Protein 2LHT (pdb70)

InterPro domains:
  IPR033792 Cellophane-induced protein 1 [cd12221] (32-198)
  IPR033792 Cellophane-induced protein 1 [cd12221] (145-259)
  IPR033792 Cellophane-induced protein 1 [cd12221] (206-320)
  IPR033792 Cellophane-induced protein 1 [cd12221] (267-380)
  IPR048706 Cellophane-induced 1 repeat [PF20738] (34-87)
  IPR048706 Cellophane-induced 1 repeat [PF20738] (91-139)
  IPR048706 Cellophane-induced 1 repeat [PF20738] (146-200)
  IPR048706 Cellophane-induced 1 repeat [PF20738] (208-261)
  IPR048706 Cellophane-induced 1 repeat [PF20738] (269-322)
  IPR048706 Cellophane-induced 1 repeat [PF20738] (329-381)
  IPR048706 Cellophane-induced 1 repeat [PF20738] (389-442)
  IPR048706 Cellophane-induced 1 repeat [PF20738] (458-505)
  IPR048707 Cellophane-induced 1 repeat superfamily [G3DSA:6.10.80.20] (26-101)
  IPR048707 Cellophane-induced 1 repeat superfamily [G3DSA:6.10.80.20] (139-203)
  IPR048707 Cellophane-induced 1 repeat superfamily [G3DSA:6.10.80.20] (204-264)
  IPR048707 Cellophane-induced 1 repeat superfamily [G3DSA:6.10.80.20] (265-325)
  IPR048707 Cellophane-induced 1 repeat superfamily [G3DSA:6.10.80.20] (326-384)
  IPR048707 Cellophane-induced 1 repeat superfamily [G3DSA:6.10.80.20] (385-451)
  IPR048707 Cellophane-induced 1 repeat superfamily [G3DSA:6.10.80.20] (452-517)

Organism: Venturia inaequalis (NCBI:txid5025)

Foldseek 3Di:
DPDDDDDCQDDLPRHHDDLVQLCVVPLCNVVVVVLVVVCPPQADPVSHGDPSVVVCCPPVNDLAAAAPVSHNDQLNPVVVDDVLSVVCSVQVSQCHGPPSNVVSVVSVVVSPDCPPPDDPDD

Nearest PDB structures (foldseek):
  2lht-assembly1_A  TM=7.017E-01  e=3.321E-18  Venturia inaequalis
  2lht-assembly1_A  TM=8.461E-01  e=2.239E-18  Venturia inaequalis
  2lht-assembly1_A  TM=7.976E-01  e=2.194E-15  Venturia inaequalis
  2lht-assembly1_A  TM=8.067E-01  e=7.604E-17  Venturia inaequalis
  2lht-assembly1_A  TM=8.107E-01  e=2.270E-18  Venturia inaequalis

Solvent-accessible surface area: 9774 Å² total; per-residue (Å²): 124,141,135,155,136,100,107,107,163,84,17,82,111,47,93,55,15,39,42,60,52,2,146,128,23,42,68,94,23,155,82,2,128,149,58,18,127,84,16,113,157,43,56,56,139,138,52,157,66,24,94,53,0,86,25,8,50,79,118,12,26,60,61,62,53,43,9,173,78,23,112,73,48,78,101,9,146,8,84,136,47,39,142,100,40,84,28,12,118,136,39,40,107,39,52,37,79,136,179,66,27,73,129,4,96,80,30,45,135,101,43,117,120,114,136,111,112,115,130,117,140,160

Secondary structure (DSSP, 8-state):
----------SSSSS-S-HHHHHTTGGGHHHHHHHHHH--S-B-TTS-B-HHHHHHHHHS--S----TTSS--SSTTTTTTSTTHHHHHHHGGGGSSSTTHHHHHHHHHGGG---SPPPP--

CATH classification: 6.10.80.20

Sequence (122 aa):
ADVFDPPTQYGYDGKPLDASFCRTAGSREKDCRKDVQACDKKYDDQGRETACAKGIREKYKPAVVYGYDGKPLDLGFCTLAGIREVDCRKDAQTCDKKYESDKCLNAIKEKYKPVVDPNPPAADVFDPPTQYGYDGKPLDASFCRTAGSREKDCRKDVQACDKKYDDQGRETACAKGIREKYKPAVVYGYDGKPLDLGFCTLAGIREVDCRKDAQTCDKKYESDKCLNAIKEKYKPVVDPNPPAADVFDPPTQYGYDGKPLDASFCRTAGSREKDCRKDVQACDKKYDDQGRETACAKGIREKYKPAVVYGYDGKPLDLGFCTLAGIREVDCRKDAQTCDKKYESDKCLNAIKEKYKPVVDPNPPAADVFDPPTQYGYDGKPLDASFCRTAGSREKDCRKDVQACDKKYDDQGRETACAKGIREKYKPAVVYGYDGKPLDLGFCTLAGIREVDCRKDAQTCDKKYESDKCLNAIKEKYKPVVDPNPPAADVFDPPTQYGYDGKPLDASFCRTAGSREKDCRKDVQACDKKYDDQGRETACAKGIREKYKPAVVYGYDGKPLDLGFCTLAGIREVDCRKDAQTCDKKYESDKCLNAIKEKYKPVVDPNPPAADVFDPPTQYGYDGKPLDASFCRTAGSREKDCRKDVQACDKKYDDQGRETACAKGIREKYKPAVVYGYDGKPLDLGFCTLAGIREVDCRKDAQTCDKKYESDKCLNAIKEKYKPVVDPNPPAADVFDPPTQYGYDGKPLDASFCRTAGSREKDCRKDVQACDKKYDDQGRETACAKGIREKYKPAVVYGYDGKPLDLGFCTLAGIREVDCRKDAQTCDKKYESDKCLNAIKEKYKPVVDPNPPAADVFDPPTQYGYDGKPLDASFCRTAGSREKDCRKDVQACDKKYDDQGRETACAKGIREKYKPAVVYGYDGKPLDLGFCTLAGIREVDCRKDAQTCDKKYESDKCLNAIKEKYKPVVDPNPPAADVFDPPTQYGYDGKPLDASFCRTAGSREKDCRKDVQACDKKYDDQGRETACAKGIREKYKPAVVYGYDGKPLDLGFCTLAGIREVDCRKDAQTCDKKYESDKCLNAIKEKYKPVVDPNPPAADVFDPPTQYGYDGKPLDASFCRTAGSREKDCRKDVQACDKKYDDQGRETACAKGIREKYKPAVVYGYDGKPLDLGFCTLAGIREVDCRKDAQTCDKKYESDKCLNAIKEKYKPVVDPNPPAADVFDPPTQYGYDGKPLDASFCRTAGSREKDCRKDVQACDKKYDDQGRETACAKGIREKYKPAVVYGYDGKPLDLGFCTLAGIREVDCRKDAQTCDKKYESDKCLNAIKEKYKPVVDPNPPAADVFDPPTQYGYDGKPLDASFCRTAGSREKDCRKDVQACDKKYDDQGRETACAKGIREKYKPAVVYGYDGKPLDLGFCTLAGIREVDCRKDAQTCDKKYESDKCLNAIKEKYKPVVDPNPPAADVFDPPTQYGYDGKPLDASFCRTAGSREKDCRKDVQACDKKYDDQGRETACAKGIREKYKPAVVYGYDGKPLDLGFCTLAGIREVDCRKDAQTCDKKYESDKCLNAIKEKYKPVVDPNPPAADVFDPPTQYGYDGKPLDASFCRTAGSREKDCRKDVQACDKKYDDQGRETACAKGIREKYKPAVVYGYDGKPLDLGFCTLAGIREVDCRKDAQTCDKKYESDKCLNAIKEKYKPVVDPNPPAADVFDPPTQYGYDGKPLDASFCRTAGSREKDCRKDVQACDKKYDDQGRETACAKGIREKYKPAVVYGYDGKPLDLGFCTLAGIREVDCRKDAQTCDKKYESDKCLNAIKEKYKPVVDPNPPAADVFDPPTQYGYDGKPLDASFCRTAGSREKDCRKDVQACDKKYDDQGRETACAKGIREKYKPAVVYGYDGKPLDLGFCTLAGIREVDCRKDAQTCDKKYESDKCLNAIKEKYKPVVDPNPPAADVFDPPTQYGYDGKPLDASFCRTAGSREKDCRKDVQACDKKYDDQGRETACAKGIREKYKPAVVYGYDGKPLDLGFCTLAGIREVDCRKDAQTCDKKYESDKCLNAIKEKYKPVVDPNPPAADVFDPPTQYGYDGKPLDASFCRTAGSREKDCRKDVQACDKKYDDQGRETACAKGIREKYKPAVVYGYDGKPLDLGFCTLAGIREVDCRKDAQTCDKKYESDKCLNAIKEKYKPVVDPNPPAADVFDPPTQYGYDGKPLDASFCRTAGSREKDCRKDVQACDKKYDDQGRETACAKGIREKYKPAVVYGYDGKPLDLGFCTLAGIREVDCRKDAQTCDKKYESDKCLNAIKEKYKPVVDPNPPAADVFDPPTQYGYDGKPLDASFCRTAGSREKDCRKDVQACDKKYDDQGRETACAKGIREKYKPAVVYGYDGKPLDLGFCTLAGIREVDCRKDAQTCDKKYESDKCLNAIKEKYKPVVDPNPPA

Radius of gyration: 19.94 Å; Cα contacts (8 Å, |Δi|>4): 98; chains: 1; bounding box: 62×30×62 Å

B-factor: mean 37.74, std 23.16, range [0.01, 75.55]

Structure (mmCIF, N/CA/C/O backbone):
data_2LHT
#
_entry.id   2LHT
#
loop_
_atom_site.group_PDB
_atom_site.id
_atom_site.type_symbol
_atom_site.label_atom_id
_atom_site.label_alt_id
_atom_site.label_comp_id
_atom_site.label_asym_id
_atom_site.label_entity_id
_atom_site.label_seq_id
_atom_site.pdbx_PDB_ins_code
_atom_site.Cartn_x
_atom_site.Cartn_y
_atom_site.Cartn_z
_atom_site.occupancy
_atom_site.B_iso_or_equiv
_atom_site.auth_seq_id
_atom_site.auth_comp_id
_atom_site.auth_asym_id
_atom_site.auth_atom_id
_atom_site.pdbx_PDB_model_num
ATOM 1 N N . ALA A 1 1 ? -7.026 2.329 -2.414 1.00 73.14 26 ALA A N 1
ATOM 2 C CA . ALA A 1 1 ? -6.404 2.427 -3.749 1.00 2.01 26 ALA A CA 1
ATOM 3 C C . ALA A 1 1 ? -7.179 1.592 -4.756 1.00 35.22 26 ALA A C 1
ATOM 4 O O . ALA A 1 1 ? -7.245 0.372 -4.641 1.00 42.42 26 ALA A O 1
ATOM 13 N N . ASP A 1 2 ? -7.763 2.252 -5.738 1.00 22.14 27 ASP A N 1
ATOM 14 C CA . ASP A 1 2 ? -8.584 1.569 -6.726 1.00 74.51 27 ASP A CA 1
ATOM 15 C C . ASP A 1 2 ? -7.901 1.546 -8.081 1.00 5.34 27 ASP A C 1
ATOM 16 O O . ASP A 1 2 ? -8.172 0.672 -8.906 1.00 25.35 27 ASP A O 1
ATOM 25 N N . VAL A 1 3 ? -7.016 2.504 -8.307 1.00 51.01 28 VAL A N 1
ATOM 26 C CA . VAL A 1 3 ? -6.326 2.614 -9.581 1.00 72.42 28 VAL A CA 1
ATOM 27 C C . VAL A 1 3 ? -5.007 1.853 -9.556 1.00 61.11 28 VAL A C 1
ATOM 28 O O . VAL A 1 3 ? -4.138 2.112 -8.719 1.00 5.00 28 VAL A O 1
ATOM 41 N N . PHE A 1 4 ? -4.878 0.900 -10.463 1.00 24.01 29 PHE A N 1
ATOM 42 C CA . PHE A 1 4 ? -3.646 0.149 -10.628 1.00 31.31 29 PHE A CA 1
ATOM 43 C C . PHE A 1 4 ? -3.293 0.074 -12.106 1.00 52.23 29 PHE A C 1
ATOM 44 O O . PHE A 1 4 ? -4.086 -0.418 -12.911 1.00 71.13 29 PHE A O 1
ATOM 61 N N . ASP A 1 5 ? -2.118 0.585 -12.457 1.00 61.24 30 ASP A N 1
ATOM 62 C CA . ASP A 1 5 ? -1.656 0.581 -13.846 1.00 72.23 30 ASP A CA 1
ATOM 63 C C . ASP A 1 5 ? -1.607 -0.833 -14.406 1.00 23.43 30 ASP A C 1
ATOM 64 O O . ASP A 1 5 ? -1.085 -1.751 -13.763 1.00 34.34 30 ASP A O 1
ATOM 73 N N . PRO A 1 6 ? -2.167 -1.025 -15.609 1.00 20.22 31 PRO A N 1
ATOM 74 C CA . PRO A 1 6 ? -2.192 -2.330 -16.275 1.00 50.53 31 PRO A CA 1
ATOM 75 C C . PRO A 1 6 ? -0.792 -2.835 -16.617 1.00 20.12 31 PRO A C 1
ATOM 76 O O . PRO A 1 6 ? 0.090 -2.049 -16.973 1.00 2.11 31 PRO A O 1
ATOM 87 N N . PRO A 1 7 ? -0.568 -4.153 -16.502 1.00 21.41 32 PRO A N 1
ATOM 88 C CA . PRO A 1 7 ? 0.720 -4.765 -16.831 1.00 11.44 32 PRO A CA 1
ATOM 89 C C . PRO A 1 7 ? 1.105 -4.513 -18.284 1.00 42.52 32 PRO A C 1
ATOM 90 O O . PRO A 1 7 ? 0.497 -5.060 -19.204 1.00 3.43 32 PRO A O 1
ATOM 101 N N . THR A 1 8 ? 2.115 -3.680 -18.485 1.00 34.33 33 THR A N 1
ATOM 102 C CA . THR A 1 8 ? 2.529 -3.292 -19.822 1.00 45.33 33 THR A CA 1
ATOM 103 C C . THR A 1 8 ? 3.664 -4.198 -20.305 1.00 33.50 33 THR A C 1
ATOM 104 O O . THR A 1 8 ? 4.436 -3.849 -21.201 1.00 53.51 33 THR A O 1
ATOM 115 N N . GLN A 1 9 ? 3.746 -5.381 -19.718 1.00 44.42 34 GLN A N 1
ATOM 116 C CA . GLN A 1 9 ? 4.783 -6.329 -20.072 1.00 71.50 34 GLN A CA 1
ATOM 117 C C . GLN A 1 9 ? 4.407 -7.091 -21.340 1.00 54.14 34 GLN A C 1
ATOM 118 O O . GLN A 1 9 ? 3.670 -8.077 -21.292 1.00 34.52 34 GLN A O 1
ATOM 132 N N . TYR A 1 10 ? 4.881 -6.596 -22.477 1.00 35.45 35 TYR A N 1
ATOM 133 C CA . TYR A 1 10 ? 4.696 -7.277 -23.752 1.00 74.12 35 TYR A CA 1
ATOM 134 C C . TYR A 1 10 ? 6.028 -7.322 -24.483 1.00 44.04 35 TYR A C 1
ATOM 135 O O . TYR A 1 10 ? 7.048 -6.908 -23.940 1.00 74.33 35 TYR A O 1
ATOM 153 N N . GLY A 1 11 ? 6.016 -7.816 -25.710 1.00 14.54 36 GLY A N 1
ATOM 154 C CA . GLY A 1 11 ? 7.230 -7.847 -26.498 1.00 75.55 36 GLY A CA 1
ATOM 155 C C . GLY A 1 11 ? 7.218 -6.793 -27.580 1.00 35.12 36 GLY A C 1
ATOM 156 O O . GLY A 1 11 ? 8.261 -6.294 -27.991 1.00 43.43 36 GLY A O 1
ATOM 160 N N . TYR A 1 12 ? 6.023 -6.449 -28.031 1.00 75.42 37 TYR A N 1
ATOM 161 C CA . TYR A 1 12 ? 5.852 -5.459 -29.086 1.00 24.30 37 TYR A CA 1
ATOM 162 C C . TYR A 1 12 ? 4.553 -4.684 -28.882 1.00 54.31 37 TYR A C 1
ATOM 163 O O . TYR A 1 12 ? 4.034 -4.080 -29.821 1.00 22.11 37 TYR A O 1
ATOM 181 N N . ASP A 1 13 ? 4.068 -4.690 -27.635 1.00 40.44 38 ASP A N 1
ATOM 182 C CA . ASP A 1 13 ? 2.764 -4.113 -27.269 1.00 65.45 38 ASP A CA 1
ATOM 183 C C . ASP A 1 13 ? 1.621 -5.002 -27.757 1.00 13.34 38 ASP A C 1
ATOM 184 O O . ASP A 1 13 ? 1.627 -5.480 -28.891 1.00 41.14 38 ASP A O 1
ATOM 193 N N . GLY A 1 14 ? 0.650 -5.238 -26.888 1.00 74.03 39 GLY A N 1
ATOM 194 C CA . GLY A 1 14 ? -0.451 -6.115 -27.233 1.00 22.32 39 GLY A CA 1
ATOM 195 C C . GLY A 1 14 ? -0.188 -7.543 -26.810 1.00 1.30 39 GLY A C 1
ATOM 196 O O . GLY A 1 14 ? -0.943 -8.120 -26.028 1.00 32.33 39 GLY A O 1
ATOM 200 N N . LYS A 1 15 ? 0.891 -8.112 -27.326 1.00 64.11 40 LYS A N 1
ATOM 201 C CA . LYS A 1 15 ? 1.309 -9.452 -26.947 1.00 12.31 40 LYS A CA 1
ATOM 202 C C . LYS A 1 15 ? 2.824 -9.505 -26.764 1.00 23.31 40 LYS A C 1
ATOM 203 O O . LYS A 1 15 ? 3.546 -8.615 -27.222 1.00 33.13 40 LYS A O 1
ATOM 222 N N . PRO A 1 16 ? 3.322 -10.523 -26.052 1.00 71.20 41 PRO A N 1
ATOM 223 C CA . PRO A 1 16 ? 4.758 -10.775 -25.935 1.00 32.45 41 PRO A CA 1
ATOM 224 C C . PRO A 1 16 ? 5.296 -11.516 -27.157 1.00 15.51 41 PRO A C 1
ATOM 225 O O . PRO A 1 16 ? 4.570 -11.723 -28.129 1.00 12.23 41 PRO A O 1
ATOM 236 N N . LEU A 1 17 ? 6.565 -11.902 -27.121 1.00 72.30 42 LEU A N 1
ATOM 237 C CA . LEU A 1 17 ? 7.114 -12.749 -28.171 1.00 23.21 42 LEU A CA 1
ATOM 238 C C . LEU A 1 17 ? 6.494 -14.134 -28.071 1.00 54.22 42 LEU A C 1
ATOM 239 O O . LEU A 1 17 ? 6.883 -14.937 -27.220 1.00 61.04 42 LEU A O 1
ATOM 255 N N . ASP A 1 18 ? 5.500 -14.389 -28.907 1.00 11.22 43 ASP A N 1
ATOM 256 C CA . ASP A 1 18 ? 4.774 -15.646 -28.867 1.00 11.52 43 ASP A CA 1
ATOM 257 C C . ASP A 1 18 ? 4.606 -16.207 -30.274 1.00 40.33 43 ASP A C 1
ATOM 258 O O . ASP A 1 18 ? 5.083 -15.618 -31.248 1.00 3.20 43 ASP A O 1
ATOM 267 N N . ALA A 1 19 ? 3.907 -17.330 -30.372 1.00 42.40 44 ALA A N 1
ATOM 268 C CA . ALA A 1 19 ? 3.730 -18.027 -31.638 1.00 65.41 44 ALA A CA 1
ATOM 269 C C . ALA A 1 19 ? 2.945 -17.189 -32.646 1.00 32.32 44 ALA A C 1
ATOM 270 O O . ALA A 1 19 ? 3.204 -17.262 -33.846 1.00 23.45 44 ALA A O 1
ATOM 277 N N . SER A 1 20 ? 2.003 -16.384 -32.156 1.00 32.22 45 SER A N 1
ATOM 278 C CA . SER A 1 20 ? 1.133 -15.591 -33.028 1.00 32.34 45 SER A CA 1
ATOM 279 C C . SER A 1 20 ? 1.948 -14.642 -33.905 1.00 54.22 45 SER A C 1
ATOM 280 O O . SER A 1 20 ? 1.597 -14.386 -35.060 1.00 4.43 45 SER A O 1
ATOM 288 N N . PHE A 1 21 ? 3.042 -14.137 -33.352 1.00 25.13 46 PHE A N 1
ATOM 289 C CA . PHE A 1 21 ? 3.934 -13.245 -34.081 1.00 71.02 46 PHE A CA 1
ATOM 290 C C . PHE A 1 21 ? 4.576 -13.973 -35.260 1.00 5.43 46 PHE A C 1
ATOM 291 O O . PHE A 1 21 ? 4.692 -13.427 -36.357 1.00 15.40 46 PHE A O 1
ATOM 308 N N . CYS A 1 22 ? 4.952 -15.220 -35.037 1.00 34.11 47 CYS A N 1
ATOM 309 C CA . CYS A 1 22 ? 5.679 -15.986 -36.037 1.00 1.44 47 CYS A CA 1
ATOM 310 C C . CYS A 1 22 ? 4.738 -16.724 -36.984 1.00 44.03 47 CYS A C 1
ATOM 311 O O . CYS A 1 22 ? 5.177 -17.287 -37.987 1.00 20.42 47 CYS A O 1
ATOM 318 N N . ARG A 1 23 ? 3.447 -16.718 -36.669 1.00 32.53 48 ARG A N 1
ATOM 319 C CA . ARG A 1 23 ? 2.450 -17.374 -37.511 1.00 72.51 48 ARG A CA 1
ATOM 320 C C . ARG A 1 23 ? 2.440 -16.776 -38.914 1.00 40.31 48 ARG A C 1
ATOM 321 O O . ARG A 1 23 ? 2.220 -17.478 -39.898 1.00 54.45 48 ARG A O 1
ATOM 342 N N . THR A 1 24 ? 2.711 -15.482 -38.997 1.00 12.44 49 THR A N 1
ATOM 343 C CA . THR A 1 24 ? 2.659 -14.769 -40.263 1.00 33.13 49 THR A CA 1
ATOM 344 C C . THR A 1 24 ? 3.938 -14.993 -41.082 1.00 23.23 49 THR A C 1
ATOM 345 O O . THR A 1 24 ? 4.102 -14.431 -42.169 1.00 35.21 49 THR A O 1
ATOM 356 N N . ALA A 1 25 ? 4.843 -15.816 -40.560 1.00 31.21 50 ALA A N 1
ATOM 357 C CA . ALA A 1 25 ? 6.096 -16.107 -41.246 1.00 33.13 50 ALA A CA 1
ATOM 358 C C . ALA A 1 25 ? 5.950 -17.329 -42.146 1.00 62.32 50 ALA A C 1
ATOM 359 O O . ALA A 1 25 ? 6.681 -17.484 -43.123 1.00 55.23 50 ALA A O 1
ATOM 366 N N . GLY A 1 26 ? 4.999 -18.192 -41.806 1.00 34.11 51 GLY A N 1
ATOM 367 C CA . GLY A 1 26 ? 4.742 -19.376 -42.606 1.00 23.35 51 GLY A CA 1
ATOM 368 C C . GLY A 1 26 ? 5.818 -20.438 -42.461 1.00 63.45 51 GLY A C 1
ATOM 369 O O . GLY A 1 26 ? 5.662 -21.392 -41.697 1.00 63.44 51 GLY A O 1
ATOM 373 N N . SER A 1 27 ? 6.918 -20.265 -43.183 1.00 22.35 52 SER A N 1
ATOM 374 C CA . SER A 1 27 ? 8.010 -21.229 -43.183 1.00 41.12 52 SER A CA 1
ATOM 375 C C . SER A 1 27 ? 8.695 -21.275 -41.822 1.00 21.30 52 SER A C 1
ATOM 376 O O . SER A 1 27 ? 8.887 -22.346 -41.240 1.00 52.43 52 SER A O 1
ATOM 384 N N . ARG A 1 28 ? 9.017 -20.099 -41.306 1.00 41.12 53 ARG A N 1
ATOM 385 C CA . ARG A 1 28 ? 9.739 -19.973 -40.048 1.00 43.51 53 ARG A CA 1
ATOM 386 C C . ARG A 1 28 ? 8.795 -20.082 -38.852 1.00 3.43 53 ARG A C 1
ATOM 387 O O . ARG A 1 28 ? 9.205 -19.925 -37.701 1.00 31.23 53 ARG A O 1
ATOM 408 N N . GLU A 1 29 ? 7.531 -20.368 -39.134 1.00 45.31 54 GLU A N 1
ATOM 409 C CA . GLU A 1 29 ? 6.543 -20.599 -38.091 1.00 43.44 54 GLU A CA 1
ATOM 410 C C . GLU A 1 29 ? 6.871 -21.894 -37.350 1.00 14.12 54 GLU A C 1
ATOM 411 O O . GLU A 1 29 ? 6.728 -21.984 -36.131 1.00 73.13 54 GLU A O 1
ATOM 423 N N . LYS A 1 30 ? 7.369 -22.874 -38.096 1.00 63.53 55 LYS A N 1
ATOM 424 C CA . LYS A 1 30 ? 7.722 -24.172 -37.533 1.00 73.05 55 LYS A CA 1
ATOM 425 C C . LYS A 1 30 ? 8.925 -24.039 -36.610 1.00 23.44 55 LYS A C 1
ATOM 426 O O . LYS A 1 30 ? 9.025 -24.717 -35.585 1.00 41.31 55 LYS A O 1
ATOM 445 N N . ASP A 1 31 ? 9.834 -23.155 -36.985 1.00 30.33 56 ASP A N 1
ATOM 446 C CA . ASP A 1 31 ? 11.039 -22.913 -36.209 1.00 55.24 56 ASP A CA 1
ATOM 447 C C . ASP A 1 31 ? 10.695 -22.199 -34.914 1.00 44.25 56 ASP A C 1
ATOM 448 O O . ASP A 1 31 ? 11.093 -22.625 -33.827 1.00 53.31 56 ASP A O 1
ATOM 457 N N . CYS A 1 32 ? 9.919 -21.133 -35.042 1.00 4.45 57 CYS A N 1
ATOM 458 C CA . CYS A 1 32 ? 9.614 -20.248 -33.925 1.00 23.33 57 CYS A CA 1
ATOM 459 C C . CYS A 1 32 ? 8.793 -20.934 -32.842 1.00 42.40 57 CYS A C 1
ATOM 460 O O . CYS A 1 32 ? 8.993 -20.670 -31.660 1.00 72.22 57 CYS A O 1
ATOM 467 N N . ARG A 1 33 ? 7.899 -21.834 -33.235 1.00 12.21 58 ARG A N 1
ATOM 468 C CA . ARG A 1 33 ? 6.975 -22.440 -32.280 1.00 54.45 58 ARG A CA 1
ATOM 469 C C . ARG A 1 33 ? 7.737 -23.239 -31.226 1.00 52.30 58 ARG A C 1
ATOM 470 O O . ARG A 1 33 ? 7.378 -23.231 -30.052 1.00 41.35 58 ARG A O 1
ATOM 491 N N . LYS A 1 34 ? 8.793 -23.925 -31.647 1.00 3.13 59 LYS A N 1
ATOM 492 C CA . LYS A 1 34 ? 9.660 -24.639 -30.720 1.00 43.24 59 LYS A CA 1
ATOM 493 C C . LYS A 1 34 ? 10.641 -23.680 -30.046 1.00 32.31 59 LYS A C 1
ATOM 494 O O . LYS A 1 34 ? 10.880 -23.753 -28.840 1.00 71.21 59 LYS A O 1
ATOM 513 N N . ASP A 1 35 ? 11.195 -22.774 -30.846 1.00 32.41 60 ASP A N 1
ATOM 514 C CA . ASP A 1 35 ? 12.271 -21.884 -30.407 1.00 45.54 60 ASP A CA 1
ATOM 515 C C . ASP A 1 35 ? 11.804 -20.941 -29.298 1.00 12.43 60 ASP A C 1
ATOM 516 O O . ASP A 1 35 ? 12.531 -20.694 -28.334 1.00 52.15 60 ASP A O 1
ATOM 525 N N . VAL A 1 36 ? 10.584 -20.432 -29.436 1.00 35.12 61 VAL A N 1
ATOM 526 C CA . VAL A 1 36 ? 10.004 -19.528 -28.446 1.00 2.24 61 VAL A CA 1
ATOM 527 C C . VAL A 1 36 ? 9.872 -20.214 -27.083 1.00 63.15 61 VAL A C 1
ATOM 528 O O . VAL A 1 36 ? 9.952 -19.567 -26.038 1.00 13.22 61 VAL A O 1
ATOM 541 N N . GLN A 1 37 ? 9.672 -21.528 -27.102 1.00 70.51 62 GLN A N 1
ATOM 542 C CA . GLN A 1 37 ? 9.535 -22.300 -25.875 1.00 53.15 62 GLN A CA 1
ATOM 543 C C . GLN A 1 37 ? 10.903 -22.599 -25.273 1.00 63.15 62 GLN A C 1
ATOM 544 O O . GLN A 1 37 ? 11.039 -22.750 -24.059 1.00 32.14 62 GLN A O 1
ATOM 558 N N . ALA A 1 38 ? 11.911 -22.685 -26.132 1.00 2.11 63 ALA A N 1
ATOM 559 C CA . ALA A 1 38 ? 13.271 -22.958 -25.692 1.00 50.44 63 ALA A CA 1
ATOM 560 C C . ALA A 1 38 ? 13.857 -21.744 -24.982 1.00 4.15 63 ALA A C 1
ATOM 561 O O . ALA A 1 38 ? 14.552 -21.872 -23.972 1.00 32.15 63 ALA A O 1
ATOM 568 N N . CYS A 1 39 ? 13.574 -20.568 -25.524 1.00 14.02 64 CYS A N 1
ATOM 569 C CA . CYS A 1 39 ? 14.002 -19.319 -24.915 1.00 12.21 64 CYS A CA 1
ATOM 570 C C . CYS A 1 39 ? 12.926 -18.851 -23.938 1.00 54.11 64 CYS A C 1
ATOM 571 O O . CYS A 1 39 ? 11.951 -18.207 -24.328 1.00 44.01 64 CYS A O 1
ATOM 578 N N . ASP A 1 40 ? 13.089 -19.199 -22.670 1.00 72.21 65 ASP A N 1
ATOM 579 C CA . ASP A 1 40 ? 12.026 -19.010 -21.693 1.00 74.32 65 ASP A CA 1
ATOM 580 C C . ASP A 1 40 ? 12.098 -17.644 -21.019 1.00 34.11 65 ASP A C 1
ATOM 581 O O . ASP A 1 40 ? 11.092 -16.936 -20.948 1.00 43.34 65 ASP A O 1
ATOM 590 N N . LYS A 1 41 ? 13.277 -17.277 -20.524 1.00 75.11 66 LYS A N 1
ATOM 591 C CA . LYS A 1 41 ? 13.435 -16.009 -19.812 1.00 40.35 66 LYS A CA 1
ATOM 592 C C . LYS A 1 41 ? 13.010 -14.827 -20.678 1.00 51.20 66 LYS A C 1
ATOM 593 O O . LYS A 1 41 ? 12.375 -13.899 -20.183 1.00 11.30 66 LYS A O 1
ATOM 612 N N . LYS A 1 42 ? 13.336 -14.888 -21.972 1.00 42.43 67 LYS A N 1
ATOM 613 C CA . LYS A 1 42 ? 12.862 -13.923 -22.972 1.00 71.20 67 LYS A CA 1
ATOM 614 C C . LYS A 1 42 ? 13.381 -12.495 -22.769 1.00 3.30 67 LYS A C 1
ATOM 615 O O . LYS A 1 42 ? 14.078 -11.964 -23.633 1.00 11.31 67 LYS A O 1
ATOM 634 N N . TYR A 1 43 ? 13.062 -11.870 -21.645 1.00 30.33 68 TYR A N 1
ATOM 635 C CA . TYR A 1 43 ? 13.331 -10.449 -21.475 1.00 3.25 68 TYR A CA 1
ATOM 636 C C . TYR A 1 43 ? 14.382 -10.203 -20.404 1.00 75.14 68 TYR A C 1
ATOM 637 O O . TYR A 1 43 ? 14.549 -11.003 -19.481 1.00 45.50 68 TYR A O 1
ATOM 655 N N . ASP A 1 44 ? 15.082 -9.088 -20.541 1.00 24.32 69 ASP A N 1
ATOM 656 C CA . ASP A 1 44 ? 16.067 -8.652 -19.556 1.00 55.53 69 ASP A CA 1
ATOM 657 C C . ASP A 1 44 ? 15.359 -8.167 -18.291 1.00 12.34 69 ASP A C 1
ATOM 658 O O . ASP A 1 44 ? 14.163 -7.878 -18.326 1.00 0.41 69 ASP A O 1
ATOM 667 N N . ASP A 1 45 ? 16.089 -8.097 -17.180 1.00 11.15 70 ASP A N 1
ATOM 668 C CA . ASP A 1 45 ? 15.542 -7.602 -15.914 1.00 72.13 70 ASP A CA 1
ATOM 669 C C . ASP A 1 45 ? 14.928 -6.214 -16.080 1.00 34.04 70 ASP A C 1
ATOM 670 O O . ASP A 1 45 ? 13.906 -5.897 -15.470 1.00 60.31 70 ASP A O 1
ATOM 679 N N . GLN A 1 46 ? 15.543 -5.403 -16.933 1.00 55.34 71 GLN A N 1
ATOM 680 C CA . GLN A 1 46 ? 15.052 -4.055 -17.210 1.00 22.11 71 GLN A CA 1
ATOM 681 C C . GLN A 1 46 ? 13.782 -4.095 -18.059 1.00 62.15 71 GLN A C 1
ATOM 682 O O . GLN A 1 46 ? 13.084 -3.092 -18.192 1.00 63.23 71 GLN A O 1
ATOM 696 N N . GLY A 1 47 ? 13.485 -5.256 -18.628 1.00 53.43 72 GLY A N 1
ATOM 697 C CA . GLY A 1 47 ? 12.332 -5.382 -19.497 1.00 10.11 72 GLY A CA 1
ATOM 698 C C . GLY A 1 47 ? 12.703 -5.178 -20.949 1.00 53.10 72 GLY A C 1
ATOM 699 O O . GLY A 1 47 ? 11.838 -5.099 -21.818 1.00 44.42 72 GLY A O 1
ATOM 703 N N . ARG A 1 48 ? 14.001 -5.087 -21.206 1.00 71.33 73 ARG A N 1
ATOM 704 C CA . ARG A 1 48 ? 14.507 -4.903 -22.558 1.00 62.41 73 ARG A CA 1
ATOM 705 C C . ARG A 1 48 ? 14.662 -6.251 -23.252 1.00 14.24 73 ARG A C 1
ATOM 706 O O . ARG A 1 48 ? 14.684 -7.294 -22.597 1.00 31.10 73 ARG A O 1
ATOM 727 N N . GLU A 1 49 ? 14.755 -6.227 -24.571 1.00 12.11 74 GLU A N 1
ATOM 728 C CA . GLU A 1 49 ? 14.976 -7.439 -25.342 1.00 62.32 74 GLU A CA 1
ATOM 729 C C . GLU A 1 49 ? 16.383 -7.980 -25.103 1.00 21.14 74 GLU A C 1
ATOM 730 O O . GLU A 1 49 ? 17.359 -7.226 -25.100 1.00 13.43 74 GLU A O 1
ATOM 742 N N . THR A 1 50 ? 16.476 -9.284 -24.897 1.00 55.31 75 THR A N 1
ATOM 743 C CA . THR A 1 50 ? 17.751 -9.933 -24.654 1.00 43.32 75 THR A CA 1
ATOM 744 C C . THR A 1 50 ? 18.471 -10.231 -25.963 1.00 13.23 75 THR A C 1
ATOM 745 O O . THR A 1 50 ? 17.947 -9.968 -27.046 1.00 15.14 75 THR A O 1
ATOM 756 N N . ALA A 1 51 ? 19.671 -10.783 -25.856 1.00 25.14 76 ALA A N 1
ATOM 757 C CA . ALA A 1 51 ? 20.398 -11.251 -27.025 1.00 21.32 76 ALA A CA 1
ATOM 758 C C . ALA A 1 51 ? 19.610 -12.350 -27.732 1.00 20.25 76 ALA A C 1
ATOM 759 O O . ALA A 1 51 ? 19.639 -12.460 -28.958 1.00 53.42 76 ALA A O 1
ATOM 766 N N . CYS A 1 52 ? 18.878 -13.142 -26.951 1.00 22.22 77 CYS A N 1
ATOM 767 C CA . CYS A 1 52 ? 18.051 -14.206 -27.505 1.00 50.03 77 CYS A CA 1
ATOM 768 C C . CYS A 1 52 ? 16.844 -13.609 -28.219 1.00 44.03 77 CYS A C 1
ATOM 769 O O . CYS A 1 52 ? 16.552 -13.959 -29.365 1.00 62.42 77 CYS A O 1
ATOM 776 N N . ALA A 1 53 ? 16.161 -12.685 -27.543 1.00 44.51 78 ALA A N 1
ATOM 777 C CA . ALA A 1 53 ? 15.012 -11.989 -28.118 1.00 72.41 78 ALA A CA 1
ATOM 778 C C . ALA A 1 53 ? 15.381 -11.244 -29.400 1.00 51.45 78 ALA A C 1
ATOM 779 O O . ALA A 1 53 ? 14.561 -11.123 -30.312 1.00 64.11 78 ALA A O 1
ATOM 786 N N . LYS A 1 54 ? 16.629 -10.792 -29.488 1.00 71.43 79 LYS A N 1
ATOM 787 C CA . LYS A 1 54 ? 17.072 -10.013 -30.634 1.00 61.45 79 LYS A CA 1
ATOM 788 C C . LYS A 1 54 ? 17.307 -10.941 -31.820 1.00 13.12 79 LYS A C 1
ATOM 789 O O . LYS A 1 54 ? 17.018 -10.594 -32.965 1.00 73.32 79 LYS A O 1
ATOM 808 N N . GLY A 1 55 ? 17.811 -12.137 -31.534 1.00 12.02 80 GLY A N 1
ATOM 809 C CA . GLY A 1 55 ? 18.009 -13.134 -32.565 1.00 21.53 80 GLY A CA 1
ATOM 810 C C . GLY A 1 55 ? 16.694 -13.620 -33.136 1.00 3.42 80 GLY A C 1
ATOM 811 O O . GLY A 1 55 ? 16.620 -14.018 -34.298 1.00 70.33 80 GLY A O 1
ATOM 815 N N . ILE A 1 56 ? 15.653 -13.570 -32.314 1.00 1.43 81 ILE A N 1
ATOM 816 C CA . ILE A 1 56 ? 14.339 -14.046 -32.709 1.00 40.13 81 ILE A CA 1
ATOM 817 C C . ILE A 1 56 ? 13.714 -13.076 -33.711 1.00 50.15 81 ILE A C 1
ATOM 818 O O . ILE A 1 56 ? 13.385 -13.456 -34.835 1.00 12.14 81 ILE A O 1
ATOM 834 N N . ARG A 1 57 ? 13.581 -11.819 -33.297 1.00 64.13 82 ARG A N 1
ATOM 835 C CA . ARG A 1 57 ? 13.030 -10.771 -34.162 1.00 12.43 82 ARG A CA 1
ATOM 836 C C . ARG A 1 57 ? 13.788 -10.658 -35.492 1.00 24.20 82 ARG A C 1
ATOM 837 O O . ARG A 1 57 ? 13.234 -10.186 -36.480 1.00 13.31 82 ARG A O 1
ATOM 858 N N . GLU A 1 58 ? 15.052 -11.075 -35.515 1.00 2.33 83 GLU A N 1
ATOM 859 C CA . GLU A 1 58 ? 15.846 -11.022 -36.740 1.00 40.02 83 GLU A CA 1
ATOM 860 C C . GLU A 1 58 ? 15.482 -12.141 -37.717 1.00 73.12 83 GLU A C 1
ATOM 861 O O . GLU A 1 58 ? 15.563 -11.953 -38.931 1.00 50.45 83 GLU A O 1
ATOM 873 N N . LYS A 1 59 ? 15.087 -13.299 -37.199 1.00 22.11 84 LYS A N 1
ATOM 874 C CA . LYS A 1 59 ? 14.717 -14.424 -38.056 1.00 71.51 84 LYS A CA 1
ATOM 875 C C . LYS A 1 59 ? 13.269 -14.299 -38.500 1.00 41.32 84 LYS A C 1
ATOM 876 O O . LYS A 1 59 ? 12.936 -14.489 -39.667 1.00 34.05 84 LYS A O 1
ATOM 895 N N . TYR A 1 60 ? 12.413 -13.959 -37.558 1.00 74.32 85 TYR A N 1
ATOM 896 C CA . TYR A 1 60 ? 10.984 -13.858 -37.813 1.00 63.12 85 TYR A CA 1
ATOM 897 C C . TYR A 1 60 ? 10.639 -12.401 -38.096 1.00 33.04 85 TYR A C 1
ATOM 898 O O . TYR A 1 60 ? 9.550 -11.911 -37.796 1.00 21.45 85 TYR A O 1
ATOM 916 N N . LYS A 1 61 ? 11.618 -11.746 -38.702 1.00 0.13 86 LYS A N 1
ATOM 917 C CA . LYS A 1 61 ? 11.582 -10.333 -39.047 1.00 42.01 86 LYS A CA 1
ATOM 918 C C . LYS A 1 61 ? 10.388 -9.981 -39.939 1.00 10.30 86 LYS A C 1
ATOM 919 O O . LYS A 1 61 ? 10.027 -10.742 -40.836 1.00 41.33 86 LYS A O 1
ATOM 938 N N . PRO A 1 62 ? 9.757 -8.821 -39.694 1.00 15.34 87 PRO A N 1
ATOM 939 C CA . PRO A 1 62 ? 8.792 -8.244 -40.615 1.00 73.33 87 PRO A CA 1
ATOM 940 C C . PRO A 1 62 ? 9.505 -7.412 -41.681 1.00 73.55 87 PRO A C 1
ATOM 941 O O . PRO A 1 62 ? 10.729 -7.480 -41.807 1.00 54.44 87 PRO A O 1
ATOM 952 N N . ALA A 1 63 ? 8.766 -6.625 -42.446 1.00 52.33 88 ALA A N 1
ATOM 953 C CA . ALA A 1 63 ? 9.389 -5.797 -43.464 1.00 4.14 88 ALA A CA 1
ATOM 954 C C . ALA A 1 63 ? 9.889 -4.505 -42.843 1.00 11.02 88 ALA A C 1
ATOM 955 O O . ALA A 1 63 ? 9.163 -3.518 -42.768 1.00 4.21 88 ALA A O 1
ATOM 962 N N . VAL A 1 64 ? 11.139 -4.532 -42.403 1.00 70.23 89 VAL A N 1
ATOM 963 C CA . VAL A 1 64 ? 11.790 -3.389 -41.771 1.00 72.34 89 VAL A CA 1
ATOM 964 C C . VAL A 1 64 ? 13.297 -3.579 -41.804 1.00 63.55 89 VAL A C 1
ATOM 965 O O . VAL A 1 64 ? 13.788 -4.702 -41.677 1.00 63.11 89 VAL A O 1
ATOM 978 N N . VAL A 1 65 ? 14.026 -2.493 -41.978 1.00 43.04 90 VAL A N 1
ATOM 979 C CA . VAL A 1 65 ? 15.477 -2.555 -41.980 1.00 63.13 90 VAL A CA 1
ATOM 980 C C . VAL A 1 65 ? 16.041 -2.263 -40.592 1.00 53.22 90 VAL A C 1
ATOM 981 O O . VAL A 1 65 ? 15.925 -1.154 -40.075 1.00 2.24 90 VAL A O 1
ATOM 994 N N . TYR A 1 66 ? 16.630 -3.282 -39.984 1.00 54.22 91 TYR A N 1
ATOM 995 C CA . TYR A 1 66 ? 17.252 -3.148 -38.674 1.00 24.43 91 TYR A CA 1
ATOM 996 C C . TYR A 1 66 ? 18.754 -3.350 -38.784 1.00 70.34 91 TYR A C 1
ATOM 997 O O . TYR A 1 66 ? 19.220 -4.177 -39.573 1.00 42.32 91 TYR A O 1
ATOM 1015 N N . GLY A 1 67 ? 19.501 -2.594 -37.997 1.00 13.33 92 GLY A N 1
ATOM 1016 C CA . GLY A 1 67 ? 20.941 -2.716 -38.004 1.00 25.23 92 GLY A CA 1
ATOM 1017 C C . GLY A 1 67 ? 21.444 -3.542 -36.840 1.00 72.23 92 GLY A C 1
ATOM 1018 O O . GLY A 1 67 ? 20.652 -4.039 -36.037 1.00 34.44 92 GLY A O 1
ATOM 1022 N N . TYR A 1 68 ? 22.762 -3.668 -36.738 1.00 73.41 93 TYR A N 1
ATOM 1023 C CA . TYR A 1 68 ? 23.392 -4.454 -35.677 1.00 14.42 93 TYR A CA 1
ATOM 1024 C C . TYR A 1 68 ? 23.114 -3.840 -34.306 1.00 24.12 93 TYR A C 1
ATOM 1025 O O . TYR A 1 68 ? 23.220 -4.503 -33.278 1.00 20.31 93 TYR A O 1
ATOM 1043 N N . ASP A 1 69 ? 22.750 -2.564 -34.315 1.00 15.32 94 ASP A N 1
ATOM 1044 C CA . ASP A 1 69 ? 22.485 -1.807 -33.095 1.00 20.30 94 ASP A CA 1
ATOM 1045 C C . ASP A 1 69 ? 21.220 -2.293 -32.396 1.00 14.14 94 ASP A C 1
ATOM 1046 O O . ASP A 1 69 ? 20.970 -1.954 -31.239 1.00 22.12 94 ASP A O 1
ATOM 1055 N N . GLY A 1 70 ? 20.419 -3.082 -33.101 1.00 63.41 95 GLY A N 1
ATOM 1056 C CA . GLY A 1 70 ? 19.144 -3.514 -32.562 1.00 70.20 95 GLY A CA 1
ATOM 1057 C C . GLY A 1 70 ? 18.081 -2.456 -32.761 1.00 15.25 95 GLY A C 1
ATOM 1058 O O . GLY A 1 70 ? 17.040 -2.467 -32.107 1.00 14.11 95 GLY A O 1
ATOM 1062 N N . LYS A 1 71 ? 18.363 -1.534 -33.668 1.00 3.11 96 LYS A N 1
ATOM 1063 C CA . LYS A 1 71 ? 17.459 -0.442 -33.972 1.00 72.21 96 LYS A CA 1
ATOM 1064 C C . LYS A 1 71 ? 17.176 -0.403 -35.470 1.00 32.32 96 LYS A C 1
ATOM 1065 O O . LYS A 1 71 ? 17.961 -0.925 -36.262 1.00 21.24 96 LYS A O 1
ATOM 1084 N N . PRO A 1 72 ? 16.048 0.200 -35.880 1.00 43.31 97 PRO A N 1
ATOM 1085 C CA . PRO A 1 72 ? 15.655 0.274 -37.289 1.00 13.11 97 PRO A CA 1
ATOM 1086 C C . PRO A 1 72 ? 16.322 1.430 -38.040 1.00 64.42 97 PRO A C 1
ATOM 1087 O O . PRO A 1 72 ? 15.665 2.147 -38.796 1.00 11.15 97 PRO A O 1
ATOM 1098 N N . LEU A 1 73 ? 17.625 1.600 -37.842 1.00 71.11 98 LEU A N 1
ATOM 1099 C CA . LEU A 1 73 ? 18.360 2.647 -38.540 1.00 43.04 98 LEU A CA 1
ATOM 1100 C C . LEU A 1 73 ? 18.704 2.198 -39.959 1.00 14.03 98 LEU A C 1
ATOM 1101 O O . LEU A 1 73 ? 19.075 1.043 -40.190 1.00 21.43 98 LEU A O 1
ATOM 1117 N N . ASP A 1 74 ? 18.567 3.114 -40.906 1.00 44.51 99 ASP A N 1
ATOM 1118 C CA . ASP A 1 74 ? 18.749 2.807 -42.317 1.00 62.33 99 ASP A CA 1
ATOM 1119 C C . ASP A 1 74 ? 20.002 3.481 -42.874 1.00 33.25 99 ASP A C 1
ATOM 1120 O O . ASP A 1 74 ? 19.950 4.605 -43.380 1.00 0.51 99 ASP A O 1
ATOM 1129 N N . LEU A 1 75 ? 21.130 2.775 -42.759 1.00 73.11 100 LEU A N 1
ATOM 1130 C CA . LEU A 1 75 ? 22.433 3.270 -43.225 1.00 35.14 100 LEU A CA 1
ATOM 1131 C C . LEU A 1 75 ? 23.567 2.340 -42.791 1.00 33.55 100 LEU A C 1
ATOM 1132 O O . LEU A 1 75 ? 24.628 2.320 -43.414 1.00 22.32 100 LEU A O 1
ATOM 1148 N N . GLY A 1 76 ? 23.323 1.563 -41.735 1.00 72.11 101 GLY A N 1
ATOM 1149 C CA . GLY A 1 76 ? 24.361 0.745 -41.129 1.00 31.41 101 GLY A CA 1
ATOM 1150 C C . GLY A 1 76 ? 25.101 -0.145 -42.109 1.00 11.24 101 GLY A C 1
ATOM 1151 O O . GLY A 1 76 ? 26.325 -0.164 -42.123 1.00 43.34 101 GLY A O 1
ATOM 1155 N N . PHE A 1 77 ? 24.366 -0.858 -42.951 1.00 5.32 102 PHE A N 1
ATOM 1156 C CA . PHE A 1 77 ? 24.976 -1.832 -43.856 1.00 32.31 102 PHE A CA 1
ATOM 1157 C C . PHE A 1 77 ? 25.439 -1.179 -45.155 1.00 1.33 102 PHE A C 1
ATOM 1158 O O . PHE A 1 77 ? 25.999 -1.837 -46.029 1.00 30.33 102 PHE A O 1
ATOM 1175 N N . CYS A 1 78 ? 25.222 0.120 -45.274 1.00 24.10 103 CYS A N 1
ATOM 1176 C CA . CYS A 1 78 ? 25.570 0.832 -46.494 1.00 35.02 103 CYS A CA 1
ATOM 1177 C C . CYS A 1 78 ? 26.711 1.817 -46.273 1.00 15.52 103 CYS A C 1
ATOM 1178 O O . CYS A 1 78 ? 27.395 2.211 -47.220 1.00 64.54 103 CYS A O 1
ATOM 1185 N N . THR A 1 79 ? 26.935 2.195 -45.023 1.00 12.14 104 THR A N 1
ATOM 1186 C CA . THR A 1 79 ? 27.949 3.189 -44.698 1.00 44.00 104 THR A CA 1
ATOM 1187 C C . THR A 1 79 ? 29.360 2.631 -44.901 1.00 43.34 104 THR A C 1
ATOM 1188 O O . THR A 1 79 ? 30.341 3.378 -44.915 1.00 51.14 104 THR A O 1
ATOM 1199 N N . LEU A 1 80 ? 29.458 1.319 -45.085 1.00 32.43 105 LEU A N 1
ATOM 1200 C CA . LEU A 1 80 ? 30.750 0.680 -45.298 1.00 23.41 105 LEU A CA 1
ATOM 1201 C C . LEU A 1 80 ? 31.204 0.884 -46.738 1.00 51.30 105 LEU A C 1
ATOM 1202 O O . LEU A 1 80 ? 32.399 0.957 -47.022 1.00 73.13 105 LEU A O 1
ATOM 1218 N N . ALA A 1 81 ? 30.236 0.979 -47.643 1.00 50.53 106 ALA A N 1
ATOM 1219 C CA . ALA A 1 81 ? 30.529 1.096 -49.064 1.00 21.51 106 ALA A CA 1
ATOM 1220 C C . ALA A 1 81 ? 30.944 2.515 -49.428 1.00 10.24 106 ALA A C 1
ATOM 1221 O O . ALA A 1 81 ? 32.084 2.754 -49.825 1.00 1.31 106 ALA A O 1
ATOM 1228 N N . GLY A 1 82 ? 30.017 3.454 -49.282 1.00 21.01 107 GLY A N 1
ATOM 1229 C CA . GLY A 1 82 ? 30.293 4.833 -49.635 1.00 63.40 107 GLY A CA 1
ATOM 1230 C C . GLY A 1 82 ? 29.356 5.344 -50.709 1.00 24.42 107 GLY A C 1
ATOM 1231 O O . GLY A 1 82 ? 28.253 5.797 -50.413 1.00 64.12 107 GLY A O 1
ATOM 1235 N N . ILE A 1 83 ? 29.782 5.256 -51.959 1.00 22.13 108 ILE A N 1
ATOM 1236 C CA . ILE A 1 83 ? 28.965 5.725 -53.074 1.00 15.10 108 ILE A CA 1
ATOM 1237 C C . ILE A 1 83 ? 27.776 4.791 -53.310 1.00 20.43 108 ILE A C 1
ATOM 1238 O O . ILE A 1 83 ? 26.656 5.245 -53.539 1.00 4.41 108 ILE A O 1
ATOM 1254 N N . ARG A 1 84 ? 28.017 3.487 -53.220 1.00 54.21 109 ARG A N 1
ATOM 1255 C CA . ARG A 1 84 ? 26.965 2.496 -53.442 1.00 34.04 109 ARG A CA 1
ATOM 1256 C C . ARG A 1 84 ? 25.936 2.481 -52.313 1.00 1.23 109 ARG A C 1
ATOM 1257 O O . ARG A 1 84 ? 24.956 1.739 -52.378 1.00 43.34 109 ARG A O 1
ATOM 1278 N N . GLU A 1 85 ? 26.163 3.308 -51.293 1.00 0.33 110 GLU A N 1
ATOM 1279 C CA . GLU A 1 85 ? 25.213 3.476 -50.196 1.00 22.23 110 GLU A CA 1
ATOM 1280 C C . GLU A 1 85 ? 23.867 3.945 -50.741 1.00 13.01 110 GLU A C 1
ATOM 1281 O O . GLU A 1 85 ? 22.808 3.579 -50.232 1.00 52.31 110 GLU A O 1
ATOM 1293 N N . VAL A 1 86 ? 23.933 4.730 -51.805 1.00 34.54 111 VAL A N 1
ATOM 1294 C CA . VAL A 1 86 ? 22.739 5.251 -52.450 1.00 13.34 111 VAL A CA 1
ATOM 1295 C C . VAL A 1 86 ? 21.904 4.112 -53.036 1.00 32.44 111 VAL A C 1
ATOM 1296 O O . VAL A 1 86 ? 20.676 4.114 -52.937 1.00 65.40 111 VAL A O 1
ATOM 1309 N N . ASP A 1 87 ? 22.578 3.134 -53.635 1.00 72.32 112 ASP A N 1
ATOM 1310 C CA . ASP A 1 87 ? 21.892 2.025 -54.295 1.00 64.20 112 ASP A CA 1
ATOM 1311 C C . ASP A 1 87 ? 21.314 1.037 -53.289 1.00 64.45 112 ASP A C 1
ATOM 1312 O O . ASP A 1 87 ? 20.113 0.756 -53.301 1.00 24.13 112 ASP A O 1
ATOM 1321 N N . CYS A 1 88 ? 22.171 0.517 -52.415 1.00 52.34 113 CYS A N 1
ATOM 1322 C CA . CYS A 1 88 ? 21.756 -0.470 -51.422 1.00 73.02 113 CYS A CA 1
ATOM 1323 C C . CYS A 1 88 ? 20.649 0.052 -50.515 1.00 71.42 113 CYS A C 1
ATOM 1324 O O . CYS A 1 88 ? 19.812 -0.718 -50.060 1.00 11.22 113 CYS A O 1
ATOM 1331 N N . ARG A 1 89 ? 20.636 1.356 -50.267 1.00 1.41 114 ARG A N 1
ATOM 1332 C CA . ARG A 1 89 ? 19.613 1.958 -49.415 1.00 32.44 114 ARG A CA 1
ATOM 1333 C C . ARG A 1 89 ? 18.220 1.707 -49.988 1.00 11.55 114 ARG A C 1
ATOM 1334 O O . ARG A 1 89 ? 17.246 1.545 -49.249 1.00 14.33 114 ARG A O 1
ATOM 1355 N N . LYS A 1 90 ? 18.135 1.671 -51.309 1.00 33.42 115 LYS A N 1
ATOM 1356 C CA . LYS A 1 90 ? 16.865 1.458 -51.986 1.00 31.21 115 LYS A CA 1
ATOM 1357 C C . LYS A 1 90 ? 16.449 -0.010 -51.900 1.00 5.42 115 LYS A C 1
ATOM 1358 O O . LYS A 1 90 ? 15.365 -0.342 -51.423 1.00 53.12 115 LYS A O 1
ATOM 1377 N N . ASP A 1 91 ? 17.342 -0.879 -52.357 1.00 34.05 116 ASP A N 1
ATOM 1378 C CA . ASP A 1 91 ? 17.059 -2.313 -52.475 1.00 51.24 116 ASP A CA 1
ATOM 1379 C C . ASP A 1 91 ? 17.057 -3.043 -51.129 1.00 43.41 116 ASP A C 1
ATOM 1380 O O . ASP A 1 91 ? 16.550 -4.160 -51.034 1.00 60.51 116 ASP A O 1
ATOM 1389 N N . ALA A 1 92 ? 17.615 -2.418 -50.097 1.00 35.35 117 ALA A N 1
ATOM 1390 C CA . ALA A 1 92 ? 17.774 -3.058 -48.784 1.00 71.33 117 ALA A CA 1
ATOM 1391 C C . ALA A 1 92 ? 16.472 -3.657 -48.247 1.00 1.03 117 ALA A C 1
ATOM 1392 O O . ALA A 1 92 ? 16.474 -4.758 -47.696 1.00 32.12 117 ALA A O 1
ATOM 1399 N N . GLN A 1 93 ? 15.364 -2.940 -48.405 1.00 11.14 118 GLN A N 1
ATOM 1400 C CA . GLN A 1 93 ? 14.081 -3.394 -47.869 1.00 44.22 118 GLN A CA 1
ATOM 1401 C C . GLN A 1 93 ? 13.489 -4.523 -48.709 1.00 61.43 118 GLN A C 1
ATOM 1402 O O . GLN A 1 93 ? 12.515 -5.154 -48.310 1.00 42.35 118 GLN A O 1
ATOM 1416 N N . THR A 1 94 ? 14.060 -4.757 -49.879 1.00 55.21 119 THR A N 1
ATOM 1417 C CA . THR A 1 94 ? 13.594 -5.819 -50.755 1.00 64.23 119 THR A CA 1
ATOM 1418 C C . THR A 1 94 ? 14.160 -7.167 -50.293 1.00 62.40 119 THR A C 1
ATOM 1419 O O . THR A 1 94 ? 13.534 -8.216 -50.445 1.00 34.42 119 THR A O 1
ATOM 1430 N N . CYS A 1 95 ? 15.347 -7.114 -49.706 1.00 31.12 120 CYS A N 1
ATOM 1431 C CA . CYS A 1 95 ? 15.962 -8.282 -49.082 1.00 32.13 120 CYS A CA 1
ATOM 1432 C C . CYS A 1 95 ? 15.445 -8.458 -47.654 1.00 44.21 120 CYS A C 1
ATOM 1433 O O . CYS A 1 95 ? 16.210 -8.801 -46.746 1.00 5.14 120 CYS A O 1
ATOM 1440 N N . ASP A 1 96 ? 14.147 -8.252 -47.453 1.00 24.24 121 ASP A N 1
ATOM 1441 C CA . ASP A 1 96 ? 13.601 -8.181 -46.104 1.00 23.52 121 ASP A CA 1
ATOM 1442 C C . ASP A 1 96 ? 13.380 -9.562 -45.482 1.00 60.33 121 ASP A C 1
ATOM 1443 O O . ASP A 1 96 ? 13.948 -9.850 -44.426 1.00 60.12 121 ASP A O 1
ATOM 1452 N N . LYS A 1 97 ? 12.574 -10.425 -46.100 1.00 13.20 122 LYS A N 1
ATOM 1453 C CA . LYS A 1 97 ? 12.404 -11.770 -45.555 1.00 11.23 122 LYS A CA 1
ATOM 1454 C C . LYS A 1 97 ? 12.670 -12.876 -46.564 1.00 33.21 122 LYS A C 1
ATOM 1455 O O . LYS A 1 97 ? 13.665 -13.593 -46.473 1.00 3.54 122 LYS A O 1
ATOM 1474 N N . LYS A 1 98 ? 11.789 -12.993 -47.544 1.00 22.32 123 LYS A N 1
ATOM 1475 C CA . LYS A 1 98 ? 11.625 -14.262 -48.231 1.00 63.33 123 LYS A CA 1
ATOM 1476 C C . LYS A 1 98 ? 11.616 -14.141 -49.753 1.00 14.12 123 LYS A C 1
ATOM 1477 O O . LYS A 1 98 ? 12.553 -14.564 -50.433 1.00 61.55 123 LYS A O 1
ATOM 1496 N N . TYR A 1 99 ? 10.547 -13.546 -50.266 1.00 32.25 124 TYR A N 1
ATOM 1497 C CA . TYR A 1 99 ? 10.223 -13.596 -51.688 1.00 70.55 124 TYR A CA 1
ATOM 1498 C C . TYR A 1 99 ? 11.241 -12.851 -52.544 1.00 74.42 124 TYR A C 1
ATOM 1499 O O . TYR A 1 99 ? 11.902 -13.445 -53.398 1.00 65.40 124 TYR A O 1
ATOM 1517 N N . GLU A 1 100 ? 11.390 -11.567 -52.293 1.00 53.23 125 GLU A N 1
ATOM 1518 C CA . GLU A 1 100 ? 12.205 -10.722 -53.148 1.00 71.14 125 GLU A CA 1
ATOM 1519 C C . GLU A 1 100 ? 13.665 -10.726 -52.718 1.00 62.12 125 GLU A C 1
ATOM 1520 O O . GLU A 1 100 ? 14.494 -10.053 -53.325 1.00 13.32 125 GLU A O 1
ATOM 1532 N N . SER A 1 101 ? 13.977 -11.499 -51.686 1.00 1.44 126 SER A N 1
ATOM 1533 C CA . SER A 1 101 ? 15.334 -11.563 -51.157 1.00 75.44 126 SER A CA 1
ATOM 1534 C C . SER A 1 101 ? 16.331 -12.028 -52.220 1.00 75.31 126 SER A C 1
ATOM 1535 O O . SER A 1 101 ? 17.410 -11.455 -52.361 1.00 21.41 126 SER A O 1
ATOM 1543 N N . ASP A 1 102 ? 15.960 -13.054 -52.979 1.00 3.31 127 ASP A N 1
ATOM 1544 C CA . ASP A 1 102 ? 16.834 -13.598 -54.019 1.00 42.45 127 ASP A CA 1
ATOM 1545 C C . ASP A 1 102 ? 17.065 -12.580 -55.132 1.00 22.10 127 ASP A C 1
ATOM 1546 O O . ASP A 1 102 ? 18.194 -12.378 -55.589 1.00 54.33 127 ASP A O 1
ATOM 1555 N N . LYS A 1 103 ? 15.996 -11.923 -55.553 1.00 61.41 128 LYS A N 1
ATOM 1556 C CA . LYS A 1 103 ? 16.073 -10.980 -56.660 1.00 4.45 128 LYS A CA 1
ATOM 1557 C C . LYS A 1 103 ? 16.762 -9.692 -56.227 1.00 64.53 128 LYS A C 1
ATOM 1558 O O . LYS A 1 103 ? 17.457 -9.054 -57.014 1.00 44.24 128 LYS A O 1
ATOM 1577 N N . CYS A 1 104 ? 16.592 -9.334 -54.963 1.00 33.54 129 CYS A N 1
ATOM 1578 C CA . CYS A 1 104 ? 17.251 -8.169 -54.400 1.00 54.12 129 CYS A CA 1
ATOM 1579 C C . CYS A 1 104 ? 18.750 -8.421 -54.289 1.00 62.33 129 CYS A C 1
ATOM 1580 O O . CYS A 1 104 ? 19.559 -7.540 -54.568 1.00 23.22 129 CYS A O 1
ATOM 1587 N N . LEU A 1 105 ? 19.110 -9.648 -53.916 1.00 22.44 130 LEU A N 1
ATOM 1588 C CA . LEU A 1 105 ? 20.508 -10.049 -53.820 1.00 62.43 130 LEU A CA 1
ATOM 1589 C C . LEU A 1 105 ? 21.185 -9.909 -55.181 1.00 22.54 130 LEU A C 1
ATOM 1590 O O . LEU A 1 105 ? 22.320 -9.439 -55.282 1.00 11.23 130 LEU A O 1
ATOM 1606 N N . ASN A 1 106 ? 20.463 -10.304 -56.223 1.00 64.22 131 ASN A N 1
ATOM 1607 C CA . ASN A 1 106 ? 20.933 -10.165 -57.601 1.00 2.02 131 ASN A CA 1
ATOM 1608 C C . ASN A 1 106 ? 21.215 -8.709 -57.952 1.00 51.15 131 ASN A C 1
ATOM 1609 O O . ASN A 1 106 ? 22.124 -8.412 -58.729 1.00 4.23 131 ASN A O 1
ATOM 1620 N N . ALA A 1 107 ? 20.452 -7.809 -57.350 1.00 65.42 132 ALA A N 1
ATOM 1621 C CA . ALA A 1 107 ? 20.554 -6.389 -57.648 1.00 70.02 132 ALA A CA 1
ATOM 1622 C C . ALA A 1 107 ? 21.764 -5.785 -56.949 1.00 35.24 132 ALA A C 1
ATOM 1623 O O . ALA A 1 107 ? 22.333 -4.794 -57.403 1.00 33.11 132 ALA A O 1
ATOM 1630 N N . ILE A 1 108 ? 22.162 -6.412 -55.849 1.00 14.41 133 ILE A N 1
ATOM 1631 C CA . ILE A 1 108 ? 23.236 -5.898 -55.011 1.00 52.32 133 ILE A CA 1
ATOM 1632 C C . ILE A 1 108 ? 24.593 -6.307 -55.573 1.00 61.11 133 ILE A C 1
ATOM 1633 O O . ILE A 1 108 ? 25.591 -5.606 -55.397 1.00 63.00 133 ILE A O 1
ATOM 1649 N N . LYS A 1 109 ? 24.623 -7.423 -56.290 1.00 63.14 134 LYS A N 1
ATOM 1650 C CA . LYS A 1 109 ? 25.877 -7.972 -56.779 1.00 75.40 134 LYS A CA 1
ATOM 1651 C C . LYS A 1 109 ? 26.452 -7.089 -57.876 1.00 54.14 134 LYS A C 1
ATOM 1652 O O . LYS A 1 109 ? 27.660 -6.864 -57.937 1.00 63.53 134 LYS A O 1
ATOM 1671 N N . GLU A 1 110 ? 25.575 -6.556 -58.720 1.00 31.53 135 GLU A N 1
ATOM 1672 C CA . GLU A 1 110 ? 26.009 -5.736 -59.841 1.00 53.23 135 GLU A CA 1
ATOM 1673 C C . GLU A 1 110 ? 26.427 -4.345 -59.376 1.00 72.10 135 GLU A C 1
ATOM 1674 O O . GLU A 1 110 ? 27.021 -3.584 -60.136 1.00 45.24 135 GLU A O 1
ATOM 1686 N N . LYS A 1 111 ? 26.124 -4.016 -58.125 1.00 63.04 136 LYS A N 1
ATOM 1687 C CA . LYS A 1 111 ? 26.505 -2.726 -57.568 1.00 70.32 136 LYS A CA 1
ATOM 1688 C C . LYS A 1 111 ? 28.019 -2.669 -57.395 1.00 21.24 136 LYS A C 1
ATOM 1689 O O . LYS A 1 111 ? 28.627 -1.603 -57.467 1.00 11.15 136 LYS A O 1
ATOM 1708 N N . TYR A 1 112 ? 28.619 -3.831 -57.167 1.00 60.15 137 TYR A N 1
ATOM 1709 C CA . TYR A 1 112 ? 30.058 -3.928 -56.963 1.00 63.44 137 TYR A CA 1
ATOM 1710 C C . TYR A 1 112 ? 30.701 -4.728 -58.090 1.00 40.01 137 TYR A C 1
ATOM 1711 O O . TYR A 1 112 ? 31.799 -5.265 -57.931 1.00 14.24 137 TYR A O 1
ATOM 1729 N N . LYS A 1 113 ? 30.007 -4.800 -59.223 1.00 23.31 138 LYS A N 1
ATOM 1730 C CA . LYS A 1 113 ? 30.480 -5.560 -60.377 1.00 71.10 138 LYS A CA 1
ATOM 1731 C C . LYS A 1 113 ? 31.845 -5.060 -60.850 1.00 61.12 138 LYS A C 1
ATOM 1732 O O . LYS A 1 113 ? 32.021 -3.869 -61.124 1.00 62.12 138 LYS A O 1
ATOM 1751 N N . PRO A 1 114 ? 32.833 -5.966 -60.944 1.00 64.13 139 PRO A N 1
ATOM 1752 C CA . PRO A 1 114 ? 34.184 -5.621 -61.372 1.00 31.05 139 PRO A CA 1
ATOM 1753 C C . PRO A 1 114 ? 34.265 -5.331 -62.867 1.00 20.21 139 PRO A C 1
ATOM 1754 O O . PRO A 1 114 ? 34.448 -6.235 -63.680 1.00 34.40 139 PRO A O 1
ATOM 1765 N N . VAL A 1 115 ? 34.097 -4.066 -63.222 1.00 24.15 140 VAL A N 1
ATOM 1766 C CA . VAL A 1 115 ? 34.239 -3.626 -64.606 1.00 24.10 140 VAL A CA 1
ATOM 1767 C C . VAL A 1 115 ? 35.640 -3.074 -64.843 1.00 22.52 140 VAL A C 1
ATOM 1768 O O . VAL A 1 115 ? 35.909 -2.419 -65.852 1.00 24.35 140 VAL A O 1
ATOM 1781 N N . VAL A 1 116 ? 36.531 -3.362 -63.907 1.00 62.24 141 VAL A N 1
ATOM 1782 C CA . VAL A 1 116 ? 37.902 -2.879 -63.968 1.00 41.25 141 VAL A CA 1
ATOM 1783 C C . VAL A 1 116 ? 38.780 -3.874 -64.728 1.00 61.43 141 VAL A C 1
ATOM 1784 O O . VAL A 1 116 ? 38.425 -5.048 -64.863 1.00 45.22 141 VAL A O 1
ATOM 1797 N N . ASP A 1 117 ? 39.901 -3.396 -65.250 1.00 73.11 142 ASP A N 1
ATOM 1798 C CA . ASP A 1 117 ? 40.844 -4.244 -65.963 1.00 21.22 142 ASP A CA 1
ATOM 1799 C C . ASP A 1 117 ? 41.532 -5.205 -64.996 1.00 50.03 142 ASP A C 1
ATOM 1800 O O . ASP A 1 117 ? 41.811 -4.852 -63.847 1.00 33.14 142 ASP A O 1
ATOM 1809 N N . PRO A 1 118 ? 41.791 -6.443 -65.445 1.00 62.14 143 PRO A N 1
ATOM 1810 C CA . PRO A 1 118 ? 42.385 -7.489 -64.606 1.00 54.11 143 PRO A CA 1
ATOM 1811 C C . PRO A 1 118 ? 43.811 -7.162 -64.180 1.00 55.43 143 PRO A C 1
ATOM 1812 O O . PRO A 1 118 ? 44.489 -6.339 -64.803 1.00 11.31 143 PRO A O 1
ATOM 1823 N N . ASN A 1 119 ? 44.263 -7.816 -63.117 1.00 4.02 144 ASN A N 1
ATOM 1824 C CA . ASN A 1 119 ? 45.611 -7.611 -62.603 1.00 43.01 144 ASN A CA 1
ATOM 1825 C C . ASN A 1 119 ? 46.626 -8.253 -63.538 1.00 1.31 144 ASN A C 1
ATOM 1826 O O . ASN A 1 119 ? 46.368 -9.324 -64.093 1.00 3.32 144 ASN A O 1
ATOM 1837 N N . PRO A 1 120 ? 47.780 -7.597 -63.729 1.00 32.52 145 PRO A N 1
ATOM 1838 C CA . PRO A 1 120 ? 48.826 -8.063 -64.649 1.00 54.32 145 PRO A CA 1
ATOM 1839 C C . PRO A 1 120 ? 49.277 -9.490 -64.353 1.00 21.24 145 PRO A C 1
ATOM 1840 O O . PRO A 1 120 ? 49.792 -9.774 -63.271 1.00 2.44 145 PRO A O 1
ATOM 1851 N N . PRO A 1 121 ? 49.079 -10.408 -65.309 1.00 65.20 146 PRO A N 1
ATOM 1852 C CA . PRO A 1 121 ? 49.492 -11.801 -65.168 1.00 71.13 146 PRO A CA 1
ATOM 1853 C C . PRO A 1 121 ? 51.006 -11.952 -65.307 1.00 44.41 146 PRO A C 1
ATOM 1854 O O . PRO A 1 121 ? 51.541 -11.985 -66.418 1.00 41.03 146 PRO A O 1
ATOM 1865 N N . ALA A 1 122 ? 51.692 -12.015 -64.177 1.00 62.42 147 ALA A N 1
ATOM 1866 C CA . ALA A 1 122 ? 53.143 -12.094 -64.167 1.00 31.45 147 ALA A CA 1
ATOM 1867 C C . ALA A 1 122 ? 53.606 -13.262 -63.316 1.00 2.24 147 ALA A C 1
ATOM 1868 O O . ALA A 1 122 ? 53.510 -13.167 -62.077 1.00 37.86 147 ALA A O 1
ATOM 1876 N N . ALA A 1 1 ? -11.707 2.253 -4.328 1.00 52.10 26 ALA A N 2
ATOM 1877 C CA . ALA A 1 1 ? -11.482 1.064 -5.177 1.00 5.43 26 ALA A CA 2
ATOM 1878 C C . ALA A 1 1 ? -11.363 -0.178 -4.312 1.00 43.33 26 ALA A C 2
ATOM 1879 O O . ALA A 1 1 ? -11.326 -0.083 -3.085 1.00 42.05 26 ALA A O 2
ATOM 1888 N N . ASP A 1 2 ? -11.312 -1.338 -4.947 1.00 71.12 27 ASP A N 2
ATOM 1889 C CA . ASP A 1 2 ? -11.146 -2.591 -4.229 1.00 55.52 27 ASP A CA 2
ATOM 1890 C C . ASP A 1 2 ? -9.672 -2.957 -4.193 1.00 11.23 27 ASP A C 2
ATOM 1891 O O . ASP A 1 2 ? -9.058 -2.985 -3.128 1.00 65.34 27 ASP A O 2
ATOM 1900 N N . VAL A 1 3 ? -9.115 -3.200 -5.376 1.00 3.04 28 VAL A N 2
ATOM 1901 C CA . VAL A 1 3 ? -7.695 -3.495 -5.547 1.00 74.20 28 VAL A CA 2
ATOM 1902 C C . VAL A 1 3 ? -7.442 -3.970 -6.975 1.00 44.54 28 VAL A C 2
ATOM 1903 O O . VAL A 1 3 ? -8.258 -4.698 -7.547 1.00 13.51 28 VAL A O 2
ATOM 1916 N N . PHE A 1 4 ? -6.337 -3.535 -7.556 1.00 65.31 29 PHE A N 2
ATOM 1917 C CA . PHE A 1 4 ? -5.944 -3.985 -8.881 1.00 34.42 29 PHE A CA 2
ATOM 1918 C C . PHE A 1 4 ? -4.431 -4.128 -8.951 1.00 45.05 29 PHE A C 2
ATOM 1919 O O . PHE A 1 4 ? -3.692 -3.299 -8.419 1.00 4.32 29 PHE A O 2
ATOM 1936 N N . ASP A 1 5 ? -3.975 -5.191 -9.592 1.00 52.11 30 ASP A N 2
ATOM 1937 C CA . ASP A 1 5 ? -2.550 -5.462 -9.689 1.00 21.25 30 ASP A CA 2
ATOM 1938 C C . ASP A 1 5 ? -1.898 -4.575 -10.739 1.00 43.41 30 ASP A C 2
ATOM 1939 O O 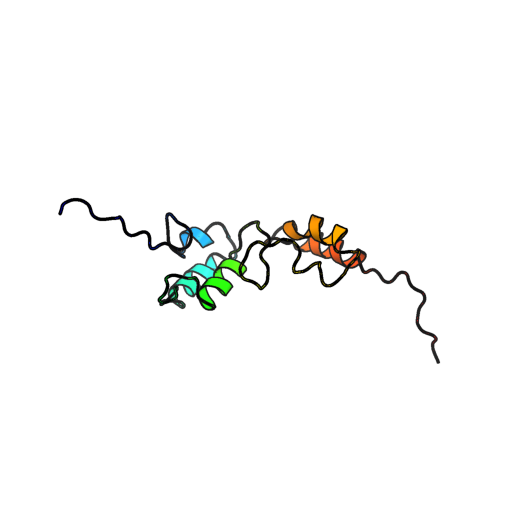. ASP A 1 5 ? -2.552 -4.127 -11.683 1.00 23.14 30 ASP A O 2
ATOM 1948 N N . PRO A 1 6 ? -0.595 -4.298 -10.574 1.00 5.20 31 PRO A N 2
ATOM 1949 C CA . PRO A 1 6 ? 0.172 -3.502 -11.533 1.00 63.31 31 PRO A CA 2
ATOM 1950 C C . PRO A 1 6 ? 0.191 -4.143 -12.917 1.00 3.21 31 PRO A C 2
ATOM 1951 O O . PRO A 1 6 ? 0.116 -5.369 -13.042 1.00 4.21 31 PRO A O 2
ATOM 1962 N N . PRO A 1 7 ? 0.273 -3.321 -13.973 1.00 30.01 32 PRO A N 2
ATOM 1963 C CA . PRO A 1 7 ? 0.301 -3.808 -15.353 1.00 54.04 32 PRO A CA 2
ATOM 1964 C C . PRO A 1 7 ? 1.500 -4.712 -15.609 1.00 24.24 32 PRO A C 2
ATOM 1965 O O . PRO A 1 7 ? 2.648 -4.256 -15.594 1.00 4.01 32 PRO A O 2
ATOM 1976 N N . THR A 1 8 ? 1.232 -5.994 -15.801 1.00 22.33 33 THR A N 2
ATOM 1977 C CA . THR A 1 8 ? 2.273 -6.962 -16.093 1.00 65.12 33 THR A CA 2
ATOM 1978 C C . THR A 1 8 ? 2.927 -6.649 -17.436 1.00 21.22 33 THR A C 2
ATOM 1979 O O . THR A 1 8 ? 2.237 -6.377 -18.419 1.00 15.13 33 THR A O 2
ATOM 1990 N N . GLN A 1 9 ? 4.251 -6.664 -17.473 1.00 22.43 34 GLN A N 2
ATOM 1991 C CA . GLN A 1 9 ? 4.969 -6.435 -18.717 1.00 2.53 34 GLN A CA 2
ATOM 1992 C C . GLN A 1 9 ? 4.894 -7.679 -19.591 1.00 64.24 34 GLN A C 2
ATOM 1993 O O . GLN A 1 9 ? 5.719 -8.584 -19.468 1.00 52.23 34 GLN A O 2
ATOM 2007 N N . TYR A 1 10 ? 3.874 -7.738 -20.435 1.00 11.21 35 TYR A N 2
ATOM 2008 C CA . TYR A 1 10 ? 3.677 -8.883 -21.313 1.00 22.34 35 TYR A CA 2
ATOM 2009 C C . TYR A 1 10 ? 4.732 -8.890 -22.407 1.00 45.23 35 TYR A C 2
ATOM 2010 O O . TYR A 1 10 ? 5.620 -9.736 -22.421 1.00 22.21 35 TYR A O 2
ATOM 2028 N N . GLY A 1 11 ? 4.636 -7.928 -23.310 1.00 55.44 36 GLY A N 2
ATOM 2029 C CA . GLY A 1 11 ? 5.578 -7.847 -24.403 1.00 55.10 36 GLY A CA 2
ATOM 2030 C C . GLY A 1 11 ? 5.248 -6.715 -25.349 1.00 11.14 36 GLY A C 2
ATOM 2031 O O . GLY A 1 11 ? 5.747 -5.603 -25.192 1.00 13.44 36 GLY A O 2
ATOM 2035 N N . TYR A 1 12 ? 4.386 -6.984 -26.319 1.00 23.24 37 TYR A N 2
ATOM 2036 C CA . TYR A 1 12 ? 4.015 -5.971 -27.297 1.00 41.04 37 TYR A CA 2
ATOM 2037 C C . TYR A 1 12 ? 2.767 -5.203 -26.855 1.00 14.45 37 TYR A C 2
ATOM 2038 O O . TYR A 1 12 ? 2.679 -3.989 -27.046 1.00 65.22 37 TYR A O 2
ATOM 2056 N N . ASP A 1 13 ? 1.819 -5.903 -26.236 1.00 33.03 38 ASP A N 2
ATOM 2057 C CA . ASP A 1 13 ? 0.536 -5.304 -25.884 1.00 53.15 38 ASP A CA 2
ATOM 2058 C C . ASP A 1 13 ? -0.258 -6.236 -24.976 1.00 15.53 38 ASP A C 2
ATOM 2059 O O . ASP A 1 13 ? -0.377 -5.993 -23.777 1.00 5.44 38 ASP A O 2
ATOM 2068 N N . GLY A 1 14 ? -0.791 -7.307 -25.551 1.00 30.24 39 GLY A N 2
ATOM 2069 C CA . GLY A 1 14 ? -1.583 -8.246 -24.780 1.00 34.40 39 GLY A CA 2
ATOM 2070 C C . GLY A 1 14 ? -0.761 -9.407 -24.264 1.00 10.20 39 GLY A C 2
ATOM 2071 O O . GLY A 1 14 ? -0.908 -9.821 -23.116 1.00 32.33 39 GLY A O 2
ATOM 2075 N N . LYS A 1 15 ? 0.106 -9.933 -25.115 1.00 20.43 40 LYS A N 2
ATOM 2076 C CA . LYS A 1 15 ? 0.941 -11.068 -24.755 1.00 71.54 40 LYS A CA 2
ATOM 2077 C C . LYS A 1 15 ? 2.411 -10.774 -25.058 1.00 1.00 40 LYS A C 2
ATOM 2078 O O . LYS A 1 15 ? 2.727 -9.746 -25.667 1.00 63.03 40 LYS A O 2
ATOM 2097 N N . PRO A 1 16 ? 3.332 -11.638 -24.589 1.00 44.12 41 PRO A N 2
ATOM 2098 C CA . PRO A 1 16 ? 4.753 -11.529 -24.922 1.00 11.34 41 PRO A CA 2
ATOM 2099 C C . PRO A 1 16 ? 5.057 -12.085 -26.308 1.00 34.34 41 PRO A C 2
ATOM 2100 O O . PRO A 1 16 ? 4.156 -12.519 -27.026 1.00 54.42 41 PRO A O 2
ATOM 2111 N N . LEU A 1 17 ? 6.331 -12.068 -26.680 1.00 15.45 42 LEU A N 2
ATOM 2112 C CA . LEU A 1 17 ? 6.764 -12.682 -27.926 1.00 34.44 42 LEU A CA 2
ATOM 2113 C C . LEU A 1 17 ? 6.549 -14.190 -27.865 1.00 20.52 42 LEU A C 2
ATOM 2114 O O . LEU A 1 17 ? 7.077 -14.866 -26.975 1.00 24.01 42 LEU A O 2
ATOM 2130 N N . ASP A 1 18 ? 5.758 -14.703 -28.794 1.00 31.14 43 ASP A N 2
ATOM 2131 C CA . ASP A 1 18 ? 5.449 -16.125 -28.847 1.00 53.53 43 ASP A CA 2
ATOM 2132 C C . ASP A 1 18 ? 5.316 -16.583 -30.294 1.00 32.14 43 ASP A C 2
ATOM 2133 O O . ASP A 1 18 ? 5.163 -15.764 -31.199 1.00 54.22 43 ASP A O 2
ATOM 2142 N N . ALA A 1 19 ? 5.373 -17.897 -30.500 1.00 45.10 44 ALA A N 2
ATOM 2143 C CA . ALA A 1 19 ? 5.273 -18.493 -31.829 1.00 12.12 44 ALA A CA 2
ATOM 2144 C C . ALA A 1 19 ? 3.972 -18.105 -32.530 1.00 61.04 44 ALA A C 2
ATOM 2145 O O . ALA A 1 19 ? 3.881 -18.154 -33.756 1.00 23.34 44 ALA A O 2
ATOM 2152 N N . SER A 1 20 ? 2.960 -17.740 -31.746 1.00 54.31 45 SER A N 2
ATOM 2153 C CA . SER A 1 20 ? 1.666 -17.327 -32.282 1.00 74.35 45 SER A CA 2
ATOM 2154 C C . SER A 1 20 ? 1.796 -16.103 -33.191 1.00 50.55 45 SER A C 2
ATOM 2155 O O . SER A 1 20 ? 0.989 -15.900 -34.101 1.00 73.21 45 SER A O 2
ATOM 2163 N N . PHE A 1 21 ? 2.818 -15.298 -32.942 1.00 1.42 46 PHE A N 2
ATOM 2164 C CA . PHE A 1 21 ? 3.077 -14.108 -33.739 1.00 70.25 46 PHE A CA 2
ATOM 2165 C C . PHE A 1 21 ? 3.623 -14.485 -35.118 1.00 20.34 46 PHE A C 2
ATOM 2166 O O . PHE A 1 21 ? 3.405 -13.778 -36.101 1.00 11.22 46 PHE A O 2
ATOM 2183 N N . CYS A 1 22 ? 4.320 -15.610 -35.182 1.00 51.15 47 CYS A N 2
ATOM 2184 C CA . CYS A 1 22 ? 5.031 -16.016 -36.389 1.00 74.11 47 CYS A CA 2
ATOM 2185 C C . CYS A 1 22 ? 4.179 -16.912 -37.292 1.00 15.01 47 CYS A C 2
ATOM 2186 O O . CYS A 1 22 ? 4.666 -17.407 -38.303 1.00 51.50 47 CYS A O 2
ATOM 2193 N N . ARG A 1 23 ? 2.911 -17.101 -36.937 1.00 53.11 48 ARG A N 2
ATOM 2194 C CA . ARG A 1 23 ? 2.047 -18.090 -37.600 1.00 25.34 48 ARG A CA 2
ATOM 2195 C C . ARG A 1 23 ? 1.828 -17.818 -39.094 1.00 3.32 48 ARG A C 2
ATOM 2196 O O . ARG A 1 23 ? 1.278 -18.661 -39.800 1.00 13.44 48 ARG A O 2
ATOM 2217 N N . THR A 1 24 ? 2.217 -16.647 -39.570 1.00 72.32 49 THR A N 2
ATOM 2218 C CA . THR A 1 24 ? 2.069 -16.332 -40.986 1.00 61.22 49 THR A CA 2
ATOM 2219 C C . THR A 1 24 ? 3.426 -16.007 -41.619 1.00 42.52 49 THR A C 2
ATOM 2220 O O . THR A 1 24 ? 3.505 -15.494 -42.737 1.00 13.21 49 THR A O 2
ATOM 2231 N N . ALA A 1 25 ? 4.501 -16.342 -40.914 1.00 33.53 50 ALA A N 2
ATOM 2232 C CA . ALA A 1 25 ? 5.844 -16.005 -41.369 1.00 31.11 50 ALA A CA 2
ATOM 2233 C C . ALA A 1 25 ? 6.440 -17.098 -42.260 1.00 42.12 50 ALA A C 2
ATOM 2234 O O . ALA A 1 25 ? 7.596 -17.000 -42.683 1.00 31.44 50 ALA A O 2
ATOM 2241 N N . GLY A 1 26 ? 5.655 -18.141 -42.521 1.00 63.54 51 GLY A N 2
ATOM 2242 C CA . GLY A 1 26 ? 6.073 -19.202 -43.428 1.00 3.44 51 GLY A CA 2
ATOM 2243 C C . GLY A 1 26 ? 7.367 -19.877 -43.012 1.00 53.52 51 GLY A C 2
ATOM 2244 O O . GLY A 1 26 ? 7.392 -20.674 -42.074 1.00 3.00 51 GLY A O 2
ATOM 2248 N N . SER A 1 27 ? 8.451 -19.536 -43.696 1.00 21.44 52 SER A N 2
ATOM 2249 C CA . SER A 1 27 ? 9.754 -20.130 -43.424 1.00 74.14 52 SER A CA 2
ATOM 2250 C C . SER A 1 27 ? 10.322 -19.649 -42.089 1.00 13.10 52 SER A C 2
ATOM 2251 O O . SER A 1 27 ? 11.286 -20.214 -41.573 1.00 32.11 52 SER A O 2
ATOM 2259 N N . ARG A 1 28 ? 9.733 -18.597 -41.535 1.00 40.40 53 ARG A N 2
ATOM 2260 C CA . ARG A 1 28 ? 10.144 -18.105 -40.226 1.00 42.24 53 ARG A CA 2
ATOM 2261 C C . ARG A 1 28 ? 9.142 -18.563 -39.174 1.00 34.00 53 ARG A C 2
ATOM 2262 O O . ARG A 1 28 ? 9.357 -18.404 -37.980 1.00 41.21 53 ARG A O 2
ATOM 2283 N N . GLU A 1 29 ? 8.047 -19.146 -39.648 1.00 10.23 54 GLU A N 2
ATOM 2284 C CA . GLU A 1 29 ? 6.955 -19.596 -38.790 1.00 20.24 54 GLU A CA 2
ATOM 2285 C C . GLU A 1 29 ? 7.368 -20.799 -37.952 1.00 4.32 54 GLU A C 2
ATOM 2286 O O . GLU A 1 29 ? 7.348 -20.756 -36.723 1.00 55.12 54 GLU A O 2
ATOM 2298 N N . LYS A 1 30 ? 7.747 -21.866 -38.635 1.00 65.33 55 LYS A N 2
ATOM 2299 C CA . LYS A 1 30 ? 8.058 -23.135 -37.990 1.00 2.55 55 LYS A CA 2
ATOM 2300 C C . LYS A 1 30 ? 9.329 -23.035 -37.160 1.00 72.43 55 LYS A C 2
ATOM 2301 O O . LYS A 1 30 ? 9.431 -23.630 -36.088 1.00 20.13 55 LYS A O 2
ATOM 2320 N N . ASP A 1 31 ? 10.285 -22.260 -37.653 1.00 63.51 56 ASP A N 2
ATOM 2321 C CA . ASP A 1 31 ? 11.524 -22.016 -36.923 1.00 11.53 56 ASP A CA 2
ATOM 2322 C C . ASP A 1 31 ? 11.219 -21.283 -35.621 1.00 51.34 56 ASP A C 2
ATOM 2323 O O . ASP A 1 31 ? 11.805 -21.560 -34.575 1.00 21.42 56 ASP A O 2
ATOM 2332 N N . CYS A 1 32 ? 10.260 -20.368 -35.699 1.00 74.10 57 CYS A N 2
ATOM 2333 C CA . CYS A 1 32 ? 9.817 -19.588 -34.548 1.00 12.01 57 CYS A CA 2
ATOM 2334 C C . CYS A 1 32 ? 9.138 -20.480 -33.509 1.00 14.21 57 CYS A C 2
ATOM 2335 O O . CYS A 1 32 ? 9.234 -20.232 -32.304 1.00 22.15 57 CYS A O 2
ATOM 2342 N N . ARG A 1 33 ? 8.468 -21.531 -33.979 1.00 42.25 58 ARG A N 2
ATOM 2343 C CA . ARG A 1 33 ? 7.758 -22.443 -33.087 1.00 61.01 58 ARG A CA 2
ATOM 2344 C C . ARG A 1 33 ? 8.724 -23.091 -32.097 1.00 73.13 58 ARG A C 2
ATOM 2345 O O . ARG A 1 33 ? 8.425 -23.208 -30.911 1.00 14.33 58 ARG A O 2
ATOM 2366 N N . LYS A 1 34 ? 9.879 -23.514 -32.594 1.00 51.22 59 LYS A N 2
ATOM 2367 C CA . LYS A 1 34 ? 10.891 -24.138 -31.749 1.00 63.02 59 LYS A CA 2
ATOM 2368 C C . LYS A 1 34 ? 11.656 -23.118 -30.908 1.00 31.22 59 LYS A C 2
ATOM 2369 O O . LYS A 1 34 ? 11.700 -23.225 -29.682 1.00 20.22 59 LYS A O 2
ATOM 2388 N N . ASP A 1 35 ? 12.217 -22.110 -31.563 1.00 61.32 60 ASP A N 2
ATOM 2389 C CA . ASP A 1 35 ? 13.174 -21.210 -30.917 1.00 61.10 60 ASP A CA 2
ATOM 2390 C C . ASP A 1 35 ? 12.534 -20.314 -29.866 1.00 43.02 60 ASP A C 2
ATOM 2391 O O . ASP A 1 35 ? 13.113 -20.093 -28.803 1.00 42.31 60 ASP A O 2
ATOM 2400 N N . VAL A 1 36 ? 11.342 -19.811 -30.148 1.00 21.41 61 VAL A N 2
ATOM 2401 C CA . VAL A 1 36 ? 10.710 -18.844 -29.259 1.00 52.21 61 VAL A CA 2
ATOM 2402 C C . VAL A 1 36 ? 10.152 -19.520 -28.008 1.00 44.43 61 VAL A C 2
ATOM 2403 O O . VAL A 1 36 ? 10.265 -18.984 -26.905 1.00 53.24 61 VAL A O 2
ATOM 2416 N N . GLN A 1 37 ? 9.574 -20.705 -28.169 1.00 2.54 62 GLN A N 2
ATOM 2417 C CA . GLN A 1 37 ? 9.021 -21.429 -27.028 1.00 31.43 62 GLN A CA 2
ATOM 2418 C C . GLN A 1 37 ? 10.139 -22.002 -26.167 1.00 2.42 62 GLN A C 2
ATOM 2419 O O . GLN A 1 37 ? 9.964 -22.219 -24.969 1.00 61.53 62 GLN A O 2
ATOM 2433 N N . ALA A 1 38 ? 11.283 -22.253 -26.791 1.00 2.32 63 ALA A N 2
ATOM 2434 C CA . ALA A 1 38 ? 12.463 -22.708 -26.066 1.00 3.11 63 ALA A CA 2
ATOM 2435 C C . ALA A 1 38 ? 12.984 -21.609 -25.147 1.00 22.24 63 ALA A C 2
ATOM 2436 O O . ALA A 1 38 ? 13.631 -21.884 -24.136 1.00 22.23 63 ALA A O 2
ATOM 2443 N N . CYS A 1 39 ? 12.686 -20.367 -25.500 1.00 41.42 64 CYS A N 2
ATOM 2444 C CA . CYS A 1 39 ? 13.075 -19.225 -24.691 1.00 15.31 64 CYS A CA 2
ATOM 2445 C C . CYS A 1 39 ? 12.099 -19.078 -23.527 1.00 2.11 64 CYS A C 2
ATOM 2446 O O . CYS A 1 39 ? 10.912 -18.819 -23.729 1.00 52.41 64 CYS A O 2
ATOM 2453 N N . ASP A 1 40 ? 12.585 -19.274 -22.310 1.00 53.41 65 ASP A N 2
ATOM 2454 C CA . ASP A 1 40 ? 11.717 -19.263 -21.136 1.00 24.25 65 ASP A CA 2
ATOM 2455 C C . ASP A 1 40 ? 11.598 -17.875 -20.534 1.00 1.33 65 ASP A C 2
ATOM 2456 O O . ASP A 1 40 ? 10.501 -17.339 -20.391 1.00 23.12 65 ASP A O 2
ATOM 2465 N N . LYS A 1 41 ? 12.743 -17.316 -20.169 1.00 20.12 66 LYS A N 2
ATOM 2466 C CA . LYS A 1 41 ? 12.801 -16.047 -19.456 1.00 11.11 66 LYS A CA 2
ATOM 2467 C C . LYS A 1 41 ? 12.088 -14.928 -20.218 1.00 24.31 66 LYS A C 2
ATOM 2468 O O . LYS A 1 41 ? 11.361 -14.137 -19.618 1.00 73.33 66 LYS A O 2
ATOM 2487 N N . LYS A 1 42 ? 12.287 -14.889 -21.538 1.00 72.24 67 LYS A N 2
ATOM 2488 C CA . LYS A 1 42 ? 11.679 -13.877 -22.412 1.00 70.34 67 LYS A CA 2
ATOM 2489 C C . LYS A 1 42 ? 12.228 -12.471 -22.154 1.00 24.35 67 LYS A C 2
ATOM 2490 O O . LYS A 1 42 ? 12.886 -11.892 -23.023 1.00 24.12 67 LYS A O 2
ATOM 2509 N N . TYR A 1 43 ? 12.004 -11.934 -20.962 1.00 33.41 68 TYR A N 2
ATOM 2510 C CA . TYR A 1 43 ? 12.372 -10.559 -20.664 1.00 4.03 68 TYR A CA 2
ATOM 2511 C C . TYR A 1 43 ? 13.179 -10.511 -19.375 1.00 72.44 68 TYR A C 2
ATOM 2512 O O . TYR A 1 43 ? 12.917 -11.266 -18.439 1.00 23.43 68 TYR A O 2
ATOM 2530 N N . ASP A 1 44 ? 14.177 -9.639 -19.348 1.00 1.21 69 ASP A N 2
ATOM 2531 C CA . ASP A 1 44 ? 15.118 -9.591 -18.237 1.00 32.13 69 ASP A CA 2
ATOM 2532 C C . ASP A 1 44 ? 14.543 -8.825 -17.048 1.00 25.02 69 ASP A C 2
ATOM 2533 O O . ASP A 1 44 ? 13.439 -8.277 -17.114 1.00 15.35 69 ASP A O 2
ATOM 2542 N N . ASP A 1 45 ? 15.324 -8.757 -15.979 1.00 42.23 70 ASP A N 2
ATOM 2543 C CA . ASP A 1 45 ? 14.861 -8.236 -14.696 1.00 50.24 70 ASP A CA 2
ATOM 2544 C C . ASP A 1 45 ? 14.544 -6.744 -14.777 1.00 51.11 70 ASP A C 2
ATOM 2545 O O . ASP A 1 45 ? 13.654 -6.252 -14.087 1.00 60.43 70 ASP A O 2
ATOM 2554 N N . GLN A 1 46 ? 15.249 -6.039 -15.655 1.00 45.55 71 GLN A N 2
ATOM 2555 C CA . GLN A 1 46 ? 15.082 -4.594 -15.791 1.00 45.22 71 GLN A CA 2
ATOM 2556 C C . GLN A 1 46 ? 13.800 -4.262 -16.554 1.00 74.55 71 GLN A C 2
ATOM 2557 O O . GLN A 1 46 ? 13.417 -3.097 -16.669 1.00 1.31 71 GLN A O 2
ATOM 2571 N N . GLY A 1 47 ? 13.140 -5.284 -17.080 1.00 30.12 72 GLY A N 2
ATOM 2572 C CA . GLY A 1 47 ? 11.999 -5.053 -17.944 1.00 72.23 72 GLY A CA 2
ATOM 2573 C C . GLY A 1 47 ? 12.429 -4.951 -19.386 1.00 44.53 72 GLY A C 2
ATOM 2574 O O . GLY A 1 47 ? 11.642 -4.610 -20.268 1.00 51.32 72 GLY A O 2
ATOM 2578 N N . ARG A 1 48 ? 13.700 -5.232 -19.616 1.00 64.22 73 ARG A N 2
ATOM 2579 C CA . ARG A 1 48 ? 14.283 -5.116 -20.937 1.00 52.23 73 ARG A CA 2
ATOM 2580 C C . ARG A 1 48 ? 14.339 -6.456 -21.646 1.00 44.10 73 ARG A C 2
ATOM 2581 O O . ARG A 1 48 ? 14.258 -7.510 -21.018 1.00 63.20 73 ARG A O 2
ATOM 2602 N N . GLU A 1 49 ? 14.475 -6.394 -22.959 1.00 11.43 74 GLU A N 2
ATOM 2603 C CA . GLU A 1 49 ? 14.568 -7.583 -23.784 1.00 24.43 74 GLU A CA 2
ATOM 2604 C C . GLU A 1 49 ? 15.859 -8.329 -23.483 1.00 2.33 74 GLU A C 2
ATOM 2605 O O . GLU A 1 49 ? 16.931 -7.722 -23.411 1.00 1.11 74 GLU A O 2
ATOM 2617 N N . THR A 1 50 ? 15.749 -9.635 -23.292 1.00 64.15 75 THR A N 2
ATOM 2618 C CA . THR A 1 50 ? 16.907 -10.468 -23.007 1.00 3.10 75 THR A CA 2
ATOM 2619 C C . THR A 1 50 ? 17.803 -10.590 -24.234 1.00 52.42 75 THR A C 2
ATOM 2620 O O . THR A 1 50 ? 17.443 -10.130 -25.318 1.00 75.21 75 THR A O 2
ATOM 2631 N N . ALA A 1 51 ? 18.963 -11.212 -24.065 1.00 54.13 76 ALA A N 2
ATOM 2632 C CA . ALA A 1 51 ? 19.821 -11.534 -25.198 1.00 22.33 76 ALA A CA 2
ATOM 2633 C C . ALA A 1 51 ? 19.060 -12.429 -26.171 1.00 42.12 76 ALA A C 2
ATOM 2634 O O . ALA A 1 51 ? 19.131 -12.257 -27.388 1.00 51.03 76 ALA A O 2
ATOM 2641 N N . CYS A 1 52 ? 18.311 -13.367 -25.607 1.00 72.50 77 CYS A N 2
ATOM 2642 C CA . CYS A 1 52 ? 17.444 -14.241 -26.383 1.00 35.20 77 CYS A CA 2
ATOM 2643 C C . CYS A 1 52 ? 16.432 -13.420 -27.177 1.00 75.21 77 CYS A C 2
ATOM 2644 O O . CYS A 1 52 ? 16.265 -13.614 -28.380 1.00 61.11 77 CYS A O 2
ATOM 2651 N N . ALA A 1 53 ? 15.796 -12.470 -26.498 1.00 13.12 78 ALA A N 2
ATOM 2652 C CA . ALA A 1 53 ? 14.802 -11.603 -27.121 1.00 43.11 78 ALA A CA 2
ATOM 2653 C C . ALA A 1 53 ? 15.431 -10.742 -28.211 1.00 42.24 78 ALA A C 2
ATOM 2654 O O . ALA A 1 53 ? 14.785 -10.408 -29.202 1.00 42.13 78 ALA A O 2
ATOM 2661 N N . LYS A 1 54 ? 16.713 -10.441 -28.053 1.00 4.54 79 LYS A N 2
ATOM 2662 C CA . LYS A 1 54 ? 17.413 -9.542 -28.963 1.00 65.42 79 LYS A CA 2
ATOM 2663 C C . LYS A 1 54 ? 17.772 -10.300 -30.234 1.00 62.20 79 LYS A C 2
ATOM 2664 O O . LYS A 1 54 ? 17.643 -9.780 -31.345 1.00 14.12 79 LYS A O 2
ATOM 2683 N N . GLY A 1 55 ? 18.195 -11.545 -30.055 1.00 4.20 80 GLY A N 2
ATOM 2684 C CA . GLY A 1 55 ? 18.504 -12.398 -31.184 1.00 21.21 80 GLY A CA 2
ATOM 2685 C C . GLY A 1 55 ? 17.270 -12.707 -32.004 1.00 72.03 80 GLY A C 2
ATOM 2686 O O . GLY A 1 55 ? 17.351 -12.864 -33.221 1.00 42.34 80 GLY A O 2
ATOM 2690 N N . ILE A 1 56 ? 16.117 -12.752 -31.341 1.00 41.03 81 ILE A N 2
ATOM 2691 C CA . ILE A 1 56 ? 14.859 -13.068 -32.003 1.00 2.40 81 ILE A CA 2
ATOM 2692 C C . ILE A 1 56 ? 14.418 -11.906 -32.891 1.00 21.01 81 ILE A C 2
ATOM 2693 O O . ILE A 1 56 ? 14.018 -12.111 -34.034 1.00 72.45 81 ILE A O 2
ATOM 2709 N N . ARG A 1 57 ? 14.508 -10.691 -32.352 1.00 14.44 82 ARG A N 2
ATOM 2710 C CA . ARG A 1 57 ? 14.126 -9.476 -33.077 1.00 14.12 82 ARG A CA 2
ATOM 2711 C C . ARG A 1 57 ? 14.737 -9.425 -34.476 1.00 41.43 82 ARG A C 2
ATOM 2712 O O . ARG A 1 57 ? 14.042 -9.166 -35.455 1.00 23.41 82 ARG A O 2
ATOM 2733 N N . GLU A 1 58 ? 16.031 -9.690 -34.567 1.00 53.53 83 GLU A N 2
ATOM 2734 C CA . GLU A 1 58 ? 16.738 -9.570 -35.837 1.00 14.22 83 GLU A CA 2
ATOM 2735 C C . GLU A 1 58 ? 16.598 -10.838 -36.685 1.00 10.23 83 GLU A C 2
ATOM 2736 O O . GLU A 1 58 ? 16.721 -10.794 -37.912 1.00 50.12 83 GLU A O 2
ATOM 2748 N N . LYS A 1 59 ? 16.330 -11.961 -36.029 1.00 10.23 84 LYS A N 2
ATOM 2749 C CA . LYS A 1 59 ? 16.223 -13.248 -36.711 1.00 32.21 84 LYS A CA 2
ATOM 2750 C C . LYS A 1 59 ? 14.825 -13.441 -37.305 1.00 32.24 84 LYS A C 2
ATOM 2751 O O . LYS A 1 59 ? 14.657 -14.097 -38.334 1.00 35.21 84 LYS A O 2
ATOM 2770 N N . TYR A 1 60 ? 13.830 -12.869 -36.648 1.00 43.34 85 TYR A N 2
ATOM 2771 C CA . TYR A 1 60 ? 12.443 -13.006 -37.076 1.00 60.14 85 TYR A CA 2
ATOM 2772 C C . TYR A 1 60 ? 11.855 -11.647 -37.430 1.00 41.51 85 TYR A C 2
ATOM 2773 O O . TYR A 1 60 ? 10.667 -11.399 -37.216 1.00 61.35 85 TYR A O 2
ATOM 2791 N N . LYS A 1 61 ? 12.708 -10.775 -37.959 1.00 33.43 86 LYS A N 2
ATOM 2792 C CA . LYS A 1 61 ? 12.308 -9.431 -38.364 1.00 52.43 86 LYS A CA 2
ATOM 2793 C C . LYS A 1 61 ? 11.054 -9.473 -39.247 1.00 22.21 86 LYS A C 2
ATOM 2794 O O . LYS A 1 61 ? 10.911 -10.348 -40.105 1.00 22.24 86 LYS A O 2
ATOM 2813 N N . PRO A 1 62 ? 10.126 -8.532 -39.040 1.00 71.24 87 PRO A N 2
ATOM 2814 C CA . PRO A 1 62 ? 8.898 -8.454 -39.826 1.00 1.24 87 PRO A CA 2
ATOM 2815 C C . PRO A 1 62 ? 9.182 -7.884 -41.210 1.00 71.12 87 PRO A C 2
ATOM 2816 O O . PRO A 1 62 ? 9.238 -8.620 -42.198 1.00 30.53 87 PRO A O 2
ATOM 2827 N N . ALA A 1 63 ? 9.350 -6.571 -41.277 1.00 20.34 88 ALA A N 2
ATOM 2828 C CA . ALA A 1 63 ? 9.922 -5.934 -42.448 1.00 65.24 88 ALA A CA 2
ATOM 2829 C C . ALA A 1 63 ? 10.745 -4.736 -42.009 1.00 34.40 88 ALA A C 2
ATOM 2830 O O . ALA A 1 63 ? 10.235 -3.622 -41.911 1.00 10.10 88 ALA A O 2
ATOM 2837 N N . VAL A 1 64 ? 12.014 -4.995 -41.731 1.00 35.23 89 VAL A N 2
ATOM 2838 C CA . VAL A 1 64 ? 12.962 -3.977 -41.290 1.00 72.41 89 VAL A CA 2
ATOM 2839 C C . VAL A 1 64 ? 14.377 -4.516 -41.418 1.00 74.23 89 VAL A C 2
ATOM 2840 O O . VAL A 1 64 ? 14.777 -5.397 -40.657 1.00 63.23 89 VAL A O 2
ATOM 2853 N N . VAL A 1 65 ? 15.125 -4.019 -42.386 1.00 34.41 90 VAL A N 2
ATOM 2854 C CA . VAL A 1 65 ? 16.512 -4.418 -42.527 1.00 2.25 90 VAL A CA 2
ATOM 2855 C C . VAL A 1 65 ? 17.338 -3.797 -41.407 1.00 64.54 90 VAL A C 2
ATOM 2856 O O . VAL A 1 65 ? 17.339 -2.582 -41.210 1.00 22.34 90 VAL A O 2
ATOM 2869 N N . TYR A 1 66 ? 18.004 -4.643 -40.644 1.00 41.33 91 TYR A N 2
ATOM 2870 C CA . TYR A 1 66 ? 18.782 -4.184 -39.510 1.00 2.43 91 TYR A CA 2
ATOM 2871 C C . TYR A 1 66 ? 20.175 -3.762 -39.948 1.00 24.33 91 TYR A C 2
ATOM 2872 O O . TYR A 1 66 ? 20.876 -4.499 -40.642 1.00 35.35 91 TYR A O 2
ATOM 2890 N N . GLY A 1 67 ? 20.554 -2.559 -39.547 1.00 14.25 92 GLY A N 2
ATOM 2891 C CA . GLY A 1 67 ? 21.835 -2.012 -39.919 1.00 62.31 92 GLY A CA 2
ATOM 2892 C C . GLY A 1 67 ? 22.969 -2.599 -39.110 1.00 2.24 92 GLY A C 2
ATOM 2893 O O . GLY A 1 67 ? 22.743 -3.362 -38.168 1.00 65.22 92 GLY A O 2
ATOM 2897 N N . TYR A 1 68 ? 24.185 -2.215 -39.461 1.00 70.02 93 TYR A N 2
ATOM 2898 C CA . TYR A 1 68 ? 25.379 -2.770 -38.839 1.00 62.45 93 TYR A CA 2
ATOM 2899 C C . TYR A 1 68 ? 25.510 -2.348 -37.377 1.00 0.01 93 TYR A C 2
ATOM 2900 O O . TYR A 1 68 ? 26.260 -2.962 -36.621 1.00 70.53 93 TYR A O 2
ATOM 2918 N N . ASP A 1 69 ? 24.778 -1.312 -36.978 1.00 33.25 94 ASP A N 2
ATOM 2919 C CA . ASP A 1 69 ? 24.836 -0.840 -35.597 1.00 73.04 94 ASP A CA 2
ATOM 2920 C C . ASP A 1 69 ? 23.648 -1.370 -34.792 1.00 1.53 94 ASP A C 2
ATOM 2921 O O . ASP A 1 69 ? 23.565 -1.165 -33.580 1.00 23.20 94 ASP A O 2
ATOM 2930 N N . GLY A 1 70 ? 22.737 -2.060 -35.473 1.00 63.23 95 GLY A N 2
ATOM 2931 C CA . GLY A 1 70 ? 21.623 -2.695 -34.789 1.00 4.31 95 GLY A CA 2
ATOM 2932 C C . GLY A 1 70 ? 20.293 -1.968 -34.944 1.00 61.54 95 GLY A C 2
ATOM 2933 O O . GLY A 1 70 ? 19.276 -2.428 -34.427 1.00 21.43 95 GLY A O 2
ATOM 2937 N N . LYS A 1 71 ? 20.282 -0.837 -35.646 1.00 35.14 96 LYS A N 2
ATOM 2938 C CA . LYS A 1 71 ? 19.026 -0.128 -35.899 1.00 31.34 96 LYS A CA 2
ATOM 2939 C C . LYS A 1 71 ? 18.262 -0.779 -37.044 1.00 51.30 96 LYS A C 2
ATOM 2940 O O . LYS A 1 71 ? 18.865 -1.272 -37.992 1.00 22.32 96 LYS A O 2
ATOM 2959 N N . PRO A 1 72 ? 16.924 -0.794 -36.975 1.00 22.24 97 PRO A N 2
ATOM 2960 C CA . PRO A 1 72 ? 16.088 -1.247 -38.077 1.00 31.22 97 PRO A CA 2
ATOM 2961 C C . PRO A 1 72 ? 15.809 -0.120 -39.074 1.00 20.33 97 PRO A C 2
ATOM 2962 O O . PRO A 1 72 ? 14.770 0.543 -39.016 1.00 73.31 97 PRO A O 2
ATOM 2973 N N . LEU A 1 73 ? 16.754 0.108 -39.973 1.00 32.32 98 LEU A N 2
ATOM 2974 C CA . LEU A 1 73 ? 16.638 1.184 -40.944 1.00 55.15 98 LEU A CA 2
ATOM 2975 C C . LEU A 1 73 ? 17.208 0.745 -42.284 1.00 13.45 98 LEU A C 2
ATOM 2976 O O . LEU A 1 73 ? 18.234 0.057 -42.337 1.00 31.41 98 LEU A O 2
ATOM 2992 N N . ASP A 1 74 ? 16.561 1.142 -43.368 1.00 34.31 99 ASP A N 2
ATOM 2993 C CA . ASP A 1 74 ? 17.045 0.791 -44.689 1.00 22.10 99 ASP A CA 2
ATOM 2994 C C . ASP A 1 74 ? 18.186 1.714 -45.098 1.00 22.31 99 ASP A C 2
ATOM 2995 O O . ASP A 1 74 ? 18.041 2.576 -45.958 1.00 62.31 99 ASP A O 2
ATOM 3004 N N . LEU A 1 75 ? 19.329 1.498 -44.456 1.00 44.25 100 LEU A N 2
ATOM 3005 C CA . LEU A 1 75 ? 20.566 2.229 -44.743 1.00 4.31 100 LEU A CA 2
ATOM 3006 C C . LEU A 1 75 ? 21.789 1.423 -44.288 1.00 73.03 100 LEU A C 2
ATOM 3007 O O . LEU A 1 75 ? 22.927 1.859 -44.460 1.00 62.42 100 LEU A O 2
ATOM 3023 N N . GLY A 1 76 ? 21.555 0.238 -43.723 1.00 22.05 101 GLY A N 2
ATOM 3024 C CA . GLY A 1 76 ? 22.616 -0.490 -43.048 1.00 33.44 101 GLY A CA 2
ATOM 3025 C C . GLY A 1 76 ? 23.595 -1.169 -43.988 1.00 12.15 101 GLY A C 2
ATOM 3026 O O . GLY A 1 76 ? 24.782 -1.252 -43.692 1.00 31.10 101 GLY A O 2
ATOM 3030 N N . PHE A 1 77 ? 23.103 -1.656 -45.115 1.00 13.00 102 PHE A N 2
ATOM 3031 C CA . PHE A 1 77 ? 23.942 -2.399 -46.047 1.00 54.51 102 PHE A CA 2
ATOM 3032 C C . PHE A 1 77 ? 24.573 -1.472 -47.078 1.00 45.23 102 PHE A C 2
ATOM 3033 O O . PHE A 1 77 ? 25.638 -1.759 -47.625 1.00 1.34 102 PHE A O 2
ATOM 3050 N N . CYS A 1 78 ? 23.921 -0.348 -47.318 1.00 51.31 103 CYS A N 2
ATOM 3051 C CA . CYS A 1 78 ? 24.307 0.534 -48.412 1.00 10.45 103 CYS A CA 2
ATOM 3052 C C . CYS A 1 78 ? 25.387 1.527 -47.992 1.00 24.50 103 CYS A C 2
ATOM 3053 O O . CYS A 1 78 ? 26.069 2.103 -48.837 1.00 11.42 103 CYS A O 2
ATOM 3060 N N . THR A 1 79 ? 25.571 1.703 -46.692 1.00 43.53 104 THR A N 2
ATOM 3061 C CA . THR A 1 79 ? 26.563 2.639 -46.183 1.00 20.05 104 THR A CA 2
ATOM 3062 C C . THR A 1 79 ? 27.983 2.182 -46.518 1.00 64.22 104 THR A C 2
ATOM 3063 O O . THR A 1 79 ? 28.931 2.965 -46.465 1.00 44.31 104 THR A O 2
ATOM 3074 N N . LEU A 1 80 ? 28.118 0.909 -46.873 1.00 13.14 105 LEU A N 2
ATOM 3075 C CA . LEU A 1 80 ? 29.405 0.347 -47.263 1.00 24.02 105 LEU A CA 2
ATOM 3076 C C . LEU A 1 80 ? 29.691 0.607 -48.743 1.00 70.11 105 LEU A C 2
ATOM 3077 O O . LEU A 1 80 ? 30.752 0.249 -49.255 1.00 75.23 105 LEU A O 2
ATOM 3093 N N . ALA A 1 81 ? 28.737 1.221 -49.431 1.00 2.30 106 ALA A N 2
ATOM 3094 C CA . ALA A 1 81 ? 28.845 1.427 -50.869 1.00 32.02 106 ALA A CA 2
ATOM 3095 C C . ALA A 1 81 ? 29.470 2.778 -51.210 1.00 11.33 106 ALA A C 2
ATOM 3096 O O . ALA A 1 81 ? 30.586 2.842 -51.720 1.00 34.44 106 ALA A O 2
ATOM 3103 N N . GLY A 1 82 ? 28.744 3.853 -50.938 1.00 44.25 107 GLY A N 2
ATOM 3104 C CA . GLY A 1 82 ? 29.228 5.180 -51.284 1.00 72.21 107 GLY A CA 2
ATOM 3105 C C . GLY A 1 82 ? 28.301 5.888 -52.252 1.00 55.30 107 GLY A C 2
ATOM 3106 O O . GLY A 1 82 ? 27.247 6.379 -51.855 1.00 20.23 107 GLY A O 2
ATOM 3110 N N . ILE A 1 83 ? 28.680 5.932 -53.525 1.00 21.33 108 ILE A N 2
ATOM 3111 C CA . ILE A 1 83 ? 27.837 6.552 -54.546 1.00 63.45 108 ILE A CA 2
ATOM 3112 C C . ILE A 1 83 ? 26.733 5.588 -54.980 1.00 43.32 108 ILE A C 2
ATOM 3113 O O . ILE A 1 83 ? 25.615 5.991 -55.298 1.00 22.20 108 ILE A O 2
ATOM 3129 N N . ARG A 1 84 ? 27.053 4.304 -54.956 1.00 0.41 109 ARG A N 2
ATOM 3130 C CA . ARG A 1 84 ? 26.095 3.262 -55.302 1.00 22.12 109 ARG A CA 2
ATOM 3131 C C . ARG A 1 84 ? 25.152 2.981 -54.133 1.00 62.01 109 ARG A C 2
ATOM 3132 O O . ARG A 1 84 ? 24.297 2.101 -54.199 1.00 33.14 109 ARG A O 2
ATOM 3153 N N . GLU A 1 85 ? 25.324 3.748 -53.063 1.00 32.24 110 GLU A N 2
ATOM 3154 C CA . GLU A 1 85 ? 24.466 3.659 -51.890 1.00 55.24 110 GLU A CA 2
ATOM 3155 C C . GLU A 1 85 ? 23.045 4.100 -52.235 1.00 61.40 110 GLU A C 2
ATOM 3156 O O . GLU A 1 85 ? 22.071 3.550 -51.719 1.00 41.43 110 GLU A O 2
ATOM 3168 N N . VAL A 1 86 ? 22.946 5.068 -53.143 1.00 53.41 111 VAL A N 2
ATOM 3169 C CA . VAL A 1 86 ? 21.669 5.680 -53.488 1.00 64.20 111 VAL A CA 2
ATOM 3170 C C . VAL A 1 86 ? 20.664 4.649 -53.995 1.00 23.05 111 VAL A C 2
ATOM 3171 O O . VAL A 1 86 ? 19.575 4.520 -53.444 1.00 4.02 111 VAL A O 2
ATOM 3184 N N . ASP A 1 87 ? 21.040 3.891 -55.019 1.00 61.04 112 ASP A N 2
ATOM 3185 C CA . ASP A 1 87 ? 20.125 2.913 -55.600 1.00 12.13 112 ASP A CA 2
ATOM 3186 C C . ASP A 1 87 ? 19.964 1.714 -54.672 1.00 12.24 112 ASP A C 2
ATOM 3187 O O . ASP A 1 87 ? 18.885 1.132 -54.581 1.00 51.32 112 ASP A O 2
ATOM 3196 N N . CYS A 1 88 ? 21.038 1.355 -53.977 1.00 74.14 113 CYS A N 2
ATOM 3197 C CA . CYS A 1 88 ? 20.995 0.279 -52.991 1.00 1.32 113 CYS A CA 2
ATOM 3198 C C . CYS A 1 88 ? 19.885 0.495 -51.966 1.00 21.12 113 CYS A C 2
ATOM 3199 O O . CYS A 1 88 ? 19.199 -0.454 -51.580 1.00 41.24 113 CYS A O 2
ATOM 3206 N N . ARG A 1 89 ? 19.694 1.742 -51.552 1.00 24.43 114 ARG A N 2
ATOM 3207 C CA . ARG A 1 89 ? 18.717 2.076 -50.522 1.00 2.44 114 ARG A CA 2
ATOM 3208 C C . ARG A 1 89 ? 17.312 1.651 -50.958 1.00 73.45 114 ARG A C 2
ATOM 3209 O O . ARG A 1 89 ? 16.530 1.126 -50.165 1.00 51.21 114 ARG A O 2
ATOM 3230 N N . LYS A 1 90 ? 17.014 1.875 -52.228 1.00 45.01 115 LYS A N 2
ATOM 3231 C CA . LYS A 1 90 ? 15.727 1.480 -52.798 1.00 13.22 115 LYS A CA 2
ATOM 3232 C C . LYS A 1 90 ? 15.699 -0.022 -53.075 1.00 21.23 115 LYS A C 2
ATOM 3233 O O . LYS A 1 90 ? 14.701 -0.698 -52.830 1.00 43.22 115 LYS A O 2
ATOM 3252 N N . ASP A 1 91 ? 16.819 -0.528 -53.577 1.00 74.41 116 ASP A N 2
ATOM 3253 C CA . ASP A 1 91 ? 16.888 -1.865 -54.162 1.00 22.43 116 ASP A CA 2
ATOM 3254 C C . ASP A 1 91 ? 16.935 -2.970 -53.110 1.00 5.23 116 ASP A C 2
ATOM 3255 O O . ASP A 1 91 ? 16.148 -3.918 -53.156 1.00 71.34 116 ASP A O 2
ATOM 3264 N N . ALA A 1 92 ? 17.849 -2.829 -52.155 1.00 53.44 117 ALA A N 2
ATOM 3265 C CA . ALA A 1 92 ? 18.203 -3.911 -51.233 1.00 41.52 117 ALA A CA 2
ATOM 3266 C C . ALA A 1 92 ? 17.004 -4.474 -50.470 1.00 12.11 117 ALA A C 2
ATOM 3267 O O . ALA A 1 92 ? 16.987 -5.657 -50.122 1.00 33.13 117 ALA A O 2
ATOM 3274 N N . GLN A 1 93 ? 16.006 -3.639 -50.215 1.00 25.40 118 GLN A N 2
ATOM 3275 C CA . GLN A 1 93 ? 14.859 -4.053 -49.411 1.00 24.33 118 GLN A CA 2
ATOM 3276 C C . GLN A 1 93 ? 13.979 -5.062 -50.153 1.00 15.53 118 GLN A C 2
ATOM 3277 O O . GLN A 1 93 ? 13.101 -5.679 -49.554 1.00 54.23 118 GLN A O 2
ATOM 3291 N N . THR A 1 94 ? 14.208 -5.224 -51.453 1.00 11.35 119 THR A N 2
ATOM 3292 C CA . THR A 1 94 ? 13.460 -6.196 -52.242 1.00 34.24 119 THR A CA 2
ATOM 3293 C C . THR A 1 94 ? 13.733 -7.616 -51.729 1.00 42.53 119 THR A C 2
ATOM 3294 O O . THR A 1 94 ? 12.888 -8.507 -51.831 1.00 13.01 119 THR A O 2
ATOM 3305 N N . CYS A 1 95 ? 14.923 -7.797 -51.167 1.00 43.03 120 CYS A N 2
ATOM 3306 C CA . CYS A 1 95 ? 15.320 -9.044 -50.505 1.00 71.02 120 CYS A CA 2
ATOM 3307 C C . CYS A 1 95 ? 14.542 -9.259 -49.193 1.00 4.41 120 CYS A C 2
ATOM 3308 O O . CYS A 1 95 ? 15.122 -9.651 -48.180 1.00 51.32 120 CYS A O 2
ATOM 3315 N N . ASP A 1 96 ? 13.229 -9.007 -49.224 1.00 62.44 121 ASP A N 2
ATOM 3316 C CA . ASP A 1 96 ? 12.417 -8.966 -48.008 1.00 3.43 121 ASP A CA 2
ATOM 3317 C C . ASP A 1 96 ? 12.325 -10.327 -47.305 1.00 54.21 121 ASP A C 2
ATOM 3318 O O . ASP A 1 96 ? 12.773 -10.458 -46.166 1.00 51.20 121 ASP A O 2
ATOM 3327 N N . LYS A 1 97 ? 11.753 -11.344 -47.953 1.00 53.23 122 LYS A N 2
ATOM 3328 C CA . LYS A 1 97 ? 11.725 -12.672 -47.340 1.00 2.25 122 LYS A CA 2
ATOM 3329 C C . LYS A 1 97 ? 12.211 -13.780 -48.272 1.00 52.51 122 LYS A C 2
ATOM 3330 O O . LYS A 1 97 ? 13.303 -14.320 -48.092 1.00 4.33 122 LYS A O 2
ATOM 3349 N N . LYS A 1 98 ? 11.400 -14.105 -49.280 1.00 74.43 123 LYS A N 2
ATOM 3350 C CA . LYS A 1 98 ? 11.699 -15.237 -50.159 1.00 73.14 123 LYS A CA 2
ATOM 3351 C C . LYS A 1 98 ? 11.534 -14.887 -51.636 1.00 72.15 123 LYS A C 2
ATOM 3352 O O . LYS A 1 98 ? 12.502 -14.806 -52.386 1.00 43.32 123 LYS A O 2
ATOM 3371 N N . TYR A 1 99 ? 10.276 -14.678 -52.019 1.00 50.12 124 TYR A N 2
ATOM 3372 C CA . TYR A 1 99 ? 9.859 -14.530 -53.416 1.00 4.41 124 TYR A CA 2
ATOM 3373 C C . TYR A 1 99 ? 10.643 -13.472 -54.185 1.00 35.54 124 TYR A C 2
ATOM 3374 O O . TYR A 1 99 ? 11.015 -13.688 -55.336 1.00 53.22 124 TYR A O 2
ATOM 3392 N N . GLU A 1 100 ? 10.891 -12.336 -53.562 1.00 43.24 125 GLU A N 2
ATOM 3393 C CA . GLU A 1 100 ? 11.549 -11.238 -54.248 1.00 23.31 125 GLU A CA 2
ATOM 3394 C C . GLU A 1 100 ? 13.015 -11.132 -53.848 1.00 13.22 125 GLU A C 2
ATOM 3395 O O . GLU A 1 100 ? 13.708 -10.194 -54.242 1.00 12.22 125 GLU A O 2
ATOM 3407 N N . SER A 1 101 ? 13.492 -12.101 -53.086 1.00 24.55 126 SER A N 2
ATOM 3408 C CA . SER A 1 101 ? 14.856 -12.068 -52.591 1.00 75.34 126 SER A CA 2
ATOM 3409 C C . SER A 1 101 ? 15.859 -12.364 -53.702 1.00 44.12 126 SER A C 2
ATOM 3410 O O . SER A 1 101 ? 16.885 -11.696 -53.810 1.00 23.32 126 SER A O 2
ATOM 3418 N N . ASP A 1 102 ? 15.563 -13.352 -54.540 1.00 55.40 127 ASP A N 2
ATOM 3419 C CA . ASP A 1 102 ? 16.446 -13.683 -55.654 1.00 64.43 127 ASP A CA 2
ATOM 3420 C C . ASP A 1 102 ? 16.322 -12.627 -56.747 1.00 64.21 127 ASP A C 2
ATOM 3421 O O . ASP A 1 102 ? 17.287 -12.346 -57.462 1.00 33.25 127 ASP A O 2
ATOM 3430 N N . LYS A 1 103 ? 15.128 -12.042 -56.865 1.00 72.12 128 LYS A N 2
ATOM 3431 C CA . LYS A 1 103 ? 14.895 -10.901 -57.752 1.00 33.32 128 LYS A CA 2
ATOM 3432 C C . LYS A 1 103 ? 15.823 -9.758 -57.371 1.00 1.34 128 LYS A C 2
ATOM 3433 O O . LYS A 1 103 ? 16.386 -9.069 -58.222 1.00 31.01 128 LYS A O 2
ATOM 3452 N N . CYS A 1 104 ? 15.961 -9.570 -56.073 1.00 51.22 129 CYS A N 2
ATOM 3453 C CA . CYS A 1 104 ? 16.817 -8.545 -55.515 1.00 54.21 129 CYS A CA 2
ATOM 3454 C C . CYS A 1 104 ? 18.286 -8.936 -55.671 1.00 24.53 129 CYS A C 2
ATOM 3455 O O . CYS A 1 104 ? 19.124 -8.113 -56.042 1.00 60.33 129 CYS A O 2
ATOM 3462 N N . LEU A 1 105 ? 18.574 -10.213 -55.442 1.00 51.12 130 LEU A N 2
ATOM 3463 C CA . LEU A 1 105 ? 19.937 -10.724 -55.510 1.00 45.25 130 LEU A CA 2
ATOM 3464 C C . LEU A 1 105 ? 20.519 -10.579 -56.922 1.00 24.03 130 LEU A C 2
ATOM 3465 O O . LEU A 1 105 ? 21.608 -10.031 -57.085 1.00 1.41 130 LEU A O 2
ATOM 3481 N N . ASN A 1 106 ? 19.799 -11.056 -57.942 1.00 75.13 131 ASN A N 2
ATOM 3482 C CA . ASN A 1 106 ? 20.305 -10.997 -59.318 1.00 34.02 131 ASN A CA 2
ATOM 3483 C C . ASN A 1 106 ? 20.518 -9.564 -59.787 1.00 2.12 131 ASN A C 2
ATOM 3484 O O . ASN A 1 106 ? 21.346 -9.313 -60.659 1.00 2.23 131 ASN A O 2
ATOM 3495 N N . ALA A 1 107 ? 19.801 -8.628 -59.185 1.00 35.13 132 ALA A N 2
ATOM 3496 C CA . ALA A 1 107 ? 19.930 -7.231 -59.563 1.00 53.44 132 ALA A CA 2
ATOM 3497 C C . ALA A 1 107 ? 21.190 -6.653 -58.930 1.00 33.43 132 ALA A C 2
ATOM 3498 O O . ALA A 1 107 ? 22.035 -6.063 -59.602 1.00 32.43 132 ALA A O 2
ATOM 3505 N N . ILE A 1 108 ? 21.290 -6.847 -57.619 1.00 25.34 133 ILE A N 2
ATOM 3506 C CA . ILE A 1 108 ? 22.449 -6.426 -56.839 1.00 71.21 133 ILE A CA 2
ATOM 3507 C C . ILE A 1 108 ? 23.764 -6.981 -57.399 1.00 50.34 133 ILE A C 2
ATOM 3508 O O . ILE A 1 108 ? 24.781 -6.286 -57.405 1.00 73.21 133 ILE A O 2
ATOM 3524 N N . LYS A 1 109 ? 23.745 -8.205 -57.920 1.00 25.20 134 LYS A N 2
ATOM 3525 C CA . LYS A 1 109 ? 24.990 -8.869 -58.284 1.00 42.43 134 LYS A CA 2
ATOM 3526 C C . LYS A 1 109 ? 25.540 -8.313 -59.600 1.00 15.23 134 LYS A C 2
ATOM 3527 O O . LYS A 1 109 ? 26.735 -8.048 -59.715 1.00 40.05 134 LYS A O 2
ATOM 3546 N N . GLU A 1 110 ? 24.660 -8.114 -60.584 1.00 23.44 135 GLU A N 2
ATOM 3547 C CA . GLU A 1 110 ? 25.073 -7.623 -61.897 1.00 61.02 135 GLU A CA 2
ATOM 3548 C C . GLU A 1 110 ? 25.513 -6.162 -61.842 1.00 72.10 135 GLU A C 2
ATOM 3549 O O . GLU A 1 110 ? 26.108 -5.649 -62.788 1.00 13.02 135 GLU A O 2
ATOM 3561 N N . LYS A 1 111 ? 25.200 -5.489 -60.745 1.00 34.43 136 LYS A N 2
ATOM 3562 C CA . LYS A 1 111 ? 25.673 -4.129 -60.535 1.00 21.42 136 LYS A CA 2
ATOM 3563 C C . LYS A 1 111 ? 27.161 -4.114 -60.198 1.00 15.34 136 LYS A C 2
ATOM 3564 O O . LYS A 1 111 ? 27.868 -3.157 -60.514 1.00 0.52 136 LYS A O 2
ATOM 3583 N N . TYR A 1 112 ? 27.640 -5.185 -59.574 1.00 12.42 137 TYR A N 2
ATOM 3584 C CA . TYR A 1 112 ? 28.995 -5.205 -59.039 1.00 63.02 137 TYR A CA 2
ATOM 3585 C C . TYR A 1 112 ? 29.878 -6.238 -59.736 1.00 1.52 137 TYR A C 2
ATOM 3586 O O . TYR A 1 112 ? 30.775 -6.809 -59.115 1.00 63.22 137 TYR A O 2
ATOM 3604 N N . LYS A 1 113 ? 29.644 -6.476 -61.021 1.00 64.34 138 LYS A N 2
ATOM 3605 C CA . LYS A 1 113 ? 30.484 -7.410 -61.764 1.00 11.24 138 LYS A CA 2
ATOM 3606 C C . LYS A 1 113 ? 31.783 -6.720 -62.188 1.00 43.52 138 LYS A C 2
ATOM 3607 O O . LYS A 1 113 ? 31.779 -5.538 -62.544 1.00 31.42 138 LYS A O 2
ATOM 3626 N N . PRO A 1 114 ? 32.917 -7.433 -62.119 1.00 33.22 139 PRO A N 2
ATOM 3627 C CA . PRO A 1 114 ? 34.231 -6.869 -62.435 1.00 54.14 139 PRO A CA 2
ATOM 3628 C C . PRO A 1 114 ? 34.459 -6.678 -63.935 1.00 4.42 139 PRO A C 2
ATOM 3629 O O . PRO A 1 114 ? 35.102 -7.499 -64.590 1.00 52.33 139 PRO A O 2
ATOM 3640 N N . VAL A 1 115 ? 33.898 -5.604 -64.474 1.00 62.34 140 VAL A N 2
ATOM 3641 C CA . VAL A 1 115 ? 34.152 -5.211 -65.857 1.00 1.43 140 VAL A CA 2
ATOM 3642 C C . VAL A 1 115 ? 34.904 -3.887 -65.893 1.00 62.51 140 VAL A C 2
ATOM 3643 O O . VAL A 1 115 ? 35.229 -3.357 -66.956 1.00 52.12 140 VAL A O 2
ATOM 3656 N N . VAL A 1 116 ? 35.172 -3.366 -64.709 1.00 50.13 141 VAL A N 2
ATOM 3657 C CA . VAL A 1 116 ? 35.886 -2.110 -64.549 1.00 43.43 141 VAL A CA 2
ATOM 3658 C C . VAL A 1 116 ? 37.333 -2.400 -64.179 1.00 21.44 141 VAL A C 2
ATOM 3659 O O . VAL A 1 116 ? 37.600 -3.396 -63.509 1.00 50.44 141 VAL A O 2
ATOM 3672 N N . ASP A 1 117 ? 38.261 -1.553 -64.624 1.00 52.51 142 ASP A N 2
ATOM 3673 C CA . ASP A 1 117 ? 39.671 -1.698 -64.263 1.00 42.22 142 ASP A CA 2
ATOM 3674 C C . ASP A 1 117 ? 39.806 -1.637 -62.744 1.00 22.42 142 ASP A C 2
ATOM 3675 O O . ASP A 1 117 ? 39.600 -0.579 -62.146 1.00 21.31 142 ASP A O 2
ATOM 3684 N N . PRO A 1 118 ? 40.139 -2.768 -62.100 1.00 62.14 143 PRO A N 2
ATOM 3685 C CA . PRO A 1 118 ? 40.080 -2.894 -60.645 1.00 24.21 143 PRO A CA 2
ATOM 3686 C C . PRO A 1 118 ? 41.216 -2.175 -59.922 1.00 23.43 143 PRO A C 2
ATOM 3687 O O . PRO A 1 118 ? 41.114 -0.990 -59.600 1.00 65.33 143 PRO A O 2
ATOM 3698 N N . ASN A 1 119 ? 42.300 -2.893 -59.669 1.00 13.15 144 ASN A N 2
ATOM 3699 C CA . ASN A 1 119 ? 43.394 -2.362 -58.871 1.00 15.14 144 ASN A CA 2
ATOM 3700 C C . ASN A 1 119 ? 44.744 -2.651 -59.509 1.00 11.14 144 ASN A C 2
ATOM 3701 O O . ASN A 1 119 ? 44.940 -3.707 -60.116 1.00 13.34 144 ASN A O 2
ATOM 3712 N N . PRO A 1 120 ? 45.684 -1.702 -59.402 1.00 60.22 145 PRO A N 2
ATOM 3713 C CA . PRO A 1 120 ? 47.065 -1.909 -59.823 1.00 52.44 145 PRO A CA 2
ATOM 3714 C C . PRO A 1 120 ? 47.862 -2.661 -58.755 1.00 61.03 145 PRO A C 2
ATOM 3715 O O . PRO A 1 120 ? 47.418 -2.761 -57.606 1.00 30.22 145 PRO A O 2
ATOM 3726 N N . PRO A 1 121 ? 49.033 -3.216 -59.121 1.00 50.22 146 PRO A N 2
ATOM 3727 C CA . PRO A 1 121 ? 49.898 -3.931 -58.176 1.00 65.21 146 PRO A CA 2
ATOM 3728 C C . PRO A 1 121 ? 50.273 -3.065 -56.975 1.00 14.24 146 PRO A C 2
ATOM 3729 O O . PRO A 1 121 ? 50.955 -2.046 -57.115 1.00 64.03 146 PRO A O 2
ATOM 3740 N N . ALA A 1 122 ? 49.794 -3.457 -55.804 1.00 41.01 147 ALA A N 2
ATOM 3741 C CA . ALA A 1 122 ? 50.042 -2.706 -54.585 1.00 4.23 147 ALA A CA 2
ATOM 3742 C C . ALA A 1 122 ? 51.245 -3.269 -53.846 1.00 21.20 147 ALA A C 2
ATOM 3743 O O . ALA A 1 122 ? 51.055 -4.172 -53.003 1.00 37.27 147 ALA A O 2
ATOM 3751 N N . ALA A 1 1 ? 19.599 -12.443 -2.798 1.00 50.02 26 ALA A N 3
ATOM 3752 C CA . ALA A 1 1 ? 18.685 -11.898 -3.823 1.00 45.15 26 ALA A CA 3
ATOM 3753 C C . ALA A 1 1 ? 17.279 -12.451 -3.632 1.00 21.21 26 ALA A C 3
ATOM 3754 O O . ALA A 1 1 ? 16.491 -11.892 -2.866 1.00 71.02 26 ALA A O 3
ATOM 3763 N N . ASP A 1 2 ? 16.973 -13.549 -4.331 1.00 50.30 27 ASP A N 3
ATOM 3764 C CA . ASP A 1 2 ? 15.701 -14.271 -4.184 1.00 42.31 27 ASP A CA 3
ATOM 3765 C C . ASP A 1 2 ? 14.506 -13.515 -4.765 1.00 52.51 27 ASP A C 3
ATOM 3766 O O . ASP A 1 2 ? 13.600 -14.131 -5.324 1.00 24.24 27 ASP A O 3
ATOM 3775 N N . VAL A 1 3 ? 14.501 -12.197 -4.634 1.00 21.45 28 VAL A N 3
ATOM 3776 C CA . VAL A 1 3 ? 13.410 -11.377 -5.138 1.00 75.00 28 VAL A CA 3
ATOM 3777 C C . VAL A 1 3 ? 13.314 -11.447 -6.663 1.00 14.14 28 VAL A C 3
ATOM 3778 O O . VAL A 1 3 ? 14.232 -11.048 -7.382 1.00 42.44 28 VAL A O 3
ATOM 3791 N N . PHE A 1 4 ? 12.209 -11.992 -7.146 1.00 41.20 29 PHE A N 3
ATOM 3792 C CA . PHE A 1 4 ? 11.939 -12.062 -8.574 1.00 71.03 29 PHE A CA 3
ATOM 3793 C C . PHE A 1 4 ? 10.492 -11.695 -8.851 1.00 74.52 29 PHE A C 3
ATOM 3794 O O . PHE A 1 4 ? 9.573 -12.307 -8.301 1.00 15.24 29 PHE A O 3
ATOM 3811 N N . ASP A 1 5 ? 10.284 -10.701 -9.694 1.00 61.31 30 ASP A N 3
ATOM 3812 C CA . ASP A 1 5 ? 8.940 -10.345 -10.109 1.00 4.43 30 ASP A CA 3
ATOM 3813 C C . ASP A 1 5 ? 8.567 -11.137 -11.352 1.00 60.42 30 ASP A C 3
ATOM 3814 O O . ASP A 1 5 ? 9.425 -11.420 -12.192 1.00 23.20 30 ASP A O 3
ATOM 3823 N N . PRO A 1 6 ? 7.295 -11.546 -11.467 1.00 40.32 31 PRO A N 3
ATOM 3824 C CA . PRO A 1 6 ? 6.808 -12.288 -12.630 1.00 11.54 31 PRO A CA 3
ATOM 3825 C C . PRO A 1 6 ? 7.004 -11.490 -13.911 1.00 54.53 31 PRO A C 3
ATOM 3826 O O . PRO A 1 6 ? 6.647 -10.312 -13.963 1.00 62.40 31 PRO A O 3
ATOM 3837 N N . PRO A 1 7 ? 7.570 -12.126 -14.954 1.00 11.34 32 PRO A N 3
ATOM 3838 C CA . PRO A 1 7 ? 7.903 -11.472 -16.224 1.00 65.43 32 PRO A CA 3
ATOM 3839 C C . PRO A 1 7 ? 6.793 -10.553 -16.722 1.00 33.35 32 PRO A C 3
ATOM 3840 O O . PRO A 1 7 ? 5.772 -11.003 -17.243 1.00 61.34 32 PRO A O 3
ATOM 3851 N N . THR A 1 8 ? 6.987 -9.262 -16.513 1.00 70.32 33 THR A N 3
ATOM 3852 C CA . THR A 1 8 ? 6.024 -8.264 -16.940 1.00 2.42 33 THR A CA 3
ATOM 3853 C C . THR A 1 8 ? 6.634 -7.412 -18.044 1.00 72.42 33 THR A C 3
ATOM 3854 O O . THR A 1 8 ? 6.074 -6.398 -18.466 1.00 70.13 33 THR A O 3
ATOM 3865 N N . GLN A 1 9 ? 7.791 -7.851 -18.510 1.00 73.04 34 GLN A N 3
ATOM 3866 C CA . GLN A 1 9 ? 8.491 -7.190 -19.592 1.00 61.24 34 GLN A CA 3
ATOM 3867 C C . GLN A 1 9 ? 7.957 -7.713 -20.919 1.00 62.41 34 GLN A C 3
ATOM 3868 O O . GLN A 1 9 ? 8.435 -8.722 -21.437 1.00 71.23 34 GLN A O 3
ATOM 3882 N N . TYR A 1 10 ? 6.931 -7.056 -21.444 1.00 23.43 35 TYR A N 3
ATOM 3883 C CA . TYR A 1 10 ? 6.296 -7.516 -22.669 1.00 70.31 35 TYR A CA 3
ATOM 3884 C C . TYR A 1 10 ? 7.034 -6.975 -23.885 1.00 34.44 35 TYR A C 3
ATOM 3885 O O . TYR A 1 10 ? 7.772 -5.993 -23.791 1.00 72.25 35 TYR A O 3
ATOM 3903 N N . GLY A 1 11 ? 6.815 -7.612 -25.027 1.00 34.44 36 GLY A N 3
ATOM 3904 C CA . GLY A 1 11 ? 7.392 -7.129 -26.266 1.00 3.42 36 GLY A CA 3
ATOM 3905 C C . GLY A 1 11 ? 6.587 -5.984 -26.838 1.00 52.41 36 GLY A C 3
ATOM 3906 O O . GLY A 1 11 ? 7.113 -5.137 -27.559 1.00 42.24 36 GLY A O 3
ATOM 3910 N N . TYR A 1 12 ? 5.306 -5.966 -26.496 1.00 10.32 37 TYR A N 3
ATOM 3911 C CA . TYR A 1 12 ? 4.397 -4.919 -26.935 1.00 54.33 37 TYR A CA 3
ATOM 3912 C C . TYR A 1 12 ? 3.401 -4.599 -25.820 1.00 44.44 37 TYR A C 3
ATOM 3913 O O . TYR A 1 12 ? 3.385 -3.488 -25.296 1.00 41.10 37 TYR A O 3
ATOM 3931 N N . ASP A 1 13 ? 2.603 -5.594 -25.442 1.00 31.31 38 ASP A N 3
ATOM 3932 C CA . ASP A 1 13 ? 1.656 -5.468 -24.338 1.00 64.33 38 ASP A CA 3
ATOM 3933 C C . ASP A 1 13 ? 1.021 -6.823 -24.055 1.00 62.50 38 ASP A C 3
ATOM 3934 O O . ASP A 1 13 ? 0.931 -7.664 -24.948 1.00 62.40 38 ASP A O 3
ATOM 3943 N N . GLY A 1 14 ? 0.605 -7.039 -22.814 1.00 13.50 39 GLY A N 3
ATOM 3944 C CA . GLY A 1 14 ? -0.001 -8.302 -22.436 1.00 61.41 39 GLY A CA 3
ATOM 3945 C C . GLY A 1 14 ? 1.028 -9.394 -22.228 1.00 25.44 39 GLY A C 3
ATOM 3946 O O . GLY A 1 14 ? 1.209 -9.880 -21.112 1.00 64.43 39 GLY A O 3
ATOM 3950 N N . LYS A 1 15 ? 1.700 -9.776 -23.304 1.00 41.33 40 LYS A N 3
ATOM 3951 C CA . LYS A 1 15 ? 2.738 -10.798 -23.256 1.00 41.21 40 LYS A CA 3
ATOM 3952 C C . LYS A 1 15 ? 3.924 -10.390 -24.124 1.00 72.52 40 LYS A C 3
ATOM 3953 O O . LYS A 1 15 ? 3.824 -9.454 -24.924 1.00 53.21 40 LYS A O 3
ATOM 3972 N N . PRO A 1 16 ? 5.072 -11.065 -23.956 1.00 11.33 41 PRO A N 3
ATOM 3973 C CA . PRO A 1 16 ? 6.200 -10.944 -24.881 1.00 22.41 41 PRO A CA 3
ATOM 3974 C C . PRO A 1 16 ? 5.859 -11.535 -26.250 1.00 72.33 41 PRO A C 3
ATOM 3975 O O . PRO A 1 16 ? 4.739 -11.998 -26.470 1.00 72.32 41 PRO A O 3
ATOM 3986 N N . LEU A 1 17 ? 6.816 -11.520 -27.168 1.00 73.24 42 LEU A N 3
ATOM 3987 C CA . LEU A 1 17 ? 6.595 -12.082 -28.495 1.00 45.42 42 LEU A CA 3
ATOM 3988 C C . LEU A 1 17 ? 6.298 -13.577 -28.397 1.00 12.13 42 LEU A C 3
ATOM 3989 O O . LEU A 1 17 ? 7.122 -14.355 -27.910 1.00 51.40 42 LEU A O 3
ATOM 4005 N N . ASP A 1 18 ? 5.113 -13.963 -28.845 1.00 0.44 43 ASP A N 3
ATOM 4006 C CA . ASP A 1 18 ? 4.673 -15.348 -28.759 1.00 22.42 43 ASP A CA 3
ATOM 4007 C C . ASP A 1 18 ? 4.688 -15.998 -30.137 1.00 23.02 43 ASP A C 3
ATOM 4008 O O . ASP A 1 18 ? 4.607 -15.311 -31.156 1.00 34.34 43 ASP A O 3
ATOM 4017 N N . ALA A 1 19 ? 4.777 -17.323 -30.156 1.00 32.42 44 ALA A N 3
ATOM 4018 C CA . ALA A 1 19 ? 4.853 -18.088 -31.396 1.00 32.12 44 ALA A CA 3
ATOM 4019 C C . ALA A 1 19 ? 3.604 -17.908 -32.253 1.00 13.44 44 ALA A C 3
ATOM 4020 O O . ALA A 1 19 ? 3.646 -18.104 -33.469 1.00 73.22 44 ALA A O 3
ATOM 4027 N N . SER A 1 20 ? 2.497 -17.537 -31.614 1.00 11.14 45 SER A N 3
ATOM 4028 C CA . SER A 1 20 ? 1.233 -17.325 -32.311 1.00 62.02 45 SER A CA 3
ATOM 4029 C C . SER A 1 20 ? 1.366 -16.262 -33.404 1.00 44.31 45 SER A C 3
ATOM 4030 O O . SER A 1 20 ? 0.572 -16.223 -34.340 1.00 24.43 45 SER A O 3
ATOM 4038 N N . PHE A 1 21 ? 2.375 -15.406 -33.287 1.00 65.44 46 PHE A N 3
ATOM 4039 C CA . PHE A 1 21 ? 2.624 -14.377 -34.287 1.00 73.32 46 PHE A CA 3
ATOM 4040 C C . PHE A 1 21 ? 3.161 -14.999 -35.576 1.00 23.00 46 PHE A C 3
ATOM 4041 O O . PHE A 1 21 ? 2.838 -14.555 -36.675 1.00 62.10 46 PHE A O 3
ATOM 4058 N N . CYS A 1 22 ? 3.939 -16.060 -35.434 1.00 74.34 47 CYS A N 3
ATOM 4059 C CA . CYS A 1 22 ? 4.656 -16.643 -36.561 1.00 20.13 47 CYS A CA 3
ATOM 4060 C C . CYS A 1 22 ? 3.748 -17.495 -37.452 1.00 20.23 47 CYS A C 3
ATOM 4061 O O . CYS A 1 22 ? 4.173 -17.968 -38.510 1.00 50.24 47 CYS A O 3
ATOM 4068 N N . ARG A 1 23 ? 2.496 -17.673 -37.041 1.00 62.24 48 ARG A N 3
ATOM 4069 C CA . ARG A 1 23 ? 1.556 -18.493 -37.807 1.00 35.54 48 ARG A CA 3
ATOM 4070 C C . ARG A 1 23 ? 1.113 -17.766 -39.076 1.00 63.52 48 ARG A C 3
ATOM 4071 O O . ARG A 1 23 ? 0.559 -18.377 -39.987 1.00 32.24 48 ARG A O 3
ATOM 4092 N N . THR A 1 24 ? 1.359 -16.461 -39.132 1.00 24.21 49 THR A N 3
ATOM 4093 C CA . THR A 1 24 ? 1.008 -15.681 -40.310 1.00 72.42 49 THR A CA 3
ATOM 4094 C C . THR A 1 24 ? 2.149 -15.723 -41.328 1.00 41.31 49 THR A C 3
ATOM 4095 O O . THR A 1 24 ? 1.989 -15.346 -42.490 1.00 44.43 49 THR A O 3
ATOM 4106 N N . ALA A 1 25 ? 3.304 -16.206 -40.880 1.00 12.32 50 ALA A N 3
ATOM 4107 C CA . ALA A 1 25 ? 4.456 -16.358 -41.753 1.00 71.14 50 ALA A CA 3
ATOM 4108 C C . ALA A 1 25 ? 4.388 -17.691 -42.481 1.00 15.41 50 ALA A C 3
ATOM 4109 O O . ALA A 1 25 ? 4.597 -17.763 -43.692 1.00 34.02 50 ALA A O 3
ATOM 4116 N N . GLY A 1 26 ? 4.102 -18.751 -41.729 1.00 53.12 51 GLY A N 3
ATOM 4117 C CA . GLY A 1 26 ? 3.950 -20.069 -42.319 1.00 52.52 51 GLY A CA 3
ATOM 4118 C C . GLY A 1 26 ? 5.277 -20.762 -42.552 1.00 5.45 51 GLY A C 3
ATOM 4119 O O . GLY A 1 26 ? 5.476 -21.895 -42.112 1.00 63.03 51 GLY A O 3
ATOM 4123 N N . SER A 1 27 ? 6.183 -20.072 -43.230 1.00 3.04 52 SER A N 3
ATOM 4124 C CA . SER A 1 27 ? 7.498 -20.608 -43.556 1.00 23.21 52 SER A CA 3
ATOM 4125 C C . SER A 1 27 ? 8.261 -21.024 -42.298 1.00 64.13 52 SER A C 3
ATOM 4126 O O . SER A 1 27 ? 8.793 -22.130 -42.214 1.00 74.11 52 SER A O 3
ATOM 4134 N N . ARG A 1 28 ? 8.293 -20.131 -41.320 1.00 10.44 53 ARG A N 3
ATOM 4135 C CA . ARG A 1 28 ? 9.002 -20.384 -40.076 1.00 64.12 53 ARG A CA 3
ATOM 4136 C C . ARG A 1 28 ? 8.027 -20.589 -38.925 1.00 1.22 53 ARG A C 3
ATOM 4137 O O . ARG A 1 28 ? 8.359 -20.339 -37.771 1.00 21.42 53 ARG A O 3
ATOM 4158 N N . GLU A 1 29 ? 6.827 -21.059 -39.244 1.00 71.54 54 GLU A N 3
ATOM 4159 C CA . GLU A 1 29 ? 5.814 -21.336 -38.229 1.00 72.22 54 GLU A CA 3
ATOM 4160 C C . GLU A 1 29 ? 6.308 -22.400 -37.251 1.00 74.32 54 GLU A C 3
ATOM 4161 O O . GLU A 1 29 ? 6.292 -22.206 -36.033 1.00 13.21 54 GLU A O 3
ATOM 4173 N N . LYS A 1 30 ? 6.783 -23.508 -37.800 1.00 31.52 55 LYS A N 3
ATOM 4174 C CA . LYS A 1 30 ? 7.221 -24.643 -36.997 1.00 62.11 55 LYS A CA 3
ATOM 4175 C C . LYS A 1 30 ? 8.542 -24.326 -36.302 1.00 24.43 55 LYS A C 3
ATOM 4176 O O . LYS A 1 30 ? 8.776 -24.733 -35.163 1.00 1.03 55 LYS A O 3
ATOM 4195 N N . ASP A 1 31 ? 9.396 -23.591 -37.004 1.00 43.33 56 ASP A N 3
ATOM 4196 C CA . ASP A 1 31 ? 10.694 -23.181 -36.476 1.00 41.42 56 ASP A CA 3
ATOM 4197 C C . ASP A 1 31 ? 10.520 -22.192 -35.324 1.00 23.15 56 ASP A C 3
ATOM 4198 O O . ASP A 1 31 ? 11.259 -22.223 -34.341 1.00 64.12 56 ASP A O 3
ATOM 4207 N N . CYS A 1 32 ? 9.507 -21.339 -35.436 1.00 11.15 57 CYS A N 3
ATOM 4208 C CA . CYS A 1 32 ? 9.254 -20.302 -34.439 1.00 13.44 57 CYS A CA 3
ATOM 4209 C C . CYS A 1 32 ? 8.831 -20.894 -33.104 1.00 35.42 57 CYS A C 3
ATOM 4210 O O . CYS A 1 32 ? 9.459 -20.632 -32.079 1.00 25.42 57 CYS A O 3
ATOM 4217 N N . ARG A 1 33 ? 7.777 -21.704 -33.120 1.00 4.20 58 ARG A N 3
ATOM 4218 C CA . ARG A 1 33 ? 7.246 -22.306 -31.900 1.00 73.31 58 ARG A CA 3
ATOM 4219 C C . ARG A 1 33 ? 8.312 -23.103 -31.153 1.00 1.30 58 ARG A C 3
ATOM 4220 O O . ARG A 1 33 ? 8.254 -23.235 -29.932 1.00 23.44 58 ARG A O 3
ATOM 4241 N N . LYS A 1 34 ? 9.296 -23.614 -31.882 1.00 5.42 59 LYS A N 3
ATOM 4242 C CA . LYS A 1 34 ? 10.343 -24.416 -31.275 1.00 64.21 59 LYS A CA 3
ATOM 4243 C C . LYS A 1 34 ? 11.307 -23.497 -30.526 1.00 3.43 59 LYS A C 3
ATOM 4244 O O . LYS A 1 34 ? 11.649 -23.748 -29.369 1.00 30.12 59 LYS A O 3
ATOM 4263 N N . ASP A 1 35 ? 11.710 -22.412 -31.184 1.00 31.31 60 ASP A N 3
ATOM 4264 C CA . ASP A 1 35 ? 12.602 -21.424 -30.580 1.00 2.53 60 ASP A CA 3
ATOM 4265 C C . ASP A 1 35 ? 11.936 -20.754 -29.380 1.00 62.52 60 ASP A C 3
ATOM 4266 O O . ASP A 1 35 ? 12.594 -20.406 -28.400 1.00 4.33 60 ASP A O 3
ATOM 4275 N N . VAL A 1 36 ? 10.623 -20.579 -29.466 1.00 34.32 61 VAL A N 3
ATOM 4276 C CA . VAL A 1 36 ? 9.858 -19.955 -28.394 1.00 3.12 61 VAL A CA 3
ATOM 4277 C C . VAL A 1 36 ? 9.881 -20.805 -27.126 1.00 43.35 61 VAL A C 3
ATOM 4278 O O . VAL A 1 36 ? 9.954 -20.273 -26.017 1.00 54.20 61 VAL A O 3
ATOM 4291 N N . GLN A 1 37 ? 9.846 -22.121 -27.296 1.00 23.01 62 GLN A N 3
ATOM 4292 C CA . GLN A 1 37 ? 9.829 -23.041 -26.162 1.00 64.45 62 GLN A CA 3
ATOM 4293 C C . GLN A 1 37 ? 11.215 -23.165 -25.543 1.00 72.35 62 GLN A C 3
ATOM 4294 O O . GLN A 1 37 ? 11.353 -23.440 -24.352 1.00 54.21 62 GLN A O 3
ATOM 4308 N N . ALA A 1 38 ? 12.239 -22.949 -26.355 1.00 21.35 63 ALA A N 3
ATOM 4309 C CA . ALA A 1 38 ? 13.617 -23.047 -25.890 1.00 42.15 63 ALA A CA 3
ATOM 4310 C C . ALA A 1 38 ? 14.109 -21.720 -25.313 1.00 61.22 63 ALA A C 3
ATOM 4311 O O . ALA A 1 38 ? 15.292 -21.565 -25.007 1.00 10.44 63 ALA A O 3
ATOM 4318 N N . CYS A 1 39 ? 13.198 -20.769 -25.163 1.00 40.54 64 CYS A N 3
ATOM 4319 C CA . CYS A 1 39 ? 13.536 -19.462 -24.618 1.00 62.55 64 CYS A CA 3
ATOM 4320 C C . CYS A 1 39 ? 12.287 -18.815 -24.021 1.00 53.23 64 CYS A C 3
ATOM 4321 O O . CYS A 1 39 ? 11.589 -18.051 -24.688 1.00 11.50 64 CYS A O 3
ATOM 4328 N N . ASP A 1 40 ? 11.993 -19.151 -22.770 1.00 42.34 65 ASP A N 3
ATOM 4329 C CA . ASP A 1 40 ? 10.763 -18.705 -22.111 1.00 44.13 65 ASP A CA 3
ATOM 4330 C C . ASP A 1 40 ? 10.842 -17.246 -21.713 1.00 41.05 65 ASP A C 3
ATOM 4331 O O . ASP A 1 40 ? 9.932 -16.456 -21.980 1.00 33.32 65 ASP A O 3
ATOM 4340 N N . LYS A 1 41 ? 11.953 -16.894 -21.104 1.00 60.43 66 LYS A N 3
ATOM 4341 C CA . LYS A 1 41 ? 12.110 -15.585 -20.511 1.00 61.14 66 LYS A CA 3
ATOM 4342 C C . LYS A 1 41 ? 12.952 -14.741 -21.455 1.00 74.05 66 LYS A C 3
ATOM 4343 O O . LYS A 1 41 ? 14.176 -14.693 -21.353 1.00 22.04 66 LYS A O 3
ATOM 4362 N N . LYS A 1 42 ? 12.264 -14.107 -22.398 1.00 14.35 67 LYS A N 3
ATOM 4363 C CA . LYS A 1 42 ? 12.903 -13.534 -23.581 1.00 30.51 67 LYS A CA 3
ATOM 4364 C C . LYS A 1 42 ? 13.423 -12.124 -23.345 1.00 14.02 67 LYS A C 3
ATOM 4365 O O . LYS A 1 42 ? 13.956 -11.506 -24.259 1.00 54.34 67 LYS A O 3
ATOM 4384 N N . TYR A 1 43 ? 13.270 -11.604 -22.141 1.00 61.33 68 TYR A N 3
ATOM 4385 C CA . TYR A 1 43 ? 13.649 -10.225 -21.881 1.00 73.12 68 TYR A CA 3
ATOM 4386 C C . TYR A 1 43 ? 14.456 -10.106 -20.605 1.00 3.10 68 TYR A C 3
ATOM 4387 O O . TYR A 1 43 ? 14.390 -10.966 -19.726 1.00 74.33 68 TYR A O 3
ATOM 4405 N N . ASP A 1 44 ? 15.240 -9.047 -20.523 1.00 3.11 69 ASP A N 3
ATOM 4406 C CA . ASP A 1 44 ? 16.025 -8.778 -19.337 1.00 44.12 69 ASP A CA 3
ATOM 4407 C C . ASP A 1 44 ? 15.103 -8.344 -18.213 1.00 53.42 69 ASP A C 3
ATOM 4408 O O . ASP A 1 44 ? 14.074 -7.714 -18.455 1.00 4.44 69 ASP A O 3
ATOM 4417 N N . ASP A 1 45 ? 15.478 -8.690 -16.993 1.00 50.42 70 ASP A N 3
ATOM 4418 C CA . ASP A 1 45 ? 14.653 -8.433 -15.815 1.00 70.44 70 ASP A CA 3
ATOM 4419 C C . ASP A 1 45 ? 14.362 -6.943 -15.648 1.00 74.15 70 ASP A C 3
ATOM 4420 O O . ASP A 1 45 ? 13.372 -6.559 -15.025 1.00 64.22 70 ASP A O 3
ATOM 4429 N N . GLN A 1 46 ? 15.214 -6.106 -16.223 1.00 15.25 71 GLN A N 3
ATOM 4430 C CA . GLN A 1 46 ? 15.059 -4.662 -16.115 1.00 43.24 71 GLN A CA 3
ATOM 4431 C C . GLN A 1 46 ? 14.249 -4.106 -17.287 1.00 5.51 71 GLN A C 3
ATOM 4432 O O . GLN A 1 46 ? 13.939 -2.915 -17.326 1.00 14.12 71 GLN A O 3
ATOM 4446 N N . GLY A 1 47 ? 13.906 -4.969 -18.237 1.00 23.02 72 GLY A N 3
ATOM 4447 C CA . GLY A 1 47 ? 13.075 -4.556 -19.357 1.00 54.45 72 GLY A CA 3
ATOM 4448 C C . GLY A 1 47 ? 13.856 -4.338 -20.643 1.00 3.44 72 GLY A C 3
ATOM 4449 O O . GLY A 1 47 ? 13.344 -3.741 -21.591 1.00 14.13 72 GLY A O 3
ATOM 4453 N N . ARG A 1 48 ? 15.099 -4.793 -20.677 1.00 53.21 73 ARG A N 3
ATOM 4454 C CA . ARG A 1 48 ? 15.917 -4.656 -21.879 1.00 11.22 73 ARG A CA 3
ATOM 4455 C C . ARG A 1 48 ? 15.911 -5.934 -22.711 1.00 62.14 73 ARG A C 3
ATOM 4456 O O . ARG A 1 48 ? 15.437 -6.978 -22.265 1.00 51.33 73 ARG A O 3
ATOM 4477 N N . GLU A 1 49 ? 16.420 -5.829 -23.935 1.00 53.53 74 GLU A N 3
ATOM 4478 C CA . GLU A 1 49 ? 16.507 -6.969 -24.842 1.00 73.34 74 GLU A CA 3
ATOM 4479 C C . GLU A 1 49 ? 17.640 -7.899 -24.432 1.00 43.23 74 GLU A C 3
ATOM 4480 O O . GLU A 1 49 ? 18.675 -7.450 -23.932 1.00 1.52 74 GLU A O 3
ATOM 4492 N N . THR A 1 50 ? 17.444 -9.187 -24.644 1.00 55.45 75 THR A N 3
ATOM 4493 C CA . THR A 1 50 ? 18.480 -10.165 -24.384 1.00 4.24 75 THR A CA 3
ATOM 4494 C C . THR A 1 50 ? 19.115 -10.629 -25.688 1.00 33.53 75 THR A C 3
ATOM 4495 O O . THR A 1 50 ? 18.680 -10.238 -26.775 1.00 63.25 75 THR A O 3
ATOM 4506 N N . ALA A 1 51 ? 20.140 -11.463 -25.574 1.00 41.41 76 ALA A N 3
ATOM 4507 C CA . ALA A 1 51 ? 20.750 -12.086 -26.738 1.00 35.21 76 ALA A CA 3
ATOM 4508 C C . ALA A 1 51 ? 19.723 -12.950 -27.465 1.00 30.13 76 ALA A C 3
ATOM 4509 O O . ALA A 1 51 ? 19.771 -13.100 -28.688 1.00 34.04 76 ALA A O 3
ATOM 4516 N N . CYS A 1 52 ? 18.782 -13.501 -26.703 1.00 42.25 77 CYS A N 3
ATOM 4517 C CA . CYS A 1 52 ? 17.707 -14.295 -27.276 1.00 13.34 77 CYS A CA 3
ATOM 4518 C C . CYS A 1 52 ? 16.689 -13.386 -27.963 1.00 61.03 77 CYS A C 3
ATOM 4519 O O . CYS A 1 52 ? 16.329 -13.612 -29.118 1.00 23.05 77 CYS A O 3
ATOM 4526 N N . ALA A 1 53 ? 16.256 -12.341 -27.256 1.00 53.10 78 ALA A N 3
ATOM 4527 C CA . ALA A 1 53 ? 15.271 -11.398 -27.786 1.00 4.45 78 ALA A CA 3
ATOM 4528 C C . ALA A 1 53 ? 15.693 -10.800 -29.119 1.00 21.44 78 ALA A C 3
ATOM 4529 O O . ALA A 1 53 ? 14.879 -10.687 -30.039 1.00 62.03 78 ALA A O 3
ATOM 4536 N N . LYS A 1 54 ? 16.965 -10.437 -29.243 1.00 70.24 79 LYS A N 3
ATOM 4537 C CA . LYS A 1 54 ? 17.425 -9.756 -30.444 1.00 62.13 79 LYS A CA 3
ATOM 4538 C C . LYS A 1 54 ? 17.697 -10.775 -31.541 1.00 50.14 79 LYS A C 3
ATOM 4539 O O . LYS A 1 54 ? 17.654 -10.459 -32.726 1.00 4.41 79 LYS A O 3
ATOM 4558 N N . GLY A 1 55 ? 17.951 -12.013 -31.133 1.00 54.12 80 GLY A N 3
ATOM 4559 C CA . GLY A 1 55 ? 18.213 -13.070 -32.086 1.00 55.30 80 GLY A CA 3
ATOM 4560 C C . GLY A 1 55 ? 16.939 -13.540 -32.754 1.00 25.35 80 GLY A C 3
ATOM 4561 O O . GLY A 1 55 ? 16.928 -13.866 -33.945 1.00 44.04 80 GLY A O 3
ATOM 4565 N N . ILE A 1 56 ? 15.859 -13.563 -31.981 1.00 43.30 81 ILE A N 3
ATOM 4566 C CA . ILE A 1 56 ? 14.569 -14.011 -32.476 1.00 63.12 81 ILE A CA 3
ATOM 4567 C C . ILE A 1 56 ? 13.938 -12.942 -33.362 1.00 4.10 81 ILE A C 3
ATOM 4568 O O . ILE A 1 56 ? 13.605 -13.198 -34.520 1.00 75.33 81 ILE A O 3
ATOM 4584 N N . ARG A 1 57 ? 13.779 -11.742 -32.803 1.00 63.43 82 ARG A N 3
ATOM 4585 C CA . ARG A 1 57 ? 13.123 -10.637 -33.502 1.00 32.20 82 ARG A CA 3
ATOM 4586 C C . ARG A 1 57 ? 13.763 -10.318 -34.853 1.00 62.31 82 ARG A C 3
ATOM 4587 O O . ARG A 1 57 ? 13.117 -9.731 -35.707 1.00 32.52 82 ARG A O 3
ATOM 4608 N N . GLU A 1 58 ? 15.027 -10.671 -35.037 1.00 35.31 83 GLU A N 3
ATOM 4609 C CA . GLU A 1 58 ? 15.693 -10.426 -36.313 1.00 53.33 83 GLU A CA 3
ATOM 4610 C C . GLU A 1 58 ? 15.329 -11.483 -37.361 1.00 22.34 83 GLU A C 3
ATOM 4611 O O . GLU A 1 58 ? 15.243 -11.177 -38.549 1.00 63.53 83 GLU A O 3
ATOM 4623 N N . LYS A 1 59 ? 15.108 -12.725 -36.931 1.00 30.14 84 LYS A N 3
ATOM 4624 C CA . LYS A 1 59 ? 14.759 -13.790 -37.872 1.00 2.41 84 LYS A CA 3
ATOM 4625 C C . LYS A 1 59 ? 13.247 -13.827 -38.116 1.00 31.20 84 LYS A C 3
ATOM 4626 O O . LYS A 1 59 ? 12.778 -14.440 -39.072 1.00 73.20 84 LYS A O 3
ATOM 4645 N N . TYR A 1 60 ? 12.491 -13.175 -37.236 1.00 45.55 85 TYR A N 3
ATOM 4646 C CA . TYR A 1 60 ? 11.044 -13.036 -37.403 1.00 13.15 85 TYR A CA 3
ATOM 4647 C C . TYR A 1 60 ? 10.673 -11.562 -37.496 1.00 54.11 85 TYR A C 3
ATOM 4648 O O . TYR A 1 60 ? 9.580 -11.152 -37.108 1.00 50.34 85 TYR A O 3
ATOM 4666 N N . LYS A 1 61 ? 11.592 -10.776 -38.034 1.00 50.21 86 LYS A N 3
ATOM 4667 C CA . LYS A 1 61 ? 11.421 -9.334 -38.107 1.00 72.53 86 LYS A CA 3
ATOM 4668 C C . LYS A 1 61 ? 10.320 -8.957 -39.094 1.00 13.42 86 LYS A C 3
ATOM 4669 O O . LYS A 1 61 ? 10.035 -9.700 -40.040 1.00 52.23 86 LYS A O 3
ATOM 4688 N N . PRO A 1 62 ? 9.684 -7.800 -38.883 1.00 30.43 87 PRO A N 3
ATOM 4689 C CA . PRO A 1 62 ? 8.722 -7.251 -39.834 1.00 45.15 87 PRO A CA 3
ATOM 4690 C C . PRO A 1 62 ? 9.418 -6.766 -41.101 1.00 23.20 87 PRO A C 3
ATOM 4691 O O . PRO A 1 62 ? 10.652 -6.770 -41.182 1.00 71.43 87 PRO A O 3
ATOM 4702 N N . ALA A 1 63 ? 8.640 -6.355 -42.087 1.00 25.13 88 ALA A N 3
ATOM 4703 C CA . ALA A 1 63 ? 9.207 -5.849 -43.324 1.00 74.32 88 ALA A CA 3
ATOM 4704 C C . ALA A 1 63 ? 9.758 -4.441 -43.125 1.00 31.20 88 ALA A C 3
ATOM 4705 O O . ALA A 1 63 ? 9.042 -3.450 -43.267 1.00 33.24 88 ALA A O 3
ATOM 4712 N N . VAL A 1 64 ? 11.039 -4.381 -42.789 1.00 15.31 89 VAL A N 3
ATOM 4713 C CA . VAL A 1 64 ? 11.751 -3.127 -42.546 1.00 13.21 89 VAL A CA 3
ATOM 4714 C C . VAL A 1 64 ? 13.243 -3.352 -42.733 1.00 75.05 89 VAL A C 3
ATOM 4715 O O . VAL A 1 64 ? 13.724 -4.482 -42.617 1.00 1.25 89 VAL A O 3
ATOM 4728 N N . VAL A 1 65 ? 13.970 -2.291 -43.021 1.00 52.01 90 VAL A N 3
ATOM 4729 C CA . VAL A 1 65 ? 15.409 -2.387 -43.200 1.00 74.14 90 VAL A CA 3
ATOM 4730 C C . VAL A 1 65 ? 16.126 -1.931 -41.924 1.00 13.42 90 VAL A C 3
ATOM 4731 O O . VAL A 1 65 ? 15.768 -0.912 -41.332 1.00 11.44 90 VAL A O 3
ATOM 4744 N N . TYR A 1 66 ? 17.106 -2.710 -41.481 1.00 43.34 91 TYR A N 3
ATOM 4745 C CA . TYR A 1 66 ? 17.815 -2.416 -40.241 1.00 63.35 91 TYR A CA 3
ATOM 4746 C C . TYR A 1 66 ? 19.199 -1.845 -40.512 1.00 74.24 91 TYR A C 3
ATOM 4747 O O . TYR A 1 66 ? 19.669 -1.830 -41.652 1.00 23.22 91 TYR A O 3
ATOM 4765 N N . GLY A 1 67 ? 19.842 -1.379 -39.451 1.00 53.21 92 GLY A N 3
ATOM 4766 C CA . GLY A 1 67 ? 21.170 -0.822 -39.566 1.00 52.00 92 GLY A CA 3
ATOM 4767 C C . GLY A 1 67 ? 22.246 -1.792 -39.132 1.00 35.12 92 GLY A C 3
ATOM 4768 O O . GLY A 1 67 ? 21.979 -2.968 -38.893 1.00 15.22 92 GLY A O 3
ATOM 4772 N N . TYR A 1 68 ? 23.461 -1.275 -39.000 1.00 22.21 93 TYR A N 3
ATOM 4773 C CA . TYR A 1 68 ? 24.637 -2.083 -38.695 1.00 12.51 93 TYR A CA 3
ATOM 4774 C C . TYR A 1 68 ? 24.559 -2.717 -37.306 1.00 0.23 93 TYR A C 3
ATOM 4775 O O . TYR A 1 68 ? 25.071 -3.817 -37.086 1.00 12.42 93 TYR A O 3
ATOM 4793 N N . ASP A 1 69 ? 23.913 -2.027 -36.376 1.00 52.54 94 ASP A N 3
ATOM 4794 C CA . ASP A 1 69 ? 23.872 -2.475 -34.992 1.00 74.21 94 ASP A CA 3
ATOM 4795 C C . ASP A 1 69 ? 22.617 -3.294 -34.715 1.00 75.24 94 ASP A C 3
ATOM 4796 O O . ASP A 1 69 ? 22.534 -3.992 -33.705 1.00 44.34 94 ASP A O 3
ATOM 4805 N N . GLY A 1 70 ? 21.656 -3.229 -35.624 1.00 10.31 95 GLY A N 3
ATOM 4806 C CA . GLY A 1 70 ? 20.419 -3.965 -35.447 1.00 54.23 95 GLY A CA 3
ATOM 4807 C C . GLY A 1 70 ? 19.255 -3.085 -35.022 1.00 52.01 95 GLY A C 3
ATOM 4808 O O . GLY A 1 70 ? 18.196 -3.592 -34.643 1.00 63.20 95 GLY A O 3
ATOM 4812 N N . LYS A 1 71 ? 19.453 -1.771 -35.058 1.00 45.32 96 LYS A N 3
ATOM 4813 C CA . LYS A 1 71 ? 18.358 -0.831 -34.853 1.00 12.10 96 LYS A CA 3
ATOM 4814 C C . LYS A 1 71 ? 17.743 -0.446 -36.199 1.00 44.15 96 LYS A C 3
ATOM 4815 O O . LYS A 1 71 ? 18.376 -0.614 -37.244 1.00 62.54 96 LYS A O 3
ATOM 4834 N N . PRO A 1 72 ? 16.497 0.054 -36.203 1.00 55.23 97 PRO A N 3
ATOM 4835 C CA . PRO A 1 72 ? 15.793 0.418 -37.430 1.00 50.31 97 PRO A CA 3
ATOM 4836 C C . PRO A 1 72 ? 16.258 1.752 -38.015 1.00 75.33 97 PRO A C 3
ATOM 4837 O O . PRO A 1 72 ? 15.624 2.788 -37.803 1.00 64.01 97 PRO A O 3
ATOM 4848 N N . LEU A 1 73 ? 17.385 1.728 -38.715 1.00 33.53 98 LEU A N 3
ATOM 4849 C CA . LEU A 1 73 ? 17.846 2.885 -39.473 1.00 50.11 98 LEU A CA 3
ATOM 4850 C C . LEU A 1 73 ? 18.560 2.424 -40.743 1.00 40.13 98 LEU A C 3
ATOM 4851 O O . LEU A 1 73 ? 19.412 1.536 -40.707 1.00 60.14 98 LEU A O 3
ATOM 4867 N N . ASP A 1 74 ? 18.188 3.010 -41.873 1.00 53.34 99 ASP A N 3
ATOM 4868 C CA . ASP A 1 74 ? 18.697 2.573 -43.167 1.00 62.00 99 ASP A CA 3
ATOM 4869 C C . ASP A 1 74 ? 20.007 3.272 -43.519 1.00 71.03 99 ASP A C 3
ATOM 4870 O O . ASP A 1 74 ? 20.054 4.153 -44.375 1.00 0.35 99 ASP A O 3
ATOM 4879 N N . LEU A 1 75 ? 21.077 2.844 -42.861 1.00 23.32 100 LEU A N 3
ATOM 4880 C CA . LEU A 1 75 ? 22.408 3.415 -43.071 1.00 62.12 100 LEU A CA 3
ATOM 4881 C C . LEU A 1 75 ? 23.487 2.439 -42.616 1.00 53.52 100 LEU A C 3
ATOM 4882 O O . LEU A 1 75 ? 24.618 2.841 -42.358 1.00 72.43 100 LEU A O 3
ATOM 4898 N N . GLY A 1 76 ? 23.150 1.158 -42.533 1.00 70.43 101 GLY A N 3
ATOM 4899 C CA . GLY A 1 76 ? 24.048 0.218 -41.883 1.00 31.53 101 GLY A CA 3
ATOM 4900 C C . GLY A 1 76 ? 25.263 -0.166 -42.708 1.00 70.42 101 GLY A C 3
ATOM 4901 O O . GLY A 1 76 ? 26.393 -0.005 -42.256 1.00 3.20 101 GLY A O 3
ATOM 4905 N N . PHE A 1 77 ? 25.048 -0.645 -43.924 1.00 42.00 102 PHE A N 3
ATOM 4906 C CA . PHE A 1 77 ? 26.159 -1.111 -44.750 1.00 20.10 102 PHE A CA 3
ATOM 4907 C C . PHE A 1 77 ? 26.512 -0.114 -45.850 1.00 43.25 102 PHE A C 3
ATOM 4908 O O . PHE A 1 77 ? 27.514 -0.275 -46.545 1.00 22.00 102 PHE A O 3
ATOM 4925 N N . CYS A 1 78 ? 25.698 0.918 -45.998 1.00 62.52 103 CYS A N 3
ATOM 4926 C CA . CYS A 1 78 ? 25.839 1.836 -47.124 1.00 10.25 103 CYS A CA 3
ATOM 4927 C C . CYS A 1 78 ? 26.696 3.053 -46.778 1.00 75.23 103 CYS A C 3
ATOM 4928 O O . CYS A 1 78 ? 27.308 3.660 -47.661 1.00 62.42 103 CYS A O 3
ATOM 4935 N N . THR A 1 79 ? 26.764 3.395 -45.497 1.00 34.24 104 THR A N 3
ATOM 4936 C CA . THR A 1 79 ? 27.469 4.597 -45.062 1.00 22.03 104 THR A CA 3
ATOM 4937 C C . THR A 1 79 ? 28.971 4.499 -45.297 1.00 23.14 104 THR A C 3
ATOM 4938 O O . THR A 1 79 ? 29.648 5.510 -45.491 1.00 62.43 104 THR A O 3
ATOM 4949 N N . LEU A 1 80 ? 29.482 3.276 -45.298 1.00 65.10 105 LEU A N 3
ATOM 4950 C CA . LEU A 1 80 ? 30.912 3.045 -45.433 1.00 73.34 105 LEU A CA 3
ATOM 4951 C C . LEU A 1 80 ? 31.389 3.306 -46.858 1.00 30.21 105 LEU A C 3
ATOM 4952 O O . LEU A 1 80 ? 32.574 3.561 -47.082 1.00 42.10 105 LEU A O 3
ATOM 4968 N N . ALA A 1 81 ? 30.470 3.251 -47.815 1.00 33.03 106 ALA A N 3
ATOM 4969 C CA . ALA A 1 81 ? 30.835 3.355 -49.224 1.00 41.23 106 ALA A CA 3
ATOM 4970 C C . ALA A 1 81 ? 30.430 4.694 -49.833 1.00 63.32 106 ALA A C 3
ATOM 4971 O O . ALA A 1 81 ? 30.829 5.017 -50.953 1.00 51.14 106 ALA A O 3
ATOM 4978 N N . GLY A 1 82 ? 29.618 5.458 -49.116 1.00 32.24 107 GLY A N 3
ATOM 4979 C CA . GLY A 1 82 ? 29.300 6.809 -49.547 1.00 43.32 107 GLY A CA 3
ATOM 4980 C C . GLY A 1 82 ? 28.180 6.881 -50.575 1.00 22.31 107 GLY A C 3
ATOM 4981 O O . GLY A 1 82 ? 27.093 6.366 -50.344 1.00 20.32 107 GLY A O 3
ATOM 4985 N N . ILE A 1 83 ? 28.487 7.493 -51.722 1.00 32.53 108 ILE A N 3
ATOM 4986 C CA . ILE A 1 83 ? 27.506 7.840 -52.770 1.00 63.00 108 ILE A CA 3
ATOM 4987 C C . ILE A 1 83 ? 26.535 6.704 -53.130 1.00 52.01 108 ILE A C 3
ATOM 4988 O O . ILE A 1 83 ? 25.391 6.957 -53.511 1.00 30.53 108 ILE A O 3
ATOM 5004 N N . ARG A 1 84 ? 26.973 5.465 -52.999 1.00 71.22 109 ARG A N 3
ATOM 5005 C CA . ARG A 1 84 ? 26.157 4.336 -53.418 1.00 25.44 109 ARG A CA 3
ATOM 5006 C C . ARG A 1 84 ? 25.115 3.970 -52.360 1.00 14.24 109 ARG A C 3
ATOM 5007 O O . ARG A 1 84 ? 24.383 2.994 -52.512 1.00 62.03 109 ARG A O 3
ATOM 5028 N N . GLU A 1 85 ? 25.049 4.758 -51.284 1.00 53.32 110 GLU A N 3
ATOM 5029 C CA . GLU A 1 85 ? 24.018 4.570 -50.266 1.00 72.13 110 GLU A CA 3
ATOM 5030 C C . GLU A 1 85 ? 22.638 4.842 -50.869 1.00 24.15 110 GLU A C 3
ATOM 5031 O O . GLU A 1 85 ? 21.624 4.302 -50.419 1.00 30.10 110 GLU A O 3
ATOM 5043 N N . VAL A 1 86 ? 22.617 5.715 -51.872 1.00 11.12 111 VAL A N 3
ATOM 5044 C CA . VAL A 1 86 ? 21.393 6.065 -52.579 1.00 24.31 111 VAL A CA 3
ATOM 5045 C C . VAL A 1 86 ? 20.692 4.826 -53.140 1.00 20.43 111 VAL A C 3
ATOM 5046 O O . VAL A 1 86 ? 19.500 4.622 -52.909 1.00 33.32 111 VAL A O 3
ATOM 5059 N N . ASP A 1 87 ? 21.423 4.004 -53.884 1.00 5.21 112 ASP A N 3
ATOM 5060 C CA . ASP A 1 87 ? 20.820 2.861 -54.565 1.00 2.33 112 ASP A CA 3
ATOM 5061 C C . ASP A 1 87 ? 20.486 1.713 -53.611 1.00 51.13 112 ASP A C 3
ATOM 5062 O O . ASP A 1 87 ? 19.345 1.240 -53.592 1.00 11.03 112 ASP A O 3
ATOM 5071 N N . CYS A 1 88 ? 21.462 1.276 -52.818 1.00 44.23 113 CYS A N 3
ATOM 5072 C CA . CYS A 1 88 ? 21.261 0.183 -51.858 1.00 54.24 113 CYS A CA 3
ATOM 5073 C C . CYS A 1 88 ? 20.059 0.424 -50.941 1.00 43.22 113 CYS A C 3
ATOM 5074 O O . CYS A 1 88 ? 19.406 -0.525 -50.508 1.00 71.00 113 CYS A O 3
ATOM 5081 N N . ARG A 1 89 ? 19.762 1.690 -50.661 1.00 1.14 114 ARG A N 3
ATOM 5082 C CA . ARG A 1 89 ? 18.654 2.057 -49.777 1.00 54.22 114 ARG A CA 3
ATOM 5083 C C . ARG A 1 89 ? 17.333 1.437 -50.256 1.00 2.41 114 ARG A C 3
ATOM 5084 O O . ARG A 1 89 ? 16.494 1.033 -49.450 1.00 2.13 114 ARG A O 3
ATOM 5105 N N . LYS A 1 90 ? 17.157 1.364 -51.569 1.00 42.35 115 LYS A N 3
ATOM 5106 C CA . LYS A 1 90 ? 15.930 0.804 -52.131 1.00 1.35 115 LYS A CA 3
ATOM 5107 C C . LYS A 1 90 ? 15.952 -0.719 -52.094 1.00 70.32 115 LYS A C 3
ATOM 5108 O O . LYS A 1 90 ? 15.059 -1.357 -51.547 1.00 55.35 115 LYS A O 3
ATOM 5127 N N . ASP A 1 91 ? 17.001 -1.282 -52.674 1.00 15.22 116 ASP A N 3
ATOM 5128 C CA . ASP A 1 91 ? 17.092 -2.721 -52.906 1.00 25.13 116 ASP A CA 3
ATOM 5129 C C . ASP A 1 91 ? 17.222 -3.526 -51.614 1.00 52.32 116 ASP A C 3
ATOM 5130 O O . ASP A 1 91 ? 16.753 -4.662 -51.545 1.00 72.52 116 ASP A O 3
ATOM 5139 N N . ALA A 1 92 ? 17.829 -2.933 -50.592 1.00 14.43 117 ALA A N 3
ATOM 5140 C CA . ALA A 1 92 ? 18.123 -3.642 -49.343 1.00 75.24 117 ALA A CA 3
ATOM 5141 C C . ALA A 1 92 ? 16.888 -4.315 -48.739 1.00 30.11 117 ALA A C 3
ATOM 5142 O O . ALA A 1 92 ? 16.972 -5.436 -48.237 1.00 73.21 117 ALA A O 3
ATOM 5149 N N . GLN A 1 93 ? 15.747 -3.631 -48.780 1.00 60.44 118 GLN A N 3
ATOM 5150 C CA . GLN A 1 93 ? 14.518 -4.133 -48.159 1.00 42.35 118 GLN A CA 3
ATOM 5151 C C . GLN A 1 93 ? 14.048 -5.483 -48.719 1.00 3.01 118 GLN A C 3
ATOM 5152 O O . GLN A 1 93 ? 13.190 -6.129 -48.117 1.00 40.13 118 GLN A O 3
ATOM 5166 N N . THR A 1 94 ? 14.589 -5.916 -49.852 1.00 23.02 119 THR A N 3
ATOM 5167 C CA . THR A 1 94 ? 14.163 -7.184 -50.434 1.00 13.15 119 THR A CA 3
ATOM 5168 C C . THR A 1 94 ? 14.833 -8.363 -49.721 1.00 34.42 119 THR A C 3
ATOM 5169 O O . THR A 1 94 ? 14.405 -9.512 -49.847 1.00 75.20 119 THR A O 3
ATOM 5180 N N . CYS A 1 95 ? 15.868 -8.056 -48.945 1.00 41.21 120 CYS A N 3
ATOM 5181 C CA . CYS A 1 95 ? 16.537 -9.040 -48.091 1.00 24.10 120 CYS A CA 3
ATOM 5182 C C . CYS A 1 95 ? 15.771 -9.216 -46.779 1.00 52.11 120 CYS A C 3
ATOM 5183 O O . CYS A 1 95 ? 16.380 -9.310 -45.710 1.00 23.42 120 CYS A O 3
ATOM 5190 N N . ASP A 1 96 ? 14.439 -9.268 -46.849 1.00 44.31 121 ASP A N 3
ATOM 5191 C CA . ASP A 1 96 ? 13.631 -9.190 -45.635 1.00 32.43 121 ASP A CA 3
ATOM 5192 C C . ASP A 1 96 ? 13.714 -10.472 -44.803 1.00 54.22 121 ASP A C 3
ATOM 5193 O O . ASP A 1 96 ? 14.176 -10.427 -43.664 1.00 34.14 121 ASP A O 3
ATOM 5202 N N . LYS A 1 97 ? 13.281 -11.615 -45.337 1.00 42.10 122 LYS A N 3
ATOM 5203 C CA . LYS A 1 97 ? 13.615 -12.887 -44.694 1.00 11.00 122 LYS A CA 3
ATOM 5204 C C . LYS A 1 97 ? 14.226 -13.888 -45.668 1.00 43.50 122 LYS A C 3
ATOM 5205 O O . LYS A 1 97 ? 15.429 -14.149 -45.622 1.00 23.11 122 LYS A O 3
ATOM 5224 N N . LYS A 1 98 ? 13.403 -14.437 -46.560 1.00 4.02 123 LYS A N 3
ATOM 5225 C CA . LYS A 1 98 ? 13.884 -15.405 -47.544 1.00 0.24 123 LYS A CA 3
ATOM 5226 C C . LYS A 1 98 ? 13.365 -15.082 -48.949 1.00 70.23 123 LYS A C 3
ATOM 5227 O O . LYS A 1 98 ? 13.990 -15.437 -49.946 1.00 14.15 123 LYS A O 3
ATOM 5246 N N . TYR A 1 99 ? 12.218 -14.396 -48.997 1.00 4.03 124 TYR A N 3
ATOM 5247 C CA . TYR A 1 99 ? 11.445 -14.186 -50.225 1.00 74.41 124 TYR A CA 3
ATOM 5248 C C . TYR A 1 99 ? 12.317 -13.756 -51.406 1.00 3.40 124 TYR A C 3
ATOM 5249 O O . TYR A 1 99 ? 12.369 -14.444 -52.427 1.00 61.20 124 TYR A O 3
ATOM 5267 N N . GLU A 1 100 ? 13.003 -12.631 -51.265 1.00 34.31 125 GLU A N 3
ATOM 5268 C CA . GLU A 1 100 ? 13.824 -12.100 -52.349 1.00 51.02 125 GLU A CA 3
ATOM 5269 C C . GLU A 1 100 ? 15.281 -11.967 -51.925 1.00 53.13 125 GLU A C 3
ATOM 5270 O O . GLU A 1 100 ? 16.050 -11.254 -52.562 1.00 32.21 125 GLU A O 3
ATOM 5282 N N . SER A 1 101 ? 15.661 -12.677 -50.869 1.00 63.02 126 SER A N 3
ATOM 5283 C CA . SER A 1 101 ? 17.006 -12.576 -50.314 1.00 14.32 126 SER A CA 3
ATOM 5284 C C . SER A 1 101 ? 18.079 -12.926 -51.349 1.00 12.23 126 SER A C 3
ATOM 5285 O O . SER A 1 101 ? 19.128 -12.285 -51.405 1.00 11.04 126 SER A O 3
ATOM 5293 N N . ASP A 1 102 ? 17.815 -13.924 -52.182 1.00 13.24 127 ASP A N 3
ATOM 5294 C CA . ASP A 1 102 ? 18.779 -14.335 -53.202 1.00 71.14 127 ASP A CA 3
ATOM 5295 C C . ASP A 1 102 ? 18.877 -13.278 -54.299 1.00 24.34 127 ASP A C 3
ATOM 5296 O O . ASP A 1 102 ? 19.963 -12.969 -54.790 1.00 71.33 127 ASP A O 3
ATOM 5305 N N . LYS A 1 103 ? 17.731 -12.712 -54.660 1.00 10.11 128 LYS A N 3
ATOM 5306 C CA . LYS A 1 103 ? 17.678 -11.661 -55.669 1.00 51.03 128 LYS A CA 3
ATOM 5307 C C . LYS A 1 103 ? 18.301 -10.381 -55.126 1.00 32.51 128 LYS A C 3
ATOM 5308 O O . LYS A 1 103 ? 18.901 -9.597 -55.864 1.00 43.05 128 LYS A O 3
ATOM 5327 N N . CYS A 1 104 ? 18.172 -10.198 -53.824 1.00 75.41 129 CYS A N 3
ATOM 5328 C CA . CYS A 1 104 ? 18.669 -9.015 -53.143 1.00 71.12 129 CYS A CA 3
ATOM 5329 C C . CYS A 1 104 ? 20.181 -9.082 -52.978 1.00 71.15 129 CYS A C 3
ATOM 5330 O O . CYS A 1 104 ? 20.872 -8.074 -53.117 1.00 14.14 129 CYS A O 3
ATOM 5337 N N . LEU A 1 105 ? 20.697 -10.278 -52.708 1.00 31.12 130 LEU A N 3
ATOM 5338 C CA . LEU A 1 105 ? 22.132 -10.471 -52.553 1.00 70.53 130 LEU A CA 3
ATOM 5339 C C . LEU A 1 105 ? 22.844 -10.065 -53.833 1.00 15.01 130 LEU A C 3
ATOM 5340 O O . LEU A 1 105 ? 23.881 -9.404 -53.808 1.00 60.31 130 LEU A O 3
ATOM 5356 N N . ASN A 1 106 ? 22.250 -10.438 -54.952 1.00 24.32 131 ASN A N 3
ATOM 5357 C CA . ASN A 1 106 ? 22.787 -10.096 -56.257 1.00 10.31 131 ASN A CA 3
ATOM 5358 C C . ASN A 1 106 ? 22.697 -8.593 -56.496 1.00 21.24 131 ASN A C 3
ATOM 5359 O O . ASN A 1 106 ? 23.501 -8.019 -57.230 1.00 11.23 131 ASN A O 3
ATOM 5370 N N . ALA A 1 107 ? 21.739 -7.959 -55.836 1.00 61.20 132 ALA A N 3
ATOM 5371 C CA . ALA A 1 107 ? 21.505 -6.537 -56.014 1.00 44.14 132 ALA A CA 3
ATOM 5372 C C . ALA A 1 107 ? 22.513 -5.727 -55.208 1.00 70.21 132 ALA A C 3
ATOM 5373 O O . ALA A 1 107 ? 22.853 -4.605 -55.563 1.00 64.03 132 ALA A O 3
ATOM 5380 N N . ILE A 1 108 ? 22.998 -6.316 -54.122 1.00 42.24 133 ILE A N 3
ATOM 5381 C CA . ILE A 1 108 ? 23.904 -5.626 -53.210 1.00 0.32 133 ILE A CA 3
ATOM 5382 C C . ILE A 1 108 ? 25.357 -5.783 -53.656 1.00 63.23 133 ILE A C 3
ATOM 5383 O O . ILE A 1 108 ? 26.172 -4.872 -53.492 1.00 0.33 133 ILE A O 3
ATOM 5399 N N . LYS A 1 109 ? 25.672 -6.921 -54.264 1.00 3.20 134 LYS A N 3
ATOM 5400 C CA . LYS A 1 109 ? 27.053 -7.231 -54.618 1.00 12.43 134 LYS A CA 3
ATOM 5401 C C . LYS A 1 109 ? 27.499 -6.402 -55.816 1.00 2.03 134 LYS A C 3
ATOM 5402 O O . LYS A 1 109 ? 28.684 -6.110 -55.972 1.00 53.32 134 LYS A O 3
ATOM 5421 N N . GLU A 1 110 ? 26.544 -6.023 -56.656 1.00 24.33 135 GLU A N 3
ATOM 5422 C CA . GLU A 1 110 ? 26.837 -5.208 -57.827 1.00 11.44 135 GLU A CA 3
ATOM 5423 C C . GLU A 1 110 ? 27.067 -3.752 -57.433 1.00 35.02 135 GLU A C 3
ATOM 5424 O O . GLU A 1 110 ? 27.694 -2.994 -58.168 1.00 74.15 135 GLU A O 3
ATOM 5436 N N . LYS A 1 111 ? 26.567 -3.366 -56.263 1.00 34.31 136 LYS A N 3
ATOM 5437 C CA . LYS A 1 111 ? 26.732 -1.998 -55.785 1.00 42.21 136 LYS A CA 3
ATOM 5438 C C . LYS A 1 111 ? 28.149 -1.805 -55.266 1.00 70.04 136 LYS A C 3
ATOM 5439 O O . LYS A 1 111 ? 28.711 -0.713 -55.325 1.00 31.34 136 LYS A O 3
ATOM 5458 N N . TYR A 1 112 ? 28.721 -2.885 -54.755 1.00 5.52 137 TYR A N 3
ATOM 5459 C CA . TYR A 1 112 ? 30.099 -2.887 -54.292 1.00 34.22 137 TYR A CA 3
ATOM 5460 C C . TYR A 1 112 ? 30.962 -3.674 -55.271 1.00 44.51 137 TYR A C 3
ATOM 5461 O O . TYR A 1 112 ? 31.938 -4.322 -54.891 1.00 34.02 137 TYR A O 3
ATOM 5479 N N . LYS A 1 113 ? 30.568 -3.597 -56.539 1.00 12.23 138 LYS A N 3
ATOM 5480 C CA . LYS A 1 113 ? 31.234 -4.296 -57.630 1.00 42.22 138 LYS A CA 3
ATOM 5481 C C . LYS A 1 113 ? 32.730 -3.990 -57.637 1.00 35.35 138 LYS A C 3
ATOM 5482 O O . LYS A 1 113 ? 33.129 -2.826 -57.719 1.00 35.33 138 LYS A O 3
ATOM 5501 N N . PRO A 1 114 ? 33.574 -5.033 -57.553 1.00 71.41 139 PRO A N 3
ATOM 5502 C CA . PRO A 1 114 ? 35.032 -4.879 -57.517 1.00 74.34 139 PRO A CA 3
ATOM 5503 C C . PRO A 1 114 ? 35.617 -4.576 -58.895 1.00 5.43 139 PRO A C 3
ATOM 5504 O O . PRO A 1 114 ? 36.468 -5.312 -59.399 1.00 30.31 139 PRO A O 3
ATOM 5515 N N . VAL A 1 115 ? 35.158 -3.485 -59.493 1.00 73.41 140 VAL A N 3
ATOM 5516 C CA . VAL A 1 115 ? 35.622 -3.086 -60.814 1.00 63.00 140 VAL A CA 3
ATOM 5517 C C . VAL A 1 115 ? 37.073 -2.617 -60.780 1.00 1.13 140 VAL A C 3
ATOM 5518 O O . VAL A 1 115 ? 37.907 -3.130 -61.524 1.00 5.01 140 VAL A O 3
ATOM 5531 N N . VAL A 1 116 ? 37.380 -1.658 -59.915 1.00 1.20 141 VAL A N 3
ATOM 5532 C CA . VAL A 1 116 ? 38.734 -1.136 -59.808 1.00 74.31 141 VAL A CA 3
ATOM 5533 C C . VAL A 1 116 ? 39.101 -0.892 -58.349 1.00 13.14 141 VAL A C 3
ATOM 5534 O O . VAL A 1 116 ? 38.630 0.064 -57.729 1.00 63.31 141 VAL A O 3
ATOM 5547 N N . ASP A 1 117 ? 39.908 -1.778 -57.797 1.00 64.53 142 ASP A N 3
ATOM 5548 C CA . ASP A 1 117 ? 40.492 -1.557 -56.484 1.00 1.03 142 ASP A CA 3
ATOM 5549 C C . ASP A 1 117 ? 41.899 -1.011 -56.669 1.00 1.21 142 ASP A C 3
ATOM 5550 O O . ASP A 1 117 ? 42.704 -1.623 -57.374 1.00 60.04 142 ASP A O 3
ATOM 5559 N N . PRO A 1 118 ? 42.194 0.158 -56.060 1.00 53.22 143 PRO A N 3
ATOM 5560 C CA . PRO A 1 118 ? 43.437 0.914 -56.282 1.00 32.33 143 PRO A CA 3
ATOM 5561 C C . PRO A 1 118 ? 44.688 0.038 -56.363 1.00 71.21 143 PRO A C 3
ATOM 5562 O O . PRO A 1 118 ? 45.109 -0.351 -57.455 1.00 32.32 143 PRO A O 3
ATOM 5573 N N . ASN A 1 119 ? 45.302 -0.250 -55.228 1.00 50.11 144 ASN A N 3
ATOM 5574 C CA . ASN A 1 119 ? 46.460 -1.127 -55.207 1.00 21.44 144 ASN A CA 3
ATOM 5575 C C . ASN A 1 119 ? 46.354 -2.114 -54.052 1.00 72.25 144 ASN A C 3
ATOM 5576 O O . ASN A 1 119 ? 46.044 -1.724 -52.924 1.00 53.15 144 ASN A O 3
ATOM 5587 N N . PRO A 1 120 ? 46.565 -3.407 -54.325 1.00 75.35 145 PRO A N 3
ATOM 5588 C CA . PRO A 1 120 ? 46.569 -4.439 -53.289 1.00 1.24 145 PRO A CA 3
ATOM 5589 C C . PRO A 1 120 ? 47.778 -4.312 -52.365 1.00 1.14 145 PRO A C 3
ATOM 5590 O O . PRO A 1 120 ? 48.837 -3.841 -52.783 1.00 54.12 145 PRO A O 3
ATOM 5601 N N . PRO A 1 121 ? 47.628 -4.717 -51.093 1.00 64.43 146 PRO A N 3
ATOM 5602 C CA . PRO A 1 121 ? 48.715 -4.680 -50.110 1.00 1.44 146 PRO A CA 3
ATOM 5603 C C . PRO A 1 121 ? 49.984 -5.362 -50.620 1.00 61.15 146 PRO A C 3
ATOM 5604 O O . PRO A 1 121 ? 49.968 -6.537 -50.994 1.00 51.44 146 PRO A O 3
ATOM 5615 N N . ALA A 1 122 ? 51.077 -4.617 -50.633 1.00 54.44 147 ALA A N 3
ATOM 5616 C CA . ALA A 1 122 ? 52.340 -5.121 -51.138 1.00 54.02 147 ALA A CA 3
ATOM 5617 C C . ALA A 1 122 ? 53.330 -5.313 -49.997 1.00 43.25 147 ALA A C 3
ATOM 5618 O O . ALA A 1 122 ? 53.498 -6.466 -49.551 1.00 38.30 147 ALA A O 3
ATOM 5626 N N . ALA A 1 1 ? -2.168 7.796 -34.426 1.00 10.34 26 ALA A N 4
ATOM 5627 C CA . ALA A 1 1 ? -1.147 8.808 -34.081 1.00 3.33 26 ALA A CA 4
ATOM 5628 C C . ALA A 1 1 ? -1.624 9.674 -32.920 1.00 43.35 26 ALA A C 4
ATOM 5629 O O . ALA A 1 1 ? -2.472 10.548 -33.093 1.00 21.25 26 ALA A O 4
ATOM 5638 N N . ASP A 1 2 ? -1.078 9.431 -31.740 1.00 60.21 27 ASP A N 4
ATOM 5639 C CA . ASP A 1 2 ? -1.485 10.165 -30.544 1.00 44.33 27 ASP A CA 4
ATOM 5640 C C . ASP A 1 2 ? -0.397 11.139 -30.124 1.00 14.31 27 ASP A C 4
ATOM 5641 O O . ASP A 1 2 ? -0.403 11.607 -28.988 1.00 45.02 27 ASP A O 4
ATOM 5650 N N . VAL A 1 3 ? 0.529 11.425 -31.055 1.00 22.54 28 VAL A N 4
ATOM 5651 C CA . VAL A 1 3 ? 1.776 12.177 -30.787 1.00 1.33 28 VAL A CA 4
ATOM 5652 C C . VAL A 1 3 ? 2.495 11.641 -29.545 1.00 22.41 28 VAL A C 4
ATOM 5653 O O . VAL A 1 3 ? 3.348 12.304 -28.952 1.00 25.15 28 VAL A O 4
ATOM 5666 N N . PHE A 1 4 ? 2.165 10.408 -29.204 1.00 20.33 29 PHE A N 4
ATOM 5667 C CA . PHE A 1 4 ? 2.744 9.712 -28.077 1.00 11.54 29 PHE A CA 4
ATOM 5668 C C . PHE A 1 4 ? 2.744 8.229 -28.399 1.00 4.41 29 PHE A C 4
ATOM 5669 O O . PHE A 1 4 ? 1.680 7.627 -28.581 1.00 70.02 29 PHE A O 4
ATOM 5686 N N . ASP A 1 5 ? 3.927 7.657 -28.523 1.00 61.41 30 ASP A N 4
ATOM 5687 C CA . ASP A 1 5 ? 4.060 6.253 -28.895 1.00 34.34 30 ASP A CA 4
ATOM 5688 C C . ASP A 1 5 ? 3.539 5.353 -27.786 1.00 13.35 30 ASP A C 4
ATOM 5689 O O . ASP A 1 5 ? 3.634 5.701 -26.607 1.00 40.24 30 ASP A O 4
ATOM 5698 N N . PRO A 1 6 ? 2.957 4.199 -28.154 1.00 34.34 31 PRO A N 4
ATOM 5699 C CA . PRO A 1 6 ? 2.449 3.224 -27.189 1.00 24.00 31 PRO A CA 4
ATOM 5700 C C . PRO A 1 6 ? 3.515 2.847 -26.164 1.00 25.22 31 PRO A C 4
ATOM 5701 O O . PRO A 1 6 ? 4.698 2.784 -26.508 1.00 4.04 31 PRO A O 4
ATOM 5712 N N . PRO A 1 7 ? 3.099 2.592 -24.906 1.00 0.15 32 PRO A N 4
ATOM 5713 C CA . PRO A 1 7 ? 4.003 2.285 -23.792 1.00 64.01 32 PRO A CA 4
ATOM 5714 C C . PRO A 1 7 ? 5.216 1.464 -24.221 1.00 20.32 32 PRO A C 4
ATOM 5715 O O . PRO A 1 7 ? 5.078 0.326 -24.675 1.00 11.32 32 PRO A O 4
ATOM 5726 N N . THR A 1 8 ? 6.394 2.062 -24.088 1.00 12.55 33 THR A N 4
ATOM 5727 C CA . THR A 1 8 ? 7.622 1.476 -24.595 1.00 40.24 33 THR A CA 4
ATOM 5728 C C . THR A 1 8 ? 7.981 0.182 -23.874 1.00 74.14 33 THR A C 4
ATOM 5729 O O . THR A 1 8 ? 8.686 0.192 -22.865 1.00 52.34 33 THR A O 4
ATOM 5740 N N . GLN A 1 9 ? 7.441 -0.917 -24.377 1.00 31.42 34 GLN A N 4
ATOM 5741 C CA . GLN A 1 9 ? 7.749 -2.246 -23.870 1.00 60.40 34 GLN A CA 4
ATOM 5742 C C . GLN A 1 9 ? 7.350 -3.296 -24.895 1.00 61.42 34 GLN A C 4
ATOM 5743 O O . GLN A 1 9 ? 7.264 -4.485 -24.589 1.00 70.14 34 GLN A O 4
ATOM 5757 N N . TYR A 1 10 ? 7.109 -2.845 -26.119 1.00 74.42 35 TYR A N 4
ATOM 5758 C CA . TYR A 1 10 ? 6.686 -3.735 -27.190 1.00 13.31 35 TYR A CA 4
ATOM 5759 C C . TYR A 1 10 ? 7.811 -3.892 -28.206 1.00 41.22 35 TYR A C 4
ATOM 5760 O O . TYR A 1 10 ? 8.881 -3.302 -28.051 1.00 30.24 35 TYR A O 4
ATOM 5778 N N . GLY A 1 11 ? 7.565 -4.686 -29.240 1.00 20.13 36 GLY A N 4
ATOM 5779 C CA . GLY A 1 11 ? 8.563 -4.882 -30.274 1.00 45.02 36 GLY A CA 4
ATOM 5780 C C . GLY A 1 11 ? 8.327 -3.986 -31.472 1.00 75.53 36 GLY A C 4
ATOM 5781 O O . GLY A 1 11 ? 9.228 -3.279 -31.921 1.00 74.50 36 GLY A O 4
ATOM 5785 N N . TYR A 1 12 ? 7.104 -4.010 -31.984 1.00 3.25 37 TYR A N 4
ATOM 5786 C CA . TYR A 1 12 ? 6.741 -3.208 -33.148 1.00 22.04 37 TYR A CA 4
ATOM 5787 C C . TYR A 1 12 ? 5.665 -2.196 -32.770 1.00 42.22 37 TYR A C 4
ATOM 5788 O O . TYR A 1 12 ? 5.017 -1.611 -33.643 1.00 33.21 37 TYR A O 4
ATOM 5806 N N . ASP A 1 13 ? 5.513 -1.990 -31.460 1.00 43.03 38 ASP A N 4
ATOM 5807 C CA . ASP A 1 13 ? 4.440 -1.163 -30.891 1.00 42.35 38 ASP A CA 4
ATOM 5808 C C . ASP A 1 13 ? 3.107 -1.894 -30.976 1.00 54.35 38 ASP A C 4
ATOM 5809 O O . ASP A 1 13 ? 2.639 -2.251 -32.056 1.00 64.00 38 ASP A O 4
ATOM 5818 N N . GLY A 1 14 ? 2.507 -2.128 -29.820 1.00 60.53 39 GLY A N 4
ATOM 5819 C CA . GLY A 1 14 ? 1.284 -2.900 -29.751 1.00 34.42 39 GLY A CA 4
ATOM 5820 C C . GLY A 1 14 ? 1.503 -4.222 -29.046 1.00 54.40 39 GLY A C 4
ATOM 5821 O O . GLY A 1 14 ? 0.949 -4.461 -27.976 1.00 42.01 39 GLY A O 4
ATOM 5825 N N . LYS A 1 15 ? 2.332 -5.067 -29.637 1.00 13.11 40 LYS A N 4
ATOM 5826 C CA . LYS A 1 15 ? 2.646 -6.369 -29.060 1.00 3.22 40 LYS A CA 4
ATOM 5827 C C . LYS A 1 15 ? 4.158 -6.570 -28.968 1.00 44.22 40 LYS A C 4
ATOM 5828 O O . LYS A 1 15 ? 4.928 -5.893 -29.662 1.00 43.13 40 LYS A O 4
ATOM 5847 N N . PRO A 1 16 ? 4.605 -7.485 -28.091 1.00 51.22 41 PRO A N 4
ATOM 5848 C CA . PRO A 1 16 ? 6.006 -7.846 -27.967 1.00 72.21 41 PRO A CA 4
ATOM 5849 C C . PRO A 1 16 ? 6.388 -8.976 -28.922 1.00 21.30 41 PRO A C 4
ATOM 5850 O O . PRO A 1 16 ? 5.625 -9.321 -29.825 1.00 4.23 41 PRO A O 4
ATOM 5861 N N . LEU A 1 17 ? 7.565 -9.552 -28.715 1.00 62.15 42 LEU A N 4
ATOM 5862 C CA . LEU A 1 17 ? 8.058 -10.618 -29.579 1.00 1.50 42 LEU A CA 4
ATOM 5863 C C . LEU A 1 17 ? 7.406 -11.952 -29.240 1.00 21.13 42 LEU A C 4
ATOM 5864 O O . LEU A 1 17 ? 7.526 -12.442 -28.116 1.00 74.21 42 LEU A O 4
ATOM 5880 N N . ASP A 1 18 ? 6.709 -12.529 -30.204 1.00 51.15 43 ASP A N 4
ATOM 5881 C CA . ASP A 1 18 ? 6.126 -13.851 -30.023 1.00 24.34 43 ASP A CA 4
ATOM 5882 C C . ASP A 1 18 ? 6.132 -14.613 -31.347 1.00 52.32 43 ASP A C 4
ATOM 5883 O O . ASP A 1 18 ? 6.615 -14.105 -32.360 1.00 61.30 43 ASP A O 4
ATOM 5892 N N . ALA A 1 19 ? 5.573 -15.814 -31.331 1.00 24.32 44 ALA A N 4
ATOM 5893 C CA . ALA A 1 19 ? 5.541 -16.689 -32.501 1.00 44.42 44 ALA A CA 4
ATOM 5894 C C . ALA A 1 19 ? 4.595 -16.160 -33.577 1.00 31.34 44 ALA A C 4
ATOM 5895 O O . ALA A 1 19 ? 4.709 -16.524 -34.746 1.00 41.43 44 ALA A O 4
ATOM 5902 N N . SER A 1 20 ? 3.658 -15.312 -33.162 1.00 32.43 45 SER A N 4
ATOM 5903 C CA . SER A 1 20 ? 2.573 -14.840 -34.027 1.00 52.04 45 SER A CA 4
ATOM 5904 C C . SER A 1 20 ? 3.079 -14.263 -35.356 1.00 1.50 45 SER A C 4
ATOM 5905 O O . SER A 1 20 ? 2.420 -14.393 -36.387 1.00 10.13 45 SER A O 4
ATOM 5913 N N . PHE A 1 21 ? 4.253 -13.645 -35.336 1.00 52.52 46 PHE A N 4
ATOM 5914 C CA . PHE A 1 21 ? 4.811 -13.013 -36.533 1.00 32.15 46 PHE A CA 4
ATOM 5915 C C . PHE A 1 21 ? 5.282 -14.059 -37.540 1.00 11.40 46 PHE A C 4
ATOM 5916 O O . PHE A 1 21 ? 5.264 -13.833 -38.750 1.00 15.32 46 PHE A O 4
ATOM 5933 N N . CYS A 1 22 ? 5.675 -15.212 -37.030 1.00 42.12 47 CYS A N 4
ATOM 5934 C CA . CYS A 1 22 ? 6.337 -16.222 -37.836 1.00 43.42 47 CYS A CA 4
ATOM 5935 C C . CYS A 1 22 ? 5.342 -17.089 -38.604 1.00 33.21 47 CYS A C 4
ATOM 5936 O O . CYS A 1 22 ? 5.740 -17.887 -39.458 1.00 21.53 47 CYS A O 4
ATOM 5943 N N . ARG A 1 23 ? 4.056 -16.915 -38.318 1.00 61.10 48 ARG A N 4
ATOM 5944 C CA . ARG A 1 23 ? 3.012 -17.686 -38.988 1.00 51.24 48 ARG A CA 4
ATOM 5945 C C . ARG A 1 23 ? 3.042 -17.448 -40.487 1.00 12.45 48 ARG A C 4
ATOM 5946 O O . ARG A 1 23 ? 3.009 -18.390 -41.277 1.00 53.05 48 ARG A O 4
ATOM 5967 N N . THR A 1 24 ? 3.121 -16.184 -40.862 1.00 11.11 49 THR A N 4
ATOM 5968 C CA . THR A 1 24 ? 3.071 -15.793 -42.257 1.00 14.11 49 THR A CA 4
ATOM 5969 C C . THR A 1 24 ? 4.330 -16.225 -43.004 1.00 53.42 49 THR A C 4
ATOM 5970 O O . THR A 1 24 ? 4.343 -16.301 -44.235 1.00 33.43 49 THR A O 4
ATOM 5981 N N . ALA A 1 25 ? 5.386 -16.513 -42.255 1.00 72.52 50 ALA A N 4
ATOM 5982 C CA . ALA A 1 25 ? 6.644 -16.943 -42.845 1.00 34.24 50 ALA A CA 4
ATOM 5983 C C . ALA A 1 25 ? 6.600 -18.423 -43.203 1.00 23.41 50 ALA A C 4
ATOM 5984 O O . ALA A 1 25 ? 7.140 -18.838 -44.229 1.00 12.02 50 ALA A O 4
ATOM 5991 N N . GLY A 1 26 ? 5.959 -19.213 -42.346 1.00 2.35 51 GLY A N 4
ATOM 5992 C CA . GLY A 1 26 ? 5.813 -20.638 -42.598 1.00 11.43 51 GLY A CA 4
ATOM 5993 C C . GLY A 1 26 ? 7.100 -21.411 -42.378 1.00 1.21 51 GLY A C 4
ATOM 5994 O O . GLY A 1 26 ? 7.213 -22.193 -41.434 1.00 14.41 51 GLY A O 4
ATOM 5998 N N . SER A 1 27 ? 8.074 -21.175 -43.243 1.00 42.11 52 SER A N 4
ATOM 5999 C CA . SER A 1 27 ? 9.376 -21.820 -43.156 1.00 1.11 52 SER A CA 4
ATOM 6000 C C . SER A 1 27 ? 10.058 -21.489 -41.831 1.00 30.03 52 SER A C 4
ATOM 6001 O O . SER A 1 27 ? 10.828 -22.284 -41.298 1.00 43.32 52 SER A O 4
ATOM 6009 N N . ARG A 1 28 ? 9.746 -20.318 -41.293 1.00 54.12 53 ARG A N 4
ATOM 6010 C CA . ARG A 1 28 ? 10.322 -19.879 -40.029 1.00 54.23 53 ARG A CA 4
ATOM 6011 C C . ARG A 1 28 ? 9.488 -20.373 -38.855 1.00 32.10 53 ARG A C 4
ATOM 6012 O O . ARG A 1 28 ? 9.976 -20.456 -37.734 1.00 53.03 53 ARG A O 4
ATOM 6033 N N . GLU A 1 29 ? 8.238 -20.720 -39.136 1.00 54.12 54 GLU A N 4
ATOM 6034 C CA . GLU A 1 29 ? 7.271 -21.079 -38.101 1.00 12.24 54 GLU A CA 4
ATOM 6035 C C . GLU A 1 29 ? 7.744 -22.269 -37.272 1.00 3.23 54 GLU A C 4
ATOM 6036 O O . GLU A 1 29 ? 7.693 -22.236 -36.042 1.00 13.14 54 GLU A O 4
ATOM 6048 N N . LYS A 1 30 ? 8.244 -23.300 -37.948 1.00 41.14 55 LYS A N 4
ATOM 6049 C CA . LYS A 1 30 ? 8.577 -24.565 -37.293 1.00 71.14 55 LYS A CA 4
ATOM 6050 C C . LYS A 1 30 ? 9.665 -24.361 -36.252 1.00 31.51 55 LYS A C 4
ATOM 6051 O O . LYS A 1 30 ? 9.675 -25.011 -35.205 1.00 51.14 55 LYS A O 4
ATOM 6070 N N . ASP A 1 31 ? 10.568 -23.443 -36.549 1.00 30.14 56 ASP A N 4
ATOM 6071 C CA . ASP A 1 31 ? 11.634 -23.089 -35.630 1.00 13.51 56 ASP A CA 4
ATOM 6072 C C . ASP A 1 31 ? 11.146 -22.061 -34.620 1.00 11.11 56 ASP A C 4
ATOM 6073 O O . ASP A 1 31 ? 11.313 -22.230 -33.418 1.00 52.23 56 ASP A O 4
ATOM 6082 N N . CYS A 1 32 ? 10.517 -21.010 -35.132 1.00 62.23 57 CYS A N 4
ATOM 6083 C CA . CYS A 1 32 ? 10.086 -19.869 -34.324 1.00 43.40 57 CYS A CA 4
ATOM 6084 C C . CYS A 1 32 ? 9.216 -20.285 -33.146 1.00 43.12 57 CYS A C 4
ATOM 6085 O O . CYS A 1 32 ? 9.481 -19.901 -32.008 1.00 50.14 57 CYS A O 4
ATOM 6092 N N . ARG A 1 33 ? 8.197 -21.090 -33.421 1.00 70.12 58 ARG A N 4
ATOM 6093 C CA . ARG A 1 33 ? 7.234 -21.488 -32.404 1.00 33.31 58 ARG A CA 4
ATOM 6094 C C . ARG A 1 33 ? 7.930 -22.218 -31.258 1.00 21.13 58 ARG A C 4
ATOM 6095 O O . ARG A 1 33 ? 7.587 -22.030 -30.096 1.00 3.54 58 ARG A O 4
ATOM 6116 N N . LYS A 1 34 ? 8.914 -23.041 -31.593 1.00 35.23 59 LYS A N 4
ATOM 6117 C CA . LYS A 1 34 ? 9.661 -23.782 -30.587 1.00 23.13 59 LYS A CA 4
ATOM 6118 C C . LYS A 1 34 ? 10.663 -22.858 -29.893 1.00 20.22 59 LYS A C 4
ATOM 6119 O O . LYS A 1 34 ? 10.800 -22.875 -28.670 1.00 15.54 59 LYS A O 4
ATOM 6138 N N . ASP A 1 35 ? 11.318 -22.019 -30.688 1.00 61.54 60 ASP A N 4
ATOM 6139 C CA . ASP A 1 35 ? 12.421 -21.184 -30.213 1.00 50.54 60 ASP A CA 4
ATOM 6140 C C . ASP A 1 35 ? 11.922 -20.136 -29.221 1.00 12.13 60 ASP A C 4
ATOM 6141 O O . ASP A 1 35 ? 12.558 -19.882 -28.195 1.00 24.13 60 ASP A O 4
ATOM 6150 N N . VAL A 1 36 ? 10.766 -19.553 -29.517 1.00 63.23 61 VAL A N 4
ATOM 6151 C CA . VAL A 1 36 ? 10.193 -18.521 -28.663 1.00 3.45 61 VAL A CA 4
ATOM 6152 C C . VAL A 1 36 ? 9.629 -19.122 -27.368 1.00 1.11 61 VAL A C 4
ATOM 6153 O O . VAL A 1 36 ? 9.681 -18.494 -26.310 1.00 14.23 61 VAL A O 4
ATOM 6166 N N . GLN A 1 37 ? 9.125 -20.352 -27.446 1.00 21.21 62 GLN A N 4
ATOM 6167 C CA . GLN A 1 37 ? 8.598 -21.030 -26.264 1.00 61.41 62 GLN A CA 4
ATOM 6168 C C . GLN A 1 37 ? 9.730 -21.583 -25.412 1.00 63.45 62 GLN A C 4
ATOM 6169 O O . GLN A 1 37 ? 9.598 -21.706 -24.192 1.00 62.31 62 GLN A O 4
ATOM 6183 N N . ALA A 1 38 ? 10.853 -21.893 -26.052 1.00 3.41 63 ALA A N 4
ATOM 6184 C CA . ALA A 1 38 ? 12.028 -22.369 -25.339 1.00 34.25 63 ALA A CA 4
ATOM 6185 C C . ALA A 1 38 ? 12.575 -21.253 -24.466 1.00 74.42 63 ALA A C 4
ATOM 6186 O O . ALA A 1 38 ? 13.099 -21.492 -23.379 1.00 34.32 63 ALA A O 4
ATOM 6193 N N . CYS A 1 39 ? 12.432 -20.030 -24.954 1.00 50.20 64 CYS A N 4
ATOM 6194 C CA . CYS A 1 39 ? 12.733 -18.851 -24.167 1.00 21.44 64 CYS A CA 4
ATOM 6195 C C . CYS A 1 39 ? 11.591 -18.619 -23.180 1.00 70.25 64 CYS A C 4
ATOM 6196 O O . CYS A 1 39 ? 10.658 -17.864 -23.457 1.00 22.21 64 CYS A O 4
ATOM 6203 N N . ASP A 1 40 ? 11.637 -19.334 -22.055 1.00 3.41 65 ASP A N 4
ATOM 6204 C CA . ASP A 1 40 ? 10.561 -19.287 -21.066 1.00 42.40 65 ASP A CA 4
ATOM 6205 C C . ASP A 1 40 ? 10.440 -17.903 -20.458 1.00 12.02 65 ASP A C 4
ATOM 6206 O O . ASP A 1 40 ? 9.356 -17.318 -20.421 1.00 64.52 65 ASP A O 4
ATOM 6215 N N . LYS A 1 41 ? 11.556 -17.388 -19.981 1.00 31.50 66 LYS A N 4
ATOM 6216 C CA . LYS A 1 41 ? 11.609 -16.028 -19.486 1.00 20.25 66 LYS A CA 4
ATOM 6217 C C . LYS A 1 41 ? 11.975 -15.131 -20.656 1.00 52.25 66 LYS A C 4
ATOM 6218 O O . LYS A 1 41 ? 13.154 -14.931 -20.963 1.00 12.22 66 LYS A O 4
ATOM 6237 N N . LYS A 1 42 ? 10.951 -14.631 -21.333 1.00 64.13 67 LYS A N 4
ATOM 6238 C CA . LYS A 1 42 ? 11.100 -14.027 -22.647 1.00 30.12 67 LYS A CA 4
ATOM 6239 C C . LYS A 1 42 ? 11.759 -12.655 -22.577 1.00 62.34 67 LYS A C 4
ATOM 6240 O O . LYS A 1 42 ? 12.340 -12.189 -23.549 1.00 4.11 67 LYS A O 4
ATOM 6259 N N . TYR A 1 43 ? 11.675 -12.012 -21.429 1.00 54.03 68 TYR A N 4
ATOM 6260 C CA . TYR A 1 43 ? 12.288 -10.711 -21.247 1.00 1.42 68 TYR A CA 4
ATOM 6261 C C . TYR A 1 43 ? 13.024 -10.659 -19.919 1.00 13.13 68 TYR A C 4
ATOM 6262 O O . TYR A 1 43 ? 12.685 -11.383 -18.982 1.00 52.22 68 TYR A O 4
ATOM 6280 N N . ASP A 1 44 ? 14.042 -9.817 -19.857 1.00 12.21 69 ASP A N 4
ATOM 6281 C CA . ASP A 1 44 ? 14.876 -9.700 -18.670 1.00 42.45 69 ASP A CA 4
ATOM 6282 C C . ASP A 1 44 ? 14.101 -9.004 -17.562 1.00 55.21 69 ASP A C 4
ATOM 6283 O O . ASP A 1 44 ? 13.182 -8.230 -17.837 1.00 45.04 69 ASP A O 4
ATOM 6292 N N . ASP A 1 45 ? 14.469 -9.276 -16.319 1.00 30.21 70 ASP A N 4
ATOM 6293 C CA . ASP A 1 45 ? 13.835 -8.648 -15.163 1.00 13.20 70 ASP A CA 4
ATOM 6294 C C . ASP A 1 45 ? 13.993 -7.133 -15.212 1.00 50.31 70 ASP A C 4
ATOM 6295 O O . ASP A 1 45 ? 13.202 -6.395 -14.627 1.00 44.24 70 ASP A O 4
ATOM 6304 N N . GLN A 1 46 ? 15.022 -6.682 -15.917 1.00 63.11 71 GLN A N 4
ATOM 6305 C CA . GLN A 1 46 ? 15.306 -5.260 -16.052 1.00 5.41 71 GLN A CA 4
ATOM 6306 C C . GLN A 1 46 ? 14.525 -4.655 -17.217 1.00 41.51 71 GLN A C 4
ATOM 6307 O O . GLN A 1 46 ? 14.630 -3.463 -17.492 1.00 44.55 71 GLN A O 4
ATOM 6321 N N . GLY A 1 47 ? 13.746 -5.487 -17.901 1.00 22.15 72 GLY A N 4
ATOM 6322 C CA . GLY A 1 47 ? 12.955 -5.018 -19.027 1.00 22.23 72 GLY A CA 4
ATOM 6323 C C . GLY A 1 47 ? 13.723 -5.057 -20.334 1.00 54.43 72 GLY A C 4
ATOM 6324 O O . GLY A 1 47 ? 13.269 -4.526 -21.348 1.00 35.43 72 GLY A O 4
ATOM 6328 N N . ARG A 1 48 ? 14.885 -5.691 -20.308 1.00 42.51 73 ARG A N 4
ATOM 6329 C CA . ARG A 1 48 ? 15.752 -5.762 -21.476 1.00 0.23 73 ARG A CA 4
ATOM 6330 C C . ARG A 1 48 ? 15.505 -7.030 -22.284 1.00 43.05 73 ARG A C 4
ATOM 6331 O O . ARG A 1 48 ? 14.834 -7.956 -21.821 1.00 23.45 73 ARG A O 4
ATOM 6352 N N . GLU A 1 49 ? 16.048 -7.062 -23.495 1.00 34.33 74 GLU A N 4
ATOM 6353 C CA . GLU A 1 49 ? 15.970 -8.245 -24.340 1.00 40.12 74 GLU A CA 4
ATOM 6354 C C . GLU A 1 49 ? 16.851 -9.348 -23.772 1.00 42.44 74 GLU A C 4
ATOM 6355 O O . GLU A 1 49 ? 17.997 -9.101 -23.392 1.00 52.11 74 GLU A O 4
ATOM 6367 N N . THR A 1 50 ? 16.322 -10.553 -23.695 1.00 44.34 75 THR A N 4
ATOM 6368 C CA . THR A 1 50 ? 17.123 -11.689 -23.289 1.00 75.11 75 THR A CA 4
ATOM 6369 C C . THR A 1 50 ? 17.908 -12.219 -24.480 1.00 42.05 75 THR A C 4
ATOM 6370 O O . THR A 1 50 ? 17.642 -11.837 -25.624 1.00 62.30 75 THR A O 4
ATOM 6381 N N . ALA A 1 51 ? 18.873 -13.085 -24.216 1.00 4.13 76 ALA A N 4
ATOM 6382 C CA . ALA A 1 51 ? 19.653 -13.704 -25.277 1.00 41.23 76 ALA A CA 4
ATOM 6383 C C . ALA A 1 51 ? 18.736 -14.410 -26.275 1.00 52.43 76 ALA A C 4
ATOM 6384 O O . ALA A 1 51 ? 18.936 -14.333 -27.487 1.00 14.14 76 ALA A O 4
ATOM 6391 N N . CYS A 1 52 ? 17.720 -15.083 -25.752 1.00 1.23 77 CYS A N 4
ATOM 6392 C CA . CYS A 1 52 ? 16.736 -15.745 -26.595 1.00 41.24 77 CYS A CA 4
ATOM 6393 C C . CYS A 1 52 ? 15.839 -14.734 -27.312 1.00 73.21 77 CYS A C 4
ATOM 6394 O O . CYS A 1 52 ? 15.653 -14.827 -28.522 1.00 13.41 77 CYS A O 4
ATOM 6401 N N . ALA A 1 53 ? 15.316 -13.747 -26.583 1.00 74.11 78 ALA A N 4
ATOM 6402 C CA . ALA A 1 53 ? 14.404 -12.766 -27.173 1.00 43.12 78 ALA A CA 4
ATOM 6403 C C . ALA A 1 53 ? 15.069 -11.946 -28.269 1.00 42.11 78 ALA A C 4
ATOM 6404 O O . ALA A 1 53 ? 14.441 -11.631 -29.282 1.00 0.33 78 ALA A O 4
ATOM 6411 N N . LYS A 1 54 ? 16.344 -11.637 -28.093 1.00 5.04 79 LYS A N 4
ATOM 6412 C CA . LYS A 1 54 ? 17.033 -10.767 -29.034 1.00 0.35 79 LYS A CA 4
ATOM 6413 C C . LYS A 1 54 ? 17.417 -11.575 -30.261 1.00 34.12 79 LYS A C 4
ATOM 6414 O O . LYS A 1 54 ? 17.430 -11.071 -31.386 1.00 21.43 79 LYS A O 4
ATOM 6433 N N . GLY A 1 55 ? 17.707 -12.846 -30.026 1.00 33.11 80 GLY A N 4
ATOM 6434 C CA . GLY A 1 55 ? 18.001 -13.755 -31.106 1.00 73.21 80 GLY A CA 4
ATOM 6435 C C . GLY A 1 55 ? 16.817 -13.943 -32.027 1.00 45.33 80 GLY A C 4
ATOM 6436 O O . GLY A 1 55 ? 16.987 -14.139 -33.227 1.00 21.11 80 GLY A O 4
ATOM 6440 N N . ILE A 1 56 ? 15.613 -13.834 -31.473 1.00 3.11 81 ILE A N 4
ATOM 6441 C CA . ILE A 1 56 ? 14.392 -14.074 -32.231 1.00 72.34 81 ILE A CA 4
ATOM 6442 C C . ILE A 1 56 ? 14.139 -12.947 -33.230 1.00 1.14 81 ILE A C 4
ATOM 6443 O O . ILE A 1 56 ? 13.955 -13.193 -34.425 1.00 54.01 81 ILE A O 4
ATOM 6459 N N . ARG A 1 57 ? 14.158 -11.711 -32.736 1.00 54.22 82 ARG A N 4
ATOM 6460 C CA . ARG A 1 57 ? 13.872 -10.543 -33.569 1.00 2.54 82 ARG A CA 4
ATOM 6461 C C . ARG A 1 57 ? 14.882 -10.383 -34.704 1.00 33.44 82 ARG A C 4
ATOM 6462 O O . ARG A 1 57 ? 14.573 -9.785 -35.735 1.00 4.14 82 ARG A O 4
ATOM 6483 N N . GLU A 1 58 ? 16.078 -10.925 -34.523 1.00 34.24 83 GLU A N 4
ATOM 6484 C CA . GLU A 1 58 ? 17.090 -10.887 -35.570 1.00 3.23 83 GLU A CA 4
ATOM 6485 C C . GLU A 1 58 ? 16.790 -11.912 -36.664 1.00 41.50 83 GLU A C 4
ATOM 6486 O O . GLU A 1 58 ? 17.075 -11.677 -37.840 1.00 70.54 83 GLU A O 4
ATOM 6498 N N . LYS A 1 59 ? 16.201 -13.041 -36.282 1.00 64.30 84 LYS A N 4
ATOM 6499 C CA . LYS A 1 59 ? 15.895 -14.105 -37.238 1.00 62.11 84 LYS A CA 4
ATOM 6500 C C . LYS A 1 59 ? 14.622 -13.789 -38.011 1.00 72.24 84 LYS A C 4
ATOM 6501 O O . LYS A 1 59 ? 14.609 -13.762 -39.244 1.00 12.52 84 LYS A O 4
ATOM 6520 N N . TYR A 1 60 ? 13.561 -13.528 -37.262 1.00 12.53 85 TYR A N 4
ATOM 6521 C CA . TYR A 1 60 ? 12.215 -13.431 -37.813 1.00 63.11 85 TYR A CA 4
ATOM 6522 C C . TYR A 1 60 ? 11.778 -11.977 -37.921 1.00 51.23 85 TYR A C 4
ATOM 6523 O O . TYR A 1 60 ? 10.599 -11.662 -37.760 1.00 30.34 85 TYR A O 4
ATOM 6541 N N . LYS A 1 61 ? 12.746 -11.102 -38.186 1.00 61.44 86 LYS A N 4
ATOM 6542 C CA . LYS A 1 61 ? 12.505 -9.663 -38.277 1.00 3.03 86 LYS A CA 4
ATOM 6543 C C . LYS A 1 61 ? 11.289 -9.359 -39.156 1.00 22.42 86 LYS A C 4
ATOM 6544 O O . LYS A 1 61 ? 11.128 -9.925 -40.244 1.00 11.10 86 LYS A O 4
ATOM 6563 N N . PRO A 1 62 ? 10.399 -8.479 -38.684 1.00 15.34 87 PRO A N 4
ATOM 6564 C CA . PRO A 1 62 ? 9.233 -8.061 -39.454 1.00 14.22 87 PRO A CA 4
ATOM 6565 C C . PRO A 1 62 ? 9.634 -7.205 -40.649 1.00 45.10 87 PRO A C 4
ATOM 6566 O O . PRO A 1 62 ? 10.812 -6.890 -40.831 1.00 54.43 87 PRO A O 4
ATOM 6577 N N . ALA A 1 63 ? 8.665 -6.843 -41.471 1.00 62.43 88 ALA A N 4
ATOM 6578 C CA . ALA A 1 63 ? 8.933 -5.988 -42.613 1.00 13.13 88 ALA A CA 4
ATOM 6579 C C . ALA A 1 63 ? 9.241 -4.565 -42.162 1.00 75.12 88 ALA A C 4
ATOM 6580 O O . ALA A 1 63 ? 8.340 -3.738 -42.012 1.00 53.14 88 ALA A O 4
ATOM 6587 N N . VAL A 1 64 ? 10.524 -4.308 -41.950 1.00 54.41 89 VAL A N 4
ATOM 6588 C CA . VAL A 1 64 ? 11.038 -3.002 -41.555 1.00 44.40 89 VAL A CA 4
ATOM 6589 C C . VAL A 1 64 ? 12.506 -2.917 -41.946 1.00 11.32 89 VAL A C 4
ATOM 6590 O O . VAL A 1 64 ? 13.170 -3.944 -42.094 1.00 5.13 89 VAL A O 4
ATOM 6603 N N . VAL A 1 65 ? 13.010 -1.709 -42.118 1.00 31.41 90 VAL A N 4
ATOM 6604 C CA . VAL A 1 65 ? 14.383 -1.530 -42.556 1.00 51.33 90 VAL A CA 4
ATOM 6605 C C . VAL A 1 65 ? 15.329 -1.464 -41.359 1.00 0.14 90 VAL A C 4
ATOM 6606 O O . VAL A 1 65 ? 15.349 -0.480 -40.620 1.00 55.05 90 VAL A O 4
ATOM 6619 N N . TYR A 1 66 ? 16.090 -2.532 -41.159 1.00 22.01 91 TYR A N 4
ATOM 6620 C CA . TYR A 1 66 ? 17.090 -2.575 -40.099 1.00 75.43 91 TYR A CA 4
ATOM 6621 C C . TYR A 1 66 ? 18.436 -2.081 -40.613 1.00 55.42 91 TYR A C 4
ATOM 6622 O O . TYR A 1 66 ? 18.682 -2.053 -41.819 1.00 41.11 91 TYR A O 4
ATOM 6640 N N . GLY A 1 67 ? 19.305 -1.695 -39.692 1.00 65.04 92 GLY A N 4
ATOM 6641 C CA . GLY A 1 67 ? 20.629 -1.248 -40.067 1.00 34.45 92 GLY A CA 4
ATOM 6642 C C . GLY A 1 67 ? 21.711 -2.145 -39.507 1.00 14.31 92 GLY A C 4
ATOM 6643 O O . GLY A 1 67 ? 21.428 -3.055 -38.727 1.00 23.11 92 GLY A O 4
ATOM 6647 N N . TYR A 1 68 ? 22.956 -1.875 -39.889 1.00 11.45 93 TYR A N 4
ATOM 6648 C CA . TYR A 1 68 ? 24.106 -2.668 -39.449 1.00 1.45 93 TYR A CA 4
ATOM 6649 C C . TYR A 1 68 ? 24.336 -2.530 -37.943 1.00 31.24 93 TYR A C 4
ATOM 6650 O O . TYR A 1 68 ? 25.083 -3.303 -37.343 1.00 2.11 93 TYR A O 4
ATOM 6668 N N . ASP A 1 69 ? 23.695 -1.536 -37.345 1.00 5.12 94 ASP A N 4
ATOM 6669 C CA . ASP A 1 69 ? 23.874 -1.243 -35.927 1.00 33.03 94 ASP A CA 4
ATOM 6670 C C . ASP A 1 69 ? 23.093 -2.231 -35.064 1.00 72.23 94 ASP A C 4
ATOM 6671 O O . ASP A 1 69 ? 23.351 -2.374 -33.871 1.00 32.14 94 ASP A O 4
ATOM 6680 N N . GLY A 1 70 ? 22.154 -2.932 -35.683 1.00 11.42 95 GLY A N 4
ATOM 6681 C CA . GLY A 1 70 ? 21.342 -3.884 -34.951 1.00 12.40 95 GLY A CA 4
ATOM 6682 C C . GLY A 1 70 ? 20.025 -3.291 -34.500 1.00 60.11 95 GLY A C 4
ATOM 6683 O O . GLY A 1 70 ? 19.311 -3.881 -33.689 1.00 15.43 95 GLY A O 4
ATOM 6687 N N . LYS A 1 71 ? 19.711 -2.118 -35.023 1.00 0.54 96 LYS A N 4
ATOM 6688 C CA . LYS A 1 71 ? 18.457 -1.450 -34.716 1.00 73.24 96 LYS A CA 4
ATOM 6689 C C . LYS A 1 71 ? 17.797 -0.987 -36.010 1.00 75.51 96 LYS A C 4
ATOM 6690 O O . LYS A 1 71 ? 18.462 -0.891 -37.044 1.00 24.33 96 LYS A O 4
ATOM 6709 N N . PRO A 1 72 ? 16.479 -0.729 -35.991 1.00 15.11 97 PRO A N 4
ATOM 6710 C CA . PRO A 1 72 ? 15.747 -0.305 -37.186 1.00 23.13 97 PRO A CA 4
ATOM 6711 C C . PRO A 1 72 ? 15.953 1.172 -37.524 1.00 5.33 97 PRO A C 4
ATOM 6712 O O . PRO A 1 72 ? 15.537 2.063 -36.778 1.00 43.45 97 PRO A O 4
ATOM 6723 N N . LEU A 1 73 ? 16.615 1.421 -38.646 1.00 13.45 98 LEU A N 4
ATOM 6724 C CA . LEU A 1 73 ? 16.761 2.770 -39.171 1.00 45.53 98 LEU A CA 4
ATOM 6725 C C . LEU A 1 73 ? 16.750 2.727 -40.695 1.00 54.23 98 LEU A C 4
ATOM 6726 O O . LEU A 1 73 ? 17.293 1.799 -41.301 1.00 54.11 98 LEU A O 4
ATOM 6742 N N . ASP A 1 74 ? 16.122 3.724 -41.300 1.00 12.43 99 ASP A N 4
ATOM 6743 C CA . ASP A 1 74 ? 15.917 3.761 -42.746 1.00 43.12 99 ASP A CA 4
ATOM 6744 C C . ASP A 1 74 ? 17.247 3.781 -43.496 1.00 52.32 99 ASP A C 4
ATOM 6745 O O . ASP A 1 74 ? 18.127 4.582 -43.176 1.00 3.54 99 ASP A O 4
ATOM 6754 N N . LEU A 1 75 ? 17.375 2.877 -44.477 1.00 42.52 100 LEU A N 4
ATOM 6755 C CA . LEU A 1 75 ? 18.580 2.725 -45.315 1.00 14.41 100 LEU A CA 4
ATOM 6756 C C . LEU A 1 75 ? 19.882 2.708 -44.499 1.00 73.24 100 LEU A C 4
ATOM 6757 O O . LEU A 1 75 ? 20.955 3.017 -45.020 1.00 2.10 100 LEU A O 4
ATOM 6773 N N . GLY A 1 76 ? 19.789 2.265 -43.247 1.00 31.35 101 GLY A N 4
ATOM 6774 C CA . GLY A 1 76 ? 20.936 2.273 -42.353 1.00 32.34 101 GLY A CA 4
ATOM 6775 C C . GLY A 1 76 ? 22.118 1.471 -42.864 1.00 44.45 101 GLY A C 4
ATOM 6776 O O . GLY A 1 76 ? 23.268 1.804 -42.583 1.00 12.44 101 GLY A O 4
ATOM 6780 N N . PHE A 1 77 ? 21.848 0.411 -43.612 1.00 63.33 102 PHE A N 4
ATOM 6781 C CA . PHE A 1 77 ? 22.917 -0.432 -44.132 1.00 14.21 102 PHE A CA 4
ATOM 6782 C C . PHE A 1 77 ? 23.360 0.041 -45.516 1.00 42.43 102 PHE A C 4
ATOM 6783 O O . PHE A 1 77 ? 24.271 -0.527 -46.115 1.00 13.41 102 PHE A O 4
ATOM 6800 N N . CYS A 1 78 ? 22.719 1.090 -46.015 1.00 71.32 103 CYS A N 4
ATOM 6801 C CA . CYS A 1 78 ? 23.023 1.613 -47.340 1.00 51.24 103 CYS A CA 4
ATOM 6802 C C . CYS A 1 78 ? 23.961 2.816 -47.242 1.00 64.41 103 CYS A C 4
ATOM 6803 O O . CYS A 1 78 ? 24.737 3.088 -48.163 1.00 24.45 103 CYS A O 4
ATOM 6810 N N . THR A 1 79 ? 23.898 3.514 -46.110 1.00 34.35 104 THR A N 4
ATOM 6811 C CA . THR A 1 79 ? 24.691 4.719 -45.880 1.00 71.11 104 THR A CA 4
ATOM 6812 C C . THR A 1 79 ? 26.192 4.468 -46.054 1.00 43.23 104 THR A C 4
ATOM 6813 O O . THR A 1 79 ? 26.928 5.328 -46.543 1.00 31.41 104 THR A O 4
ATOM 6824 N N . LEU A 1 80 ? 26.633 3.277 -45.677 1.00 61.42 105 LEU A N 4
ATOM 6825 C CA . LEU A 1 80 ? 28.056 2.954 -45.648 1.00 52.24 105 LEU A CA 4
ATOM 6826 C C . LEU A 1 80 ? 28.624 2.722 -47.048 1.00 22.04 105 LEU A C 4
ATOM 6827 O O . LEU A 1 80 ? 29.822 2.501 -47.205 1.00 62.13 105 LEU A O 4
ATOM 6843 N N . ALA A 1 81 ? 27.770 2.776 -48.061 1.00 50.33 106 ALA A N 4
ATOM 6844 C CA . ALA A 1 81 ? 28.200 2.489 -49.419 1.00 73.11 106 ALA A CA 4
ATOM 6845 C C . ALA A 1 81 ? 28.144 3.727 -50.310 1.00 71.22 106 ALA A C 4
ATOM 6846 O O . ALA A 1 81 ? 28.354 3.639 -51.522 1.00 54.34 106 ALA A O 4
ATOM 6853 N N . GLY A 1 82 ? 27.847 4.872 -49.710 1.00 65.21 107 GLY A N 4
ATOM 6854 C CA . GLY A 1 82 ? 27.909 6.135 -50.428 1.00 1.12 107 GLY A CA 4
ATOM 6855 C C . GLY A 1 82 ? 26.859 6.278 -51.517 1.00 42.55 107 GLY A C 4
ATOM 6856 O O . GLY A 1 82 ? 25.693 6.549 -51.230 1.00 0.43 107 GLY A O 4
ATOM 6860 N N . ILE A 1 83 ? 27.272 6.088 -52.766 1.00 35.33 108 ILE A N 4
ATOM 6861 C CA . ILE A 1 83 ? 26.423 6.378 -53.922 1.00 12.34 108 ILE A CA 4
ATOM 6862 C C . ILE A 1 83 ? 25.218 5.440 -54.021 1.00 4.44 108 ILE A C 4
ATOM 6863 O O . ILE A 1 83 ? 24.108 5.882 -54.320 1.00 21.51 108 ILE A O 4
ATOM 6879 N N . ARG A 1 84 ? 25.412 4.154 -53.746 1.00 11.23 109 ARG A N 4
ATOM 6880 C CA . ARG A 1 84 ? 24.337 3.188 -53.940 1.00 51.31 109 ARG A CA 4
ATOM 6881 C C . ARG A 1 84 ? 23.341 3.228 -52.787 1.00 45.04 109 ARG A C 4
ATOM 6882 O O . ARG A 1 84 ? 22.375 2.472 -52.774 1.00 24.53 109 ARG A O 4
ATOM 6903 N N . GLU A 1 85 ? 23.575 4.131 -51.834 1.00 25.22 110 GLU A N 4
ATOM 6904 C CA . GLU A 1 85 ? 22.639 4.365 -50.736 1.00 45.02 110 GLU A CA 4
ATOM 6905 C C . GLU A 1 85 ? 21.265 4.730 -51.285 1.00 52.21 110 GLU A C 4
ATOM 6906 O O . GLU A 1 85 ? 20.241 4.218 -50.829 1.00 61.35 110 GLU A O 4
ATOM 6918 N N . VAL A 1 86 ? 21.269 5.598 -52.290 1.00 4.41 111 VAL A N 4
ATOM 6919 C CA . VAL A 1 86 ? 20.046 6.136 -52.866 1.00 21.20 111 VAL A CA 4
ATOM 6920 C C . VAL A 1 86 ? 19.143 5.028 -53.400 1.00 14.23 111 VAL A C 4
ATOM 6921 O O . VAL A 1 86 ? 17.967 4.942 -53.041 1.00 51.43 111 VAL A O 4
ATOM 6934 N N . ASP A 1 87 ? 19.695 4.174 -54.250 1.00 22.43 112 ASP A N 4
ATOM 6935 C CA . ASP A 1 87 ? 18.908 3.117 -54.872 1.00 4.22 112 ASP A CA 4
ATOM 6936 C C . ASP A 1 87 ? 18.620 2.001 -53.872 1.00 14.33 112 ASP A C 4
ATOM 6937 O O . ASP A 1 87 ? 17.543 1.401 -53.883 1.00 44.51 112 ASP A O 4
ATOM 6946 N N . CYS A 1 88 ? 19.587 1.757 -52.989 1.00 2.23 113 CYS A N 4
ATOM 6947 C CA . CYS A 1 88 ? 19.484 0.721 -51.958 1.00 52.53 113 CYS A CA 4
ATOM 6948 C C . CYS A 1 88 ? 18.194 0.812 -51.143 1.00 14.32 113 CYS A C 4
ATOM 6949 O O . CYS A 1 88 ? 17.620 -0.216 -50.775 1.00 23.42 113 CYS A O 4
ATOM 6956 N N . ARG A 1 89 ? 17.721 2.024 -50.880 1.00 11.00 114 ARG A N 4
ATOM 6957 C CA . ARG A 1 89 ? 16.543 2.201 -50.034 1.00 35.53 114 ARG A CA 4
ATOM 6958 C C . ARG A 1 89 ? 15.273 1.669 -50.715 1.00 70.52 114 ARG A C 4
ATOM 6959 O O . ARG A 1 89 ? 14.347 1.223 -50.044 1.00 74.34 114 ARG A O 4
ATOM 6980 N N . LYS A 1 90 ? 15.231 1.721 -52.045 1.00 12.23 115 LYS A N 4
ATOM 6981 C CA . LYS A 1 90 ? 14.087 1.192 -52.793 1.00 75.03 115 LYS A CA 4
ATOM 6982 C C . LYS A 1 90 ? 14.122 -0.334 -52.849 1.00 31.11 115 LYS A C 4
ATOM 6983 O O . LYS A 1 90 ? 13.112 -1.000 -52.628 1.00 4.21 115 LYS A O 4
ATOM 7002 N N . ASP A 1 91 ? 15.303 -0.873 -53.128 1.00 75.35 116 ASP A N 4
ATOM 7003 C CA . ASP A 1 91 ? 15.458 -2.298 -53.422 1.00 10.35 116 ASP A CA 4
ATOM 7004 C C . ASP A 1 91 ? 15.414 -3.152 -52.164 1.00 53.33 116 ASP A C 4
ATOM 7005 O O . ASP A 1 91 ? 15.131 -4.348 -52.236 1.00 52.22 116 ASP A O 4
ATOM 7014 N N . ALA A 1 92 ? 15.675 -2.528 -51.022 1.00 2.22 117 ALA A N 4
ATOM 7015 C CA . ALA A 1 92 ? 15.787 -3.237 -49.748 1.00 62.14 117 ALA A CA 4
ATOM 7016 C C . ALA A 1 92 ? 14.580 -4.136 -49.468 1.00 10.10 117 ALA A C 4
ATOM 7017 O O . ALA A 1 92 ? 14.737 -5.279 -49.046 1.00 13.34 117 ALA A O 4
ATOM 7024 N N . GLN A 1 93 ? 13.381 -3.624 -49.718 1.00 42.51 118 GLN A N 4
ATOM 7025 C CA . GLN A 1 93 ? 12.156 -4.348 -49.388 1.00 64.01 118 GLN A CA 4
ATOM 7026 C C . GLN A 1 93 ? 11.887 -5.535 -50.307 1.00 35.23 118 GLN A C 4
ATOM 7027 O O . GLN A 1 93 ? 11.016 -6.355 -50.016 1.00 32.23 118 GLN A O 4
ATOM 7041 N N . THR A 1 94 ? 12.623 -5.633 -51.403 1.00 3.33 119 THR A N 4
ATOM 7042 C CA . THR A 1 94 ? 12.515 -6.792 -52.278 1.00 33.22 119 THR A CA 4
ATOM 7043 C C . THR A 1 94 ? 13.161 -8.001 -51.597 1.00 54.15 119 THR A C 4
ATOM 7044 O O . THR A 1 94 ? 12.905 -9.153 -51.940 1.00 3.11 119 THR A O 4
ATOM 7055 N N . CYS A 1 95 ? 13.973 -7.707 -50.598 1.00 71.13 120 CYS A N 4
ATOM 7056 C CA . CYS A 1 95 ? 14.666 -8.729 -49.820 1.00 54.02 120 CYS A CA 4
ATOM 7057 C C . CYS A 1 95 ? 13.921 -8.980 -48.510 1.00 25.20 120 CYS A C 4
ATOM 7058 O O . CYS A 1 95 ? 14.543 -9.158 -47.466 1.00 32.53 120 CYS A O 4
ATOM 7065 N N . ASP A 1 96 ? 12.589 -9.022 -48.568 1.00 24.42 121 ASP A N 4
ATOM 7066 C CA . ASP A 1 96 ? 11.796 -8.971 -47.341 1.00 34.23 121 ASP A CA 4
ATOM 7067 C C . ASP A 1 96 ? 11.855 -10.270 -46.531 1.00 1.30 121 ASP A C 4
ATOM 7068 O O . ASP A 1 96 ? 12.344 -10.259 -45.404 1.00 71.11 121 ASP A O 4
ATOM 7077 N N . LYS A 1 97 ? 11.377 -11.394 -47.077 1.00 61.43 122 LYS A N 4
ATOM 7078 C CA . LYS A 1 97 ? 11.461 -12.660 -46.331 1.00 5.34 122 LYS A CA 4
ATOM 7079 C C . LYS A 1 97 ? 12.087 -13.800 -47.123 1.00 55.44 122 LYS A C 4
ATOM 7080 O O . LYS A 1 97 ? 13.223 -14.208 -46.880 1.00 51.41 122 LYS A O 4
ATOM 7099 N N . LYS A 1 98 ? 11.318 -14.295 -48.081 1.00 21.41 123 LYS A N 4
ATOM 7100 C CA . LYS A 1 98 ? 11.555 -15.634 -48.599 1.00 42.41 123 LYS A CA 4
ATOM 7101 C C . LYS A 1 98 ? 11.601 -15.726 -50.127 1.00 32.44 123 LYS A C 4
ATOM 7102 O O . LYS A 1 98 ? 12.666 -15.889 -50.716 1.00 20.41 123 LYS A O 4
ATOM 7121 N N . TYR A 1 99 ? 10.445 -15.585 -50.763 1.00 74.05 124 TYR A N 4
ATOM 7122 C CA . TYR A 1 99 ? 10.305 -15.897 -52.189 1.00 3.22 124 TYR A CA 4
ATOM 7123 C C . TYR A 1 99 ? 10.927 -14.833 -53.084 1.00 1.22 124 TYR A C 4
ATOM 7124 O O . TYR A 1 99 ? 11.496 -15.143 -54.132 1.00 73.31 124 TYR A O 4
ATOM 7142 N N . GLU A 1 100 ? 10.838 -13.581 -52.670 1.00 1.03 125 GLU A N 4
ATOM 7143 C CA . GLU A 1 100 ? 11.368 -12.490 -53.469 1.00 0.40 125 GLU A CA 4
ATOM 7144 C C . GLU A 1 100 ? 12.844 -12.270 -53.183 1.00 15.23 125 GLU A C 4
ATOM 7145 O O . GLU A 1 100 ? 13.477 -11.399 -53.778 1.00 21.14 125 GLU A O 4
ATOM 7157 N N . SER A 1 101 ? 13.395 -13.093 -52.297 1.00 44.02 126 SER A N 4
ATOM 7158 C CA . SER A 1 101 ? 14.811 -13.026 -51.977 1.00 21.53 126 SER A CA 4
ATOM 7159 C C . SER A 1 101 ? 15.631 -13.263 -53.242 1.00 4.40 126 SER A C 4
ATOM 7160 O O . SER A 1 101 ? 16.583 -12.540 -53.515 1.00 34.53 126 SER A O 4
ATOM 7168 N N . ASP A 1 102 ? 15.232 -14.267 -54.018 1.00 5.13 127 ASP A N 4
ATOM 7169 C CA . ASP A 1 102 ? 15.885 -14.572 -55.290 1.00 11.25 127 ASP A CA 4
ATOM 7170 C C . ASP A 1 102 ? 15.891 -13.360 -56.211 1.00 53.11 127 ASP A C 4
ATOM 7171 O O . ASP A 1 102 ? 16.929 -12.998 -56.769 1.00 73.32 127 ASP A O 4
ATOM 7180 N N . LYS A 1 103 ? 14.726 -12.735 -56.367 1.00 60.31 128 LYS A N 4
ATOM 7181 C CA . LYS A 1 103 ? 14.584 -11.578 -57.247 1.00 30.00 128 LYS A CA 4
ATOM 7182 C C . LYS A 1 103 ? 15.487 -10.445 -56.781 1.00 32.43 128 LYS A C 4
ATOM 7183 O O . LYS A 1 103 ? 16.128 -9.771 -57.583 1.00 41.42 128 LYS A O 4
ATOM 7202 N N . CYS A 1 104 ? 15.536 -10.259 -55.474 1.00 42.54 129 CYS A N 4
ATOM 7203 C CA . CYS A 1 104 ? 16.335 -9.214 -54.865 1.00 2.41 129 CYS A CA 4
ATOM 7204 C C . CYS A 1 104 ? 17.823 -9.533 -55.007 1.00 43.42 129 CYS A C 4
ATOM 7205 O O . CYS A 1 104 ? 18.625 -8.660 -55.318 1.00 42.03 129 CYS A O 4
ATOM 7212 N N . LEU A 1 105 ? 18.165 -10.801 -54.812 1.00 31.20 130 LEU A N 4
ATOM 7213 C CA . LEU A 1 105 ? 19.552 -11.256 -54.844 1.00 54.20 130 LEU A CA 4
ATOM 7214 C C . LEU A 1 105 ? 20.233 -10.870 -56.162 1.00 64.52 130 LEU A C 4
ATOM 7215 O O . LEU A 1 105 ? 21.303 -10.260 -56.158 1.00 53.54 130 LEU A O 4
ATOM 7231 N N . ASN A 1 106 ? 19.606 -11.197 -57.288 1.00 51.35 131 ASN A N 4
ATOM 7232 C CA . ASN A 1 106 ? 20.185 -10.879 -58.594 1.00 5.22 131 ASN A CA 4
ATOM 7233 C C . ASN A 1 106 ? 20.119 -9.378 -58.875 1.00 55.02 131 ASN A C 4
ATOM 7234 O O . ASN A 1 106 ? 20.940 -8.840 -59.622 1.00 62.43 131 ASN A O 4
ATOM 7245 N N . ALA A 1 107 ? 19.174 -8.700 -58.235 1.00 52.11 132 ALA A N 4
ATOM 7246 C CA . ALA A 1 107 ? 18.965 -7.276 -58.466 1.00 41.41 132 ALA A CA 4
ATOM 7247 C C . ALA A 1 107 ? 20.028 -6.464 -57.737 1.00 14.03 132 ALA A C 4
ATOM 7248 O O . ALA A 1 107 ? 20.372 -5.355 -58.139 1.00 55.11 132 ALA A O 4
ATOM 7255 N N . ILE A 1 108 ? 20.563 -7.045 -56.672 1.00 25.20 133 ILE A N 4
ATOM 7256 C CA . ILE A 1 108 ? 21.553 -6.381 -55.836 1.00 54.13 133 ILE A CA 4
ATOM 7257 C C . ILE A 1 108 ? 22.925 -6.426 -56.501 1.00 2.35 133 ILE A C 4
ATOM 7258 O O . ILE A 1 108 ? 23.770 -5.558 -56.272 1.00 23.41 133 ILE A O 4
ATOM 7274 N N . LYS A 1 109 ? 23.142 -7.424 -57.346 1.00 33.00 134 LYS A N 4
ATOM 7275 C CA . LYS A 1 109 ? 24.448 -7.631 -57.949 1.00 1.52 134 LYS A CA 4
ATOM 7276 C C . LYS A 1 109 ? 24.717 -6.607 -59.049 1.00 14.12 134 LYS A C 4
ATOM 7277 O O . LYS A 1 109 ? 25.858 -6.186 -59.245 1.00 71.43 134 LYS A O 4
ATOM 7296 N N . GLU A 1 110 ? 23.667 -6.193 -59.758 1.00 21.45 135 GLU A N 4
ATOM 7297 C CA . GLU A 1 110 ? 23.830 -5.267 -60.877 1.00 40.24 135 GLU A CA 4
ATOM 7298 C C . GLU A 1 110 ? 24.098 -3.848 -60.384 1.00 13.31 135 GLU A C 4
ATOM 7299 O O . GLU A 1 110 ? 24.494 -2.981 -61.159 1.00 20.02 135 GLU A O 4
ATOM 7311 N N . LYS A 1 111 ? 23.884 -3.619 -59.090 1.00 1.54 136 LYS A N 4
ATOM 7312 C CA . LYS A 1 111 ? 24.234 -2.340 -58.478 1.00 5.24 136 LYS A CA 4
ATOM 7313 C C . LYS A 1 111 ? 25.748 -2.157 -58.540 1.00 62.41 136 LYS A C 4
ATOM 7314 O O . LYS A 1 111 ? 26.256 -1.046 -58.674 1.00 74.23 136 LYS A O 4
ATOM 7333 N N . TYR A 1 112 ? 26.451 -3.277 -58.452 1.00 72.35 137 TYR A N 4
ATOM 7334 C CA . TYR A 1 112 ? 27.908 -3.302 -58.479 1.00 25.10 137 TYR A CA 4
ATOM 7335 C C . TYR A 1 112 ? 28.402 -4.016 -59.736 1.00 53.31 137 TYR A C 4
ATOM 7336 O O . TYR A 1 112 ? 29.424 -4.701 -59.700 1.00 13.33 137 TYR A O 4
ATOM 7354 N N . LYS A 1 113 ? 27.655 -3.863 -60.830 1.00 41.32 138 LYS A N 4
ATOM 7355 C CA . LYS A 1 113 ? 27.954 -4.530 -62.101 1.00 75.12 138 LYS A CA 4
ATOM 7356 C C . LYS A 1 113 ? 29.437 -4.409 -62.488 1.00 11.51 138 LYS A C 4
ATOM 7357 O O . LYS A 1 113 ? 30.050 -3.352 -62.318 1.00 35.33 138 LYS A O 4
ATOM 7376 N N . PRO A 1 114 ? 30.028 -5.496 -63.023 1.00 13.14 139 PRO A N 4
ATOM 7377 C CA . PRO A 1 114 ? 31.457 -5.561 -63.363 1.00 33.05 139 PRO A CA 4
ATOM 7378 C C . PRO A 1 114 ? 31.807 -4.783 -64.636 1.00 52.23 139 PRO A C 4
ATOM 7379 O O . PRO A 1 114 ? 32.484 -5.300 -65.528 1.00 75.33 139 PRO A O 4
ATOM 7390 N N . VAL A 1 115 ? 31.369 -3.537 -64.703 1.00 51.41 140 VAL A N 4
ATOM 7391 C CA . VAL A 1 115 ? 31.657 -2.675 -65.843 1.00 25.33 140 VAL A CA 4
ATOM 7392 C C . VAL A 1 115 ? 32.895 -1.825 -65.575 1.00 11.11 140 VAL A C 4
ATOM 7393 O O . VAL A 1 115 ? 33.150 -0.828 -66.257 1.00 32.25 140 VAL A O 4
ATOM 7406 N N . VAL A 1 116 ? 33.659 -2.227 -64.573 1.00 4.54 141 VAL A N 4
ATOM 7407 C CA . VAL A 1 116 ? 34.861 -1.507 -64.192 1.00 2.51 141 VAL A CA 4
ATOM 7408 C C . VAL A 1 116 ? 36.106 -2.347 -64.461 1.00 34.25 141 VAL A C 4
ATOM 7409 O O . VAL A 1 116 ? 36.389 -3.305 -63.737 1.00 15.40 141 VAL A O 4
ATOM 7422 N N . ASP A 1 117 ? 36.832 -1.997 -65.511 1.00 53.45 142 ASP A N 4
ATOM 7423 C CA . ASP A 1 117 ? 38.094 -2.656 -65.814 1.00 44.11 142 ASP A CA 4
ATOM 7424 C C . ASP A 1 117 ? 39.244 -1.788 -65.314 1.00 74.52 142 ASP A C 4
ATOM 7425 O O . ASP A 1 117 ? 39.153 -0.560 -65.346 1.00 40.44 142 ASP A O 4
ATOM 7434 N N . PRO A 1 118 ? 40.322 -2.412 -64.811 1.00 45.43 143 PRO A N 4
ATOM 7435 C CA . PRO A 1 118 ? 41.444 -1.690 -64.198 1.00 65.34 143 PRO A CA 4
ATOM 7436 C C . PRO A 1 118 ? 42.178 -0.771 -65.176 1.00 52.24 143 PRO A C 4
ATOM 7437 O O . PRO A 1 118 ? 41.860 0.412 -65.287 1.00 21.50 143 PRO A O 4
ATOM 7448 N N . ASN A 1 119 ? 43.158 -1.312 -65.883 1.00 62.42 144 ASN A N 4
ATOM 7449 C CA . ASN A 1 119 ? 43.970 -0.506 -66.785 1.00 23.04 144 ASN A CA 4
ATOM 7450 C C . ASN A 1 119 ? 44.156 -1.196 -68.129 1.00 15.03 144 ASN A C 4
ATOM 7451 O O . ASN A 1 119 ? 44.139 -2.424 -68.210 1.00 65.51 144 ASN A O 4
ATOM 7462 N N . PRO A 1 120 ? 44.299 -0.406 -69.204 1.00 14.32 145 PRO A N 4
ATOM 7463 C CA . PRO A 1 120 ? 44.632 -0.913 -70.538 1.00 53.53 145 PRO A CA 4
ATOM 7464 C C . PRO A 1 120 ? 46.109 -1.308 -70.634 1.00 21.44 145 PRO A C 4
ATOM 7465 O O . PRO A 1 120 ? 46.879 -1.057 -69.702 1.00 75.33 145 PRO A O 4
ATOM 7476 N N . PRO A 1 121 ? 46.530 -1.936 -71.751 1.00 64.40 146 PRO A N 4
ATOM 7477 C CA . PRO A 1 121 ? 47.934 -2.307 -71.971 1.00 72.13 146 PRO A CA 4
ATOM 7478 C C . PRO A 1 121 ? 48.853 -1.087 -72.070 1.00 42.24 146 PRO A C 4
ATOM 7479 O O . PRO A 1 121 ? 48.413 0.053 -71.915 1.00 21.04 146 PRO A O 4
ATOM 7490 N N . ALA A 1 122 ? 50.130 -1.335 -72.321 1.00 63.30 147 ALA A N 4
ATOM 7491 C CA . ALA A 1 122 ? 51.104 -0.263 -72.460 1.00 31.13 147 ALA A CA 4
ATOM 7492 C C . ALA A 1 122 ? 50.953 0.421 -73.811 1.00 45.41 147 ALA A C 4
ATOM 7493 O O . ALA A 1 122 ? 50.329 1.499 -73.868 1.00 35.86 147 ALA A O 4
ATOM 7501 N N . ALA A 1 1 ? 3.585 -0.673 1.060 1.00 0.00 26 ALA A N 5
ATOM 7502 C CA . ALA A 1 1 ? 3.987 -0.245 -0.297 1.00 71.14 26 ALA A CA 5
ATOM 7503 C C . ALA A 1 1 ? 5.506 -0.265 -0.415 1.00 65.21 26 ALA A C 5
ATOM 7504 O O . ALA A 1 1 ? 6.179 0.726 -0.133 1.00 51.44 26 ALA A O 5
ATOM 7513 N N . ASP A 1 2 ? 6.046 -1.408 -0.811 1.00 0.41 27 ASP A N 5
ATOM 7514 C CA . ASP A 1 2 ? 7.490 -1.580 -0.879 1.00 61.31 27 ASP A CA 5
ATOM 7515 C C . ASP A 1 2 ? 7.932 -1.685 -2.330 1.00 62.55 27 ASP A C 5
ATOM 7516 O O . ASP A 1 2 ? 8.180 -2.784 -2.830 1.00 60.25 27 ASP A O 5
ATOM 7525 N N . VAL A 1 3 ? 7.990 -0.537 -3.004 1.00 23.40 28 VAL A N 5
ATOM 7526 C CA . VAL A 1 3 ? 8.370 -0.468 -4.417 1.00 71.13 28 VAL A CA 5
ATOM 7527 C C . VAL A 1 3 ? 7.340 -1.175 -5.298 1.00 4.23 28 VAL A C 5
ATOM 7528 O O . VAL A 1 3 ? 7.358 -2.400 -5.442 1.00 40.13 28 VAL A O 5
ATOM 7541 N N . PHE A 1 4 ? 6.438 -0.391 -5.879 1.00 75.43 29 PHE A N 5
ATOM 7542 C CA . PHE A 1 4 ? 5.379 -0.930 -6.726 1.00 52.24 29 PHE A CA 5
ATOM 7543 C C . PHE A 1 4 ? 5.936 -1.565 -7.995 1.00 72.15 29 PHE A C 5
ATOM 7544 O O . PHE A 1 4 ? 7.082 -1.317 -8.389 1.00 44.45 29 PHE A O 5
ATOM 7561 N N . ASP A 1 5 ? 5.106 -2.384 -8.625 1.00 71.12 30 ASP A N 5
ATOM 7562 C CA . ASP A 1 5 ? 5.479 -3.107 -9.834 1.00 10.22 30 ASP A CA 5
ATOM 7563 C C . ASP A 1 5 ? 5.678 -2.164 -11.021 1.00 73.44 30 ASP A C 5
ATOM 7564 O O . ASP A 1 5 ? 5.047 -1.110 -11.103 1.00 72.22 30 ASP A O 5
ATOM 7573 N N . PRO A 1 6 ? 6.583 -2.530 -11.945 1.00 32.51 31 PRO A N 5
ATOM 7574 C CA . PRO A 1 6 ? 6.875 -1.738 -13.137 1.00 63.12 31 PRO A CA 5
ATOM 7575 C C . PRO A 1 6 ? 5.855 -1.964 -14.255 1.00 2.25 31 PRO A C 5
ATOM 7576 O O . PRO A 1 6 ? 5.225 -3.021 -14.333 1.00 41.11 31 PRO A O 5
ATOM 7587 N N . PRO A 1 7 ? 5.678 -0.966 -15.132 1.00 44.42 32 PRO A N 5
ATOM 7588 C CA . PRO A 1 7 ? 4.775 -1.066 -16.276 1.00 64.13 32 PRO A CA 5
ATOM 7589 C C . PRO A 1 7 ? 5.449 -1.725 -17.479 1.00 41.34 32 PRO A C 5
ATOM 7590 O O . PRO A 1 7 ? 6.425 -2.459 -17.314 1.00 34.04 32 PRO A O 5
ATOM 7601 N N . THR A 1 8 ? 4.912 -1.457 -18.674 1.00 72.24 33 THR A N 5
ATOM 7602 C CA . THR A 1 8 ? 5.440 -1.974 -19.943 1.00 74.23 33 THR A CA 5
ATOM 7603 C C . THR A 1 8 ? 5.847 -3.451 -19.844 1.00 31.12 33 THR A C 5
ATOM 7604 O O . THR A 1 8 ? 6.912 -3.856 -20.310 1.00 44.34 33 THR A O 5
ATOM 7615 N N . GLN A 1 9 ? 4.962 -4.260 -19.271 1.00 22.41 34 GLN A N 5
ATOM 7616 C CA . GLN A 1 9 ? 5.229 -5.682 -19.069 1.00 4.12 34 GLN A CA 5
ATOM 7617 C C . GLN A 1 9 ? 4.959 -6.492 -20.340 1.00 44.21 34 GLN A C 5
ATOM 7618 O O . GLN A 1 9 ? 4.623 -7.673 -20.276 1.00 5.32 34 GLN A O 5
ATOM 7632 N N . TYR A 1 10 ? 5.132 -5.863 -21.492 1.00 13.02 35 TYR A N 5
ATOM 7633 C CA . TYR A 1 10 ? 4.934 -6.543 -22.762 1.00 74.14 35 TYR A CA 5
ATOM 7634 C C . TYR A 1 10 ? 6.261 -6.659 -23.497 1.00 13.14 35 TYR A C 5
ATOM 7635 O O . TYR A 1 10 ? 7.226 -5.972 -23.164 1.00 64.41 35 TYR A O 5
ATOM 7653 N N . GLY A 1 11 ? 6.301 -7.520 -24.504 1.00 44.34 36 GLY A N 5
ATOM 7654 C CA . GLY A 1 11 ? 7.507 -7.675 -25.292 1.00 25.43 36 GLY A CA 5
ATOM 7655 C C . GLY A 1 11 ? 7.611 -6.606 -26.352 1.00 23.23 36 GLY A C 5
ATOM 7656 O O . GLY A 1 11 ? 8.684 -6.358 -26.901 1.00 72.21 36 GLY A O 5
ATOM 7660 N N . TYR A 1 12 ? 6.477 -5.988 -26.640 1.00 2.25 37 TYR A N 5
ATOM 7661 C CA . TYR A 1 12 ? 6.403 -4.892 -27.589 1.00 11.42 37 TYR A CA 5
ATOM 7662 C C . TYR A 1 12 ? 5.119 -4.103 -27.343 1.00 64.44 37 TYR A C 5
ATOM 7663 O O . TYR A 1 12 ? 5.149 -2.883 -27.195 1.00 53.41 37 TYR A O 5
ATOM 7681 N N . ASP A 1 13 ? 4.002 -4.826 -27.260 1.00 40.04 38 ASP A N 5
ATOM 7682 C CA . ASP A 1 13 ? 2.696 -4.234 -26.991 1.00 71.44 38 ASP A CA 5
ATOM 7683 C C . ASP A 1 13 ? 1.645 -5.336 -26.945 1.00 65.40 38 ASP A C 5
ATOM 7684 O O . ASP A 1 13 ? 1.634 -6.220 -27.805 1.00 31.52 38 ASP A O 5
ATOM 7693 N N . GLY A 1 14 ? 0.798 -5.310 -25.923 1.00 72.44 39 GLY A N 5
ATOM 7694 C CA . GLY A 1 14 ? -0.248 -6.308 -25.783 1.00 35.24 39 GLY A CA 5
ATOM 7695 C C . GLY A 1 14 ? 0.275 -7.638 -25.274 1.00 15.42 39 GLY A C 5
ATOM 7696 O O . GLY A 1 14 ? -0.171 -8.139 -24.242 1.00 30.53 39 GLY A O 5
ATOM 7700 N N . LYS A 1 15 ? 1.233 -8.203 -25.993 1.00 64.24 40 LYS A N 5
ATOM 7701 C CA . LYS A 1 15 ? 1.804 -9.496 -25.648 1.00 74.20 40 LYS A CA 5
ATOM 7702 C C . LYS A 1 15 ? 3.317 -9.394 -25.477 1.00 12.01 40 LYS A C 5
ATOM 7703 O O . LYS A 1 15 ? 3.940 -8.427 -25.922 1.00 74.43 40 LYS A O 5
ATOM 7722 N N . PRO A 1 16 ? 3.921 -10.379 -24.797 1.00 23.41 41 PRO A N 5
ATOM 7723 C CA . PRO A 1 16 ? 5.372 -10.543 -24.754 1.00 24.12 41 PRO A CA 5
ATOM 7724 C C . PRO A 1 16 ? 5.882 -11.188 -26.044 1.00 64.31 41 PRO A C 5
ATOM 7725 O O . PRO A 1 16 ? 5.309 -10.985 -27.115 1.00 75.23 41 PRO A O 5
ATOM 7736 N N . LEU A 1 17 ? 6.963 -11.950 -25.952 1.00 44.52 42 LEU A N 5
ATOM 7737 C CA . LEU A 1 17 ? 7.441 -12.709 -27.098 1.00 72.43 42 LEU A CA 5
ATOM 7738 C C . LEU A 1 17 ? 6.572 -13.955 -27.234 1.00 74.01 42 LEU A C 5
ATOM 7739 O O . LEU A 1 17 ? 6.670 -14.878 -26.425 1.00 21.12 42 LEU A O 5
ATOM 7755 N N . ASP A 1 18 ? 5.701 -13.958 -28.229 1.00 60.35 43 ASP A N 5
ATOM 7756 C CA . ASP A 1 18 ? 4.704 -15.013 -28.368 1.00 45.14 43 ASP A CA 5
ATOM 7757 C C . ASP A 1 18 ? 4.686 -15.563 -29.792 1.00 71.54 43 ASP A C 5
ATOM 7758 O O . ASP A 1 18 ? 5.194 -14.927 -30.714 1.00 42.11 43 ASP A O 5
ATOM 7767 N N . ALA A 1 19 ? 4.085 -16.740 -29.960 1.00 73.23 44 ALA A N 5
ATOM 7768 C CA . ALA A 1 19 ? 3.991 -17.400 -31.258 1.00 61.01 44 ALA A CA 5
ATOM 7769 C C . ALA A 1 19 ? 3.235 -16.546 -32.277 1.00 54.41 44 ALA A C 5
ATOM 7770 O O . ALA A 1 19 ? 3.424 -16.701 -33.484 1.00 5.52 44 ALA A O 5
ATOM 7777 N N . SER A 1 20 ? 2.383 -15.644 -31.792 1.00 73.10 45 SER A N 5
ATOM 7778 C CA . SER A 1 20 ? 1.647 -14.738 -32.666 1.00 35.44 45 SER A CA 5
ATOM 7779 C C . SER A 1 20 ? 2.615 -13.842 -33.449 1.00 44.24 45 SER A C 5
ATOM 7780 O O . SER A 1 20 ? 2.273 -13.309 -34.501 1.00 12.41 45 SER A O 5
ATOM 7788 N N . PHE A 1 21 ? 3.827 -13.687 -32.928 1.00 23.03 46 PHE A N 5
ATOM 7789 C CA . PHE A 1 21 ? 4.871 -12.938 -33.618 1.00 55.33 46 PHE A CA 5
ATOM 7790 C C . PHE A 1 21 ? 5.387 -13.739 -34.814 1.00 72.42 46 PHE A C 5
ATOM 7791 O O . PHE A 1 21 ? 5.754 -13.176 -35.844 1.00 60.21 46 PHE A O 5
ATOM 7808 N N . CYS A 1 22 ? 5.365 -15.058 -34.678 1.00 23.32 47 CYS A N 5
ATOM 7809 C CA . CYS A 1 22 ? 5.919 -15.955 -35.688 1.00 25.21 47 CYS A CA 5
ATOM 7810 C C . CYS A 1 22 ? 4.974 -16.127 -36.873 1.00 62.52 47 CYS A C 5
ATOM 7811 O O . CYS A 1 22 ? 5.293 -16.833 -37.830 1.00 71.20 47 CYS A O 5
ATOM 7818 N N . ARG A 1 23 ? 3.821 -15.476 -36.812 1.00 12.24 48 ARG A N 5
ATOM 7819 C CA . ARG A 1 23 ? 2.828 -15.577 -37.876 1.00 5.14 48 ARG A CA 5
ATOM 7820 C C . ARG A 1 23 ? 3.351 -14.951 -39.162 1.00 43.25 48 ARG A C 5
ATOM 7821 O O . ARG A 1 23 ? 3.027 -15.398 -40.261 1.00 33.43 48 ARG A O 5
ATOM 7842 N N . THR A 1 24 ? 4.177 -13.925 -39.014 1.00 33.54 49 THR A N 5
ATOM 7843 C CA . THR A 1 24 ? 4.755 -13.243 -40.159 1.00 65.35 49 THR A CA 5
ATOM 7844 C C . THR A 1 24 ? 5.966 -14.000 -40.700 1.00 74.14 49 THR A C 5
ATOM 7845 O O . THR A 1 24 ? 6.438 -13.730 -41.805 1.00 32.10 49 THR A O 5
ATOM 7856 N N . ALA A 1 25 ? 6.455 -14.961 -39.922 1.00 63.30 50 ALA A N 5
ATOM 7857 C CA . ALA A 1 25 ? 7.604 -15.759 -40.325 1.00 63.34 50 ALA A CA 5
ATOM 7858 C C . ALA A 1 25 ? 7.213 -16.758 -41.411 1.00 22.52 50 ALA A C 5
ATOM 7859 O O . ALA A 1 25 ? 7.998 -17.037 -42.317 1.00 3.24 50 ALA A O 5
ATOM 7866 N N . GLY A 1 26 ? 5.996 -17.295 -41.303 1.00 52.11 51 GLY A N 5
ATOM 7867 C CA . GLY A 1 26 ? 5.459 -18.184 -42.327 1.00 74.13 51 GLY A CA 5
ATOM 7868 C C . GLY A 1 26 ? 6.281 -19.446 -42.518 1.00 64.34 51 GLY A C 5
ATOM 7869 O O . GLY A 1 26 ? 6.069 -20.446 -41.830 1.00 11.12 51 GLY A O 5
ATOM 7873 N N . SER A 1 27 ? 7.232 -19.393 -43.444 1.00 43.34 52 SER A N 5
ATOM 7874 C CA . SER A 1 27 ? 8.109 -20.520 -43.721 1.00 63.13 52 SER A CA 5
ATOM 7875 C C . SER A 1 27 ? 8.946 -20.863 -42.491 1.00 51.14 52 SER A C 5
ATOM 7876 O O . SER A 1 27 ? 9.351 -22.006 -42.290 1.00 5.03 52 SER A O 5
ATOM 7884 N N . ARG A 1 28 ? 9.192 -19.857 -41.664 1.00 3.52 53 ARG A N 5
ATOM 7885 C CA . ARG A 1 28 ? 10.027 -20.028 -40.488 1.00 54.24 53 ARG A CA 5
ATOM 7886 C C . ARG A 1 28 ? 9.183 -20.098 -39.216 1.00 12.15 53 ARG A C 5
ATOM 7887 O O . ARG A 1 28 ? 9.719 -20.101 -38.111 1.00 44.13 53 ARG A O 5
ATOM 7908 N N . GLU A 1 29 ? 7.865 -20.173 -39.378 1.00 13.24 54 GLU A N 5
ATOM 7909 C CA . GLU A 1 29 ? 6.950 -20.205 -38.239 1.00 10.51 54 GLU A CA 5
ATOM 7910 C C . GLU A 1 29 ? 7.189 -21.436 -37.367 1.00 12.40 54 GLU A C 5
ATOM 7911 O O . GLU A 1 29 ? 7.250 -21.340 -36.138 1.00 21.23 54 GLU A O 5
ATOM 7923 N N . LYS A 1 30 ? 7.341 -22.583 -38.020 1.00 54.02 55 LYS A N 5
ATOM 7924 C CA . LYS A 1 30 ? 7.471 -23.862 -37.328 1.00 21.13 55 LYS A CA 5
ATOM 7925 C C . LYS A 1 30 ? 8.718 -23.884 -36.448 1.00 11.12 55 LYS A C 5
ATOM 7926 O O . LYS A 1 30 ? 8.731 -24.508 -35.387 1.00 11.41 55 LYS A O 5
ATOM 7945 N N . ASP A 1 31 ? 9.753 -23.183 -36.887 1.00 14.43 56 ASP A N 5
ATOM 7946 C CA . ASP A 1 31 ? 10.972 -23.051 -36.103 1.00 42.12 56 ASP A CA 5
ATOM 7947 C C . ASP A 1 31 ? 10.819 -21.963 -35.049 1.00 62.01 56 ASP A C 5
ATOM 7948 O O . ASP A 1 31 ? 11.206 -22.142 -33.898 1.00 72.11 56 ASP A O 5
ATOM 7957 N N . CYS A 1 32 ? 10.236 -20.842 -35.451 1.00 11.53 57 CYS A N 5
ATOM 7958 C CA . CYS A 1 32 ? 10.082 -19.697 -34.565 1.00 51.25 57 CYS A CA 5
ATOM 7959 C C . CYS A 1 32 ? 9.321 -20.068 -33.300 1.00 71.50 57 CYS A C 5
ATOM 7960 O O . CYS A 1 32 ? 9.791 -19.824 -32.188 1.00 53.24 57 CYS A O 5
ATOM 7967 N N . ARG A 1 33 ? 8.163 -20.701 -33.464 1.00 21.30 58 ARG A N 5
ATOM 7968 C CA . ARG A 1 33 ? 7.258 -20.909 -32.345 1.00 35.30 58 ARG A CA 5
ATOM 7969 C C . ARG A 1 33 ? 7.861 -21.852 -31.303 1.00 14.23 58 ARG A C 5
ATOM 7970 O O . ARG A 1 33 ? 7.605 -21.695 -30.108 1.00 4.24 58 ARG A O 5
ATOM 7991 N N . LYS A 1 34 ? 8.683 -22.810 -31.734 1.00 54.43 59 LYS A N 5
ATOM 7992 C CA . LYS A 1 34 ? 9.295 -23.740 -30.791 1.00 52.40 59 LYS A CA 5
ATOM 7993 C C . LYS A 1 34 ? 10.440 -23.064 -30.036 1.00 54.14 59 LYS A C 5
ATOM 7994 O O . LYS A 1 34 ? 10.688 -23.366 -28.867 1.00 31.12 59 LYS A O 5
ATOM 8013 N N . ASP A 1 35 ? 11.119 -22.129 -30.699 1.00 75.21 60 ASP A N 5
ATOM 8014 C CA . ASP A 1 35 ? 12.184 -21.358 -30.060 1.00 14.41 60 ASP A CA 5
ATOM 8015 C C . ASP A 1 35 ? 11.588 -20.408 -29.033 1.00 32.31 60 ASP A C 5
ATOM 8016 O O . ASP A 1 35 ? 12.200 -20.123 -28.002 1.00 75.35 60 ASP A O 5
ATOM 8025 N N . VAL A 1 36 ? 10.380 -19.937 -29.316 1.00 62.44 61 VAL A N 5
ATOM 8026 C CA . VAL A 1 36 ? 9.669 -19.047 -28.408 1.00 73.44 61 VAL A CA 5
ATOM 8027 C C . VAL A 1 36 ? 9.298 -19.780 -27.125 1.00 62.02 61 VAL A C 5
ATOM 8028 O O . VAL A 1 36 ? 9.426 -19.235 -26.027 1.00 20.12 61 VAL A O 5
ATOM 8041 N N . GLN A 1 37 ? 8.872 -21.031 -27.264 1.00 25.12 62 GLN A N 5
ATOM 8042 C CA . GLN A 1 37 ? 8.459 -21.823 -26.109 1.00 13.34 62 GLN A CA 5
ATOM 8043 C C . GLN A 1 37 ? 9.667 -22.192 -25.256 1.00 32.12 62 GLN A C 5
ATOM 8044 O O . GLN A 1 37 ? 9.558 -22.365 -24.044 1.00 4.03 62 GLN A O 5
ATOM 8058 N N . ALA A 1 38 ? 10.824 -22.297 -25.900 1.00 33.22 63 ALA A N 5
ATOM 8059 C CA . ALA A 1 38 ? 12.057 -22.663 -25.213 1.00 53.42 63 ALA A CA 5
ATOM 8060 C C . ALA A 1 38 ? 12.649 -21.476 -24.461 1.00 35.22 63 ALA A C 5
ATOM 8061 O O . ALA A 1 38 ? 13.536 -21.639 -23.625 1.00 60.41 63 ALA A O 5
ATOM 8068 N N . CYS A 1 39 ? 12.158 -20.281 -24.760 1.00 61.21 64 CYS A N 5
ATOM 8069 C CA . CYS A 1 39 ? 12.657 -19.077 -24.117 1.00 72.10 64 CYS A CA 5
ATOM 8070 C C . CYS A 1 39 ? 11.769 -18.723 -22.927 1.00 12.12 64 CYS A C 5
ATOM 8071 O O . CYS A 1 39 ? 10.742 -18.057 -23.078 1.00 1.43 64 CYS A O 5
ATOM 8078 N N . ASP A 1 40 ? 12.163 -19.191 -21.745 1.00 72.03 65 ASP A N 5
ATOM 8079 C CA . ASP A 1 40 ? 11.338 -19.053 -20.544 1.00 45.34 65 ASP A CA 5
ATOM 8080 C C . ASP A 1 40 ? 11.223 -17.600 -20.083 1.00 34.35 65 ASP A C 5
ATOM 8081 O O . ASP A 1 40 ? 10.124 -17.049 -20.031 1.00 13.24 65 ASP A O 5
ATOM 8090 N N . LYS A 1 41 ? 12.353 -16.975 -19.777 1.00 52.23 66 LYS A N 5
ATOM 8091 C CA . LYS A 1 41 ? 12.339 -15.597 -19.287 1.00 5.14 66 LYS A CA 5
ATOM 8092 C C . LYS A 1 41 ? 12.174 -14.621 -20.442 1.00 73.44 66 LYS A C 5
ATOM 8093 O O . LYS A 1 41 ? 11.571 -13.566 -20.273 1.00 71.11 66 LYS A O 5
ATOM 8112 N N . LYS A 1 42 ? 12.678 -15.039 -21.613 1.00 2.53 67 LYS A N 5
ATOM 8113 C CA . LYS A 1 42 ? 12.643 -14.296 -22.895 1.00 73.51 67 LYS A CA 5
ATOM 8114 C C . LYS A 1 42 ? 13.186 -12.849 -22.848 1.00 53.04 67 LYS A C 5
ATOM 8115 O O . LYS A 1 42 ? 13.853 -12.423 -23.784 1.00 72.23 67 LYS A O 5
ATOM 8134 N N . TYR A 1 43 ? 12.934 -12.107 -21.785 1.00 71.21 68 TYR A N 5
ATOM 8135 C CA . TYR A 1 43 ? 13.446 -10.750 -21.656 1.00 13.12 68 TYR A CA 5
ATOM 8136 C C . TYR A 1 43 ? 14.120 -10.590 -20.299 1.00 4.31 68 TYR A C 5
ATOM 8137 O O . TYR A 1 43 ? 13.885 -11.383 -19.387 1.00 2.12 68 TYR A O 5
ATOM 8155 N N . ASP A 1 44 ? 14.961 -9.576 -20.174 1.00 24.32 69 ASP A N 5
ATOM 8156 C CA . ASP A 1 44 ? 15.742 -9.385 -18.956 1.00 12.03 69 ASP A CA 5
ATOM 8157 C C . ASP A 1 44 ? 14.917 -8.701 -17.865 1.00 24.03 69 ASP A C 5
ATOM 8158 O O . ASP A 1 44 ? 13.708 -8.511 -18.006 1.00 54.04 69 ASP A O 5
ATOM 8167 N N . ASP A 1 45 ? 15.597 -8.336 -16.784 1.00 43.21 70 ASP A N 5
ATOM 8168 C CA . ASP A 1 45 ? 14.971 -7.685 -15.632 1.00 22.24 70 ASP A CA 5
ATOM 8169 C C . ASP A 1 45 ? 14.303 -6.362 -16.020 1.00 5.04 70 ASP A C 5
ATOM 8170 O O . ASP A 1 45 ? 13.340 -5.933 -15.387 1.00 13.53 70 ASP A O 5
ATOM 8179 N N . GLN A 1 46 ? 14.808 -5.723 -17.072 1.00 21.33 71 GLN A N 5
ATOM 8180 C CA . GLN A 1 46 ? 14.262 -4.447 -17.526 1.00 71.11 71 GLN A CA 5
ATOM 8181 C C . GLN A 1 46 ? 13.256 -4.645 -18.659 1.00 54.05 71 GLN A C 5
ATOM 8182 O O . GLN A 1 46 ? 12.676 -3.677 -19.156 1.00 23.42 71 GLN A O 5
ATOM 8196 N N . GLY A 1 47 ? 13.051 -5.896 -19.063 1.00 70.21 72 GLY A N 5
ATOM 8197 C CA . GLY A 1 47 ? 12.125 -6.192 -20.145 1.00 11.43 72 GLY A CA 5
ATOM 8198 C C . GLY A 1 47 ? 12.667 -5.781 -21.504 1.00 40.33 72 GLY A C 5
ATOM 8199 O O . GLY A 1 47 ? 11.907 -5.449 -22.415 1.00 14.55 72 GLY A O 5
ATOM 8203 N N . ARG A 1 48 ? 13.985 -5.786 -21.631 1.00 2.11 73 ARG A N 5
ATOM 8204 C CA . A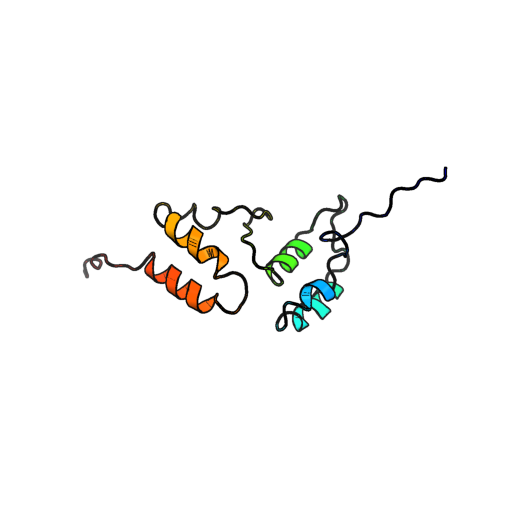RG A 1 48 ? 14.638 -5.413 -22.879 1.00 13.04 73 ARG A CA 5
ATOM 8205 C C . ARG A 1 48 ? 15.108 -6.661 -23.619 1.00 33.30 73 ARG A C 5
ATOM 8206 O O . ARG A 1 48 ? 15.093 -7.764 -23.065 1.00 24.12 73 ARG A O 5
ATOM 8227 N N . GLU A 1 49 ? 15.504 -6.482 -24.874 1.00 74.13 74 GLU A N 5
ATOM 8228 C CA . GLU A 1 49 ? 15.909 -7.593 -25.727 1.00 41.24 74 GLU A CA 5
ATOM 8229 C C . GLU A 1 49 ? 17.157 -8.294 -25.194 1.00 24.45 74 GLU A C 5
ATOM 8230 O O . GLU A 1 49 ? 18.224 -7.694 -25.085 1.00 54.54 74 GLU A O 5
ATOM 8242 N N . THR A 1 50 ? 17.003 -9.564 -24.861 1.00 42.12 75 THR A N 5
ATOM 8243 C CA . THR A 1 50 ? 18.119 -10.402 -24.464 1.00 15.31 75 THR A CA 5
ATOM 8244 C C . THR A 1 50 ? 18.736 -11.062 -25.689 1.00 22.20 75 THR A C 5
ATOM 8245 O O . THR A 1 50 ? 18.316 -10.796 -26.819 1.00 13.33 75 THR A O 5
ATOM 8256 N N . ALA A 1 51 ? 19.713 -11.933 -25.472 1.00 3.14 76 ALA A N 5
ATOM 8257 C CA . ALA A 1 51 ? 20.311 -12.693 -26.558 1.00 63.30 76 ALA A CA 5
ATOM 8258 C C . ALA A 1 51 ? 19.287 -13.639 -27.173 1.00 52.13 76 ALA A C 5
ATOM 8259 O O . ALA A 1 51 ? 19.301 -13.886 -28.379 1.00 14.51 76 ALA A O 5
ATOM 8266 N N . CYS A 1 52 ? 18.396 -14.164 -26.341 1.00 51.30 77 CYS A N 5
ATOM 8267 C CA . CYS A 1 52 ? 17.341 -15.044 -26.817 1.00 32.21 77 CYS A CA 5
ATOM 8268 C C . CYS A 1 52 ? 16.256 -14.232 -27.513 1.00 44.12 77 CYS A C 5
ATOM 8269 O O . CYS A 1 52 ? 15.860 -14.545 -28.641 1.00 73.34 77 CYS A O 5
ATOM 8276 N N . ALA A 1 53 ? 15.800 -13.170 -26.849 1.00 10.22 78 ALA A N 5
ATOM 8277 C CA . ALA A 1 53 ? 14.791 -12.280 -27.418 1.00 15.52 78 ALA A CA 5
ATOM 8278 C C . ALA A 1 53 ? 15.192 -11.755 -28.785 1.00 53.55 78 ALA A C 5
ATOM 8279 O O . ALA A 1 53 ? 14.381 -11.752 -29.710 1.00 24.24 78 ALA A O 5
ATOM 8286 N N . LYS A 1 54 ? 16.447 -11.347 -28.939 1.00 10.32 79 LYS A N 5
ATOM 8287 C CA . LYS A 1 54 ? 16.889 -10.778 -30.199 1.00 63.12 79 LYS A CA 5
ATOM 8288 C C . LYS A 1 54 ? 17.240 -11.901 -31.164 1.00 31.11 79 LYS A C 5
ATOM 8289 O O . LYS A 1 54 ? 17.178 -11.739 -32.378 1.00 23.05 79 LYS A O 5
ATOM 8308 N N . GLY A 1 55 ? 17.545 -13.067 -30.604 1.00 53.22 80 GLY A N 5
ATOM 8309 C CA . GLY A 1 55 ? 17.993 -14.181 -31.410 1.00 1.23 80 GLY A CA 5
ATOM 8310 C C . GLY A 1 55 ? 16.864 -14.742 -32.236 1.00 54.15 80 GLY A C 5
ATOM 8311 O O . GLY A 1 55 ? 17.063 -15.167 -33.373 1.00 13.20 80 GLY A O 5
ATOM 8315 N N . ILE A 1 56 ? 15.672 -14.732 -31.657 1.00 30.53 81 ILE A N 5
ATOM 8316 C CA . ILE A 1 56 ? 14.470 -15.116 -32.373 1.00 64.45 81 ILE A CA 5
ATOM 8317 C C . ILE A 1 56 ? 14.100 -14.017 -33.366 1.00 21.35 81 ILE A C 5
ATOM 8318 O O . ILE A 1 56 ? 13.872 -14.279 -34.547 1.00 73.22 81 ILE A O 5
ATOM 8334 N N . ARG A 1 57 ? 14.082 -12.786 -32.869 1.00 42.10 82 ARG A N 5
ATOM 8335 C CA . ARG A 1 57 ? 13.749 -11.616 -33.681 1.00 43.24 82 ARG A CA 5
ATOM 8336 C C . ARG A 1 57 ? 14.598 -11.536 -34.950 1.00 31.25 82 ARG A C 5
ATOM 8337 O O . ARG A 1 57 ? 14.078 -11.265 -36.022 1.00 21.22 82 ARG A O 5
ATOM 8358 N N . GLU A 1 58 ? 15.896 -11.779 -34.835 1.00 32.51 83 GLU A N 5
ATOM 8359 C CA . GLU A 1 58 ? 16.786 -11.688 -35.991 1.00 24.34 83 GLU A CA 5
ATOM 8360 C C . GLU A 1 58 ? 16.497 -12.773 -37.027 1.00 12.03 83 GLU A C 5
ATOM 8361 O O . GLU A 1 58 ? 16.622 -12.542 -38.230 1.00 71.44 83 GLU A O 5
ATOM 8373 N N . LYS A 1 59 ? 16.111 -13.954 -36.570 1.00 10.52 84 LYS A N 5
ATOM 8374 C CA . LYS A 1 59 ? 15.913 -15.081 -37.474 1.00 2.11 84 LYS A CA 5
ATOM 8375 C C . LYS A 1 59 ? 14.503 -15.101 -38.056 1.00 55.13 84 LYS A C 5
ATOM 8376 O O . LYS A 1 59 ? 14.290 -15.598 -39.161 1.00 52.32 84 LYS A O 5
ATOM 8395 N N . TYR A 1 60 ? 13.542 -14.580 -37.308 1.00 44.33 85 TYR A N 5
ATOM 8396 C CA . TYR A 1 60 ? 12.137 -14.713 -37.675 1.00 32.31 85 TYR A CA 5
ATOM 8397 C C . TYR A 1 60 ? 11.436 -13.355 -37.720 1.00 62.45 85 TYR A C 5
ATOM 8398 O O . TYR A 1 60 ? 10.242 -13.259 -37.439 1.00 34.24 85 TYR A O 5
ATOM 8416 N N . LYS A 1 61 ? 12.175 -12.309 -38.078 1.00 41.21 86 LYS A N 5
ATOM 8417 C CA . LYS A 1 61 ? 11.625 -10.955 -38.108 1.00 52.11 86 LYS A CA 5
ATOM 8418 C C . LYS A 1 61 ? 10.644 -10.778 -39.264 1.00 73.41 86 LYS A C 5
ATOM 8419 O O . LYS A 1 61 ? 10.752 -11.444 -40.297 1.00 44.34 86 LYS A O 5
ATOM 8438 N N . PRO A 1 62 ? 9.659 -9.883 -39.096 1.00 11.20 87 PRO A N 5
ATOM 8439 C CA . PRO A 1 62 ? 8.778 -9.477 -40.186 1.00 32.11 87 PRO A CA 5
ATOM 8440 C C . PRO A 1 62 ? 9.545 -8.674 -41.231 1.00 34.41 87 PRO A C 5
ATOM 8441 O O . PRO A 1 62 ? 10.654 -8.206 -40.974 1.00 20.22 87 PRO A O 5
ATOM 8452 N N . ALA A 1 63 ? 8.962 -8.516 -42.407 1.00 53.42 88 ALA A N 5
ATOM 8453 C CA . ALA A 1 63 ? 9.627 -7.804 -43.488 1.00 72.52 88 ALA A CA 5
ATOM 8454 C C . ALA A 1 63 ? 9.665 -6.306 -43.212 1.00 60.45 88 ALA A C 5
ATOM 8455 O O . ALA A 1 63 ? 8.714 -5.579 -43.508 1.00 42.23 88 ALA A O 5
ATOM 8462 N N . VAL A 1 64 ? 10.763 -5.868 -42.614 1.00 34.42 89 VAL A N 5
ATOM 8463 C CA . VAL A 1 64 ? 11.008 -4.460 -42.337 1.00 53.54 89 VAL A CA 5
ATOM 8464 C C . VAL A 1 64 ? 12.498 -4.174 -42.483 1.00 44.20 89 VAL A C 5
ATOM 8465 O O . VAL A 1 64 ? 13.320 -5.080 -42.354 1.00 3.41 89 VAL A O 5
ATOM 8478 N N . VAL A 1 65 ? 12.846 -2.930 -42.759 1.00 74.42 90 VAL A N 5
ATOM 8479 C CA . VAL A 1 65 ? 14.240 -2.569 -42.971 1.00 52.11 90 VAL A CA 5
ATOM 8480 C C . VAL A 1 65 ? 14.872 -2.013 -41.695 1.00 64.12 90 VAL A C 5
ATOM 8481 O O . VAL A 1 65 ? 14.371 -1.058 -41.097 1.00 31.13 90 VAL A O 5
ATOM 8494 N N . TYR A 1 66 ? 15.960 -2.635 -41.268 1.00 2.41 91 TYR A N 5
ATOM 8495 C CA . TYR A 1 66 ? 16.697 -2.173 -40.103 1.00 21.42 91 TYR A CA 5
ATOM 8496 C C . TYR A 1 66 ? 18.078 -1.675 -40.493 1.00 51.23 91 TYR A C 5
ATOM 8497 O O . TYR A 1 66 ? 18.686 -2.172 -41.441 1.00 72.14 91 TYR A O 5
ATOM 8515 N N . GLY A 1 67 ? 18.565 -0.687 -39.763 1.00 5.13 92 GLY A N 5
ATOM 8516 C CA . GLY A 1 67 ? 19.922 -0.228 -39.944 1.00 45.43 92 GLY A CA 5
ATOM 8517 C C . GLY A 1 67 ? 20.871 -1.001 -39.056 1.00 30.34 92 GLY A C 5
ATOM 8518 O O . GLY A 1 67 ? 20.438 -1.872 -38.303 1.00 54.51 92 GLY A O 5
ATOM 8522 N N . TYR A 1 68 ? 22.153 -0.672 -39.111 1.00 24.43 93 TYR A N 5
ATOM 8523 C CA . TYR A 1 68 ? 23.160 -1.424 -38.366 1.00 13.22 93 TYR A CA 5
ATOM 8524 C C . TYR A 1 68 ? 23.006 -1.216 -36.859 1.00 3.24 93 TYR A C 5
ATOM 8525 O O . TYR A 1 68 ? 23.475 -2.026 -36.061 1.00 4.23 93 TYR A O 5
ATOM 8543 N N . ASP A 1 69 ? 22.335 -0.135 -36.479 1.00 23.22 94 ASP A N 5
ATOM 8544 C CA . ASP A 1 69 ? 22.156 0.197 -35.069 1.00 73.02 94 ASP A CA 5
ATOM 8545 C C . ASP A 1 69 ? 20.989 -0.579 -34.453 1.00 55.42 94 ASP A C 5
ATOM 8546 O O . ASP A 1 69 ? 20.887 -0.701 -33.235 1.00 40.44 94 ASP A O 5
ATOM 8555 N N . GLY A 1 70 ? 20.124 -1.125 -35.297 1.00 42.51 95 GLY A N 5
ATOM 8556 C CA . GLY A 1 70 ? 18.961 -1.837 -34.800 1.00 1.32 95 GLY A CA 5
ATOM 8557 C C . GLY A 1 70 ? 17.689 -1.018 -34.919 1.00 11.41 95 GLY A C 5
ATOM 8558 O O . GLY A 1 70 ? 16.603 -1.481 -34.563 1.00 63.23 95 GLY A O 5
ATOM 8562 N N . LYS A 1 71 ? 17.824 0.208 -35.405 1.00 53.22 96 LYS A N 5
ATOM 8563 C CA . LYS A 1 71 ? 16.665 1.053 -35.674 1.00 32.25 96 LYS A CA 5
ATOM 8564 C C . LYS A 1 71 ? 16.268 0.919 -37.138 1.00 32.20 96 LYS A C 5
ATOM 8565 O O . LYS A 1 71 ? 17.112 0.630 -37.981 1.00 5.34 96 LYS A O 5
ATOM 8584 N N . PRO A 1 72 ? 14.982 1.105 -37.463 1.00 34.31 97 PRO A N 5
ATOM 8585 C CA . PRO A 1 72 ? 14.494 1.016 -38.837 1.00 40.24 97 PRO A CA 5
ATOM 8586 C C . PRO A 1 72 ? 14.775 2.280 -39.655 1.00 53.23 97 PRO A C 5
ATOM 8587 O O . PRO A 1 72 ? 14.030 3.261 -39.578 1.00 51.04 97 PRO A O 5
ATOM 8598 N N . LEU A 1 73 ? 15.865 2.263 -40.414 1.00 65.25 98 LEU A N 5
ATOM 8599 C CA . LEU A 1 73 ? 16.183 3.361 -41.323 1.00 24.40 98 LEU A CA 5
ATOM 8600 C C . LEU A 1 73 ? 16.871 2.832 -42.579 1.00 13.23 98 LEU A C 5
ATOM 8601 O O . LEU A 1 73 ? 17.746 1.962 -42.510 1.00 64.40 98 LEU A O 5
ATOM 8617 N N . ASP A 1 74 ? 16.464 3.360 -43.721 1.00 34.13 99 ASP A N 5
ATOM 8618 C CA . ASP A 1 74 ? 16.991 2.925 -45.007 1.00 33.44 99 ASP A CA 5
ATOM 8619 C C . ASP A 1 74 ? 18.265 3.689 -45.366 1.00 70.35 99 ASP A C 5
ATOM 8620 O O . ASP A 1 74 ? 18.258 4.589 -46.203 1.00 55.14 99 ASP A O 5
ATOM 8629 N N . LEU A 1 75 ? 19.366 3.314 -44.718 1.00 14.33 100 LEU A N 5
ATOM 8630 C CA . LEU A 1 75 ? 20.660 3.973 -44.921 1.00 44.13 100 LEU A CA 5
ATOM 8631 C C . LEU A 1 75 ? 21.813 3.080 -44.469 1.00 61.25 100 LEU A C 5
ATOM 8632 O O . LEU A 1 75 ? 22.843 3.008 -45.136 1.00 14.21 100 LEU A O 5
ATOM 8648 N N . GLY A 1 76 ? 21.601 2.374 -43.357 1.00 13.14 101 GLY A N 5
ATOM 8649 C CA . GLY A 1 76 ? 22.681 1.687 -42.652 1.00 0.35 101 GLY A CA 5
ATOM 8650 C C . GLY A 1 76 ? 23.560 0.791 -43.514 1.00 75.30 101 GLY A C 5
ATOM 8651 O O . GLY A 1 76 ? 24.766 0.725 -43.298 1.00 4.33 101 GLY A O 5
ATOM 8655 N N . PHE A 1 77 ? 22.977 0.099 -44.481 1.00 13.43 102 PHE A N 5
ATOM 8656 C CA . PHE A 1 77 ? 23.745 -0.835 -45.296 1.00 72.00 102 PHE A CA 5
ATOM 8657 C C . PHE A 1 77 ? 24.102 -0.238 -46.653 1.00 52.12 102 PHE A C 5
ATOM 8658 O O . PHE A 1 77 ? 24.692 -0.908 -47.496 1.00 24.12 102 PHE A O 5
ATOM 8675 N N . CYS A 1 78 ? 23.760 1.024 -46.859 1.00 55.04 103 CYS A N 5
ATOM 8676 C CA . CYS A 1 78 ? 24.000 1.665 -48.143 1.00 52.15 103 CYS A CA 5
ATOM 8677 C C . CYS A 1 78 ? 25.042 2.777 -48.022 1.00 65.25 103 CYS A C 5
ATOM 8678 O O . CYS A 1 78 ? 25.868 2.970 -48.917 1.00 14.52 103 CYS A O 5
ATOM 8685 N N . THR A 1 79 ? 25.016 3.487 -46.899 1.00 62.00 104 THR A N 5
ATOM 8686 C CA . THR A 1 79 ? 25.903 4.627 -46.673 1.00 65.32 104 THR A CA 5
ATOM 8687 C C . THR A 1 79 ? 27.372 4.208 -46.596 1.00 53.33 104 THR A C 5
ATOM 8688 O O . THR A 1 79 ? 28.272 5.019 -46.817 1.00 61.22 104 THR A O 5
ATOM 8699 N N . LEU A 1 80 ? 27.598 2.933 -46.307 1.00 52.34 105 LEU A N 5
ATOM 8700 C CA . LEU A 1 80 ? 28.941 2.404 -46.086 1.00 25.41 105 LEU A CA 5
ATOM 8701 C C . LEU A 1 80 ? 29.787 2.416 -47.358 1.00 1.40 105 LEU A C 5
ATOM 8702 O O . LEU A 1 80 ? 31.007 2.285 -47.295 1.00 53.11 105 LEU A O 5
ATOM 8718 N N . ALA A 1 81 ? 29.151 2.569 -48.509 1.00 0.33 106 ALA A N 5
ATOM 8719 C CA . ALA A 1 81 ? 29.867 2.443 -49.769 1.00 55.33 106 ALA A CA 5
ATOM 8720 C C . ALA A 1 81 ? 29.732 3.690 -50.643 1.00 45.32 106 ALA A C 5
ATOM 8721 O O . ALA A 1 81 ? 29.984 3.641 -51.851 1.00 55.22 106 ALA A O 5
ATOM 8728 N N . GLY A 1 82 ? 29.332 4.798 -50.035 1.00 64.12 107 GLY A N 5
ATOM 8729 C CA . GLY A 1 82 ? 29.336 6.077 -50.727 1.00 11.51 107 GLY A CA 5
ATOM 8730 C C . GLY A 1 82 ? 28.326 6.177 -51.855 1.00 24.54 107 GLY A C 5
ATOM 8731 O O . GLY A 1 82 ? 27.139 6.380 -51.615 1.00 70.12 107 GLY A O 5
ATOM 8735 N N . ILE A 1 83 ? 28.803 6.027 -53.087 1.00 10.25 108 ILE A N 5
ATOM 8736 C CA . ILE A 1 83 ? 27.977 6.223 -54.278 1.00 3.04 108 ILE A CA 5
ATOM 8737 C C . ILE A 1 83 ? 26.846 5.196 -54.374 1.00 54.03 108 ILE A C 5
ATOM 8738 O O . ILE A 1 83 ? 25.757 5.512 -54.853 1.00 74.42 108 ILE A O 5
ATOM 8754 N N . ARG A 1 84 ? 27.089 3.979 -53.888 1.00 10.55 109 ARG A N 5
ATOM 8755 C CA . ARG A 1 84 ? 26.103 2.902 -54.002 1.00 40.14 109 ARG A CA 5
ATOM 8756 C C . ARG A 1 84 ? 24.875 3.213 -53.145 1.00 43.12 109 ARG A C 5
ATOM 8757 O O . ARG A 1 84 ? 23.793 2.681 -53.383 1.00 32.23 109 ARG A O 5
ATOM 8778 N N . GLU A 1 85 ? 25.069 4.098 -52.166 1.00 41.23 110 GLU A N 5
ATOM 8779 C CA . GLU A 1 85 ? 24.040 4.463 -51.191 1.00 22.40 110 GLU A CA 5
ATOM 8780 C C . GLU A 1 85 ? 22.715 4.815 -51.855 1.00 71.23 110 GLU A C 5
ATOM 8781 O O . GLU A 1 85 ? 21.672 4.266 -51.501 1.00 65.04 110 GLU A O 5
ATOM 8793 N N . VAL A 1 86 ? 22.775 5.730 -52.818 1.00 72.11 111 VAL A N 5
ATOM 8794 C CA . VAL A 1 86 ? 21.580 6.276 -53.453 1.00 30.44 111 VAL A CA 5
ATOM 8795 C C . VAL A 1 86 ? 20.690 5.177 -54.029 1.00 0.33 111 VAL A C 5
ATOM 8796 O O . VAL A 1 86 ? 19.504 5.093 -53.714 1.00 23.13 111 VAL A O 5
ATOM 8809 N N . ASP A 1 87 ? 21.273 4.330 -54.861 1.00 21.45 112 ASP A N 5
ATOM 8810 C CA . ASP A 1 87 ? 20.512 3.287 -55.533 1.00 52.02 112 ASP A CA 5
ATOM 8811 C C . ASP A 1 87 ? 20.181 2.147 -54.572 1.00 54.11 112 ASP A C 5
ATOM 8812 O O . ASP A 1 87 ? 19.094 1.570 -54.630 1.00 71.13 112 ASP A O 5
ATOM 8821 N N . CYS A 1 88 ? 21.123 1.842 -53.683 1.00 2.11 113 CYS A N 5
ATOM 8822 C CA . CYS A 1 88 ? 20.952 0.794 -52.673 1.00 2.13 113 CYS A CA 5
ATOM 8823 C C . CYS A 1 88 ? 19.665 0.958 -51.863 1.00 35.44 113 CYS A C 5
ATOM 8824 O O . CYS A 1 88 ? 19.073 -0.035 -51.441 1.00 73.21 113 CYS A O 5
ATOM 8831 N N . ARG A 1 89 ? 19.224 2.195 -51.659 1.00 33.13 114 ARG A N 5
ATOM 8832 C CA . ARG A 1 89 ? 17.987 2.452 -50.922 1.00 21.24 114 ARG A CA 5
ATOM 8833 C C . ARG A 1 89 ? 16.806 1.719 -51.562 1.00 73.10 114 ARG A C 5
ATOM 8834 O O . ARG A 1 89 ? 15.936 1.192 -50.867 1.00 5.44 114 ARG A O 5
ATOM 8855 N N . LYS A 1 90 ? 16.798 1.673 -52.885 1.00 62.54 115 LYS A N 5
ATOM 8856 C CA . LYS A 1 90 ? 15.734 0.992 -53.615 1.00 1.05 115 LYS A CA 5
ATOM 8857 C C . LYS A 1 90 ? 15.939 -0.516 -53.577 1.00 42.41 115 LYS A C 5
ATOM 8858 O O . LYS A 1 90 ? 14.988 -1.283 -53.433 1.00 23.32 115 LYS A O 5
ATOM 8877 N N . ASP A 1 91 ? 17.195 -0.925 -53.687 1.00 21.34 116 ASP A N 5
ATOM 8878 C CA . ASP A 1 91 ? 17.541 -2.331 -53.863 1.00 34.32 116 ASP A CA 5
ATOM 8879 C C . ASP A 1 91 ? 17.461 -3.126 -52.562 1.00 34.31 116 ASP A C 5
ATOM 8880 O O . ASP A 1 91 ? 16.919 -4.230 -52.543 1.00 12.14 116 ASP A O 5
ATOM 8889 N N . ALA A 1 92 ? 18.001 -2.566 -51.484 1.00 44.23 117 ALA A N 5
ATOM 8890 C CA . ALA A 1 92 ? 18.106 -3.278 -50.208 1.00 33.35 117 ALA A CA 5
ATOM 8891 C C . ALA A 1 92 ? 16.754 -3.794 -49.720 1.00 70.15 117 ALA A C 5
ATOM 8892 O O . ALA A 1 92 ? 16.653 -4.907 -49.203 1.00 61.32 117 ALA A O 5
ATOM 8899 N N . GLN A 1 93 ? 15.723 -2.971 -49.867 1.00 21.11 118 GLN A N 5
ATOM 8900 C CA . GLN A 1 93 ? 14.361 -3.334 -49.472 1.00 4.41 118 GLN A CA 5
ATOM 8901 C C . GLN A 1 93 ? 13.891 -4.636 -50.134 1.00 53.14 118 GLN A C 5
ATOM 8902 O O . GLN A 1 93 ? 13.101 -5.381 -49.559 1.00 34.03 118 GLN A O 5
ATOM 8916 N N . THR A 1 94 ? 14.398 -4.923 -51.322 1.00 54.41 119 THR A N 5
ATOM 8917 C CA . THR A 1 94 ? 13.972 -6.101 -52.072 1.00 21.55 119 THR A CA 5
ATOM 8918 C C . THR A 1 94 ? 14.486 -7.383 -51.399 1.00 11.01 119 THR A C 5
ATOM 8919 O O . THR A 1 94 ? 14.026 -8.488 -51.679 1.00 31.42 119 THR A O 5
ATOM 8930 N N . CYS A 1 95 ? 15.434 -7.205 -50.489 1.00 73.14 120 CYS A N 5
ATOM 8931 C CA . CYS A 1 95 ? 16.026 -8.317 -49.737 1.00 2.53 120 CYS A CA 5
ATOM 8932 C C . CYS A 1 95 ? 15.227 -8.598 -48.463 1.00 21.23 120 CYS A C 5
ATOM 8933 O O . CYS A 1 95 ? 15.807 -8.857 -47.409 1.00 61.04 120 CYS A O 5
ATOM 8940 N N . ASP A 1 96 ? 13.899 -8.571 -48.559 1.00 11.01 121 ASP A N 5
ATOM 8941 C CA . ASP A 1 96 ? 13.066 -8.614 -47.360 1.00 44.21 121 ASP A CA 5
ATOM 8942 C C . ASP A 1 96 ? 12.998 -10.009 -46.726 1.00 50.44 121 ASP A C 5
ATOM 8943 O O . ASP A 1 96 ? 13.412 -10.172 -45.580 1.00 52.44 121 ASP A O 5
ATOM 8952 N N . LYS A 1 97 ? 12.483 -11.020 -47.432 1.00 74.10 122 LYS A N 5
ATOM 8953 C CA . LYS A 1 97 ? 12.473 -12.365 -46.862 1.00 65.00 122 LYS A CA 5
ATOM 8954 C C . LYS A 1 97 ? 13.053 -13.420 -47.795 1.00 41.13 122 LYS A C 5
ATOM 8955 O O . LYS A 1 97 ? 14.160 -13.913 -47.578 1.00 63.44 122 LYS A O 5
ATOM 8974 N N . LYS A 1 98 ? 12.299 -13.752 -48.842 1.00 73.42 123 LYS A N 5
ATOM 8975 C CA . LYS A 1 98 ? 12.631 -14.896 -49.691 1.00 74.21 123 LYS A CA 5
ATOM 8976 C C . LYS A 1 98 ? 12.530 -14.574 -51.176 1.00 74.34 123 LYS A C 5
ATOM 8977 O O . LYS A 1 98 ? 13.531 -14.484 -51.882 1.00 10.14 123 LYS A O 5
ATOM 8996 N N . TYR A 1 99 ? 11.291 -14.383 -51.620 1.00 52.13 124 TYR A N 5
ATOM 8997 C CA . TYR A 1 99 ? 10.949 -14.389 -53.041 1.00 72.43 124 TYR A CA 5
ATOM 8998 C C . TYR A 1 99 ? 11.705 -13.329 -53.831 1.00 52.21 124 TYR A C 5
ATOM 8999 O O . TYR A 1 99 ? 12.240 -13.607 -54.905 1.00 63.05 124 TYR A O 5
ATOM 9017 N N . GLU A 1 100 ? 11.766 -12.125 -53.300 1.00 22.23 125 GLU A N 5
ATOM 9018 C CA . GLU A 1 100 ? 12.383 -11.024 -54.020 1.00 64.42 125 GLU A CA 5
ATOM 9019 C C . GLU A 1 100 ? 13.861 -10.882 -53.662 1.00 2.32 125 GLU A C 5
ATOM 9020 O O . GLU A 1 100 ? 14.549 -9.999 -54.176 1.00 42.42 125 GLU A O 5
ATOM 9032 N N . SER A 1 101 ? 14.359 -11.771 -52.807 1.00 35.31 126 SER A N 5
ATOM 9033 C CA . SER A 1 101 ? 15.757 -11.730 -52.405 1.00 55.32 126 SER A CA 5
ATOM 9034 C C . SER A 1 101 ? 16.655 -11.964 -53.620 1.00 1.44 126 SER A C 5
ATOM 9035 O O . SER A 1 101 ? 17.685 -11.310 -53.774 1.00 1.32 126 SER A O 5
ATOM 9043 N N . ASP A 1 102 ? 16.250 -12.898 -54.483 1.00 32.02 127 ASP A N 5
ATOM 9044 C CA . ASP A 1 102 ? 16.936 -13.127 -55.759 1.00 62.34 127 ASP A CA 5
ATOM 9045 C C . ASP A 1 102 ? 17.056 -11.831 -56.550 1.00 65.21 127 ASP A C 5
ATOM 9046 O O . ASP A 1 102 ? 18.128 -11.484 -57.050 1.00 25.22 127 ASP A O 5
ATOM 9055 N N . LYS A 1 103 ? 15.942 -11.116 -56.646 1.00 64.30 128 LYS A N 5
ATOM 9056 C CA . LYS A 1 103 ? 15.880 -9.869 -57.398 1.00 12.43 128 LYS A CA 5
ATOM 9057 C C . LYS A 1 103 ? 16.812 -8.834 -56.788 1.00 41.04 128 LYS A C 5
ATOM 9058 O O . LYS A 1 103 ? 17.445 -8.051 -57.497 1.00 53.04 128 LYS A O 5
ATOM 9077 N N . CYS A 1 104 ? 16.892 -8.844 -55.467 1.00 25.01 129 CYS A N 5
ATOM 9078 C CA . CYS A 1 104 ? 17.706 -7.899 -54.728 1.00 24.43 129 CYS A CA 5
ATOM 9079 C C . CYS A 1 104 ? 19.189 -8.223 -54.873 1.00 20.33 129 CYS A C 5
ATOM 9080 O O . CYS A 1 104 ? 20.008 -7.327 -55.039 1.00 53.44 129 CYS A O 5
ATOM 9087 N N . LEU A 1 105 ? 19.525 -9.508 -54.832 1.00 61.13 130 LEU A N 5
ATOM 9088 C CA . LEU A 1 105 ? 20.916 -9.937 -54.933 1.00 14.10 130 LEU A CA 5
ATOM 9089 C C . LEU A 1 105 ? 21.511 -9.482 -56.258 1.00 24.13 130 LEU A C 5
ATOM 9090 O O . LEU A 1 105 ? 22.584 -8.880 -56.296 1.00 73.13 130 LEU A O 5
ATOM 9106 N N . ASN A 1 106 ? 20.795 -9.758 -57.338 1.00 73.02 131 ASN A N 5
ATOM 9107 C CA . ASN A 1 106 ? 21.186 -9.299 -58.669 1.00 52.42 131 ASN A CA 5
ATOM 9108 C C . ASN A 1 106 ? 21.290 -7.778 -58.723 1.00 74.24 131 ASN A C 5
ATOM 9109 O O . ASN A 1 106 ? 22.097 -7.221 -59.472 1.00 22.10 131 ASN A O 5
ATOM 9120 N N . ALA A 1 107 ? 20.494 -7.113 -57.901 1.00 1.12 132 ALA A N 5
ATOM 9121 C CA . ALA A 1 107 ? 20.446 -5.663 -57.881 1.00 61.30 132 ALA A CA 5
ATOM 9122 C C . ALA A 1 107 ? 21.635 -5.099 -57.109 1.00 3.23 132 ALA A C 5
ATOM 9123 O O . ALA A 1 107 ? 22.065 -3.970 -57.339 1.00 21.53 132 ALA A O 5
ATOM 9130 N N . ILE A 1 108 ? 22.161 -5.902 -56.195 1.00 43.42 133 ILE A N 5
ATOM 9131 C CA . ILE A 1 108 ? 23.247 -5.480 -55.326 1.00 41.51 133 ILE A CA 5
ATOM 9132 C C . ILE A 1 108 ? 24.599 -5.714 -55.996 1.00 54.14 133 ILE A C 5
ATOM 9133 O O . ILE A 1 108 ? 25.563 -4.988 -55.743 1.00 52.53 133 ILE A O 5
ATOM 9149 N N . LYS A 1 109 ? 24.666 -6.695 -56.890 1.00 52.22 134 LYS A N 5
ATOM 9150 C CA . LYS A 1 109 ? 25.932 -7.068 -57.501 1.00 50.23 134 LYS A CA 5
ATOM 9151 C C . LYS A 1 109 ? 26.338 -6.033 -58.543 1.00 31.22 134 LYS A C 5
ATOM 9152 O O . LYS A 1 109 ? 27.525 -5.807 -58.778 1.00 51.42 134 LYS A O 5
ATOM 9171 N N . GLU A 1 110 ? 25.344 -5.396 -59.157 1.00 34.34 135 GLU A N 5
ATOM 9172 C CA . GLU A 1 110 ? 25.605 -4.316 -60.098 1.00 35.12 135 GLU A CA 5
ATOM 9173 C C . GLU A 1 110 ? 26.048 -3.050 -59.368 1.00 61.12 135 GLU A C 5
ATOM 9174 O O . GLU A 1 110 ? 26.664 -2.171 -59.968 1.00 44.13 135 GLU A O 5
ATOM 9186 N N . LYS A 1 111 ? 25.752 -2.966 -58.070 1.00 34.04 136 LYS A N 5
ATOM 9187 C CA . LYS A 1 111 ? 26.158 -1.813 -57.269 1.00 43.03 136 LYS A CA 5
ATOM 9188 C C . LYS A 1 111 ? 27.674 -1.776 -57.171 1.00 71.43 136 LYS A C 5
ATOM 9189 O O . LYS A 1 111 ? 28.307 -0.754 -57.420 1.00 72.24 136 LYS A O 5
ATOM 9208 N N . TYR A 1 112 ? 28.238 -2.925 -56.824 1.00 4.25 137 TYR A N 5
ATOM 9209 C CA . TYR A 1 112 ? 29.676 -3.071 -56.644 1.00 41.04 137 TYR A CA 5
ATOM 9210 C C . TYR A 1 112 ? 30.284 -3.759 -57.860 1.00 21.03 137 TYR A C 5
ATOM 9211 O O . TYR A 1 112 ? 31.258 -4.507 -57.735 1.00 21.21 137 TYR A O 5
ATOM 9229 N N . LYS A 1 113 ? 29.698 -3.491 -59.028 1.00 65.43 138 LYS A N 5
ATOM 9230 C CA . LYS A 1 113 ? 30.097 -4.135 -60.280 1.00 2.20 138 LYS A CA 5
ATOM 9231 C C . LYS A 1 113 ? 31.615 -4.149 -60.459 1.00 25.40 138 LYS A C 5
ATOM 9232 O O . LYS A 1 113 ? 32.298 -3.161 -60.167 1.00 70.23 138 LYS A O 5
ATOM 9251 N N . PRO A 1 114 ? 32.159 -5.283 -60.926 1.00 34.54 139 PRO A N 5
ATOM 9252 C CA . PRO A 1 114 ? 33.597 -5.440 -61.157 1.00 71.41 139 PRO A CA 5
ATOM 9253 C C . PRO A 1 114 ? 34.094 -4.565 -62.304 1.00 71.31 139 PRO A C 5
ATOM 9254 O O . PRO A 1 114 ? 33.936 -4.902 -63.480 1.00 24.33 139 PRO A O 5
ATOM 9265 N N . VAL A 1 115 ? 34.669 -3.427 -61.952 1.00 10.34 140 VAL A N 5
ATOM 9266 C CA . VAL A 1 115 ? 35.198 -2.499 -62.940 1.00 55.44 140 VAL A CA 5
ATOM 9267 C C . VAL A 1 115 ? 36.710 -2.361 -62.803 1.00 0.12 140 VAL A C 5
ATOM 9268 O O . VAL A 1 115 ? 37.412 -2.139 -63.788 1.00 62.42 140 VAL A O 5
ATOM 9281 N N . VAL A 1 116 ? 37.204 -2.488 -61.578 1.00 52.31 141 VAL A N 5
ATOM 9282 C CA . VAL A 1 116 ? 38.632 -2.390 -61.309 1.00 61.22 141 VAL A CA 5
ATOM 9283 C C . VAL A 1 116 ? 39.030 -3.401 -60.241 1.00 4.02 141 VAL A C 5
ATOM 9284 O O . VAL A 1 116 ? 38.356 -3.524 -59.216 1.00 55.11 141 VAL A O 5
ATOM 9297 N N . ASP A 1 117 ? 40.104 -4.141 -60.487 1.00 1.12 142 ASP A N 5
ATOM 9298 C CA . ASP A 1 117 ? 40.659 -5.014 -59.466 1.00 65.42 142 ASP A CA 5
ATOM 9299 C C . ASP A 1 117 ? 41.443 -4.175 -58.459 1.00 62.34 142 ASP A C 5
ATOM 9300 O O . ASP A 1 117 ? 42.399 -3.484 -58.818 1.00 22.05 142 ASP A O 5
ATOM 9309 N N . PRO A 1 118 ? 41.011 -4.207 -57.184 1.00 55.41 143 PRO A N 5
ATOM 9310 C CA . PRO A 1 118 ? 41.525 -3.317 -56.132 1.00 14.03 143 PRO A CA 5
ATOM 9311 C C . PRO A 1 118 ? 43.042 -3.358 -55.986 1.00 42.14 143 PRO A C 5
ATOM 9312 O O . PRO A 1 118 ? 43.698 -2.318 -55.920 1.00 33.32 143 PRO A O 5
ATOM 9323 N N . ASN A 1 119 ? 43.594 -4.560 -55.942 1.00 2.22 144 ASN A N 5
ATOM 9324 C CA . ASN A 1 119 ? 45.021 -4.733 -55.729 1.00 24.05 144 ASN A CA 5
ATOM 9325 C C . ASN A 1 119 ? 45.610 -5.729 -56.715 1.00 12.01 144 ASN A C 5
ATOM 9326 O O . ASN A 1 119 ? 45.037 -6.788 -56.956 1.00 40.22 144 ASN A O 5
ATOM 9337 N N . PRO A 1 120 ? 46.745 -5.377 -57.328 1.00 3.54 145 PRO A N 5
ATOM 9338 C CA . PRO A 1 120 ? 47.504 -6.293 -58.178 1.00 44.02 145 PRO A CA 5
ATOM 9339 C C . PRO A 1 120 ? 48.113 -7.431 -57.359 1.00 24.21 145 PRO A C 5
ATOM 9340 O O . PRO A 1 120 ? 48.553 -7.222 -56.224 1.00 14.34 145 PRO A O 5
ATOM 9351 N N . PRO A 1 121 ? 48.142 -8.645 -57.924 1.00 55.15 146 PRO A N 5
ATOM 9352 C CA . PRO A 1 121 ? 48.662 -9.833 -57.235 1.00 2.32 146 PRO A CA 5
ATOM 9353 C C . PRO A 1 121 ? 50.159 -9.732 -56.945 1.00 72.20 146 PRO A C 5
ATOM 9354 O O . PRO A 1 121 ? 50.912 -9.136 -57.722 1.00 34.21 146 PRO A O 5
ATOM 9365 N N . ALA A 1 122 ? 50.576 -10.305 -55.824 1.00 2.52 147 ALA A N 5
ATOM 9366 C CA . ALA A 1 122 ? 51.980 -10.323 -55.441 1.00 1.42 147 ALA A CA 5
ATOM 9367 C C . ALA A 1 122 ? 52.335 -11.652 -54.789 1.00 32.22 147 ALA A C 5
ATOM 9368 O O . ALA A 1 122 ? 52.881 -12.530 -55.490 1.00 38.29 147 ALA A O 5
ATOM 9376 N N . ALA A 1 1 ? 4.948 15.755 -11.812 1.00 22.14 26 ALA A N 6
ATOM 9377 C CA . ALA A 1 1 ? 6.164 15.002 -11.441 1.00 44.44 26 ALA A CA 6
ATOM 9378 C C . ALA A 1 1 ? 6.543 14.027 -12.543 1.00 42.55 26 ALA A C 6
ATOM 9379 O O . ALA A 1 1 ? 5.822 13.065 -12.814 1.00 61.31 26 ALA A O 6
ATOM 9388 N N . ASP A 1 2 ? 7.676 14.273 -13.178 1.00 44.35 27 ASP A N 6
ATOM 9389 C CA . ASP A 1 2 ? 8.114 13.447 -14.289 1.00 42.24 27 ASP A CA 6
ATOM 9390 C C . ASP A 1 2 ? 9.380 12.693 -13.923 1.00 41.33 27 ASP A C 6
ATOM 9391 O O . ASP A 1 2 ? 10.485 13.228 -14.022 1.00 75.31 27 ASP A O 6
ATOM 9400 N N . VAL A 1 3 ? 9.206 11.467 -13.459 1.00 41.22 28 VAL A N 6
ATOM 9401 C CA . VAL A 1 3 ? 10.328 10.612 -13.103 1.00 74.24 28 VAL A CA 6
ATOM 9402 C C . VAL A 1 3 ? 9.874 9.153 -13.017 1.00 70.32 28 VAL A C 6
ATOM 9403 O O . VAL A 1 3 ? 9.334 8.701 -12.005 1.00 2.21 28 VAL A O 6
ATOM 9416 N N . PHE A 1 4 ? 10.055 8.441 -14.118 1.00 65.12 29 PHE A N 6
ATOM 9417 C CA . PHE A 1 4 ? 9.665 7.042 -14.218 1.00 31.44 29 PHE A CA 6
ATOM 9418 C C . PHE A 1 4 ? 10.208 6.459 -15.516 1.00 73.11 29 PHE A C 6
ATOM 9419 O O . PHE A 1 4 ? 10.251 7.151 -16.537 1.00 41.21 29 PHE A O 6
ATOM 9436 N N . ASP A 1 5 ? 10.630 5.200 -15.479 1.00 34.35 30 ASP A N 6
ATOM 9437 C CA . ASP A 1 5 ? 11.187 4.548 -16.658 1.00 5.42 30 ASP A CA 6
ATOM 9438 C C . ASP A 1 5 ? 10.090 4.269 -17.685 1.00 63.33 30 ASP A C 6
ATOM 9439 O O . ASP A 1 5 ? 9.051 3.700 -17.362 1.00 41.31 30 ASP A O 6
ATOM 9448 N N . PRO A 1 6 ? 10.311 4.694 -18.938 1.00 31.52 31 PRO A N 6
ATOM 9449 C CA . PRO A 1 6 ? 9.324 4.551 -20.012 1.00 42.53 31 PRO A CA 6
ATOM 9450 C C . PRO A 1 6 ? 8.962 3.093 -20.286 1.00 22.51 31 PRO A C 6
ATOM 9451 O O . PRO A 1 6 ? 9.833 2.267 -20.567 1.00 21.51 31 PRO A O 6
ATOM 9462 N N . PRO A 1 7 ? 7.666 2.758 -20.192 1.00 52.22 32 PRO A N 6
ATOM 9463 C CA . PRO A 1 7 ? 7.182 1.405 -20.458 1.00 71.01 32 PRO A CA 6
ATOM 9464 C C . PRO A 1 7 ? 7.268 1.050 -21.940 1.00 11.24 32 PRO A C 6
ATOM 9465 O O . PRO A 1 7 ? 6.894 1.843 -22.807 1.00 1.31 32 PRO A O 6
ATOM 9476 N N . THR A 1 8 ? 7.781 -0.135 -22.225 1.00 35.33 33 THR A N 6
ATOM 9477 C CA . THR A 1 8 ? 7.885 -0.610 -23.595 1.00 74.44 33 THR A CA 6
ATOM 9478 C C . THR A 1 8 ? 6.526 -1.118 -24.077 1.00 63.20 33 THR A C 6
ATOM 9479 O O . THR A 1 8 ? 5.816 -1.795 -23.337 1.00 14.32 33 THR A O 6
ATOM 9490 N N . GLN A 1 9 ? 6.168 -0.788 -25.315 1.00 21.44 34 GLN A N 6
ATOM 9491 C CA . GLN A 1 9 ? 4.857 -1.137 -25.857 1.00 53.40 34 GLN A CA 6
ATOM 9492 C C . GLN A 1 9 ? 4.878 -2.547 -26.456 1.00 42.41 34 GLN A C 6
ATOM 9493 O O . GLN A 1 9 ? 3.937 -2.960 -27.136 1.00 15.12 34 GLN A O 6
ATOM 9507 N N . TYR A 1 10 ? 5.970 -3.277 -26.196 1.00 35.31 35 TYR A N 6
ATOM 9508 C CA . TYR A 1 10 ? 6.140 -4.675 -26.633 1.00 3.15 35 TYR A CA 6
ATOM 9509 C C . TYR A 1 10 ? 6.368 -4.785 -28.144 1.00 2.12 35 TYR A C 6
ATOM 9510 O O . TYR A 1 10 ? 7.114 -5.649 -28.606 1.00 34.24 35 TYR A O 6
ATOM 9528 N N . GLY A 1 11 ? 5.725 -3.914 -28.905 1.00 31.34 36 GLY A N 6
ATOM 9529 C CA . GLY A 1 11 ? 5.831 -3.947 -30.348 1.00 53.33 36 GLY A CA 6
ATOM 9530 C C . GLY A 1 11 ? 4.503 -3.636 -30.999 1.00 25.22 36 GLY A C 6
ATOM 9531 O O . GLY A 1 11 ? 4.440 -2.933 -32.008 1.00 2.42 36 GLY A O 6
ATOM 9535 N N . TYR A 1 12 ? 3.433 -4.158 -30.413 1.00 35.45 37 TYR A N 6
ATOM 9536 C CA . TYR A 1 12 ? 2.089 -3.888 -30.906 1.00 42.53 37 TYR A CA 6
ATOM 9537 C C . TYR A 1 12 ? 1.090 -3.805 -29.755 1.00 34.15 37 TYR A C 6
ATOM 9538 O O . TYR A 1 12 ? -0.106 -4.026 -29.942 1.00 51.34 37 TYR A O 6
ATOM 9556 N N . ASP A 1 13 ? 1.608 -3.471 -28.571 1.00 21.42 38 ASP A N 6
ATOM 9557 C CA . ASP A 1 13 ? 0.797 -3.225 -27.372 1.00 33.32 38 ASP A CA 6
ATOM 9558 C C . ASP A 1 13 ? 0.181 -4.509 -26.817 1.00 45.11 38 ASP A C 6
ATOM 9559 O O . ASP A 1 13 ? -0.775 -5.054 -27.370 1.00 61.22 38 ASP A O 6
ATOM 9568 N N . GLY A 1 14 ? 0.749 -4.992 -25.723 1.00 54.50 39 GLY A N 6
ATOM 9569 C CA . GLY A 1 14 ? 0.195 -6.142 -25.036 1.00 45.22 39 GLY A CA 6
ATOM 9570 C C . GLY A 1 14 ? 1.074 -7.365 -25.165 1.00 14.42 39 GLY A C 6
ATOM 9571 O O . GLY A 1 14 ? 1.712 -7.789 -24.202 1.00 35.42 39 GLY A O 6
ATOM 9575 N N . LYS A 1 15 ? 1.112 -7.925 -26.360 1.00 1.22 40 LYS A N 6
ATOM 9576 C CA . LYS A 1 15 ? 1.924 -9.099 -26.625 1.00 73.21 40 LYS A CA 6
ATOM 9577 C C . LYS A 1 15 ? 3.251 -8.693 -27.249 1.00 23.13 40 LYS A C 6
ATOM 9578 O O . LYS A 1 15 ? 3.309 -7.773 -28.067 1.00 75.32 40 LYS A O 6
ATOM 9597 N N . PRO A 1 16 ? 4.338 -9.352 -26.842 1.00 73.55 41 PRO A N 6
ATOM 9598 C CA . PRO A 1 16 ? 5.665 -9.115 -27.389 1.00 51.01 41 PRO A CA 6
ATOM 9599 C C . PRO A 1 16 ? 5.984 -10.059 -28.545 1.00 71.33 41 PRO A C 6
ATOM 9600 O O . PRO A 1 16 ? 5.084 -10.561 -29.224 1.00 3.44 41 PRO A O 6
ATOM 9611 N N . LEU A 1 17 ? 7.271 -10.281 -28.774 1.00 72.43 42 LEU A N 6
ATOM 9612 C CA . LEU A 1 17 ? 7.713 -11.262 -29.749 1.00 62.21 42 LEU A CA 6
ATOM 9613 C C . LEU A 1 17 ? 7.385 -12.667 -29.250 1.00 21.33 42 LEU A C 6
ATOM 9614 O O . LEU A 1 17 ? 7.957 -13.141 -28.268 1.00 12.41 42 LEU A O 6
ATOM 9630 N N . ASP A 1 18 ? 6.441 -13.318 -29.906 1.00 23.53 43 ASP A N 6
ATOM 9631 C CA . ASP A 1 18 ? 6.012 -14.640 -29.485 1.00 4.15 43 ASP A CA 6
ATOM 9632 C C . ASP A 1 18 ? 5.650 -15.486 -30.699 1.00 54.42 43 ASP A C 6
ATOM 9633 O O . ASP A 1 18 ? 5.725 -15.014 -31.837 1.00 54.24 43 ASP A O 6
ATOM 9642 N N . ALA A 1 19 ? 5.244 -16.724 -30.452 1.00 61.41 44 ALA A N 6
ATOM 9643 C CA . ALA A 1 19 ? 4.868 -17.645 -31.517 1.00 13.54 44 ALA A CA 6
ATOM 9644 C C . ALA A 1 19 ? 3.666 -17.125 -32.298 1.00 62.54 44 ALA A C 6
ATOM 9645 O O . ALA A 1 19 ? 3.508 -17.422 -33.484 1.00 22.13 44 ALA A O 6
ATOM 9652 N N . SER A 1 20 ? 2.838 -16.332 -31.629 1.00 32.34 45 SER A N 6
ATOM 9653 C CA . SER A 1 20 ? 1.648 -15.748 -32.236 1.00 20.12 45 SER A CA 6
ATOM 9654 C C . SER A 1 20 ? 2.009 -14.899 -33.459 1.00 73.20 45 SER A C 6
ATOM 9655 O O . SER A 1 20 ? 1.232 -14.789 -34.408 1.00 13.43 45 SER A O 6
ATOM 9663 N N . PHE A 1 21 ? 3.201 -14.318 -33.429 1.00 60.10 46 PHE A N 6
ATOM 9664 C CA . PHE A 1 21 ? 3.687 -13.482 -34.520 1.00 54.42 46 PHE A CA 6
ATOM 9665 C C . PHE A 1 21 ? 4.059 -14.330 -35.740 1.00 13.35 46 PHE A C 6
ATOM 9666 O O . PHE A 1 21 ? 3.964 -13.878 -36.880 1.00 73.00 46 PHE A O 6
ATOM 9683 N N . CYS A 1 22 ? 4.462 -15.565 -35.494 1.00 32.05 47 CYS A N 6
ATOM 9684 C CA . CYS A 1 22 ? 4.970 -16.428 -36.554 1.00 33.42 47 CYS A CA 6
ATOM 9685 C C . CYS A 1 22 ? 3.857 -17.251 -37.201 1.00 44.03 47 CYS A C 6
ATOM 9686 O O . CYS A 1 22 ? 4.093 -17.961 -38.176 1.00 54.54 47 CYS A O 6
ATOM 9693 N N . ARG A 1 23 ? 2.644 -17.126 -36.677 1.00 31.12 48 ARG A N 6
ATOM 9694 C CA . ARG A 1 23 ? 1.522 -17.976 -37.095 1.00 0.51 48 ARG A CA 6
ATOM 9695 C C . ARG A 1 23 ? 1.140 -17.767 -38.563 1.00 53.42 48 ARG A C 6
ATOM 9696 O O . ARG A 1 23 ? 0.555 -18.649 -39.185 1.00 24.00 48 ARG A O 6
ATOM 9717 N N . THR A 1 24 ? 1.472 -16.608 -39.109 1.00 53.31 49 THR A N 6
ATOM 9718 C CA . THR A 1 24 ? 1.106 -16.281 -40.481 1.00 31.21 49 THR A CA 6
ATOM 9719 C C . THR A 1 24 ? 2.314 -16.389 -41.417 1.00 72.24 49 THR A C 6
ATOM 9720 O O . THR A 1 24 ? 2.278 -15.922 -42.554 1.00 52.51 49 THR A O 6
ATOM 9731 N N . ALA A 1 25 ? 3.374 -17.021 -40.940 1.00 52.42 50 ALA A N 6
ATOM 9732 C CA . ALA A 1 25 ? 4.615 -17.086 -41.701 1.00 34.20 50 ALA A CA 6
ATOM 9733 C C . ALA A 1 25 ? 4.740 -18.386 -42.484 1.00 2.40 50 ALA A C 6
ATOM 9734 O O . ALA A 1 25 ? 5.065 -18.381 -43.672 1.00 41.43 50 ALA A O 6
ATOM 9741 N N . GLY A 1 26 ? 4.489 -19.502 -41.816 1.00 22.23 51 GLY A N 6
ATOM 9742 C CA . GLY A 1 26 ? 4.662 -20.794 -42.448 1.00 41.11 51 GLY A CA 6
ATOM 9743 C C . GLY A 1 26 ? 6.116 -21.226 -42.503 1.00 42.22 51 GLY A C 6
ATOM 9744 O O . GLY A 1 26 ? 6.541 -22.092 -41.736 1.00 2.14 51 GLY A O 6
ATOM 9748 N N . SER A 1 27 ? 6.885 -20.599 -43.390 1.00 21.43 52 SER A N 6
ATOM 9749 C CA . SER A 1 27 ? 8.272 -20.989 -43.636 1.00 23.32 52 SER A CA 6
ATOM 9750 C C . SER A 1 27 ? 9.133 -20.914 -42.374 1.00 45.22 52 SER A C 6
ATOM 9751 O O . SER A 1 27 ? 9.812 -21.876 -42.021 1.00 54.15 52 SER A O 6
ATOM 9759 N N . ARG A 1 28 ? 9.081 -19.788 -41.675 1.00 5.42 53 ARG A N 6
ATOM 9760 C CA . ARG A 1 28 ? 9.872 -19.626 -40.463 1.00 20.44 53 ARG A CA 6
ATOM 9761 C C . ARG A 1 28 ? 8.998 -19.782 -39.227 1.00 32.42 53 ARG A C 6
ATOM 9762 O O . ARG A 1 28 ? 9.426 -19.523 -38.106 1.00 61.41 53 ARG A O 6
ATOM 9783 N N . GLU A 1 29 ? 7.768 -20.220 -39.450 1.00 3.13 54 GLU A N 6
ATOM 9784 C CA . GLU A 1 29 ? 6.848 -20.534 -38.366 1.00 52.33 54 GLU A CA 6
ATOM 9785 C C . GLU A 1 29 ? 7.295 -21.800 -37.647 1.00 64.32 54 GLU A C 6
ATOM 9786 O O . GLU A 1 29 ? 7.301 -21.865 -36.419 1.00 1.02 54 GLU A O 6
ATOM 9798 N N . LYS A 1 30 ? 7.693 -22.790 -38.437 1.00 20.22 55 LYS A N 6
ATOM 9799 C CA . LYS A 1 30 ? 8.032 -24.110 -37.924 1.00 22.31 55 LYS A CA 6
ATOM 9800 C C . LYS A 1 30 ? 9.308 -24.077 -37.083 1.00 42.03 55 LYS A C 6
ATOM 9801 O O . LYS A 1 30 ? 9.481 -24.897 -36.182 1.00 72.04 55 LYS A O 6
ATOM 9820 N N . ASP A 1 31 ? 10.191 -23.127 -37.372 1.00 15.41 56 ASP A N 6
ATOM 9821 C CA . ASP A 1 31 ? 11.385 -22.926 -36.553 1.00 23.01 56 ASP A CA 6
ATOM 9822 C C . ASP A 1 31 ? 11.029 -22.103 -35.321 1.00 42.45 56 ASP A C 6
ATOM 9823 O O . ASP A 1 31 ? 11.537 -22.343 -34.224 1.00 53.15 56 ASP A O 6
ATOM 9832 N N . CYS A 1 32 ? 10.110 -21.161 -35.517 1.00 64.30 57 CYS A N 6
ATOM 9833 C CA . CYS A 1 32 ? 9.698 -20.230 -34.471 1.00 72.52 57 CYS A CA 6
ATOM 9834 C C . CYS A 1 32 ? 9.096 -20.966 -33.277 1.00 42.12 57 CYS A C 6
ATOM 9835 O O . CYS A 1 32 ? 9.560 -20.808 -32.148 1.00 3.05 57 CYS A O 6
ATOM 9842 N N . ARG A 1 33 ? 8.076 -21.784 -33.542 1.00 44.14 58 ARG A N 6
ATOM 9843 C CA . ARG A 1 33 ? 7.379 -22.546 -32.498 1.00 15.15 58 ARG A CA 6
ATOM 9844 C C . ARG A 1 33 ? 8.333 -23.313 -31.580 1.00 50.24 58 ARG A C 6
ATOM 9845 O O . ARG A 1 33 ? 8.059 -23.477 -30.393 1.00 35.34 58 ARG A O 6
ATOM 9866 N N . LYS A 1 34 ? 9.442 -23.784 -32.121 1.00 64.24 59 LYS A N 6
ATOM 9867 C CA . LYS A 1 34 ? 10.432 -24.478 -31.316 1.00 41.10 59 LYS A CA 6
ATOM 9868 C C . LYS A 1 34 ? 11.282 -23.483 -30.523 1.00 4.41 59 LYS A C 6
ATOM 9869 O O . LYS A 1 34 ? 11.419 -23.591 -29.304 1.00 63.14 59 LYS A O 6
ATOM 9888 N N . ASP A 1 35 ? 11.825 -22.503 -31.232 1.00 33.20 60 ASP A N 6
ATOM 9889 C CA . ASP A 1 35 ? 12.873 -21.643 -30.693 1.00 32.44 60 ASP A CA 6
ATOM 9890 C C . ASP A 1 35 ? 12.339 -20.599 -29.712 1.00 53.52 60 ASP A C 6
ATOM 9891 O O . ASP A 1 35 ? 12.954 -20.352 -28.674 1.00 51.11 60 ASP A O 6
ATOM 9900 N N . VAL A 1 36 ? 11.201 -19.989 -30.029 1.00 31.23 61 VAL A N 6
ATOM 9901 C CA . VAL A 1 36 ? 10.667 -18.912 -29.194 1.00 24.45 61 VAL A CA 6
ATOM 9902 C C . VAL A 1 36 ? 10.196 -19.438 -27.834 1.00 21.22 61 VAL A C 6
ATOM 9903 O O . VAL A 1 36 ? 10.365 -18.775 -26.810 1.00 13.33 61 VAL A O 6
ATOM 9916 N N . GLN A 1 37 ? 9.630 -20.641 -27.824 1.00 20.22 62 GLN A N 6
ATOM 9917 C CA . GLN A 1 37 ? 9.115 -21.240 -26.592 1.00 73.50 62 GLN A CA 6
ATOM 9918 C C . GLN A 1 37 ? 10.253 -21.646 -25.658 1.00 23.14 62 GLN A C 6
ATOM 9919 O O . GLN A 1 37 ? 10.057 -21.790 -24.452 1.00 61.03 62 GLN A O 6
ATOM 9933 N N . ALA A 1 38 ? 11.436 -21.824 -26.228 1.00 1.44 63 ALA A N 6
ATOM 9934 C CA . ALA A 1 38 ? 12.618 -22.181 -25.453 1.00 50.43 63 ALA A CA 6
ATOM 9935 C C . ALA A 1 38 ? 13.094 -21.006 -24.600 1.00 4.10 63 ALA A C 6
ATOM 9936 O O . ALA A 1 38 ? 13.813 -21.185 -23.616 1.00 51.45 63 ALA A O 6
ATOM 9943 N N . CYS A 1 39 ? 12.685 -19.806 -24.982 1.00 22.24 64 CYS A N 6
ATOM 9944 C CA . CYS A 1 39 ? 13.066 -18.600 -24.266 1.00 73.24 64 CYS A CA 6
ATOM 9945 C C . CYS A 1 39 ? 11.893 -18.125 -23.410 1.00 64.33 64 CYS A C 6
ATOM 9946 O O . CYS A 1 39 ? 10.946 -17.525 -23.916 1.00 61.44 64 CYS A O 6
ATOM 9953 N N . ASP A 1 40 ? 11.944 -18.439 -22.115 1.00 40.42 65 ASP A N 6
ATOM 9954 C CA . ASP A 1 40 ? 10.861 -18.096 -21.190 1.00 41.13 65 ASP A CA 6
ATOM 9955 C C . ASP A 1 40 ? 10.846 -16.608 -20.891 1.00 42.33 65 ASP A C 6
ATOM 9956 O O . ASP A 1 40 ? 9.787 -15.978 -20.858 1.00 2.54 65 ASP A O 6
ATOM 9965 N N . LYS A 1 41 ? 12.021 -16.046 -20.670 1.00 53.11 66 LYS A N 6
ATOM 9966 C CA . LYS A 1 41 ? 12.129 -14.619 -20.438 1.00 60.53 66 LYS A CA 6
ATOM 9967 C C . LYS A 1 41 ? 12.563 -13.935 -21.720 1.00 40.12 66 LYS A C 6
ATOM 9968 O O . LYS A 1 41 ? 13.755 -13.827 -22.018 1.00 33.13 66 LYS A O 6
ATOM 9987 N N . LYS A 1 42 ? 11.578 -13.484 -22.485 1.00 4.53 67 LYS A N 6
ATOM 9988 C CA . LYS A 1 42 ? 11.816 -12.874 -23.783 1.00 51.42 67 LYS A CA 6
ATOM 9989 C C . LYS A 1 42 ? 12.179 -11.409 -23.606 1.00 11.22 67 LYS A C 6
ATOM 9990 O O . LYS A 1 42 ? 12.352 -10.667 -24.568 1.00 20.32 67 LYS A O 6
ATOM 10009 N N . TYR A 1 43 ? 12.278 -11.011 -22.350 1.00 73.41 68 TYR A N 6
ATOM 10010 C CA . TYR A 1 43 ? 12.798 -9.716 -21.974 1.00 45.31 68 TYR A CA 6
ATOM 10011 C C . TYR A 1 43 ? 13.668 -9.888 -20.747 1.00 75.44 68 TYR A C 6
ATOM 10012 O O . TYR A 1 43 ? 13.407 -10.757 -19.912 1.00 31.40 68 TYR A O 6
ATOM 10030 N N . ASP A 1 44 ? 14.702 -9.081 -20.650 1.00 12.11 69 ASP A N 6
ATOM 10031 C CA . ASP A 1 44 ? 15.531 -9.059 -19.462 1.00 33.31 69 ASP A CA 6
ATOM 10032 C C . ASP A 1 44 ? 14.730 -8.448 -18.319 1.00 45.35 69 ASP A C 6
ATOM 10033 O O . ASP A 1 44 ? 13.726 -7.771 -18.556 1.00 61.34 69 ASP A O 6
ATOM 10042 N N . ASP A 1 45 ? 15.157 -8.702 -17.092 1.00 32.33 70 ASP A N 6
ATOM 10043 C CA . ASP A 1 45 ? 14.401 -8.301 -15.911 1.00 51.14 70 ASP A CA 6
ATOM 10044 C C . ASP A 1 45 ? 14.172 -6.788 -15.859 1.00 41.34 70 ASP A C 6
ATOM 10045 O O . ASP A 1 45 ? 13.199 -6.323 -15.262 1.00 21.51 70 ASP A O 6
ATOM 10054 N N . GLN A 1 46 ? 15.050 -6.029 -16.501 1.00 0.10 71 GLN A N 6
ATOM 10055 C CA . GLN A 1 46 ? 14.950 -4.573 -16.506 1.00 53.15 71 GLN A CA 6
ATOM 10056 C C . GLN A 1 46 ? 14.142 -4.081 -17.708 1.00 72.52 71 GLN A C 6
ATOM 10057 O O . GLN A 1 46 ? 13.536 -3.010 -17.662 1.00 13.22 71 GLN A O 6
ATOM 10071 N N . GLY A 1 47 ? 14.140 -4.862 -18.784 1.00 64.12 72 GLY A N 6
ATOM 10072 C CA . GLY A 1 47 ? 13.340 -4.523 -19.948 1.00 51.31 72 GLY A CA 6
ATOM 10073 C C . GLY A 1 47 ? 14.147 -4.450 -21.234 1.00 13.13 72 GLY A C 6
ATOM 10074 O O . GLY A 1 47 ? 13.750 -3.780 -22.188 1.00 2.05 72 GLY A O 6
ATOM 10078 N N . ARG A 1 48 ? 15.293 -5.112 -21.259 1.00 41.42 73 ARG A N 6
ATOM 10079 C CA . ARG A 1 48 ? 16.107 -5.179 -22.469 1.00 62.24 73 ARG A CA 6
ATOM 10080 C C . ARG A 1 48 ? 15.863 -6.499 -23.195 1.00 2.33 73 ARG A C 6
ATOM 10081 O O . ARG A 1 48 ? 15.253 -7.412 -22.641 1.00 20.34 73 ARG A O 6
ATOM 10102 N N . GLU A 1 49 ? 16.325 -6.595 -24.432 1.00 74.30 74 GLU A N 6
ATOM 10103 C CA . GLU A 1 49 ? 16.185 -7.825 -25.206 1.00 41.42 74 GLU A CA 6
ATOM 10104 C C . GLU A 1 49 ? 17.233 -8.851 -24.766 1.00 64.54 74 GLU A C 6
ATOM 10105 O O . GLU A 1 49 ? 18.435 -8.565 -24.789 1.00 22.35 74 GLU A O 6
ATOM 10117 N N . THR A 1 50 ? 16.778 -10.032 -24.358 1.00 12.30 75 THR A N 6
ATOM 10118 C CA . THR A 1 50 ? 17.675 -11.092 -23.910 1.00 41.54 75 THR A CA 6
ATOM 10119 C C . THR A 1 50 ? 18.361 -11.768 -25.094 1.00 32.40 75 THR A C 6
ATOM 10120 O O . THR A 1 50 ? 18.052 -11.473 -26.247 1.00 51.44 75 THR A O 6
ATOM 10131 N N . ALA A 1 51 ? 19.282 -12.684 -24.808 1.00 73.43 76 ALA A N 6
ATOM 10132 C CA . ALA A 1 51 ? 20.037 -13.366 -25.854 1.00 11.44 76 ALA A CA 6
ATOM 10133 C C . ALA A 1 51 ? 19.117 -14.159 -26.776 1.00 73.34 76 ALA A C 6
ATOM 10134 O O . ALA A 1 51 ? 19.166 -14.005 -27.999 1.00 42.33 76 ALA A O 6
ATOM 10141 N N . CYS A 1 52 ? 18.266 -14.994 -26.186 1.00 4.53 77 CYS A N 6
ATOM 10142 C CA . CYS A 1 52 ? 17.318 -15.788 -26.960 1.00 50.51 77 CYS A CA 6
ATOM 10143 C C . CYS A 1 52 ? 16.336 -14.891 -27.698 1.00 24.34 77 CYS A C 6
ATOM 10144 O O . CYS A 1 52 ? 16.110 -15.062 -28.895 1.00 22.30 77 CYS A O 6
ATOM 10151 N N . ALA A 1 53 ? 15.782 -13.918 -26.988 1.00 13.45 78 ALA A N 6
ATOM 10152 C CA . ALA A 1 53 ? 14.814 -12.999 -27.569 1.00 73.43 78 ALA A CA 6
ATOM 10153 C C . ALA A 1 53 ? 15.403 -12.211 -28.729 1.00 73.34 78 ALA A C 6
ATOM 10154 O O . ALA A 1 53 ? 14.710 -11.936 -29.706 1.00 52.42 78 ALA A O 6
ATOM 10161 N N . LYS A 1 54 ? 16.686 -11.884 -28.654 1.00 51.25 79 LYS A N 6
ATOM 10162 C CA . LYS A 1 54 ? 17.297 -11.045 -29.670 1.00 54.41 79 LYS A CA 6
ATOM 10163 C C . LYS A 1 54 ? 17.601 -11.886 -30.896 1.00 14.44 79 LYS A C 6
ATOM 10164 O O . LYS A 1 54 ? 17.568 -11.400 -32.026 1.00 32.02 79 LYS A O 6
ATOM 10183 N N . GLY A 1 55 ? 17.878 -13.162 -30.663 1.00 25.22 80 GLY A N 6
ATOM 10184 C CA . GLY A 1 55 ? 18.047 -14.090 -31.757 1.00 60.05 80 GLY A CA 6
ATOM 10185 C C . GLY A 1 55 ? 16.751 -14.237 -32.516 1.00 50.13 80 GLY A C 6
ATOM 10186 O O . GLY A 1 55 ? 16.730 -14.161 -33.741 1.00 61.21 80 GLY A O 6
ATOM 10190 N N . ILE A 1 56 ? 15.672 -14.453 -31.770 1.00 23.41 81 ILE A N 6
ATOM 10191 C CA . ILE A 1 56 ? 14.320 -14.440 -32.321 1.00 52.23 81 ILE A CA 6
ATOM 10192 C C . ILE A 1 56 ? 14.072 -13.172 -33.145 1.00 62.32 81 ILE A C 6
ATOM 10193 O O . ILE A 1 56 ? 13.623 -13.253 -34.292 1.00 61.44 81 ILE A O 6
ATOM 10209 N N . ARG A 1 57 ? 14.358 -12.007 -32.558 1.00 61.21 82 ARG A N 6
ATOM 10210 C CA . ARG A 1 57 ? 14.263 -10.727 -33.269 1.00 63.12 82 ARG A CA 6
ATOM 10211 C C . ARG A 1 57 ? 14.951 -10.780 -34.630 1.00 14.24 82 ARG A C 6
ATOM 10212 O O . ARG A 1 57 ? 14.342 -10.466 -35.655 1.00 11.51 82 ARG A O 6
ATOM 10233 N N . GLU A 1 58 ? 16.214 -11.183 -34.640 1.00 14.20 83 GLU A N 6
ATOM 10234 C CA . GLU A 1 58 ? 16.997 -11.190 -35.867 1.00 35.53 83 GLU A CA 6
ATOM 10235 C C . GLU A 1 58 ? 16.555 -12.310 -36.810 1.00 51.34 83 GLU A C 6
ATOM 10236 O O . GLU A 1 58 ? 16.626 -12.168 -38.031 1.00 53.04 83 GLU A O 6
ATOM 10248 N N . LYS A 1 59 ? 16.098 -13.416 -36.241 1.00 44.31 84 LYS A N 6
ATOM 10249 C CA . LYS A 1 59 ? 15.639 -14.555 -37.029 1.00 23.45 84 LYS A CA 6
ATOM 10250 C C . LYS A 1 59 ? 14.378 -14.232 -37.810 1.00 65.21 84 LYS A C 6
ATOM 10251 O O . LYS A 1 59 ? 14.344 -14.334 -39.037 1.00 3.41 84 LYS A O 6
ATOM 10270 N N . TYR A 1 60 ? 13.353 -13.805 -37.093 1.00 54.42 85 TYR A N 6
ATOM 10271 C CA . TYR A 1 60 ? 12.010 -13.754 -37.649 1.00 4.21 85 TYR A CA 6
ATOM 10272 C C . TYR A 1 60 ? 11.588 -12.336 -37.984 1.00 31.54 85 TYR A C 6
ATOM 10273 O O . TYR A 1 60 ? 10.397 -12.038 -38.051 1.00 15.52 85 TYR A O 6
ATOM 10291 N N . LYS A 1 61 ? 12.560 -11.463 -38.203 1.00 72.22 86 LYS A N 6
ATOM 10292 C CA . LYS A 1 61 ? 12.252 -10.109 -38.631 1.00 61.41 86 LYS A CA 6
ATOM 10293 C C . LYS A 1 61 ? 11.644 -10.154 -40.029 1.00 20.12 86 LYS A C 6
ATOM 10294 O O . LYS A 1 61 ? 12.033 -10.990 -40.853 1.00 34.14 86 LYS A O 6
ATOM 10313 N N . PRO A 1 62 ? 10.656 -9.294 -40.295 1.00 51.41 87 PRO A N 6
ATOM 10314 C CA . PRO A 1 62 ? 10.073 -9.156 -41.621 1.00 2.40 87 PRO A CA 6
ATOM 10315 C C . PRO A 1 62 ? 10.903 -8.219 -42.493 1.00 2.00 87 PRO A C 6
ATOM 10316 O O . PRO A 1 62 ? 12.075 -7.968 -42.208 1.00 23.43 87 PRO A O 6
ATOM 10327 N N . ALA A 1 63 ? 10.300 -7.712 -43.552 1.00 33.50 88 ALA A N 6
ATOM 10328 C CA . ALA A 1 63 ? 10.963 -6.736 -44.400 1.00 64.51 88 ALA A CA 6
ATOM 10329 C C . ALA A 1 63 ? 11.063 -5.399 -43.682 1.00 1.55 88 ALA A C 6
ATOM 10330 O O . ALA A 1 63 ? 10.145 -4.579 -43.738 1.00 42.44 88 ALA A O 6
ATOM 10337 N N . VAL A 1 64 ? 12.178 -5.203 -42.994 1.00 13.22 89 VAL A N 6
ATOM 10338 C CA . VAL A 1 64 ? 12.465 -3.966 -42.280 1.00 34.20 89 VAL A CA 6
ATOM 10339 C C . VAL A 1 64 ? 13.971 -3.796 -42.154 1.00 33.32 89 VAL A C 6
ATOM 10340 O O . VAL A 1 64 ? 14.692 -4.763 -41.906 1.00 51.15 89 VAL A O 6
ATOM 10353 N N . VAL A 1 65 ? 14.443 -2.578 -42.333 1.00 5.21 90 VAL A N 6
ATOM 10354 C CA . VAL A 1 65 ? 15.870 -2.312 -42.309 1.00 24.44 90 VAL A CA 6
ATOM 10355 C C . VAL A 1 65 ? 16.354 -1.968 -40.902 1.00 24.01 90 VAL A C 6
ATOM 10356 O O . VAL A 1 65 ? 15.856 -1.035 -40.267 1.00 4.35 90 VAL A O 6
ATOM 10369 N N . TYR A 1 66 ? 17.309 -2.752 -40.416 1.00 51.21 91 TYR A N 6
ATOM 10370 C CA . TYR A 1 66 ? 17.905 -2.534 -39.104 1.00 32.52 91 TYR A CA 6
ATOM 10371 C C . TYR A 1 66 ? 19.376 -2.181 -39.244 1.00 22.13 91 TYR A C 6
ATOM 10372 O O . TYR A 1 66 ? 19.957 -2.312 -40.323 1.00 11.45 91 TYR A O 6
ATOM 10390 N N . GLY A 1 67 ? 19.970 -1.741 -38.147 1.00 52.11 92 GLY A N 6
ATOM 10391 C CA . GLY A 1 67 ? 21.393 -1.500 -38.124 1.00 11.12 92 GLY A CA 6
ATOM 10392 C C . GLY A 1 67 ? 22.151 -2.752 -37.733 1.00 23.31 92 GLY A C 6
ATOM 10393 O O . GLY A 1 67 ? 21.552 -3.715 -37.251 1.00 21.14 92 GLY A O 6
ATOM 10397 N N . TYR A 1 68 ? 23.466 -2.741 -37.920 1.00 64.34 93 TYR A N 6
ATOM 10398 C CA . TYR A 1 68 ? 24.293 -3.906 -37.609 1.00 44.13 93 TYR A CA 6
ATOM 10399 C C . TYR A 1 68 ? 24.326 -4.196 -36.107 1.00 53.10 93 TYR A C 6
ATOM 10400 O O . TYR A 1 68 ? 24.773 -5.262 -35.680 1.00 40.50 93 TYR A O 6
ATOM 10418 N N . ASP A 1 69 ? 23.848 -3.247 -35.314 1.00 53.11 94 ASP A N 6
ATOM 10419 C CA . ASP A 1 69 ? 23.790 -3.409 -33.866 1.00 21.11 94 ASP A CA 6
ATOM 10420 C C . ASP A 1 69 ? 22.484 -4.086 -33.447 1.00 64.22 94 ASP A C 6
ATOM 10421 O O . ASP A 1 69 ? 22.366 -4.608 -32.340 1.00 53.44 94 ASP A O 6
ATOM 10430 N N . GLY A 1 70 ? 21.513 -4.099 -34.350 1.00 50.22 95 GLY A N 6
ATOM 10431 C CA . GLY A 1 70 ? 20.223 -4.689 -34.042 1.00 62.33 95 GLY A CA 6
ATOM 10432 C C . GLY A 1 70 ? 19.205 -3.659 -33.597 1.00 42.42 95 GLY A C 6
ATOM 10433 O O . GLY A 1 70 ? 18.169 -4.005 -33.028 1.00 21.14 95 GLY A O 6
ATOM 10437 N N . LYS A 1 71 ? 19.510 -2.391 -33.839 1.00 51.43 96 LYS A N 6
ATOM 10438 C CA . LYS A 1 71 ? 18.584 -1.304 -33.539 1.00 61.03 96 LYS A CA 6
ATOM 10439 C C . LYS A 1 71 ? 17.800 -0.920 -34.790 1.00 13.43 96 LYS A C 6
ATOM 10440 O O . LYS A 1 71 ? 18.310 -1.047 -35.907 1.00 32.04 96 LYS A O 6
ATOM 10459 N N . PRO A 1 72 ? 16.550 -0.455 -34.621 1.00 74.34 97 PRO A N 6
ATOM 10460 C CA . PRO A 1 72 ? 15.684 -0.060 -35.734 1.00 3.22 97 PRO A CA 6
ATOM 10461 C C . PRO A 1 72 ? 16.101 1.268 -36.361 1.00 75.22 97 PRO A C 6
ATOM 10462 O O . PRO A 1 72 ? 15.499 2.312 -36.100 1.00 12.02 97 PRO A O 6
ATOM 10473 N N . LEU A 1 73 ? 17.154 1.220 -37.160 1.00 64.04 98 LEU A N 6
ATOM 10474 C CA . LEU A 1 73 ? 17.624 2.380 -37.900 1.00 70.25 98 LEU A CA 6
ATOM 10475 C C . LEU A 1 73 ? 18.200 1.934 -39.235 1.00 74.23 98 LEU A C 6
ATOM 10476 O O . LEU A 1 73 ? 18.783 0.853 -39.332 1.00 12.12 98 LEU A O 6
ATOM 10492 N N . ASP A 1 74 ? 18.031 2.747 -40.263 1.00 51.11 99 ASP A N 6
ATOM 10493 C CA . ASP A 1 74 ? 18.505 2.387 -41.592 1.00 42.21 99 ASP A CA 6
ATOM 10494 C C . ASP A 1 74 ? 19.738 3.196 -41.966 1.00 45.52 99 ASP A C 6
ATOM 10495 O O . ASP A 1 74 ? 20.203 4.023 -41.179 1.00 53.14 99 ASP A O 6
ATOM 10504 N N . LEU A 1 75 ? 20.285 2.906 -43.154 1.00 0.25 100 LEU A N 6
ATOM 10505 C CA . LEU A 1 75 ? 21.493 3.562 -43.680 1.00 21.32 100 LEU A CA 6
ATOM 10506 C C . LEU A 1 75 ? 22.761 3.039 -43.013 1.00 32.45 100 LEU A C 6
ATOM 10507 O O . LEU A 1 75 ? 23.809 2.973 -43.651 1.00 40.11 100 LEU A O 6
ATOM 10523 N N . GLY A 1 76 ? 22.652 2.641 -41.749 1.00 53.03 101 GLY A N 6
ATOM 10524 C CA . GLY A 1 76 ? 23.809 2.199 -40.983 1.00 13.13 101 GLY A CA 6
ATOM 10525 C C . GLY A 1 76 ? 24.592 1.071 -41.639 1.00 74.54 101 GLY A C 6
ATOM 10526 O O . GLY A 1 76 ? 25.785 0.919 -41.396 1.00 23.43 101 GLY A O 6
ATOM 10530 N N . PHE A 1 77 ? 23.922 0.270 -42.458 1.00 43.02 102 PHE A N 6
ATOM 10531 C CA . PHE A 1 77 ? 24.572 -0.851 -43.126 1.00 63.34 102 PHE A CA 6
ATOM 10532 C C . PHE A 1 77 ? 24.874 -0.531 -44.594 1.00 34.52 102 PHE A C 6
ATOM 10533 O O . PHE A 1 77 ? 25.408 -1.368 -45.321 1.00 11.32 102 PHE A O 6
ATOM 10550 N N . CYS A 1 78 ? 24.538 0.680 -45.024 1.00 62.25 103 CYS A N 6
ATOM 10551 C CA . CYS A 1 78 ? 24.721 1.070 -46.420 1.00 34.41 103 CYS A CA 6
ATOM 10552 C C . CYS A 1 78 ? 25.779 2.157 -46.558 1.00 53.21 103 CYS A C 6
ATOM 10553 O O . CYS A 1 78 ? 26.472 2.236 -47.574 1.00 14.02 103 CYS A O 6
ATOM 10560 N N . THR A 1 79 ? 25.912 2.981 -45.524 1.00 44.04 104 THR A N 6
ATOM 10561 C CA . THR A 1 79 ? 26.791 4.143 -45.559 1.00 45.55 104 THR A CA 6
ATOM 10562 C C . THR A 1 79 ? 28.261 3.756 -45.719 1.00 51.05 104 THR A C 6
ATOM 10563 O O . THR A 1 79 ? 29.096 4.590 -46.073 1.00 35.54 104 THR A O 6
ATOM 10574 N N . LEU A 1 80 ? 28.568 2.487 -45.480 1.00 55.11 105 LEU A N 6
ATOM 10575 C CA . LEU A 1 80 ? 29.938 1.999 -45.568 1.00 4.32 105 LEU A CA 6
ATOM 10576 C C . LEU A 1 80 ? 30.410 1.974 -47.019 1.00 4.21 105 LEU A C 6
ATOM 10577 O O . LEU A 1 80 ? 31.606 2.052 -47.293 1.00 61.24 105 LEU A O 6
ATOM 10593 N N . ALA A 1 81 ? 29.463 1.885 -47.946 1.00 24.24 106 ALA A N 6
ATOM 10594 C CA . ALA A 1 81 ? 29.788 1.808 -49.364 1.00 72.41 106 ALA A CA 6
ATOM 10595 C C . ALA A 1 81 ? 29.871 3.199 -49.987 1.00 14.31 106 ALA A C 6
ATOM 10596 O O . ALA A 1 81 ? 30.146 3.346 -51.180 1.00 4.41 106 ALA A O 6
ATOM 10603 N N . GLY A 1 82 ? 29.630 4.218 -49.174 1.00 21.55 107 GLY A N 6
ATOM 10604 C CA . GLY A 1 82 ? 29.695 5.581 -49.657 1.00 45.23 107 GLY A CA 6
ATOM 10605 C C . GLY A 1 82 ? 28.512 5.930 -50.529 1.00 34.51 107 GLY A C 6
ATOM 10606 O O . GLY A 1 82 ? 27.374 5.685 -50.154 1.00 24.32 107 GLY A O 6
ATOM 10610 N N . ILE A 1 83 ? 28.793 6.473 -51.707 1.00 40.23 108 ILE A N 6
ATOM 10611 C CA . ILE A 1 83 ? 27.758 6.900 -52.654 1.00 3.14 108 ILE A CA 6
ATOM 10612 C C . ILE A 1 83 ? 26.732 5.792 -52.934 1.00 15.42 108 ILE A C 6
ATOM 10613 O O . ILE A 1 83 ? 25.568 6.071 -53.222 1.00 13.51 108 ILE A O 6
ATOM 10629 N N . ARG A 1 84 ? 27.155 4.538 -52.827 1.00 33.20 109 ARG A N 6
ATOM 10630 C CA . ARG A 1 84 ? 26.287 3.411 -53.159 1.00 24.14 109 ARG A CA 6
ATOM 10631 C C . ARG A 1 84 ? 25.207 3.186 -52.093 1.00 43.34 109 ARG A C 6
ATOM 10632 O O . ARG A 1 84 ? 24.326 2.342 -52.268 1.00 74.24 109 ARG A O 6
ATOM 10653 N N . GLU A 1 85 ? 25.267 3.947 -50.999 1.00 1.42 110 GLU A N 6
ATOM 10654 C CA . GLU A 1 85 ? 24.283 3.827 -49.924 1.00 65.14 110 GLU A CA 6
ATOM 10655 C C . GLU A 1 85 ? 22.882 4.183 -50.417 1.00 63.43 110 GLU A C 6
ATOM 10656 O O . GLU A 1 85 ? 21.888 3.632 -49.939 1.00 1.12 110 GLU A O 6
ATOM 10668 N N . VAL A 1 86 ? 22.822 5.106 -51.373 1.00 31.21 111 VAL A N 6
ATOM 10669 C CA . VAL A 1 86 ? 21.559 5.570 -51.938 1.00 43.02 111 VAL A CA 6
ATOM 10670 C C . VAL A 1 86 ? 20.740 4.398 -52.476 1.00 12.22 111 VAL A C 6
ATOM 10671 O O . VAL A 1 86 ? 19.573 4.226 -52.119 1.00 11.43 111 VAL A O 6
ATOM 10684 N N . ASP A 1 87 ? 21.366 3.584 -53.318 1.00 32.44 112 ASP A N 6
ATOM 10685 C CA . ASP A 1 87 ? 20.706 2.414 -53.885 1.00 30.34 112 ASP A CA 6
ATOM 10686 C C . ASP A 1 87 ? 20.402 1.389 -52.801 1.00 61.43 112 ASP A C 6
ATOM 10687 O O . ASP A 1 87 ? 19.312 0.823 -52.761 1.00 21.45 112 ASP A O 6
ATOM 10696 N N . CYS A 1 88 ? 21.374 1.162 -51.926 1.00 44.24 113 CYS A N 6
ATOM 10697 C CA . CYS A 1 88 ? 21.233 0.197 -50.838 1.00 42.52 113 CYS A CA 6
ATOM 10698 C C . CYS A 1 88 ? 19.973 0.442 -50.001 1.00 33.34 113 CYS A C 6
ATOM 10699 O O . CYS A 1 88 ? 19.285 -0.505 -49.628 1.00 22.01 113 CYS A O 6
ATOM 10706 N N . ARG A 1 89 ? 19.647 1.699 -49.736 1.00 4.02 114 ARG A N 6
ATOM 10707 C CA . ARG A 1 89 ? 18.492 2.009 -48.899 1.00 52.40 114 ARG A CA 6
ATOM 10708 C C . ARG A 1 89 ? 17.201 1.569 -49.596 1.00 44.02 114 ARG A C 6
ATOM 10709 O O . ARG A 1 89 ? 16.334 0.936 -48.990 1.00 64.33 114 ARG A O 6
ATOM 10730 N N . LYS A 1 90 ? 17.100 1.889 -50.878 1.00 52.32 115 LYS A N 6
ATOM 10731 C CA . LYS A 1 90 ? 15.896 1.613 -51.660 1.00 22.31 115 LYS A CA 6
ATOM 10732 C C . LYS A 1 90 ? 15.779 0.133 -52.015 1.00 33.24 115 LYS A C 6
ATOM 10733 O O . LYS A 1 90 ? 14.757 -0.504 -51.766 1.00 20.13 115 LYS A O 6
ATOM 10752 N N . ASP A 1 91 ? 16.842 -0.396 -52.595 1.00 34.43 116 ASP A N 6
ATOM 10753 C CA . ASP A 1 91 ? 16.804 -1.715 -53.220 1.00 3.32 116 ASP A CA 6
ATOM 10754 C C . ASP A 1 91 ? 16.919 -2.853 -52.214 1.00 24.22 116 ASP A C 6
ATOM 10755 O O . ASP A 1 91 ? 16.197 -3.840 -52.315 1.00 12.14 116 ASP A O 6
ATOM 10764 N N . ALA A 1 92 ? 17.809 -2.715 -51.238 1.00 73.34 117 ALA A N 6
ATOM 10765 C CA . ALA A 1 92 ? 18.136 -3.825 -50.340 1.00 51.02 117 ALA A CA 6
ATOM 10766 C C . ALA A 1 92 ? 16.937 -4.297 -49.523 1.00 12.02 117 ALA A C 6
ATOM 10767 O O . ALA A 1 92 ? 16.859 -5.466 -49.154 1.00 23.03 117 ALA A O 6
ATOM 10774 N N . GLN A 1 93 ? 16.002 -3.394 -49.237 1.00 50.33 118 GLN A N 6
ATOM 10775 C CA . GLN A 1 93 ? 14.849 -3.731 -48.401 1.00 32.23 118 GLN A CA 6
ATOM 10776 C C . GLN A 1 93 ? 13.933 -4.771 -49.058 1.00 55.11 118 GLN A C 6
ATOM 10777 O O . GLN A 1 93 ? 13.027 -5.290 -48.409 1.00 63.24 118 GLN A O 6
ATOM 10791 N N . THR A 1 94 ? 14.153 -5.065 -50.338 1.00 51.35 119 THR A N 6
ATOM 10792 C CA . THR A 1 94 ? 13.367 -6.099 -51.011 1.00 54.43 119 THR A CA 6
ATOM 10793 C C . THR A 1 94 ? 13.859 -7.496 -50.616 1.00 35.22 119 THR A C 6
ATOM 10794 O O . THR A 1 94 ? 13.144 -8.484 -50.756 1.00 65.14 119 THR A O 6
ATOM 10805 N N . CYS A 1 95 ? 15.091 -7.560 -50.117 1.00 52.13 120 CYS A N 6
ATOM 10806 C CA . CYS A 1 95 ? 15.671 -8.786 -49.551 1.00 71.53 120 CYS A CA 6
ATOM 10807 C C . CYS A 1 95 ? 14.997 -9.179 -48.229 1.00 72.34 120 CYS A C 6
ATOM 10808 O O . CYS A 1 95 ? 15.692 -9.520 -47.273 1.00 11.13 120 CYS A O 6
ATOM 10815 N N . ASP A 1 96 ? 13.657 -9.130 -48.180 1.00 24.24 121 ASP A N 6
ATOM 10816 C CA . ASP A 1 96 ? 12.917 -9.226 -46.915 1.00 3.32 121 ASP A CA 6
ATOM 10817 C C . ASP A 1 96 ? 13.407 -10.390 -46.045 1.00 43.21 121 ASP A C 6
ATOM 10818 O O . ASP A 1 96 ? 13.919 -10.165 -44.946 1.00 20.14 121 ASP A O 6
ATOM 10827 N N . LYS A 1 97 ? 13.261 -11.623 -46.518 1.00 64.53 122 LYS A N 6
ATOM 10828 C CA . LYS A 1 97 ? 13.986 -12.741 -45.946 1.00 61.41 122 LYS A CA 6
ATOM 10829 C C . LYS A 1 97 ? 14.635 -13.555 -47.054 1.00 25.45 122 LYS A C 6
ATOM 10830 O O . LYS A 1 97 ? 15.854 -13.553 -47.222 1.00 65.43 122 LYS A O 6
ATOM 10849 N N . LYS A 1 98 ? 13.788 -14.237 -47.826 1.00 62.30 123 LYS A N 6
ATOM 10850 C CA . LYS A 1 98 ? 14.236 -15.037 -48.961 1.00 62.42 123 LYS A CA 6
ATOM 10851 C C . LYS A 1 98 ? 13.414 -14.722 -50.209 1.00 32.43 123 LYS A C 6
ATOM 10852 O O . LYS A 1 98 ? 13.951 -14.619 -51.308 1.00 32.35 123 LYS A O 6
ATOM 10871 N N . TYR A 1 99 ? 12.104 -14.560 -50.010 1.00 55.42 124 TYR A N 6
ATOM 10872 C CA . TYR A 1 99 ? 11.133 -14.516 -51.105 1.00 63.41 124 TYR A CA 6
ATOM 10873 C C . TYR A 1 99 ? 11.482 -13.472 -52.160 1.00 65.33 124 TYR A C 6
ATOM 10874 O O . TYR A 1 99 ? 11.805 -13.818 -53.297 1.00 45.41 124 TYR A O 6
ATOM 10892 N N . GLU A 1 100 ? 11.432 -12.201 -51.793 1.00 61.12 125 GLU A N 6
ATOM 10893 C CA . GLU A 1 100 ? 11.688 -11.142 -52.754 1.00 65.32 125 GLU A CA 6
ATOM 10894 C C . GLU A 1 100 ? 13.185 -10.839 -52.806 1.00 74.15 125 GLU A C 6
ATOM 10895 O O . GLU A 1 100 ? 13.626 -9.904 -53.476 1.00 35.41 125 GLU A O 6
ATOM 10907 N N . SER A 1 101 ? 13.969 -11.673 -52.126 1.00 51.22 126 SER A N 6
ATOM 10908 C CA . SER A 1 101 ? 15.408 -11.479 -52.059 1.00 34.22 126 SER A CA 6
ATOM 10909 C C . SER A 1 101 ? 16.041 -11.853 -53.395 1.00 24.12 126 SER A C 6
ATOM 10910 O O . SER A 1 101 ? 17.078 -11.313 -53.770 1.00 1.35 126 SER A O 6
ATOM 10918 N N . ASP A 1 102 ? 15.404 -12.780 -54.103 1.00 30.23 127 ASP A N 6
ATOM 10919 C CA . ASP A 1 102 ? 15.821 -13.141 -55.455 1.00 63.33 127 ASP A CA 6
ATOM 10920 C C . ASP A 1 102 ? 15.855 -11.907 -56.353 1.00 54.25 127 ASP A C 6
ATOM 10921 O O . ASP A 1 102 ? 16.868 -11.617 -56.992 1.00 44.11 127 ASP A O 6
ATOM 10930 N N . LYS A 1 103 ? 14.753 -11.167 -56.374 1.00 24.31 128 LYS A N 6
ATOM 10931 C CA . LYS A 1 103 ? 14.666 -9.927 -57.144 1.00 20.40 128 LYS A CA 6
ATOM 10932 C C . LYS A 1 103 ? 15.676 -8.920 -56.622 1.00 71.55 128 LYS A C 6
ATOM 10933 O O . LYS A 1 103 ? 16.310 -8.188 -57.387 1.00 15.45 128 LYS A O 6
ATOM 10952 N N . CYS A 1 104 ? 15.817 -8.908 -55.306 1.00 61.41 129 CYS A N 6
ATOM 10953 C CA . CYS A 1 104 ? 16.685 -7.980 -54.612 1.00 22.11 129 CYS A CA 6
ATOM 10954 C C . CYS A 1 104 ? 18.148 -8.176 -54.997 1.00 71.42 129 CYS A C 6
ATOM 10955 O O . CYS A 1 104 ? 18.821 -7.221 -55.380 1.00 63.34 129 CYS A O 6
ATOM 10962 N N . LEU A 1 105 ? 18.632 -9.415 -54.931 1.00 70.35 130 LEU A N 6
ATOM 10963 C CA . LEU A 1 105 ? 20.041 -9.692 -55.192 1.00 61.34 130 LEU A CA 6
ATOM 10964 C C . LEU A 1 105 ? 20.384 -9.328 -56.630 1.00 62.42 130 LEU A C 6
ATOM 10965 O O . LEU A 1 105 ? 21.456 -8.789 -56.900 1.00 43.12 130 LEU A O 6
ATOM 10981 N N . ASN A 1 106 ? 19.455 -9.618 -57.542 1.00 31.03 131 ASN A N 6
ATOM 10982 C CA . ASN A 1 106 ? 19.601 -9.241 -58.946 1.00 63.13 131 ASN A CA 6
ATOM 10983 C C . ASN A 1 106 ? 19.883 -7.750 -59.088 1.00 63.05 131 ASN A C 6
ATOM 10984 O O . ASN A 1 106 ? 20.668 -7.339 -59.942 1.00 73.21 131 ASN A O 6
ATOM 10995 N N . ALA A 1 107 ? 19.252 -6.944 -58.248 1.00 24.33 132 ALA A N 6
ATOM 10996 C CA . ALA A 1 107 ? 19.462 -5.506 -58.281 1.00 12.01 132 ALA A CA 6
ATOM 10997 C C . ALA A 1 107 ? 20.748 -5.150 -57.543 1.00 32.34 132 ALA A C 6
ATOM 10998 O O . ALA A 1 107 ? 21.619 -4.470 -58.071 1.00 32.20 132 ALA A O 6
ATOM 11005 N N . ILE A 1 108 ? 20.839 -5.643 -56.312 1.00 72.33 133 ILE A N 6
ATOM 11006 C CA . ILE A 1 108 ? 21.963 -5.359 -55.419 1.00 12.34 133 ILE A CA 6
ATOM 11007 C C . ILE A 1 108 ? 23.321 -5.632 -56.067 1.00 52.25 133 ILE A C 6
ATOM 11008 O O . ILE A 1 108 ? 24.272 -4.877 -55.852 1.00 35.44 133 ILE A O 6
ATOM 11024 N N . LYS A 1 109 ? 23.420 -6.670 -56.887 1.00 24.12 134 LYS A N 6
ATOM 11025 C CA . LYS A 1 109 ? 24.712 -7.061 -57.431 1.00 44.33 134 LYS A CA 6
ATOM 11026 C C . LYS A 1 109 ? 25.145 -6.101 -58.539 1.00 33.24 134 LYS A C 6
ATOM 11027 O O . LYS A 1 109 ? 26.324 -5.765 -58.652 1.00 3.34 134 LYS A O 6
ATOM 11046 N N . GLU A 1 110 ? 24.186 -5.648 -59.347 1.00 44.22 135 GLU A N 6
ATOM 11047 C CA . GLU A 1 110 ? 24.480 -4.708 -60.426 1.00 4.42 135 GLU A CA 6
ATOM 11048 C C . GLU A 1 110 ? 24.682 -3.292 -59.885 1.00 71.33 135 GLU A C 6
ATOM 11049 O O . GLU A 1 110 ? 25.142 -2.403 -60.602 1.00 53.32 135 GLU A O 6
ATOM 11061 N N . LYS A 1 111 ? 24.350 -3.089 -58.612 1.00 51.32 136 LYS A N 6
ATOM 11062 C CA . LYS A 1 111 ? 24.576 -1.804 -57.960 1.00 13.12 136 LYS A CA 6
ATOM 11063 C C . LYS A 1 111 ? 26.066 -1.586 -57.754 1.00 53.12 136 LYS A C 6
ATOM 11064 O O . LYS A 1 111 ? 26.546 -0.452 -57.736 1.00 44.31 136 LYS A O 6
ATOM 11083 N N . TYR A 1 112 ? 26.787 -2.684 -57.587 1.00 40.32 137 TYR A N 6
ATOM 11084 C CA . TYR A 1 112 ? 28.226 -2.643 -57.385 1.00 65.41 137 TYR A CA 6
ATOM 11085 C C . TYR A 1 112 ? 28.950 -3.252 -58.581 1.00 42.44 137 TYR A C 6
ATOM 11086 O O . TYR A 1 112 ? 30.018 -3.844 -58.431 1.00 15.23 137 TYR A O 6
ATOM 11104 N N . LYS A 1 113 ? 28.365 -3.099 -59.770 1.00 61.15 138 LYS A N 6
ATOM 11105 C CA . LYS A 1 113 ? 28.956 -3.633 -60.994 1.00 20.12 138 LYS A CA 6
ATOM 11106 C C . LYS A 1 113 ? 30.382 -3.115 -61.179 1.00 30.30 138 LYS A C 6
ATOM 11107 O O . LYS A 1 113 ? 30.670 -1.948 -60.904 1.00 73.43 138 LYS A O 6
ATOM 11126 N N . PRO A 1 114 ? 31.299 -3.988 -61.620 1.00 35.33 139 PRO A N 6
ATOM 11127 C CA . PRO A 1 114 ? 32.715 -3.647 -61.756 1.00 33.20 139 PRO A CA 6
ATOM 11128 C C . PRO A 1 114 ? 32.974 -2.605 -62.837 1.00 61.52 139 PRO A C 6
ATOM 11129 O O . PRO A 1 114 ? 32.990 -2.918 -64.029 1.00 44.14 139 PRO A O 6
ATOM 11140 N N . VAL A 1 115 ? 33.180 -1.371 -62.415 1.00 62.52 140 VAL A N 6
ATOM 11141 C CA . VAL A 1 115 ? 33.548 -0.296 -63.323 1.00 54.51 140 VAL A CA 6
ATOM 11142 C C . VAL A 1 115 ? 35.060 -0.297 -63.534 1.00 5.21 140 VAL A C 6
ATOM 11143 O O . VAL A 1 115 ? 35.736 0.728 -63.404 1.00 34.45 140 VAL A O 6
ATOM 11156 N N . VAL A 1 116 ? 35.575 -1.471 -63.863 1.00 60.25 141 VAL A N 6
ATOM 11157 C CA . VAL A 1 116 ? 37.007 -1.679 -64.004 1.00 43.34 141 VAL A CA 6
ATOM 11158 C C . VAL A 1 116 ? 37.534 -1.023 -65.278 1.00 3.31 141 VAL A C 6
ATOM 11159 O O . VAL A 1 116 ? 36.863 -1.011 -66.313 1.00 24.52 141 VAL A O 6
ATOM 11172 N N . ASP A 1 117 ? 38.726 -0.456 -65.184 1.00 52.24 142 ASP A N 6
ATOM 11173 C CA . ASP A 1 117 ? 39.378 0.154 -66.330 1.00 63.51 142 ASP A CA 6
ATOM 11174 C C . ASP A 1 117 ? 39.927 -0.926 -67.259 1.00 24.11 142 ASP A C 6
ATOM 11175 O O . ASP A 1 117 ? 40.402 -1.969 -66.798 1.00 43.12 142 ASP A O 6
ATOM 11184 N N . PRO A 1 118 ? 39.845 -0.699 -68.578 1.00 62.21 143 PRO A N 6
ATOM 11185 C CA . PRO A 1 118 ? 40.280 -1.672 -69.590 1.00 23.21 143 PRO A CA 6
ATOM 11186 C C . PRO A 1 118 ? 41.736 -2.092 -69.412 1.00 42.42 143 PRO A C 6
ATOM 11187 O O . PRO A 1 118 ? 42.624 -1.250 -69.244 1.00 1.13 143 PRO A O 6
ATOM 11198 N N . ASN A 1 119 ? 41.969 -3.398 -69.438 1.00 35.30 144 ASN A N 6
ATOM 11199 C CA . ASN A 1 119 ? 43.313 -3.946 -69.284 1.00 54.31 144 ASN A CA 6
ATOM 11200 C C . ASN A 1 119 ? 44.131 -3.716 -70.549 1.00 30.21 144 ASN A C 6
ATOM 11201 O O . ASN A 1 119 ? 43.575 -3.400 -71.602 1.00 3.20 144 ASN A O 6
ATOM 11212 N N . PRO A 1 120 ? 45.463 -3.860 -70.462 1.00 14.04 145 PRO A N 6
ATOM 11213 C CA . PRO A 1 120 ? 46.335 -3.835 -71.637 1.00 41.32 145 PRO A CA 6
ATOM 11214 C C . PRO A 1 120 ? 45.933 -4.916 -72.639 1.00 72.42 145 PRO A C 6
ATOM 11215 O O . PRO A 1 120 ? 45.820 -6.088 -72.278 1.00 41.53 145 PRO A O 6
ATOM 11226 N N . PRO A 1 121 ? 45.684 -4.526 -73.900 1.00 25.22 146 PRO A N 6
ATOM 11227 C CA . PRO A 1 121 ? 45.216 -5.443 -74.946 1.00 53.32 146 PRO A CA 6
ATOM 11228 C C . PRO A 1 121 ? 46.104 -6.672 -75.093 1.00 52.02 146 PRO A C 6
ATOM 11229 O O . PRO A 1 121 ? 47.239 -6.583 -75.565 1.00 43.25 146 PRO A O 6
ATOM 11240 N N . ALA A 1 122 ? 45.585 -7.811 -74.662 1.00 50.33 147 ALA A N 6
ATOM 11241 C CA . ALA A 1 122 ? 46.312 -9.064 -74.736 1.00 23.50 147 ALA A CA 6
ATOM 11242 C C . ALA A 1 122 ? 45.391 -10.185 -75.196 1.00 53.42 147 ALA A C 6
ATOM 11243 O O . ALA A 1 122 ? 45.414 -10.517 -76.401 1.00 38.33 147 ALA A O 6
ATOM 11251 N N . ALA A 1 1 ? 12.790 11.051 -13.838 1.00 74.44 26 ALA A N 7
ATOM 11252 C CA . ALA A 1 1 ? 13.388 9.698 -13.805 1.00 0.20 26 ALA A CA 7
ATOM 11253 C C . ALA A 1 1 ? 12.306 8.634 -13.708 1.00 52.34 26 ALA A C 7
ATOM 11254 O O . ALA A 1 1 ? 11.232 8.878 -13.152 1.00 1.33 26 ALA A O 7
ATOM 11263 N N . ASP A 1 2 ? 12.585 7.459 -14.256 1.00 62.33 27 ASP A N 7
ATOM 11264 C CA . ASP A 1 2 ? 11.668 6.333 -14.167 1.00 35.43 27 ASP A CA 7
ATOM 11265 C C . ASP A 1 2 ? 12.424 5.019 -14.305 1.00 12.20 27 ASP A C 7
ATOM 11266 O O . ASP A 1 2 ? 13.123 4.793 -15.293 1.00 61.44 27 ASP A O 7
ATOM 11275 N N . VAL A 1 3 ? 12.282 4.163 -13.309 1.00 21.13 28 VAL A N 7
ATOM 11276 C CA . VAL A 1 3 ? 12.951 2.872 -13.303 1.00 32.44 28 VAL A CA 7
ATOM 11277 C C . VAL A 1 3 ? 11.937 1.735 -13.250 1.00 54.33 28 VAL A C 7
ATOM 11278 O O . VAL A 1 3 ? 12.272 0.602 -12.898 1.00 3.33 28 VAL A O 7
ATOM 11291 N N . PHE A 1 4 ? 10.703 2.040 -13.616 1.00 41.51 29 PHE A N 7
ATOM 11292 C CA . PHE A 1 4 ? 9.644 1.041 -13.643 1.00 13.11 29 PHE A CA 7
ATOM 11293 C C . PHE A 1 4 ? 9.480 0.468 -15.050 1.00 61.53 29 PHE A C 7
ATOM 11294 O O . PHE A 1 4 ? 10.374 0.610 -15.889 1.00 14.11 29 PHE A O 7
ATOM 11311 N N . ASP A 1 5 ? 8.343 -0.187 -15.291 1.00 54.45 30 ASP A N 7
ATOM 11312 C CA . ASP A 1 5 ? 8.046 -0.811 -16.582 1.00 51.03 30 ASP A CA 7
ATOM 11313 C C . ASP A 1 5 ? 8.146 0.214 -17.713 1.00 34.02 30 ASP A C 7
ATOM 11314 O O . ASP A 1 5 ? 7.614 1.323 -17.607 1.00 24.43 30 ASP A O 7
ATOM 11323 N N . PRO A 1 6 ? 8.855 -0.142 -18.798 1.00 20.32 31 PRO A N 7
ATOM 11324 C CA . PRO A 1 6 ? 9.120 0.771 -19.923 1.00 74.31 31 PRO A CA 7
ATOM 11325 C C . PRO A 1 6 ? 7.845 1.238 -20.637 1.00 74.13 31 PRO A C 7
ATOM 11326 O O . PRO A 1 6 ? 6.761 0.701 -20.411 1.00 43.21 31 PRO A O 7
ATOM 11337 N N . PRO A 1 7 ? 7.964 2.251 -21.521 1.00 64.13 32 PRO A N 7
ATOM 11338 C CA . PRO A 1 7 ? 6.828 2.768 -22.303 1.00 71.30 32 PRO A CA 7
ATOM 11339 C C . PRO A 1 7 ? 6.409 1.823 -23.434 1.00 3.34 32 PRO A C 7
ATOM 11340 O O . PRO A 1 7 ? 5.662 2.203 -24.340 1.00 52.02 32 PRO A O 7
ATOM 11351 N N . THR A 1 8 ? 6.908 0.600 -23.370 1.00 21.12 33 THR A N 7
ATOM 11352 C CA . THR A 1 8 ? 6.559 -0.443 -24.316 1.00 62.50 33 THR A CA 7
ATOM 11353 C C . THR A 1 8 ? 6.974 -1.803 -23.754 1.00 65.53 33 THR A C 7
ATOM 11354 O O . THR A 1 8 ? 8.158 -2.115 -23.632 1.00 40.40 33 THR A O 7
ATOM 11365 N N . GLN A 1 9 ? 5.987 -2.591 -23.364 1.00 14.24 34 GLN A N 7
ATOM 11366 C CA . GLN A 1 9 ? 6.241 -3.898 -22.771 1.00 23.44 34 GLN A CA 7
ATOM 11367 C C . GLN A 1 9 ? 6.034 -5.011 -23.797 1.00 33.23 34 GLN A C 7
ATOM 11368 O O . GLN A 1 9 ? 5.902 -6.187 -23.445 1.00 70.52 34 GLN A O 7
ATOM 11382 N N . TYR A 1 10 ? 6.034 -4.635 -25.066 1.00 42.11 35 TYR A N 7
ATOM 11383 C CA . TYR A 1 10 ? 5.833 -5.589 -26.146 1.00 74.14 35 TYR A CA 7
ATOM 11384 C C . TYR A 1 10 ? 7.112 -5.736 -26.957 1.00 23.45 35 TYR A C 7
ATOM 11385 O O . TYR A 1 10 ? 8.143 -5.165 -26.609 1.00 3.01 35 TYR A O 7
ATOM 11403 N N . GLY A 1 11 ? 7.047 -6.509 -28.032 1.00 31.42 36 GLY A N 7
ATOM 11404 C CA . GLY A 1 11 ? 8.205 -6.681 -28.888 1.00 3.10 36 GLY A CA 7
ATOM 11405 C C . GLY A 1 11 ? 8.085 -5.896 -30.173 1.00 2.14 36 GLY A C 7
ATOM 11406 O O . GLY A 1 11 ? 9.021 -5.857 -30.974 1.00 31.32 36 GLY A O 7
ATOM 11410 N N . TYR A 1 12 ? 6.929 -5.268 -30.371 1.00 72.15 37 TYR A N 7
ATOM 11411 C CA . TYR A 1 12 ? 6.681 -4.487 -31.573 1.00 51.22 37 TYR A CA 7
ATOM 11412 C C . TYR A 1 12 ? 5.425 -3.625 -31.427 1.00 32.31 37 TYR A C 7
ATOM 11413 O O . TYR A 1 12 ? 5.482 -2.410 -31.620 1.00 65.23 37 TYR A O 7
ATOM 11431 N N . ASP A 1 13 ? 4.300 -4.247 -31.064 1.00 61.42 38 ASP A N 7
ATOM 11432 C CA . ASP A 1 13 ? 3.015 -3.546 -31.014 1.00 33.15 38 ASP A CA 7
ATOM 11433 C C . ASP A 1 13 ? 1.949 -4.376 -30.304 1.00 12.41 38 ASP A C 7
ATOM 11434 O O . ASP A 1 13 ? 1.511 -4.031 -29.208 1.00 70.30 38 ASP A O 7
ATOM 11443 N N . GLY A 1 14 ? 1.544 -5.476 -30.930 1.00 23.21 39 GLY A N 7
ATOM 11444 C CA . GLY A 1 14 ? 0.457 -6.283 -30.397 1.00 31.32 39 GLY A CA 7
ATOM 11445 C C . GLY A 1 14 ? 0.864 -7.134 -29.209 1.00 2.11 39 GLY A C 7
ATOM 11446 O O . GLY A 1 14 ? 0.310 -6.997 -28.120 1.00 21.12 39 GLY A O 7
ATOM 11450 N N . LYS A 1 15 ? 1.830 -8.015 -29.421 1.00 43.32 40 LYS A N 7
ATOM 11451 C CA . LYS A 1 15 ? 2.280 -8.926 -28.377 1.00 33.52 40 LYS A CA 7
ATOM 11452 C C . LYS A 1 15 ? 3.757 -8.700 -28.066 1.00 3.14 40 LYS A C 7
ATOM 11453 O O . LYS A 1 15 ? 4.475 -8.087 -28.862 1.00 52.04 40 LYS A O 7
ATOM 11472 N N . PRO A 1 16 ? 4.227 -9.161 -26.893 1.00 32.52 41 PRO A N 7
ATOM 11473 C CA . PRO A 1 16 ? 5.643 -9.093 -26.535 1.00 72.03 41 PRO A CA 7
ATOM 11474 C C . PRO A 1 16 ? 6.497 -9.992 -27.429 1.00 52.33 41 PRO A C 7
ATOM 11475 O O . PRO A 1 16 ? 7.193 -9.511 -28.320 1.00 5.04 41 PRO A O 7
ATOM 11486 N N . LEU A 1 17 ? 6.438 -11.293 -27.193 1.00 32.41 42 LEU A N 7
ATOM 11487 C CA . LEU A 1 17 ? 7.164 -12.251 -28.013 1.00 63.51 42 LEU A CA 7
ATOM 11488 C C . LEU A 1 17 ? 6.377 -13.555 -28.068 1.00 32.22 42 LEU A C 7
ATOM 11489 O O . LEU A 1 17 ? 6.426 -14.354 -27.130 1.00 43.20 42 LEU A O 7
ATOM 11505 N N . ASP A 1 18 ? 5.636 -13.756 -29.149 1.00 63.50 43 ASP A N 7
ATOM 11506 C CA . ASP A 1 18 ? 4.765 -14.920 -29.272 1.00 74.15 43 ASP A CA 7
ATOM 11507 C C . ASP A 1 18 ? 4.875 -15.518 -30.668 1.00 12.10 43 ASP A C 7
ATOM 11508 O O . ASP A 1 18 ? 5.111 -14.800 -31.642 1.00 23.43 43 ASP A O 7
ATOM 11517 N N . ALA A 1 19 ? 4.692 -16.829 -30.757 1.00 42.51 44 ALA A N 7
ATOM 11518 C CA . ALA A 1 19 ? 4.790 -17.546 -32.021 1.00 61.11 44 ALA A CA 7
ATOM 11519 C C . ALA A 1 19 ? 3.659 -17.161 -32.973 1.00 21.34 44 ALA A C 7
ATOM 11520 O O . ALA A 1 19 ? 3.784 -17.310 -34.188 1.00 54.31 44 ALA A O 7
ATOM 11527 N N . SER A 1 20 ? 2.556 -16.670 -32.412 1.00 21.43 45 SER A N 7
ATOM 11528 C CA . SER A 1 20 ? 1.383 -16.288 -33.195 1.00 32.44 45 SER A CA 7
ATOM 11529 C C . SER A 1 20 ? 1.723 -15.222 -34.239 1.00 44.25 45 SER A C 7
ATOM 11530 O O . SER A 1 20 ? 1.071 -15.132 -35.279 1.00 33.30 45 SER A O 7
ATOM 11538 N N . PHE A 1 21 ? 2.756 -14.430 -33.970 1.00 25.52 46 PHE A N 7
ATOM 11539 C CA . PHE A 1 21 ? 3.188 -13.399 -34.907 1.00 73.10 46 PHE A CA 7
ATOM 11540 C C . PHE A 1 21 ? 3.769 -14.035 -36.168 1.00 34.23 46 PHE A C 7
ATOM 11541 O O . PHE A 1 21 ? 3.591 -13.525 -37.277 1.00 72.15 46 PHE A O 7
ATOM 11558 N N . CYS A 1 22 ? 4.422 -15.177 -35.997 1.00 3.15 47 CYS A N 7
ATOM 11559 C CA . CYS A 1 22 ? 5.103 -15.848 -37.096 1.00 2.12 47 CYS A CA 7
ATOM 11560 C C . CYS A 1 22 ? 4.121 -16.554 -38.025 1.00 34.40 47 CYS A C 7
ATOM 11561 O O . CYS A 1 22 ? 4.527 -17.160 -39.020 1.00 4.15 47 CYS A O 7
ATOM 11568 N N . ARG A 1 23 ? 2.828 -16.456 -37.723 1.00 54.12 48 ARG A N 7
ATOM 11569 C CA . ARG A 1 23 ? 1.800 -17.010 -38.600 1.00 33.41 48 ARG A CA 7
ATOM 11570 C C . ARG A 1 23 ? 1.770 -16.241 -39.915 1.00 32.51 48 ARG A C 7
ATOM 11571 O O . ARG A 1 23 ? 1.211 -16.698 -40.910 1.00 54.25 48 ARG A O 7
ATOM 11592 N N . THR A 1 24 ? 2.376 -15.059 -39.909 1.00 13.35 49 THR A N 7
ATOM 11593 C CA . THR A 1 24 ? 2.461 -14.240 -41.105 1.00 62.00 49 THR A CA 7
ATOM 11594 C C . THR A 1 24 ? 3.755 -14.523 -41.868 1.00 31.35 49 THR A C 7
ATOM 11595 O O . THR A 1 24 ? 3.959 -14.023 -42.975 1.00 32.54 49 THR A O 7
ATOM 11606 N N . ALA A 1 25 ? 4.621 -15.333 -41.267 1.00 20.20 50 ALA A N 7
ATOM 11607 C CA . ALA A 1 25 ? 5.882 -15.702 -41.888 1.00 71.34 50 ALA A CA 7
ATOM 11608 C C . ALA A 1 25 ? 5.701 -16.945 -42.746 1.00 75.53 50 ALA A C 7
ATOM 11609 O O . ALA A 1 25 ? 6.168 -17.000 -43.881 1.00 42.15 50 ALA A O 7
ATOM 11616 N N . GLY A 1 26 ? 5.027 -17.945 -42.190 1.00 51.04 51 GLY A N 7
ATOM 11617 C CA . GLY A 1 26 ? 4.696 -19.135 -42.952 1.00 32.11 51 GLY A CA 7
ATOM 11618 C C . GLY A 1 26 ? 5.818 -20.155 -42.995 1.00 33.52 51 GLY A C 7
ATOM 11619 O O . GLY A 1 26 ? 5.727 -21.212 -42.367 1.00 1.21 51 GLY A O 7
ATOM 11623 N N . SER A 1 27 ? 6.881 -19.835 -43.721 1.00 43.20 52 SER A N 7
ATOM 11624 C CA . SER A 1 27 ? 7.983 -20.767 -43.928 1.00 61.12 52 SER A CA 7
ATOM 11625 C C . SER A 1 27 ? 8.676 -21.116 -42.612 1.00 53.42 52 SER A C 7
ATOM 11626 O O . SER A 1 27 ? 8.855 -22.288 -42.281 1.00 23.11 52 SER A O 7
ATOM 11634 N N . ARG A 1 28 ? 9.024 -20.098 -41.844 1.00 11.31 53 ARG A N 7
ATOM 11635 C CA . ARG A 1 28 ? 9.707 -20.301 -40.578 1.00 51.22 53 ARG A CA 7
ATOM 11636 C C . ARG A 1 28 ? 8.722 -20.328 -39.416 1.00 34.23 53 ARG A C 7
ATOM 11637 O O . ARG A 1 28 ? 9.109 -20.181 -38.259 1.00 12.11 53 ARG A O 7
ATOM 11658 N N . GLU A 1 29 ? 7.450 -20.548 -39.727 1.00 32.44 54 GLU A N 7
ATOM 11659 C CA . GLU A 1 29 ? 6.410 -20.619 -38.706 1.00 74.24 54 GLU A CA 7
ATOM 11660 C C . GLU A 1 29 ? 6.675 -21.787 -37.759 1.00 25.14 54 GLU A C 7
ATOM 11661 O O . GLU A 1 29 ? 6.557 -21.656 -36.541 1.00 1.44 54 GLU A O 7
ATOM 11673 N N . LYS A 1 30 ? 7.073 -22.917 -38.338 1.00 23.31 55 LYS A N 7
ATOM 11674 C CA . LYS A 1 30 ? 7.285 -24.149 -37.586 1.00 13.30 55 LYS A CA 7
ATOM 11675 C C . LYS A 1 30 ? 8.468 -24.029 -36.627 1.00 23.04 55 LYS A C 7
ATOM 11676 O O . LYS A 1 30 ? 8.433 -24.561 -35.517 1.00 70.23 55 LYS A O 7
ATOM 11695 N N . ASP A 1 31 ? 9.508 -23.324 -37.045 1.00 45.41 56 ASP A N 7
ATOM 11696 C CA . ASP A 1 31 ? 10.701 -23.176 -36.216 1.00 72.15 56 ASP A CA 7
ATOM 11697 C C . ASP A 1 31 ? 10.521 -22.051 -35.204 1.00 13.52 56 ASP A C 7
ATOM 11698 O O . ASP A 1 31 ? 11.034 -22.126 -34.089 1.00 53.24 56 ASP A O 7
ATOM 11707 N N . CYS A 1 32 ? 9.772 -21.022 -35.596 1.00 24.13 57 CYS A N 7
ATOM 11708 C CA . CYS A 1 32 ? 9.511 -19.879 -34.720 1.00 70.34 57 CYS A CA 7
ATOM 11709 C C . CYS A 1 32 ? 8.953 -20.331 -33.383 1.00 62.21 57 CYS A C 7
ATOM 11710 O O . CYS A 1 32 ? 9.424 -19.907 -32.329 1.00 32.31 57 CYS A O 7
ATOM 11717 N N . ARG A 1 33 ? 7.975 -21.226 -33.427 1.00 62.33 58 ARG A N 7
ATOM 11718 C CA . ARG A 1 33 ? 7.316 -21.684 -32.216 1.00 23.32 58 ARG A CA 7
ATOM 11719 C C . ARG A 1 33 ? 8.304 -22.410 -31.308 1.00 74.24 58 ARG A C 7
ATOM 11720 O O . ARG A 1 33 ? 8.168 -22.380 -30.091 1.00 4.24 58 ARG A O 7
ATOM 11741 N N . LYS A 1 34 ? 9.309 -23.042 -31.905 1.00 72.31 59 LYS A N 7
ATOM 11742 C CA . LYS A 1 34 ? 10.312 -23.769 -31.144 1.00 72.11 59 LYS A CA 7
ATOM 11743 C C . LYS A 1 34 ? 11.297 -22.799 -30.503 1.00 22.15 59 LYS A C 7
ATOM 11744 O O . LYS A 1 34 ? 11.694 -22.968 -29.349 1.00 40.24 59 LYS A O 7
ATOM 11763 N N . ASP A 1 35 ? 11.667 -21.770 -31.257 1.00 35.43 60 ASP A N 7
ATOM 11764 C CA . ASP A 1 35 ? 12.612 -20.762 -30.784 1.00 62.35 60 ASP A CA 7
ATOM 11765 C C . ASP A 1 35 ? 12.006 -19.986 -29.618 1.00 53.54 60 ASP A C 7
ATOM 11766 O O . ASP A 1 35 ? 12.704 -19.595 -28.683 1.00 43.44 60 ASP A O 7
ATOM 11775 N N . VAL A 1 36 ? 10.690 -19.798 -29.666 1.00 45.34 61 VAL A N 7
ATOM 11776 C CA . VAL A 1 36 ? 9.971 -19.122 -28.594 1.00 62.04 61 VAL A CA 7
ATOM 11777 C C . VAL A 1 36 ? 9.886 -20.009 -27.347 1.00 4.21 61 VAL A C 7
ATOM 11778 O O . VAL A 1 36 ? 10.001 -19.521 -26.224 1.00 23.22 61 VAL A O 7
ATOM 11791 N N . GLN A 1 37 ? 9.718 -21.315 -27.552 1.00 15.24 62 GLN A N 7
ATOM 11792 C CA . GLN A 1 37 ? 9.582 -22.253 -26.437 1.00 43.13 62 GLN A CA 7
ATOM 11793 C C . GLN A 1 37 ? 10.894 -22.387 -25.678 1.00 21.30 62 GLN A C 7
ATOM 11794 O O . GLN A 1 37 ? 10.903 -22.534 -24.455 1.00 61.22 62 GLN A O 7
ATOM 11808 N N . ALA A 1 38 ? 12.003 -22.328 -26.409 1.00 22.43 63 ALA A N 7
ATOM 11809 C CA . ALA A 1 38 ? 13.324 -22.420 -25.800 1.00 34.42 63 ALA A CA 7
ATOM 11810 C C . ALA A 1 38 ? 13.738 -21.077 -25.213 1.00 41.40 63 ALA A C 7
ATOM 11811 O O . ALA A 1 38 ? 14.809 -20.939 -24.623 1.00 71.53 63 ALA A O 7
ATOM 11818 N N . CYS A 1 39 ? 12.869 -20.092 -25.371 1.00 54.12 64 CYS A N 7
ATOM 11819 C CA . CYS A 1 39 ? 13.116 -18.759 -24.861 1.00 64.45 64 CYS A CA 7
ATOM 11820 C C . CYS A 1 39 ? 11.921 -18.311 -24.027 1.00 74.53 64 CYS A C 7
ATOM 11821 O O . CYS A 1 39 ? 11.364 -17.227 -24.229 1.00 3.30 64 CYS A O 7
ATOM 11828 N N . ASP A 1 40 ? 11.529 -19.165 -23.085 1.00 45.21 65 ASP A N 7
ATOM 11829 C CA . ASP A 1 40 ? 10.361 -18.911 -22.253 1.00 40.25 65 ASP A CA 7
ATOM 11830 C C . ASP A 1 40 ? 10.629 -17.771 -21.285 1.00 41.31 65 ASP A C 7
ATOM 11831 O O . ASP A 1 40 ? 9.769 -16.916 -21.064 1.00 11.42 65 ASP A O 7
ATOM 11840 N N . LYS A 1 41 ? 11.830 -17.775 -20.710 1.00 55.22 66 LYS A N 7
ATOM 11841 C CA . LYS A 1 41 ? 12.294 -16.688 -19.854 1.00 53.00 66 LYS A CA 7
ATOM 11842 C C . LYS A 1 41 ? 12.126 -15.350 -20.570 1.00 43.32 66 LYS A C 7
ATOM 11843 O O . LYS A 1 41 ? 11.754 -14.348 -19.960 1.00 13.34 66 LYS A O 7
ATOM 11862 N N . LYS A 1 42 ? 12.394 -15.366 -21.874 1.00 60.44 67 LYS A N 7
ATOM 11863 C CA . LYS A 1 42 ? 11.990 -14.304 -22.792 1.00 64.02 67 LYS A CA 7
ATOM 11864 C C . LYS A 1 42 ? 12.716 -12.976 -22.566 1.00 52.41 67 LYS A C 7
ATOM 11865 O O . LYS A 1 42 ? 13.600 -12.621 -23.340 1.00 42.52 67 LYS A O 7
ATOM 11884 N N . TYR A 1 43 ? 12.383 -12.256 -21.503 1.00 12.44 68 TYR A N 7
ATOM 11885 C CA . TYR A 1 43 ? 12.798 -10.865 -21.384 1.00 31.51 68 TYR A CA 7
ATOM 11886 C C . TYR A 1 43 ? 13.555 -10.599 -20.089 1.00 44.15 68 TYR A C 7
ATOM 11887 O O . TYR A 1 43 ? 13.477 -11.365 -19.129 1.00 40.42 68 TYR A O 7
ATOM 11905 N N . ASP A 1 44 ? 14.292 -9.501 -20.096 1.00 64.34 69 ASP A N 7
ATOM 11906 C CA . ASP A 1 44 ? 15.148 -9.104 -18.986 1.00 72.21 69 ASP A CA 7
ATOM 11907 C C . ASP A 1 44 ? 14.350 -8.402 -17.887 1.00 44.51 69 ASP A C 7
ATOM 11908 O O . ASP A 1 44 ? 13.297 -7.818 -18.148 1.00 33.53 69 ASP A O 7
ATOM 11917 N N . ASP A 1 45 ? 14.873 -8.488 -16.664 1.00 71.50 70 ASP A N 7
ATOM 11918 C CA . ASP A 1 45 ? 14.271 -7.871 -15.471 1.00 33.52 70 ASP A CA 7
ATOM 11919 C C . ASP A 1 45 ? 13.850 -6.414 -15.688 1.00 75.21 70 ASP A C 7
ATOM 11920 O O . ASP A 1 45 ? 12.825 -5.974 -15.163 1.00 13.11 70 ASP A O 7
ATOM 11929 N N . GLN A 1 46 ? 14.617 -5.675 -16.480 1.00 42.32 71 GLN A N 7
ATOM 11930 C CA . GLN A 1 46 ? 14.361 -4.251 -16.688 1.00 1.41 71 GLN A CA 7
ATOM 11931 C C . GLN A 1 46 ? 13.290 -4.038 -17.751 1.00 32.24 71 GLN A C 7
ATOM 11932 O O . GLN A 1 46 ? 12.974 -2.904 -18.112 1.00 23.54 71 GLN A O 7
ATOM 11946 N N . GLY A 1 47 ? 12.740 -5.131 -18.259 1.00 75.31 72 GLY A N 7
ATOM 11947 C CA . GLY A 1 47 ? 11.837 -5.043 -19.386 1.00 71.14 72 GLY A CA 7
ATOM 11948 C C . GLY A 1 47 ? 12.614 -4.937 -20.679 1.00 5.42 72 GLY A C 7
ATOM 11949 O O . GLY A 1 47 ? 12.090 -4.506 -21.704 1.00 42.31 72 GLY A O 7
ATOM 11953 N N . ARG A 1 48 ? 13.877 -5.338 -20.612 1.00 1.12 73 ARG A N 7
ATOM 11954 C CA . ARG A 1 48 ? 14.785 -5.240 -21.739 1.00 21.43 73 ARG A CA 7
ATOM 11955 C C . ARG A 1 48 ? 14.863 -6.565 -22.477 1.00 52.12 73 ARG A C 7
ATOM 11956 O O . ARG A 1 48 ? 14.379 -7.589 -21.995 1.00 71.13 73 ARG A O 7
ATOM 11977 N N . GLU A 1 49 ? 15.462 -6.538 -23.649 1.00 53.32 74 GLU A N 7
ATOM 11978 C CA . GLU A 1 49 ? 15.606 -7.730 -24.462 1.00 11.21 74 GLU A CA 7
ATOM 11979 C C . GLU A 1 49 ? 16.854 -8.509 -24.053 1.00 52.43 74 GLU A C 7
ATOM 11980 O O . GLU A 1 49 ? 17.922 -7.929 -23.838 1.00 54.12 74 GLU A O 7
ATOM 11992 N N . THR A 1 50 ? 16.705 -9.817 -23.916 1.00 32.22 75 THR A N 7
ATOM 11993 C CA . THR A 1 50 ? 17.823 -10.679 -23.581 1.00 21.22 75 THR A CA 7
ATOM 11994 C C . THR A 1 50 ? 18.615 -11.009 -24.838 1.00 43.50 75 THR A C 7
ATOM 11995 O O . THR A 1 50 ? 18.192 -10.676 -25.946 1.00 0.33 75 THR A O 7
ATOM 12006 N N . ALA A 1 51 ? 19.755 -11.665 -24.674 1.00 54.41 76 ALA A N 7
ATOM 12007 C CA . ALA A 1 51 ? 20.537 -12.117 -25.815 1.00 32.45 76 ALA A CA 7
ATOM 12008 C C . ALA A 1 51 ? 19.693 -13.039 -26.686 1.00 22.14 76 ALA A C 7
ATOM 12009 O O . ALA A 1 51 ? 19.763 -13.000 -27.915 1.00 12.00 76 ALA A O 7
ATOM 12016 N N . CYS A 1 52 ? 18.881 -13.855 -26.031 1.00 14.41 77 CYS A N 7
ATOM 12017 C CA . CYS A 1 52 ? 17.977 -14.756 -26.723 1.00 22.12 77 CYS A CA 7
ATOM 12018 C C . CYS A 1 52 ? 16.836 -13.982 -27.386 1.00 51.33 77 CYS A C 7
ATOM 12019 O O . CYS A 1 52 ? 16.558 -14.169 -28.570 1.00 31.13 77 CYS A O 7
ATOM 12026 N N . ALA A 1 53 ? 16.199 -13.089 -26.626 1.00 0.11 78 ALA A N 7
ATOM 12027 C CA . ALA A 1 53 ? 15.070 -12.309 -27.135 1.00 63.11 78 ALA A CA 7
ATOM 12028 C C . ALA A 1 53 ? 15.475 -11.418 -28.302 1.00 33.25 78 ALA A C 7
ATOM 12029 O O . ALA A 1 53 ? 14.676 -11.164 -29.206 1.00 32.52 78 ALA A O 7
ATOM 12036 N N . LYS A 1 54 ? 16.721 -10.973 -28.302 1.00 42.54 79 LYS A N 7
ATOM 12037 C CA . LYS A 1 54 ? 17.191 -10.076 -29.341 1.00 55.30 79 LYS A CA 7
ATOM 12038 C C . LYS A 1 54 ? 17.545 -10.893 -30.572 1.00 44.32 79 LYS A C 7
ATOM 12039 O O . LYS A 1 54 ? 17.333 -10.462 -31.706 1.00 60.05 79 LYS A O 7
ATOM 12058 N N . GLY A 1 55 ? 18.050 -12.103 -30.330 1.00 61.22 80 GLY A N 7
ATOM 12059 C CA . GLY A 1 55 ? 18.382 -13.012 -31.405 1.00 55.34 80 GLY A CA 7
ATOM 12060 C C . GLY A 1 55 ? 17.154 -13.440 -32.174 1.00 31.13 80 GLY A C 7
ATOM 12061 O O . GLY A 1 55 ? 17.220 -13.687 -33.377 1.00 25.14 80 GLY A O 7
ATOM 12065 N N . ILE A 1 56 ? 16.017 -13.493 -31.487 1.00 61.42 81 ILE A N 7
ATOM 12066 C CA . ILE A 1 56 ? 14.766 -13.852 -32.132 1.00 0.21 81 ILE A CA 7
ATOM 12067 C C . ILE A 1 56 ? 14.325 -12.704 -33.027 1.00 3.00 81 ILE A C 7
ATOM 12068 O O . ILE A 1 56 ? 13.961 -12.909 -34.181 1.00 63.13 81 ILE A O 7
ATOM 12084 N N . ARG A 1 57 ? 14.395 -11.493 -32.482 1.00 13.53 82 ARG A N 7
ATOM 12085 C CA . ARG A 1 57 ? 14.051 -10.280 -33.223 1.00 43.51 82 ARG A CA 7
ATOM 12086 C C . ARG A 1 57 ? 14.865 -10.161 -34.509 1.00 14.24 82 ARG A C 7
ATOM 12087 O O . ARG A 1 57 ? 14.340 -9.750 -35.540 1.00 21.41 82 ARG A O 7
ATOM 12108 N N . GLU A 1 58 ? 16.142 -10.512 -34.439 1.00 3.43 83 GLU A N 7
ATOM 12109 C CA . GLU A 1 58 ? 17.021 -10.405 -35.595 1.00 23.33 83 GLU A CA 7
ATOM 12110 C C . GLU A 1 58 ? 16.741 -11.515 -36.607 1.00 41.31 83 GLU A C 7
ATOM 12111 O O . GLU A 1 58 ? 16.526 -11.243 -37.790 1.00 72.05 83 GLU A O 7
ATOM 12123 N N . LYS A 1 59 ? 16.732 -12.764 -36.142 1.00 10.31 84 LYS A N 7
ATOM 12124 C CA . LYS A 1 59 ? 16.485 -13.903 -37.024 1.00 13.24 84 LYS A CA 7
ATOM 12125 C C . LYS A 1 59 ? 15.092 -13.830 -37.644 1.00 32.45 84 LYS A C 7
ATOM 12126 O O . LYS A 1 59 ? 14.919 -14.035 -38.843 1.00 44.43 84 LYS A O 7
ATOM 12145 N N . TYR A 1 60 ? 14.105 -13.509 -36.825 1.00 11.43 85 TYR A N 7
ATOM 12146 C CA . TYR A 1 60 ? 12.718 -13.509 -37.261 1.00 4.23 85 TYR A CA 7
ATOM 12147 C C . TYR A 1 60 ? 12.199 -12.095 -37.467 1.00 51.25 85 TYR A C 7
ATOM 12148 O O . TYR A 1 60 ? 11.016 -11.821 -37.271 1.00 74.31 85 TYR A O 7
ATOM 12166 N N . LYS A 1 61 ? 13.095 -11.205 -37.876 1.00 41.04 86 LYS A N 7
ATOM 12167 C CA . LYS A 1 61 ? 12.709 -9.850 -38.236 1.00 52.04 86 LYS A CA 7
ATOM 12168 C C . LYS A 1 61 ? 11.698 -9.889 -39.386 1.00 61.13 86 LYS A C 7
ATOM 12169 O O . LYS A 1 61 ? 11.759 -10.777 -40.246 1.00 2.51 86 LYS A O 7
ATOM 12188 N N . PRO A 1 62 ? 10.746 -8.949 -39.409 1.00 12.34 87 PRO A N 7
ATOM 12189 C CA . PRO A 1 62 ? 9.841 -8.782 -40.547 1.00 63.32 87 PRO A CA 7
ATOM 12190 C C . PRO A 1 62 ? 10.567 -8.150 -41.737 1.00 20.14 87 PRO A C 7
ATOM 12191 O O . PRO A 1 62 ? 11.797 -8.170 -41.803 1.00 41.40 87 PRO A O 7
ATOM 12202 N N . ALA A 1 63 ? 9.826 -7.591 -42.677 1.00 35.42 88 ALA A N 7
ATOM 12203 C CA . ALA A 1 63 ? 10.455 -6.932 -43.808 1.00 22.12 88 ALA A CA 7
ATOM 12204 C C . ALA A 1 63 ? 10.807 -5.496 -43.445 1.00 21.40 88 ALA A C 7
ATOM 12205 O O . ALA A 1 63 ? 9.990 -4.588 -43.601 1.00 22.03 88 ALA A O 7
ATOM 12212 N N . VAL A 1 64 ? 12.026 -5.309 -42.950 1.00 1.21 89 VAL A N 7
ATOM 12213 C CA . VAL A 1 64 ? 12.526 -4.005 -42.519 1.00 2.50 89 VAL A CA 7
ATOM 12214 C C . VAL A 1 64 ? 14.048 -4.019 -42.509 1.00 32.40 89 VAL A C 7
ATOM 12215 O O . VAL A 1 64 ? 14.662 -5.035 -42.177 1.00 72.31 89 VAL A O 7
ATOM 12228 N N . VAL A 1 65 ? 14.651 -2.898 -42.867 1.00 22.41 90 VAL A N 7
ATOM 12229 C CA . VAL A 1 65 ? 16.101 -2.810 -42.948 1.00 74.12 90 VAL A CA 7
ATOM 12230 C C . VAL A 1 65 ? 16.741 -2.612 -41.573 1.00 21.11 90 VAL A C 7
ATOM 12231 O O . VAL A 1 65 ? 16.665 -1.537 -40.975 1.00 1.31 90 VAL A O 7
ATOM 12244 N N . TYR A 1 66 ? 17.363 -3.666 -41.072 1.00 33.14 91 TYR A N 7
ATOM 12245 C CA . TYR A 1 66 ? 18.114 -3.593 -39.827 1.00 11.12 91 TYR A CA 7
ATOM 12246 C C . TYR A 1 66 ? 19.579 -3.298 -40.119 1.00 74.44 91 TYR A C 7
ATOM 12247 O O . TYR A 1 66 ? 20.095 -3.674 -41.172 1.00 22.21 91 TYR A O 7
ATOM 12265 N N . GLY A 1 67 ? 20.240 -2.620 -39.194 1.00 15.44 92 GLY A N 7
ATOM 12266 C CA . GLY A 1 67 ? 21.640 -2.303 -39.370 1.00 43.44 92 GLY A CA 7
ATOM 12267 C C . GLY A 1 67 ? 22.540 -3.263 -38.623 1.00 20.34 92 GLY A C 7
ATOM 12268 O O . GLY A 1 67 ? 22.059 -4.127 -37.892 1.00 32.32 92 GLY A O 7
ATOM 12272 N N . TYR A 1 68 ? 23.849 -3.086 -38.789 1.00 21.50 93 TYR A N 7
ATOM 12273 C CA . TYR A 1 68 ? 24.850 -3.950 -38.159 1.00 42.24 93 TYR A CA 7
ATOM 12274 C C . TYR A 1 68 ? 24.761 -3.890 -36.635 1.00 45.10 93 TYR A C 7
ATOM 12275 O O . TYR A 1 68 ? 25.230 -4.787 -35.939 1.00 12.11 93 TYR A O 7
ATOM 12293 N N . ASP A 1 69 ? 24.153 -2.824 -36.133 1.00 2.31 94 ASP A N 7
ATOM 12294 C CA . ASP A 1 69 ? 24.068 -2.581 -34.698 1.00 54.30 94 ASP A CA 7
ATOM 12295 C C . ASP A 1 69 ? 22.964 -3.417 -34.058 1.00 63.45 94 ASP A C 7
ATOM 12296 O O . ASP A 1 69 ? 22.948 -3.621 -32.845 1.00 41.25 94 ASP A O 7
ATOM 12305 N N . GLY A 1 70 ? 22.056 -3.926 -34.878 1.00 31.12 95 GLY A N 7
ATOM 12306 C CA . GLY A 1 70 ? 20.928 -4.670 -34.351 1.00 52.22 95 GLY A CA 7
ATOM 12307 C C . GLY A 1 70 ? 19.658 -3.845 -34.347 1.00 22.14 95 GLY A C 7
ATOM 12308 O O . GLY A 1 70 ? 18.570 -4.365 -34.096 1.00 41.11 95 GLY A O 7
ATOM 12312 N N . LYS A 1 71 ? 19.799 -2.552 -34.615 1.00 44.01 96 LYS A N 7
ATOM 12313 C CA . LYS A 1 71 ? 18.652 -1.659 -34.720 1.00 61.45 96 LYS A CA 7
ATOM 12314 C C . LYS A 1 71 ? 18.401 -1.291 -36.181 1.00 65.11 96 LYS A C 7
ATOM 12315 O O . LYS A 1 71 ? 19.340 -1.215 -36.977 1.00 1.45 96 LYS A O 7
ATOM 12334 N N . PRO A 1 72 ? 17.131 -1.091 -36.562 1.00 25.15 97 PRO A N 7
ATOM 12335 C CA . PRO A 1 72 ? 16.766 -0.706 -37.926 1.00 45.03 97 PRO A CA 7
ATOM 12336 C C . PRO A 1 72 ? 16.923 0.794 -38.176 1.00 53.35 97 PRO A C 7
ATOM 12337 O O . PRO A 1 72 ? 16.463 1.619 -37.380 1.00 24.34 97 PRO A O 7
ATOM 12348 N N . LEU A 1 73 ? 17.587 1.146 -39.270 1.00 43.53 98 LEU A N 7
ATOM 12349 C CA . LEU A 1 73 ? 17.762 2.546 -39.635 1.00 64.54 98 LEU A CA 7
ATOM 12350 C C . LEU A 1 73 ? 17.771 2.715 -41.150 1.00 63.13 98 LEU A C 7
ATOM 12351 O O . LEU A 1 73 ? 17.955 1.752 -41.896 1.00 51.21 98 LEU A O 7
ATOM 12367 N N . ASP A 1 74 ? 17.587 3.951 -41.588 1.00 5.11 99 ASP A N 7
ATOM 12368 C CA . ASP A 1 74 ? 17.563 4.281 -43.008 1.00 4.20 99 ASP A CA 7
ATOM 12369 C C . ASP A 1 74 ? 18.976 4.511 -43.536 1.00 33.03 99 ASP A C 7
ATOM 12370 O O . ASP A 1 74 ? 19.693 5.390 -43.051 1.00 32.24 99 ASP A O 7
ATOM 12379 N N . LEU A 1 75 ? 19.370 3.695 -44.515 1.00 74.24 100 LEU A N 7
ATOM 12380 C CA . LEU A 1 75 ? 20.671 3.823 -45.182 1.00 55.04 100 LEU A CA 7
ATOM 12381 C C . LEU A 1 75 ? 21.824 3.536 -44.220 1.00 52.40 100 LEU A C 7
ATOM 12382 O O . LEU A 1 75 ? 22.859 4.202 -44.273 1.00 14.00 100 LEU A O 7
ATOM 12398 N N . GLY A 1 76 ? 21.659 2.515 -43.381 1.00 44.45 101 GLY A N 7
ATOM 12399 C CA . GLY A 1 76 ? 22.651 2.208 -42.355 1.00 21.21 101 GLY A CA 7
ATOM 12400 C C . GLY A 1 76 ? 24.068 2.060 -42.888 1.00 52.43 101 GLY A C 7
ATOM 12401 O O . GLY A 1 76 ? 24.997 2.677 -42.370 1.00 12.14 101 GLY A O 7
ATOM 12405 N N . PHE A 1 77 ? 24.234 1.254 -43.927 1.00 61.11 102 PHE A N 7
ATOM 12406 C CA . PHE A 1 77 ? 25.550 1.024 -44.520 1.00 3.54 102 PHE A CA 7
ATOM 12407 C C . PHE A 1 77 ? 25.697 1.841 -45.804 1.00 2.21 102 PHE A C 7
ATOM 12408 O O . PHE A 1 77 ? 26.677 1.723 -46.539 1.00 74.34 102 PHE A O 7
ATOM 12425 N N . CYS A 1 78 ? 24.728 2.700 -46.057 1.00 72.00 103 CYS A N 7
ATOM 12426 C CA . CYS A 1 78 ? 24.629 3.356 -47.347 1.00 71.02 103 CYS A CA 7
ATOM 12427 C C . CYS A 1 78 ? 24.867 4.859 -47.251 1.00 41.23 103 CYS A C 7
ATOM 12428 O O . CYS A 1 78 ? 24.975 5.537 -48.266 1.00 22.12 103 CYS A O 7
ATOM 12435 N N . THR A 1 79 ? 24.965 5.375 -46.037 1.00 52.44 104 THR A N 7
ATOM 12436 C CA . THR A 1 79 ? 25.108 6.811 -45.834 1.00 74.34 104 THR A CA 7
ATOM 12437 C C . THR A 1 79 ? 26.553 7.281 -45.983 1.00 35.41 104 THR A C 7
ATOM 12438 O O . THR A 1 79 ? 26.813 8.476 -46.100 1.00 72.52 104 THR A O 7
ATOM 12449 N N . LEU A 1 80 ? 27.494 6.345 -45.974 1.00 72.42 105 LEU A N 7
ATOM 12450 C CA . LEU A 1 80 ? 28.907 6.695 -46.094 1.00 41.31 105 LEU A CA 7
ATOM 12451 C C . LEU A 1 80 ? 29.350 6.839 -47.556 1.00 5.33 105 LEU A C 7
ATOM 12452 O O . LEU A 1 80 ? 30.514 7.129 -47.830 1.00 71.13 105 LEU A O 7
ATOM 12468 N N . ALA A 1 81 ? 28.420 6.644 -48.489 1.00 25.24 106 ALA A N 7
ATOM 12469 C CA . ALA A 1 81 ? 28.728 6.753 -49.913 1.00 54.41 106 ALA A CA 7
ATOM 12470 C C . ALA A 1 81 ? 27.458 6.987 -50.723 1.00 70.04 106 ALA A C 7
ATOM 12471 O O . ALA A 1 81 ? 26.506 6.212 -50.634 1.00 44.14 106 ALA A O 7
ATOM 12478 N N . GLY A 1 82 ? 27.464 8.041 -51.530 1.00 1.03 107 GLY A N 7
ATOM 12479 C CA . GLY A 1 82 ? 26.278 8.426 -52.276 1.00 44.44 107 GLY A CA 7
ATOM 12480 C C . GLY A 1 82 ? 25.851 7.390 -53.300 1.00 54.22 107 GLY A C 7
ATOM 12481 O O . GLY A 1 82 ? 24.658 7.124 -53.460 1.00 43.35 107 GLY A O 7
ATOM 12485 N N . ILE A 1 83 ? 26.825 6.792 -53.980 1.00 5.24 108 ILE A N 7
ATOM 12486 C CA . ILE A 1 83 ? 26.545 5.808 -55.028 1.00 34.53 108 ILE A CA 7
ATOM 12487 C C . ILE A 1 83 ? 25.716 4.633 -54.498 1.00 43.10 108 ILE A C 7
ATOM 12488 O O . ILE A 1 83 ? 24.867 4.090 -55.206 1.00 70.24 108 ILE A O 7
ATOM 12504 N N . ARG A 1 84 ? 25.937 4.260 -53.245 1.00 40.43 109 ARG A N 7
ATOM 12505 C CA . ARG A 1 84 ? 25.242 3.116 -52.672 1.00 22.44 109 ARG A CA 7
ATOM 12506 C C . ARG A 1 84 ? 24.050 3.571 -51.835 1.00 70.15 109 ARG A C 7
ATOM 12507 O O . ARG A 1 84 ? 23.280 2.753 -51.343 1.00 62.22 109 ARG A O 7
ATOM 12528 N N . GLU A 1 85 ? 23.899 4.881 -51.688 1.00 52.33 110 GLU A N 7
ATOM 12529 C CA . GLU A 1 85 ? 22.797 5.443 -50.920 1.00 21.02 110 GLU A CA 7
ATOM 12530 C C . GLU A 1 85 ? 21.487 5.346 -51.697 1.00 1.14 110 GLU A C 7
ATOM 12531 O O . GLU A 1 85 ? 20.439 5.029 -51.134 1.00 25.43 110 GLU A O 7
ATOM 12543 N N . VAL A 1 86 ? 21.563 5.602 -52.999 1.00 23.53 111 VAL A N 7
ATOM 12544 C CA . VAL A 1 86 ? 20.373 5.673 -53.843 1.00 51.12 111 VAL A CA 7
ATOM 12545 C C . VAL A 1 86 ? 19.676 4.316 -53.930 1.00 45.44 111 VAL A C 7
ATOM 12546 O O . VAL A 1 86 ? 18.492 4.195 -53.628 1.00 5.34 111 VAL A O 7
ATOM 12559 N N . ASP A 1 87 ? 20.433 3.299 -54.317 1.00 1.21 112 ASP A N 7
ATOM 12560 C CA . ASP A 1 87 ? 19.914 1.938 -54.471 1.00 12.05 112 ASP A CA 7
ATOM 12561 C C . ASP A 1 87 ? 19.472 1.342 -53.141 1.00 45.13 112 ASP A C 7
ATOM 12562 O O . ASP A 1 87 ? 18.604 0.471 -53.094 1.00 13.52 112 ASP A O 7
ATOM 12571 N N . CYS A 1 88 ? 20.056 1.850 -52.068 1.00 3.13 113 CYS A N 7
ATOM 12572 C CA . CYS A 1 88 ? 19.959 1.230 -50.751 1.00 53.00 113 CYS A CA 7
ATOM 12573 C C . CYS A 1 88 ? 18.508 1.005 -50.318 1.00 55.22 113 CYS A C 7
ATOM 12574 O O . CYS A 1 88 ? 18.163 -0.058 -49.806 1.00 40.01 113 CYS A O 7
ATOM 12581 N N . ARG A 1 89 ? 17.655 2.000 -50.543 1.00 33.31 114 ARG A N 7
ATOM 12582 C CA . ARG A 1 89 ? 16.278 1.942 -50.060 1.00 31.03 114 ARG A CA 7
ATOM 12583 C C . ARG A 1 89 ? 15.437 0.940 -50.843 1.00 22.51 114 ARG A C 7
ATOM 12584 O O . ARG A 1 89 ? 14.622 0.222 -50.267 1.00 4.33 114 ARG A O 7
ATOM 12605 N N . LYS A 1 90 ? 15.635 0.892 -52.150 1.00 21.33 115 LYS A N 7
ATOM 12606 C CA . LYS A 1 90 ? 14.816 0.039 -53.002 1.00 12.34 115 LYS A CA 7
ATOM 12607 C C . LYS A 1 90 ? 15.217 -1.424 -52.862 1.00 73.44 115 LYS A C 7
ATOM 12608 O O . LYS A 1 90 ? 14.378 -2.295 -52.631 1.00 22.25 115 LYS A O 7
ATOM 12627 N N . ASP A 1 91 ? 16.506 -1.677 -53.006 1.00 61.24 116 ASP A N 7
ATOM 12628 C CA . ASP A 1 91 ? 17.024 -3.031 -53.118 1.00 60.42 116 ASP A CA 7
ATOM 12629 C C . ASP A 1 91 ? 17.110 -3.737 -51.763 1.00 72.53 116 ASP A C 7
ATOM 12630 O O . ASP A 1 91 ? 16.515 -4.797 -51.574 1.00 0.01 116 ASP A O 7
ATOM 12639 N N . ALA A 1 92 ? 17.825 -3.127 -50.820 1.00 44.15 117 ALA A N 7
ATOM 12640 C CA . ALA A 1 92 ? 18.184 -3.786 -49.559 1.00 64.22 117 ALA A CA 7
ATOM 12641 C C . ALA A 1 92 ? 16.979 -4.360 -48.810 1.00 32.51 117 ALA A C 7
ATOM 12642 O O . ALA A 1 92 ? 17.043 -5.474 -48.293 1.00 52.01 117 ALA A O 7
ATOM 12649 N N . GLN A 1 93 ? 15.882 -3.611 -48.766 1.00 3.14 118 GLN A N 7
ATOM 12650 C CA . GLN A 1 93 ? 14.706 -4.003 -47.980 1.00 74.21 118 GLN A CA 7
ATOM 12651 C C . GLN A 1 93 ? 14.041 -5.283 -48.495 1.00 31.23 118 GLN A C 7
ATOM 12652 O O . GLN A 1 93 ? 13.157 -5.827 -47.838 1.00 61.33 118 GLN A O 7
ATOM 12666 N N . THR A 1 94 ? 14.447 -5.755 -49.664 1.00 72.43 119 THR A N 7
ATOM 12667 C CA . THR A 1 94 ? 13.840 -6.944 -50.245 1.00 55.04 119 THR A CA 7
ATOM 12668 C C . THR A 1 94 ? 14.698 -8.185 -49.972 1.00 70.30 119 THR A C 7
ATOM 12669 O O . THR A 1 94 ? 14.244 -9.318 -50.127 1.00 35.21 119 THR A O 7
ATOM 12680 N N . CYS A 1 95 ? 15.930 -7.956 -49.529 1.00 51.10 120 CYS A N 7
ATOM 12681 C CA . CYS A 1 95 ? 16.915 -9.028 -49.358 1.00 23.13 120 CYS A CA 7
ATOM 12682 C C . CYS A 1 95 ? 16.747 -9.791 -48.044 1.00 52.11 120 CYS A C 7
ATOM 12683 O O . CYS A 1 95 ? 17.450 -10.776 -47.810 1.00 62.24 120 CYS A O 7
ATOM 12690 N N . ASP A 1 96 ? 15.822 -9.365 -47.193 1.00 4.41 121 ASP A N 7
ATOM 12691 C CA . ASP A 1 96 ? 15.800 -9.860 -45.819 1.00 21.30 121 ASP A CA 7
ATOM 12692 C C . ASP A 1 96 ? 15.262 -11.284 -45.671 1.00 42.53 121 ASP A C 7
ATOM 12693 O O . ASP A 1 96 ? 15.966 -12.142 -45.137 1.00 23.13 121 ASP A O 7
ATOM 12702 N N . LYS A 1 97 ? 14.052 -11.581 -46.133 1.00 45.34 122 LYS A N 7
ATOM 12703 C CA . LYS A 1 97 ? 13.496 -12.902 -45.830 1.00 44.24 122 LYS A CA 7
ATOM 12704 C C . LYS A 1 97 ? 13.261 -13.795 -47.026 1.00 45.44 122 LYS A C 7
ATOM 12705 O O . LYS A 1 97 ? 13.983 -14.764 -47.232 1.00 31.12 122 LYS A O 7
ATOM 12724 N N . LYS A 1 98 ? 12.274 -13.458 -47.820 1.00 2.34 123 LYS A N 7
ATOM 12725 C CA . LYS A 1 98 ? 11.596 -14.492 -48.567 1.00 44.21 123 LYS A CA 7
ATOM 12726 C C . LYS A 1 98 ? 11.331 -14.141 -50.023 1.00 72.34 123 LYS A C 7
ATOM 12727 O O . LYS A 1 98 ? 11.974 -14.664 -50.933 1.00 0.03 123 LYS A O 7
ATOM 12746 N N . TYR A 1 99 ? 10.399 -13.215 -50.219 1.00 64.40 124 TYR A N 7
ATOM 12747 C CA . TYR A 1 99 ? 9.737 -13.047 -51.501 1.00 21.05 124 TYR A CA 7
ATOM 12748 C C . TYR A 1 99 ? 10.676 -12.496 -52.559 1.00 5.13 124 TYR A C 7
ATOM 12749 O O . TYR A 1 99 ? 10.763 -13.037 -53.658 1.00 14.55 124 TYR A O 7
ATOM 12767 N N . GLU A 1 100 ? 11.386 -11.432 -52.226 1.00 13.23 125 GLU A N 7
ATOM 12768 C CA . GLU A 1 100 ? 12.246 -10.775 -53.193 1.00 14.00 125 GLU A CA 7
ATOM 12769 C C . GLU A 1 100 ? 13.719 -10.963 -52.852 1.00 43.34 125 GLU A C 7
ATOM 12770 O O . GLU A 1 100 ? 14.573 -10.215 -53.322 1.00 71.33 125 GLU A O 7
ATOM 12782 N N . SER A 1 101 ? 14.012 -11.980 -52.042 1.00 55.23 126 SER A N 7
ATOM 12783 C CA . SER A 1 101 ? 15.390 -12.323 -51.708 1.00 52.22 126 SER A CA 7
ATOM 12784 C C . SER A 1 101 ? 16.202 -12.591 -52.978 1.00 11.42 126 SER A C 7
ATOM 12785 O O . SER A 1 101 ? 17.303 -12.063 -53.148 1.00 71.21 126 SER A O 7
ATOM 12793 N N . ASP A 1 102 ? 15.639 -13.392 -53.876 1.00 10.11 127 ASP A N 7
ATOM 12794 C CA . ASP A 1 102 ? 16.302 -13.719 -55.136 1.00 42.33 127 ASP A CA 7
ATOM 12795 C C . ASP A 1 102 ? 16.375 -12.498 -56.042 1.00 4.02 127 ASP A C 7
ATOM 12796 O O . ASP A 1 102 ? 17.423 -12.211 -56.623 1.00 50.12 127 ASP A O 7
ATOM 12805 N N . LYS A 1 103 ? 15.257 -11.786 -56.164 1.00 35.41 128 LYS A N 7
ATOM 12806 C CA . LYS A 1 103 ? 15.206 -10.562 -56.960 1.00 71.10 128 LYS A CA 7
ATOM 12807 C C . LYS A 1 103 ? 16.276 -9.574 -56.512 1.00 42.15 128 LYS A C 7
ATOM 12808 O O . LYS A 1 103 ? 16.958 -8.969 -57.338 1.00 52.00 128 LYS A O 7
ATOM 12827 N N . CYS A 1 104 ? 16.432 -9.429 -55.205 1.00 21.01 129 CYS A N 7
ATOM 12828 C CA . CYS A 1 104 ? 17.427 -8.532 -54.643 1.00 24.22 129 CYS A CA 7
ATOM 12829 C C . CYS A 1 104 ? 18.836 -9.018 -54.965 1.00 70.12 129 CYS A C 7
ATOM 12830 O O . CYS A 1 104 ? 19.698 -8.232 -55.344 1.00 20.31 129 CYS A O 7
ATOM 12837 N N . LEU A 1 105 ? 19.058 -10.324 -54.851 1.00 50.54 130 LEU A N 7
ATOM 12838 C CA . LEU A 1 105 ? 20.369 -10.904 -55.127 1.00 15.13 130 LEU A CA 7
ATOM 12839 C C . LEU A 1 105 ? 20.755 -10.610 -56.575 1.00 1.11 130 LEU A C 7
ATOM 12840 O O . LEU A 1 105 ? 21.882 -10.201 -56.863 1.00 42.53 130 LEU A O 7
ATOM 12856 N N . ASN A 1 106 ? 19.796 -10.800 -57.470 1.00 13.50 131 ASN A N 7
ATOM 12857 C CA . ASN A 1 106 ? 19.980 -10.492 -58.884 1.00 33.43 131 ASN A CA 7
ATOM 12858 C C . ASN A 1 106 ? 20.312 -9.018 -59.086 1.00 53.35 131 ASN A C 7
ATOM 12859 O O . ASN A 1 106 ? 21.156 -8.671 -59.912 1.00 33.10 131 ASN A O 7
ATOM 12870 N N . ALA A 1 107 ? 19.669 -8.162 -58.307 1.00 33.11 132 ALA A N 7
ATOM 12871 C CA . ALA A 1 107 ? 19.803 -6.720 -58.474 1.00 1.20 132 ALA A CA 7
ATOM 12872 C C . ALA A 1 107 ? 21.113 -6.210 -57.883 1.00 44.13 132 ALA A C 7
ATOM 12873 O O . ALA A 1 107 ? 21.719 -5.271 -58.396 1.00 12.40 132 ALA A O 7
ATOM 12880 N N . ILE A 1 108 ? 21.563 -6.858 -56.820 1.00 5.05 133 ILE A N 7
ATOM 12881 C CA . ILE A 1 108 ? 22.726 -6.396 -56.078 1.00 53.42 133 ILE A CA 7
ATOM 12882 C C . ILE A 1 108 ? 24.019 -6.793 -56.782 1.00 73.35 133 ILE A C 7
ATOM 12883 O O . ILE A 1 108 ? 24.993 -6.037 -56.786 1.00 65.45 133 ILE A O 7
ATOM 12899 N N . LYS A 1 109 ? 24.011 -7.948 -57.433 1.00 53.23 134 LYS A N 7
ATOM 12900 C CA . LYS A 1 109 ? 25.237 -8.508 -57.980 1.00 23.34 134 LYS A CA 7
ATOM 12901 C C . LYS A 1 109 ? 25.643 -7.774 -59.256 1.00 21.20 134 LYS A C 7
ATOM 12902 O O . LYS A 1 109 ? 26.827 -7.662 -59.568 1.00 22.34 134 LYS A O 7
ATOM 12921 N N . GLU A 1 110 ? 24.656 -7.277 -59.992 1.00 0.41 135 GLU A N 7
ATOM 12922 C CA . GLU A 1 110 ? 24.918 -6.571 -61.239 1.00 64.10 135 GLU A CA 7
ATOM 12923 C C . GLU A 1 110 ? 25.389 -5.141 -60.979 1.00 12.03 135 GLU A C 7
ATOM 12924 O O . GLU A 1 110 ? 26.243 -4.620 -61.694 1.00 43.22 135 GLU A O 7
ATOM 12936 N N . LYS A 1 111 ? 24.847 -4.518 -59.939 1.00 40.10 136 LYS A N 7
ATOM 12937 C CA . LYS A 1 111 ? 25.139 -3.117 -59.655 1.00 11.25 136 LYS A CA 7
ATOM 12938 C C . LYS A 1 111 ? 26.513 -2.956 -59.020 1.00 12.34 136 LYS A C 7
ATOM 12939 O O . LYS A 1 111 ? 27.287 -2.080 -59.403 1.00 44.34 136 LYS A O 7
ATOM 12958 N N . TYR A 1 112 ? 26.822 -3.814 -58.058 1.00 52.14 137 TYR A N 7
ATOM 12959 C CA . TYR A 1 112 ? 28.098 -3.743 -57.357 1.00 43.52 137 TYR A CA 7
ATOM 12960 C C . TYR A 1 112 ? 29.156 -4.566 -58.077 1.00 31.23 137 TYR A C 7
ATOM 12961 O O . TYR A 1 112 ? 30.138 -5.006 -57.479 1.00 21.45 137 TYR A O 7
ATOM 12979 N N . LYS A 1 113 ? 28.951 -4.758 -59.371 1.00 73.44 138 LYS A N 7
ATOM 12980 C CA . LYS A 1 113 ? 29.911 -5.458 -60.206 1.00 53.02 138 LYS A CA 7
ATOM 12981 C C . LYS A 1 113 ? 30.970 -4.473 -60.702 1.00 12.52 138 LYS A C 7
ATOM 12982 O O . LYS A 1 113 ? 30.675 -3.586 -61.506 1.00 41.44 138 LYS A O 7
ATOM 13001 N N . PRO A 1 114 ? 32.222 -4.614 -60.238 1.00 62.31 139 PRO A N 7
ATOM 13002 C CA . PRO A 1 114 ? 33.288 -3.654 -60.499 1.00 71.05 139 PRO A CA 7
ATOM 13003 C C . PRO A 1 114 ? 34.027 -3.948 -61.799 1.00 24.23 139 PRO A C 7
ATOM 13004 O O . PRO A 1 114 ? 35.249 -3.806 -61.882 1.00 72.31 139 PRO A O 7
ATOM 13015 N N . VAL A 1 115 ? 33.284 -4.344 -62.814 1.00 10.53 140 VAL A N 7
ATOM 13016 C CA . VAL A 1 115 ? 33.881 -4.701 -64.087 1.00 30.41 140 VAL A CA 7
ATOM 13017 C C . VAL A 1 115 ? 33.965 -3.494 -65.012 1.00 74.24 140 VAL A C 7
ATOM 13018 O O . VAL A 1 115 ? 32.974 -3.076 -65.616 1.00 62.24 140 VAL A O 7
ATOM 13031 N N . VAL A 1 116 ? 35.152 -2.915 -65.069 1.00 71.15 141 VAL A N 7
ATOM 13032 C CA . VAL A 1 116 ? 35.463 -1.861 -66.021 1.00 71.34 141 VAL A CA 7
ATOM 13033 C C . VAL A 1 116 ? 36.380 -2.454 -67.085 1.00 12.33 141 VAL A C 7
ATOM 13034 O O . VAL A 1 116 ? 36.979 -3.504 -66.850 1.00 5.13 141 VAL A O 7
ATOM 13047 N N . ASP A 1 117 ? 36.485 -1.813 -68.246 1.00 24.33 142 ASP A N 7
ATOM 13048 C CA . ASP A 1 117 ? 37.314 -2.347 -69.321 1.00 54.43 142 ASP A CA 7
ATOM 13049 C C . ASP A 1 117 ? 38.781 -2.378 -68.895 1.00 43.30 142 ASP A C 7
ATOM 13050 O O . ASP A 1 117 ? 39.366 -1.354 -68.530 1.00 73.43 142 ASP A O 7
ATOM 13059 N N . PRO A 1 118 ? 39.375 -3.578 -68.883 1.00 3.53 143 PRO A N 7
ATOM 13060 C CA . PRO A 1 118 ? 40.752 -3.781 -68.463 1.00 32.04 143 PRO A CA 7
ATOM 13061 C C . PRO A 1 118 ? 41.731 -3.656 -69.625 1.00 14.41 143 PRO A C 7
ATOM 13062 O O . PRO A 1 118 ? 41.454 -2.977 -70.616 1.00 33.14 143 PRO A O 7
ATOM 13073 N N . ASN A 1 119 ? 42.879 -4.301 -69.499 1.00 14.43 144 ASN A N 7
ATOM 13074 C CA . ASN A 1 119 ? 43.866 -4.302 -70.563 1.00 33.22 144 ASN A CA 7
ATOM 13075 C C . ASN A 1 119 ? 43.877 -5.655 -71.259 1.00 21.44 144 ASN A C 7
ATOM 13076 O O . ASN A 1 119 ? 44.447 -6.618 -70.745 1.00 1.04 144 ASN A O 7
ATOM 13087 N N . PRO A 1 120 ? 43.211 -5.755 -72.420 1.00 24.33 145 PRO A N 7
ATOM 13088 C CA . PRO A 1 120 ? 43.165 -6.987 -73.209 1.00 3.54 145 PRO A CA 7
ATOM 13089 C C . PRO A 1 120 ? 44.509 -7.288 -73.866 1.00 72.15 145 PRO A C 7
ATOM 13090 O O . PRO A 1 120 ? 44.952 -6.561 -74.762 1.00 21.22 145 PRO A O 7
ATOM 13101 N N . PRO A 1 121 ? 45.185 -8.350 -73.419 1.00 22.42 146 PRO A N 7
ATOM 13102 C CA . PRO A 1 121 ? 46.497 -8.721 -73.916 1.00 43.52 146 PRO A CA 7
ATOM 13103 C C . PRO A 1 121 ? 46.421 -9.662 -75.111 1.00 14.33 146 PRO A C 7
ATOM 13104 O O . PRO A 1 121 ? 45.411 -10.345 -75.317 1.00 13.10 146 PRO A O 7
ATOM 13115 N N . ALA A 1 122 ? 47.485 -9.690 -75.896 1.00 2.52 147 ALA A N 7
ATOM 13116 C CA . ALA A 1 122 ? 47.555 -10.561 -77.053 1.00 44.24 147 ALA A CA 7
ATOM 13117 C C . ALA A 1 122 ? 48.407 -11.782 -76.737 1.00 1.23 147 ALA A C 7
ATOM 13118 O O . ALA A 1 122 ? 49.642 -11.711 -76.902 1.00 37.49 147 ALA A O 7
ATOM 13126 N N . ALA A 1 1 ? 2.126 -22.425 -13.385 1.00 61.52 26 ALA A N 8
ATOM 13127 C CA . ALA A 1 1 ? 0.701 -22.513 -13.765 1.00 32.01 26 ALA A CA 8
ATOM 13128 C C . ALA A 1 1 ? 0.550 -22.447 -15.277 1.00 14.42 26 ALA A C 8
ATOM 13129 O O . ALA A 1 1 ? 1.009 -21.497 -15.915 1.00 35.00 26 ALA A O 8
ATOM 13138 N N . ASP A 1 2 ? -0.079 -23.463 -15.848 1.00 11.23 27 ASP A N 8
ATOM 13139 C CA . ASP A 1 2 ? -0.302 -23.512 -17.285 1.00 34.55 27 ASP A CA 8
ATOM 13140 C C . ASP A 1 2 ? -1.605 -22.812 -17.636 1.00 41.40 27 ASP A C 8
ATOM 13141 O O . ASP A 1 2 ? -2.660 -23.440 -17.734 1.00 62.24 27 ASP A O 8
ATOM 13150 N N . VAL A 1 3 ? -1.537 -21.502 -17.777 1.00 62.22 28 VAL A N 8
ATOM 13151 C CA . VAL A 1 3 ? -2.713 -20.711 -18.091 1.00 1.02 28 VAL A CA 8
ATOM 13152 C C . VAL A 1 3 ? -2.321 -19.369 -18.695 1.00 62.23 28 VAL A C 8
ATOM 13153 O O . VAL A 1 3 ? -1.605 -18.575 -18.077 1.00 52.03 28 VAL A O 8
ATOM 13166 N N . PHE A 1 4 ? -2.757 -19.136 -19.922 1.00 10.23 29 PHE A N 8
ATOM 13167 C CA . PHE A 1 4 ? -2.556 -17.849 -20.557 1.00 54.21 29 PHE A CA 8
ATOM 13168 C C . PHE A 1 4 ? -3.585 -16.866 -20.023 1.00 32.12 29 PHE A C 8
ATOM 13169 O O . PHE A 1 4 ? -4.764 -16.927 -20.381 1.00 22.21 29 PHE A O 8
ATOM 13186 N N . ASP A 1 5 ? -3.136 -15.986 -19.144 1.00 65.13 30 ASP A N 8
ATOM 13187 C CA . ASP A 1 5 ? -4.013 -15.009 -18.515 1.00 13.22 30 ASP A CA 8
ATOM 13188 C C . ASP A 1 5 ? -4.476 -13.986 -19.546 1.00 3.31 30 ASP A C 8
ATOM 13189 O O . ASP A 1 5 ? -3.670 -13.511 -20.347 1.00 60.23 30 ASP A O 8
ATOM 13198 N N . PRO A 1 6 ? -5.786 -13.668 -19.560 1.00 13.00 31 PRO A N 8
ATOM 13199 C CA . PRO A 1 6 ? -6.376 -12.723 -20.520 1.00 32.10 31 PRO A CA 8
ATOM 13200 C C . PRO A 1 6 ? -5.569 -11.432 -20.646 1.00 12.42 31 PRO A C 8
ATOM 13201 O O . PRO A 1 6 ? -5.296 -10.764 -19.647 1.00 44.03 31 PRO A O 8
ATOM 13212 N N . PRO A 1 7 ? -5.170 -11.075 -21.879 1.00 74.04 32 PRO A N 8
ATOM 13213 C CA . PRO A 1 7 ? -4.352 -9.888 -22.144 1.00 3.40 32 PRO A CA 8
ATOM 13214 C C . PRO A 1 7 ? -5.098 -8.582 -21.877 1.00 43.14 32 PRO A C 8
ATOM 13215 O O . PRO A 1 7 ? -5.576 -7.917 -22.800 1.00 72.15 32 PRO A O 8
ATOM 13226 N N . THR A 1 8 ? -5.219 -8.250 -20.604 1.00 62.23 33 THR A N 8
ATOM 13227 C CA . THR A 1 8 ? -5.789 -6.989 -20.168 1.00 74.22 33 THR A CA 8
ATOM 13228 C C . THR A 1 8 ? -4.733 -6.218 -19.391 1.00 20.20 33 THR A C 8
ATOM 13229 O O . THR A 1 8 ? -4.221 -6.720 -18.387 1.00 0.03 33 THR A O 8
ATOM 13240 N N . GLN A 1 9 ? -4.401 -5.018 -19.867 1.00 40.23 34 GLN A N 8
ATOM 13241 C CA . GLN A 1 9 ? -3.306 -4.230 -19.303 1.00 60.35 34 GLN A CA 8
ATOM 13242 C C . GLN A 1 9 ? -2.000 -5.017 -19.445 1.00 33.31 34 GLN A C 8
ATOM 13243 O O . GLN A 1 9 ? -1.507 -5.626 -18.497 1.00 72.44 34 GLN A O 8
ATOM 13257 N N . TYR A 1 10 ? -1.472 -5.021 -20.658 1.00 41.11 35 TYR A N 8
ATOM 13258 C CA . TYR A 1 10 ? -0.304 -5.825 -20.993 1.00 73.01 35 TYR A CA 8
ATOM 13259 C C . TYR A 1 10 ? 0.967 -4.983 -21.025 1.00 61.54 35 TYR A C 8
ATOM 13260 O O . TYR A 1 10 ? 2.040 -5.456 -20.663 1.00 23.11 35 TYR A O 8
ATOM 13278 N N . GLY A 1 11 ? 0.850 -3.741 -21.477 1.00 74.11 36 GLY A N 8
ATOM 13279 C CA . GLY A 1 11 ? 1.990 -2.841 -21.490 1.00 62.00 36 GLY A CA 8
ATOM 13280 C C . GLY A 1 11 ? 2.898 -3.011 -22.702 1.00 25.23 36 GLY A C 8
ATOM 13281 O O . GLY A 1 11 ? 3.404 -2.024 -23.240 1.00 41.12 36 GLY A O 8
ATOM 13285 N N . TYR A 1 12 ? 3.085 -4.245 -23.157 1.00 31.43 37 TYR A N 8
ATOM 13286 C CA . TYR A 1 12 ? 4.043 -4.530 -24.223 1.00 31.42 37 TYR A CA 8
ATOM 13287 C C . TYR A 1 12 ? 3.346 -4.670 -25.571 1.00 20.32 37 TYR A C 8
ATOM 13288 O O . TYR A 1 12 ? 3.888 -5.279 -26.497 1.00 73.24 37 TYR A O 8
ATOM 13306 N N . ASP A 1 13 ? 2.155 -4.080 -25.666 1.00 53.32 38 ASP A N 8
ATOM 13307 C CA . ASP A 1 13 ? 1.368 -4.058 -26.901 1.00 14.25 38 ASP A CA 8
ATOM 13308 C C . ASP A 1 13 ? 0.870 -5.448 -27.287 1.00 75.23 38 ASP A C 8
ATOM 13309 O O . ASP A 1 13 ? 1.642 -6.325 -27.674 1.00 72.14 38 ASP A O 8
ATOM 13318 N N . GLY A 1 14 ? -0.435 -5.635 -27.181 1.00 2.15 39 GLY A N 8
ATOM 13319 C CA . GLY A 1 14 ? -1.040 -6.900 -27.523 1.00 10.34 39 GLY A CA 8
ATOM 13320 C C . GLY A 1 14 ? -0.759 -7.980 -26.500 1.00 64.11 39 GLY A C 8
ATOM 13321 O O . GLY A 1 14 ? -1.438 -8.074 -25.479 1.00 54.11 39 GLY A O 8
ATOM 13325 N N . LYS A 1 15 ? 0.244 -8.791 -26.783 1.00 32.15 40 LYS A N 8
ATOM 13326 C CA . LYS A 1 15 ? 0.567 -9.948 -25.960 1.00 61.33 40 LYS A CA 8
ATOM 13327 C C . LYS A 1 15 ? 2.084 -10.107 -25.862 1.00 75.42 40 LYS A C 8
ATOM 13328 O O . LYS A 1 15 ? 2.823 -9.403 -26.557 1.00 64.21 40 LYS A O 8
ATOM 13347 N N . PRO A 1 16 ? 2.578 -11.017 -24.995 1.00 53.35 41 PRO A N 8
ATOM 13348 C CA . PRO A 1 16 ? 4.007 -11.338 -24.927 1.00 65.32 41 PRO A CA 8
ATOM 13349 C C . PRO A 1 16 ? 4.490 -12.058 -26.187 1.00 52.35 41 PRO A C 8
ATOM 13350 O O . PRO A 1 16 ? 3.682 -12.517 -26.996 1.00 53.21 41 PRO A O 8
ATOM 13361 N N . LEU A 1 17 ? 5.803 -12.154 -26.344 1.00 31.10 42 LEU A N 8
ATOM 13362 C CA . LEU A 1 17 ? 6.391 -12.790 -27.517 1.00 25.05 42 LEU A CA 8
ATOM 13363 C C . LEU A 1 17 ? 6.028 -14.277 -27.564 1.00 43.54 42 LEU A C 8
ATOM 13364 O O . LEU A 1 17 ? 6.463 -15.060 -26.716 1.00 32.41 42 LEU A O 8
ATOM 13380 N N . ASP A 1 18 ? 5.214 -14.648 -28.544 1.00 72.11 43 ASP A N 8
ATOM 13381 C CA . ASP A 1 18 ? 4.872 -16.047 -28.778 1.00 1.12 43 ASP A CA 8
ATOM 13382 C C . ASP A 1 18 ? 4.825 -16.323 -30.279 1.00 33.11 43 ASP A C 8
ATOM 13383 O O . ASP A 1 18 ? 5.246 -15.485 -31.078 1.00 74.21 43 ASP A O 8
ATOM 13392 N N . ALA A 1 19 ? 4.304 -17.487 -30.659 1.00 43.15 44 ALA A N 8
ATOM 13393 C CA . ALA A 1 19 ? 4.253 -17.901 -32.061 1.00 72.30 44 ALA A CA 8
ATOM 13394 C C . ALA A 1 19 ? 3.440 -16.928 -32.915 1.00 63.55 44 ALA A C 8
ATOM 13395 O O . ALA A 1 19 ? 3.657 -16.826 -34.126 1.00 2.23 44 ALA A O 8
ATOM 13402 N N . SER A 1 20 ? 2.523 -16.202 -32.278 1.00 35.13 45 SER A N 8
ATOM 13403 C CA . SER A 1 20 ? 1.680 -15.227 -32.967 1.00 31.13 45 SER A CA 8
ATOM 13404 C C . SER A 1 20 ? 2.520 -14.158 -33.671 1.00 24.42 45 SER A C 8
ATOM 13405 O O . SER A 1 20 ? 2.054 -13.500 -34.604 1.00 71.33 45 SER A O 8
ATOM 13413 N N . PHE A 1 21 ? 3.752 -13.978 -33.220 1.00 42.32 46 PHE A N 8
ATOM 13414 C CA . PHE A 1 21 ? 4.665 -13.048 -33.865 1.00 22.52 46 PHE A CA 8
ATOM 13415 C C . PHE A 1 21 ? 5.145 -13.608 -35.203 1.00 1.11 46 PHE A C 8
ATOM 13416 O O . PHE A 1 21 ? 5.185 -12.902 -36.208 1.00 24.40 46 PHE A O 8
ATOM 13433 N N . CYS A 1 22 ? 5.464 -14.893 -35.216 1.00 24.30 47 CYS A N 8
ATOM 13434 C CA . CYS A 1 22 ? 6.102 -15.512 -36.370 1.00 21.15 47 CYS A CA 8
ATOM 13435 C C . CYS A 1 22 ? 5.087 -16.101 -37.349 1.00 60.13 47 CYS A C 8
ATOM 13436 O O . CYS A 1 22 ? 5.465 -16.620 -38.402 1.00 41.40 47 CYS A O 8
ATOM 13443 N N . ARG A 1 23 ? 3.802 -16.017 -37.016 1.00 33.43 48 ARG A N 8
ATOM 13444 C CA . ARG A 1 23 ? 2.755 -16.513 -37.911 1.00 71.32 48 ARG A CA 8
ATOM 13445 C C . ARG A 1 23 ? 2.750 -15.712 -39.212 1.00 51.03 48 ARG A C 8
ATOM 13446 O O . ARG A 1 23 ? 2.398 -16.225 -40.274 1.00 11.24 48 ARG A O 8
ATOM 13467 N N . THR A 1 24 ? 3.180 -14.457 -39.120 1.00 52.31 49 THR A N 8
ATOM 13468 C CA . THR A 1 24 ? 3.227 -13.574 -40.275 1.00 3.22 49 THR A CA 8
ATOM 13469 C C . THR A 1 24 ? 4.579 -13.702 -40.988 1.00 55.03 49 THR A C 8
ATOM 13470 O O . THR A 1 24 ? 4.840 -13.040 -41.996 1.00 13.52 49 THR A O 8
ATOM 13481 N N . ALA A 1 25 ? 5.439 -14.569 -40.462 1.00 21.13 50 ALA A N 8
ATOM 13482 C CA . ALA A 1 25 ? 6.735 -14.821 -41.073 1.00 31.34 50 ALA A CA 8
ATOM 13483 C C . ALA A 1 25 ? 6.624 -15.940 -42.101 1.00 44.43 50 ALA A C 8
ATOM 13484 O O . ALA A 1 25 ? 7.329 -15.945 -43.109 1.00 43.41 50 ALA A O 8
ATOM 13491 N N . GLY A 1 26 ? 5.751 -16.900 -41.824 1.00 54.14 51 GLY A N 8
ATOM 13492 C CA . GLY A 1 26 ? 5.456 -17.931 -42.793 1.00 75.01 51 GLY A CA 8
ATOM 13493 C C . GLY A 1 26 ? 6.321 -19.152 -42.603 1.00 72.45 51 GLY A C 8
ATOM 13494 O O . GLY A 1 26 ? 6.087 -19.950 -41.696 1.00 11.25 51 GLY A O 8
ATOM 13498 N N . SER A 1 27 ? 7.344 -19.283 -43.435 1.00 35.10 52 SER A N 8
ATOM 13499 C CA . SER A 1 27 ? 8.256 -20.416 -43.360 1.00 52.13 52 SER A CA 8
ATOM 13500 C C . SER A 1 27 ? 9.047 -20.398 -42.054 1.00 4.21 52 SER A C 8
ATOM 13501 O O . SER A 1 27 ? 9.606 -21.411 -41.638 1.00 3.32 52 SER A O 8
ATOM 13509 N N . ARG A 1 28 ? 9.071 -19.245 -41.402 1.00 74.33 53 ARG A N 8
ATOM 13510 C CA . ARG A 1 28 ? 9.794 -19.093 -40.149 1.00 74.32 53 ARG A CA 8
ATOM 13511 C C . ARG A 1 28 ? 8.931 -19.465 -38.949 1.00 12.42 53 ARG A C 8
ATOM 13512 O O . ARG A 1 28 ? 9.393 -19.414 -37.811 1.00 13.23 53 ARG A O 8
ATOM 13533 N N . GLU A 1 29 ? 7.685 -19.845 -39.203 1.00 73.04 54 GLU A N 8
ATOM 13534 C CA . GLU A 1 29 ? 6.784 -20.265 -38.135 1.00 41.11 54 GLU A CA 8
ATOM 13535 C C . GLU A 1 29 ? 7.294 -21.552 -37.499 1.00 71.42 54 GLU A C 8
ATOM 13536 O O . GLU A 1 29 ? 7.199 -21.744 -36.284 1.00 54.52 54 GLU A O 8
ATOM 13548 N N . LYS A 1 30 ? 7.880 -22.407 -38.329 1.00 62.35 55 LYS A N 8
ATOM 13549 C CA . LYS A 1 30 ? 8.392 -23.694 -37.877 1.00 55.24 55 LYS A CA 8
ATOM 13550 C C . LYS A 1 30 ? 9.589 -23.496 -36.963 1.00 20.14 55 LYS A C 8
ATOM 13551 O O . LYS A 1 30 ? 9.667 -24.070 -35.875 1.00 52.22 55 LYS A O 8
ATOM 13570 N N . ASP A 1 31 ? 10.508 -22.661 -37.419 1.00 25.35 56 ASP A N 8
ATOM 13571 C CA . ASP A 1 31 ? 11.744 -22.395 -36.702 1.00 2.43 56 ASP A CA 8
ATOM 13572 C C . ASP A 1 31 ? 11.463 -21.643 -35.411 1.00 24.53 56 ASP A C 8
ATOM 13573 O O . ASP A 1 31 ? 12.088 -21.897 -34.379 1.00 61.52 56 ASP A O 8
ATOM 13582 N N . CYS A 1 32 ? 10.501 -20.731 -35.481 1.00 71.53 57 CYS A N 8
ATOM 13583 C CA . CYS A 1 32 ? 10.182 -19.836 -34.375 1.00 24.53 57 CYS A CA 8
ATOM 13584 C C . CYS A 1 32 ? 9.891 -20.600 -33.088 1.00 32.54 57 CYS A C 8
ATOM 13585 O O . CYS A 1 32 ? 10.364 -20.224 -32.018 1.00 62.44 57 CYS A O 8
ATOM 13592 N N . ARG A 1 33 ? 9.153 -21.696 -33.198 1.00 11.10 58 ARG A N 8
ATOM 13593 C CA . ARG A 1 33 ? 8.691 -22.423 -32.024 1.00 74.11 58 ARG A CA 8
ATOM 13594 C C . ARG A 1 33 ? 9.848 -23.014 -31.227 1.00 3.14 58 ARG A C 8
ATOM 13595 O O . ARG A 1 33 ? 9.758 -23.150 -30.008 1.00 42.02 58 ARG A O 8
ATOM 13616 N N . LYS A 1 34 ? 10.942 -23.342 -31.903 1.00 14.11 59 LYS A N 8
ATOM 13617 C CA . LYS A 1 34 ? 12.087 -23.940 -31.227 1.00 14.02 59 LYS A CA 8
ATOM 13618 C C . LYS A 1 34 ? 12.861 -22.874 -30.457 1.00 61.12 59 LYS A C 8
ATOM 13619 O O . LYS A 1 34 ? 13.308 -23.100 -29.334 1.00 34.11 59 LYS A O 8
ATOM 13638 N N . ASP A 1 35 ? 13.005 -21.707 -31.070 1.00 35.04 60 ASP A N 8
ATOM 13639 C CA . ASP A 1 35 ? 13.739 -20.598 -30.464 1.00 21.51 60 ASP A CA 8
ATOM 13640 C C . ASP A 1 35 ? 12.944 -19.948 -29.338 1.00 21.25 60 ASP A C 8
ATOM 13641 O O . ASP A 1 35 ? 13.511 -19.539 -28.325 1.00 22.11 60 ASP A O 8
ATOM 13650 N N . VAL A 1 36 ? 11.630 -19.863 -29.508 1.00 61.03 61 VAL A N 8
ATOM 13651 C CA . VAL A 1 36 ? 10.772 -19.251 -28.501 1.00 14.12 61 VAL A CA 8
ATOM 13652 C C . VAL A 1 36 ? 10.781 -20.071 -27.216 1.00 0.22 61 VAL A C 8
ATOM 13653 O O . VAL A 1 36 ? 10.850 -19.518 -26.123 1.00 21.43 61 VAL A O 8
ATOM 13666 N N . GLN A 1 37 ? 10.744 -21.391 -27.350 1.00 72.30 62 GLN A N 8
ATOM 13667 C CA . GLN A 1 37 ? 10.732 -22.267 -26.185 1.00 55.43 62 GLN A CA 8
ATOM 13668 C C . GLN A 1 37 ? 12.123 -22.403 -25.580 1.00 61.14 62 GLN A C 8
ATOM 13669 O O . GLN A 1 37 ? 12.266 -22.755 -24.409 1.00 70.43 62 GLN A O 8
ATOM 13683 N N . ALA A 1 38 ? 13.146 -22.111 -26.374 1.00 22.13 63 ALA A N 8
ATOM 13684 C CA . ALA A 1 38 ? 14.517 -22.093 -25.876 1.00 4.32 63 ALA A CA 8
ATOM 13685 C C . ALA A 1 38 ? 14.737 -20.872 -24.989 1.00 2.54 63 ALA A C 8
ATOM 13686 O O . ALA A 1 38 ? 15.721 -20.785 -24.252 1.00 62.14 63 ALA A O 8
ATOM 13693 N N . CYS A 1 39 ? 13.805 -19.935 -25.073 1.00 43.43 64 CYS A N 8
ATOM 13694 C CA . CYS A 1 39 ? 13.840 -18.726 -24.274 1.00 4.04 64 CYS A CA 8
ATOM 13695 C C . CYS A 1 39 ? 12.672 -18.738 -23.289 1.00 5.42 64 CYS A C 8
ATOM 13696 O O . CYS A 1 39 ? 11.550 -18.376 -23.635 1.00 43.40 64 CYS A O 8
ATOM 13703 N N . ASP A 1 40 ? 12.931 -19.189 -22.070 1.00 32.14 65 ASP A N 8
ATOM 13704 C CA . ASP A 1 40 ? 11.874 -19.360 -21.074 1.00 32.00 65 ASP A CA 8
ATOM 13705 C C . ASP A 1 40 ? 11.502 -18.025 -20.450 1.00 23.23 65 ASP A C 8
ATOM 13706 O O . ASP A 1 40 ? 10.334 -17.639 -20.425 1.00 51.11 65 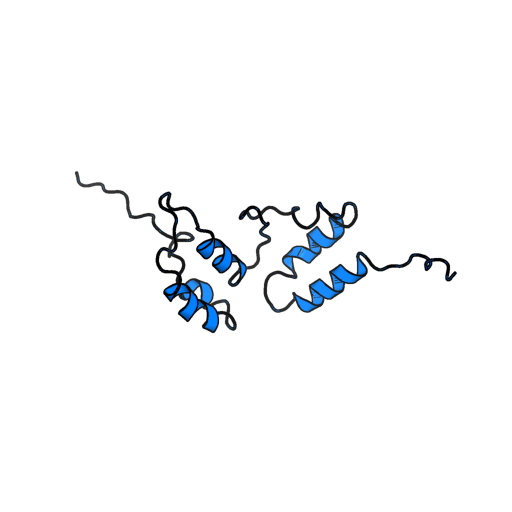ASP A O 8
ATOM 13715 N N . LYS A 1 41 ? 12.519 -17.329 -19.963 1.00 10.20 66 LYS A N 8
ATOM 13716 C CA . LYS A 1 41 ? 12.334 -16.040 -19.308 1.00 35.20 66 LYS A CA 8
ATOM 13717 C C . LYS A 1 41 ? 11.834 -15.004 -20.315 1.00 75.15 66 LYS A C 8
ATOM 13718 O O . LYS A 1 41 ? 10.780 -14.395 -20.119 1.00 45.42 66 LYS A O 8
ATOM 13737 N N . LYS A 1 42 ? 12.638 -14.790 -21.357 1.00 33.44 67 LYS A N 8
ATOM 13738 C CA . LYS A 1 42 ? 12.281 -13.953 -22.513 1.00 74.34 67 LYS A CA 8
ATOM 13739 C C . LYS A 1 42 ? 12.568 -12.484 -22.246 1.00 3.13 67 LYS A C 8
ATOM 13740 O O . LYS A 1 42 ? 13.143 -11.796 -23.090 1.00 45.00 67 LYS A O 8
ATOM 13759 N N . TYR A 1 43 ? 12.218 -11.999 -21.069 1.00 43.03 68 TYR A N 8
ATOM 13760 C CA . TYR A 1 43 ? 12.375 -10.589 -20.776 1.00 61.52 68 TYR A CA 8
ATOM 13761 C C . TYR A 1 43 ? 13.229 -10.393 -19.534 1.00 52.23 68 TYR A C 8
ATOM 13762 O O . TYR A 1 43 ? 13.103 -11.125 -18.551 1.00 14.22 68 TYR A O 8
ATOM 13780 N N . ASP A 1 44 ? 14.089 -9.394 -19.595 1.00 0.11 69 ASP A N 8
ATOM 13781 C CA . ASP A 1 44 ? 15.057 -9.121 -18.544 1.00 1.43 69 ASP A CA 8
ATOM 13782 C C . ASP A 1 44 ? 14.384 -8.488 -17.327 1.00 4.43 69 ASP A C 8
ATOM 13783 O O . ASP A 1 44 ? 13.243 -8.027 -17.408 1.00 15.41 69 ASP A O 8
ATOM 13792 N N . ASP A 1 45 ? 15.098 -8.469 -16.206 1.00 60.04 70 ASP A N 8
ATOM 13793 C CA . ASP A 1 45 ? 14.587 -7.906 -14.960 1.00 1.33 70 ASP A CA 8
ATOM 13794 C C . ASP A 1 45 ? 14.217 -6.433 -15.124 1.00 55.11 70 ASP A C 8
ATOM 13795 O O . ASP A 1 45 ? 13.266 -5.957 -14.504 1.00 35.34 70 ASP A O 8
ATOM 13804 N N . GLN A 1 46 ? 14.945 -5.716 -15.976 1.00 63.43 71 GLN A N 8
ATOM 13805 C CA . GLN A 1 46 ? 14.677 -4.299 -16.195 1.00 4.10 71 GLN A CA 8
ATOM 13806 C C . GLN A 1 46 ? 13.567 -4.101 -17.230 1.00 55.02 71 GLN A C 8
ATOM 13807 O O . GLN A 1 46 ? 13.162 -2.972 -17.510 1.00 44.41 71 GLN A O 8
ATOM 13821 N N . GLY A 1 47 ? 13.078 -5.199 -17.795 1.00 20.43 72 GLY A N 8
ATOM 13822 C CA . GLY A 1 47 ? 11.975 -5.123 -18.738 1.00 72.31 72 GLY A CA 8
ATOM 13823 C C . GLY A 1 47 ? 12.429 -5.020 -20.181 1.00 62.04 72 GLY A C 8
ATOM 13824 O O . GLY A 1 47 ? 11.640 -4.667 -21.056 1.00 43.54 72 GLY A O 8
ATOM 13828 N N . ARG A 1 48 ? 13.698 -5.311 -20.427 1.00 31.12 73 ARG A N 8
ATOM 13829 C CA . ARG A 1 48 ? 14.234 -5.319 -21.784 1.00 54.51 73 ARG A CA 8
ATOM 13830 C C . ARG A 1 48 ? 14.221 -6.738 -22.336 1.00 54.04 73 ARG A C 8
ATOM 13831 O O . ARG A 1 48 ? 13.992 -7.688 -21.592 1.00 52.54 73 ARG A O 8
ATOM 13852 N N . GLU A 1 49 ? 14.444 -6.889 -23.632 1.00 63.05 74 GLU A N 8
ATOM 13853 C CA . GLU A 1 49 ? 14.463 -8.214 -24.235 1.00 74.01 74 GLU A CA 8
ATOM 13854 C C . GLU A 1 49 ? 15.810 -8.885 -24.011 1.00 71.43 74 GLU A C 8
ATOM 13855 O O . GLU A 1 49 ? 16.848 -8.223 -23.968 1.00 42.43 74 GLU A O 8
ATOM 13867 N N . THR A 1 50 ? 15.781 -10.198 -23.851 1.00 70.11 75 THR A N 8
ATOM 13868 C CA . THR A 1 50 ? 16.992 -10.966 -23.623 1.00 74.31 75 THR A CA 8
ATOM 13869 C C . THR A 1 50 ? 17.639 -11.361 -24.947 1.00 14.01 75 THR A C 8
ATOM 13870 O O . THR A 1 50 ? 17.082 -11.109 -26.014 1.00 20.33 75 THR A O 8
ATOM 13881 N N . ALA A 1 51 ? 18.811 -11.983 -24.867 1.00 40.42 76 ALA A N 8
ATOM 13882 C CA . ALA A 1 51 ? 19.543 -12.415 -26.055 1.00 52.13 76 ALA A CA 8
ATOM 13883 C C . ALA A 1 51 ? 18.677 -13.297 -26.950 1.00 45.33 76 ALA A C 8
ATOM 13884 O O . ALA A 1 51 ? 18.697 -13.168 -28.175 1.00 5.13 76 ALA A O 8
ATOM 13891 N N . CYS A 1 52 ? 17.902 -14.183 -26.337 1.00 12.44 77 CYS A N 8
ATOM 13892 C CA . CYS A 1 52 ? 17.029 -15.070 -27.090 1.00 24.24 77 CYS A CA 8
ATOM 13893 C C . CYS A 1 52 ? 15.840 -14.314 -27.681 1.00 72.51 77 CYS A C 8
ATOM 13894 O O . CYS A 1 52 ? 15.550 -14.449 -28.869 1.00 51.00 77 CYS A O 8
ATOM 13901 N N . ALA A 1 53 ? 15.173 -13.500 -26.865 1.00 24.20 78 ALA A N 8
ATOM 13902 C CA . ALA A 1 53 ? 14.013 -12.737 -27.322 1.00 51.53 78 ALA A CA 8
ATOM 13903 C C . ALA A 1 53 ? 14.390 -11.710 -28.387 1.00 13.44 78 ALA A C 8
ATOM 13904 O O . ALA A 1 53 ? 13.601 -11.418 -29.287 1.00 51.24 78 ALA A O 8
ATOM 13911 N N . LYS A 1 54 ? 15.609 -11.192 -28.307 1.00 13.03 79 LYS A N 8
ATOM 13912 C CA . LYS A 1 54 ? 16.072 -10.201 -29.267 1.00 34.30 79 LYS A CA 8
ATOM 13913 C C . LYS A 1 54 ? 16.503 -10.913 -30.539 1.00 71.01 79 LYS A C 8
ATOM 13914 O O . LYS A 1 54 ? 16.302 -10.421 -31.649 1.00 31.52 79 LYS A O 8
ATOM 13933 N N . GLY A 1 55 ? 17.065 -12.098 -30.354 1.00 62.14 80 GLY A N 8
ATOM 13934 C CA . GLY A 1 55 ? 17.470 -12.924 -31.469 1.00 15.34 80 GLY A CA 8
ATOM 13935 C C . GLY A 1 55 ? 16.296 -13.301 -32.340 1.00 45.21 80 GLY A C 8
ATOM 13936 O O . GLY A 1 55 ? 16.445 -13.496 -33.541 1.00 62.54 80 GLY A O 8
ATOM 13940 N N . ILE A 1 56 ? 15.118 -13.392 -31.734 1.00 34.13 81 ILE A N 8
ATOM 13941 C CA . ILE A 1 56 ? 13.904 -13.710 -32.466 1.00 73.23 81 ILE A CA 8
ATOM 13942 C C . ILE A 1 56 ? 13.563 -12.564 -33.416 1.00 3.10 81 ILE A C 8
ATOM 13943 O O . ILE A 1 56 ? 13.221 -12.782 -34.572 1.00 41.35 81 ILE A O 8
ATOM 13959 N N . ARG A 1 57 ? 13.703 -11.340 -32.914 1.00 13.32 82 ARG A N 8
ATOM 13960 C CA . ARG A 1 57 ? 13.444 -10.137 -33.704 1.00 14.24 82 ARG A CA 8
ATOM 13961 C C . ARG A 1 57 ? 14.358 -10.066 -34.930 1.00 13.35 82 ARG A C 8
ATOM 13962 O O . ARG A 1 57 ? 13.987 -9.502 -35.958 1.00 15.51 82 ARG A O 8
ATOM 13983 N N . GLU A 1 58 ? 15.554 -10.628 -34.806 1.00 31.43 83 GLU A N 8
ATOM 13984 C CA . GLU A 1 58 ? 16.545 -10.570 -35.875 1.00 22.13 83 GLU A CA 8
ATOM 13985 C C . GLU A 1 58 ? 16.458 -11.786 -36.802 1.00 33.41 83 GLU A C 8
ATOM 13986 O O . GLU A 1 58 ? 16.544 -11.653 -38.022 1.00 11.42 83 GLU A O 8
ATOM 13998 N N . LYS A 1 59 ? 16.291 -12.966 -36.215 1.00 72.33 84 LYS A N 8
ATOM 13999 C CA . LYS A 1 59 ? 16.262 -14.217 -36.971 1.00 2.54 84 LYS A CA 8
ATOM 14000 C C . LYS A 1 59 ? 14.910 -14.411 -37.664 1.00 2.54 84 LYS A C 8
ATOM 14001 O O . LYS A 1 59 ? 14.801 -15.122 -38.666 1.00 24.35 84 LYS A O 8
ATOM 14020 N N . TYR A 1 60 ? 13.885 -13.773 -37.121 1.00 1.41 85 TYR A N 8
ATOM 14021 C CA . TYR A 1 60 ? 12.533 -13.881 -37.655 1.00 0.01 85 TYR A CA 8
ATOM 14022 C C . TYR A 1 60 ? 12.037 -12.505 -38.063 1.00 14.54 85 TYR A C 8
ATOM 14023 O O . TYR A 1 60 ? 10.851 -12.186 -37.972 1.00 15.11 85 TYR A O 8
ATOM 14041 N N . LYS A 1 61 ? 13.000 -11.711 -38.509 1.00 51.20 86 LYS A N 8
ATOM 14042 C CA . LYS A 1 61 ? 12.785 -10.360 -39.005 1.00 41.02 86 LYS A CA 8
ATOM 14043 C C . LYS A 1 61 ? 11.631 -10.279 -40.013 1.00 32.33 86 LYS A C 8
ATOM 14044 O O . LYS A 1 61 ? 11.590 -11.026 -40.994 1.00 21.42 86 LYS A O 8
ATOM 14063 N N . PRO A 1 62 ? 10.676 -9.367 -39.765 1.00 1.43 87 PRO A N 8
ATOM 14064 C CA . PRO A 1 62 ? 9.590 -9.071 -40.704 1.00 23.44 87 PRO A CA 8
ATOM 14065 C C . PRO A 1 62 ? 10.073 -8.159 -41.832 1.00 43.31 87 PRO A C 8
ATOM 14066 O O . PRO A 1 62 ? 11.263 -8.132 -42.147 1.00 63.44 87 PRO A O 8
ATOM 14077 N N . ALA A 1 63 ? 9.170 -7.406 -42.450 1.00 24.14 88 ALA A N 8
ATOM 14078 C CA . ALA A 1 63 ? 9.588 -6.485 -43.495 1.00 75.04 88 ALA A CA 8
ATOM 14079 C C . ALA A 1 63 ? 10.165 -5.216 -42.878 1.00 15.53 88 ALA A C 8
ATOM 14080 O O . ALA A 1 63 ? 9.437 -4.267 -42.577 1.00 0.03 88 ALA A O 8
ATOM 14087 N N . VAL A 1 64 ? 11.480 -5.234 -42.684 1.00 64.21 89 VAL A N 8
ATOM 14088 C CA . VAL A 1 64 ? 12.237 -4.105 -42.147 1.00 22.54 89 VAL A CA 8
ATOM 14089 C C . VAL A 1 64 ? 13.687 -4.222 -42.593 1.00 21.53 89 VAL A C 8
ATOM 14090 O O . VAL A 1 64 ? 14.150 -5.315 -42.918 1.00 62.13 89 VAL A O 8
ATOM 14103 N N . VAL A 1 65 ? 14.395 -3.109 -42.623 1.00 61.32 90 VAL A N 8
ATOM 14104 C CA . VAL A 1 65 ? 15.796 -3.115 -43.010 1.00 11.01 90 VAL A CA 8
ATOM 14105 C C . VAL A 1 65 ? 16.692 -2.815 -41.813 1.00 53.22 90 VAL A C 8
ATOM 14106 O O . VAL A 1 65 ? 16.439 -1.879 -41.056 1.00 55.02 90 VAL A O 8
ATOM 14119 N N . TYR A 1 66 ? 17.721 -3.630 -41.631 1.00 25.44 91 TYR A N 8
ATOM 14120 C CA . TYR A 1 66 ? 18.670 -3.427 -40.545 1.00 34.21 91 TYR A CA 8
ATOM 14121 C C . TYR A 1 66 ? 20.001 -2.925 -41.084 1.00 15.31 91 TYR A C 8
ATOM 14122 O O . TYR A 1 66 ? 20.527 -3.459 -42.063 1.00 5.43 91 TYR A O 8
ATOM 14140 N N . GLY A 1 67 ? 20.545 -1.906 -40.434 1.00 44.54 92 GLY A N 8
ATOM 14141 C CA . GLY A 1 67 ? 21.800 -1.327 -40.866 1.00 4.35 92 GLY A CA 8
ATOM 14142 C C . GLY A 1 67 ? 22.997 -2.099 -40.352 1.00 33.02 92 GLY A C 8
ATOM 14143 O O . GLY A 1 67 ? 22.845 -3.141 -39.715 1.00 31.11 92 GLY A O 8
ATOM 14147 N N . TYR A 1 68 ? 24.188 -1.567 -40.595 1.00 60.01 93 TYR A N 8
ATOM 14148 C CA . TYR A 1 68 ? 25.428 -2.247 -40.222 1.00 21.44 93 TYR A CA 8
ATOM 14149 C C . TYR A 1 68 ? 25.663 -2.172 -38.713 1.00 64.15 93 TYR A C 8
ATOM 14150 O O . TYR A 1 68 ? 26.538 -2.849 -38.173 1.00 50.53 93 TYR A O 8
ATOM 14168 N N . ASP A 1 69 ? 24.877 -1.342 -38.041 1.00 13.03 94 ASP A N 8
ATOM 14169 C CA . ASP A 1 69 ? 25.005 -1.160 -36.598 1.00 14.54 94 ASP A CA 8
ATOM 14170 C C . ASP A 1 69 ? 24.110 -2.143 -35.846 1.00 61.21 94 ASP A C 8
ATOM 14171 O O . ASP A 1 69 ? 24.293 -2.385 -34.653 1.00 40.02 94 ASP A O 8
ATOM 14180 N N . GLY A 1 70 ? 23.156 -2.725 -36.558 1.00 15.21 95 GLY A N 8
ATOM 14181 C CA . GLY A 1 70 ? 22.211 -3.629 -35.932 1.00 13.30 95 GLY A CA 8
ATOM 14182 C C . GLY A 1 70 ? 20.859 -2.981 -35.712 1.00 65.35 95 GLY A C 8
ATOM 14183 O O . GLY A 1 70 ? 19.871 -3.666 -35.445 1.00 0.23 95 GLY A O 8
ATOM 14187 N N . LYS A 1 71 ? 20.816 -1.659 -35.821 1.00 32.03 96 LYS A N 8
ATOM 14188 C CA . LYS A 1 71 ? 19.562 -0.922 -35.705 1.00 14.04 96 LYS A CA 8
ATOM 14189 C C . LYS A 1 71 ? 18.758 -1.037 -36.996 1.00 60.13 96 LYS A C 8
ATOM 14190 O O . LYS A 1 71 ? 19.332 -1.187 -38.078 1.00 65.31 96 LYS A O 8
ATOM 14209 N N . PRO A 1 72 ? 17.424 -0.984 -36.905 1.00 2.23 97 PRO A N 8
ATOM 14210 C CA . PRO A 1 72 ? 16.557 -1.003 -38.073 1.00 52.42 97 PRO A CA 8
ATOM 14211 C C . PRO A 1 72 ? 16.362 0.390 -38.676 1.00 40.23 97 PRO A C 8
ATOM 14212 O O . PRO A 1 72 ? 15.520 1.166 -38.219 1.00 52.33 97 PRO A O 8
ATOM 14223 N N . LEU A 1 73 ? 17.168 0.714 -39.679 1.00 31.31 98 LEU A N 8
ATOM 14224 C CA . LEU A 1 73 ? 17.058 1.996 -40.362 1.00 61.12 98 LEU A CA 8
ATOM 14225 C C . LEU A 1 73 ? 17.407 1.843 -41.843 1.00 63.44 98 LEU A C 8
ATOM 14226 O O . LEU A 1 73 ? 18.219 0.991 -42.218 1.00 40.34 98 LEU A O 8
ATOM 14242 N N . ASP A 1 74 ? 16.777 2.664 -42.673 1.00 34.43 99 ASP A N 8
ATOM 14243 C CA . ASP A 1 74 ? 16.911 2.562 -44.127 1.00 64.12 99 ASP A CA 8
ATOM 14244 C C . ASP A 1 74 ? 18.245 3.130 -44.603 1.00 11.35 99 ASP A C 8
ATOM 14245 O O . ASP A 1 74 ? 18.815 3.998 -43.951 1.00 54.01 99 ASP A O 8
ATOM 14254 N N . LEU A 1 75 ? 18.739 2.585 -45.724 1.00 12.43 100 LEU A N 8
ATOM 14255 C CA . LEU A 1 75 ? 19.977 3.018 -46.414 1.00 54.41 100 LEU A CA 8
ATOM 14256 C C . LEU A 1 75 ? 21.252 2.870 -45.568 1.00 43.23 100 LEU A C 8
ATOM 14257 O O . LEU A 1 75 ? 22.356 2.926 -46.111 1.00 71.05 100 LEU A O 8
ATOM 14273 N N . GLY A 1 76 ? 21.106 2.644 -44.268 1.00 52.34 101 GLY A N 8
ATOM 14274 C CA . GLY A 1 76 ? 22.249 2.623 -43.366 1.00 13.24 101 GLY A CA 8
ATOM 14275 C C . GLY A 1 76 ? 23.283 1.571 -43.711 1.00 61.41 101 GLY A C 8
ATOM 14276 O O . GLY A 1 76 ? 24.481 1.788 -43.539 1.00 61.23 101 GLY A O 8
ATOM 14280 N N . PHE A 1 77 ? 22.833 0.433 -44.216 1.00 3.42 102 PHE A N 8
ATOM 14281 C CA . PHE A 1 77 ? 23.740 -0.660 -44.541 1.00 23.13 102 PHE A CA 8
ATOM 14282 C C . PHE A 1 77 ? 24.308 -0.504 -45.950 1.00 44.04 102 PHE A C 8
ATOM 14283 O O . PHE A 1 77 ? 25.071 -1.345 -46.418 1.00 52.54 102 PHE A O 8
ATOM 14300 N N . CYS A 1 78 ? 23.938 0.582 -46.614 1.00 62.43 103 CYS A N 8
ATOM 14301 C CA . CYS A 1 78 ? 24.453 0.874 -47.946 1.00 61.43 103 CYS A CA 8
ATOM 14302 C C . CYS A 1 78 ? 25.324 2.131 -47.919 1.00 4.02 103 CYS A C 8
ATOM 14303 O O . CYS A 1 78 ? 26.107 2.377 -48.837 1.00 13.40 103 CYS A O 8
ATOM 14310 N N . THR A 1 79 ? 25.195 2.913 -46.848 1.00 24.34 104 THR A N 8
ATOM 14311 C CA . THR A 1 79 ? 25.877 4.201 -46.739 1.00 24.11 104 THR A CA 8
ATOM 14312 C C . THR A 1 79 ? 27.394 4.043 -46.727 1.00 41.52 104 THR A C 8
ATOM 14313 O O . THR A 1 79 ? 28.109 4.783 -47.401 1.00 62.45 104 THR A O 8
ATOM 14324 N N . LEU A 1 80 ? 27.872 3.055 -45.981 1.00 11.12 105 LEU A N 8
ATOM 14325 C CA . LEU A 1 80 ? 29.308 2.845 -45.801 1.00 30.31 105 LEU A CA 8
ATOM 14326 C C . LEU A 1 80 ? 29.992 2.373 -47.089 1.00 23.21 105 LEU A C 8
ATOM 14327 O O . LEU A 1 80 ? 31.203 2.146 -47.112 1.00 65.32 105 LEU A O 8
ATOM 14343 N N . ALA A 1 81 ? 29.215 2.229 -48.156 1.00 20.31 106 ALA A N 8
ATOM 14344 C CA . ALA A 1 81 ? 29.756 1.833 -49.446 1.00 22.23 106 ALA A CA 8
ATOM 14345 C C . ALA A 1 81 ? 29.989 3.050 -50.339 1.00 12.01 106 ALA A C 8
ATOM 14346 O O . ALA A 1 81 ? 30.609 2.944 -51.396 1.00 43.31 106 ALA A O 8
ATOM 14353 N N . GLY A 1 82 ? 29.483 4.203 -49.911 1.00 42.51 107 GLY A N 8
ATOM 14354 C CA . GLY A 1 82 ? 29.668 5.424 -50.674 1.00 55.23 107 GLY A CA 8
ATOM 14355 C C . GLY A 1 82 ? 28.482 5.741 -51.564 1.00 21.44 107 GLY A C 8
ATOM 14356 O O . GLY A 1 82 ? 27.333 5.613 -51.141 1.00 22.44 107 GLY A O 8
ATOM 14360 N N . ILE A 1 83 ? 28.763 6.145 -52.803 1.00 62.21 108 ILE A N 8
ATOM 14361 C CA . ILE A 1 83 ? 27.721 6.463 -53.784 1.00 50.12 108 ILE A CA 8
ATOM 14362 C C . ILE A 1 83 ? 26.778 5.274 -53.990 1.00 33.51 108 ILE A C 8
ATOM 14363 O O . ILE A 1 83 ? 25.609 5.445 -54.339 1.00 42.45 108 ILE A O 8
ATOM 14379 N N . ARG A 1 84 ? 27.301 4.070 -53.751 1.00 41.14 109 ARG A N 8
ATOM 14380 C CA . ARG A 1 84 ? 26.544 2.827 -53.926 1.00 34.02 109 ARG A CA 8
ATOM 14381 C C . ARG A 1 84 ? 25.301 2.809 -53.025 1.00 23.51 109 ARG A C 8
ATOM 14382 O O . ARG A 1 84 ? 24.419 1.967 -53.179 1.00 51.15 109 ARG A O 8
ATOM 14403 N N . GLU A 1 85 ? 25.259 3.736 -52.070 1.00 73.45 110 GLU A N 8
ATOM 14404 C CA . GLU A 1 85 ? 24.126 3.879 -51.166 1.00 21.23 110 GLU A CA 8
ATOM 14405 C C . GLU A 1 85 ? 22.832 4.114 -51.943 1.00 14.40 110 GLU A C 8
ATOM 14406 O O . GLU A 1 85 ? 21.785 3.595 -51.571 1.00 62.10 110 GLU A O 8
ATOM 14418 N N . VAL A 1 86 ? 22.923 4.863 -53.036 1.00 42.33 111 VAL A N 8
ATOM 14419 C CA . VAL A 1 86 ? 21.743 5.248 -53.808 1.00 33.32 111 VAL A CA 8
ATOM 14420 C C . VAL A 1 86 ? 21.021 4.029 -54.381 1.00 44.10 111 VAL A C 8
ATOM 14421 O O . VAL A 1 86 ? 19.818 3.852 -54.176 1.00 62.01 111 VAL A O 8
ATOM 14434 N N . ASP A 1 87 ? 21.763 3.192 -55.090 1.00 63.11 112 ASP A N 8
ATOM 14435 C CA . ASP A 1 87 ? 21.193 2.016 -55.739 1.00 74.03 112 ASP A CA 8
ATOM 14436 C C . ASP A 1 87 ? 20.825 0.946 -54.718 1.00 43.21 112 ASP A C 8
ATOM 14437 O O . ASP A 1 87 ? 19.702 0.429 -54.727 1.00 51.03 112 ASP A O 8
ATOM 14446 N N . CYS A 1 88 ? 21.770 0.616 -53.845 1.00 10.14 113 CYS A N 8
ATOM 14447 C CA . CYS A 1 88 ? 21.541 -0.347 -52.772 1.00 61.25 113 CYS A CA 8
ATOM 14448 C C . CYS A 1 88 ? 20.297 -0.004 -51.953 1.00 52.25 113 CYS A C 8
ATOM 14449 O O . CYS A 1 88 ? 19.516 -0.888 -51.620 1.00 0.02 113 CYS A O 8
ATOM 14456 N N . ARG A 1 89 ? 20.087 1.278 -51.672 1.00 45.25 114 ARG A N 8
ATOM 14457 C CA . ARG A 1 89 ? 18.973 1.710 -50.827 1.00 74.31 114 ARG A CA 8
ATOM 14458 C C . ARG A 1 89 ? 17.628 1.259 -51.394 1.00 23.11 114 ARG A C 8
ATOM 14459 O O . ARG A 1 89 ? 16.755 0.796 -50.661 1.00 53.43 114 ARG A O 8
ATOM 14480 N N . LYS A 1 90 ? 17.478 1.384 -52.702 1.00 11.41 115 LYS A N 8
ATOM 14481 C CA . LYS A 1 90 ? 16.191 1.154 -53.341 1.00 22.14 115 LYS A CA 8
ATOM 14482 C C . LYS A 1 90 ? 15.866 -0.339 -53.441 1.00 50.21 115 LYS A C 8
ATOM 14483 O O . LYS A 1 90 ? 14.829 -0.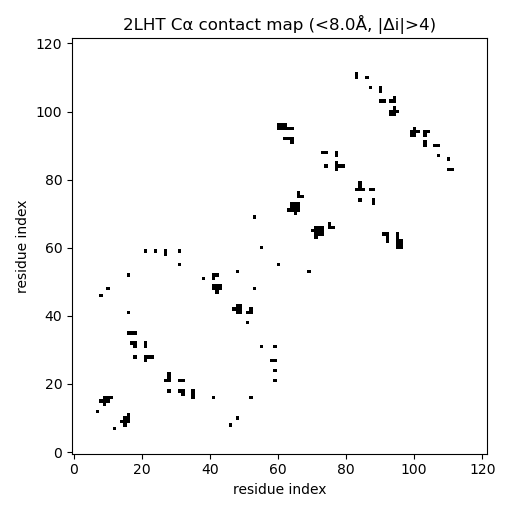795 -52.951 1.00 62.23 115 LYS A O 8
ATOM 14502 N N . ASP A 1 91 ? 16.769 -1.089 -54.056 1.00 62.22 116 ASP A N 8
ATOM 14503 C CA . ASP A 1 91 ? 16.540 -2.508 -54.349 1.00 31.33 116 ASP A CA 8
ATOM 14504 C C . ASP A 1 91 ? 16.722 -3.420 -53.137 1.00 24.24 116 ASP A C 8
ATOM 14505 O O . ASP A 1 91 ? 16.265 -4.562 -53.151 1.00 32.54 116 ASP A O 8
ATOM 14514 N N . ALA A 1 92 ? 17.390 -2.933 -52.098 1.00 61.11 117 ALA A N 8
ATOM 14515 C CA . ALA A 1 92 ? 17.676 -3.757 -50.921 1.00 32.30 117 ALA A CA 8
ATOM 14516 C C . ALA A 1 92 ? 16.408 -4.299 -50.269 1.00 13.22 117 ALA A C 8
ATOM 14517 O O . ALA A 1 92 ? 16.358 -5.463 -49.873 1.00 4.34 117 ALA A O 8
ATOM 14524 N N . GLN A 1 93 ? 15.379 -3.460 -50.169 1.00 0.24 118 GLN A N 8
ATOM 14525 C CA . GLN A 1 93 ? 14.154 -3.834 -49.465 1.00 1.45 118 GLN A CA 8
ATOM 14526 C C . GLN A 1 93 ? 13.396 -4.936 -50.204 1.00 23.23 118 GLN A C 8
ATOM 14527 O O . GLN A 1 93 ? 12.470 -5.533 -49.657 1.00 21.32 118 GLN A O 8
ATOM 14541 N N . THR A 1 94 ? 13.785 -5.202 -51.445 1.00 0.34 119 THR A N 8
ATOM 14542 C CA . THR A 1 94 ? 13.185 -6.282 -52.213 1.00 31.33 119 THR A CA 8
ATOM 14543 C C . THR A 1 94 ? 13.563 -7.628 -51.587 1.00 45.43 119 THR A C 8
ATOM 14544 O O . THR A 1 94 ? 12.824 -8.605 -51.669 1.00 74.44 119 THR A O 8
ATOM 14555 N N . CYS A 1 95 ? 14.715 -7.643 -50.931 1.00 55.53 120 CYS A N 8
ATOM 14556 C CA . CYS A 1 95 ? 15.199 -8.817 -50.202 1.00 73.35 120 CYS A CA 8
ATOM 14557 C C . CYS A 1 95 ? 14.498 -8.958 -48.846 1.00 13.53 120 CYS A C 8
ATOM 14558 O O . CYS A 1 95 ? 15.149 -9.276 -47.848 1.00 31.10 120 CYS A O 8
ATOM 14565 N N . ASP A 1 96 ? 13.182 -8.742 -48.802 1.00 53.25 121 ASP A N 8
ATOM 14566 C CA . ASP A 1 96 ? 12.487 -8.643 -47.520 1.00 50.14 121 ASP A CA 8
ATOM 14567 C C . ASP A 1 96 ? 12.313 -9.999 -46.825 1.00 33.35 121 ASP A C 8
ATOM 14568 O O . ASP A 1 96 ? 12.791 -10.164 -45.702 1.00 21.31 121 ASP A O 8
ATOM 14577 N N . LYS A 1 97 ? 11.651 -10.976 -47.450 1.00 14.20 122 LYS A N 8
ATOM 14578 C CA . LYS A 1 97 ? 11.509 -12.278 -46.798 1.00 2.05 122 LYS A CA 8
ATOM 14579 C C . LYS A 1 97 ? 11.973 -13.448 -47.668 1.00 24.23 122 LYS A C 8
ATOM 14580 O O . LYS A 1 97 ? 13.013 -14.053 -47.408 1.00 13.34 122 LYS A O 8
ATOM 14599 N N . LYS A 1 98 ? 11.201 -13.762 -48.705 1.00 41.15 123 LYS A N 8
ATOM 14600 C CA . LYS A 1 98 ? 11.469 -14.958 -49.499 1.00 34.43 123 LYS A CA 8
ATOM 14601 C C . LYS A 1 98 ? 11.456 -14.702 -51.000 1.00 1.25 123 LYS A C 8
ATOM 14602 O O . LYS A 1 98 ? 12.495 -14.709 -51.660 1.00 73.54 123 LYS A O 8
ATOM 14621 N N . TYR A 1 99 ? 10.258 -14.459 -51.514 1.00 55.14 124 TYR A N 8
ATOM 14622 C CA . TYR A 1 99 ? 9.997 -14.521 -52.946 1.00 21.53 124 TYR A CA 8
ATOM 14623 C C . TYR A 1 99 ? 10.742 -13.435 -53.700 1.00 23.34 124 TYR A C 8
ATOM 14624 O O . TYR A 1 99 ? 11.473 -13.712 -54.652 1.00 52.21 124 TYR A O 8
ATOM 14642 N N . GLU A 1 100 ? 10.576 -12.199 -53.265 1.00 22.43 125 GLU A N 8
ATOM 14643 C CA . GLU A 1 100 ? 11.231 -11.087 -53.922 1.00 73.54 125 GLU A CA 8
ATOM 14644 C C . GLU A 1 100 ? 12.703 -11.017 -53.531 1.00 11.11 125 GLU A C 8
ATOM 14645 O O . GLU A 1 100 ? 13.477 -10.295 -54.150 1.00 55.21 125 GLU A O 8
ATOM 14657 N N . SER A 1 101 ? 13.096 -11.783 -52.516 1.00 33.31 126 SER A N 8
ATOM 14658 C CA . SER A 1 101 ? 14.494 -11.837 -52.119 1.00 61.22 126 SER A CA 8
ATOM 14659 C C . SER A 1 101 ? 15.306 -12.536 -53.206 1.00 34.52 126 SER A C 8
ATOM 14660 O O . SER A 1 101 ? 16.389 -12.082 -53.574 1.00 3.33 126 SER A O 8
ATOM 14668 N N . ASP A 1 102 ? 14.771 -13.641 -53.714 1.00 22.13 127 ASP A N 8
ATOM 14669 C CA . ASP A 1 102 ? 15.364 -14.337 -54.854 1.00 22.02 127 ASP A CA 8
ATOM 14670 C C . ASP A 1 102 ? 15.543 -13.371 -56.029 1.00 21.42 127 ASP A C 8
ATOM 14671 O O . ASP A 1 102 ? 16.595 -13.341 -56.674 1.00 63.33 127 ASP A O 8
ATOM 14680 N N . LYS A 1 103 ? 14.511 -12.568 -56.275 1.00 62.33 128 LYS A N 8
ATOM 14681 C CA . LYS A 1 103 ? 14.543 -11.548 -57.324 1.00 44.52 128 LYS A CA 8
ATOM 14682 C C . LYS A 1 103 ? 15.612 -10.507 -57.017 1.00 45.51 128 LYS A C 8
ATOM 14683 O O . LYS A 1 103 ? 16.388 -10.106 -57.883 1.00 25.24 128 LYS A O 8
ATOM 14702 N N . CYS A 1 104 ? 15.628 -10.087 -55.761 1.00 3.41 129 CYS A N 8
ATOM 14703 C CA . CYS A 1 104 ? 16.504 -9.031 -55.278 1.00 74.45 129 CYS A CA 8
ATOM 14704 C C . CYS A 1 104 ? 17.976 -9.411 -55.414 1.00 32.22 129 CYS A C 8
ATOM 14705 O O . CYS A 1 104 ? 18.815 -8.555 -55.669 1.00 21.53 129 CYS A O 8
ATOM 14712 N N . LEU A 1 105 ? 18.283 -10.696 -55.278 1.00 50.33 130 LEU A N 8
ATOM 14713 C CA . LEU A 1 105 ? 19.654 -11.170 -55.436 1.00 0.24 130 LEU A CA 8
ATOM 14714 C C . LEU A 1 105 ? 20.143 -10.838 -56.844 1.00 23.14 130 LEU A C 8
ATOM 14715 O O . LEU A 1 105 ? 21.241 -10.312 -57.037 1.00 11.22 130 LEU A O 8
ATOM 14731 N N . ASN A 1 106 ? 19.294 -11.130 -57.817 1.00 33.12 131 ASN A N 8
ATOM 14732 C CA . ASN A 1 106 ? 19.566 -10.813 -59.213 1.00 33.42 131 ASN A CA 8
ATOM 14733 C C . ASN A 1 106 ? 19.592 -9.303 -59.443 1.00 41.34 131 ASN A C 8
ATOM 14734 O O . ASN A 1 106 ? 20.346 -8.803 -60.276 1.00 1.42 131 ASN A O 8
ATOM 14745 N N . ALA A 1 107 ? 18.784 -8.582 -58.675 1.00 63.15 132 ALA A N 8
ATOM 14746 C CA . ALA A 1 107 ? 18.639 -7.140 -58.844 1.00 14.40 132 ALA A CA 8
ATOM 14747 C C . ALA A 1 107 ? 19.826 -6.382 -58.252 1.00 21.41 132 ALA A C 8
ATOM 14748 O O . ALA A 1 107 ? 20.188 -5.309 -58.726 1.00 13.32 132 ALA A O 8
ATOM 14755 N N . ILE A 1 108 ? 20.444 -6.964 -57.234 1.00 71.32 133 ILE A N 8
ATOM 14756 C CA . ILE A 1 108 ? 21.508 -6.296 -56.494 1.00 41.30 133 ILE A CA 8
ATOM 14757 C C . ILE A 1 108 ? 22.863 -6.507 -57.165 1.00 34.45 133 ILE A C 8
ATOM 14758 O O . ILE A 1 108 ? 23.743 -5.648 -57.089 1.00 71.24 133 ILE A O 8
ATOM 14774 N N . LYS A 1 109 ? 23.021 -7.623 -57.866 1.00 74.42 134 LYS A N 8
ATOM 14775 C CA . LYS A 1 109 ? 24.327 -7.988 -58.397 1.00 4.41 134 LYS A CA 8
ATOM 14776 C C . LYS A 1 109 ? 24.673 -7.143 -59.621 1.00 41.24 134 LYS A C 8
ATOM 14777 O O . LYS A 1 109 ? 25.847 -6.907 -59.915 1.00 5.53 134 LYS A O 8
ATOM 14796 N N . GLU A 1 110 ? 23.647 -6.677 -60.331 1.00 54.15 135 GLU A N 8
ATOM 14797 C CA . GLU A 1 110 ? 23.858 -5.883 -61.536 1.00 23.44 135 GLU A CA 8
ATOM 14798 C C . GLU A 1 110 ? 24.274 -4.461 -61.166 1.00 31.34 135 GLU A C 8
ATOM 14799 O O . GLU A 1 110 ? 24.877 -3.753 -61.970 1.00 42.53 135 GLU A O 8
ATOM 14811 N N . LYS A 1 111 ? 23.945 -4.052 -59.947 1.00 13.35 136 LYS A N 8
ATOM 14812 C CA . LYS A 1 111 ? 24.305 -2.725 -59.458 1.00 54.31 136 LYS A CA 8
ATOM 14813 C C . LYS A 1 111 ? 25.818 -2.556 -59.465 1.00 15.13 136 LYS A C 8
ATOM 14814 O O . LYS A 1 111 ? 26.336 -1.491 -59.797 1.00 13.42 136 LYS A O 8
ATOM 14833 N N . TYR A 1 112 ? 26.517 -3.625 -59.115 1.00 63.22 137 TYR A N 8
ATOM 14834 C CA . TYR A 1 112 ? 27.961 -3.577 -58.966 1.00 53.21 137 TYR A CA 8
ATOM 14835 C C . TYR A 1 112 ? 28.647 -4.475 -59.986 1.00 62.44 137 TYR A C 8
ATOM 14836 O O . TYR A 1 112 ? 29.760 -4.955 -59.760 1.00 13.14 137 TYR A O 8
ATOM 14854 N N . LYS A 1 113 ? 27.983 -4.697 -61.114 1.00 33.22 138 LYS A N 8
ATOM 14855 C CA . LYS A 1 113 ? 28.552 -5.517 -62.177 1.00 52.12 138 LYS A CA 8
ATOM 14856 C C . LYS A 1 113 ? 29.721 -4.789 -62.837 1.00 33.53 138 LYS A C 8
ATOM 14857 O O . LYS A 1 113 ? 29.703 -3.563 -62.968 1.00 43.21 138 LYS A O 8
ATOM 14876 N N . PRO A 1 114 ? 30.762 -5.530 -63.238 1.00 12.54 139 PRO A N 8
ATOM 14877 C CA . PRO A 1 114 ? 31.935 -4.950 -63.891 1.00 11.24 139 PRO A CA 8
ATOM 14878 C C . PRO A 1 114 ? 31.622 -4.414 -65.289 1.00 43.02 139 PRO A C 8
ATOM 14879 O O . PRO A 1 114 ? 31.813 -5.098 -66.296 1.00 4.22 139 PRO A O 8
ATOM 14890 N N . VAL A 1 115 ? 31.087 -3.201 -65.332 1.00 62.54 140 VAL A N 8
ATOM 14891 C CA . VAL A 1 115 ? 30.814 -2.509 -66.589 1.00 64.24 140 VAL A CA 8
ATOM 14892 C C . VAL A 1 115 ? 31.404 -1.110 -66.546 1.00 33.25 140 VAL A C 8
ATOM 14893 O O . VAL A 1 115 ? 31.086 -0.255 -67.373 1.00 44.40 140 VAL A O 8
ATOM 14906 N N . VAL A 1 116 ? 32.271 -0.889 -65.570 1.00 72.51 141 VAL A N 8
ATOM 14907 C CA . VAL A 1 116 ? 32.884 0.411 -65.374 1.00 63.43 141 VAL A CA 8
ATOM 14908 C C . VAL A 1 116 ? 34.003 0.628 -66.379 1.00 42.50 141 VAL A C 8
ATOM 14909 O O . VAL A 1 116 ? 34.959 -0.145 -66.433 1.00 33.14 141 VAL A O 8
ATOM 14922 N N . ASP A 1 117 ? 33.859 1.662 -67.192 1.00 44.22 142 ASP A N 8
ATOM 14923 C CA . ASP A 1 117 ? 34.909 2.052 -68.124 1.00 45.53 142 ASP A CA 8
ATOM 14924 C C . ASP A 1 117 ? 36.072 2.668 -67.360 1.00 53.53 142 ASP A C 8
ATOM 14925 O O . ASP A 1 117 ? 35.890 3.656 -66.646 1.00 63.31 142 ASP A O 8
ATOM 14934 N N . PRO A 1 118 ? 37.271 2.076 -67.472 1.00 21.31 143 PRO A N 8
ATOM 14935 C CA . PRO A 1 118 ? 38.474 2.616 -66.838 1.00 63.34 143 PRO A CA 8
ATOM 14936 C C . PRO A 1 118 ? 38.736 4.048 -67.279 1.00 10.14 143 PRO A C 8
ATOM 14937 O O . PRO A 1 118 ? 39.113 4.297 -68.427 1.00 51.40 143 PRO A O 8
ATOM 14948 N N . ASN A 1 119 ? 38.512 4.985 -66.376 1.00 33.20 144 ASN A N 8
ATOM 14949 C CA . ASN A 1 119 ? 38.627 6.395 -66.702 1.00 2.42 144 ASN A CA 8
ATOM 14950 C C . ASN A 1 119 ? 39.830 7.025 -66.017 1.00 25.24 144 ASN A C 8
ATOM 14951 O O . ASN A 1 119 ? 40.247 6.590 -64.941 1.00 2.41 144 ASN A O 8
ATOM 14962 N N . PRO A 1 120 ? 40.432 8.035 -66.657 1.00 5.21 145 PRO A N 8
ATOM 14963 C CA . PRO A 1 120 ? 41.482 8.841 -66.041 1.00 24.34 145 PRO A CA 8
ATOM 14964 C C . PRO A 1 120 ? 40.932 9.611 -64.844 1.00 73.04 145 PRO A C 8
ATOM 14965 O O . PRO A 1 120 ? 39.857 10.206 -64.931 1.00 63.24 145 PRO A O 8
ATOM 14976 N N . PRO A 1 121 ? 41.654 9.587 -63.713 1.00 72.52 146 PRO A N 8
ATOM 14977 C CA . PRO A 1 121 ? 41.213 10.219 -62.464 1.00 35.14 146 PRO A CA 8
ATOM 14978 C C . PRO A 1 121 ? 40.715 11.649 -62.659 1.00 40.00 146 PRO A C 8
ATOM 14979 O O . PRO A 1 121 ? 41.465 12.539 -63.076 1.00 23.40 146 PRO A O 8
ATOM 14990 N N . ALA A 1 122 ? 39.440 11.853 -62.377 1.00 43.34 147 ALA A N 8
ATOM 14991 C CA . ALA A 1 122 ? 38.830 13.163 -62.491 1.00 3.21 147 ALA A CA 8
ATOM 14992 C C . ALA A 1 122 ? 38.586 13.744 -61.107 1.00 2.43 147 ALA A C 8
ATOM 14993 O O . ALA A 1 122 ? 37.675 13.252 -60.409 1.00 38.13 147 ALA A O 8
ATOM 15001 N N . ALA A 1 1 ? -12.771 9.639 -17.697 1.00 44.12 26 ALA A N 9
ATOM 15002 C CA . ALA A 1 1 ? -11.375 10.083 -17.486 1.00 74.43 26 ALA A CA 9
ATOM 15003 C C . ALA A 1 1 ? -10.436 8.889 -17.551 1.00 3.23 26 ALA A C 9
ATOM 15004 O O . ALA A 1 1 ? -10.165 8.239 -16.537 1.00 31.24 26 ALA A O 9
ATOM 15013 N N . ASP A 1 2 ? -9.938 8.599 -18.743 1.00 13.11 27 ASP A N 9
ATOM 15014 C CA . ASP A 1 2 ? -9.155 7.394 -18.970 1.00 14.43 27 ASP A CA 9
ATOM 15015 C C . ASP A 1 2 ? -7.665 7.670 -18.856 1.00 64.04 27 ASP A C 9
ATOM 15016 O O . ASP A 1 2 ? -6.923 7.574 -19.835 1.00 75.04 27 ASP A O 9
ATOM 15025 N N . VAL A 1 3 ? -7.239 8.036 -17.660 1.00 1.21 28 VAL A N 9
ATOM 15026 C CA . VAL A 1 3 ? -5.825 8.232 -17.385 1.00 71.32 28 VAL A CA 9
ATOM 15027 C C . VAL A 1 3 ? -5.235 6.980 -16.741 1.00 10.14 28 VAL A C 9
ATOM 15028 O O . VAL A 1 3 ? -5.280 6.803 -15.525 1.00 4.23 28 VAL A O 9
ATOM 15041 N N . PHE A 1 4 ? -4.715 6.093 -17.571 1.00 64.03 29 PHE A N 9
ATOM 15042 C CA . PHE A 1 4 ? -4.201 4.817 -17.094 1.00 54.43 29 PHE A CA 9
ATOM 15043 C C . PHE A 1 4 ? -2.713 4.690 -17.364 1.00 32.40 29 PHE A C 9
ATOM 15044 O O . PHE A 1 4 ? -2.091 5.600 -17.917 1.00 40.52 29 PHE A O 9
ATOM 15061 N N . ASP A 1 5 ? -2.152 3.556 -16.975 1.00 51.43 30 ASP A N 9
ATOM 15062 C CA . ASP A 1 5 ? -0.744 3.277 -17.206 1.00 75.30 30 ASP A CA 9
ATOM 15063 C C . ASP A 1 5 ? -0.527 2.974 -18.685 1.00 14.24 30 ASP A C 9
ATOM 15064 O O . ASP A 1 5 ? -1.283 2.198 -19.278 1.00 12.31 30 ASP A O 9
ATOM 15073 N N . PRO A 1 6 ? 0.482 3.616 -19.301 1.00 12.54 31 PRO A N 9
ATOM 15074 C CA . PRO A 1 6 ? 0.765 3.491 -20.739 1.00 61.32 31 PRO A CA 9
ATOM 15075 C C . PRO A 1 6 ? 0.815 2.041 -21.228 1.00 15.21 31 PRO A C 9
ATOM 15076 O O . PRO A 1 6 ? 1.149 1.128 -20.469 1.00 22.10 31 PRO A O 9
ATOM 15087 N N . PRO A 1 7 ? 0.481 1.819 -22.515 1.00 40.23 32 PRO A N 9
ATOM 15088 C CA . PRO A 1 7 ? 0.496 0.484 -23.131 1.00 31.53 32 PRO A CA 9
ATOM 15089 C C . PRO A 1 7 ? 1.917 -0.045 -23.341 1.00 21.13 32 PRO A C 9
ATOM 15090 O O . PRO A 1 7 ? 2.282 -0.479 -24.435 1.00 12.22 32 PRO A O 9
ATOM 15101 N N . THR A 1 8 ? 2.696 -0.028 -22.276 1.00 24.13 33 THR A N 9
ATOM 15102 C CA . THR A 1 8 ? 4.057 -0.523 -22.302 1.00 14.10 33 THR A CA 9
ATOM 15103 C C . THR A 1 8 ? 4.040 -2.000 -21.950 1.00 12.32 33 THR A C 9
ATOM 15104 O O . THR A 1 8 ? 4.987 -2.741 -22.217 1.00 71.53 33 THR A O 9
ATOM 15115 N N . GLN A 1 9 ? 2.930 -2.411 -21.355 1.00 61.54 34 GLN A N 9
ATOM 15116 C CA . GLN A 1 9 ? 2.725 -3.791 -20.975 1.00 61.21 34 GLN A CA 9
ATOM 15117 C C . GLN A 1 9 ? 2.525 -4.646 -22.218 1.00 74.25 34 GLN A C 9
ATOM 15118 O O . GLN A 1 9 ? 2.132 -4.142 -23.273 1.00 61.35 34 GLN A O 9
ATOM 15132 N N . TYR A 1 10 ? 2.785 -5.937 -22.065 1.00 72.44 35 TYR A N 9
ATOM 15133 C CA . TYR A 1 10 ? 2.694 -6.919 -23.153 1.00 22.00 35 TYR A CA 9
ATOM 15134 C C . TYR A 1 10 ? 3.739 -6.624 -24.228 1.00 44.12 35 TYR A C 9
ATOM 15135 O O . TYR A 1 10 ? 4.801 -7.239 -24.267 1.00 14.12 35 TYR A O 9
ATOM 15153 N N . GLY A 1 11 ? 3.437 -5.644 -25.068 1.00 22.31 36 GLY A N 9
ATOM 15154 C CA . GLY A 1 11 ? 4.264 -5.340 -26.214 1.00 72.44 36 GLY A CA 9
ATOM 15155 C C . GLY A 1 11 ? 3.462 -4.623 -27.280 1.00 54.43 36 GLY A C 9
ATOM 15156 O O . GLY A 1 11 ? 3.754 -3.478 -27.629 1.00 42.35 36 GLY A O 9
ATOM 15160 N N . TYR A 1 12 ? 2.426 -5.289 -27.770 1.00 42.31 37 TYR A N 9
ATOM 15161 C CA . TYR A 1 12 ? 1.514 -4.696 -28.743 1.00 45.34 37 TYR A CA 9
ATOM 15162 C C . TYR A 1 12 ? 0.072 -4.830 -28.256 1.00 4.24 37 TYR A C 9
ATOM 15163 O O . TYR A 1 12 ? -0.869 -4.827 -29.050 1.00 22.21 37 TYR A O 9
ATOM 15181 N N . ASP A 1 13 ? -0.080 -4.900 -26.932 1.00 21.43 38 ASP A N 9
ATOM 15182 C CA . ASP A 1 13 ? -1.364 -5.190 -26.286 1.00 33.23 38 ASP A CA 9
ATOM 15183 C C . ASP A 1 13 ? -1.849 -6.587 -26.658 1.00 15.15 38 ASP A C 9
ATOM 15184 O O . ASP A 1 13 ? -2.508 -6.787 -27.679 1.00 50.52 38 ASP A O 9
ATOM 15193 N N . GLY A 1 14 ? -1.496 -7.552 -25.831 1.00 31.52 39 GLY A N 9
ATOM 15194 C CA . GLY A 1 14 ? -1.838 -8.927 -26.105 1.00 73.51 39 GLY A CA 9
ATOM 15195 C C . GLY A 1 14 ? -0.734 -9.858 -25.658 1.00 33.14 39 GLY A C 9
ATOM 15196 O O . GLY A 1 14 ? -0.790 -10.417 -24.564 1.00 32.22 39 GLY A O 9
ATOM 15200 N N . LYS A 1 15 ? 0.287 -10.001 -26.491 1.00 64.21 40 LYS A N 9
ATOM 15201 C CA . LYS A 1 15 ? 1.445 -10.817 -26.155 1.00 64.33 40 LYS A CA 9
ATOM 15202 C C . LYS A 1 15 ? 2.708 -9.967 -26.243 1.00 21.21 40 LYS A C 9
ATOM 15203 O O . LYS A 1 15 ? 2.691 -8.899 -26.855 1.00 14.35 40 LYS A O 9
ATOM 15222 N N . PRO A 1 16 ? 3.803 -10.397 -25.599 1.00 72.23 41 PRO A N 9
ATOM 15223 C CA . PRO A 1 16 ? 5.104 -9.757 -25.756 1.00 24.25 41 PRO A CA 9
ATOM 15224 C C . PRO A 1 16 ? 5.758 -10.174 -27.068 1.00 44.02 41 PRO A C 9
ATOM 15225 O O . PRO A 1 16 ? 5.806 -9.408 -28.032 1.00 20.21 41 PRO A O 9
ATOM 15236 N N . LEU A 1 17 ? 6.246 -11.401 -27.089 1.00 3.15 42 LEU A N 9
ATOM 15237 C CA . LEU A 1 17 ? 6.809 -11.997 -28.283 1.00 21.02 42 LEU A CA 9
ATOM 15238 C C . LEU A 1 17 ? 6.532 -13.492 -28.245 1.00 30.22 42 LEU A C 9
ATOM 15239 O O . LEU A 1 17 ? 7.071 -14.199 -27.394 1.00 73.53 42 LEU A O 9
ATOM 15255 N N . ASP A 1 18 ? 5.667 -13.968 -29.128 1.00 32.41 43 ASP A N 9
ATOM 15256 C CA . ASP A 1 18 ? 5.258 -15.366 -29.092 1.00 71.44 43 ASP A CA 9
ATOM 15257 C C . ASP A 1 18 ? 5.061 -15.906 -30.507 1.00 41.01 43 ASP A C 9
ATOM 15258 O O . ASP A 1 18 ? 5.279 -15.190 -31.487 1.00 72.15 43 ASP A O 9
ATOM 15267 N N . ALA A 1 19 ? 4.622 -17.158 -30.602 1.00 34.04 44 ALA A N 9
ATOM 15268 C CA . ALA A 1 19 ? 4.502 -17.859 -31.879 1.00 54.10 44 ALA A CA 9
ATOM 15269 C C . ALA A 1 19 ? 3.500 -17.185 -32.808 1.00 5.12 44 ALA A C 9
ATOM 15270 O O . ALA A 1 19 ? 3.576 -17.338 -34.027 1.00 44.33 44 ALA A O 9
ATOM 15277 N N . SER A 1 20 ? 2.569 -16.441 -32.224 1.00 51.45 45 SER A N 9
ATOM 15278 C CA . SER A 1 20 ? 1.556 -15.715 -32.984 1.00 50.42 45 SER A CA 9
ATOM 15279 C C . SER A 1 20 ? 2.194 -14.804 -34.037 1.00 71.12 45 SER A C 9
ATOM 15280 O O . SER A 1 20 ? 1.629 -14.590 -35.111 1.00 14.42 45 SER A O 9
ATOM 15288 N N . PHE A 1 21 ? 3.386 -14.301 -33.732 1.00 43.33 46 PHE A N 9
ATOM 15289 C CA . PHE A 1 21 ? 4.104 -13.413 -34.639 1.00 14.42 46 PHE A CA 9
ATOM 15290 C C . PHE A 1 21 ? 4.650 -14.181 -35.841 1.00 12.01 46 PHE A C 9
ATOM 15291 O O . PHE A 1 21 ? 4.668 -13.672 -36.959 1.00 14.42 46 PHE A O 9
ATOM 15308 N N . CYS A 1 22 ? 5.072 -15.415 -35.614 1.00 41.11 47 CYS A N 9
ATOM 15309 C CA . CYS A 1 22 ? 5.719 -16.195 -36.661 1.00 33.43 47 CYS A CA 9
ATOM 15310 C C . CYS A 1 22 ? 4.708 -16.974 -37.491 1.00 13.51 47 CYS A C 9
ATOM 15311 O O . CYS A 1 22 ? 5.076 -17.676 -38.434 1.00 5.40 47 CYS A O 9
ATOM 15318 N N . ARG A 1 23 ? 3.431 -16.834 -37.156 1.00 42.11 48 ARG A N 9
ATOM 15319 C CA . ARG A 1 23 ? 2.365 -17.438 -37.946 1.00 72.22 48 ARG A CA 9
ATOM 15320 C C . ARG A 1 23 ? 2.331 -16.829 -39.344 1.00 25.45 48 ARG A C 9
ATOM 15321 O O . ARG A 1 23 ? 1.973 -17.490 -40.316 1.00 72.24 48 ARG A O 9
ATOM 15342 N N . THR A 1 24 ? 2.737 -15.570 -39.437 1.00 63.21 49 THR A N 9
ATOM 15343 C CA . THR A 1 24 ? 2.791 -14.874 -40.711 1.00 22.01 49 THR A CA 9
ATOM 15344 C C . THR A 1 24 ? 4.153 -15.045 -41.388 1.00 23.13 49 THR A C 9
ATOM 15345 O O . THR A 1 24 ? 4.389 -14.505 -42.466 1.00 2.50 49 THR A O 9
ATOM 15356 N N . ALA A 1 25 ? 5.044 -15.803 -40.754 1.00 33.10 50 ALA A N 9
ATOM 15357 C CA . ALA A 1 25 ? 6.363 -16.059 -41.319 1.00 11.35 50 ALA A CA 9
ATOM 15358 C C . ALA A 1 25 ? 6.313 -17.266 -42.246 1.00 24.12 50 ALA A C 9
ATOM 15359 O O . ALA A 1 25 ? 6.905 -17.261 -43.324 1.00 12.40 50 ALA A O 9
ATOM 15366 N N . GLY A 1 26 ? 5.602 -18.302 -41.814 1.00 23.51 51 GLY A N 9
ATOM 15367 C CA . GLY A 1 26 ? 5.412 -19.480 -42.641 1.00 11.51 51 GLY A CA 9
ATOM 15368 C C . GLY A 1 26 ? 6.624 -20.391 -42.671 1.00 1.12 51 GLY A C 9
ATOM 15369 O O . GLY A 1 26 ? 6.606 -21.474 -42.089 1.00 52.00 51 GLY A O 9
ATOM 15373 N N . SER A 1 27 ? 7.684 -19.935 -43.329 1.00 21.03 52 SER A N 9
ATOM 15374 C CA . SER A 1 27 ? 8.889 -20.735 -43.531 1.00 0.31 52 SER A CA 9
ATOM 15375 C C . SER A 1 27 ? 9.471 -21.223 -42.207 1.00 65.44 52 SER A C 9
ATOM 15376 O O . SER A 1 27 ? 9.770 -22.404 -42.041 1.00 33.44 52 SER A O 9
ATOM 15384 N N . ARG A 1 28 ? 9.615 -20.307 -41.263 1.00 51.01 53 ARG A N 9
ATOM 15385 C CA . ARG A 1 28 ? 10.177 -20.630 -39.963 1.00 64.01 53 ARG A CA 9
ATOM 15386 C C . ARG A 1 28 ? 9.105 -20.612 -38.881 1.00 45.43 53 ARG A C 9
ATOM 15387 O O . ARG A 1 28 ? 9.403 -20.353 -37.722 1.00 64.15 53 ARG A O 9
ATOM 15408 N N . GLU A 1 29 ? 7.868 -20.913 -39.258 1.00 21.41 54 GLU A N 9
ATOM 15409 C CA . GLU A 1 29 ? 6.754 -20.895 -38.312 1.00 32.35 54 GLU A CA 9
ATOM 15410 C C . GLU A 1 29 ? 6.975 -21.927 -37.207 1.00 20.42 54 GLU A C 9
ATOM 15411 O O . GLU A 1 29 ? 7.113 -21.575 -36.031 1.00 65.40 54 GLU A O 9
ATOM 15423 N N . LYS A 1 30 ? 7.044 -23.197 -37.591 1.00 71.54 55 LYS A N 9
ATOM 15424 C CA . LYS A 1 30 ? 7.184 -24.279 -36.624 1.00 64.41 55 LYS A CA 9
ATOM 15425 C C . LYS A 1 30 ? 8.529 -24.222 -35.910 1.00 25.50 55 LYS A C 9
ATOM 15426 O O . LYS A 1 30 ? 8.660 -24.678 -34.773 1.00 10.23 55 LYS A O 9
ATOM 15445 N N . ASP A 1 31 ? 9.529 -23.660 -36.570 1.00 13.41 56 ASP A N 9
ATOM 15446 C CA . ASP A 1 31 ? 10.848 -23.523 -35.966 1.00 24.32 56 ASP A CA 9
ATOM 15447 C C . ASP A 1 31 ? 10.831 -22.405 -34.925 1.00 70.14 56 ASP A C 9
ATOM 15448 O O . ASP A 1 31 ? 11.458 -22.509 -33.871 1.00 75.45 56 ASP A O 9
ATOM 15457 N N . CYS A 1 32 ? 10.075 -21.355 -35.215 1.00 35.24 57 CYS A N 9
ATOM 15458 C CA . CYS A 1 32 ? 9.948 -20.217 -34.314 1.00 65.00 57 CYS A CA 9
ATOM 15459 C C . CYS A 1 32 ? 9.162 -20.572 -33.061 1.00 62.45 57 CYS A C 9
ATOM 15460 O O . CYS A 1 32 ? 9.571 -20.238 -31.948 1.00 25.34 57 CYS A O 9
ATOM 15467 N N . ARG A 1 33 ? 8.038 -21.260 -33.244 1.00 15.33 58 ARG A N 9
ATOM 15468 C CA . ARG A 1 33 ? 7.169 -21.615 -32.131 1.00 62.14 58 ARG A CA 9
ATOM 15469 C C . ARG A 1 33 ? 7.920 -22.449 -31.096 1.00 74.34 58 ARG A C 9
ATOM 15470 O O . ARG A 1 33 ? 7.587 -22.419 -29.914 1.00 35.14 58 ARG A O 9
ATOM 15491 N N . LYS A 1 34 ? 8.926 -23.199 -31.540 1.00 21.05 59 LYS A N 9
ATOM 15492 C CA . LYS A 1 34 ? 9.771 -23.960 -30.626 1.00 54.10 59 LYS A CA 9
ATOM 15493 C C . LYS A 1 34 ? 10.667 -23.040 -29.816 1.00 12.12 59 LYS A C 9
ATOM 15494 O O . LYS A 1 34 ? 10.838 -23.218 -28.613 1.00 32.02 59 LYS A O 9
ATOM 15513 N N . ASP A 1 35 ? 11.246 -22.061 -30.491 1.00 11.44 60 ASP A N 9
ATOM 15514 C CA . ASP A 1 35 ? 12.269 -21.225 -29.884 1.00 63.11 60 ASP A CA 9
ATOM 15515 C C . ASP A 1 35 ? 11.638 -20.296 -28.862 1.00 32.41 60 ASP A C 9
ATOM 15516 O O . ASP A 1 35 ? 12.213 -20.019 -27.812 1.00 63.42 60 ASP A O 9
ATOM 15525 N N . VAL A 1 36 ? 10.428 -19.848 -29.161 1.00 33.11 61 VAL A N 9
ATOM 15526 C CA . VAL A 1 36 ? 9.692 -18.993 -28.247 1.00 33.41 61 VAL A CA 9
ATOM 15527 C C . VAL A 1 36 ? 9.125 -19.802 -27.075 1.00 60.01 61 VAL A C 9
ATOM 15528 O O . VAL A 1 36 ? 9.041 -19.304 -25.956 1.00 2.44 61 VAL A O 9
ATOM 15541 N N . GLN A 1 37 ? 8.746 -21.055 -27.323 1.00 52.15 62 GLN A N 9
ATOM 15542 C CA . GLN A 1 37 ? 8.263 -21.911 -26.243 1.00 61.01 62 GLN A CA 9
ATOM 15543 C C . GLN A 1 37 ? 9.431 -22.351 -25.362 1.00 41.40 62 GLN A C 9
ATOM 15544 O O . GLN A 1 37 ? 9.253 -22.639 -24.179 1.00 35.01 62 GLN A O 9
ATOM 15558 N N . ALA A 1 38 ? 10.626 -22.411 -25.945 1.00 52.35 63 ALA A N 9
ATOM 15559 C CA . ALA A 1 38 ? 11.839 -22.627 -25.166 1.00 63.24 63 ALA A CA 9
ATOM 15560 C C . ALA A 1 38 ? 12.250 -21.356 -24.418 1.00 22.54 63 ALA A C 9
ATOM 15561 O O . ALA A 1 38 ? 12.928 -21.416 -23.392 1.00 24.24 63 ALA A O 9
ATOM 15568 N N . CYS A 1 39 ? 11.845 -20.207 -24.940 1.00 40.21 64 CYS A N 9
ATOM 15569 C CA . CYS A 1 39 ? 12.163 -18.930 -24.317 1.00 73.24 64 CYS A CA 9
ATOM 15570 C C . CYS A 1 39 ? 11.035 -18.494 -23.383 1.00 4.33 64 CYS A C 9
ATOM 15571 O O . CYS A 1 39 ? 10.029 -17.930 -23.818 1.00 64.10 64 CYS A O 9
ATOM 15578 N N . ASP A 1 40 ? 11.201 -18.770 -22.096 1.00 21.22 65 ASP A N 9
ATOM 15579 C CA . ASP A 1 40 ? 10.175 -18.463 -21.105 1.00 10.32 65 ASP A CA 9
ATOM 15580 C C . ASP A 1 40 ? 10.049 -16.959 -20.892 1.00 11.31 65 ASP A C 9
ATOM 15581 O O . ASP A 1 40 ? 8.944 -16.414 -20.864 1.00 52.23 65 ASP A O 9
ATOM 15590 N N . LYS A 1 41 ? 11.185 -16.296 -20.774 1.00 73.45 66 LYS A N 9
ATOM 15591 C CA . LYS A 1 41 ? 11.219 -14.873 -20.475 1.00 61.25 66 LYS A CA 9
ATOM 15592 C C . LYS A 1 41 ? 11.690 -14.073 -21.685 1.00 53.52 66 LYS A C 9
ATOM 15593 O O . LYS A 1 41 ? 12.841 -14.187 -22.111 1.00 1.03 66 LYS A O 9
ATOM 15612 N N . LYS A 1 42 ? 10.793 -13.257 -22.228 1.00 3.44 67 LYS A N 9
ATOM 15613 C CA . LYS A 1 42 ? 11.072 -12.493 -23.437 1.00 53.20 67 LYS A CA 9
ATOM 15614 C C . LYS A 1 42 ? 11.694 -11.147 -23.087 1.00 0.41 67 LYS A C 9
ATOM 15615 O O . LYS A 1 42 ? 12.159 -10.419 -23.958 1.00 53.05 67 LYS A O 9
ATOM 15634 N N . TYR A 1 43 ? 11.695 -10.818 -21.809 1.00 74.35 68 TYR A N 9
ATOM 15635 C CA . TYR A 1 43 ? 12.309 -9.591 -21.340 1.00 51.42 68 TYR A CA 9
ATOM 15636 C C . TYR A 1 43 ? 13.027 -9.861 -20.030 1.00 52.40 68 TYR A C 9
ATOM 15637 O O . TYR A 1 43 ? 12.532 -10.609 -19.186 1.00 2.35 68 TYR A O 9
ATOM 15655 N N . ASP A 1 44 ? 14.198 -9.277 -19.873 1.00 64.45 69 ASP A N 9
ATOM 15656 C CA . ASP A 1 44 ? 14.989 -9.497 -18.674 1.00 62.23 69 ASP A CA 9
ATOM 15657 C C . ASP A 1 44 ? 14.640 -8.464 -17.606 1.00 32.24 69 ASP A C 9
ATOM 15658 O O . ASP A 1 44 ? 13.844 -7.555 -17.850 1.00 72.13 69 ASP A O 9
ATOM 15667 N N . ASP A 1 45 ? 15.259 -8.586 -16.438 1.00 0.14 70 ASP A N 9
ATOM 15668 C CA . ASP A 1 45 ? 14.888 -7.790 -15.268 1.00 63.41 70 ASP A CA 9
ATOM 15669 C C . ASP A 1 45 ? 15.134 -6.298 -15.471 1.00 20.44 70 ASP A C 9
ATOM 15670 O O . ASP A 1 45 ? 14.515 -5.467 -14.804 1.00 61.53 70 ASP A O 9
ATOM 15679 N N . GLN A 1 46 ? 16.033 -5.957 -16.382 1.00 1.34 71 GLN A N 9
ATOM 15680 C CA . GLN A 1 46 ? 16.349 -4.555 -16.652 1.00 75.01 71 GLN A CA 9
ATOM 15681 C C . GLN A 1 46 ? 15.445 -3.993 -17.743 1.00 44.11 71 GLN A C 9
ATOM 15682 O O . GLN A 1 46 ? 15.574 -2.832 -18.128 1.00 15.25 71 GLN A O 9
ATOM 15696 N N . GLY A 1 47 ? 14.532 -4.818 -18.239 1.00 21.11 72 GLY A N 9
ATOM 15697 C CA . GLY A 1 47 ? 13.661 -4.395 -19.320 1.00 53.31 72 GLY A CA 9
ATOM 15698 C C . GLY A 1 47 ? 14.362 -4.463 -20.658 1.00 53.53 72 GLY A C 9
ATOM 15699 O O . GLY A 1 47 ? 14.024 -3.734 -21.591 1.00 14.43 72 GLY A O 9
ATOM 15703 N N . ARG A 1 48 ? 15.356 -5.334 -20.744 1.00 44.53 73 ARG A N 9
ATOM 15704 C CA . ARG A 1 48 ? 16.114 -5.518 -21.972 1.00 43.54 73 ARG A CA 9
ATOM 15705 C C . ARG A 1 48 ? 15.826 -6.901 -22.542 1.00 74.35 73 ARG A C 9
ATOM 15706 O O . ARG A 1 48 ? 15.283 -7.757 -21.840 1.00 72.04 73 ARG A O 9
ATOM 15727 N N . GLU A 1 49 ? 16.184 -7.117 -23.799 1.00 11.03 74 GLU A N 9
ATOM 15728 C CA . GLU A 1 49 ? 15.967 -8.410 -24.441 1.00 54.11 74 GLU A CA 9
ATOM 15729 C C . GLU A 1 49 ? 16.849 -9.476 -23.801 1.00 52.41 74 GLU A C 9
ATOM 15730 O O . GLU A 1 49 ? 17.994 -9.208 -23.428 1.00 4.31 74 GLU A O 9
ATOM 15742 N N . THR A 1 50 ? 16.315 -10.676 -23.668 1.00 60.11 75 THR A N 9
ATOM 15743 C CA . THR A 1 50 ? 17.096 -11.799 -23.183 1.00 23.41 75 THR A CA 9
ATOM 15744 C C . THR A 1 50 ? 17.884 -12.416 -24.334 1.00 60.13 75 THR A C 9
ATOM 15745 O O . THR A 1 50 ? 17.804 -11.939 -25.470 1.00 53.33 75 THR A O 9
ATOM 15756 N N . ALA A 1 51 ? 18.644 -13.468 -24.048 1.00 4.31 76 ALA A N 9
ATOM 15757 C CA . ALA A 1 51 ? 19.403 -14.161 -25.082 1.00 0.43 76 ALA A CA 9
ATOM 15758 C C . ALA A 1 51 ? 18.469 -14.688 -26.167 1.00 41.22 76 ALA A C 9
ATOM 15759 O O . ALA A 1 51 ? 18.670 -14.434 -27.358 1.00 33.14 76 ALA A O 9
ATOM 15766 N N . CYS A 1 52 ? 17.439 -15.402 -25.739 1.00 44.24 77 CYS A N 9
ATOM 15767 C CA . CYS A 1 52 ? 16.460 -15.962 -26.660 1.00 4.11 77 CYS A CA 9
ATOM 15768 C C . CYS A 1 52 ? 15.616 -14.868 -27.312 1.00 64.01 77 CYS A C 9
ATOM 15769 O O . CYS A 1 52 ? 15.378 -14.905 -28.516 1.00 75.25 77 CYS A O 9
ATOM 15776 N N . ALA A 1 53 ? 15.187 -13.882 -26.528 1.00 14.43 78 ALA A N 9
ATOM 15777 C CA . ALA A 1 53 ? 14.360 -12.792 -27.049 1.00 65.33 78 ALA A CA 9
ATOM 15778 C C . ALA A 1 53 ? 15.084 -11.990 -28.127 1.00 71.22 78 ALA A C 9
ATOM 15779 O O . ALA A 1 53 ? 14.459 -11.481 -29.059 1.00 53.33 78 ALA A O 9
ATOM 15786 N N . LYS A 1 54 ? 16.404 -11.902 -28.023 1.00 61.41 79 LYS A N 9
ATOM 15787 C CA . LYS A 1 54 ? 17.185 -11.174 -29.010 1.00 22.31 79 LYS A CA 9
ATOM 15788 C C . LYS A 1 54 ? 17.402 -12.082 -30.210 1.00 64.41 79 LYS A C 9
ATOM 15789 O O . LYS A 1 54 ? 17.411 -11.634 -31.357 1.00 60.43 79 LYS A O 9
ATOM 15808 N N . GLY A 1 55 ? 17.502 -13.374 -29.932 1.00 4.21 80 GLY A N 9
ATOM 15809 C CA . GLY A 1 55 ? 17.701 -14.339 -30.981 1.00 31.42 80 GLY A CA 9
ATOM 15810 C C . GLY A 1 55 ? 16.496 -14.421 -31.885 1.00 22.42 80 GLY A C 9
ATOM 15811 O O . GLY A 1 55 ? 16.635 -14.456 -33.104 1.00 21.01 80 GLY A O 9
ATOM 15815 N N . ILE A 1 56 ? 15.303 -14.387 -31.295 1.00 2.23 81 ILE A N 9
ATOM 15816 C CA . ILE A 1 56 ? 14.067 -14.498 -32.055 1.00 2.31 81 ILE A CA 9
ATOM 15817 C C . ILE A 1 56 ? 13.899 -13.276 -32.950 1.00 32.44 81 ILE A C 9
ATOM 15818 O O . ILE A 1 56 ? 13.601 -13.401 -34.138 1.00 64.42 81 ILE A O 9
ATOM 15834 N N . ARG A 1 57 ? 14.112 -12.099 -32.363 1.00 52.50 82 ARG A N 9
ATOM 15835 C CA . ARG A 1 57 ? 14.023 -10.846 -33.106 1.00 72.23 82 ARG A CA 9
ATOM 15836 C C . ARG A 1 57 ? 14.874 -10.883 -34.367 1.00 22.22 82 ARG A C 9
ATOM 15837 O O . ARG A 1 57 ? 14.420 -10.475 -35.427 1.00 63.40 82 ARG A O 9
ATOM 15858 N N . GLU A 1 58 ? 16.097 -11.377 -34.256 1.00 4.33 83 GLU A N 9
ATOM 15859 C CA . GLU A 1 58 ? 17.009 -11.373 -35.390 1.00 62.13 83 GLU A CA 9
ATOM 15860 C C . GLU A 1 58 ? 16.678 -12.492 -36.383 1.00 62.33 83 GLU A C 9
ATOM 15861 O O . GLU A 1 58 ? 16.731 -12.281 -37.597 1.00 43.11 83 GLU A O 9
ATOM 15873 N N . LYS A 1 59 ? 16.346 -13.677 -35.869 1.00 64.43 84 LYS A N 9
ATOM 15874 C CA . LYS A 1 59 ? 16.039 -14.830 -36.721 1.00 61.33 84 LYS A CA 9
ATOM 15875 C C . LYS A 1 59 ? 14.838 -14.552 -37.622 1.00 55.44 84 LYS A C 9
ATOM 15876 O O . LYS A 1 59 ? 14.844 -14.885 -38.808 1.00 33.53 84 LYS A O 9
ATOM 15895 N N . TYR A 1 60 ? 13.805 -13.948 -37.053 1.00 44.12 85 TYR A N 9
ATOM 15896 C CA . TYR A 1 60 ? 12.537 -13.782 -37.753 1.00 44.20 85 TYR A CA 9
ATOM 15897 C C . TYR A 1 60 ? 12.242 -12.306 -37.992 1.00 0.23 85 TYR A C 9
ATOM 15898 O O . TYR A 1 60 ? 11.087 -11.888 -38.039 1.00 24.34 85 TYR A O 9
ATOM 15916 N N . LYS A 1 61 ? 13.305 -11.530 -38.161 1.00 32.44 86 LYS A N 9
ATOM 15917 C CA . LYS A 1 61 ? 13.185 -10.093 -38.370 1.00 3.54 86 LYS A CA 9
ATOM 15918 C C . LYS A 1 61 ? 12.592 -9.793 -39.745 1.00 51.32 86 LYS A C 9
ATOM 15919 O O . LYS A 1 61 ? 13.058 -10.325 -40.756 1.00 73.52 86 LYS A O 9
ATOM 15938 N N . PRO A 1 62 ? 11.559 -8.933 -39.792 1.00 35.55 87 PRO A N 9
ATOM 15939 C CA . PRO A 1 62 ? 10.857 -8.595 -41.037 1.00 55.21 87 PRO A CA 9
ATOM 15940 C C . PRO A 1 62 ? 11.737 -7.845 -42.037 1.00 61.12 87 PRO A C 9
ATOM 15941 O O . PRO A 1 62 ? 12.890 -7.506 -41.751 1.00 54.02 87 PRO A O 9
ATOM 15952 N N . ALA A 1 63 ? 11.178 -7.575 -43.205 1.00 24.35 88 ALA A N 9
ATOM 15953 C CA . ALA A 1 63 ? 11.916 -6.927 -44.276 1.00 2.14 88 ALA A CA 9
ATOM 15954 C C . ALA A 1 63 ? 11.792 -5.415 -44.193 1.00 72.01 88 ALA A C 9
ATOM 15955 O O . ALA A 1 63 ? 10.822 -4.831 -44.681 1.00 53.14 88 ALA A O 9
ATOM 15962 N N . VAL A 1 64 ? 12.767 -4.803 -43.542 1.00 54.42 89 VAL A N 9
ATOM 15963 C CA . VAL A 1 64 ? 12.899 -3.354 -43.477 1.00 14.31 89 VAL A CA 9
ATOM 15964 C C . VAL A 1 64 ? 14.373 -3.006 -43.356 1.00 3.23 89 VAL A C 9
ATOM 15965 O O . VAL A 1 64 ? 15.166 -3.826 -42.886 1.00 44.35 89 VAL A O 9
ATOM 15978 N N . VAL A 1 65 ? 14.747 -1.817 -43.794 1.00 2.32 90 VAL A N 9
ATOM 15979 C CA . VAL A 1 65 ? 16.143 -1.406 -43.759 1.00 63.14 90 VAL A CA 9
ATOM 15980 C C . VAL A 1 65 ? 16.608 -1.104 -42.334 1.00 11.43 90 VAL A C 9
ATOM 15981 O O . VAL A 1 65 ? 16.213 -0.106 -41.723 1.00 4.21 90 VAL A O 9
ATOM 15994 N N . TYR A 1 66 ? 17.430 -1.995 -41.801 1.00 73.20 91 TYR A N 9
ATOM 15995 C CA . TYR A 1 66 ? 18.023 -1.804 -40.486 1.00 30.00 91 TYR A CA 9
ATOM 15996 C C . TYR A 1 66 ? 19.418 -1.213 -40.613 1.00 51.25 91 TYR A C 9
ATOM 15997 O O . TYR A 1 66 ? 20.036 -1.278 -41.679 1.00 34.24 91 TYR A O 9
ATOM 16015 N N . GLY A 1 67 ? 19.907 -0.637 -39.530 1.00 52.43 92 GLY A N 9
ATOM 16016 C CA . GLY A 1 67 ? 21.245 -0.094 -39.531 1.00 23.52 92 GLY A CA 9
ATOM 16017 C C . GLY A 1 67 ? 22.233 -1.059 -38.925 1.00 1.24 92 GLY A C 9
ATOM 16018 O O . GLY A 1 67 ? 21.840 -2.077 -38.357 1.00 74.33 92 GLY A O 9
ATOM 16022 N N . TYR A 1 68 ? 23.516 -0.736 -39.020 1.00 32.33 93 TYR A N 9
ATOM 16023 C CA . TYR A 1 68 ? 24.570 -1.608 -38.503 1.00 43.22 93 TYR A CA 9
ATOM 16024 C C . TYR A 1 68 ? 24.558 -1.683 -36.974 1.00 14.10 93 TYR A C 9
ATOM 16025 O O . TYR A 1 68 ? 25.308 -2.451 -36.380 1.00 64.42 93 TYR A O 9
ATOM 16043 N N . ASP A 1 69 ? 23.711 -0.882 -36.340 1.00 11.11 94 ASP A N 9
ATOM 16044 C CA . ASP A 1 69 ? 23.582 -0.913 -34.887 1.00 23.23 94 ASP A CA 9
ATOM 16045 C C . ASP A 1 69 ? 22.587 -1.993 -34.472 1.00 44.35 94 ASP A C 9
ATOM 16046 O O . ASP A 1 69 ? 22.562 -2.428 -33.323 1.00 15.14 94 ASP A O 9
ATOM 16055 N N . GLY A 1 70 ? 21.787 -2.448 -35.432 1.00 2.43 95 GLY A N 9
ATOM 16056 C CA . GLY A 1 70 ? 20.807 -3.480 -35.154 1.00 11.44 95 GLY A CA 9
ATOM 16057 C C . GLY A 1 70 ? 19.396 -2.935 -35.026 1.00 5.14 95 GLY A C 9
ATOM 16058 O O . GLY A 1 70 ? 18.431 -3.697 -34.983 1.00 11.51 95 GLY A O 9
ATOM 16062 N N . LYS A 1 71 ? 19.271 -1.615 -34.966 1.00 54.33 96 LYS A N 9
ATOM 16063 C CA . LYS A 1 71 ? 17.962 -0.980 -34.851 1.00 31.42 96 LYS A CA 9
ATOM 16064 C C . LYS A 1 71 ? 17.502 -0.467 -36.217 1.00 4.43 96 LYS A C 9
ATOM 16065 O O . LYS A 1 71 ? 18.310 -0.378 -37.149 1.00 43.51 96 LYS A O 9
ATOM 16084 N N . PRO A 1 72 ? 16.202 -0.143 -36.367 1.00 31.23 97 PRO A N 9
ATOM 16085 C CA . PRO A 1 72 ? 15.673 0.444 -37.603 1.00 64.34 97 PRO A CA 9
ATOM 16086 C C . PRO A 1 72 ? 16.396 1.738 -37.964 1.00 24.51 97 PRO A C 9
ATOM 16087 O O . PRO A 1 72 ? 16.273 2.744 -37.269 1.00 34.55 97 PRO A O 9
ATOM 16098 N N . LEU A 1 73 ? 17.165 1.695 -39.038 1.00 54.42 98 LEU A N 9
ATOM 16099 C CA . LEU A 1 73 ? 17.962 2.833 -39.452 1.00 1.13 98 LEU A CA 9
ATOM 16100 C C . LEU A 1 73 ? 18.029 2.864 -40.973 1.00 43.03 98 LEU A C 9
ATOM 16101 O O . LEU A 1 73 ? 18.723 2.054 -41.593 1.00 63.31 98 LEU A O 9
ATOM 16117 N N . ASP A 1 74 ? 17.288 3.785 -41.567 1.00 4.41 99 ASP A N 9
ATOM 16118 C CA . ASP A 1 74 ? 17.215 3.891 -43.014 1.00 24.44 99 ASP A CA 9
ATOM 16119 C C . ASP A 1 74 ? 18.550 4.349 -43.579 1.00 12.23 99 ASP A C 9
ATOM 16120 O O . ASP A 1 74 ? 19.257 5.147 -42.958 1.00 2.33 99 ASP A O 9
ATOM 16129 N N . LEU A 1 75 ? 18.894 3.806 -44.746 1.00 25.25 100 LEU A N 9
ATOM 16130 C CA . LEU A 1 75 ? 20.140 4.137 -45.434 1.00 30.25 100 LEU A CA 9
ATOM 16131 C C . LEU A 1 75 ? 21.356 3.640 -44.658 1.00 1.00 100 LEU A C 9
ATOM 16132 O O . LEU A 1 75 ? 22.468 4.077 -44.918 1.00 44.32 100 LEU A O 9
ATOM 16148 N N . GLY A 1 76 ? 21.143 2.696 -43.742 1.00 51.02 101 GLY A N 9
ATOM 16149 C CA . GLY A 1 76 ? 22.218 2.216 -42.882 1.00 41.43 101 GLY A CA 9
ATOM 16150 C C . GLY A 1 76 ? 23.466 1.801 -43.644 1.00 44.44 101 GLY A C 9
ATOM 16151 O O . GLY A 1 76 ? 24.575 2.203 -43.293 1.00 3.13 101 GLY A O 9
ATOM 16155 N N . PHE A 1 77 ? 23.289 0.997 -44.682 1.00 3.51 102 PHE A N 9
ATOM 16156 C CA . PHE A 1 77 ? 24.413 0.557 -45.502 1.00 43.45 102 PHE A CA 9
ATOM 16157 C C . PHE A 1 77 ? 24.663 1.529 -46.653 1.00 42.10 102 PHE A C 9
ATOM 16158 O O . PHE A 1 77 ? 25.806 1.781 -47.033 1.00 71.34 102 PHE A O 9
ATOM 16175 N N . CYS A 1 78 ? 23.591 2.094 -47.186 1.00 40.11 103 CYS A N 9
ATOM 16176 C CA . CYS A 1 78 ? 23.679 2.951 -48.364 1.00 43.24 103 CYS A CA 9
ATOM 16177 C C . CYS A 1 78 ? 24.363 4.280 -48.050 1.00 44.32 103 CYS A C 9
ATOM 16178 O O . CYS A 1 78 ? 25.009 4.869 -48.917 1.00 25.31 103 CYS A O 9
ATOM 16185 N N . THR A 1 79 ? 24.243 4.737 -46.807 1.00 21.33 104 THR A N 9
ATOM 16186 C CA . THR A 1 79 ? 24.799 6.025 -46.401 1.00 53.54 104 THR A CA 9
ATOM 16187 C C . THR A 1 79 ? 26.329 5.989 -46.403 1.00 41.04 104 THR A C 9
ATOM 16188 O O . THR A 1 79 ? 26.987 7.026 -46.302 1.00 73.03 104 THR A O 9
ATOM 16199 N N . LEU A 1 80 ? 26.888 4.790 -46.531 1.00 55.22 105 LEU A N 9
ATOM 16200 C CA . LEU A 1 80 ? 28.332 4.625 -46.596 1.00 14.31 105 LEU A CA 9
ATOM 16201 C C . LEU A 1 80 ? 28.842 5.011 -47.980 1.00 52.25 105 LEU A C 9
ATOM 16202 O O . LEU A 1 80 ? 30.048 5.136 -48.204 1.00 43.43 105 LEU A O 9
ATOM 16218 N N . ALA A 1 81 ? 27.912 5.204 -48.903 1.00 43.12 106 ALA A N 9
ATOM 16219 C CA . ALA A 1 81 ? 28.248 5.550 -50.270 1.00 11.21 106 ALA A CA 9
ATOM 16220 C C . ALA A 1 81 ? 27.760 6.955 -50.611 1.00 41.42 106 ALA A C 9
ATOM 16221 O O . ALA A 1 81 ? 26.947 7.533 -49.888 1.00 71.23 106 ALA A O 9
ATOM 16228 N N . GLY A 1 82 ? 28.259 7.493 -51.715 1.00 23.53 107 GLY A N 9
ATOM 16229 C CA . GLY A 1 82 ? 27.885 8.831 -52.124 1.00 23.15 107 GLY A CA 9
ATOM 16230 C C . GLY A 1 82 ? 26.684 8.847 -53.048 1.00 32.00 107 GLY A C 9
ATOM 16231 O O . GLY A 1 82 ? 25.542 8.835 -52.592 1.00 65.04 107 GLY A O 9
ATOM 16235 N N . ILE A 1 83 ? 26.936 8.844 -54.349 1.00 13.21 108 ILE A N 9
ATOM 16236 C CA . ILE A 1 83 ? 25.867 8.973 -55.331 1.00 1.40 108 ILE A CA 9
ATOM 16237 C C . ILE A 1 83 ? 25.136 7.643 -55.525 1.00 34.33 108 ILE A C 9
ATOM 16238 O O . ILE A 1 83 ? 23.942 7.619 -55.817 1.00 63.03 108 ILE A O 9
ATOM 16254 N N . ARG A 1 84 ? 25.845 6.535 -55.329 1.00 61.35 109 ARG A N 9
ATOM 16255 C CA . ARG A 1 84 ? 25.240 5.213 -55.480 1.00 75.35 109 ARG A CA 9
ATOM 16256 C C . ARG A 1 84 ? 24.352 4.857 -54.283 1.00 60.13 109 ARG A C 9
ATOM 16257 O O . ARG A 1 84 ? 23.776 3.770 -54.229 1.00 74.32 109 ARG A O 9
ATOM 16278 N N . GLU A 1 85 ? 24.241 5.782 -53.329 1.00 35.33 110 GLU A N 9
ATOM 16279 C CA . GLU A 1 85 ? 23.313 5.631 -52.210 1.00 11.51 110 GLU A CA 9
ATOM 16280 C C . GLU A 1 85 ? 21.880 5.672 -52.723 1.00 15.42 110 GLU A C 9
ATOM 16281 O O . GLU A 1 85 ? 21.015 4.920 -52.266 1.00 22.43 110 GLU A O 9
ATOM 16293 N N . VAL A 1 86 ? 21.667 6.536 -53.706 1.00 74.24 111 VAL A N 9
ATOM 16294 C CA . VAL A 1 86 ? 20.351 6.728 -54.298 1.00 13.52 111 VAL A CA 9
ATOM 16295 C C . VAL A 1 86 ? 19.851 5.424 -54.910 1.00 11.21 111 VAL A C 9
ATOM 16296 O O . VAL A 1 86 ? 18.699 5.035 -54.721 1.00 24.15 111 VAL A O 9
ATOM 16309 N N . ASP A 1 87 ? 20.732 4.747 -55.632 1.00 21.24 112 ASP A N 9
ATOM 16310 C CA . ASP A 1 87 ? 20.408 3.460 -56.236 1.00 61.14 112 ASP A CA 9
ATOM 16311 C C . ASP A 1 87 ? 20.271 2.376 -55.172 1.00 70.04 112 ASP A C 9
ATOM 16312 O O . ASP A 1 87 ? 19.330 1.580 -55.200 1.00 11.54 112 ASP A O 9
ATOM 16321 N N . CYS A 1 88 ? 21.209 2.369 -54.229 1.00 53.35 113 CYS A N 9
ATOM 16322 C CA . CYS A 1 88 ? 21.232 1.387 -53.142 1.00 74.41 113 CYS A CA 9
ATOM 16323 C C . CYS A 1 88 ? 19.889 1.282 -52.422 1.00 24.31 113 CYS A C 9
ATOM 16324 O O . CYS A 1 88 ? 19.363 0.184 -52.247 1.00 70.50 113 CYS A O 9
ATOM 16331 N N . ARG A 1 89 ? 19.312 2.417 -52.044 1.00 62.31 114 ARG A N 9
ATOM 16332 C CA . ARG A 1 89 ? 18.081 2.405 -51.262 1.00 1.41 114 ARG A CA 9
ATOM 16333 C C . ARG A 1 89 ? 16.893 1.898 -52.081 1.00 33.02 114 ARG A C 9
ATOM 16334 O O . ARG A 1 89 ? 15.947 1.334 -51.533 1.00 44.25 114 ARG A O 9
ATOM 16355 N N . LYS A 1 90 ? 16.946 2.107 -53.391 1.00 21.14 115 LYS A N 9
ATOM 16356 C CA . LYS A 1 90 ? 15.882 1.656 -54.286 1.00 5.34 115 LYS A CA 9
ATOM 16357 C C . LYS A 1 90 ? 15.906 0.138 -54.459 1.00 30.14 115 LYS A C 9
ATOM 16358 O O . LYS A 1 90 ? 14.878 -0.528 -54.359 1.00 43.32 115 LYS A O 9
ATOM 16377 N N . ASP A 1 91 ? 17.092 -0.399 -54.715 1.00 32.44 116 ASP A N 9
ATOM 16378 C CA . ASP A 1 91 ? 17.230 -1.804 -55.087 1.00 31.01 116 ASP A CA 9
ATOM 16379 C C . ASP A 1 91 ? 17.163 -2.738 -53.882 1.00 63.24 116 ASP A C 9
ATOM 16380 O O . ASP A 1 91 ? 16.573 -3.817 -53.964 1.00 20.32 116 ASP A O 9
ATOM 16389 N N . ALA A 1 92 ? 17.752 -2.313 -52.766 1.00 63.32 117 ALA A N 9
ATOM 16390 C CA . ALA A 1 92 ? 17.961 -3.188 -51.608 1.00 43.41 117 ALA A CA 9
ATOM 16391 C C . ALA A 1 92 ? 16.668 -3.802 -51.063 1.00 14.32 117 ALA A C 9
ATOM 16392 O O . ALA A 1 92 ? 16.590 -5.018 -50.877 1.00 3.53 117 ALA A O 9
ATOM 16399 N N . GLN A 1 93 ? 15.659 -2.973 -50.809 1.00 41.15 118 GLN A N 9
ATOM 16400 C CA . GLN A 1 93 ? 14.437 -3.442 -50.151 1.00 22.41 118 GLN A CA 9
ATOM 16401 C C . GLN A 1 93 ? 13.650 -4.441 -51.006 1.00 2.54 118 GLN A C 9
ATOM 16402 O O . GLN A 1 93 ? 12.718 -5.077 -50.514 1.00 42.32 118 GLN A O 9
ATOM 16416 N N . THR A 1 94 ? 14.006 -4.570 -52.280 1.00 52.43 119 THR A N 9
ATOM 16417 C CA . THR A 1 94 ? 13.323 -5.503 -53.170 1.00 1.35 119 THR A CA 9
ATOM 16418 C C . THR A 1 94 ? 13.445 -6.943 -52.649 1.00 13.13 119 THR A C 9
ATOM 16419 O O . THR A 1 94 ? 12.574 -7.776 -52.883 1.00 13.35 119 THR A O 9
ATOM 16430 N N . CYS A 1 95 ? 14.533 -7.211 -51.935 1.00 3.14 120 CYS A N 9
ATOM 16431 C CA . CYS A 1 95 ? 14.777 -8.507 -51.287 1.00 10.03 120 CYS A CA 9
ATOM 16432 C C . CYS A 1 95 ? 13.794 -8.788 -50.132 1.00 42.24 120 CYS A C 9
ATOM 16433 O O . CYS A 1 95 ? 14.208 -9.225 -49.058 1.00 41.03 120 CYS A O 9
ATOM 16440 N N . ASP A 1 96 ? 12.501 -8.535 -50.362 1.00 32.23 121 ASP A N 9
ATOM 16441 C CA . ASP A 1 96 ? 11.488 -8.594 -49.301 1.00 45.44 121 ASP A CA 9
ATOM 16442 C C . ASP A 1 96 ? 11.417 -9.973 -48.619 1.00 13.40 121 ASP A C 9
ATOM 16443 O O . ASP A 1 96 ? 11.678 -10.074 -47.421 1.00 42.41 121 ASP A O 9
ATOM 16452 N N . LYS A 1 97 ? 11.071 -11.036 -49.350 1.00 22.03 122 LYS A N 9
ATOM 16453 C CA . LYS A 1 97 ? 11.257 -12.388 -48.811 1.00 53.11 122 LYS A CA 9
ATOM 16454 C C . LYS A 1 97 ? 11.993 -13.305 -49.781 1.00 61.13 122 LYS A C 9
ATOM 16455 O O . LYS A 1 97 ? 13.148 -13.673 -49.557 1.00 4.24 122 LYS A O 9
ATOM 16474 N N . LYS A 1 98 ? 11.317 -13.661 -50.871 1.00 62.41 123 LYS A N 9
ATOM 16475 C CA . LYS A 1 98 ? 11.832 -14.678 -51.784 1.00 54.22 123 LYS A CA 9
ATOM 16476 C C . LYS A 1 98 ? 11.814 -14.224 -53.240 1.00 50.00 123 LYS A C 9
ATOM 16477 O O . LYS A 1 98 ? 12.862 -14.004 -53.845 1.00 12.44 123 LYS A O 9
ATOM 16496 N N . TYR A 1 99 ? 10.607 -14.085 -53.788 1.00 22.04 124 TYR A N 9
ATOM 16497 C CA . TYR A 1 99 ? 10.416 -13.876 -55.223 1.00 11.24 124 TYR A CA 9
ATOM 16498 C C . TYR A 1 99 ? 11.177 -12.657 -55.733 1.00 32.24 124 TYR A C 9
ATOM 16499 O O . TYR A 1 99 ? 11.934 -12.746 -56.701 1.00 61.54 124 TYR A O 9
ATOM 16517 N N . GLU A 1 100 ? 10.976 -11.521 -55.084 1.00 60.44 125 GLU A N 9
ATOM 16518 C CA . GLU A 1 100 ? 11.627 -10.293 -55.508 1.00 62.12 125 GLU A CA 9
ATOM 16519 C C . GLU A 1 100 ? 13.063 -10.218 -54.998 1.00 3.14 125 GLU A C 9
ATOM 16520 O O . GLU A 1 100 ? 13.822 -9.338 -55.395 1.00 72.52 125 GLU A O 9
ATOM 16532 N N . SER A 1 101 ? 13.446 -11.151 -54.135 1.00 25.04 126 SER A N 9
ATOM 16533 C CA . SER A 1 101 ? 14.805 -11.186 -53.621 1.00 30.33 126 SER A CA 9
ATOM 16534 C C . SER A 1 101 ? 15.784 -11.587 -54.717 1.00 54.33 126 SER A C 9
ATOM 16535 O O . SER A 1 101 ? 16.837 -10.977 -54.856 1.00 34.42 126 SER A O 9
ATOM 16543 N N . ASP A 1 102 ? 15.443 -12.621 -55.485 1.00 3.32 127 ASP A N 9
ATOM 16544 C CA . ASP A 1 102 ? 16.233 -12.990 -56.666 1.00 1.21 127 ASP A CA 9
ATOM 16545 C C . ASP A 1 102 ? 16.412 -11.792 -57.588 1.00 65.33 127 ASP A C 9
ATOM 16546 O O . ASP A 1 102 ? 17.492 -11.565 -58.134 1.00 53.30 127 ASP A O 9
ATOM 16555 N N . LYS A 1 103 ? 15.344 -11.019 -57.735 1.00 64.13 128 LYS A N 9
ATOM 16556 C CA . LYS A 1 103 ? 15.354 -9.843 -58.595 1.00 53.14 128 LYS A CA 9
ATOM 16557 C C . LYS A 1 103 ? 16.256 -8.769 -57.998 1.00 5.21 128 LYS A C 9
ATOM 16558 O O . LYS A 1 103 ? 16.938 -8.031 -58.712 1.00 45.42 128 LYS A O 9
ATOM 16577 N N . CYS A 1 104 ? 16.256 -8.705 -56.677 1.00 12.41 129 CYS A N 9
ATOM 16578 C CA . CYS A 1 104 ? 17.012 -7.711 -55.934 1.00 43.41 129 CYS A CA 9
ATOM 16579 C C . CYS A 1 104 ? 18.491 -8.077 -55.871 1.00 13.24 129 CYS A C 9
ATOM 16580 O O . CYS A 1 104 ? 19.351 -7.231 -56.092 1.00 2.13 129 CYS A O 9
ATOM 16587 N N . LEU A 1 105 ? 18.777 -9.345 -55.608 1.00 64.11 130 LEU A N 9
ATOM 16588 C CA . LEU A 1 105 ? 20.149 -9.812 -55.456 1.00 31.10 130 LEU A CA 9
ATOM 16589 C C . LEU A 1 105 ? 20.906 -9.641 -56.770 1.00 14.45 130 LEU A C 9
ATOM 16590 O O . LEU A 1 105 ? 22.008 -9.094 -56.798 1.00 74.23 130 LEU A O 9
ATOM 16606 N N . ASN A 1 106 ? 20.299 -10.114 -57.856 1.00 21.42 131 ASN A N 9
ATOM 16607 C CA . ASN A 1 106 ? 20.855 -9.930 -59.195 1.00 4.53 131 ASN A CA 9
ATOM 16608 C C . ASN A 1 106 ? 21.071 -8.457 -59.522 1.00 23.20 131 ASN A C 9
ATOM 16609 O O . ASN A 1 106 ? 21.952 -8.116 -60.311 1.00 4.33 131 ASN A O 9
ATOM 16620 N N . ALA A 1 107 ? 20.295 -7.586 -58.892 1.00 33.21 132 ALA A N 9
ATOM 16621 C CA . ALA A 1 107 ? 20.436 -6.154 -59.115 1.00 34.34 132 ALA A CA 9
ATOM 16622 C C . ALA A 1 107 ? 21.620 -5.640 -58.304 1.00 53.22 132 ALA A C 9
ATOM 16623 O O . ALA A 1 107 ? 22.516 -4.982 -58.828 1.00 34.01 132 ALA A O 9
ATOM 16630 N N . ILE A 1 108 ? 21.603 -5.980 -57.018 1.00 1.32 133 ILE A N 9
ATOM 16631 C CA . ILE A 1 108 ? 22.674 -5.644 -56.075 1.00 62.24 133 ILE A CA 9
ATOM 16632 C C . ILE A 1 108 ? 24.065 -5.992 -56.621 1.00 3.01 133 ILE A C 9
ATOM 16633 O O . ILE A 1 108 ? 25.050 -5.328 -56.287 1.00 14.51 133 ILE A O 9
ATOM 16649 N N . LYS A 1 109 ? 24.151 -6.990 -57.497 1.00 34.43 134 LYS A N 9
ATOM 16650 C CA . LYS A 1 109 ? 25.441 -7.412 -58.031 1.00 64.44 134 LYS A CA 9
ATOM 16651 C C . LYS A 1 109 ? 25.955 -6.373 -59.021 1.00 25.20 134 LYS A C 9
ATOM 16652 O O . LYS A 1 109 ? 27.108 -5.944 -58.952 1.00 62.22 134 LYS A O 9
ATOM 16671 N N . GLU A 1 110 ? 25.079 -5.975 -59.942 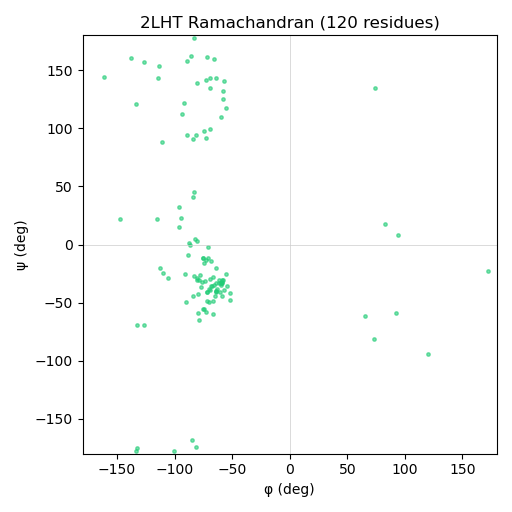1.00 52.00 135 GLU A N 9
ATOM 16672 C CA . GLU A 1 110 ? 25.445 -5.052 -61.007 1.00 23.53 135 GLU A CA 9
ATOM 16673 C C . GLU A 1 110 ? 25.528 -3.610 -60.506 1.00 52.44 135 GLU A C 9
ATOM 16674 O O . GLU A 1 110 ? 26.075 -2.746 -61.189 1.00 61.21 135 GLU A O 9
ATOM 16686 N N . LYS A 1 111 ? 24.982 -3.340 -59.321 1.00 51.33 136 LYS A N 9
ATOM 16687 C CA . LYS A 1 111 ? 25.109 -2.009 -58.724 1.00 4.44 136 LYS A CA 9
ATOM 16688 C C . LYS A 1 111 ? 26.575 -1.726 -58.432 1.00 15.33 136 LYS A C 9
ATOM 16689 O O . LYS A 1 111 ? 27.043 -0.590 -58.520 1.00 40.12 136 LYS A O 9
ATOM 16708 N N . TYR A 1 112 ? 27.288 -2.788 -58.092 1.00 33.31 137 TYR A N 9
ATOM 16709 C CA . TYR A 1 112 ? 28.715 -2.728 -57.839 1.00 50.25 137 TYR A CA 9
ATOM 16710 C C . TYR A 1 112 ? 29.437 -3.562 -58.888 1.00 43.14 137 TYR A C 9
ATOM 16711 O O . TYR A 1 112 ? 30.438 -4.218 -58.594 1.00 43.42 137 TYR A O 9
ATOM 16729 N N . LYS A 1 113 ? 28.878 -3.535 -60.102 1.00 21.34 138 LYS A N 9
ATOM 16730 C CA . LYS A 1 113 ? 29.338 -4.347 -61.236 1.00 52.45 138 LYS A CA 9
ATOM 16731 C C . LYS A 1 113 ? 30.863 -4.432 -61.322 1.00 12.22 138 LYS A C 9
ATOM 16732 O O . LYS A 1 113 ? 31.571 -3.450 -61.088 1.00 61.10 138 LYS A O 9
ATOM 16751 N N . PRO A 1 114 ? 31.383 -5.619 -61.668 1.00 33.52 139 PRO A N 9
ATOM 16752 C CA . PRO A 1 114 ? 32.822 -5.860 -61.753 1.00 12.04 139 PRO A CA 9
ATOM 16753 C C . PRO A 1 114 ? 33.473 -5.108 -62.908 1.00 40.00 139 PRO A C 9
ATOM 16754 O O . PRO A 1 114 ? 33.289 -5.454 -64.075 1.00 34.13 139 PRO A O 9
ATOM 16765 N N . VAL A 1 115 ? 34.216 -4.065 -62.572 1.00 41.31 140 VAL A N 9
ATOM 16766 C CA . VAL A 1 115 ? 35.014 -3.339 -63.550 1.00 53.43 140 VAL A CA 9
ATOM 16767 C C . VAL A 1 115 ? 36.492 -3.536 -63.235 1.00 62.45 140 VAL A C 9
ATOM 16768 O O . VAL A 1 115 ? 37.349 -2.749 -63.635 1.00 62.22 140 VAL A O 9
ATOM 16781 N N . VAL A 1 116 ? 36.764 -4.613 -62.508 1.00 74.02 141 VAL A N 9
ATOM 16782 C CA . VAL A 1 116 ? 38.113 -4.970 -62.092 1.00 55.43 141 VAL A CA 9
ATOM 16783 C C . VAL A 1 116 ? 38.869 -5.646 -63.242 1.00 61.03 141 VAL A C 9
ATOM 16784 O O . VAL A 1 116 ? 38.274 -5.985 -64.270 1.00 33.13 141 VAL A O 9
ATOM 16797 N N . ASP A 1 117 ? 40.178 -5.801 -63.078 1.00 63.44 142 ASP A N 9
ATOM 16798 C CA . ASP A 1 117 ? 41.015 -6.504 -64.046 1.00 1.34 142 ASP A CA 9
ATOM 16799 C C . ASP A 1 117 ? 40.453 -7.883 -64.363 1.00 61.54 142 ASP A C 9
ATOM 16800 O O . ASP A 1 117 ? 39.902 -8.552 -63.485 1.00 32.33 142 ASP A O 9
ATOM 16809 N N . PRO A 1 118 ? 40.577 -8.322 -65.626 1.00 45.21 143 PRO A N 9
ATOM 16810 C CA . PRO A 1 118 ? 40.155 -9.659 -66.044 1.00 2.25 143 PRO A CA 9
ATOM 16811 C C . PRO A 1 118 ? 40.941 -10.741 -65.315 1.00 70.52 143 PRO A C 9
ATOM 16812 O O . PRO A 1 118 ? 42.127 -10.949 -65.591 1.00 41.15 143 PRO A O 9
ATOM 16823 N N . ASN A 1 119 ? 40.291 -11.408 -64.373 1.00 44.22 144 ASN A N 9
ATOM 16824 C CA . ASN A 1 119 ? 40.957 -12.424 -63.568 1.00 65.34 144 ASN A CA 9
ATOM 16825 C C . ASN A 1 119 ? 41.222 -13.687 -64.387 1.00 33.32 144 ASN A C 9
ATOM 16826 O O . ASN A 1 119 ? 40.304 -14.325 -64.897 1.00 42.22 144 ASN A O 9
ATOM 16837 N N . PRO A 1 120 ? 42.504 -14.042 -64.545 1.00 0.03 145 PRO A N 9
ATOM 16838 C CA . PRO A 1 120 ? 42.912 -15.178 -65.370 1.00 41.11 145 PRO A CA 9
ATOM 16839 C C . PRO A 1 120 ? 42.610 -16.526 -64.720 1.00 72.44 145 PRO A C 9
ATOM 16840 O O . PRO A 1 120 ? 43.039 -16.805 -63.597 1.00 64.15 145 PRO A O 9
ATOM 16851 N N . PRO A 1 121 ? 41.830 -17.365 -65.410 1.00 74.43 146 PRO A N 9
ATOM 16852 C CA . PRO A 1 121 ? 41.573 -18.731 -65.004 1.00 5.15 146 PRO A CA 9
ATOM 16853 C C . PRO A 1 121 ? 42.529 -19.705 -65.689 1.00 4.10 146 PRO A C 9
ATOM 16854 O O . PRO A 1 121 ? 43.513 -19.293 -66.312 1.00 3.03 146 PRO A O 9
ATOM 16865 N N . ALA A 1 122 ? 42.243 -20.989 -65.579 1.00 20.22 147 ALA A N 9
ATOM 16866 C CA . ALA A 1 122 ? 43.055 -21.998 -66.230 1.00 33.10 147 ALA A CA 9
ATOM 16867 C C . ALA A 1 122 ? 42.244 -22.689 -67.313 1.00 30.23 147 ALA A C 9
ATOM 16868 O O . ALA A 1 122 ? 41.601 -23.717 -67.016 1.00 36.90 147 ALA A O 9
ATOM 16876 N N . ALA A 1 1 ? -13.781 -22.951 -13.450 1.00 74.05 26 ALA A N 10
ATOM 16877 C CA . ALA A 1 1 ? -14.455 -22.026 -14.389 1.00 22.45 26 ALA A CA 10
ATOM 16878 C C . ALA A 1 1 ? -13.494 -20.937 -14.843 1.00 52.44 26 ALA A C 10
ATOM 16879 O O . ALA A 1 1 ? -13.431 -20.604 -16.026 1.00 62.42 26 ALA A O 10
ATOM 16888 N N . ASP A 1 2 ? -12.751 -20.380 -13.898 1.00 30.21 27 ASP A N 10
ATOM 16889 C CA . ASP A 1 2 ? -11.736 -19.386 -14.211 1.00 10.03 27 ASP A CA 10
ATOM 16890 C C . ASP A 1 2 ? -10.389 -19.853 -13.682 1.00 53.34 27 ASP A C 10
ATOM 16891 O O . ASP A 1 2 ? -10.231 -20.090 -12.484 1.00 4.34 27 ASP A O 10
ATOM 16900 N N . VAL A 1 3 ? -9.426 -19.982 -14.574 1.00 71.13 28 VAL A N 10
ATOM 16901 C CA . VAL A 1 3 ? -8.134 -20.556 -14.230 1.00 72.13 28 VAL A CA 10
ATOM 16902 C C . VAL A 1 3 ? -7.098 -19.471 -13.959 1.00 42.33 28 VAL A C 10
ATOM 16903 O O . VAL A 1 3 ? -5.944 -19.613 -14.354 1.00 64.11 28 VAL A O 10
ATOM 16916 N N . PHE A 1 4 ? -7.521 -18.448 -13.202 1.00 61.13 29 PHE A N 10
ATOM 16917 C CA . PHE A 1 4 ? -6.718 -17.248 -12.908 1.00 50.04 29 PHE A CA 10
ATOM 16918 C C . PHE A 1 4 ? -5.796 -16.831 -14.053 1.00 31.04 29 PHE A C 10
ATOM 16919 O O . PHE A 1 4 ? -4.738 -17.425 -14.280 1.00 0.23 29 PHE A O 10
ATOM 16936 N N . ASP A 1 5 ? -6.196 -15.770 -14.744 1.00 73.41 30 ASP A N 10
ATOM 16937 C CA . ASP A 1 5 ? -5.431 -15.234 -15.861 1.00 63.44 30 ASP A CA 10
ATOM 16938 C C . ASP A 1 5 ? -3.991 -14.954 -15.439 1.00 4.42 30 ASP A C 10
ATOM 16939 O O . ASP A 1 5 ? -3.740 -14.476 -14.332 1.00 55.30 30 ASP A O 10
ATOM 16948 N N . PRO A 1 6 ? -3.029 -15.277 -16.316 1.00 53.31 31 PRO A N 10
ATOM 16949 C CA . PRO A 1 6 ? -1.599 -15.176 -16.007 1.00 70.23 31 PRO A CA 10
ATOM 16950 C C . PRO A 1 6 ? -1.186 -13.778 -15.558 1.00 13.11 31 PRO A C 10
ATOM 16951 O O . PRO A 1 6 ? -1.677 -12.778 -16.084 1.00 31.25 31 PRO A O 10
ATOM 16962 N N . PRO A 1 7 ? -0.281 -13.700 -14.569 1.00 31.04 32 PRO A N 10
ATOM 16963 C CA . PRO A 1 7 ? 0.244 -12.423 -14.066 1.00 3.43 32 PRO A CA 10
ATOM 16964 C C . PRO A 1 7 ? 0.825 -11.567 -15.187 1.00 31.01 32 PRO A C 10
ATOM 16965 O O . PRO A 1 7 ? 1.288 -12.094 -16.201 1.00 30.02 32 PRO A O 10
ATOM 16976 N N . THR A 1 8 ? 0.798 -10.254 -15.010 1.00 21.43 33 THR A N 10
ATOM 16977 C CA . THR A 1 8 ? 1.268 -9.348 -16.043 1.00 21.23 33 THR A CA 10
ATOM 16978 C C . THR A 1 8 ? 2.790 -9.429 -16.205 1.00 12.34 33 THR A C 10
ATOM 16979 O O . THR A 1 8 ? 3.558 -8.924 -15.379 1.00 41.24 33 THR A O 10
ATOM 16990 N N . GLN A 1 9 ? 3.211 -10.122 -17.255 1.00 31.34 34 GLN A N 10
ATOM 16991 C CA . GLN A 1 9 ? 4.618 -10.225 -17.616 1.00 24.13 34 GLN A CA 10
ATOM 16992 C C . GLN A 1 9 ? 4.764 -10.133 -19.128 1.00 75.53 34 GLN A C 10
ATOM 16993 O O . GLN A 1 9 ? 5.723 -10.637 -19.716 1.00 54.40 34 GLN A O 10
ATOM 17007 N N . TYR A 1 10 ? 3.798 -9.474 -19.749 1.00 40.23 35 TYR A N 10
ATOM 17008 C CA . TYR A 1 10 ? 3.797 -9.289 -21.189 1.00 75.45 35 TYR A CA 10
ATOM 17009 C C . TYR A 1 10 ? 4.433 -7.954 -21.553 1.00 71.22 35 TYR A C 10
ATOM 17010 O O . TYR A 1 10 ? 4.383 -7.002 -20.773 1.00 73.23 35 TYR A O 10
ATOM 17028 N N . GLY A 1 11 ? 5.031 -7.888 -22.737 1.00 2.15 36 GLY A N 10
ATOM 17029 C CA . GLY A 1 11 ? 5.692 -6.670 -23.160 1.00 42.33 36 GLY A CA 10
ATOM 17030 C C . GLY A 1 11 ? 5.743 -6.520 -24.667 1.00 32.14 36 GLY A C 10
ATOM 17031 O O . GLY A 1 11 ? 6.806 -6.645 -25.273 1.00 32.31 36 GLY A O 10
ATOM 17035 N N . TYR A 1 12 ? 4.591 -6.269 -25.274 1.00 13.44 37 TYR A N 10
ATOM 17036 C CA . TYR A 1 12 ? 4.525 -5.983 -26.704 1.00 2.51 37 TYR A CA 10
ATOM 17037 C C . TYR A 1 12 ? 3.171 -5.367 -27.051 1.00 51.32 37 TYR A C 10
ATOM 17038 O O . TYR A 1 12 ? 3.086 -4.462 -27.885 1.00 34.53 37 TYR A O 10
ATOM 17056 N N . ASP A 1 13 ? 2.119 -5.847 -26.392 1.00 41.41 38 ASP A N 10
ATOM 17057 C CA . ASP A 1 13 ? 0.770 -5.332 -26.605 1.00 15.43 38 ASP A CA 10
ATOM 17058 C C . ASP A 1 13 ? -0.136 -5.706 -25.436 1.00 32.04 38 ASP A C 10
ATOM 17059 O O . ASP A 1 13 ? -0.449 -4.872 -24.586 1.00 25.31 38 ASP A O 10
ATOM 17068 N N . GLY A 1 14 ? -0.540 -6.969 -25.387 1.00 74.22 39 GLY A N 10
ATOM 17069 C CA . GLY A 1 14 ? -1.398 -7.434 -24.313 1.00 23.25 39 GLY A CA 10
ATOM 17070 C C . GLY A 1 14 ? -1.026 -8.823 -23.839 1.00 14.33 39 GLY A C 10
ATOM 17071 O O . GLY A 1 14 ? -1.252 -9.173 -22.686 1.00 31.00 39 GLY A O 10
ATOM 17075 N N . LYS A 1 15 ? -0.467 -9.620 -24.738 1.00 22.12 40 LYS A N 10
ATOM 17076 C CA . LYS A 1 15 ? -0.011 -10.959 -24.396 1.00 43.51 40 LYS A CA 10
ATOM 17077 C C . LYS A 1 15 ? 1.513 -11.037 -24.524 1.00 65.23 40 LYS A C 10
ATOM 17078 O O . LYS A 1 15 ? 2.141 -10.078 -24.977 1.00 1.11 40 LYS A O 10
ATOM 17097 N N . PRO A 1 16 ? 2.140 -12.144 -24.076 1.00 24.31 41 PRO A N 10
ATOM 17098 C CA . PRO A 1 16 ? 3.585 -12.356 -24.233 1.00 72.32 41 PRO A CA 10
ATOM 17099 C C . PRO A 1 16 ? 3.993 -12.600 -25.684 1.00 54.33 41 PRO A C 10
ATOM 17100 O O . PRO A 1 16 ? 3.237 -12.329 -26.616 1.00 45.50 41 PRO A O 10
ATOM 17111 N N . LEU A 1 17 ? 5.202 -13.114 -25.863 1.00 11.14 42 LEU A N 10
ATOM 17112 C CA . LEU A 1 17 ? 5.712 -13.412 -27.189 1.00 22.41 42 LEU A CA 10
ATOM 17113 C C . LEU A 1 17 ? 5.489 -14.883 -27.517 1.00 23.11 42 LEU A C 10
ATOM 17114 O O . LEU A 1 17 ? 6.023 -15.761 -26.837 1.00 42.33 42 LEU A O 10
ATOM 17130 N N . ASP A 1 18 ? 4.695 -15.149 -28.543 1.00 3.52 43 ASP A N 10
ATOM 17131 C CA . ASP A 1 18 ? 4.454 -16.515 -28.984 1.00 21.54 43 ASP A CA 10
ATOM 17132 C C . ASP A 1 18 ? 4.747 -16.637 -30.477 1.00 11.13 43 ASP A C 10
ATOM 17133 O O . ASP A 1 18 ? 5.292 -15.713 -31.086 1.00 31.54 43 ASP A O 10
ATOM 17142 N N . ALA A 1 19 ? 4.371 -17.770 -31.061 1.00 53.35 44 ALA A N 10
ATOM 17143 C CA . ALA A 1 19 ? 4.635 -18.049 -32.467 1.00 14.20 44 ALA A CA 10
ATOM 17144 C C . ALA A 1 19 ? 3.906 -17.070 -33.388 1.00 64.13 44 ALA A C 10
ATOM 17145 O O . ALA A 1 19 ? 4.320 -16.869 -34.529 1.00 65.14 44 ALA A O 10
ATOM 17152 N N . SER A 1 20 ? 2.826 -16.467 -32.886 1.00 2.30 45 SER A N 10
ATOM 17153 C CA . SER A 1 20 ? 2.001 -15.551 -33.676 1.00 53.05 45 SER A CA 10
ATOM 17154 C C . SER A 1 20 ? 2.842 -14.437 -34.303 1.00 44.01 45 SER A C 10
ATOM 17155 O O . SER A 1 20 ? 2.604 -14.043 -35.445 1.00 75.14 45 SER A O 10
ATOM 17163 N N . PHE A 1 21 ? 3.836 -13.955 -33.567 1.00 3.01 46 PHE A N 10
ATOM 17164 C CA . PHE A 1 21 ? 4.710 -12.895 -34.059 1.00 74.24 46 PHE A CA 10
ATOM 17165 C C . PHE A 1 21 ? 5.495 -13.365 -35.283 1.00 4.11 46 PHE A C 10
ATOM 17166 O O . PHE A 1 21 ? 5.660 -12.629 -36.261 1.00 62.42 46 PHE A O 10
ATOM 17183 N N . CYS A 1 22 ? 5.947 -14.609 -35.236 1.00 64.01 47 CYS A N 10
ATOM 17184 C CA . CYS A 1 22 ? 6.776 -15.166 -36.292 1.00 23.33 47 CYS A CA 10
ATOM 17185 C C . CYS A 1 22 ? 5.928 -15.727 -37.431 1.00 13.33 47 CYS A C 10
ATOM 17186 O O . CYS A 1 22 ? 6.458 -16.182 -38.448 1.00 75.11 47 CYS A O 10
ATOM 17193 N N . ARG A 1 23 ? 4.608 -15.676 -37.274 1.00 22.15 48 ARG A N 10
ATOM 17194 C CA . ARG A 1 23 ? 3.699 -16.159 -38.307 1.00 13.12 48 ARG A CA 10
ATOM 17195 C C . ARG A 1 23 ? 3.721 -15.237 -39.515 1.00 30.33 48 ARG A C 10
ATOM 17196 O O . ARG A 1 23 ? 3.227 -15.583 -40.585 1.00 33.11 48 ARG A O 10
ATOM 17217 N N . THR A 1 24 ? 4.321 -14.069 -39.339 1.00 11.03 49 THR A N 10
ATOM 17218 C CA . THR A 1 24 ? 4.506 -13.126 -40.430 1.00 22.10 49 THR A CA 10
ATOM 17219 C C . THR A 1 24 ? 5.489 -13.680 -41.460 1.00 54.43 49 THR A C 10
ATOM 17220 O O . THR A 1 24 ? 5.535 -13.231 -42.603 1.00 65.41 49 THR A O 10
ATOM 17231 N N . ALA A 1 25 ? 6.281 -14.662 -41.037 1.00 12.32 50 ALA A N 10
ATOM 17232 C CA . ALA A 1 25 ? 7.264 -15.285 -41.908 1.00 45.22 50 ALA A CA 10
ATOM 17233 C C . ALA A 1 25 ? 6.698 -16.539 -42.568 1.00 73.44 50 ALA A C 10
ATOM 17234 O O . ALA A 1 25 ? 7.196 -16.985 -43.599 1.00 35.45 50 ALA A O 10
ATOM 17241 N N . GLY A 1 26 ? 5.673 -17.116 -41.952 1.00 1.24 51 GLY A N 10
ATOM 17242 C CA . GLY A 1 26 ? 4.993 -18.248 -42.546 1.00 10.23 51 GLY A CA 10
ATOM 17243 C C . GLY A 1 26 ? 5.707 -19.548 -42.261 1.00 31.32 51 GLY A C 10
ATOM 17244 O O . GLY A 1 26 ? 5.503 -20.157 -41.212 1.00 21.24 51 GLY A O 10
ATOM 17248 N N . SER A 1 27 ? 6.562 -19.959 -43.187 1.00 61.50 52 SER A N 10
ATOM 17249 C CA . SER A 1 27 ? 7.350 -21.173 -43.027 1.00 32.40 52 SER A CA 10
ATOM 17250 C C . SER A 1 27 ? 8.215 -21.094 -41.769 1.00 23.53 52 SER A C 10
ATOM 17251 O O . SER A 1 27 ? 8.379 -22.079 -41.046 1.00 31.35 52 SER A O 10
ATOM 17259 N N . ARG A 1 28 ? 8.725 -19.898 -41.492 1.00 73.44 53 ARG A N 10
ATOM 17260 C CA . ARG A 1 28 ? 9.659 -19.691 -40.391 1.00 51.45 53 ARG A CA 10
ATOM 17261 C C . ARG A 1 28 ? 8.939 -19.599 -39.050 1.00 65.21 53 ARG A C 10
ATOM 17262 O O . ARG A 1 28 ? 9.570 -19.387 -38.014 1.00 13.52 53 ARG A O 10
ATOM 17283 N N . GLU A 1 29 ? 7.620 -19.757 -39.061 1.00 13.15 54 GLU A N 10
ATOM 17284 C CA . GLU A 1 29 ? 6.868 -19.841 -37.819 1.00 31.41 54 GLU A CA 10
ATOM 17285 C C . GLU A 1 29 ? 7.324 -21.068 -37.049 1.00 11.04 54 GLU A C 10
ATOM 17286 O O . GLU A 1 29 ? 7.509 -21.022 -35.836 1.00 54.14 54 GLU A O 10
ATOM 17298 N N . LYS A 1 30 ? 7.532 -22.157 -37.780 1.00 33.10 55 LYS A N 10
ATOM 17299 C CA . LYS A 1 30 ? 7.946 -23.419 -37.179 1.00 11.14 55 LYS A CA 10
ATOM 17300 C C . LYS A 1 30 ? 9.379 -23.332 -36.672 1.00 65.34 55 LYS A C 10
ATOM 17301 O O . LYS A 1 30 ? 9.718 -23.909 -35.638 1.00 44.42 55 LYS A O 10
ATOM 17320 N N . ASP A 1 31 ? 10.212 -22.607 -37.404 1.00 72.04 56 ASP A N 10
ATOM 17321 C CA . ASP A 1 31 ? 11.575 -22.320 -36.971 1.00 42.10 56 ASP A CA 10
ATOM 17322 C C . ASP A 1 31 ? 11.536 -21.591 -35.634 1.00 71.44 56 ASP A C 10
ATOM 17323 O O . ASP A 1 31 ? 12.243 -21.939 -34.689 1.00 12.31 56 ASP A O 10
ATOM 17332 N N . CYS A 1 32 ? 10.659 -20.596 -35.573 1.00 64.42 57 CYS A N 10
ATOM 17333 C CA . CYS A 1 32 ? 10.481 -19.750 -34.397 1.00 54.22 57 CYS A CA 10
ATOM 17334 C C . CYS A 1 32 ? 9.903 -20.528 -33.215 1.00 64.13 57 CYS A C 10
ATOM 17335 O O . CYS A 1 32 ? 10.083 -20.141 -32.062 1.00 21.50 57 CYS A O 10
ATOM 17342 N N . ARG A 1 33 ? 9.207 -21.628 -33.503 1.00 13.30 58 ARG A N 10
ATOM 17343 C CA . ARG A 1 33 ? 8.556 -22.417 -32.459 1.00 31.53 58 ARG A CA 10
ATOM 17344 C C . ARG A 1 33 ? 9.577 -22.930 -31.448 1.00 52.25 58 ARG A C 10
ATOM 17345 O O . ARG A 1 33 ? 9.270 -23.069 -30.266 1.00 71.52 58 ARG A O 10
ATOM 17366 N N . LYS A 1 34 ? 10.793 -23.190 -31.909 1.00 54.23 59 LYS A N 10
ATOM 17367 C CA . LYS A 1 34 ? 11.861 -23.607 -31.014 1.00 52.44 59 LYS A CA 10
ATOM 17368 C C . LYS A 1 34 ? 12.323 -22.428 -30.164 1.00 45.45 59 LYS A C 10
ATOM 17369 O O . LYS A 1 34 ? 12.594 -22.580 -28.974 1.00 41.45 59 LYS A O 10
ATOM 17388 N N . ASP A 1 35 ? 12.377 -21.249 -30.777 1.00 4.04 60 ASP A N 10
ATOM 17389 C CA . ASP A 1 35 ? 12.850 -20.044 -30.097 1.00 34.21 60 ASP A CA 10
ATOM 17390 C C . ASP A 1 35 ? 11.912 -19.657 -28.968 1.00 34.23 60 ASP A C 10
ATOM 17391 O O . ASP A 1 35 ? 12.351 -19.315 -27.874 1.00 31.13 60 ASP A O 10
ATOM 17400 N N . VAL A 1 36 ? 10.616 -19.745 -29.229 1.00 53.22 61 VAL A N 10
ATOM 17401 C CA . VAL A 1 36 ? 9.617 -19.284 -28.275 1.00 54.43 61 VAL A CA 10
ATOM 17402 C C . VAL A 1 36 ? 9.479 -20.264 -27.109 1.00 2.40 61 VAL A C 10
ATOM 17403 O O . VAL A 1 36 ? 9.278 -19.854 -25.965 1.00 45.53 61 VAL A O 10
ATOM 17416 N N . GLN A 1 37 ? 9.606 -21.552 -27.398 1.00 23.03 62 GLN A N 10
ATOM 17417 C CA . GLN A 1 37 ? 9.500 -22.577 -26.368 1.00 74.24 62 GLN A CA 10
ATOM 17418 C C . GLN A 1 37 ? 10.761 -22.643 -25.513 1.00 53.03 62 GLN A C 10
ATOM 17419 O O . GLN A 1 37 ? 10.682 -22.625 -24.285 1.00 72.24 62 GLN A O 10
ATOM 17433 N N . ALA A 1 38 ? 11.921 -22.703 -26.162 1.00 30.31 63 ALA A N 10
ATOM 17434 C CA . ALA A 1 38 ? 13.189 -22.867 -25.453 1.00 70.33 63 ALA A CA 10
ATOM 17435 C C . ALA A 1 38 ? 13.557 -21.625 -24.645 1.00 51.22 63 ALA A C 10
ATOM 17436 O O . ALA A 1 38 ? 14.193 -21.725 -23.592 1.00 51.14 63 ALA A O 10
ATOM 17443 N N . CYS A 1 39 ? 13.160 -20.460 -25.130 1.00 61.11 64 CYS A N 10
ATOM 17444 C CA . CYS A 1 39 ? 13.479 -19.212 -24.452 1.00 12.45 64 CYS A CA 10
ATOM 17445 C C . CYS A 1 39 ? 12.420 -18.904 -23.394 1.00 75.32 64 CYS A C 10
ATOM 17446 O O . CYS A 1 39 ? 11.324 -18.436 -23.709 1.00 44.32 64 CYS A O 10
ATOM 17453 N N . ASP A 1 40 ? 12.750 -19.192 -22.141 1.00 43.55 65 ASP A N 10
ATOM 17454 C CA . ASP A 1 40 ? 11.831 -18.983 -21.026 1.00 24.11 65 ASP A CA 10
ATOM 17455 C C . ASP A 1 40 ? 11.679 -17.500 -20.721 1.00 64.23 65 ASP A C 10
ATOM 17456 O O . ASP A 1 40 ? 10.571 -16.959 -20.730 1.00 33.32 65 ASP A O 10
ATOM 17465 N N . LYS A 1 41 ? 12.800 -16.842 -20.480 1.00 1.25 66 LYS A N 10
ATOM 17466 C CA . LYS A 1 41 ? 12.792 -15.423 -20.179 1.00 71.24 66 LYS A CA 10
ATOM 17467 C C . LYS A 1 41 ? 13.070 -14.634 -21.450 1.00 33.04 66 LYS A C 10
ATOM 17468 O O . LYS A 1 41 ? 14.218 -14.444 -21.853 1.00 42.20 66 LYS A O 10
ATOM 17487 N N . LYS A 1 42 ? 12.003 -14.190 -22.092 1.00 2.12 67 LYS A N 10
ATOM 17488 C CA . LYS A 1 42 ? 12.108 -13.532 -23.380 1.00 21.51 67 LYS A CA 10
ATOM 17489 C C . LYS A 1 42 ? 12.374 -12.045 -23.195 1.00 14.11 67 LYS A C 10
ATOM 17490 O O . LYS A 1 42 ? 12.517 -11.306 -24.163 1.00 61.31 67 LYS A O 10
ATOM 17509 N N . TYR A 1 43 ? 12.428 -11.611 -21.944 1.00 31.44 68 TYR A N 10
ATOM 17510 C CA . TYR A 1 43 ? 12.676 -10.216 -21.632 1.00 50.24 68 TYR A CA 10
ATOM 17511 C C . TYR A 1 43 ? 13.563 -10.082 -20.405 1.00 0.52 68 TYR A C 10
ATOM 17512 O O . TYR A 1 43 ? 13.599 -10.963 -19.545 1.00 31.32 68 TYR A O 10
ATOM 17530 N N . ASP A 1 44 ? 14.289 -8.981 -20.361 1.00 41.43 69 ASP A N 10
ATOM 17531 C CA . ASP A 1 44 ? 15.145 -8.643 -19.236 1.00 71.54 69 ASP A CA 10
ATOM 17532 C C . ASP A 1 44 ? 14.288 -8.269 -18.036 1.00 54.45 69 ASP A C 10
ATOM 17533 O O . ASP A 1 44 ? 13.144 -7.840 -18.200 1.00 43.40 69 ASP A O 10
ATOM 17542 N N . ASP A 1 45 ? 14.840 -8.425 -16.838 1.00 11.34 70 ASP A N 10
ATOM 17543 C CA . ASP A 1 45 ? 14.107 -8.171 -15.597 1.00 62.45 70 ASP A CA 10
ATOM 17544 C C . ASP A 1 45 ? 13.542 -6.752 -15.558 1.00 70.32 70 ASP A C 10
ATOM 17545 O O . ASP A 1 45 ? 12.540 -6.491 -14.895 1.00 33.23 70 ASP A O 10
ATOM 17554 N N . GLN A 1 46 ? 14.183 -5.841 -16.279 1.00 1.02 71 GLN A N 10
ATOM 17555 C CA . GLN A 1 46 ? 13.762 -4.443 -16.300 1.00 31.11 71 GLN A CA 10
ATOM 17556 C C . GLN A 1 46 ? 12.747 -4.172 -17.416 1.00 1.42 71 GLN A C 10
ATOM 17557 O O . GLN A 1 46 ? 12.343 -3.028 -17.636 1.00 11.01 71 GLN A O 10
ATOM 17571 N N . GLY A 1 47 ? 12.337 -5.225 -18.115 1.00 2.42 72 GLY A N 10
ATOM 17572 C CA . GLY A 1 47 ? 11.364 -5.080 -19.186 1.00 62.21 72 GLY A CA 10
ATOM 17573 C C . GLY A 1 47 ? 12.017 -4.805 -20.526 1.00 20.32 72 GLY A C 10
ATOM 17574 O O . GLY A 1 47 ? 11.360 -4.382 -21.479 1.00 73.13 72 GLY A O 10
ATOM 17578 N N . ARG A 1 48 ? 13.320 -5.032 -20.590 1.00 35.31 73 ARG A N 10
ATOM 17579 C CA . ARG A 1 48 ? 14.092 -4.802 -21.806 1.00 21.14 73 ARG A CA 10
ATOM 17580 C C . ARG A 1 48 ? 14.135 -6.060 -22.667 1.00 64.32 73 ARG A C 10
ATOM 17581 O O . ARG A 1 48 ? 13.807 -7.148 -22.199 1.00 24.33 73 ARG A O 10
ATOM 17602 N N . GLU A 1 49 ? 14.531 -5.915 -23.921 1.00 53.52 74 GLU A N 10
ATOM 17603 C CA . GLU A 1 49 ? 14.647 -7.061 -24.811 1.00 50.10 74 GLU A CA 10
ATOM 17604 C C . GLU A 1 49 ? 15.986 -7.756 -24.593 1.00 34.00 74 GLU A C 10
ATOM 17605 O O . GLU A 1 49 ? 17.031 -7.107 -24.558 1.00 41.34 74 GLU A O 10
ATOM 17617 N N . THR A 1 50 ? 15.953 -9.071 -24.425 1.00 51.20 75 THR A N 10
ATOM 17618 C CA . THR A 1 50 ? 17.165 -9.840 -24.192 1.00 45.13 75 THR A CA 10
ATOM 17619 C C . THR A 1 50 ? 17.874 -10.160 -25.499 1.00 10.35 75 THR A C 10
ATOM 17620 O O . THR A 1 50 ? 17.335 -9.933 -26.583 1.00 64.01 75 THR A O 10
ATOM 17631 N N . ALA A 1 51 ? 19.083 -10.695 -25.391 1.00 32.43 76 ALA A N 10
ATOM 17632 C CA . ALA A 1 51 ? 19.820 -11.159 -26.557 1.00 62.43 76 ALA A CA 10
ATOM 17633 C C . ALA A 1 51 ? 19.042 -12.271 -27.258 1.00 22.13 76 ALA A C 10
ATOM 17634 O O . ALA A 1 51 ? 19.067 -12.388 -28.486 1.00 40.13 76 ALA A O 10
ATOM 17641 N N . CYS A 1 52 ? 18.334 -13.070 -26.466 1.00 61.21 77 CYS A N 10
ATOM 17642 C CA . CYS A 1 52 ? 17.490 -14.132 -26.997 1.00 12.43 77 CYS A CA 10
ATOM 17643 C C . CYS A 1 52 ? 16.315 -13.532 -27.763 1.00 40.34 77 CYS A C 10
ATOM 17644 O O . CYS A 1 52 ? 16.030 -13.922 -28.900 1.00 22.53 77 CYS A O 10
ATOM 17651 N N . ALA A 1 53 ? 15.652 -12.563 -27.138 1.00 11.21 78 ALA A N 10
ATOM 17652 C CA . ALA A 1 53 ? 14.536 -11.860 -27.759 1.00 14.44 78 ALA A CA 10
ATOM 17653 C C . ALA A 1 53 ? 14.953 -11.149 -29.038 1.00 33.13 78 ALA A C 10
ATOM 17654 O O . ALA A 1 53 ? 14.158 -11.025 -29.971 1.00 60.41 78 ALA A O 10
ATOM 17661 N N . LYS A 1 54 ? 16.205 -10.713 -29.100 1.00 64.34 79 LYS A N 10
ATOM 17662 C CA . LYS A 1 54 ? 16.669 -9.916 -30.222 1.00 54.25 79 LYS A CA 10
ATOM 17663 C C . LYS A 1 54 ? 16.887 -10.810 -31.434 1.00 62.22 79 LYS A C 10
ATOM 17664 O O . LYS A 1 54 ? 16.598 -10.420 -32.565 1.00 13.00 79 LYS A O 10
ATOM 17683 N N . GLY A 1 55 ? 17.386 -12.020 -31.190 1.00 72.24 80 GLY A N 10
ATOM 17684 C CA . GLY A 1 55 ? 17.572 -12.972 -32.263 1.00 11.54 80 GLY A CA 10
ATOM 17685 C C . GLY A 1 55 ? 16.271 -13.270 -32.976 1.00 52.34 80 GLY A C 10
ATOM 17686 O O . GLY A 1 55 ? 16.201 -13.214 -34.202 1.00 75.32 80 GLY A O 10
ATOM 17690 N N . ILE A 1 56 ? 15.246 -13.601 -32.196 1.00 11.12 81 ILE A N 10
ATOM 17691 C CA . ILE A 1 56 ? 13.899 -13.793 -32.724 1.00 12.24 81 ILE A CA 10
ATOM 17692 C C . ILE A 1 56 ? 13.477 -12.613 -33.601 1.00 61.33 81 ILE A C 10
ATOM 17693 O O . ILE A 1 56 ? 13.046 -12.810 -34.736 1.00 64.35 81 ILE A O 10
ATOM 17709 N N . ARG A 1 57 ? 13.605 -11.395 -33.075 1.00 2.45 82 ARG A N 10
ATOM 17710 C CA . ARG A 1 57 ? 13.317 -10.186 -33.851 1.00 41.44 82 ARG A CA 10
ATOM 17711 C C . ARG A 1 57 ? 13.995 -10.206 -35.220 1.00 61.30 82 ARG A C 10
ATOM 17712 O O . ARG A 1 57 ? 13.327 -10.124 -36.246 1.00 43.44 82 ARG A O 10
ATOM 17733 N N . GLU A 1 58 ? 15.317 -10.333 -35.229 1.00 2.30 83 GLU A N 10
ATOM 17734 C CA . GLU A 1 58 ? 16.086 -10.219 -36.466 1.00 23.55 83 GLU A CA 10
ATOM 17735 C C . GLU A 1 58 ? 15.841 -11.386 -37.427 1.00 25.14 83 GLU A C 10
ATOM 17736 O O . GLU A 1 58 ? 15.719 -11.183 -38.635 1.00 3.43 83 GLU A O 10
ATOM 17748 N N . LYS A 1 59 ? 15.755 -12.601 -36.901 1.00 71.32 84 LYS A N 10
ATOM 17749 C CA . LYS A 1 59 ? 15.653 -13.786 -37.750 1.00 51.41 84 LYS A CA 10
ATOM 17750 C C . LYS A 1 59 ? 14.313 -13.862 -38.482 1.00 52.41 84 LYS A C 10
ATOM 17751 O O . LYS A 1 59 ? 14.224 -14.450 -39.562 1.00 22.11 84 LYS A O 10
ATOM 17770 N N . TYR A 1 60 ? 13.275 -13.269 -37.905 1.00 62.25 85 TYR A N 10
ATOM 17771 C CA . TYR A 1 60 ? 11.933 -13.386 -38.468 1.00 54.32 85 TYR A CA 10
ATOM 17772 C C . TYR A 1 60 ? 11.311 -12.009 -38.696 1.00 1.24 85 TYR A C 10
ATOM 17773 O O . TYR A 1 60 ? 10.089 -11.877 -38.790 1.00 33.22 85 TYR A O 10
ATOM 17791 N N . LYS A 1 61 ? 12.164 -10.999 -38.839 1.00 51.31 86 LYS A N 10
ATOM 17792 C CA . LYS A 1 61 ? 11.721 -9.608 -38.916 1.00 34.25 86 LYS A CA 10
ATOM 17793 C C . LYS A 1 61 ? 10.854 -9.341 -40.152 1.00 30.15 86 LYS A C 10
ATOM 17794 O O . LYS A 1 61 ? 10.915 -10.077 -41.147 1.00 30.03 86 LYS A O 10
ATOM 17813 N N . PRO A 1 62 ? 10.024 -8.285 -40.095 1.00 12.21 87 PRO A N 10
ATOM 17814 C CA . PRO A 1 62 ? 9.203 -7.845 -41.228 1.00 52.01 87 PRO A CA 10
ATOM 17815 C C . PRO A 1 62 ? 10.012 -7.024 -42.237 1.00 13.51 87 PRO A C 10
ATOM 17816 O O . PRO A 1 62 ? 11.222 -7.228 -42.388 1.00 21.50 87 PRO A O 10
ATOM 17827 N N . ALA A 1 63 ? 9.343 -6.110 -42.935 1.00 70.52 88 ALA A N 10
ATOM 17828 C CA . ALA A 1 63 ? 10.019 -5.233 -43.883 1.00 41.34 88 ALA A CA 10
ATOM 17829 C C . ALA A 1 63 ? 10.755 -4.116 -43.156 1.00 52.43 88 ALA A C 10
ATOM 17830 O O . ALA A 1 63 ? 10.180 -3.066 -42.867 1.00 2.31 88 ALA A O 10
ATOM 17837 N N . VAL A 1 64 ? 12.027 -4.364 -42.868 1.00 33.54 89 VAL A N 10
ATOM 17838 C CA . VAL A 1 64 ? 12.900 -3.416 -42.181 1.00 3.53 89 VAL A CA 10
ATOM 17839 C C . VAL A 1 64 ? 14.353 -3.825 -42.382 1.00 55.22 89 VAL A C 10
ATOM 17840 O O . VAL A 1 64 ? 14.640 -4.994 -42.653 1.00 54.13 89 VAL A O 10
ATOM 17853 N N . VAL A 1 65 ? 15.257 -2.869 -42.259 1.00 35.02 90 VAL A N 10
ATOM 17854 C CA . VAL A 1 65 ? 16.683 -3.149 -42.349 1.00 74.43 90 VAL A CA 10
ATOM 17855 C C . VAL A 1 65 ? 17.380 -2.770 -41.047 1.00 61.03 90 VAL A C 10
ATOM 17856 O O . VAL A 1 65 ? 17.452 -1.595 -40.684 1.00 3.45 90 VAL A O 10
ATOM 17869 N N . TYR A 1 66 ? 17.874 -3.768 -40.331 1.00 31.13 91 TYR A N 10
ATOM 17870 C CA . TYR A 1 66 ? 18.513 -3.528 -39.047 1.00 60.12 91 TYR A CA 10
ATOM 17871 C C . TYR A 1 66 ? 20.007 -3.312 -39.226 1.00 53.24 91 TYR A C 10
ATOM 17872 O O . TYR A 1 66 ? 20.668 -4.042 -39.967 1.00 65.30 91 TYR A O 10
ATOM 17890 N N . GLY A 1 67 ? 20.527 -2.299 -38.554 1.00 51.32 92 GLY A N 10
ATOM 17891 C CA . GLY A 1 67 ? 21.944 -2.013 -38.620 1.00 34.12 92 GLY A CA 10
ATOM 17892 C C . GLY A 1 67 ? 22.729 -2.803 -37.595 1.00 74.34 92 GLY A C 10
ATOM 17893 O O . GLY A 1 67 ? 22.194 -3.718 -36.968 1.00 20.31 92 GLY A O 10
ATOM 17897 N N . TYR A 1 68 ? 23.991 -2.434 -37.413 1.00 34.41 93 TYR A N 10
ATOM 17898 C CA . TYR A 1 68 ? 24.876 -3.121 -36.473 1.00 34.22 93 TYR A CA 10
ATOM 17899 C C . TYR A 1 68 ? 24.338 -3.082 -35.038 1.00 2.22 93 TYR A C 10
ATOM 17900 O O . TYR A 1 68 ? 24.643 -3.957 -34.235 1.00 20.03 93 TYR A O 10
ATOM 17918 N N . ASP A 1 69 ? 23.535 -2.069 -34.724 1.00 53.02 94 ASP A N 10
ATOM 17919 C CA . ASP A 1 69 ? 22.983 -1.929 -33.377 1.00 15.50 94 ASP A CA 10
ATOM 17920 C C . ASP A 1 69 ? 21.690 -2.725 -33.227 1.00 13.24 94 ASP A C 10
ATOM 17921 O O . ASP A 1 69 ? 21.283 -3.074 -32.119 1.00 31.40 94 ASP A O 10
ATOM 17930 N N . GLY A 1 70 ? 21.079 -3.068 -34.352 1.00 53.25 95 GLY A N 10
ATOM 17931 C CA . GLY A 1 70 ? 19.812 -3.769 -34.316 1.00 51.51 95 GLY A CA 10
ATOM 17932 C C . GLY A 1 70 ? 18.630 -2.865 -34.622 1.00 61.22 95 GLY A C 10
ATOM 17933 O O . GLY A 1 70 ? 17.529 -3.348 -34.863 1.00 1.53 95 GLY A O 10
ATOM 17937 N N . LYS A 1 71 ? 18.853 -1.552 -34.607 1.00 54.40 96 LYS A N 10
ATOM 17938 C CA . LYS A 1 71 ? 17.799 -0.603 -34.953 1.00 34.41 96 LYS A CA 10
ATOM 17939 C C . LYS A 1 71 ? 17.584 -0.577 -36.464 1.00 0.31 96 LYS A C 10
ATOM 17940 O O . LYS A 1 71 ? 18.507 -0.859 -37.230 1.00 25.35 96 LYS A O 10
ATOM 17959 N N . PRO A 1 72 ? 16.360 -0.256 -36.914 1.00 4.24 97 PRO A N 10
ATOM 17960 C CA . PRO A 1 72 ? 16.018 -0.211 -38.331 1.00 42.20 97 PRO A CA 10
ATOM 17961 C C . PRO A 1 72 ? 16.423 1.101 -39.004 1.00 75.10 97 PRO A C 10
ATOM 17962 O O . PRO A 1 72 ? 15.607 2.008 -39.161 1.00 32.43 97 PRO A O 10
ATOM 17973 N N . LEU A 1 73 ? 17.686 1.203 -39.390 1.00 23.41 98 LEU A N 10
ATOM 17974 C CA . LEU A 1 73 ? 18.162 2.363 -40.130 1.00 10.21 98 LEU A CA 10
ATOM 17975 C C . LEU A 1 73 ? 18.847 1.914 -41.420 1.00 42.15 98 LEU A C 10
ATOM 17976 O O . LEU A 1 73 ? 19.625 0.955 -41.429 1.00 13.21 98 LEU A O 10
ATOM 17992 N N . ASP A 1 74 ? 18.526 2.597 -42.508 1.00 2.44 99 ASP A N 10
ATOM 17993 C CA . ASP A 1 74 ? 18.974 2.196 -43.834 1.00 11.44 99 ASP A CA 10
ATOM 17994 C C . ASP A 1 74 ? 20.359 2.750 -44.152 1.00 42.41 99 ASP A C 10
ATOM 17995 O O . ASP A 1 74 ? 20.507 3.733 -44.871 1.00 2.32 99 ASP A O 10
ATOM 18004 N N . LEU A 1 75 ? 21.378 2.108 -43.590 1.00 72.22 100 LEU A N 10
ATOM 18005 C CA . LEU A 1 75 ? 22.767 2.485 -43.846 1.00 12.55 100 LEU A CA 10
ATOM 18006 C C . LEU A 1 75 ? 23.692 1.276 -43.789 1.00 53.35 100 LEU A C 10
ATOM 18007 O O . LEU A 1 75 ? 24.562 1.121 -44.641 1.00 12.02 100 LEU A O 10
ATOM 18023 N N . GLY A 1 76 ? 23.475 0.416 -42.795 1.00 30.42 101 GLY A N 10
ATOM 18024 C CA . GLY A 1 76 ? 24.415 -0.658 -42.486 1.00 65.34 101 GLY A CA 10
ATOM 18025 C C . GLY A 1 76 ? 24.820 -1.509 -43.680 1.00 75.12 101 GLY A C 10
ATOM 18026 O O . GLY A 1 76 ? 26.000 -1.797 -43.865 1.00 63.33 101 GLY A O 10
ATOM 18030 N N . PHE A 1 77 ? 23.852 -1.906 -44.488 1.00 13.53 102 PHE A N 10
ATOM 18031 C CA . PHE A 1 77 ? 24.122 -2.795 -45.613 1.00 41.10 102 PHE A CA 10
ATOM 18032 C C . PHE A 1 77 ? 24.824 -2.075 -46.766 1.00 75.24 102 PHE A C 10
ATOM 18033 O O . PHE A 1 77 ? 25.631 -2.670 -47.477 1.00 3.43 102 PHE A O 10
ATOM 18050 N N . CYS A 1 78 ? 24.532 -0.796 -46.938 1.00 61.14 103 CYS A N 10
ATOM 18051 C CA . CYS A 1 78 ? 24.960 -0.084 -48.134 1.00 42.21 103 CYS A CA 10
ATOM 18052 C C . CYS A 1 78 ? 26.112 0.882 -47.851 1.00 70.52 103 CYS A C 10
ATOM 18053 O O . CYS A 1 78 ? 26.670 1.474 -48.773 1.00 11.14 103 CYS A O 10
ATOM 18060 N N . THR A 1 79 ? 26.491 1.017 -46.580 1.00 75.00 104 THR A N 10
ATOM 18061 C CA . THR A 1 79 ? 27.557 1.941 -46.189 1.00 1.23 104 THR A CA 10
ATOM 18062 C C . THR A 1 79 ? 28.921 1.442 -46.664 1.00 43.31 104 THR A C 10
ATOM 18063 O O . THR A 1 79 ? 29.929 2.132 -46.532 1.00 63.23 104 THR A O 10
ATOM 18074 N N . LEU A 1 80 ? 28.941 0.244 -47.236 1.00 65.10 105 LEU A N 10
ATOM 18075 C CA . LEU A 1 80 ? 30.168 -0.334 -47.763 1.00 43.04 105 LEU A CA 10
ATOM 18076 C C . LEU A 1 80 ? 30.508 0.299 -49.112 1.00 61.24 105 LEU A C 10
ATOM 18077 O O . LEU A 1 80 ? 31.537 -0.005 -49.723 1.00 44.00 105 LEU A O 10
ATOM 18093 N N . ALA A 1 81 ? 29.630 1.184 -49.567 1.00 14.43 106 ALA A N 10
ATOM 18094 C CA . ALA A 1 81 ? 29.805 1.873 -50.831 1.00 41.35 106 ALA A CA 10
ATOM 18095 C C . ALA A 1 81 ? 29.409 3.335 -50.690 1.00 42.31 106 ALA A C 10
ATOM 18096 O O . ALA A 1 81 ? 28.887 3.741 -49.651 1.00 30.05 106 ALA A O 10
ATOM 18103 N N . GLY A 1 82 ? 29.659 4.127 -51.723 1.00 51.53 107 GLY A N 10
ATOM 18104 C CA . GLY A 1 82 ? 29.325 5.536 -51.667 1.00 3.34 107 GLY A CA 10
ATOM 18105 C C . GLY A 1 82 ? 28.206 5.917 -52.616 1.00 71.34 107 GLY A C 10
ATOM 18106 O O . GLY A 1 82 ? 27.057 6.053 -52.206 1.00 31.33 107 GLY A O 10
ATOM 18110 N N . ILE A 1 83 ? 28.537 6.055 -53.894 1.00 62.20 108 ILE A N 10
ATOM 18111 C CA . ILE A 1 83 ? 27.591 6.570 -54.879 1.00 23.30 108 ILE A CA 10
ATOM 18112 C C . ILE A 1 83 ? 26.410 5.617 -55.090 1.00 3.31 108 ILE A C 10
ATOM 18113 O O . ILE A 1 83 ? 25.297 6.052 -55.381 1.00 24.04 108 ILE A O 10
ATOM 18129 N N . ARG A 1 84 ? 26.641 4.320 -54.915 1.00 75.52 109 ARG A N 10
ATOM 18130 C CA . ARG A 1 84 ? 25.581 3.336 -55.117 1.00 23.10 109 ARG A CA 10
ATOM 18131 C C . ARG A 1 84 ? 24.900 2.975 -53.797 1.00 63.10 109 ARG A C 10
ATOM 18132 O O . ARG A 1 84 ? 23.987 2.153 -53.771 1.00 50.21 109 ARG A O 10
ATOM 18153 N N . GLU A 1 85 ? 25.340 3.605 -52.711 1.00 62.22 110 GLU A N 10
ATOM 18154 C CA . GLU A 1 85 ? 24.738 3.393 -51.395 1.00 43.55 110 GLU A CA 10
ATOM 18155 C C . GLU A 1 85 ? 23.286 3.858 -51.409 1.00 12.52 110 GLU A C 10
ATOM 18156 O O . GLU A 1 85 ? 22.395 3.188 -50.886 1.00 52.51 110 GLU A O 10
ATOM 18168 N N . VAL A 1 86 ? 23.068 4.999 -52.045 1.00 54.33 111 VAL A N 10
ATOM 18169 C CA . VAL A 1 86 ? 21.743 5.595 -52.154 1.00 53.04 111 VAL A CA 10
ATOM 18170 C C . VAL A 1 86 ? 20.758 4.646 -52.844 1.00 51.21 111 VAL A C 10
ATOM 18171 O O . VAL A 1 86 ? 19.648 4.429 -52.359 1.00 53.31 111 VAL A O 10
ATOM 18184 N N . ASP A 1 87 ? 21.175 4.069 -53.965 1.00 13.23 112 ASP A N 10
ATOM 18185 C CA . ASP A 1 87 ? 20.302 3.190 -54.741 1.00 74.15 112 ASP A CA 10
ATOM 18186 C C . ASP A 1 87 ? 20.136 1.833 -54.053 1.00 24.02 112 ASP A C 10
ATOM 18187 O O . ASP A 1 87 ? 19.066 1.225 -54.109 1.00 15.31 112 ASP A O 10
ATOM 18196 N N . CYS A 1 88 ? 21.200 1.371 -53.407 1.00 12.45 113 CYS A N 10
ATOM 18197 C CA . CYS A 1 88 ? 21.185 0.120 -52.639 1.00 14.14 113 CYS A CA 10
ATOM 18198 C C . CYS A 1 88 ? 20.038 0.070 -51.622 1.00 33.52 113 CYS A C 10
ATOM 18199 O O . CYS A 1 88 ? 19.492 -1.001 -51.347 1.00 74.34 113 CYS A O 10
ATOM 18206 N N . ARG A 1 89 ? 19.649 1.229 -51.101 1.00 73.12 114 ARG A N 10
ATOM 18207 C CA . ARG A 1 89 ? 18.637 1.310 -50.044 1.00 53.31 114 ARG A CA 10
ATOM 18208 C C . ARG A 1 89 ? 17.291 0.713 -50.475 1.00 63.14 114 ARG A C 10
ATOM 18209 O O . ARG A 1 89 ? 16.534 0.217 -49.642 1.00 12.32 114 ARG A O 10
ATOM 18230 N N . LYS A 1 90 ? 16.997 0.765 -51.771 1.00 35.24 115 LYS A N 10
ATOM 18231 C CA . LYS A 1 90 ? 15.692 0.313 -52.261 1.00 40.34 115 LYS A CA 10
ATOM 18232 C C . LYS A 1 90 ? 15.587 -1.214 -52.287 1.00 73.15 115 LYS A C 10
ATOM 18233 O O . LYS A 1 90 ? 14.697 -1.794 -51.665 1.00 1.54 115 LYS A O 10
ATOM 18252 N N . ASP A 1 91 ? 16.510 -1.854 -52.997 1.00 2.41 116 ASP A N 10
ATOM 18253 C CA . ASP A 1 91 ? 16.455 -3.306 -53.208 1.00 13.51 116 ASP A CA 10
ATOM 18254 C C . ASP A 1 91 ? 16.920 -4.111 -51.999 1.00 20.50 116 ASP A C 10
ATOM 18255 O O . ASP A 1 91 ? 16.620 -5.302 -51.895 1.00 22.23 116 ASP A O 10
ATOM 18264 N N . ALA A 1 92 ? 17.640 -3.467 -51.089 1.00 51.14 117 ALA A N 10
ATOM 18265 C CA . ALA A 1 92 ? 18.224 -4.155 -49.938 1.00 42.04 117 ALA A CA 10
ATOM 18266 C C . ALA A 1 92 ? 17.181 -4.912 -49.115 1.00 55.22 117 ALA A C 10
ATOM 18267 O O . ALA A 1 92 ? 17.374 -6.079 -48.771 1.00 71.13 117 ALA A O 10
ATOM 18274 N N . GLN A 1 93 ? 16.073 -4.250 -48.809 1.00 61.02 118 GLN A N 10
ATOM 18275 C CA . GLN A 1 93 ? 15.069 -4.817 -47.912 1.00 21.22 118 GLN A CA 10
ATOM 18276 C C . GLN A 1 93 ? 14.161 -5.836 -48.603 1.00 10.03 118 GLN A C 10
ATOM 18277 O O . GLN A 1 93 ? 13.423 -6.550 -47.931 1.00 21.32 118 GLN A O 10
ATOM 18291 N N . THR A 1 94 ? 14.221 -5.905 -49.930 1.00 12.35 119 THR A N 10
ATOM 18292 C CA . THR A 1 94 ? 13.307 -6.744 -50.710 1.00 23.34 119 THR A CA 10
ATOM 18293 C C . THR A 1 94 ? 13.418 -8.234 -50.334 1.00 14.34 119 THR A C 10
ATOM 18294 O O . THR A 1 94 ? 12.472 -9.003 -50.518 1.00 42.14 119 THR A O 10
ATOM 18305 N N . CYS A 1 95 ? 14.577 -8.634 -49.817 1.00 64.31 120 CYS A N 10
ATOM 18306 C CA . CYS A 1 95 ? 14.795 -9.990 -49.289 1.00 74.22 120 CYS A CA 10
ATOM 18307 C C . CYS A 1 95 ? 13.964 -10.267 -48.020 1.00 32.33 120 CYS A C 10
ATOM 18308 O O . CYS A 1 95 ? 14.476 -10.844 -47.060 1.00 54.53 120 CYS A O 10
ATOM 18315 N N . ASP A 1 96 ? 12.689 -9.875 -48.018 1.00 70.22 121 ASP A N 10
ATOM 18316 C CA . ASP A 1 96 ? 11.890 -9.877 -46.791 1.00 14.42 121 ASP A CA 10
ATOM 18317 C C . ASP A 1 96 ? 11.689 -11.267 -46.193 1.00 2.35 121 ASP A C 10
ATOM 18318 O O . ASP A 1 96 ? 12.109 -11.509 -45.060 1.00 3.52 121 ASP A O 10
ATOM 18327 N N . LYS A 1 97 ? 11.043 -12.178 -46.923 1.00 32.45 122 LYS A N 10
ATOM 18328 C CA . LYS A 1 97 ? 10.752 -13.489 -46.348 1.00 43.33 122 LYS A CA 10
ATOM 18329 C C . LYS A 1 97 ? 11.221 -14.658 -47.217 1.00 3.34 122 LYS A C 10
ATOM 18330 O O . LYS A 1 97 ? 12.183 -15.349 -46.875 1.00 23.32 122 LYS A O 10
ATOM 18349 N N . LYS A 1 98 ? 10.536 -14.872 -48.344 1.00 41.01 123 LYS A N 10
ATOM 18350 C CA . LYS A 1 98 ? 10.734 -16.102 -49.118 1.00 52.44 123 LYS A CA 10
ATOM 18351 C C . LYS A 1 98 ? 10.979 -15.899 -50.610 1.00 71.10 123 LYS A C 10
ATOM 18352 O O . LYS A 1 98 ? 12.063 -16.179 -51.100 1.00 63.32 123 LYS A O 10
ATOM 18371 N N . TYR A 1 99 ? 9.968 -15.465 -51.346 1.00 31.03 124 TYR A N 10
ATOM 18372 C CA . TYR A 1 99 ? 10.070 -15.459 -52.802 1.00 5.54 124 TYR A CA 10
ATOM 18373 C C . TYR A 1 99 ? 10.878 -14.274 -53.298 1.00 11.23 124 TYR A C 10
ATOM 18374 O O . TYR A 1 99 ? 11.633 -14.386 -54.266 1.00 5.44 124 TYR A O 10
ATOM 18392 N N . GLU A 1 100 ? 10.747 -13.148 -52.624 1.00 44.40 125 GLU A N 10
ATOM 18393 C CA . GLU A 1 100 ? 11.394 -11.935 -53.078 1.00 51.33 125 GLU A CA 10
ATOM 18394 C C . GLU A 1 100 ? 12.835 -11.853 -52.590 1.00 24.42 125 GLU A C 10
ATOM 18395 O O . GLU A 1 100 ? 13.505 -10.845 -52.800 1.00 63.10 125 GLU A O 10
ATOM 18407 N N . SER A 1 101 ? 13.330 -12.919 -51.966 1.00 14.33 126 SER A N 10
ATOM 18408 C CA . SER A 1 101 ? 14.737 -12.970 -51.613 1.00 64.50 126 SER A CA 10
ATOM 18409 C C . SER A 1 101 ? 15.557 -13.214 -52.879 1.00 12.22 126 SER A C 10
ATOM 18410 O O . SER A 1 101 ? 16.568 -12.559 -53.109 1.00 14.33 126 SER A O 10
ATOM 18418 N N . ASP A 1 102 ? 15.101 -14.164 -53.695 1.00 33.32 127 ASP A N 10
ATOM 18419 C CA . ASP A 1 102 ? 15.675 -14.399 -55.023 1.00 61.11 127 ASP A CA 10
ATOM 18420 C C . ASP A 1 102 ? 15.709 -13.115 -55.840 1.00 15.23 127 ASP A C 10
ATOM 18421 O O . ASP A 1 102 ? 16.734 -12.763 -56.431 1.00 13.41 127 ASP A O 10
ATOM 18430 N N . LYS A 1 103 ? 14.578 -12.415 -55.860 1.00 30.30 128 LYS A N 10
ATOM 18431 C CA . LYS A 1 103 ? 14.443 -11.183 -56.630 1.00 3.30 128 LYS A CA 10
ATOM 18432 C C . LYS A 1 103 ? 15.382 -10.106 -56.102 1.00 32.45 128 LYS A C 10
ATOM 18433 O O . LYS A 1 103 ? 15.921 -9.304 -56.860 1.00 54.11 128 LYS A O 10
ATOM 18452 N N . CYS A 1 104 ? 15.573 -10.098 -54.798 1.00 14.04 129 CYS A N 10
ATOM 18453 C CA . CYS A 1 104 ? 16.422 -9.122 -54.148 1.00 41.34 129 CYS A CA 10
ATOM 18454 C C . CYS A 1 104 ? 17.902 -9.477 -54.318 1.00 44.42 129 CYS A C 10
ATOM 18455 O O . CYS A 1 104 ? 18.717 -8.618 -54.640 1.00 71.52 129 CYS A O 10
ATOM 18462 N N . LEU A 1 105 ? 18.230 -10.757 -54.135 1.00 55.23 130 LEU A N 10
ATOM 18463 C CA . LEU A 1 105 ? 19.616 -11.223 -54.194 1.00 2.04 130 LEU A CA 10
ATOM 18464 C C . LEU A 1 105 ? 20.277 -10.878 -55.528 1.00 64.45 130 LEU A C 10
ATOM 18465 O O . LEU A 1 105 ? 21.348 -10.270 -55.555 1.00 52.31 130 LEU A O 10
ATOM 18481 N N . ASN A 1 106 ? 19.631 -11.246 -56.630 1.00 73.03 131 ASN A N 10
ATOM 18482 C CA . ASN A 1 106 ? 20.177 -10.974 -57.957 1.00 22.05 131 ASN A CA 10
ATOM 18483 C C . ASN A 1 106 ? 20.249 -9.475 -58.229 1.00 4.41 131 ASN A C 10
ATOM 18484 O O . ASN A 1 106 ? 21.055 -9.021 -59.040 1.00 72.30 131 ASN A O 10
ATOM 18495 N N . ALA A 1 107 ? 19.426 -8.713 -57.526 1.00 52.11 132 ALA A N 10
ATOM 18496 C CA . ALA A 1 107 ? 19.347 -7.279 -57.741 1.00 72.53 132 ALA A CA 10
ATOM 18497 C C . ALA A 1 107 ? 20.525 -6.580 -57.076 1.00 13.41 132 ALA A C 10
ATOM 18498 O O . ALA A 1 107 ? 20.941 -5.506 -57.498 1.00 30.33 132 ALA A O 10
ATOM 18505 N N . ILE A 1 108 ? 21.078 -7.219 -56.050 1.00 32.23 133 ILE A N 10
ATOM 18506 C CA . ILE A 1 108 ? 22.079 -6.588 -55.201 1.00 35.35 133 ILE A CA 10
ATOM 18507 C C . ILE A 1 108 ? 23.442 -6.510 -55.885 1.00 21.15 133 ILE A C 10
ATOM 18508 O O . ILE A 1 108 ? 24.097 -5.468 -55.847 1.00 31.50 133 ILE A O 10
ATOM 18524 N N . LYS A 1 109 ? 23.866 -7.586 -56.541 1.00 20.13 134 LYS A N 10
ATOM 18525 C CA . LYS A 1 109 ? 25.230 -7.638 -57.052 1.00 14.35 134 LYS A CA 10
ATOM 18526 C C . LYS A 1 109 ? 25.373 -6.805 -58.322 1.00 70.20 134 LYS A C 10
ATOM 18527 O O . LYS A 1 109 ? 26.435 -6.241 -58.584 1.00 53.21 134 LYS A O 10
ATOM 18546 N N . GLU A 1 110 ? 24.292 -6.695 -59.091 1.00 61.40 135 GLU A N 10
ATOM 18547 C CA . GLU A 1 110 ? 24.326 -5.936 -60.336 1.00 65.24 135 GLU A CA 10
ATOM 18548 C C . GLU A 1 110 ? 24.390 -4.440 -60.053 1.00 63.44 135 GLU A C 10
ATOM 18549 O O . GLU A 1 110 ? 24.827 -3.657 -60.889 1.00 14.32 135 GLU A O 10
ATOM 18561 N N . LYS A 1 111 ? 23.959 -4.053 -58.862 1.00 34.54 136 LYS A N 10
ATOM 18562 C CA . LYS A 1 111 ? 24.060 -2.670 -58.432 1.00 32.41 136 LYS A CA 10
ATOM 18563 C C . LYS A 1 111 ? 25.519 -2.265 -58.262 1.00 3.14 136 LYS A C 10
ATOM 18564 O O . LYS A 1 111 ? 25.862 -1.087 -58.370 1.00 32.14 136 LYS A O 10
ATOM 18583 N N . TYR A 1 112 ? 26.378 -3.245 -58.006 1.00 31.22 137 TYR A N 10
ATOM 18584 C CA . TYR A 1 112 ? 27.792 -2.976 -57.784 1.00 50.40 137 TYR A CA 10
ATOM 18585 C C . TYR A 1 112 ? 28.635 -3.273 -59.023 1.00 54.31 137 TYR A C 10
ATOM 18586 O O . TYR A 1 112 ? 29.630 -2.590 -59.273 1.00 74.53 137 TYR A O 10
ATOM 18604 N N . LYS A 1 113 ? 28.247 -4.277 -59.801 1.00 72.00 138 LYS A N 10
ATOM 18605 C CA . LYS A 1 113 ? 28.957 -4.586 -61.039 1.00 35.04 138 LYS A CA 10
ATOM 18606 C C . LYS A 1 113 ? 28.401 -3.737 -62.182 1.00 61.40 138 LYS A C 10
ATOM 18607 O O . LYS A 1 113 ? 27.266 -3.271 -62.112 1.00 14.14 138 LYS A O 10
ATOM 18626 N N . PRO A 1 114 ? 29.196 -3.502 -63.239 1.00 65.44 139 PRO A N 10
ATOM 18627 C CA . PRO A 1 114 ? 28.782 -2.658 -64.369 1.00 2.02 139 PRO A CA 10
ATOM 18628 C C . PRO A 1 114 ? 27.537 -3.181 -65.091 1.00 74.22 139 PRO A C 10
ATOM 18629 O O . PRO A 1 114 ? 27.557 -4.255 -65.697 1.00 71.13 139 PRO A O 10
ATOM 18640 N N . VAL A 1 115 ? 26.454 -2.418 -64.998 1.00 71.52 140 VAL A N 10
ATOM 18641 C CA . VAL A 1 115 ? 25.216 -2.721 -65.717 1.00 40.11 140 VAL A CA 10
ATOM 18642 C C . VAL A 1 115 ? 24.759 -1.506 -66.518 1.00 41.33 140 VAL A C 10
ATOM 18643 O O . VAL A 1 115 ? 23.593 -1.397 -66.910 1.00 35.11 140 VAL A O 10
ATOM 18656 N N . VAL A 1 116 ? 25.686 -0.595 -66.765 1.00 14.40 141 VAL A N 10
ATOM 18657 C CA . VAL A 1 116 ? 25.363 0.660 -67.419 1.00 63.44 141 VAL A CA 10
ATOM 18658 C C . VAL A 1 116 ? 26.286 0.919 -68.608 1.00 62.41 141 VAL A C 10
ATOM 18659 O O . VAL A 1 116 ? 27.496 0.700 -68.534 1.00 33.11 141 VAL A O 10
ATOM 18672 N N . ASP A 1 117 ? 25.694 1.352 -69.711 1.00 63.24 142 ASP A N 10
ATOM 18673 C CA . ASP A 1 117 ? 26.455 1.777 -70.880 1.00 43.05 142 ASP A CA 10
ATOM 18674 C C . ASP A 1 117 ? 26.501 3.295 -70.937 1.00 12.41 142 ASP A C 10
ATOM 18675 O O . ASP A 1 117 ? 25.500 3.937 -71.264 1.00 3.30 142 ASP A O 10
ATOM 18684 N N . PRO A 1 118 ? 27.649 3.894 -70.590 1.00 3.53 143 PRO A N 10
ATOM 18685 C CA . PRO A 1 118 ? 27.808 5.350 -70.571 1.00 24.03 143 PRO A CA 10
ATOM 18686 C C . PRO A 1 118 ? 27.731 5.959 -71.969 1.00 60.15 143 PRO A C 10
ATOM 18687 O O . PRO A 1 118 ? 26.723 6.560 -72.342 1.00 30.54 143 PRO A O 10
ATOM 18698 N N . ASN A 1 119 ? 28.794 5.805 -72.741 1.00 53.12 144 ASN A N 10
ATOM 18699 C CA . ASN A 1 119 ? 28.821 6.307 -74.106 1.00 54.23 144 ASN A CA 10
ATOM 18700 C C . ASN A 1 119 ? 29.395 5.255 -75.037 1.00 14.55 144 ASN A C 10
ATOM 18701 O O . ASN A 1 119 ? 30.464 4.704 -74.761 1.00 23.13 144 ASN A O 10
ATOM 18712 N N . PRO A 1 120 ? 28.692 4.943 -76.135 1.00 74.24 145 PRO A N 10
ATOM 18713 C CA . PRO A 1 120 ? 29.194 4.019 -77.154 1.00 73.41 145 PRO A CA 10
ATOM 18714 C C . PRO A 1 120 ? 30.518 4.507 -77.734 1.00 50.44 145 PRO A C 10
ATOM 18715 O O . PRO A 1 120 ? 30.594 5.621 -78.260 1.00 22.21 145 PRO A O 10
ATOM 18726 N N . PRO A 1 121 ? 31.573 3.680 -77.625 1.00 70.22 146 PRO A N 10
ATOM 18727 C CA . PRO A 1 121 ? 32.932 4.048 -78.039 1.00 3.11 146 PRO A CA 10
ATOM 18728 C C . PRO A 1 121 ? 33.003 4.537 -79.480 1.00 1.34 146 PRO A C 10
ATOM 18729 O O . PRO A 1 121 ? 32.794 3.772 -80.422 1.00 4.15 146 PRO A O 10
ATOM 18740 N N . ALA A 1 122 ? 33.282 5.818 -79.641 1.00 43.13 147 ALA A N 10
ATOM 18741 C CA . ALA A 1 122 ? 33.399 6.413 -80.958 1.00 63.44 147 ALA A CA 10
ATOM 18742 C C . ALA A 1 122 ? 34.772 7.046 -81.117 1.00 51.21 147 ALA A C 10
ATOM 18743 O O . ALA A 1 122 ? 34.899 8.267 -80.886 1.00 37.72 147 ALA A O 10
ATOM 18751 N N . ALA A 1 1 ? -18.943 -15.261 -26.793 1.00 74.43 26 ALA A N 11
ATOM 18752 C CA . ALA A 1 1 ? -19.545 -16.174 -25.796 1.00 75.53 26 ALA A CA 11
ATOM 18753 C C . ALA A 1 1 ? -18.790 -17.498 -25.736 1.00 61.01 26 ALA A C 11
ATOM 18754 O O . ALA A 1 1 ? -18.758 -18.157 -24.695 1.00 74.33 26 ALA A O 11
ATOM 18763 N N . ASP A 1 2 ? -18.177 -17.886 -26.848 1.00 64.55 27 ASP A N 11
ATOM 18764 C CA . ASP A 1 2 ? -17.435 -19.141 -26.907 1.00 24.53 27 ASP A CA 11
ATOM 18765 C C . ASP A 1 2 ? -16.037 -18.970 -26.316 1.00 45.30 27 ASP A C 11
ATOM 18766 O O . ASP A 1 2 ? -15.085 -18.652 -27.033 1.00 53.14 27 ASP A O 11
ATOM 18775 N N . VAL A 1 3 ? -15.944 -19.134 -24.993 1.00 53.52 28 VAL A N 11
ATOM 18776 C CA . VAL A 1 3 ? -14.670 -19.074 -24.267 1.00 2.54 28 VAL A CA 11
ATOM 18777 C C . VAL A 1 3 ? -14.104 -17.646 -24.226 1.00 42.42 28 VAL A C 11
ATOM 18778 O O . VAL A 1 3 ? -14.222 -16.881 -25.186 1.00 62.14 28 VAL A O 11
ATOM 18791 N N . PHE A 1 4 ? -13.503 -17.288 -23.099 1.00 24.41 29 PHE A N 11
ATOM 18792 C CA . PHE A 1 4 ? -12.918 -15.966 -22.936 1.00 65.53 29 PHE A CA 11
ATOM 18793 C C . PHE A 1 4 ? -11.398 -16.064 -22.841 1.00 63.45 29 PHE A C 11
ATOM 18794 O O . PHE A 1 4 ? -10.862 -17.056 -22.345 1.00 11.45 29 PHE A O 11
ATOM 18811 N N . ASP A 1 5 ? -10.708 -15.043 -23.328 1.00 22.21 30 ASP A N 11
ATOM 18812 C CA . ASP A 1 5 ? -9.249 -15.007 -23.258 1.00 61.42 30 ASP A CA 11
ATOM 18813 C C . ASP A 1 5 ? -8.801 -13.984 -22.222 1.00 25.01 30 ASP A C 11
ATOM 18814 O O . ASP A 1 5 ? -9.197 -12.818 -22.285 1.00 34.21 30 ASP A O 11
ATOM 18823 N N . PRO A 1 6 ? -8.000 -14.415 -21.238 1.00 54.21 31 PRO A N 11
ATOM 18824 C CA . PRO A 1 6 ? -7.488 -13.530 -20.187 1.00 13.03 31 PRO A CA 11
ATOM 18825 C C . PRO A 1 6 ? -6.654 -12.387 -20.757 1.00 62.33 31 PRO A C 11
ATOM 18826 O O . PRO A 1 6 ? -5.759 -12.609 -21.574 1.00 33.14 31 PRO A O 11
ATOM 18837 N N . PRO A 1 7 ? -6.939 -11.146 -20.328 1.00 42.12 32 PRO A N 11
ATOM 18838 C CA . PRO A 1 7 ? -6.260 -9.949 -20.835 1.00 53.14 32 PRO A CA 11
ATOM 18839 C C . PRO A 1 7 ? -4.741 -10.037 -20.723 1.00 71.13 32 PRO A C 11
ATOM 18840 O O . PRO A 1 7 ? -4.190 -10.156 -19.625 1.00 62.33 32 PRO A O 11
ATOM 18851 N N . THR A 1 8 ? -4.073 -9.997 -21.866 1.00 54.34 33 THR A N 11
ATOM 18852 C CA . THR A 1 8 ? -2.623 -10.035 -21.908 1.00 74.24 33 THR A CA 11
ATOM 18853 C C . THR A 1 8 ? -2.070 -8.616 -21.859 1.00 13.42 33 THR A C 11
ATOM 18854 O O . THR A 1 8 ? -2.597 -7.715 -22.517 1.00 5.22 33 THR A O 11
ATOM 18865 N N . GLN A 1 9 ? -1.030 -8.415 -21.064 1.00 31.44 34 GLN A N 11
ATOM 18866 C CA . GLN A 1 9 ? -0.456 -7.090 -20.881 1.00 23.51 34 GLN A CA 11
ATOM 18867 C C . GLN A 1 9 ? 0.759 -6.889 -21.783 1.00 73.33 34 GLN A C 11
ATOM 18868 O O . GLN A 1 9 ? 1.701 -7.684 -21.764 1.00 22.21 34 GLN A O 11
ATOM 18882 N N . TYR A 1 10 ? 0.727 -5.829 -22.579 1.00 40.22 35 TYR A N 11
ATOM 18883 C CA . TYR A 1 10 ? 1.826 -5.503 -23.478 1.00 54.43 35 TYR A CA 11
ATOM 18884 C C . TYR A 1 10 ? 1.932 -3.994 -23.670 1.00 3.11 35 TYR A C 11
ATOM 18885 O O . TYR A 1 10 ? 0.951 -3.327 -23.992 1.00 65.14 35 TYR A O 11
ATOM 18903 N N . GLY A 1 11 ? 3.126 -3.455 -23.471 1.00 31.20 36 GLY A N 11
ATOM 18904 C CA . GLY A 1 11 ? 3.313 -2.018 -23.565 1.00 55.10 36 GLY A CA 11
ATOM 18905 C C . GLY A 1 11 ? 3.740 -1.558 -24.947 1.00 62.45 36 GLY A C 11
ATOM 18906 O O . GLY A 1 11 ? 4.355 -0.504 -25.090 1.00 4.14 36 GLY A O 11
ATOM 18910 N N . TYR A 1 12 ? 3.426 -2.346 -25.966 1.00 71.25 37 TYR A N 11
ATOM 18911 C CA . TYR A 1 12 ? 3.744 -1.984 -27.338 1.00 54.24 37 TYR A CA 11
ATOM 18912 C C . TYR A 1 12 ? 2.599 -2.377 -28.249 1.00 12.54 37 TYR A C 11
ATOM 18913 O O . TYR A 1 12 ? 1.678 -3.074 -27.822 1.00 31.11 37 TYR A O 11
ATOM 18931 N N . ASP A 1 13 ? 2.653 -1.930 -29.491 1.00 41.04 38 ASP A N 11
ATOM 18932 C CA . ASP A 1 13 ? 1.587 -2.205 -30.437 1.00 72.35 38 ASP A CA 11
ATOM 18933 C C . ASP A 1 13 ? 1.623 -3.655 -30.883 1.00 74.31 38 ASP A C 11
ATOM 18934 O O . ASP A 1 13 ? 2.497 -4.059 -31.652 1.00 53.35 38 ASP A O 11
ATOM 18943 N N . GLY A 1 14 ? 0.689 -4.435 -30.374 1.00 22.32 39 GLY A N 11
ATOM 18944 C CA . GLY A 1 14 ? 0.583 -5.811 -30.779 1.00 53.22 39 GLY A CA 11
ATOM 18945 C C . GLY A 1 14 ? 0.753 -6.771 -29.627 1.00 42.44 39 GLY A C 11
ATOM 18946 O O . GLY A 1 14 ? -0.056 -6.797 -28.706 1.00 32.11 39 GLY A O 11
ATOM 18950 N N . LYS A 1 15 ? 1.812 -7.552 -29.685 1.00 11.01 40 LYS A N 11
ATOM 18951 C CA . LYS A 1 15 ? 2.047 -8.631 -28.738 1.00 73.21 40 LYS A CA 11
ATOM 18952 C C . LYS A 1 15 ? 3.531 -8.708 -28.409 1.00 75.22 40 LYS A C 11
ATOM 18953 O O . LYS A 1 15 ? 4.345 -8.096 -29.100 1.00 55.22 40 LYS A O 11
ATOM 18972 N N . PRO A 1 16 ? 3.906 -9.442 -27.350 1.00 43.10 41 PRO A N 11
ATOM 18973 C CA . PRO A 1 16 ? 5.309 -9.762 -27.082 1.00 61.55 41 PRO A CA 11
ATOM 18974 C C . PRO A 1 16 ? 5.874 -10.695 -28.152 1.00 64.31 41 PRO A C 11
ATOM 18975 O O . PRO A 1 16 ? 5.121 -11.406 -28.823 1.00 64.22 41 PRO A O 11
ATOM 18986 N N . LEU A 1 17 ? 7.191 -10.677 -28.320 1.00 52.02 42 LEU A N 11
ATOM 18987 C CA . LEU A 1 17 ? 7.850 -11.516 -29.315 1.00 71.10 42 LEU A CA 11
ATOM 18988 C C . LEU A 1 17 ? 7.599 -12.999 -29.046 1.00 64.04 42 LEU A C 11
ATOM 18989 O O . LEU A 1 17 ? 8.178 -13.583 -28.128 1.00 44.11 42 LEU A O 11
ATOM 19005 N N . ASP A 1 18 ? 6.715 -13.588 -29.840 1.00 3.43 43 ASP A N 11
ATOM 19006 C CA . ASP A 1 18 ? 6.415 -15.010 -29.743 1.00 21.25 43 ASP A CA 11
ATOM 19007 C C . ASP A 1 18 ? 6.115 -15.566 -31.137 1.00 53.43 43 ASP A C 11
ATOM 19008 O O . ASP A 1 18 ? 6.315 -14.876 -32.142 1.00 24.23 43 ASP A O 11
ATOM 19017 N N . ALA A 1 19 ? 5.609 -16.792 -31.191 1.00 73.54 44 ALA A N 11
ATOM 19018 C CA . ALA A 1 19 ? 5.339 -17.474 -32.447 1.00 52.34 44 ALA A CA 11
ATOM 19019 C C . ALA A 1 19 ? 4.247 -16.767 -33.239 1.00 21.14 44 ALA A C 11
ATOM 19020 O O . ALA A 1 19 ? 4.158 -16.925 -34.450 1.00 71.34 44 ALA A O 11
ATOM 19027 N N . SER A 1 20 ? 3.421 -15.994 -32.541 1.00 71.25 45 SER A N 11
ATOM 19028 C CA . SER A 1 20 ? 2.297 -15.291 -33.155 1.00 71.34 45 SER A CA 11
ATOM 19029 C C . SER A 1 20 ? 2.733 -14.441 -34.354 1.00 42.52 45 SER A C 11
ATOM 19030 O O . SER A 1 20 ? 2.036 -14.384 -35.367 1.00 24.04 45 SER A O 11
ATOM 19038 N N . PHE A 1 21 ? 3.889 -13.791 -34.248 1.00 75.23 46 PHE A N 11
ATOM 19039 C CA . PHE A 1 21 ? 4.404 -12.977 -35.348 1.00 61.00 46 PHE A CA 11
ATOM 19040 C C . PHE A 1 21 ? 4.907 -13.866 -36.479 1.00 10.10 46 PHE A C 11
ATOM 19041 O O . PHE A 1 21 ? 4.694 -13.580 -37.656 1.00 73.53 46 PHE A O 11
ATOM 19058 N N . CYS A 1 22 ? 5.553 -14.959 -36.108 1.00 3.35 47 CYS A N 11
ATOM 19059 C CA . CYS A 1 22 ? 6.075 -15.911 -37.077 1.00 33.13 47 CYS A CA 11
ATOM 19060 C C . CYS A 1 22 ? 4.933 -16.664 -37.757 1.00 74.53 47 CYS A C 11
ATOM 19061 O O . CYS A 1 22 ? 5.091 -17.203 -38.853 1.00 2.10 47 CYS A O 11
ATOM 19068 N N . ARG A 1 23 ? 3.786 -16.688 -37.089 1.00 45.21 48 ARG A N 11
ATOM 19069 C CA . ARG A 1 23 ? 2.558 -17.252 -37.637 1.00 24.25 48 ARG A CA 11
ATOM 19070 C C . ARG A 1 23 ? 2.148 -16.505 -38.902 1.00 5.12 48 ARG A C 11
ATOM 19071 O O . ARG A 1 23 ? 1.634 -17.095 -39.852 1.00 3.11 48 ARG A O 11
ATOM 19092 N N . THR A 1 24 ? 2.401 -15.206 -38.910 1.00 70.20 49 THR A N 11
ATOM 19093 C CA . THR A 1 24 ? 2.097 -14.376 -40.062 1.00 5.02 49 THR A CA 11
ATOM 19094 C C . THR A 1 24 ? 3.190 -14.513 -41.130 1.00 44.23 49 THR A C 11
ATOM 19095 O O . THR A 1 24 ? 3.008 -14.110 -42.280 1.00 44.53 49 THR A O 11
ATOM 19106 N N . ALA A 1 25 ? 4.316 -15.109 -40.749 1.00 5.44 50 ALA A N 11
ATOM 19107 C CA . ALA A 1 25 ? 5.430 -15.300 -41.669 1.00 65.35 50 ALA A CA 11
ATOM 19108 C C . ALA A 1 25 ? 5.222 -16.546 -42.526 1.00 40.34 50 ALA A C 11
ATOM 19109 O O . ALA A 1 25 ? 5.680 -16.605 -43.667 1.00 10.24 50 ALA A O 11
ATOM 19116 N N . GLY A 1 26 ? 4.553 -17.549 -41.962 1.00 13.14 51 GLY A N 11
ATOM 19117 C CA . GLY A 1 26 ? 4.195 -18.727 -42.728 1.00 53.51 51 GLY A CA 11
ATOM 19118 C C . GLY A 1 26 ? 4.991 -19.954 -42.334 1.00 52.00 51 GLY A C 11
ATOM 19119 O O . GLY A 1 26 ? 4.912 -20.420 -41.194 1.00 2.54 51 GLY A O 11
ATOM 19123 N N . SER A 1 27 ? 5.779 -20.464 -43.273 1.00 71.31 52 SER A N 11
ATOM 19124 C CA . SER A 1 27 ? 6.562 -21.677 -43.064 1.00 43.30 52 SER A CA 11
ATOM 19125 C C . SER A 1 27 ? 7.572 -21.487 -41.936 1.00 0.15 52 SER A C 11
ATOM 19126 O O . SER A 1 27 ? 7.926 -22.431 -41.229 1.00 33.54 52 SER A O 11
ATOM 19134 N N . ARG A 1 28 ? 8.013 -20.251 -41.749 1.00 45.45 53 ARG A N 11
ATOM 19135 C CA . ARG A 1 28 ? 9.022 -19.958 -40.746 1.00 62.44 53 ARG A CA 11
ATOM 19136 C C . ARG A 1 28 ? 8.466 -20.046 -39.327 1.00 5.34 53 ARG A C 11
ATOM 19137 O O . ARG A 1 28 ? 9.222 -19.963 -38.359 1.00 3.44 53 ARG A O 11
ATOM 19158 N N . GLU A 1 29 ? 7.153 -20.223 -39.198 1.00 2.43 54 GLU A N 11
ATOM 19159 C CA . GLU A 1 29 ? 6.551 -20.447 -37.890 1.00 24.44 54 GLU A CA 11
ATOM 19160 C C . GLU A 1 29 ? 7.050 -21.767 -37.323 1.00 65.33 54 GLU A C 11
ATOM 19161 O O . GLU A 1 29 ? 7.301 -21.885 -36.126 1.00 51.34 54 GLU A O 11
ATOM 19173 N N . LYS A 1 30 ? 7.220 -22.747 -38.207 1.00 2.44 55 LYS A N 11
ATOM 19174 C CA . LYS A 1 30 ? 7.623 -24.093 -37.807 1.00 32.20 55 LYS A CA 11
ATOM 19175 C C . LYS A 1 30 ? 8.985 -24.081 -37.117 1.00 62.53 55 LYS A C 11
ATOM 19176 O O . LYS A 1 30 ? 9.219 -24.834 -36.171 1.00 71.22 55 LYS A O 11
ATOM 19195 N N . ASP A 1 31 ? 9.875 -23.221 -37.588 1.00 31.53 56 ASP A N 11
ATOM 19196 C CA . ASP A 1 31 ? 11.201 -23.088 -36.991 1.00 34.11 56 ASP A CA 11
ATOM 19197 C C . ASP A 1 31 ? 11.141 -22.150 -35.787 1.00 62.23 56 ASP A C 11
ATOM 19198 O O . ASP A 1 31 ? 11.713 -22.431 -34.732 1.00 33.15 56 ASP A O 11
ATOM 19207 N N . CYS A 1 32 ? 10.412 -21.052 -35.952 1.00 23.14 57 CYS A N 11
ATOM 19208 C CA . CYS A 1 32 ? 10.281 -20.025 -34.921 1.00 33.42 57 CYS A CA 11
ATOM 19209 C C . CYS A 1 32 ? 9.692 -20.582 -33.626 1.00 15.11 57 CYS A C 11
ATOM 19210 O O . CYS A 1 32 ? 10.214 -20.323 -32.540 1.00 12.34 57 CYS A O 11
ATOM 19217 N N . ARG A 1 33 ? 8.618 -21.362 -33.754 1.00 11.30 58 ARG A N 11
ATOM 19218 C CA . ARG A 1 33 ? 7.897 -21.919 -32.606 1.00 2.53 58 ARG A CA 11
ATOM 19219 C C . ARG A 1 33 ? 8.824 -22.664 -31.649 1.00 25.23 58 ARG A C 11
ATOM 19220 O O . ARG A 1 33 ? 8.569 -22.713 -30.445 1.00 42.43 58 ARG A O 11
ATOM 19241 N N . LYS A 1 34 ? 9.890 -23.249 -32.180 1.00 4.13 59 LYS A N 11
ATOM 19242 C CA . LYS A 1 34 ? 10.801 -24.032 -31.367 1.00 12.41 59 LYS A CA 11
ATOM 19243 C C . LYS A 1 34 ? 11.707 -23.111 -30.562 1.00 65.24 59 LYS A C 11
ATOM 19244 O O . LYS A 1 34 ? 11.817 -23.242 -29.343 1.00 15.20 59 LYS A O 11
ATOM 19263 N N . ASP A 1 35 ? 12.320 -22.160 -31.252 1.00 64.14 60 ASP A N 11
ATOM 19264 C CA . ASP A 1 35 ? 13.284 -21.250 -30.639 1.00 1.25 60 ASP A CA 11
ATOM 19265 C C . ASP A 1 35 ? 12.625 -20.333 -29.617 1.00 2.45 60 ASP A C 11
ATOM 19266 O O . ASP A 1 35 ? 13.083 -20.229 -28.478 1.00 65.33 60 ASP A O 11
ATOM 19275 N N . VAL A 1 36 ? 11.544 -19.676 -30.020 1.00 10.44 61 VAL A N 11
ATOM 19276 C CA . VAL A 1 36 ? 10.922 -18.659 -29.180 1.00 60.24 61 VAL A CA 11
ATOM 19277 C C . VAL A 1 36 ? 10.301 -19.258 -27.915 1.00 75.55 61 VAL A C 11
ATOM 19278 O O . VAL A 1 36 ? 10.365 -18.653 -26.845 1.00 54.23 61 VAL A O 11
ATOM 19291 N N . GLN A 1 37 ? 9.727 -20.451 -28.019 1.00 21.22 62 GLN A N 11
ATOM 19292 C CA . GLN A 1 37 ? 9.086 -21.074 -26.867 1.00 73.21 62 GLN A CA 11
ATOM 19293 C C . GLN A 1 37 ? 10.111 -21.795 -25.994 1.00 35.35 62 GLN A C 11
ATOM 19294 O O . GLN A 1 37 ? 9.837 -22.129 -24.844 1.00 11.11 62 GLN A O 11
ATOM 19308 N N . ALA A 1 38 ? 11.294 -22.033 -26.553 1.00 61.42 63 ALA A N 11
ATOM 19309 C CA . ALA A 1 38 ? 12.418 -22.564 -25.785 1.00 44.24 63 ALA A CA 11
ATOM 19310 C C . ALA A 1 38 ? 13.087 -21.457 -24.973 1.00 25.01 63 ALA A C 11
ATOM 19311 O O . ALA A 1 38 ? 14.152 -21.651 -24.383 1.00 4.35 63 ALA A O 11
ATOM 19318 N N . CYS A 1 39 ? 12.455 -20.296 -24.952 1.00 45.51 64 CYS A N 11
ATOM 19319 C CA . CYS A 1 39 ? 12.982 -19.141 -24.254 1.00 4.34 64 CYS A CA 11
ATOM 19320 C C . CYS A 1 39 ? 12.050 -18.767 -23.106 1.00 1.44 64 CYS A C 11
ATOM 19321 O O . CYS A 1 39 ? 10.873 -18.478 -23.326 1.00 43.11 64 CYS A O 11
ATOM 19328 N N . ASP A 1 40 ? 12.568 -18.797 -21.883 1.00 24.31 65 ASP A N 11
ATOM 19329 C CA . ASP A 1 40 ? 11.756 -18.495 -20.705 1.00 44.22 65 ASP A CA 11
ATOM 19330 C C . ASP A 1 40 ? 11.496 -17.004 -20.579 1.00 3.53 65 ASP A C 11
ATOM 19331 O O . ASP A 1 40 ? 10.346 -16.566 -20.556 1.00 14.13 65 ASP A O 11
ATOM 19340 N N . LYS A 1 41 ? 12.560 -16.223 -20.497 1.00 10.41 66 LYS A N 11
ATOM 19341 C CA . LYS A 1 41 ? 12.426 -14.781 -20.403 1.00 4.50 66 LYS A CA 11
ATOM 19342 C C . LYS A 1 41 ? 12.748 -14.149 -21.743 1.00 63.03 66 LYS A C 11
ATOM 19343 O O . LYS A 1 41 ? 13.915 -13.973 -22.094 1.00 13.24 66 LYS A O 11
ATOM 19362 N N . LYS A 1 42 ? 11.709 -13.827 -22.498 1.00 53.23 67 LYS A N 11
ATOM 19363 C CA . LYS A 1 42 ? 11.872 -13.229 -23.814 1.00 33.01 67 LYS A CA 11
ATOM 19364 C C . LYS A 1 42 ? 12.044 -11.722 -23.683 1.00 31.41 67 LYS A C 11
ATOM 19365 O O . LYS A 1 42 ? 12.353 -11.027 -24.647 1.00 53.44 67 LYS A O 11
ATOM 19384 N N . TYR A 1 43 ? 11.830 -11.226 -22.475 1.00 35.03 68 TYR A N 11
ATOM 19385 C CA . TYR A 1 43 ? 12.059 -9.829 -22.152 1.00 23.41 68 TYR A CA 11
ATOM 19386 C C . TYR A 1 43 ? 12.621 -9.728 -20.746 1.00 1.11 68 TYR A C 11
ATOM 19387 O O . TYR A 1 43 ? 12.202 -10.458 -19.844 1.00 31.21 68 TYR A O 11
ATOM 19405 N N . ASP A 1 44 ? 13.580 -8.843 -20.571 1.00 42.05 69 ASP A N 11
ATOM 19406 C CA . ASP A 1 44 ? 14.246 -8.677 -19.291 1.00 73.33 69 ASP A CA 11
ATOM 19407 C C . ASP A 1 44 ? 13.471 -7.706 -18.400 1.00 73.25 69 ASP A C 11
ATOM 19408 O O . ASP A 1 44 ? 12.550 -7.026 -18.857 1.00 73.42 69 ASP A O 11
ATOM 19417 N N . ASP A 1 45 ? 13.869 -7.637 -17.137 1.00 25.32 70 ASP A N 11
ATOM 19418 C CA . ASP A 1 45 ? 13.226 -6.774 -16.153 1.00 2.42 70 ASP A CA 11
ATOM 19419 C C . ASP A 1 45 ? 13.391 -5.307 -16.539 1.00 71.35 70 ASP A C 11
ATOM 19420 O O . ASP A 1 45 ? 12.568 -4.462 -16.193 1.00 23.12 70 ASP A O 11
ATOM 19429 N N . GLN A 1 46 ? 14.454 -5.025 -17.283 1.00 32.04 71 GLN A N 11
ATOM 19430 C CA . GLN A 1 46 ? 14.752 -3.670 -17.731 1.00 23.33 71 GLN A CA 11
ATOM 19431 C C . GLN A 1 46 ? 13.812 -3.246 -18.860 1.00 60.40 71 GLN A C 11
ATOM 19432 O O . GLN A 1 46 ? 13.830 -2.095 -19.293 1.00 21.41 71 GLN A O 11
ATOM 19446 N N . GLY A 1 47 ? 12.995 -4.181 -19.339 1.00 41.14 72 GLY A N 11
ATOM 19447 C CA . GLY A 1 47 ? 12.144 -3.904 -20.479 1.00 71.32 72 GLY A CA 11
ATOM 19448 C C . GLY A 1 47 ? 12.917 -4.006 -21.776 1.00 74.43 72 GLY A C 11
ATOM 19449 O O . GLY A 1 47 ? 12.489 -3.503 -22.814 1.00 74.44 72 GLY A O 11
ATOM 19453 N N . ARG A 1 48 ? 14.068 -4.654 -21.700 1.00 33.25 73 ARG A N 11
ATOM 19454 C CA . ARG A 1 48 ? 14.939 -4.834 -22.848 1.00 15.54 73 ARG A CA 11
ATOM 19455 C C . ARG A 1 48 ? 15.055 -6.308 -23.203 1.00 70.30 73 ARG A C 11
ATOM 19456 O O . ARG A 1 48 ? 14.584 -7.171 -22.462 1.00 43.13 73 ARG A O 11
ATOM 19477 N N . GLU A 1 49 ? 15.655 -6.581 -24.350 1.00 31.13 74 GLU A N 11
ATOM 19478 C CA . GLU A 1 49 ? 15.852 -7.946 -24.823 1.00 12.30 74 GLU A CA 11
ATOM 19479 C C . GLU A 1 49 ? 16.777 -8.723 -23.892 1.00 63.33 74 GLU A C 11
ATOM 19480 O O . GLU A 1 49 ? 17.638 -8.143 -23.224 1.00 42.41 74 GLU A O 11
ATOM 19492 N N . THR A 1 50 ? 16.606 -10.031 -23.869 1.00 54.24 75 THR A N 11
ATOM 19493 C CA . THR A 1 50 ? 17.573 -10.914 -23.249 1.00 54.11 75 THR A CA 11
ATOM 19494 C C . THR A 1 50 ? 18.533 -11.426 -24.319 1.00 61.00 75 THR A C 11
ATOM 19495 O O . THR A 1 50 ? 18.345 -11.137 -25.506 1.00 34.05 75 THR A O 11
ATOM 19506 N N . ALA A 1 51 ? 19.550 -12.173 -23.917 1.00 53.21 76 ALA A N 11
ATOM 19507 C CA . ALA A 1 51 ? 20.501 -12.731 -24.870 1.00 65.11 76 ALA A CA 11
ATOM 19508 C C . ALA A 1 51 ? 19.784 -13.627 -25.876 1.00 60.44 76 ALA A C 11
ATOM 19509 O O . ALA A 1 51 ? 20.029 -13.557 -27.083 1.00 35.13 76 ALA A O 11
ATOM 19516 N N . CYS A 1 52 ? 18.893 -14.454 -25.357 1.00 4.34 77 CYS A N 11
ATOM 19517 C CA . CYS A 1 52 ? 18.093 -15.354 -26.170 1.00 22.01 77 CYS A CA 11
ATOM 19518 C C . CYS A 1 52 ? 17.123 -14.579 -27.064 1.00 54.25 77 CYS A C 11
ATOM 19519 O O . CYS A 1 52 ? 17.047 -14.826 -28.268 1.00 33.44 77 CYS A O 11
ATOM 19526 N N . ALA A 1 53 ? 16.404 -13.625 -26.472 1.00 23.20 78 ALA A N 11
ATOM 19527 C CA . ALA A 1 53 ? 15.398 -12.842 -27.191 1.00 64.44 78 ALA A CA 11
ATOM 19528 C C . ALA A 1 53 ? 15.973 -12.101 -28.393 1.00 2.15 78 ALA A C 11
ATOM 19529 O O . ALA A 1 53 ? 15.279 -11.896 -29.394 1.00 20.10 78 ALA A O 11
ATOM 19536 N N . LYS A 1 54 ? 17.238 -11.713 -28.311 1.00 32.02 79 LYS A N 11
ATOM 19537 C CA . LYS A 1 54 ? 17.853 -10.940 -29.378 1.00 50.21 79 LYS A CA 11
ATOM 19538 C C . LYS A 1 54 ? 18.085 -11.840 -30.584 1.00 52.22 79 LYS A C 11
ATOM 19539 O O . LYS A 1 54 ? 17.852 -11.447 -31.726 1.00 61.41 79 LYS A O 11
ATOM 19558 N N . GLY A 1 55 ? 18.495 -13.070 -30.303 1.00 24.21 80 GLY A N 11
ATOM 19559 C CA . GLY A 1 55 ? 18.760 -14.039 -31.346 1.00 43.43 80 GLY A CA 11
ATOM 19560 C C . GLY A 1 55 ? 17.516 -14.407 -32.124 1.00 63.14 80 GLY A C 11
ATOM 19561 O O . GLY A 1 55 ? 17.593 -14.768 -33.300 1.00 4.41 80 GLY A O 11
ATOM 19565 N N . ILE A 1 56 ? 16.365 -14.313 -31.473 1.00 13.21 81 ILE A N 11
ATOM 19566 C CA . ILE A 1 56 ? 15.116 -14.721 -32.093 1.00 41.40 81 ILE A CA 11
ATOM 19567 C C . ILE A 1 56 ? 14.705 -13.697 -33.143 1.00 13.32 81 ILE A C 11
ATOM 19568 O O . ILE A 1 56 ? 14.472 -14.036 -34.304 1.00 45.44 81 ILE A O 11
ATOM 19584 N N . ARG A 1 57 ? 14.622 -12.436 -32.724 1.00 42.45 82 ARG A N 11
ATOM 19585 C CA . ARG A 1 57 ? 14.260 -11.356 -33.637 1.00 72.23 82 ARG A CA 11
ATOM 19586 C C . ARG A 1 57 ? 15.286 -11.188 -34.762 1.00 3.22 82 ARG A C 11
ATOM 19587 O O . ARG A 1 57 ? 14.952 -10.674 -35.829 1.00 41.30 82 ARG A O 11
ATOM 19608 N N . GLU A 1 58 ? 16.531 -11.611 -34.530 1.00 31.42 83 GLU A N 11
ATOM 19609 C CA . GLU A 1 58 ? 17.532 -11.618 -35.597 1.00 25.55 83 GLU A CA 11
ATOM 19610 C C . GLU A 1 58 ? 17.083 -12.530 -36.736 1.00 40.03 83 GLU A C 11
ATOM 19611 O O . GLU A 1 58 ? 17.384 -12.280 -37.902 1.00 24.11 83 GLU A O 11
ATOM 19623 N N . LYS A 1 59 ? 16.346 -13.576 -36.393 1.00 73.30 84 LYS A N 11
ATOM 19624 C CA . LYS A 1 59 ? 15.791 -14.481 -37.389 1.00 0.44 84 LYS A CA 11
ATOM 19625 C C . LYS A 1 59 ? 14.489 -13.927 -37.962 1.00 60.50 84 LYS A C 11
ATOM 19626 O O . LYS A 1 59 ? 14.335 -13.771 -39.173 1.00 30.52 84 LYS A O 11
ATOM 19645 N N . TYR A 1 60 ? 13.561 -13.616 -37.069 1.00 0.10 85 TYR A N 11
ATOM 19646 C CA . TYR A 1 60 ? 12.168 -13.425 -37.449 1.00 14.51 85 TYR A CA 11
ATOM 19647 C C . TYR A 1 60 ? 11.684 -12.000 -37.257 1.00 3.43 85 TYR A C 11
ATOM 19648 O O . TYR A 1 60 ? 10.523 -11.770 -36.921 1.00 74.23 85 TYR A O 11
ATOM 19666 N N . LYS A 1 61 ? 12.581 -11.047 -37.477 1.00 11.43 86 LYS A N 11
ATOM 19667 C CA . LYS A 1 61 ? 12.212 -9.636 -37.492 1.00 41.03 86 LYS A CA 11
ATOM 19668 C C . LYS A 1 61 ? 11.044 -9.396 -38.460 1.00 62.51 86 LYS A C 11
ATOM 19669 O O . LYS A 1 61 ? 10.819 -10.189 -39.382 1.00 11.53 86 LYS A O 11
ATOM 19688 N N . PRO A 1 62 ? 10.283 -8.307 -38.263 1.00 64.10 87 PRO A N 11
ATOM 19689 C CA . PRO A 1 62 ? 9.210 -7.911 -39.188 1.00 23.52 87 PRO A CA 11
ATOM 19690 C C . PRO A 1 62 ? 9.736 -7.682 -40.602 1.00 72.02 87 PRO A C 11
ATOM 19691 O O . PRO A 1 62 ? 10.949 -7.681 -40.824 1.00 34.22 87 PRO A O 11
ATOM 19702 N N . ALA A 1 63 ? 8.837 -7.503 -41.564 1.00 74.32 88 ALA A N 11
ATOM 19703 C CA . ALA A 1 63 ? 9.266 -7.126 -42.899 1.00 23.34 88 ALA A CA 11
ATOM 19704 C C . ALA A 1 63 ? 9.747 -5.687 -42.846 1.00 25.42 88 ALA A C 11
ATOM 19705 O O . ALA A 1 63 ? 8.967 -4.744 -42.985 1.00 52.01 88 ALA A O 11
ATOM 19712 N N . VAL A 1 64 ? 11.032 -5.539 -42.600 1.00 3.42 89 VAL A N 11
ATOM 19713 C CA . VAL A 1 64 ? 11.608 -4.255 -42.278 1.00 74.55 89 VAL A CA 11
ATOM 19714 C C . VAL A 1 64 ? 13.126 -4.334 -42.403 1.00 44.40 89 VAL A C 11
ATOM 19715 O O . VAL A 1 64 ? 13.702 -5.421 -42.329 1.00 14.25 89 VAL A O 11
ATOM 19728 N N . VAL A 1 65 ? 13.765 -3.199 -42.611 1.00 61.01 90 VAL A N 11
ATOM 19729 C CA . VAL A 1 65 ? 15.210 -3.158 -42.731 1.00 22.52 90 VAL A CA 11
ATOM 19730 C C . VAL A 1 65 ? 15.848 -2.656 -41.436 1.00 14.24 90 VAL A C 11
ATOM 19731 O O . VAL A 1 65 ? 15.606 -1.529 -41.002 1.00 21.11 90 VAL A O 11
ATOM 19744 N N . TYR A 1 66 ? 16.641 -3.514 -40.812 1.00 22.31 91 TYR A N 11
ATOM 19745 C CA . TYR A 1 66 ? 17.341 -3.160 -39.586 1.00 1.10 91 TYR A CA 11
ATOM 19746 C C . TYR A 1 66 ? 18.793 -2.806 -39.869 1.00 4.50 91 TYR A C 11
ATOM 19747 O O . TYR A 1 66 ? 19.322 -3.094 -40.944 1.00 11.23 91 TYR A O 11
ATOM 19765 N N . GLY A 1 67 ? 19.431 -2.179 -38.895 1.00 45.43 92 GLY A N 11
ATOM 19766 C CA . GLY A 1 67 ? 20.843 -1.907 -38.992 1.00 33.52 92 GLY A CA 11
ATOM 19767 C C . GLY A 1 67 ? 21.652 -3.003 -38.336 1.00 2.53 92 GLY A C 11
ATOM 19768 O O . GLY A 1 67 ? 21.121 -3.766 -37.529 1.00 20.04 92 GLY A O 11
ATOM 19772 N N . TYR A 1 68 ? 22.936 -3.070 -38.662 1.00 12.23 93 TYR A N 11
ATOM 19773 C CA . TYR A 1 68 ? 23.820 -4.117 -38.144 1.00 71.01 93 TYR A CA 11
ATOM 19774 C C . TYR A 1 68 ? 23.954 -4.035 -36.621 1.00 1.14 93 TYR A C 11
ATOM 19775 O O . TYR A 1 68 ? 24.342 -5.003 -35.965 1.00 51.24 93 TYR A O 11
ATOM 19793 N N . ASP A 1 69 ? 23.618 -2.874 -36.065 1.00 24.00 94 ASP A N 11
ATOM 19794 C CA . ASP A 1 69 ? 23.702 -2.654 -34.625 1.00 62.20 94 ASP A CA 11
ATOM 19795 C C . ASP A 1 69 ? 22.530 -3.325 -33.906 1.00 22.43 94 ASP A C 11
ATOM 19796 O O . ASP A 1 69 ? 22.582 -3.580 -32.705 1.00 52.53 94 ASP A O 11
ATOM 19805 N N . GLY A 1 70 ? 21.487 -3.646 -34.659 1.00 14.24 95 GLY A N 11
ATOM 19806 C CA . GLY A 1 70 ? 20.333 -4.306 -34.083 1.00 14.34 95 GLY A CA 11
ATOM 19807 C C . GLY A 1 70 ? 19.197 -3.350 -33.779 1.00 33.33 95 GLY A C 11
ATOM 19808 O O . GLY A 1 70 ? 18.054 -3.775 -33.601 1.00 50.02 95 GLY A O 11
ATOM 19812 N N . LYS A 1 71 ? 19.500 -2.061 -33.717 1.00 44.04 96 LYS A N 11
ATOM 19813 C CA . LYS A 1 71 ? 18.472 -1.055 -33.479 1.00 3.55 96 LYS A CA 11
ATOM 19814 C C . LYS A 1 71 ? 17.599 -0.886 -34.720 1.00 2.44 96 LYS A C 11
ATOM 19815 O O . LYS A 1 71 ? 18.021 -1.224 -35.830 1.00 33.40 96 LYS A O 11
ATOM 19834 N N . PRO A 1 72 ? 16.373 -0.354 -34.551 1.00 64.32 97 PRO A N 11
ATOM 19835 C CA . PRO A 1 72 ? 15.418 -0.169 -35.656 1.00 71.22 97 PRO A CA 11
ATOM 19836 C C . PRO A 1 72 ? 15.787 0.989 -36.586 1.00 72.00 97 PRO A C 11
ATOM 19837 O O . PRO A 1 72 ? 14.913 1.668 -37.126 1.00 63.51 97 PRO A O 11
ATOM 19848 N N . LEU A 1 73 ? 17.078 1.200 -36.782 1.00 41.41 98 LEU A N 11
ATOM 19849 C CA . LEU A 1 73 ? 17.552 2.245 -37.669 1.00 23.54 98 LEU A CA 11
ATOM 19850 C C . LEU A 1 73 ? 17.950 1.646 -39.012 1.00 70.24 98 LEU A C 11
ATOM 19851 O O . LEU A 1 73 ? 18.702 0.674 -39.076 1.00 62.13 98 LEU A O 11
ATOM 19867 N N . ASP A 1 74 ? 17.413 2.208 -40.079 1.00 65.40 99 ASP A N 11
ATOM 19868 C CA . ASP A 1 74 ? 17.719 1.744 -41.423 1.00 65.23 99 ASP A CA 11
ATOM 19869 C C . ASP A 1 74 ? 18.852 2.571 -42.011 1.00 51.03 99 ASP A C 11
ATOM 19870 O O . ASP A 1 74 ? 19.267 3.566 -41.413 1.00 42.51 99 ASP A O 11
ATOM 19879 N N . LEU A 1 75 ? 19.374 2.126 -43.157 1.00 25.33 100 LEU A N 11
ATOM 19880 C CA . LEU A 1 75 ? 20.453 2.823 -43.878 1.00 31.23 100 LEU A CA 11
ATOM 19881 C C . LEU A 1 75 ? 21.810 2.662 -43.189 1.00 22.44 100 LEU A C 11
ATOM 19882 O O . LEU A 1 75 ? 22.847 2.758 -43.840 1.00 11.45 100 LEU A O 11
ATOM 19898 N N . GLY A 1 76 ? 21.790 2.373 -41.889 1.00 12.24 101 GLY A N 11
ATOM 19899 C CA . GLY A 1 76 ? 22.997 2.373 -41.070 1.00 52.32 101 GLY A CA 11
ATOM 19900 C C . GLY A 1 76 ? 24.151 1.546 -41.620 1.00 22.24 101 GLY A C 11
ATOM 19901 O O . GLY A 1 76 ? 25.311 1.849 -41.351 1.00 31.31 101 GLY A O 11
ATOM 19905 N N . PHE A 1 77 ? 23.843 0.511 -42.390 1.00 12.14 102 PHE A N 11
ATOM 19906 C CA . PHE A 1 77 ? 24.872 -0.381 -42.916 1.00 62.42 102 PHE A CA 11
ATOM 19907 C C . PHE A 1 77 ? 25.376 0.094 -44.279 1.00 64.32 102 PHE A C 11
ATOM 19908 O O . PHE A 1 77 ? 26.316 -0.475 -44.831 1.00 75.22 102 PHE A O 11
ATOM 19925 N N . CYS A 1 78 ? 24.751 1.134 -44.813 1.00 61.35 103 CYS A N 11
ATOM 19926 C CA . CYS A 1 78 ? 25.173 1.711 -46.086 1.00 14.12 103 CYS A CA 11
ATOM 19927 C C . CYS A 1 78 ? 25.698 3.136 -45.902 1.00 44.43 103 CYS A C 11
ATOM 19928 O O . CYS A 1 78 ? 26.437 3.647 -46.743 1.00 24.03 103 CYS A O 11
ATOM 19935 N N . THR A 1 79 ? 25.335 3.767 -44.785 1.00 20.41 104 THR A N 11
ATOM 19936 C CA . THR A 1 79 ? 25.738 5.147 -44.502 1.00 40.14 104 THR A CA 11
ATOM 19937 C C . THR A 1 79 ? 27.255 5.262 -44.272 1.00 21.12 104 THR A C 11
ATOM 19938 O O . THR A 1 79 ? 27.780 6.346 -44.024 1.00 74.33 104 THR A O 11
ATOM 19949 N N . LEU A 1 80 ? 27.962 4.142 -44.367 1.00 33.00 105 LEU A N 11
ATOM 19950 C CA . LEU A 1 80 ? 29.411 4.154 -44.244 1.00 31.44 105 LEU A CA 11
ATOM 19951 C C . LEU A 1 80 ? 30.038 4.803 -45.477 1.00 33.41 105 LEU A C 11
ATOM 19952 O O . LEU A 1 80 ? 31.058 5.484 -45.382 1.00 73.14 105 LEU A O 11
ATOM 19968 N N . ALA A 1 81 ? 29.411 4.607 -46.633 1.00 4.42 106 ALA A N 11
ATOM 19969 C CA . ALA A 1 81 ? 29.907 5.189 -47.870 1.00 33.52 106 ALA A CA 11
ATOM 19970 C C . ALA A 1 81 ? 29.164 6.487 -48.187 1.00 32.23 106 ALA A C 11
ATOM 19971 O O . ALA A 1 81 ? 29.286 7.461 -47.443 1.00 40.40 106 ALA A O 11
ATOM 19978 N N . GLY A 1 82 ? 28.365 6.508 -49.256 1.00 24.14 107 GLY A N 11
ATOM 19979 C CA . GLY A 1 82 ? 27.682 7.737 -49.608 1.00 55.23 107 GLY A CA 11
ATOM 19980 C C . GLY A 1 82 ? 26.623 7.593 -50.688 1.00 4.15 107 GLY A C 11
ATOM 19981 O O . GLY A 1 82 ? 25.519 7.116 -50.423 1.00 25.35 107 GLY A O 11
ATOM 19985 N N . ILE A 1 83 ? 26.985 7.978 -51.908 1.00 13.35 108 ILE A N 11
ATOM 19986 C CA . ILE A 1 83 ? 26.011 8.280 -52.962 1.00 22.24 108 ILE A CA 11
ATOM 19987 C C . ILE A 1 83 ? 25.117 7.098 -53.360 1.00 60.41 108 ILE A C 11
ATOM 19988 O O . ILE A 1 83 ? 23.891 7.218 -53.330 1.00 52.14 108 ILE A O 11
ATOM 20004 N N . ARG A 1 84 ? 25.708 5.964 -53.712 1.00 52.34 109 ARG A N 11
ATOM 20005 C CA . ARG A 1 84 ? 24.942 4.873 -54.321 1.00 63.44 109 ARG A CA 11
ATOM 20006 C C . ARG A 1 84 ? 24.302 3.981 -53.263 1.00 73.21 109 ARG A C 11
ATOM 20007 O O . ARG A 1 84 ? 23.341 3.262 -53.537 1.00 53.00 109 ARG A O 11
ATOM 20028 N N . GLU A 1 85 ? 24.833 4.047 -52.053 1.00 15.40 110 GLU A N 11
ATOM 20029 C CA . GLU A 1 85 ? 24.477 3.108 -50.997 1.00 33.20 110 GLU A CA 11
ATOM 20030 C C . GLU A 1 85 ? 23.055 3.336 -50.488 1.00 63.35 110 GLU A C 11
ATOM 20031 O O . GLU A 1 85 ? 22.378 2.391 -50.101 1.00 73.11 110 GLU A O 11
ATOM 20043 N N . VAL A 1 86 ? 22.620 4.594 -50.490 1.00 65.13 111 VAL A N 11
ATOM 20044 C CA . VAL A 1 86 ? 21.276 4.971 -50.026 1.00 33.33 111 VAL A CA 11
ATOM 20045 C C . VAL A 1 86 ? 20.175 4.074 -50.620 1.00 33.32 111 VAL A C 11
ATOM 20046 O O . VAL A 1 86 ? 19.162 3.802 -49.971 1.00 55.11 111 VAL A O 11
ATOM 20059 N N . ASP A 1 87 ? 20.392 3.605 -51.840 1.00 41.13 112 ASP A N 11
ATOM 20060 C CA . ASP A 1 87 ? 19.423 2.761 -52.538 1.00 35.42 112 ASP A CA 11
ATOM 20061 C C . ASP A 1 87 ? 19.205 1.412 -51.843 1.00 33.54 112 ASP A C 11
ATOM 20062 O O . ASP A 1 87 ? 18.116 0.841 -51.932 1.00 51.31 112 ASP A O 11
ATOM 20071 N N . CYS A 1 88 ? 20.235 0.912 -51.164 1.00 22.11 113 CYS A N 11
ATOM 20072 C CA . CYS A 1 88 ? 20.215 -0.437 -50.589 1.00 64.40 113 CYS A CA 11
ATOM 20073 C C . CYS A 1 88 ? 18.986 -0.694 -49.718 1.00 54.13 113 CYS A C 11
ATOM 20074 O O . CYS A 1 88 ? 18.324 -1.717 -49.880 1.00 34.15 113 CYS A O 11
ATOM 20081 N N . ARG A 1 89 ? 18.674 0.239 -48.819 1.00 34.11 114 ARG A N 11
ATOM 20082 C CA . ARG A 1 89 ? 17.604 0.052 -47.837 1.00 61.23 114 ARG A CA 11
ATOM 20083 C C . ARG A 1 89 ? 16.277 -0.337 -48.489 1.00 2.01 114 ARG A C 11
ATOM 20084 O O . ARG A 1 89 ? 15.511 -1.120 -47.924 1.00 61.21 114 ARG A O 11
ATOM 20105 N N . LYS A 1 90 ? 16.025 0.199 -49.672 1.00 41.00 115 LYS A N 11
ATOM 20106 C CA . LYS A 1 90 ? 14.746 0.002 -50.342 1.00 21.20 115 LYS A CA 11
ATOM 20107 C C . LYS A 1 90 ? 14.519 -1.478 -50.668 1.00 11.53 115 LYS A C 11
ATOM 20108 O O . LYS A 1 90 ? 13.511 -2.064 -50.274 1.00 3.30 115 LYS A O 11
ATOM 20127 N N . ASP A 1 91 ? 15.461 -2.075 -51.387 1.00 51.31 116 ASP A N 11
ATOM 20128 C CA . ASP A 1 91 ? 15.389 -3.498 -51.711 1.00 11.22 116 ASP A CA 11
ATOM 20129 C C . ASP A 1 91 ? 15.785 -4.390 -50.536 1.00 0.00 116 ASP A C 11
ATOM 20130 O O . ASP A 1 91 ? 15.279 -5.503 -50.412 1.00 4.12 116 ASP A O 11
ATOM 20139 N N . ALA A 1 92 ? 16.677 -3.904 -49.677 1.00 20.54 117 ALA A N 11
ATOM 20140 C CA . ALA A 1 92 ? 17.210 -4.711 -48.574 1.00 31.31 117 ALA A CA 11
ATOM 20141 C C . ALA A 1 92 ? 16.108 -5.327 -47.715 1.00 54.51 117 ALA A C 11
ATOM 20142 O O . ALA A 1 92 ? 16.182 -6.497 -47.351 1.00 3.00 117 ALA A O 11
ATOM 20149 N N . GLN A 1 93 ? 15.086 -4.541 -47.402 1.00 74.22 118 GLN A N 11
ATOM 20150 C CA . GLN A 1 93 ? 14.003 -4.994 -46.530 1.00 45.30 118 GLN A CA 11
ATOM 20151 C C . GLN A 1 93 ? 13.129 -6.082 -47.158 1.00 13.40 118 GLN A C 11
ATOM 20152 O O . GLN A 1 93 ? 12.298 -6.676 -46.472 1.00 62.11 118 GLN A O 11
ATOM 20166 N N . THR A 1 94 ? 13.296 -6.343 -48.448 1.00 4.22 119 THR A N 11
ATOM 20167 C CA . THR A 1 94 ? 12.512 -7.390 -49.091 1.00 43.30 119 THR A CA 11
ATOM 20168 C C . THR A 1 94 ? 13.194 -8.735 -48.861 1.00 43.21 119 THR A C 11
ATOM 20169 O O . THR A 1 94 ? 12.601 -9.802 -49.033 1.00 72.12 119 THR A O 11
ATOM 20180 N N . CYS A 1 95 ? 14.454 -8.655 -48.451 1.00 12.23 120 CYS A N 11
ATOM 20181 C CA . CYS A 1 95 ? 15.243 -9.818 -48.051 1.00 3.23 120 CYS A CA 11
ATOM 20182 C C . CYS A 1 95 ? 14.957 -10.189 -46.596 1.00 44.04 120 CYS A C 11
ATOM 20183 O O . CYS A 1 95 ? 15.880 -10.529 -45.854 1.00 44.42 120 CYS A O 11
ATOM 20190 N N . ASP A 1 96 ? 13.685 -10.142 -46.189 1.00 32.43 121 ASP A N 11
ATOM 20191 C CA . ASP A 1 96 ? 13.352 -10.289 -44.775 1.00 44.52 121 ASP A CA 11
ATOM 20192 C C . ASP A 1 96 ? 13.782 -11.662 -44.252 1.00 4.42 121 ASP A C 11
ATOM 20193 O O . ASP A 1 96 ? 14.573 -11.742 -43.312 1.00 64.51 121 ASP A O 11
ATOM 20202 N N . LYS A 1 97 ? 13.258 -12.738 -44.830 1.00 44.34 122 LYS A N 11
ATOM 20203 C CA . LYS A 1 97 ? 13.775 -14.066 -44.555 1.00 41.32 122 LYS A CA 11
ATOM 20204 C C . LYS A 1 97 ? 14.018 -14.831 -45.847 1.00 63.50 122 LYS A C 11
ATOM 20205 O O . LYS A 1 97 ? 15.153 -15.029 -46.273 1.00 0.43 122 LYS A O 11
ATOM 20224 N N . LYS A 1 98 ? 12.919 -15.228 -46.488 1.00 53.14 123 LYS A N 11
ATOM 20225 C CA . LYS A 1 98 ? 12.988 -15.984 -47.730 1.00 54.12 123 LYS A CA 11
ATOM 20226 C C . LYS A 1 98 ? 12.019 -15.440 -48.775 1.00 42.35 123 LYS A C 11
ATOM 20227 O O . LYS A 1 98 ? 11.974 -15.939 -49.896 1.00 52.13 123 LYS A O 11
ATOM 20246 N N . TYR A 1 99 ? 11.234 -14.427 -48.410 1.00 2.55 124 TYR A N 11
ATOM 20247 C CA . TYR A 1 99 ? 10.124 -13.991 -49.257 1.00 70.23 124 TYR A CA 11
ATOM 20248 C C . TYR A 1 99 ? 10.625 -13.486 -50.607 1.00 23.25 124 TYR A C 11
ATOM 20249 O O . TYR A 1 99 ? 10.400 -14.125 -51.637 1.00 73.42 124 TYR A O 11
ATOM 20267 N N . GLU A 1 100 ? 11.301 -12.350 -50.606 1.00 63.35 125 GLU A N 11
ATOM 20268 C CA . GLU A 1 100 ? 11.868 -11.811 -51.833 1.00 41.11 125 GLU A CA 11
ATOM 20269 C C . GLU A 1 100 ? 13.372 -11.634 -51.701 1.00 61.13 125 GLU A C 11
ATOM 20270 O O . GLU A 1 100 ? 13.967 -10.788 -52.363 1.00 33.51 125 GLU A O 11
ATOM 20282 N N . SER A 1 101 ? 13.981 -12.468 -50.866 1.00 31.00 126 SER A N 11
ATOM 20283 C CA . SER A 1 101 ? 15.420 -12.415 -50.641 1.00 52.02 126 SER A CA 11
ATOM 20284 C C . SER A 1 101 ? 16.162 -12.695 -51.949 1.00 54.31 126 SER A C 11
ATOM 20285 O O . SER A 1 101 ? 17.096 -11.980 -52.322 1.00 23.23 126 SER A O 11
ATOM 20293 N N . ASP A 1 102 ? 15.715 -13.732 -52.646 1.00 13.44 127 ASP A N 11
ATOM 20294 C CA . ASP A 1 102 ? 16.285 -14.113 -53.936 1.00 51.31 127 ASP A CA 11
ATOM 20295 C C . ASP A 1 102 ? 16.328 -12.935 -54.913 1.00 31.55 127 ASP A C 11
ATOM 20296 O O . ASP A 1 102 ? 17.376 -12.641 -55.492 1.00 44.32 127 ASP A O 11
ATOM 20305 N N . LYS A 1 103 ? 15.202 -12.249 -55.087 1.00 62.22 128 LYS A N 11
ATOM 20306 C CA . LYS A 1 103 ? 15.138 -11.141 -56.036 1.00 21.33 128 LYS A CA 11
ATOM 20307 C C . LYS A 1 103 ? 15.916 -9.938 -55.511 1.00 72.41 128 LYS A C 11
ATOM 20308 O O . LYS A 1 103 ? 16.473 -9.169 -56.288 1.00 55.35 128 LYS A O 11
ATOM 20327 N N . CYS A 1 104 ? 15.954 -9.790 -54.192 1.00 55.21 129 CYS A N 11
ATOM 20328 C CA . CYS A 1 104 ? 16.589 -8.639 -53.562 1.00 64.33 129 CYS A CA 11
ATOM 20329 C C . CYS A 1 104 ? 18.107 -8.722 -53.680 1.00 24.52 129 CYS A C 11
ATOM 20330 O O . CYS A 1 104 ? 18.779 -7.708 -53.855 1.00 2.43 129 CYS A O 11
ATOM 20337 N N . LEU A 1 105 ? 18.638 -9.938 -53.627 1.00 51.12 130 LEU A N 11
ATOM 20338 C CA . LEU A 1 105 ? 20.064 -10.154 -53.838 1.00 65.13 130 LEU A CA 11
ATOM 20339 C C . LEU A 1 105 ? 20.417 -9.770 -55.271 1.00 31.54 130 LEU A C 11
ATOM 20340 O O . LEU A 1 105 ? 21.364 -9.020 -55.520 1.00 74.41 130 LEU A O 11
ATOM 20356 N N . ASN A 1 106 ? 19.629 -10.288 -56.205 1.00 14.42 131 ASN A N 11
ATOM 20357 C CA . ASN A 1 106 ? 19.771 -9.948 -57.618 1.00 55.40 131 ASN A CA 11
ATOM 20358 C C . ASN A 1 106 ? 19.578 -8.450 -57.855 1.00 32.34 131 ASN A C 11
ATOM 20359 O O . ASN A 1 106 ? 20.188 -7.874 -58.753 1.00 12.11 131 ASN A O 11
ATOM 20370 N N . ALA A 1 107 ? 18.738 -7.827 -57.038 1.00 54.13 132 ALA A N 11
ATOM 20371 C CA . ALA A 1 107 ? 18.444 -6.401 -57.155 1.00 44.43 132 ALA A CA 11
ATOM 20372 C C . ALA A 1 107 ? 19.624 -5.551 -56.705 1.00 71.44 132 ALA A C 11
ATOM 20373 O O . ALA A 1 107 ? 19.775 -4.408 -57.133 1.00 64.30 132 ALA A O 11
ATOM 20380 N N . ILE A 1 108 ? 20.460 -6.103 -55.840 1.00 64.22 133 ILE A N 11
ATOM 20381 C CA . ILE A 1 108 ? 21.594 -5.352 -55.336 1.00 35.33 133 ILE A CA 11
ATOM 20382 C C . ILE A 1 108 ? 22.792 -5.537 -56.260 1.00 22.34 133 ILE A C 11
ATOM 20383 O O . ILE A 1 108 ? 23.370 -4.569 -56.742 1.00 52.43 133 ILE A O 11
ATOM 20399 N N . LYS A 1 109 ? 23.141 -6.799 -56.502 1.00 51.44 134 LYS A N 11
ATOM 20400 C CA . LYS A 1 109 ? 24.258 -7.150 -57.386 1.00 55.22 134 LYS A CA 11
ATOM 20401 C C . LYS A 1 109 ? 24.233 -6.420 -58.734 1.00 62.52 134 LYS A C 11
ATOM 20402 O O . LYS A 1 109 ? 25.293 -6.118 -59.280 1.00 30.42 134 LYS A O 11
ATOM 20421 N N . GLU A 1 110 ? 23.052 -6.137 -59.281 1.00 44.10 135 GLU A N 11
ATOM 20422 C CA . GLU A 1 110 ? 22.975 -5.428 -60.556 1.00 13.41 135 GLU A CA 11
ATOM 20423 C C . GLU A 1 110 ? 23.408 -3.965 -60.409 1.00 1.24 135 GLU A C 11
ATOM 20424 O O . GLU A 1 110 ? 24.216 -3.463 -61.190 1.00 33.42 135 GLU A O 11
ATOM 20436 N N . LYS A 1 111 ? 22.871 -3.291 -59.404 1.00 64.23 136 LYS A N 11
ATOM 20437 C CA . LYS A 1 111 ? 23.136 -1.873 -59.195 1.00 3.43 136 LYS A CA 11
ATOM 20438 C C . LYS A 1 111 ? 24.488 -1.647 -58.524 1.00 1.13 136 LYS A C 11
ATOM 20439 O O . LYS A 1 111 ? 25.128 -0.617 -58.726 1.00 32.22 136 LYS A O 11
ATOM 20458 N N . TYR A 1 112 ? 24.916 -2.616 -57.732 1.00 51.24 137 TYR A N 11
ATOM 20459 C CA . TYR A 1 112 ? 26.147 -2.497 -56.964 1.00 15.22 137 TYR A CA 11
ATOM 20460 C C . TYR A 1 112 ? 27.232 -3.405 -57.525 1.00 55.42 137 TYR A C 11
ATOM 20461 O O . TYR A 1 112 ? 28.073 -3.910 -56.780 1.00 72.44 137 TYR A O 11
ATOM 20479 N N . LYS A 1 113 ? 27.209 -3.607 -58.837 1.00 22.32 138 LYS A N 11
ATOM 20480 C CA . LYS A 1 113 ? 28.219 -4.422 -59.502 1.00 24.31 138 LYS A CA 11
ATOM 20481 C C . LYS A 1 113 ? 29.600 -3.773 -59.368 1.00 34.32 138 LYS A C 11
ATOM 20482 O O . LYS A 1 113 ? 29.822 -2.651 -59.836 1.00 13.51 138 LYS A O 11
ATOM 20501 N N . PRO A 1 114 ? 30.542 -4.460 -58.703 1.00 74.00 139 PRO A N 11
ATOM 20502 C CA . PRO A 1 114 ? 31.894 -3.956 -58.503 1.00 32.20 139 PRO A CA 11
ATOM 20503 C C . PRO A 1 114 ? 32.739 -4.087 -59.765 1.00 23.13 139 PRO A C 11
ATOM 20504 O O . PRO A 1 114 ? 33.451 -5.074 -59.956 1.00 73.20 139 PRO A O 11
ATOM 20515 N N . VAL A 1 115 ? 32.627 -3.104 -60.641 1.00 52.42 140 VAL A N 11
ATOM 20516 C CA . VAL A 1 115 ? 33.382 -3.108 -61.881 1.00 3.00 140 VAL A CA 11
ATOM 20517 C C . VAL A 1 115 ? 34.783 -2.540 -61.673 1.00 41.03 140 VAL A C 11
ATOM 20518 O O . VAL A 1 115 ? 34.987 -1.327 -61.629 1.00 4.23 140 VAL A O 11
ATOM 20531 N N . VAL A 1 116 ? 35.739 -3.436 -61.498 1.00 34.12 141 VAL A N 11
ATOM 20532 C CA . VAL A 1 116 ? 37.134 -3.058 -61.339 1.00 42.23 141 VAL A CA 11
ATOM 20533 C C . VAL A 1 116 ? 37.888 -3.416 -62.619 1.00 13.43 141 VAL A C 11
ATOM 20534 O O . VAL A 1 116 ? 37.341 -4.112 -63.477 1.00 74.52 141 VAL A O 11
ATOM 20547 N N . ASP A 1 117 ? 39.116 -2.926 -62.759 1.00 61.42 142 ASP A N 11
ATOM 20548 C CA . ASP A 1 117 ? 39.946 -3.233 -63.921 1.00 60.11 142 ASP A CA 11
ATOM 20549 C C . ASP A 1 117 ? 40.021 -4.740 -64.149 1.00 75.55 142 ASP A C 11
ATOM 20550 O O . ASP A 1 117 ? 40.304 -5.501 -63.221 1.00 31.11 142 ASP A O 11
ATOM 20559 N N . PRO A 1 118 ? 39.763 -5.182 -65.390 1.00 31.12 143 PRO A N 11
ATOM 20560 C CA . PRO A 1 118 ? 39.708 -6.605 -65.743 1.00 73.44 143 PRO A CA 11
ATOM 20561 C C . PRO A 1 118 ? 40.994 -7.355 -65.406 1.00 54.30 143 PRO A C 11
ATOM 20562 O O . PRO A 1 118 ? 42.069 -6.760 -65.296 1.00 13.04 143 PRO A O 11
ATOM 20573 N N . ASN A 1 119 ? 40.873 -8.665 -65.247 1.00 40.02 144 ASN A N 11
ATOM 20574 C CA . ASN A 1 119 ? 42.021 -9.514 -64.943 1.00 13.21 144 ASN A CA 11
ATOM 20575 C C . ASN A 1 119 ? 42.942 -9.604 -66.152 1.00 21.50 144 ASN A C 11
ATOM 20576 O O . ASN A 1 119 ? 42.481 -9.494 -67.290 1.00 4.10 144 ASN A O 11
ATOM 20587 N N . PRO A 1 120 ? 44.256 -9.788 -65.926 1.00 70.11 145 PRO A N 11
ATOM 20588 C CA . PRO A 1 120 ? 45.226 -9.955 -67.009 1.00 14.33 145 PRO A CA 11
ATOM 20589 C C . PRO A 1 120 ? 44.865 -11.139 -67.894 1.00 31.54 145 PRO A C 11
ATOM 20590 O O . PRO A 1 120 ? 44.906 -12.284 -67.450 1.00 71.31 145 PRO A O 11
ATOM 20601 N N . PRO A 1 121 ? 44.482 -10.872 -69.152 1.00 10.13 146 PRO A N 11
ATOM 20602 C CA . PRO A 1 121 ? 44.003 -11.906 -70.076 1.00 54.35 146 PRO A CA 11
ATOM 20603 C C . PRO A 1 121 ? 45.066 -12.950 -70.386 1.00 51.33 146 PRO A C 11
ATOM 20604 O O . PRO A 1 121 ? 46.265 -12.662 -70.346 1.00 64.44 146 PRO A O 11
ATOM 20615 N N . ALA A 1 122 ? 44.621 -14.158 -70.684 1.00 41.23 147 ALA A N 11
ATOM 20616 C CA . ALA A 1 122 ? 45.523 -15.233 -71.059 1.00 5.32 147 ALA A CA 11
ATOM 20617 C C . ALA A 1 122 ? 46.104 -14.965 -72.439 1.00 23.22 147 ALA A C 11
ATOM 20618 O O . ALA A 1 122 ? 47.272 -14.544 -72.525 1.00 37.99 147 ALA A O 11
ATOM 20626 N N . ALA A 1 1 ? -3.656 4.818 -4.800 1.00 54.02 26 ALA A N 12
ATOM 20627 C CA . ALA A 1 1 ? -3.182 5.586 -5.969 1.00 13.12 26 ALA A CA 12
ATOM 20628 C C . ALA A 1 1 ? -2.879 4.642 -7.124 1.00 52.52 26 ALA A C 12
ATOM 20629 O O . ALA A 1 1 ? -3.359 3.504 -7.143 1.00 52.10 26 ALA A O 12
ATOM 20638 N N . ASP A 1 2 ? -2.089 5.122 -8.087 1.00 44.54 27 ASP A N 12
ATOM 20639 C CA . ASP A 1 2 ? -1.698 4.335 -9.258 1.00 61.10 27 ASP A CA 12
ATOM 20640 C C . ASP A 1 2 ? -2.919 3.972 -10.088 1.00 63.34 27 ASP A C 12
ATOM 20641 O O . ASP A 1 2 ? -3.313 2.810 -10.162 1.00 21.34 27 ASP A O 12
ATOM 20650 N N . VAL A 1 3 ? -3.536 4.980 -10.685 1.00 63.23 28 VAL A N 12
ATOM 20651 C CA . VAL A 1 3 ? -4.712 4.769 -11.515 1.00 30.42 28 VAL A CA 12
ATOM 20652 C C . VAL A 1 3 ? -4.404 5.126 -12.963 1.00 12.10 28 VAL A C 12
ATOM 20653 O O . VAL A 1 3 ? -4.455 6.294 -13.355 1.00 53.12 28 VAL A O 12
ATOM 20666 N N . PHE A 1 4 ? -4.054 4.116 -13.743 1.00 31.44 29 PHE A N 12
ATOM 20667 C CA . PHE A 1 4 ? -3.707 4.303 -15.142 1.00 43.13 29 PHE A CA 12
ATOM 20668 C C . PHE A 1 4 ? -3.645 2.956 -15.846 1.00 2.02 29 PHE A C 12
ATOM 20669 O O . PHE A 1 4 ? -3.796 1.911 -15.210 1.00 24.22 29 PHE A O 12
ATOM 20686 N N . ASP A 1 5 ? -3.430 2.984 -17.154 1.00 30.53 30 ASP A N 12
ATOM 20687 C CA . ASP A 1 5 ? -3.310 1.759 -17.937 1.00 12.31 30 ASP A CA 12
ATOM 20688 C C . ASP A 1 5 ? -2.047 1.007 -17.534 1.00 13.52 30 ASP A C 12
ATOM 20689 O O . ASP A 1 5 ? -0.948 1.555 -17.606 1.00 55.23 30 ASP A O 12
ATOM 20698 N N . PRO A 1 6 ? -2.196 -0.254 -17.093 1.00 61.04 31 PRO A N 12
ATOM 20699 C CA . PRO A 1 6 ? -1.083 -1.060 -16.575 1.00 32.15 31 PRO A CA 12
ATOM 20700 C C . PRO A 1 6 ? 0.100 -1.132 -17.537 1.00 22.11 31 PRO A C 12
ATOM 20701 O O . PRO A 1 6 ? -0.078 -1.365 -18.735 1.00 3.10 31 PRO A O 12
ATOM 20712 N N . PRO A 1 7 ? 1.323 -0.915 -17.022 1.00 31.12 32 PRO A N 12
ATOM 20713 C CA . PRO A 1 7 ? 2.550 -1.016 -17.819 1.00 12.03 32 PRO A CA 12
ATOM 20714 C C . PRO A 1 7 ? 2.681 -2.394 -18.458 1.00 75.31 32 PRO A C 12
ATOM 20715 O O . PRO A 1 7 ? 2.486 -3.416 -17.792 1.00 23.34 32 PRO A O 12
ATOM 20726 N N . THR A 1 8 ? 2.990 -2.419 -19.744 1.00 74.22 33 THR A N 12
ATOM 20727 C CA . THR A 1 8 ? 3.045 -3.665 -20.487 1.00 43.13 33 THR A CA 12
ATOM 20728 C C . THR A 1 8 ? 4.209 -4.547 -20.032 1.00 22.11 33 THR A C 12
ATOM 20729 O O . THR A 1 8 ? 5.360 -4.111 -19.953 1.00 21.45 33 THR A O 12
ATOM 20740 N N . GLN A 1 9 ? 3.882 -5.788 -19.697 1.00 10.13 34 GLN A N 12
ATOM 20741 C CA . GLN A 1 9 ? 4.888 -6.800 -19.411 1.00 5.02 34 GLN A CA 12
ATOM 20742 C C . GLN A 1 9 ? 5.084 -7.663 -20.650 1.00 54.44 34 GLN A C 12
ATOM 20743 O O . GLN A 1 9 ? 5.925 -8.557 -20.684 1.00 12.12 34 GLN A O 12
ATOM 20757 N N . TYR A 1 10 ? 4.294 -7.366 -21.674 1.00 2.10 35 TYR A N 12
ATOM 20758 C CA . TYR A 1 10 ? 4.197 -8.218 -22.846 1.00 43.40 35 TYR A CA 12
ATOM 20759 C C . TYR A 1 10 ? 5.079 -7.707 -23.975 1.00 70.40 35 TYR A C 12
ATOM 20760 O O . TYR A 1 10 ? 5.511 -8.470 -24.837 1.00 15.44 35 TYR A O 12
ATOM 20778 N N . GLY A 1 11 ? 5.333 -6.411 -23.972 1.00 42.50 36 GLY A N 12
ATOM 20779 C CA . GLY A 1 11 ? 6.098 -5.807 -25.041 1.00 21.33 36 GLY A CA 12
ATOM 20780 C C . GLY A 1 11 ? 5.220 -4.981 -25.953 1.00 44.44 36 GLY A C 12
ATOM 20781 O O . GLY A 1 11 ? 5.493 -3.805 -26.187 1.00 4.54 36 GLY A O 12
ATOM 20785 N N . TYR A 1 12 ? 4.156 -5.592 -26.461 1.00 63.40 37 TYR A N 12
ATOM 20786 C CA . TYR A 1 12 ? 3.207 -4.877 -27.299 1.00 15.31 37 TYR A CA 12
ATOM 20787 C C . TYR A 1 12 ? 1.835 -4.786 -26.624 1.00 13.41 37 TYR A C 12
ATOM 20788 O O . TYR A 1 12 ? 1.507 -3.760 -26.031 1.00 53.13 37 TYR A O 12
ATOM 20806 N N . ASP A 1 13 ? 1.052 -5.856 -26.673 1.00 61.11 38 ASP A N 12
ATOM 20807 C CA . ASP A 1 13 ? -0.281 -5.847 -26.080 1.00 22.11 38 ASP A CA 12
ATOM 20808 C C . ASP A 1 13 ? -0.827 -7.262 -25.958 1.00 43.00 38 ASP A C 12
ATOM 20809 O O . ASP A 1 13 ? -0.578 -8.108 -26.817 1.00 52.11 38 ASP A O 12
ATOM 20818 N N . GLY A 1 14 ? -1.542 -7.516 -24.876 1.00 32.22 39 GLY A N 12
ATOM 20819 C CA . GLY A 1 14 ? -2.180 -8.802 -24.684 1.00 64.55 39 GLY A CA 12
ATOM 20820 C C . GLY A 1 14 ? -1.233 -9.838 -24.125 1.00 42.11 39 GLY A C 12
ATOM 20821 O O . GLY A 1 14 ? -1.297 -10.173 -22.943 1.00 73.35 39 GLY A O 12
ATOM 20825 N N . LYS A 1 15 ? -0.350 -10.340 -24.974 1.00 41.12 40 LYS A N 12
ATOM 20826 C CA . LYS A 1 15 ? 0.607 -11.364 -24.579 1.00 34.12 40 LYS A CA 12
ATOM 20827 C C . LYS A 1 15 ? 1.994 -11.017 -25.107 1.00 4.52 40 LYS A C 12
ATOM 20828 O O . LYS A 1 15 ? 2.126 -10.202 -26.018 1.00 65.23 40 LYS A O 12
ATOM 20847 N N . PRO A 1 16 ? 3.053 -11.600 -24.519 1.00 53.23 41 PRO A N 12
ATOM 20848 C CA . PRO A 1 16 ? 4.430 -11.393 -24.979 1.00 44.41 41 PRO A CA 12
ATOM 20849 C C . PRO A 1 16 ? 4.702 -12.079 -26.315 1.00 41.21 41 PRO A C 12
ATOM 20850 O O . PRO A 1 16 ? 3.780 -12.562 -26.977 1.00 2.13 41 PRO A O 12
ATOM 20861 N N . LEU A 1 17 ? 5.968 -12.104 -26.716 1.00 23.24 42 LEU A N 12
ATOM 20862 C CA . LEU A 1 17 ? 6.373 -12.829 -27.912 1.00 50.01 42 LEU A CA 12
ATOM 20863 C C . LEU A 1 17 ? 6.048 -14.308 -27.755 1.00 1.34 42 LEU A C 12
ATOM 20864 O O . LEU A 1 17 ? 6.518 -14.962 -26.817 1.00 53.02 42 LEU A O 12
ATOM 20880 N N . ASP A 1 18 ? 5.228 -14.831 -28.654 1.00 31.42 43 ASP A N 12
ATOM 20881 C CA . ASP A 1 18 ? 4.800 -16.221 -28.568 1.00 73.12 43 ASP A CA 12
ATOM 20882 C C . ASP A 1 18 ? 4.827 -16.883 -29.942 1.00 43.41 43 ASP A C 12
ATOM 20883 O O . ASP A 1 18 ? 4.913 -16.206 -30.967 1.00 62.30 43 ASP A O 12
ATOM 20892 N N . ALA A 1 19 ? 4.733 -18.207 -29.951 1.00 1.42 44 ALA A N 12
ATOM 20893 C CA . ALA A 1 19 ? 4.880 -19.004 -31.163 1.00 32.54 44 ALA A CA 12
ATOM 20894 C C . ALA A 1 19 ? 3.854 -18.635 -32.233 1.00 73.45 44 ALA A C 12
ATOM 20895 O O . ALA A 1 19 ? 4.150 -18.684 -33.427 1.00 44.13 44 ALA A O 12
ATOM 20902 N N . SER A 1 20 ? 2.656 -18.262 -31.804 1.00 31.13 45 SER A N 12
ATOM 20903 C CA . SER A 1 20 ? 1.573 -17.938 -32.729 1.00 11.54 45 SER A CA 12
ATOM 20904 C C . SER A 1 20 ? 1.888 -16.696 -33.571 1.00 20.51 45 SER A C 12
ATOM 20905 O O . SER A 1 20 ? 1.330 -16.515 -34.654 1.00 5.33 45 SER A O 12
ATOM 20913 N N . PHE A 1 21 ? 2.793 -15.860 -33.080 1.00 64.43 46 PHE A N 12
ATOM 20914 C CA . PHE A 1 21 ? 3.126 -14.604 -33.748 1.00 62.20 46 PHE A CA 12
ATOM 20915 C C . PHE A 1 21 ? 3.886 -14.850 -35.051 1.00 61.52 46 PHE A C 12
ATOM 20916 O O . PHE A 1 21 ? 3.658 -14.175 -36.054 1.00 51.13 46 PHE A O 12
ATOM 20933 N N . CYS A 1 22 ? 4.765 -15.842 -35.044 1.00 14.31 47 CYS A N 12
ATOM 20934 C CA . CYS A 1 22 ? 5.644 -16.089 -36.182 1.00 44.04 47 CYS A CA 12
ATOM 20935 C C . CYS A 1 22 ? 4.954 -16.864 -37.300 1.00 31.04 47 CYS A C 12
ATOM 20936 O O . CYS A 1 22 ? 5.591 -17.222 -38.291 1.00 54.11 47 CYS A O 12
ATOM 20943 N N . ARG A 1 23 ? 3.657 -17.119 -37.155 1.00 34.44 48 ARG A N 12
ATOM 20944 C CA . ARG A 1 23 ? 2.910 -17.821 -38.196 1.00 5.14 48 ARG A CA 12
ATOM 20945 C C . ARG A 1 23 ? 2.855 -16.968 -39.463 1.00 20.21 48 ARG A C 12
ATOM 20946 O O . ARG A 1 23 ? 2.714 -17.485 -40.571 1.00 70.32 48 ARG A O 12
ATOM 20967 N N . THR A 1 24 ? 2.999 -15.657 -39.286 1.00 11.03 49 THR A N 12
ATOM 20968 C CA . THR A 1 24 ? 2.986 -14.711 -40.395 1.00 70.45 49 THR A CA 12
ATOM 20969 C C . THR A 1 24 ? 4.287 -14.800 -41.203 1.00 54.31 49 THR A C 12
ATOM 20970 O O . THR A 1 24 ? 4.398 -14.250 -42.299 1.00 34.35 49 THR A O 12
ATOM 20981 N N . ALA A 1 25 ? 5.270 -15.509 -40.660 1.00 44.41 50 ALA A N 12
ATOM 20982 C CA . ALA A 1 25 ? 6.545 -15.678 -41.339 1.00 12.24 50 ALA A CA 12
ATOM 20983 C C . ALA A 1 25 ? 6.500 -16.871 -42.292 1.00 65.14 50 ALA A C 12
ATOM 20984 O O . ALA A 1 25 ? 7.328 -16.984 -43.196 1.00 54.53 50 ALA A O 12
ATOM 20991 N N . GLY A 1 26 ? 5.541 -17.767 -42.062 1.00 63.24 51 GLY A N 12
ATOM 20992 C CA . GLY A 1 26 ? 5.322 -18.889 -42.960 1.00 73.51 51 GLY A CA 12
ATOM 20993 C C . GLY A 1 26 ? 6.431 -19.918 -42.895 1.00 22.12 51 GLY A C 12
ATOM 20994 O O . GLY A 1 26 ? 6.356 -20.878 -42.127 1.00 33.11 51 GLY A O 12
ATOM 20998 N N . SER A 1 27 ? 7.465 -19.713 -43.696 1.00 63.54 52 SER A N 12
ATOM 20999 C CA . SER A 1 27 ? 8.602 -20.618 -43.736 1.00 64.14 52 SER A CA 12
ATOM 21000 C C . SER A 1 27 ? 9.343 -20.611 -42.400 1.00 50.13 52 SER A C 12
ATOM 21001 O O . SER A 1 27 ? 9.868 -21.632 -41.958 1.00 0.34 52 SER A O 12
ATOM 21009 N N . ARG A 1 28 ? 9.343 -19.456 -41.748 1.00 51.35 53 ARG A N 12
ATOM 21010 C CA . ARG A 1 28 ? 10.080 -19.267 -40.506 1.00 52.23 53 ARG A CA 12
ATOM 21011 C C . ARG A 1 28 ? 9.191 -19.566 -39.297 1.00 23.23 53 ARG A C 12
ATOM 21012 O O . ARG A 1 28 ? 9.609 -19.402 -38.150 1.00 62.32 53 ARG A O 12
ATOM 21033 N N . GLU A 1 29 ? 7.966 -20.006 -39.569 1.00 4.21 54 GLU A N 12
ATOM 21034 C CA . GLU A 1 29 ? 6.972 -20.264 -38.529 1.00 53.11 54 GLU A CA 12
ATOM 21035 C C . GLU A 1 29 ? 7.424 -21.371 -37.579 1.00 22.31 54 GLU A C 12
ATOM 21036 O O . GLU A 1 29 ? 7.417 -21.197 -36.358 1.00 32.13 54 GLU A O 12
ATOM 21048 N N . LYS A 1 30 ? 7.826 -22.500 -38.148 1.00 54.22 55 LYS A N 12
ATOM 21049 C CA . LYS A 1 30 ? 8.155 -23.683 -37.358 1.00 73.20 55 LYS A CA 12
ATOM 21050 C C . LYS A 1 30 ? 9.347 -23.414 -36.463 1.00 70.24 55 LYS A C 12
ATOM 21051 O O . LYS A 1 30 ? 9.331 -23.710 -35.267 1.00 42.12 55 LYS A O 12
ATOM 21070 N N . ASP A 1 31 ? 10.374 -22.844 -37.066 1.00 73.24 56 ASP A N 12
ATOM 21071 C CA . ASP A 1 31 ? 11.627 -22.573 -36.387 1.00 0.33 56 ASP A CA 12
ATOM 21072 C C . ASP A 1 31 ? 11.418 -21.635 -35.207 1.00 22.02 56 ASP A C 12
ATOM 21073 O O . ASP A 1 31 ? 11.938 -21.870 -34.118 1.00 33.12 56 ASP A O 12
ATOM 21082 N N . CYS A 1 32 ? 10.631 -20.586 -35.419 1.00 12.40 57 CYS A N 12
ATOM 21083 C CA . CYS A 1 32 ? 10.351 -19.618 -34.366 1.00 5.31 57 CYS A CA 12
ATOM 21084 C C . CYS A 1 32 ? 9.613 -20.267 -33.203 1.00 3.55 57 CYS A C 12
ATOM 21085 O O . CYS A 1 32 ? 9.832 -19.911 -32.046 1.00 63.11 57 CYS A O 12
ATOM 21092 N N . ARG A 1 33 ? 8.777 -21.256 -33.507 1.00 52.03 58 ARG A N 12
ATOM 21093 C CA . ARG A 1 33 ? 7.984 -21.923 -32.484 1.00 34.10 58 ARG A CA 12
ATOM 21094 C C . ARG A 1 33 ? 8.886 -22.664 -31.507 1.00 55.43 58 ARG A C 12
ATOM 21095 O O . ARG A 1 33 ? 8.566 -22.801 -30.329 1.00 11.34 58 ARG A O 12
ATOM 21116 N N . LYS A 1 34 ? 10.019 -23.130 -32.003 1.00 70.23 59 LYS A N 12
ATOM 21117 C CA . LYS A 1 34 ? 10.957 -23.879 -31.187 1.00 31.25 59 LYS A CA 12
ATOM 21118 C C . LYS A 1 34 ? 11.735 -22.944 -30.264 1.00 3.53 59 LYS A C 12
ATOM 21119 O O . LYS A 1 34 ? 11.822 -23.177 -29.058 1.00 72.40 59 LYS A O 12
ATOM 21138 N N . ASP A 1 35 ? 12.278 -21.874 -30.837 1.00 34.13 60 ASP A N 12
ATOM 21139 C CA . ASP A 1 35 ? 13.096 -20.924 -30.083 1.00 45.11 60 ASP A CA 12
ATOM 21140 C C . ASP A 1 35 ? 12.295 -20.224 -28.994 1.00 12.42 60 ASP A C 12
ATOM 21141 O O . ASP A 1 35 ? 12.782 -20.035 -27.879 1.00 33.54 60 ASP A O 12
ATOM 21150 N N . VAL A 1 36 ? 11.059 -19.851 -29.306 1.00 45.40 61 VAL A N 12
ATOM 21151 C CA . VAL A 1 36 ? 10.260 -19.045 -28.390 1.00 3.22 61 VAL A CA 12
ATOM 21152 C C . VAL A 1 36 ? 9.815 -19.855 -27.168 1.00 72.11 61 VAL A C 12
ATOM 21153 O O . VAL A 1 36 ? 9.714 -19.319 -26.065 1.00 45.31 61 VAL A O 12
ATOM 21166 N N . GLN A 1 37 ? 9.566 -21.145 -27.363 1.00 60.34 62 GLN A N 12
ATOM 21167 C CA . GLN A 1 37 ? 9.129 -22.008 -26.270 1.00 23.21 62 GLN A CA 12
ATOM 21168 C C . GLN A 1 37 ? 10.324 -22.470 -25.440 1.00 35.43 62 GLN A C 12
ATOM 21169 O O . GLN A 1 37 ? 10.191 -22.779 -24.257 1.00 64.42 62 GLN A O 12
ATOM 21183 N N . ALA A 1 38 ? 11.493 -22.521 -26.072 1.00 63.00 63 ALA A N 12
ATOM 21184 C CA . ALA A 1 38 ? 12.727 -22.854 -25.371 1.00 53.42 63 ALA A CA 12
ATOM 21185 C C . ALA A 1 38 ? 13.188 -21.683 -24.509 1.00 50.22 63 ALA A C 12
ATOM 21186 O O . ALA A 1 38 ? 13.683 -21.870 -23.397 1.00 30.20 63 ALA A O 12
ATOM 21193 N N . CYS A 1 39 ? 13.024 -20.476 -25.035 1.00 44.51 64 CYS A N 12
ATOM 21194 C CA . CYS A 1 39 ? 13.380 -19.266 -24.309 1.00 33.04 64 CYS A CA 12
ATOM 21195 C C . CYS A 1 39 ? 12.265 -18.912 -23.332 1.00 51.40 64 CYS A C 12
ATOM 21196 O O . CYS A 1 39 ? 11.230 -18.380 -23.725 1.00 4.24 64 CYS A O 12
ATOM 21203 N N . ASP A 1 40 ? 12.474 -19.219 -22.061 1.00 13.24 65 ASP A N 12
ATOM 21204 C CA . ASP A 1 40 ? 11.418 -19.102 -21.060 1.00 74.13 65 ASP A CA 12
ATOM 21205 C C . ASP A 1 40 ? 11.199 -17.653 -20.612 1.00 54.23 65 ASP A C 12
ATOM 21206 O O . ASP A 1 40 ? 10.104 -17.113 -20.758 1.00 35.23 65 ASP A O 12
ATOM 21215 N N . LYS A 1 41 ? 12.254 -17.028 -20.107 1.00 55.33 66 LYS A N 12
ATOM 21216 C CA . LYS A 1 41 ? 12.149 -15.744 -19.420 1.00 33.35 66 LYS A CA 12
ATOM 21217 C C . LYS A 1 41 ? 11.825 -14.593 -20.370 1.00 53.40 66 LYS A C 12
ATOM 21218 O O . LYS A 1 41 ? 11.325 -13.558 -19.934 1.00 25.31 66 LYS A O 12
ATOM 21237 N N . LYS A 1 42 ? 12.112 -14.786 -21.657 1.00 34.25 67 LYS A N 12
ATOM 21238 C CA . LYS A 1 42 ? 11.749 -13.823 -22.708 1.00 54.13 67 LYS A CA 12
ATOM 21239 C C . LYS A 1 42 ? 12.562 -12.526 -22.611 1.00 65.33 67 LYS A C 12
ATOM 21240 O O . LYS A 1 42 ? 13.467 -12.290 -23.411 1.00 4.52 67 LYS A O 12
ATOM 21259 N N . TYR A 1 43 ? 12.260 -11.709 -21.609 1.00 12.33 68 TYR A N 12
ATOM 21260 C CA . TYR A 1 43 ? 12.767 -10.345 -21.546 1.00 63.34 68 TYR A CA 12
ATOM 21261 C C . TYR A 1 43 ? 13.713 -10.156 -20.370 1.00 2.45 68 TYR A C 12
ATOM 21262 O O . TYR A 1 43 ? 13.740 -10.963 -19.440 1.00 12.24 68 TYR A O 12
ATOM 21280 N N . ASP A 1 44 ? 14.496 -9.087 -20.433 1.00 60.12 69 ASP A N 12
ATOM 21281 C CA . ASP A 1 44 ? 15.433 -8.739 -19.370 1.00 34.40 69 ASP A CA 12
ATOM 21282 C C . ASP A 1 44 ? 14.667 -8.145 -18.192 1.00 14.11 69 ASP A C 12
ATOM 21283 O O . ASP A 1 44 ? 13.519 -7.724 -18.351 1.00 1.55 69 ASP A O 12
ATOM 21292 N N . ASP A 1 45 ? 15.294 -8.095 -17.021 1.00 64.42 70 ASP A N 12
ATOM 21293 C CA . ASP A 1 45 ? 14.652 -7.550 -15.826 1.00 2.43 70 ASP A CA 12
ATOM 21294 C C . ASP A 1 45 ? 14.276 -6.084 -16.019 1.00 52.22 70 ASP A C 12
ATOM 21295 O O . ASP A 1 45 ? 13.320 -5.592 -15.422 1.00 12.22 70 ASP A O 12
ATOM 21304 N N . GLN A 1 46 ? 15.018 -5.400 -16.875 1.00 51.52 71 GLN A N 12
ATOM 21305 C CA . GLN A 1 46 ? 14.759 -3.992 -17.167 1.00 4.01 71 GLN A CA 12
ATOM 21306 C C . GLN A 1 46 ? 13.578 -3.837 -18.121 1.00 63.42 71 GLN A C 12
ATOM 21307 O O . GLN A 1 46 ? 13.139 -2.723 -18.405 1.00 34.21 71 GLN A O 12
ATOM 21321 N N . GLY A 1 47 ? 13.079 -4.959 -18.623 1.00 71.40 72 GLY A N 12
ATOM 21322 C CA . GLY A 1 47 ? 11.971 -4.932 -19.559 1.00 73.43 72 GLY A CA 12
ATOM 21323 C C . GLY A 1 47 ? 12.442 -4.875 -20.996 1.00 14.25 72 GLY A C 12
ATOM 21324 O O . GLY A 1 47 ? 11.635 -4.857 -21.924 1.00 62.11 72 GLY A O 12
ATOM 21328 N N . ARG A 1 48 ? 13.753 -4.850 -21.178 1.00 74.11 73 ARG A N 12
ATOM 21329 C CA . ARG A 1 48 ? 14.340 -4.765 -22.506 1.00 3.44 73 ARG A CA 12
ATOM 21330 C C . ARG A 1 48 ? 14.607 -6.147 -23.088 1.00 5.24 73 ARG A C 12
ATOM 21331 O O . ARG A 1 48 ? 14.501 -7.161 -22.394 1.00 53.22 73 ARG A O 12
ATOM 21352 N N . GLU A 1 49 ? 14.907 -6.168 -24.376 1.00 52.50 74 GLU A N 12
ATOM 21353 C CA . GLU A 1 49 ? 15.271 -7.390 -25.074 1.00 41.34 74 GLU A CA 12
ATOM 21354 C C . GLU A 1 49 ? 16.544 -7.991 -24.483 1.00 31.32 74 GLU A C 12
ATOM 21355 O O . GLU A 1 49 ? 17.546 -7.297 -24.313 1.00 72.42 74 GLU A O 12
ATOM 21367 N N . THR A 1 50 ? 16.493 -9.276 -24.158 1.00 60.22 75 THR A N 12
ATOM 21368 C CA . THR A 1 50 ? 17.683 -10.006 -23.746 1.00 21.30 75 THR A CA 12
ATOM 21369 C C . THR A 1 50 ? 18.497 -10.408 -24.966 1.00 42.03 75 THR A C 12
ATOM 21370 O O . THR A 1 50 ? 18.115 -10.108 -26.099 1.00 1.14 75 THR A O 12
ATOM 21381 N N . ALA A 1 51 ? 19.608 -11.095 -24.739 1.00 13.41 76 ALA A N 12
ATOM 21382 C CA . ALA A 1 51 ? 20.375 -11.674 -25.830 1.00 42.13 76 ALA A CA 12
ATOM 21383 C C . ALA A 1 51 ? 19.508 -12.662 -26.599 1.00 21.51 76 ALA A C 12
ATOM 21384 O O . ALA A 1 51 ? 19.604 -12.780 -27.822 1.00 62.53 76 ALA A O 12
ATOM 21391 N N . CYS A 1 52 ? 18.632 -13.343 -25.870 1.00 52.32 77 CYS A N 12
ATOM 21392 C CA . CYS A 1 52 ? 17.732 -14.313 -26.468 1.00 20.21 77 CYS A CA 12
ATOM 21393 C C . CYS A 1 52 ? 16.600 -13.600 -27.204 1.00 70.41 77 CYS A C 12
ATOM 21394 O O . CYS A 1 52 ? 16.323 -13.896 -28.366 1.00 63.11 77 CYS A O 12
ATOM 21401 N N . ALA A 1 53 ? 15.963 -12.643 -26.528 1.00 73.23 78 ALA A N 12
ATOM 21402 C CA . ALA A 1 53 ? 14.889 -11.854 -27.128 1.00 43.54 78 ALA A CA 12
ATOM 21403 C C . ALA A 1 53 ? 15.347 -11.139 -28.392 1.00 51.31 78 ALA A C 12
ATOM 21404 O O . ALA A 1 53 ? 14.554 -10.921 -29.308 1.00 70.52 78 ALA A O 12
ATOM 21411 N N . LYS A 1 54 ? 16.624 -10.783 -28.455 1.00 53.31 79 LYS A N 12
ATOM 21412 C CA . LYS A 1 54 ? 17.147 -10.099 -29.622 1.00 35.41 79 LYS A CA 12
ATOM 21413 C C . LYS A 1 54 ? 17.369 -11.102 -30.741 1.00 30.42 79 LYS A C 12
ATOM 21414 O O . LYS A 1 54 ? 16.881 -10.913 -31.853 1.00 53.32 79 LYS A O 12
ATOM 21433 N N . GLY A 1 55 ? 18.097 -12.173 -30.429 1.00 53.14 80 GLY A N 12
ATOM 21434 C CA . GLY A 1 55 ? 18.377 -13.205 -31.408 1.00 3.52 80 GLY A CA 12
ATOM 21435 C C . GLY A 1 55 ? 17.135 -13.771 -32.067 1.00 11.12 80 GLY A C 12
ATOM 21436 O O . GLY A 1 55 ? 17.151 -14.057 -33.257 1.00 10.41 80 GLY A O 12
ATOM 21440 N N . ILE A 1 56 ? 16.047 -13.899 -31.319 1.00 52.31 81 ILE A N 12
ATOM 21441 C CA . ILE A 1 56 ? 14.833 -14.492 -31.863 1.00 44.22 81 ILE A CA 12
ATOM 21442 C C . ILE A 1 56 ? 14.154 -13.521 -32.823 1.00 44.14 81 ILE A C 12
ATOM 21443 O O . ILE A 1 56 ? 13.909 -13.846 -33.986 1.00 21.31 81 ILE A O 12
ATOM 21459 N N . ARG A 1 57 ? 13.856 -12.324 -32.321 1.00 0.55 82 ARG A N 12
ATOM 21460 C CA . ARG A 1 57 ? 13.194 -11.293 -33.121 1.00 52.55 82 ARG A CA 12
ATOM 21461 C C . ARG A 1 57 ? 13.967 -10.956 -34.397 1.00 53.42 82 ARG A C 12
ATOM 21462 O O . ARG A 1 57 ? 13.373 -10.491 -35.364 1.00 35.23 82 ARG A O 12
ATOM 21483 N N . GLU A 1 58 ? 15.282 -11.165 -34.409 1.00 54.14 83 GLU A N 12
ATOM 21484 C CA . GLU A 1 58 ? 16.056 -10.884 -35.609 1.00 73.30 83 GLU A CA 12
ATOM 21485 C C . GLU A 1 58 ? 16.181 -12.129 -36.493 1.00 10.52 83 GLU A C 12
ATOM 21486 O O . GLU A 1 58 ? 16.230 -12.010 -37.718 1.00 73.30 83 GLU A O 12
ATOM 21498 N N . LYS A 1 59 ? 16.218 -13.318 -35.877 1.00 55.40 84 LYS A N 12
ATOM 21499 C CA . LYS A 1 59 ? 16.225 -14.578 -36.631 1.00 53.05 84 LYS A CA 12
ATOM 21500 C C . LYS A 1 59 ? 15.076 -14.611 -37.624 1.00 4.22 84 LYS A C 12
ATOM 21501 O O . LYS A 1 59 ? 15.248 -14.963 -38.792 1.00 62.35 84 LYS A O 12
ATOM 21520 N N . TYR A 1 60 ? 13.905 -14.237 -37.139 1.00 4.44 85 TYR A N 12
ATOM 21521 C CA . TYR A 1 60 ? 12.677 -14.349 -37.903 1.00 41.45 85 TYR A CA 12
ATOM 21522 C C . TYR A 1 60 ? 12.037 -12.978 -38.059 1.00 71.05 85 TYR A C 12
ATOM 21523 O O . TYR A 1 60 ? 10.815 -12.857 -38.131 1.00 41.10 85 TYR A O 12
ATOM 21541 N N . LYS A 1 61 ? 12.890 -11.957 -38.126 1.00 32.33 86 LYS A N 12
ATOM 21542 C CA . LYS A 1 61 ? 12.455 -10.561 -38.156 1.00 30.32 86 LYS A CA 12
ATOM 21543 C C . LYS A 1 61 ? 11.402 -10.305 -39.231 1.00 35.13 86 LYS A C 12
ATOM 21544 O O . LYS A 1 61 ? 11.422 -10.919 -40.305 1.00 71.32 86 LYS A O 12
ATOM 21563 N N . PRO A 1 62 ? 10.464 -9.393 -38.944 1.00 60.02 87 PRO A N 12
ATOM 21564 C CA . PRO A 1 62 ? 9.525 -8.901 -39.942 1.00 2.10 87 PRO A CA 12
ATOM 21565 C C . PRO A 1 62 ? 10.257 -8.088 -41.003 1.00 44.14 87 PRO A C 12
ATOM 21566 O O . PRO A 1 62 ? 11.401 -7.675 -40.797 1.00 65.24 87 PRO A O 12
ATOM 21577 N N . ALA A 1 63 ? 9.613 -7.879 -42.137 1.00 62.14 88 ALA A N 12
ATOM 21578 C CA . ALA A 1 63 ? 10.212 -7.110 -43.217 1.00 51.33 88 ALA A CA 12
ATOM 21579 C C . ALA A 1 63 ? 10.367 -5.640 -42.831 1.00 74.23 88 ALA A C 12
ATOM 21580 O O . ALA A 1 63 ? 9.459 -4.829 -43.020 1.00 53.41 88 ALA A O 12
ATOM 21587 N N . VAL A 1 64 ? 11.530 -5.329 -42.285 1.00 33.22 89 VAL A N 12
ATOM 21588 C CA . VAL A 1 64 ? 11.917 -3.973 -41.928 1.00 74.41 89 VAL A CA 12
ATOM 21589 C C . VAL A 1 64 ? 13.425 -3.857 -42.071 1.00 64.22 89 VAL A C 12
ATOM 21590 O O . VAL A 1 64 ? 14.133 -4.865 -42.006 1.00 64.25 89 VAL A O 12
ATOM 21603 N N . VAL A 1 65 ? 13.924 -2.650 -42.268 1.00 52.14 90 VAL A N 12
ATOM 21604 C CA . VAL A 1 65 ? 15.348 -2.466 -42.483 1.00 65.44 90 VAL A CA 12
ATOM 21605 C C . VAL A 1 65 ? 16.113 -2.503 -41.164 1.00 63.14 90 VAL A C 12
ATOM 21606 O O . VAL A 1 65 ? 16.058 -1.569 -40.366 1.00 72.10 90 VAL A O 12
ATOM 21619 N N . TYR A 1 66 ? 16.806 -3.605 -40.939 1.00 73.21 91 TYR A N 12
ATOM 21620 C CA . TYR A 1 66 ? 17.687 -3.737 -39.795 1.00 61.22 91 TYR A CA 12
ATOM 21621 C C . TYR A 1 66 ? 19.131 -3.754 -40.263 1.00 53.55 91 TYR A C 12
ATOM 21622 O O . TYR A 1 66 ? 19.412 -4.074 -41.420 1.00 42.21 91 TYR A O 12
ATOM 21640 N N . GLY A 1 67 ? 20.038 -3.404 -39.368 1.00 34.44 92 GLY A N 12
ATOM 21641 C CA . GLY A 1 67 ? 21.445 -3.492 -39.676 1.00 75.40 92 GLY A CA 12
ATOM 21642 C C . GLY A 1 67 ? 21.919 -4.928 -39.705 1.00 44.21 92 GLY A C 12
ATOM 21643 O O . GLY A 1 67 ? 21.192 -5.838 -39.294 1.00 41.24 92 GLY A O 12
ATOM 21647 N N . TYR A 1 68 ? 23.136 -5.136 -40.170 1.00 1.24 93 TYR A N 12
ATOM 21648 C CA . TYR A 1 68 ? 23.707 -6.474 -40.271 1.00 44.00 93 TYR A CA 12
ATOM 21649 C C . TYR A 1 68 ? 23.829 -7.140 -38.898 1.00 24.12 93 TYR A C 12
ATOM 21650 O O . TYR A 1 68 ? 23.872 -8.368 -38.794 1.00 12.03 93 TYR A O 12
ATOM 21668 N N . ASP A 1 69 ? 23.873 -6.329 -37.851 1.00 64.51 94 ASP A N 12
ATOM 21669 C CA . ASP A 1 69 ? 24.028 -6.837 -36.493 1.00 62.41 94 ASP A CA 12
ATOM 21670 C C . ASP A 1 69 ? 22.718 -6.746 -35.705 1.00 44.54 94 ASP A C 12
ATOM 21671 O O . ASP A 1 69 ? 22.660 -7.140 -34.541 1.00 43.33 94 ASP A O 12
ATOM 21680 N N . GLY A 1 70 ? 21.670 -6.234 -36.340 1.00 13.10 95 GLY A N 12
ATOM 21681 C CA . GLY A 1 70 ? 20.361 -6.218 -35.707 1.00 73.31 95 GLY A CA 12
ATOM 21682 C C . GLY A 1 70 ? 19.944 -4.859 -35.159 1.00 70.02 95 GLY A C 12
ATOM 21683 O O . GLY A 1 70 ? 18.951 -4.764 -34.442 1.00 43.15 95 GLY A O 12
ATOM 21687 N N . LYS A 1 71 ? 20.697 -3.811 -35.479 1.00 12.11 96 LYS A N 12
ATOM 21688 C CA . LYS A 1 71 ? 20.327 -2.456 -35.064 1.00 41.02 96 LYS A CA 12
ATOM 21689 C C . LYS A 1 71 ? 19.209 -1.912 -35.945 1.00 75.44 96 LYS A C 12
ATOM 21690 O O . LYS A 1 71 ? 19.205 -2.134 -37.155 1.00 51.44 96 LYS A O 12
ATOM 21709 N N . PRO A 1 72 ? 18.237 -1.208 -35.352 1.00 1.02 97 PRO A N 12
ATOM 21710 C CA . PRO A 1 72 ? 17.148 -0.592 -36.103 1.00 50.42 97 PRO A CA 12
ATOM 21711 C C . PRO A 1 72 ? 17.562 0.731 -36.752 1.00 45.11 97 PRO A C 12
ATOM 21712 O O . PRO A 1 72 ? 17.420 1.800 -36.157 1.00 35.51 97 PRO A O 12
ATOM 21723 N N . LEU A 1 73 ? 18.110 0.648 -37.955 1.00 1.31 98 LEU A N 12
ATOM 21724 C CA . LEU A 1 73 ? 18.452 1.836 -38.724 1.00 22.33 98 LEU A CA 12
ATOM 21725 C C . LEU A 1 73 ? 18.251 1.559 -40.207 1.00 2.40 98 LEU A C 12
ATOM 21726 O O . LEU A 1 73 ? 18.469 0.439 -40.670 1.00 3.12 98 LEU A O 12
ATOM 21742 N N . ASP A 1 74 ? 17.830 2.573 -40.942 1.00 61.24 99 ASP A N 12
ATOM 21743 C CA . ASP A 1 74 ? 17.602 2.424 -42.371 1.00 73.40 99 ASP A CA 12
ATOM 21744 C C . ASP A 1 74 ? 18.928 2.505 -43.120 1.00 51.14 99 ASP A C 12
ATOM 21745 O O . ASP A 1 74 ? 19.907 3.021 -42.582 1.00 72.21 99 ASP A O 12
ATOM 21754 N N . LEU A 1 75 ? 18.949 1.963 -44.342 1.00 73.13 100 LEU A N 12
ATOM 21755 C CA . LEU A 1 75 ? 20.146 1.908 -45.200 1.00 34.35 100 LEU A CA 12
ATOM 21756 C C . LEU A 1 75 ? 21.349 1.278 -44.488 1.00 41.53 100 LEU A C 12
ATOM 21757 O O . LEU A 1 75 ? 22.481 1.433 -44.932 1.00 5.11 100 LEU A O 12
ATOM 21773 N N . GLY A 1 76 ? 21.084 0.497 -43.438 1.00 63.04 101 GLY A N 12
ATOM 21774 C CA . GLY A 1 76 ? 22.145 -0.041 -42.591 1.00 12.31 101 GLY A CA 12
ATOM 21775 C C . GLY A 1 76 ? 23.149 -0.924 -43.319 1.00 1.03 101 GLY A C 12
ATOM 21776 O O . GLY A 1 76 ? 24.247 -1.162 -42.815 1.00 24.55 101 GLY A O 12
ATOM 21780 N N . PHE A 1 77 ? 22.784 -1.419 -44.494 1.00 63.24 102 PHE A N 12
ATOM 21781 C CA . PHE A 1 77 ? 23.684 -2.272 -45.264 1.00 62.30 102 PHE A CA 12
ATOM 21782 C C . PHE A 1 77 ? 24.388 -1.465 -46.356 1.00 3.12 102 PHE A C 12
ATOM 21783 O O . PHE A 1 77 ? 25.360 -1.917 -46.956 1.00 53.11 102 PHE A O 12
ATOM 21800 N N . CYS A 1 78 ? 23.906 -0.256 -46.581 1.00 52.21 103 CYS A N 12
ATOM 21801 C CA . CYS A 1 78 ? 24.397 0.577 -47.667 1.00 24.10 103 CYS A CA 12
ATOM 21802 C C . CYS A 1 78 ? 25.121 1.802 -47.108 1.00 25.12 103 CYS A C 12
ATOM 21803 O O . CYS A 1 78 ? 25.559 2.676 -47.857 1.00 54.54 103 CYS A O 12
ATOM 21810 N N . THR A 1 79 ? 25.257 1.844 -45.782 1.00 51.51 104 THR A N 12
ATOM 21811 C CA . THR A 1 79 ? 25.874 2.973 -45.088 1.00 22.32 104 THR A CA 12
ATOM 21812 C C . THR A 1 79 ? 27.329 3.166 -45.508 1.00 14.45 104 THR A C 12
ATOM 21813 O O . THR A 1 79 ? 27.872 4.268 -45.421 1.00 34.41 104 THR A O 12
ATOM 21824 N N . LEU A 1 80 ? 27.938 2.089 -45.981 1.00 42.41 105 LEU A N 12
ATOM 21825 C CA . LEU A 1 80 ? 29.356 2.073 -46.322 1.00 41.11 105 LEU A CA 12
ATOM 21826 C C . LEU A 1 80 ? 29.662 2.943 -47.543 1.00 11.54 105 LEU A C 12
ATOM 21827 O O . LEU A 1 80 ? 30.825 3.214 -47.847 1.00 3.31 105 LEU A O 12
ATOM 21843 N N . ALA A 1 81 ? 28.620 3.385 -48.235 1.00 54.24 106 ALA A N 12
ATOM 21844 C CA . ALA A 1 81 ? 28.788 4.233 -49.404 1.00 61.12 106 ALA A CA 12
ATOM 21845 C C . ALA A 1 81 ? 27.770 5.364 -49.394 1.00 62.11 106 ALA A C 12
ATOM 21846 O O . ALA A 1 81 ? 26.803 5.327 -48.635 1.00 45.53 106 ALA A O 12
ATOM 21853 N N . GLY A 1 82 ? 27.993 6.370 -50.226 1.00 24.04 107 GLY A N 12
ATOM 21854 C CA . GLY A 1 82 ? 27.051 7.464 -50.333 1.00 21.01 107 GLY A CA 12
ATOM 21855 C C . GLY A 1 82 ? 26.324 7.448 -51.662 1.00 5.41 107 GLY A C 12
ATOM 21856 O O . GLY A 1 82 ? 25.098 7.510 -51.713 1.00 45.33 107 GLY A O 12
ATOM 21860 N N . ILE A 1 83 ? 27.086 7.342 -52.742 1.00 52.21 108 ILE A N 12
ATOM 21861 C CA . ILE A 1 83 ? 26.510 7.266 -54.077 1.00 34.43 108 ILE A CA 12
ATOM 21862 C C . ILE A 1 83 ? 25.829 5.918 -54.274 1.00 32.33 108 ILE A C 12
ATOM 21863 O O . ILE A 1 83 ? 24.692 5.841 -54.738 1.00 23.31 108 ILE A O 12
ATOM 21879 N N . ARG A 1 84 ? 26.530 4.857 -53.894 1.00 11.04 109 ARG A N 12
ATOM 21880 C CA . ARG A 1 84 ? 25.998 3.505 -54.005 1.00 40.51 109 ARG A CA 12
ATOM 21881 C C . ARG A 1 84 ? 24.848 3.285 -53.025 1.00 2.11 109 ARG A C 12
ATOM 21882 O O . ARG A 1 84 ? 24.033 2.388 -53.227 1.00 22.41 109 ARG A O 12
ATOM 21903 N N . GLU A 1 85 ? 24.785 4.111 -51.976 1.00 32.42 110 GLU A N 12
ATOM 21904 C CA . GLU A 1 85 ? 23.702 4.037 -50.991 1.00 23.21 110 GLU A CA 12
ATOM 21905 C C . GLU A 1 85 ? 22.358 4.232 -51.672 1.00 64.42 110 GLU A C 12
ATOM 21906 O O . GLU A 1 85 ? 21.430 3.447 -51.472 1.00 3.12 110 GLU A O 12
ATOM 21918 N N . VAL A 1 86 ? 22.284 5.262 -52.507 1.00 63.22 111 VAL A N 12
ATOM 21919 C CA . VAL A 1 86 ? 21.051 5.623 -53.194 1.00 43.50 111 VAL A CA 12
ATOM 21920 C C . VAL A 1 86 ? 20.505 4.435 -53.975 1.00 13.41 111 VAL A C 12
ATOM 21921 O O . VAL A 1 86 ? 19.310 4.142 -53.939 1.00 10.41 111 VAL A O 12
ATOM 21934 N N . ASP A 1 87 ? 21.401 3.747 -54.662 1.00 22.30 112 ASP A N 12
ATOM 21935 C CA . ASP A 1 87 ? 21.039 2.603 -55.482 1.00 50.50 112 ASP A CA 12
ATOM 21936 C C . ASP A 1 87 ? 20.739 1.384 -54.605 1.00 61.13 112 ASP A C 12
ATOM 21937 O O . ASP A 1 87 ? 19.686 0.757 -54.731 1.00 15.04 112 ASP A O 12
ATOM 21946 N N . CYS A 1 88 ? 21.677 1.072 -53.712 1.00 51.14 113 CYS A N 12
ATOM 21947 C CA . CYS A 1 88 ? 21.551 -0.053 -52.778 1.00 33.12 113 CYS A CA 12
ATOM 21948 C C . CYS A 1 88 ? 20.236 -0.033 -51.995 1.00 23.55 113 CYS A C 12
ATOM 21949 O O . CYS A 1 88 ? 19.536 -1.042 -51.936 1.00 4.11 113 CYS A O 12
ATOM 21956 N N . ARG A 1 89 ? 19.893 1.114 -51.422 1.00 11.33 114 ARG A N 12
ATOM 21957 C CA . ARG A 1 89 ? 18.736 1.212 -50.532 1.00 14.44 114 ARG A CA 12
ATOM 21958 C C . ARG A 1 89 ? 17.421 0.849 -51.230 1.00 21.40 114 ARG A C 12
ATOM 21959 O O . ARG A 1 89 ? 16.503 0.326 -50.596 1.00 3.34 114 ARG A O 12
ATOM 21980 N N . LYS A 1 90 ? 17.338 1.101 -52.531 1.00 14.20 115 LYS A N 12
ATOM 21981 C CA . LYS A 1 90 ? 16.083 0.910 -53.254 1.00 14.54 115 LYS A CA 12
ATOM 21982 C C . LYS A 1 90 ? 15.726 -0.573 -53.381 1.00 14.21 115 LYS A C 12
ATOM 21983 O O . LYS A 1 90 ? 14.651 -1.003 -52.956 1.00 34.42 115 LYS A O 12
ATOM 22002 N N . ASP A 1 91 ? 16.631 -1.350 -53.960 1.00 52.12 116 ASP A N 12
ATOM 22003 C CA . ASP A 1 91 ? 16.400 -2.783 -54.150 1.00 23.44 116 ASP A CA 12
ATOM 22004 C C . ASP A 1 91 ? 16.558 -3.583 -52.862 1.00 15.02 116 ASP A C 12
ATOM 22005 O O . ASP A 1 91 ? 16.080 -4.714 -52.775 1.00 45.42 116 ASP A O 12
ATOM 22014 N N . ALA A 1 92 ? 17.215 -2.998 -51.866 1.00 21.43 117 ALA A N 12
ATOM 22015 C CA . ALA A 1 92 ? 17.492 -3.694 -50.609 1.00 3.13 117 ALA A CA 12
ATOM 22016 C C . ALA A 1 92 ? 16.222 -4.256 -49.968 1.00 3.02 117 ALA A C 12
ATOM 22017 O O . ALA A 1 92 ? 16.193 -5.408 -49.536 1.00 73.54 117 ALA A O 12
ATOM 22024 N N . GLN A 1 93 ? 15.171 -3.446 -49.913 1.00 52.25 118 GLN A N 12
ATOM 22025 C CA . GLN A 1 93 ? 13.921 -3.845 -49.264 1.00 54.21 118 GLN A CA 12
ATOM 22026 C C . GLN A 1 93 ? 13.204 -4.988 -49.973 1.00 71.12 118 GLN A C 12
ATOM 22027 O O . GLN A 1 93 ? 12.254 -5.553 -49.429 1.00 42.21 118 GLN A O 12
ATOM 22041 N N . THR A 1 94 ? 13.636 -5.325 -51.173 1.00 42.02 119 THR A N 12
ATOM 22042 C CA . THR A 1 94 ? 13.054 -6.449 -51.881 1.00 74.44 119 THR A CA 12
ATOM 22043 C C . THR A 1 94 ? 13.525 -7.756 -51.229 1.00 71.22 119 THR A C 12
ATOM 22044 O O . THR A 1 94 ? 12.896 -8.799 -51.360 1.00 51.04 119 THR A O 12
ATOM 22055 N N . CYS A 1 95 ? 14.619 -7.656 -50.483 1.00 40.44 120 CYS A N 12
ATOM 22056 C CA . CYS A 1 95 ? 15.230 -8.811 -49.809 1.00 30.35 120 CYS A CA 12
ATOM 22057 C C . CYS A 1 95 ? 14.488 -9.179 -48.517 1.00 14.24 120 CYS A C 12
ATOM 22058 O O . CYS A 1 95 ? 15.121 -9.499 -47.511 1.00 61.32 120 CYS A O 12
ATOM 22065 N N . ASP A 1 96 ? 13.156 -9.173 -48.542 1.00 12.41 121 ASP A N 12
ATOM 22066 C CA . ASP A 1 96 ? 12.388 -9.296 -47.305 1.00 33.23 121 ASP A CA 12
ATOM 22067 C C . ASP A 1 96 ? 12.219 -10.753 -46.828 1.00 51.30 121 ASP A C 12
ATOM 22068 O O . ASP A 1 96 ? 12.598 -11.070 -45.696 1.00 24.24 121 ASP A O 12
ATOM 22077 N N . LYS A 1 97 ? 11.664 -11.653 -47.646 1.00 44.41 122 LYS A N 12
ATOM 22078 C CA . LYS A 1 97 ? 11.436 -13.019 -47.160 1.00 63.32 122 LYS A CA 12
ATOM 22079 C C . LYS A 1 97 ? 12.077 -14.099 -48.034 1.00 31.31 122 LYS A C 12
ATOM 22080 O O . LYS A 1 97 ? 13.056 -14.730 -47.632 1.00 75.42 122 LYS A O 12
ATOM 22099 N N . LYS A 1 98 ? 11.516 -14.316 -49.222 1.00 1.21 123 LYS A N 12
ATOM 22100 C CA . LYS A 1 98 ? 11.917 -15.470 -50.032 1.00 22.11 123 LYS A CA 12
ATOM 22101 C C . LYS A 1 98 ? 12.201 -15.140 -51.489 1.00 50.24 123 LYS A C 12
ATOM 22102 O O . LYS A 1 98 ? 13.350 -15.130 -51.933 1.00 21.13 123 LYS A O 12
ATOM 22121 N N . TYR A 1 99 ? 11.132 -14.866 -52.223 1.00 33.43 124 TYR A N 12
ATOM 22122 C CA . TYR A 1 99 ? 11.190 -14.817 -53.676 1.00 55.02 124 TYR A CA 12
ATOM 22123 C C . TYR A 1 99 ? 11.769 -13.499 -54.140 1.00 2.51 124 TYR A C 12
ATOM 22124 O O . TYR A 1 99 ? 12.698 -13.461 -54.952 1.00 52.42 124 TYR A O 12
ATOM 22142 N N . GLU A 1 100 ? 11.208 -12.423 -53.620 1.00 75.33 125 GLU A N 12
ATOM 22143 C CA . GLU A 1 100 ? 11.692 -11.092 -53.915 1.00 3.13 125 GLU A CA 12
ATOM 22144 C C . GLU A 1 100 ? 13.127 -10.929 -53.425 1.00 14.14 125 GLU A C 12
ATOM 22145 O O . GLU A 1 100 ? 13.893 -10.147 -53.984 1.00 23.55 125 GLU A O 12
ATOM 22157 N N . SER A 1 101 ? 13.494 -11.688 -52.391 1.00 43.45 126 SER A N 12
ATOM 22158 C CA . SER A 1 101 ? 14.852 -11.654 -51.866 1.00 44.12 126 SER A CA 12
ATOM 22159 C C . SER A 1 101 ? 15.862 -11.999 -52.958 1.00 42.41 126 SER A C 12
ATOM 22160 O O . SER A 1 101 ? 16.848 -11.294 -53.142 1.00 41.43 126 SER A O 12
ATOM 22168 N N . ASP A 1 102 ? 15.599 -13.082 -53.681 1.00 74.24 127 ASP A N 12
ATOM 22169 C CA . ASP A 1 102 ? 16.429 -13.474 -54.824 1.00 43.31 127 ASP A CA 12
ATOM 22170 C C . ASP A 1 102 ? 16.506 -12.355 -55.863 1.00 23.10 127 ASP A C 12
ATOM 22171 O O . ASP A 1 102 ? 17.587 -12.045 -56.371 1.00 33.04 127 ASP A O 12
ATOM 22180 N N . LYS A 1 103 ? 15.364 -11.734 -56.161 1.00 3.30 128 LYS A N 12
ATOM 22181 C CA . LYS A 1 103 ? 15.312 -10.660 -57.151 1.00 21.13 128 LYS A CA 12
ATOM 22182 C C . LYS A 1 103 ? 16.101 -9.448 -56.672 1.00 51.25 128 LYS A C 12
ATOM 22183 O O . LYS A 1 103 ? 16.658 -8.696 -57.469 1.00 42.53 128 LYS A O 12
ATOM 22202 N N . CYS A 1 104 ? 16.133 -9.271 -55.367 1.00 40.25 129 CYS A N 12
ATOM 22203 C CA . CYS A 1 104 ? 16.922 -8.221 -54.747 1.00 43.12 129 CYS A CA 12
ATOM 22204 C C . CYS A 1 104 ? 18.405 -8.588 -54.751 1.00 3.25 129 CYS A C 12
ATOM 22205 O O . CYS A 1 104 ? 19.256 -7.764 -55.088 1.00 23.44 129 CYS A O 12
ATOM 22212 N N . LEU A 1 105 ? 18.695 -9.841 -54.422 1.00 42.00 130 LEU A N 12
ATOM 22213 C CA . LEU A 1 105 ? 20.068 -10.317 -54.274 1.00 1.10 130 LEU A CA 12
ATOM 22214 C C . LEU A 1 105 ? 20.871 -10.150 -55.565 1.00 65.55 130 LEU A C 12
ATOM 22215 O O . LEU A 1 105 ? 21.965 -9.585 -55.545 1.00 11.42 130 LEU A O 12
ATOM 22231 N N . ASN A 1 106 ? 20.335 -10.628 -56.688 1.00 44.11 131 ASN A N 12
ATOM 22232 C CA . ASN A 1 106 ? 21.031 -10.509 -57.973 1.00 63.40 131 ASN A CA 12
ATOM 22233 C C . ASN A 1 106 ? 21.237 -9.045 -58.357 1.00 70.41 131 ASN A C 12
ATOM 22234 O O . ASN A 1 106 ? 22.160 -8.717 -59.101 1.00 50.30 131 ASN A O 12
ATOM 22245 N N . ALA A 1 107 ? 20.396 -8.167 -57.823 1.00 24.24 132 ALA A N 12
ATOM 22246 C CA . ALA A 1 107 ? 20.511 -6.747 -58.113 1.00 53.13 132 ALA A CA 12
ATOM 22247 C C . ALA A 1 107 ? 21.638 -6.163 -57.267 1.00 42.34 132 ALA A C 12
ATOM 22248 O O . ALA A 1 107 ? 22.531 -5.487 -57.770 1.00 14.45 132 ALA A O 12
ATOM 22255 N N . ILE A 1 108 ? 21.574 -6.457 -55.971 1.00 64.14 133 ILE A N 12
ATOM 22256 C CA . ILE A 1 108 ? 22.595 -6.053 -55.002 1.00 52.31 133 ILE A CA 12
ATOM 22257 C C . ILE A 1 108 ? 24.012 -6.428 -55.461 1.00 50.53 133 ILE A C 12
ATOM 22258 O O . ILE A 1 108 ? 24.980 -5.739 -55.131 1.00 23.03 133 ILE A O 12
ATOM 22274 N N . LYS A 1 109 ? 24.139 -7.486 -56.253 1.00 52.42 134 LYS A N 12
ATOM 22275 C CA . LYS A 1 109 ? 25.451 -7.959 -56.672 1.00 11.23 134 LYS A CA 12
ATOM 22276 C C . LYS A 1 109 ? 26.046 -7.027 -57.722 1.00 10.23 134 LYS A C 12
ATOM 22277 O O . LYS A 1 109 ? 27.210 -6.635 -57.634 1.00 52.11 134 LYS A O 12
ATOM 22296 N N . GLU A 1 110 ? 25.230 -6.653 -58.700 1.00 24.30 135 GLU A N 12
ATOM 22297 C CA . GLU A 1 110 ? 25.691 -5.810 -59.798 1.00 74.03 135 GLU A CA 12
ATOM 22298 C C . GLU A 1 110 ? 25.838 -4.356 -59.364 1.00 4.33 135 GLU A C 12
ATOM 22299 O O . GLU A 1 110 ? 26.424 -3.549 -60.082 1.00 4.41 135 GLU A O 12
ATOM 22311 N N . LYS A 1 111 ? 25.308 -4.025 -58.192 1.00 14.52 136 LYS A N 12
ATOM 22312 C CA . LYS A 1 111 ? 25.397 -2.663 -57.671 1.00 33.31 136 LYS A CA 12
ATOM 22313 C C . LYS A 1 111 ? 26.850 -2.240 -57.485 1.00 53.32 136 LYS A C 12
ATOM 22314 O O . LYS A 1 111 ? 27.168 -1.058 -57.528 1.00 73.14 136 LYS A O 12
ATOM 22333 N N . TYR A 1 112 ? 27.726 -3.210 -57.275 1.00 4.22 137 TYR A N 12
ATOM 22334 C CA . TYR A 1 112 ? 29.111 -2.917 -56.950 1.00 62.34 137 TYR A CA 12
ATOM 22335 C C . TYR A 1 112 ? 30.065 -3.332 -58.068 1.00 11.14 137 TYR A C 12
ATOM 22336 O O . TYR A 1 112 ? 31.211 -3.706 -57.808 1.00 4.33 137 TYR A O 12
ATOM 22354 N N . LYS A 1 113 ? 29.602 -3.256 -59.311 1.00 70.43 138 LYS A N 12
ATOM 22355 C CA . LYS A 1 113 ? 30.472 -3.508 -60.451 1.00 53.11 138 LYS A CA 12
ATOM 22356 C C . LYS A 1 113 ? 31.029 -2.187 -60.975 1.00 12.41 138 LYS A C 12
ATOM 22357 O O . LYS A 1 113 ? 30.311 -1.188 -61.046 1.00 22.33 138 LYS A O 12
ATOM 22376 N N . PRO A 1 114 ? 32.322 -2.152 -61.318 1.00 15.41 139 PRO A N 12
ATOM 22377 C CA . PRO A 1 114 ? 32.958 -0.962 -61.877 1.00 21.05 139 PRO A CA 12
ATOM 22378 C C . PRO A 1 114 ? 32.468 -0.675 -63.293 1.00 70.52 139 PRO A C 12
ATOM 22379 O O . PRO A 1 114 ? 33.039 -1.160 -64.273 1.00 54.54 139 PRO A O 12
ATOM 22390 N N . VAL A 1 115 ? 31.386 0.083 -63.390 1.00 73.54 140 VAL A N 12
ATOM 22391 C CA . VAL A 1 115 ? 30.816 0.448 -64.680 1.00 45.42 140 VAL A CA 12
ATOM 22392 C C . VAL A 1 115 ? 31.578 1.611 -65.302 1.00 42.31 140 VAL A C 12
ATOM 22393 O O . VAL A 1 115 ? 31.463 1.879 -66.501 1.00 4.35 140 VAL A O 12
ATOM 22406 N N . VAL A 1 116 ? 32.361 2.298 -64.483 1.00 4.50 141 VAL A N 12
ATOM 22407 C CA . VAL A 1 116 ? 33.123 3.440 -64.949 1.00 61.23 141 VAL A CA 12
ATOM 22408 C C . VAL A 1 116 ? 34.437 2.982 -65.566 1.00 31.15 141 VAL A C 12
ATOM 22409 O O . VAL A 1 116 ? 35.421 2.743 -64.866 1.00 32.43 141 VAL A O 12
ATOM 22422 N N . ASP A 1 117 ? 34.427 2.836 -66.879 1.00 45.53 142 ASP A N 12
ATOM 22423 C CA . ASP A 1 117 ? 35.624 2.503 -67.632 1.00 35.21 142 ASP A CA 12
ATOM 22424 C C . ASP A 1 117 ? 36.132 3.765 -68.313 1.00 73.12 142 ASP A C 12
ATOM 22425 O O . ASP A 1 117 ? 35.320 4.565 -68.778 1.00 31.54 142 ASP A O 12
ATOM 22434 N N . PRO A 1 118 ? 37.458 3.987 -68.344 1.00 4.21 143 PRO A N 12
ATOM 22435 C CA . PRO A 1 118 ? 38.050 5.170 -68.981 1.00 72.21 143 PRO A CA 12
ATOM 22436 C C . PRO A 1 118 ? 37.419 5.477 -70.336 1.00 22.10 143 PRO A C 12
ATOM 22437 O O . PRO A 1 118 ? 37.536 4.694 -71.282 1.00 60.23 143 PRO A O 12
ATOM 22448 N N . ASN A 1 119 ? 36.740 6.614 -70.413 1.00 61.14 144 ASN A N 12
ATOM 22449 C CA . ASN A 1 119 ? 35.998 7.001 -71.607 1.00 41.24 144 ASN A CA 12
ATOM 22450 C C . ASN A 1 119 ? 36.936 7.253 -72.779 1.00 73.20 144 ASN A C 12
ATOM 22451 O O . ASN A 1 119 ? 38.105 7.598 -72.583 1.00 11.33 144 ASN A O 12
ATOM 22462 N N . PRO A 1 120 ? 36.435 7.069 -74.010 1.00 12.13 145 PRO A N 12
ATOM 22463 C CA . PRO A 1 120 ? 37.211 7.308 -75.231 1.00 21.44 145 PRO A CA 12
ATOM 22464 C C . PRO A 1 120 ? 37.731 8.745 -75.321 1.00 3.53 145 PRO A C 12
ATOM 22465 O O . PRO A 1 120 ? 37.113 9.676 -74.794 1.00 32.13 145 PRO A O 12
ATOM 22476 N N . PRO A 1 121 ? 38.888 8.934 -75.973 1.00 2.25 146 PRO A N 12
ATOM 22477 C CA . PRO A 1 121 ? 39.467 10.259 -76.212 1.00 25.44 146 PRO A CA 12
ATOM 22478 C C . PRO A 1 121 ? 38.693 11.030 -77.280 1.00 71.14 146 PRO A C 12
ATOM 22479 O O . PRO A 1 121 ? 37.530 10.726 -77.556 1.00 74.04 146 PRO A O 12
ATOM 22490 N N . ALA A 1 122 ? 39.340 12.019 -77.883 1.00 2.41 147 ALA A N 12
ATOM 22491 C CA . ALA A 1 122 ? 38.710 12.825 -78.917 1.00 10.43 147 ALA A CA 12
ATOM 22492 C C . ALA A 1 122 ? 38.514 12.004 -80.186 1.00 71.23 147 ALA A C 12
ATOM 22493 O O . ALA A 1 122 ? 39.511 11.750 -80.892 1.00 37.71 147 ALA A O 12
ATOM 22501 N N . ALA A 1 1 ? -2.720 14.070 -37.251 1.00 34.52 26 ALA A N 13
ATOM 22502 C CA . ALA A 1 1 ? -2.051 15.178 -36.533 1.00 52.14 26 ALA A CA 13
ATOM 22503 C C . ALA A 1 1 ? -1.437 14.688 -35.225 1.00 3.22 26 ALA A C 13
ATOM 22504 O O . ALA A 1 1 ? -0.276 14.970 -34.928 1.00 23.12 26 ALA A O 13
ATOM 22513 N N . ASP A 1 2 ? -2.224 13.954 -34.450 1.00 4.24 27 ASP A N 13
ATOM 22514 C CA . ASP A 1 2 ? -1.775 13.431 -33.164 1.00 61.54 27 ASP A CA 13
ATOM 22515 C C . ASP A 1 2 ? -1.692 11.914 -33.217 1.00 23.32 27 ASP A C 13
ATOM 22516 O O . ASP A 1 2 ? -2.610 11.255 -33.709 1.00 24.22 27 ASP A O 13
ATOM 22525 N N . VAL A 1 3 ? -0.587 11.365 -32.736 1.00 61.41 28 VAL A N 13
ATOM 22526 C CA . VAL A 1 3 ? -0.409 9.922 -32.684 1.00 63.14 28 VAL A CA 13
ATOM 22527 C C . VAL A 1 3 ? 0.518 9.534 -31.533 1.00 43.14 28 VAL A C 13
ATOM 22528 O O . VAL A 1 3 ? 1.611 10.088 -31.381 1.00 11.11 28 VAL A O 13
ATOM 22541 N N . PHE A 1 4 ? 0.067 8.604 -30.704 1.00 64.43 29 PHE A N 13
ATOM 22542 C CA . PHE A 1 4 ? 0.864 8.136 -29.581 1.00 43.54 29 PHE A CA 13
ATOM 22543 C C . PHE A 1 4 ? 1.696 6.928 -29.986 1.00 73.34 29 PHE A C 13
ATOM 22544 O O . PHE A 1 4 ? 1.277 6.126 -30.827 1.00 32.42 29 PHE A O 13
ATOM 22561 N N . ASP A 1 5 ? 2.868 6.808 -29.386 1.00 52.12 30 ASP A N 13
ATOM 22562 C CA . ASP A 1 5 ? 3.779 5.709 -29.674 1.00 5.33 30 ASP A CA 13
ATOM 22563 C C . ASP A 1 5 ? 3.181 4.387 -29.189 1.00 41.22 30 ASP A C 13
ATOM 22564 O O . ASP A 1 5 ? 2.621 4.321 -28.092 1.00 41.42 30 ASP A O 13
ATOM 22573 N N . PRO A 1 6 ? 3.248 3.335 -30.024 1.00 13.34 31 PRO A N 13
ATOM 22574 C CA . PRO A 1 6 ? 2.704 2.009 -29.692 1.00 13.42 31 PRO A CA 13
ATOM 22575 C C . PRO A 1 6 ? 3.200 1.471 -28.350 1.00 13.11 31 PRO A C 13
ATOM 22576 O O . PRO A 1 6 ? 4.360 1.669 -27.980 1.00 64.40 31 PRO A O 13
ATOM 22587 N N . PRO A 1 7 ? 2.307 0.789 -27.607 1.00 3.31 32 PRO A N 13
ATOM 22588 C CA . PRO A 1 7 ? 2.623 0.182 -26.308 1.00 1.50 32 PRO A CA 13
ATOM 22589 C C . PRO A 1 7 ? 3.933 -0.603 -26.323 1.00 24.34 32 PRO A C 13
ATOM 22590 O O . PRO A 1 7 ? 4.038 -1.670 -26.938 1.00 12.01 32 PRO A O 13
ATOM 22601 N N . THR A 1 8 ? 4.921 -0.067 -25.627 1.00 33.21 33 THR A N 13
ATOM 22602 C CA . THR A 1 8 ? 6.275 -0.587 -25.685 1.00 5.54 33 THR A CA 13
ATOM 22603 C C . THR A 1 8 ? 6.471 -1.777 -24.743 1.00 30.44 33 THR A C 13
ATOM 22604 O O . THR A 1 8 ? 7.386 -2.576 -24.927 1.00 53.40 33 THR A O 13
ATOM 22615 N N . GLN A 1 9 ? 5.586 -1.923 -23.761 1.00 43.22 34 GLN A N 13
ATOM 22616 C CA . GLN A 1 9 ? 5.743 -2.973 -22.751 1.00 5.21 34 GLN A CA 13
ATOM 22617 C C . GLN A 1 9 ? 5.398 -4.347 -23.314 1.00 20.54 34 GLN A C 13
ATOM 22618 O O . GLN A 1 9 ? 5.580 -5.364 -22.646 1.00 35.32 34 GLN A O 13
ATOM 22632 N N . TYR A 1 10 ? 4.889 -4.373 -24.539 1.00 62.25 35 TYR A N 13
ATOM 22633 C CA . TYR A 1 10 ? 4.639 -5.631 -25.231 1.00 74.34 35 TYR A CA 13
ATOM 22634 C C . TYR A 1 10 ? 5.724 -5.868 -26.272 1.00 63.25 35 TYR A C 13
ATOM 22635 O O . TYR A 1 10 ? 5.757 -6.903 -26.932 1.00 21.42 35 TYR A O 13
ATOM 22653 N N . GLY A 1 11 ? 6.612 -4.895 -26.412 1.00 43.11 36 GLY A N 13
ATOM 22654 C CA . GLY A 1 11 ? 7.629 -4.954 -27.439 1.00 1.10 36 GLY A CA 13
ATOM 22655 C C . GLY A 1 11 ? 7.171 -4.289 -28.720 1.00 33.43 36 GLY A C 13
ATOM 22656 O O . GLY A 1 11 ? 7.814 -3.367 -29.216 1.00 33.25 36 GLY A O 13
ATOM 22660 N N . TYR A 1 12 ? 6.044 -4.746 -29.245 1.00 45.03 37 TYR A N 13
ATOM 22661 C CA . TYR A 1 12 ? 5.507 -4.216 -30.492 1.00 23.42 37 TYR A CA 13
ATOM 22662 C C . TYR A 1 12 ? 3.992 -4.055 -30.394 1.00 43.13 37 TYR A C 13
ATOM 22663 O O . TYR A 1 12 ? 3.302 -3.993 -31.413 1.00 51.00 37 TYR A O 13
ATOM 22681 N N . ASP A 1 13 ? 3.499 -3.969 -29.154 1.00 40.24 38 ASP A N 13
ATOM 22682 C CA . ASP A 1 13 ? 2.058 -3.901 -28.861 1.00 73.25 38 ASP A CA 13
ATOM 22683 C C . ASP A 1 13 ? 1.362 -5.240 -29.115 1.00 44.23 38 ASP A C 13
ATOM 22684 O O . ASP A 1 13 ? 1.632 -5.927 -30.100 1.00 32.33 38 ASP A O 13
ATOM 22693 N N . GLY A 1 14 ? 0.464 -5.602 -28.211 1.00 30.35 39 GLY A N 13
ATOM 22694 C CA . GLY A 1 14 ? -0.264 -6.847 -28.334 1.00 72.11 39 GLY A CA 13
ATOM 22695 C C . GLY A 1 14 ? 0.261 -7.901 -27.385 1.00 44.50 39 GLY A C 13
ATOM 22696 O O . GLY A 1 14 ? -0.086 -7.913 -26.205 1.00 75.31 39 GLY A O 13
ATOM 22700 N N . LYS A 1 15 ? 1.112 -8.771 -27.898 1.00 12.23 40 LYS A N 13
ATOM 22701 C CA . LYS A 1 15 ? 1.708 -9.833 -27.099 1.00 33.32 40 LYS A CA 13
ATOM 22702 C C . LYS A 1 15 ? 3.226 -9.779 -27.218 1.00 24.23 40 LYS A C 13
ATOM 22703 O O . LYS A 1 15 ? 3.749 -9.170 -28.150 1.00 45.02 40 LYS A O 13
ATOM 22722 N N . PRO A 1 16 ? 3.958 -10.393 -26.271 1.00 10.03 41 PRO A N 13
ATOM 22723 C CA . PRO A 1 16 ? 5.413 -10.553 -26.382 1.00 34.31 41 PRO A CA 13
ATOM 22724 C C . PRO A 1 16 ? 5.799 -11.311 -27.649 1.00 44.02 41 PRO A C 13
ATOM 22725 O O . PRO A 1 16 ? 5.006 -12.098 -28.171 1.00 2.24 41 PRO A O 13
ATOM 22736 N N . LEU A 1 17 ? 7.010 -11.071 -28.145 1.00 31.23 42 LEU A N 13
ATOM 22737 C CA . LEU A 1 17 ? 7.484 -11.734 -29.357 1.00 32.41 42 LEU A CA 13
ATOM 22738 C C . LEU A 1 17 ? 7.444 -13.257 -29.207 1.00 62.05 42 LEU A C 13
ATOM 22739 O O . LEU A 1 17 ? 8.174 -13.844 -28.411 1.00 22.13 42 LEU A O 13
ATOM 22755 N N . ASP A 1 18 ? 6.546 -13.883 -29.953 1.00 44.14 43 ASP A N 13
ATOM 22756 C CA . ASP A 1 18 ? 6.361 -15.324 -29.878 1.00 62.03 43 ASP A CA 13
ATOM 22757 C C . ASP A 1 18 ? 6.001 -15.866 -31.259 1.00 3.20 43 ASP A C 13
ATOM 22758 O O . ASP A 1 18 ? 6.114 -15.147 -32.253 1.00 71.12 43 ASP A O 13
ATOM 22767 N N . ALA A 1 19 ? 5.538 -17.109 -31.314 1.00 1.23 44 ALA A N 13
ATOM 22768 C CA . ALA A 1 19 ? 5.261 -17.783 -32.580 1.00 32.35 44 ALA A CA 13
ATOM 22769 C C . ALA A 1 19 ? 4.170 -17.073 -33.378 1.00 25.10 44 ALA A C 13
ATOM 22770 O O . ALA A 1 19 ? 4.108 -17.194 -34.601 1.00 1.02 44 ALA A O 13
ATOM 22777 N N . SER A 1 20 ? 3.322 -16.331 -32.677 1.00 21.42 45 SER A N 13
ATOM 22778 C CA . SER A 1 20 ? 2.226 -15.600 -33.301 1.00 1.10 45 SER A CA 13
ATOM 22779 C C . SER A 1 20 ? 2.734 -14.638 -34.379 1.00 50.12 45 SER A C 13
ATOM 22780 O O . SER A 1 20 ? 2.056 -14.396 -35.377 1.00 1.12 45 SER A O 13
ATOM 22788 N N . PHE A 1 21 ? 3.927 -14.095 -34.175 1.00 22.43 46 PHE A N 13
ATOM 22789 C CA . PHE A 1 21 ? 4.521 -13.168 -35.129 1.00 1.43 46 PHE A CA 13
ATOM 22790 C C . PHE A 1 21 ? 5.011 -13.903 -36.379 1.00 72.33 46 PHE A C 13
ATOM 22791 O O . PHE A 1 21 ? 4.943 -13.380 -37.490 1.00 40.53 46 PHE A O 13
ATOM 22808 N N . CYS A 1 22 ? 5.468 -15.134 -36.190 1.00 63.24 47 CYS A N 13
ATOM 22809 C CA . CYS A 1 22 ? 6.152 -15.874 -37.248 1.00 32.32 47 CYS A CA 13
ATOM 22810 C C . CYS A 1 22 ? 5.177 -16.593 -38.179 1.00 10.42 47 CYS A C 13
ATOM 22811 O O . CYS A 1 22 ? 5.595 -17.330 -39.074 1.00 42.14 47 CYS A O 13
ATOM 22818 N N . ARG A 1 23 ? 3.883 -16.374 -37.973 1.00 63.21 48 ARG A N 13
ATOM 22819 C CA . ARG A 1 23 ? 2.858 -17.013 -38.798 1.00 2.54 48 ARG A CA 13
ATOM 22820 C C . ARG A 1 23 ? 3.037 -16.656 -40.274 1.00 40.52 48 ARG A C 13
ATOM 22821 O O . ARG A 1 23 ? 2.889 -17.504 -41.151 1.00 12.42 48 ARG A O 13
ATOM 22842 N N . THR A 1 24 ? 3.381 -15.402 -40.537 1.00 12.35 49 THR A N 13
ATOM 22843 C CA . THR A 1 24 ? 3.512 -14.916 -41.905 1.00 43.44 49 THR A CA 13
ATOM 22844 C C . THR A 1 24 ? 4.890 -15.225 -42.492 1.00 65.54 49 THR A C 13
ATOM 22845 O O . THR A 1 24 ? 5.173 -14.888 -43.644 1.00 11.43 49 THR A O 13
ATOM 22856 N N . ALA A 1 25 ? 5.742 -15.875 -41.703 1.00 12.01 50 ALA A N 13
ATOM 22857 C CA . ALA A 1 25 ? 7.079 -16.232 -42.157 1.00 10.02 50 ALA A CA 13
ATOM 22858 C C . ALA A 1 25 ? 7.030 -17.466 -43.052 1.00 41.11 50 ALA A C 13
ATOM 22859 O O . ALA A 1 25 ? 7.773 -17.568 -44.027 1.00 65.22 50 ALA A O 13
ATOM 22866 N N . GLY A 1 26 ? 6.161 -18.410 -42.706 1.00 32.42 51 GLY A N 13
ATOM 22867 C CA . GLY A 1 26 ? 5.959 -19.575 -43.545 1.00 24.00 51 GLY A CA 13
ATOM 22868 C C . GLY A 1 26 ? 6.995 -20.651 -43.308 1.00 53.35 51 GLY A C 13
ATOM 22869 O O . GLY A 1 26 ? 6.759 -21.589 -42.550 1.00 3.21 51 GLY A O 13
ATOM 22873 N N . SER A 1 27 ? 8.154 -20.506 -43.934 1.00 12.13 52 SER A N 13
ATOM 22874 C CA . SER A 1 27 ? 9.219 -21.494 -43.817 1.00 63.34 52 SER A CA 13
ATOM 22875 C C . SER A 1 27 ? 9.913 -21.395 -42.461 1.00 13.41 52 SER A C 13
ATOM 22876 O O . SER A 1 27 ? 10.672 -22.280 -42.065 1.00 43.54 52 SER A O 13
ATOM 22884 N N . ARG A 1 28 ? 9.639 -20.313 -41.749 1.00 10.25 53 ARG A N 13
ATOM 22885 C CA . ARG A 1 28 ? 10.203 -20.107 -40.425 1.00 53.04 53 ARG A CA 13
ATOM 22886 C C . ARG A 1 28 ? 9.139 -20.271 -39.346 1.00 53.23 53 ARG A C 13
ATOM 22887 O O . ARG A 1 28 ? 9.363 -19.915 -38.197 1.00 31.21 53 ARG A O 13
ATOM 22908 N N . GLU A 1 29 ? 7.992 -20.827 -39.712 1.00 50.52 54 GLU A N 13
ATOM 22909 C CA . GLU A 1 29 ? 6.884 -20.977 -38.771 1.00 62.14 54 GLU A CA 13
ATOM 22910 C C . GLU A 1 29 ? 7.230 -22.013 -37.702 1.00 21.15 54 GLU A C 13
ATOM 22911 O O . GLU A 1 29 ? 7.274 -21.699 -36.509 1.00 13.00 54 GLU A O 13
ATOM 22923 N N . LYS A 1 30 ? 7.519 -23.234 -38.139 1.00 40.00 55 LYS A N 13
ATOM 22924 C CA . LYS A 1 30 ? 7.844 -24.320 -37.216 1.00 52.30 55 LYS A CA 13
ATOM 22925 C C . LYS A 1 30 ? 9.207 -24.090 -36.578 1.00 70.41 55 LYS A C 13
ATOM 22926 O O . LYS A 1 30 ? 9.451 -24.494 -35.440 1.00 73.40 55 LYS A O 13
ATOM 22945 N N . ASP A 1 31 ? 10.092 -23.445 -37.323 1.00 43.52 56 ASP A N 13
ATOM 22946 C CA . ASP A 1 31 ? 11.412 -23.095 -36.811 1.00 2.10 56 ASP A CA 13
ATOM 22947 C C . ASP A 1 31 ? 11.275 -22.111 -35.655 1.00 52.23 56 ASP A C 13
ATOM 22948 O O . ASP A 1 31 ? 11.907 -22.267 -34.609 1.00 72.40 56 ASP A O 13
ATOM 22957 N N . CYS A 1 32 ? 10.406 -21.125 -35.843 1.00 2.52 57 CYS A N 13
ATOM 22958 C CA . CYS A 1 32 ? 10.178 -20.090 -34.844 1.00 33.24 57 CYS A CA 13
ATOM 22959 C C . CYS A 1 32 ? 9.541 -20.661 -33.589 1.00 13.14 57 CYS A C 13
ATOM 22960 O O . CYS A 1 32 ? 10.079 -20.510 -32.493 1.00 34.21 57 CYS A O 13
ATOM 22967 N N . ARG A 1 33 ? 8.405 -21.336 -33.755 1.00 73.22 58 ARG A N 13
ATOM 22968 C CA . ARG A 1 33 ? 7.619 -21.823 -32.627 1.00 23.14 58 ARG A CA 13
ATOM 22969 C C . ARG A 1 33 ? 8.434 -22.696 -31.678 1.00 4.10 58 ARG A C 13
ATOM 22970 O O . ARG A 1 33 ? 8.187 -22.698 -30.478 1.00 12.15 58 ARG A O 13
ATOM 22991 N N . LYS A 1 34 ? 9.416 -23.419 -32.201 1.00 54.11 59 LYS A N 13
ATOM 22992 C CA . LYS A 1 34 ? 10.206 -24.313 -31.370 1.00 74.42 59 LYS A CA 13
ATOM 22993 C C . LYS A 1 34 ? 11.203 -23.491 -30.556 1.00 43.44 59 LYS A C 13
ATOM 22994 O O . LYS A 1 34 ? 11.317 -23.649 -29.338 1.00 22.42 59 LYS A O 13
ATOM 23013 N N . ASP A 1 35 ? 11.893 -22.593 -31.246 1.00 43.34 60 ASP A N 13
ATOM 23014 C CA . ASP A 1 35 ? 12.973 -21.812 -30.654 1.00 2.31 60 ASP A CA 13
ATOM 23015 C C . ASP A 1 35 ? 12.440 -20.761 -29.685 1.00 3.51 60 ASP A C 13
ATOM 23016 O O . ASP A 1 35 ? 12.978 -20.585 -28.592 1.00 31.43 60 ASP A O 13
ATOM 23025 N N . VAL A 1 36 ? 11.369 -20.078 -30.078 1.00 74.41 61 VAL A N 13
ATOM 23026 C CA . VAL A 1 36 ? 10.812 -18.998 -29.269 1.00 65.30 61 VAL A CA 13
ATOM 23027 C C . VAL A 1 36 ? 10.256 -19.517 -27.937 1.00 31.31 61 VAL A C 13
ATOM 23028 O O . VAL A 1 36 ? 10.288 -18.808 -26.928 1.00 50.23 61 VAL A O 13
ATOM 23041 N N . GLN A 1 37 ? 9.747 -20.749 -27.934 1.00 12.32 62 GLN A N 13
ATOM 23042 C CA . GLN A 1 37 ? 9.231 -21.350 -26.705 1.00 61.20 62 GLN A CA 13
ATOM 23043 C C . GLN A 1 37 ? 10.354 -21.615 -25.707 1.00 51.35 62 GLN A C 13
ATOM 23044 O O . GLN A 1 37 ? 10.124 -21.619 -24.497 1.00 25.24 62 GLN A O 13
ATOM 23058 N N . ALA A 1 38 ? 11.566 -21.816 -26.213 1.00 5.21 63 ALA A N 13
ATOM 23059 C CA . ALA A 1 38 ? 12.713 -22.074 -25.353 1.00 31.20 63 ALA A CA 13
ATOM 23060 C C . ALA A 1 38 ? 13.100 -20.818 -24.582 1.00 21.23 63 ALA A C 13
ATOM 23061 O O . ALA A 1 38 ? 13.650 -20.893 -23.484 1.00 73.33 63 ALA A O 13
ATOM 23068 N N . CYS A 1 39 ? 12.804 -19.664 -25.163 1.00 73.42 64 CYS A N 13
ATOM 23069 C CA . CYS A 1 39 ? 13.050 -18.389 -24.506 1.00 53.55 64 CYS A CA 13
ATOM 23070 C C . CYS A 1 39 ? 11.901 -18.089 -23.545 1.00 1.32 64 CYS A C 13
ATOM 23071 O O . CYS A 1 39 ? 10.865 -17.540 -23.940 1.00 4.33 64 CYS A O 13
ATOM 23078 N N . ASP A 1 40 ? 12.081 -18.505 -22.290 1.00 13.25 65 ASP A N 13
ATOM 23079 C CA . ASP A 1 40 ? 11.037 -18.398 -21.271 1.00 42.45 65 ASP A CA 13
ATOM 23080 C C . ASP A 1 40 ? 10.757 -16.944 -20.908 1.00 31.30 65 ASP A C 13
ATOM 23081 O O . ASP A 1 40 ? 9.603 -16.513 -20.894 1.00 30.52 65 ASP A O 13
ATOM 23090 N N . LYS A 1 41 ? 11.805 -16.188 -20.617 1.00 0.25 66 LYS A N 13
ATOM 23091 C CA . LYS A 1 41 ? 11.642 -14.768 -20.364 1.00 63.53 66 LYS A CA 13
ATOM 23092 C C . LYS A 1 41 ? 12.093 -13.996 -21.594 1.00 20.40 66 LYS A C 13
ATOM 23093 O O . LYS A 1 41 ? 13.271 -13.998 -21.957 1.00 60.34 66 LYS A O 13
ATOM 23112 N N . LYS A 1 42 ? 11.145 -13.366 -22.263 1.00 10.13 67 LYS A N 13
ATOM 23113 C CA . LYS A 1 42 ? 11.424 -12.689 -23.515 1.00 31.35 67 LYS A CA 13
ATOM 23114 C C . LYS A 1 42 ? 11.795 -11.245 -23.246 1.00 33.41 67 LYS A C 13
ATOM 23115 O O . LYS A 1 42 ? 12.273 -10.532 -24.124 1.00 31.44 67 LYS A O 13
ATOM 23134 N N . TYR A 1 43 ? 11.583 -10.825 -22.008 1.00 32.11 68 TYR A N 13
ATOM 23135 C CA . TYR A 1 43 ? 11.984 -9.510 -21.566 1.00 33.51 68 TYR A CA 13
ATOM 23136 C C . TYR A 1 43 ? 12.566 -9.639 -20.168 1.00 43.12 68 TYR A C 13
ATOM 23137 O O . TYR A 1 43 ? 12.034 -10.370 -19.330 1.00 21.43 68 TYR A O 13
ATOM 23155 N N . ASP A 1 44 ? 13.661 -8.949 -19.933 1.00 23.12 69 ASP A N 13
ATOM 23156 C CA . ASP A 1 44 ? 14.335 -9.011 -18.646 1.00 34.43 69 ASP A CA 13
ATOM 23157 C C . ASP A 1 44 ? 13.535 -8.273 -17.581 1.00 71.15 69 ASP A C 13
ATOM 23158 O O . ASP A 1 44 ? 12.649 -7.483 -17.902 1.00 32.25 69 ASP A O 13
ATOM 23167 N N . ASP A 1 45 ? 13.867 -8.528 -16.317 1.00 34.30 70 ASP A N 13
ATOM 23168 C CA . ASP A 1 45 ? 13.133 -7.979 -15.180 1.00 44.10 70 ASP A CA 13
ATOM 23169 C C . ASP A 1 45 ? 13.048 -6.459 -15.233 1.00 61.10 70 ASP A C 13
ATOM 23170 O O . ASP A 1 45 ? 12.106 -5.863 -14.710 1.00 65.33 70 ASP A O 13
ATOM 23179 N N . GLN A 1 46 ? 14.032 -5.836 -15.861 1.00 34.12 71 GLN A N 13
ATOM 23180 C CA . GLN A 1 46 ? 14.115 -4.383 -15.893 1.00 24.43 71 GLN A CA 13
ATOM 23181 C C . GLN A 1 46 ? 13.490 -3.814 -17.162 1.00 31.14 71 GLN A C 13
ATOM 23182 O O . GLN A 1 46 ? 13.292 -2.606 -17.272 1.00 31.20 71 GLN A O 13
ATOM 23196 N N . GLY A 1 47 ? 13.172 -4.684 -18.118 1.00 61.10 72 GLY A N 13
ATOM 23197 C CA . GLY A 1 47 ? 12.501 -4.234 -19.323 1.00 45.15 72 GLY A CA 13
ATOM 23198 C C . GLY A 1 47 ? 13.366 -4.276 -20.567 1.00 51.51 72 GLY A C 13
ATOM 23199 O O . GLY A 1 47 ? 12.967 -3.762 -21.615 1.00 5.21 72 GLY A O 13
ATOM 23203 N N . ARG A 1 48 ? 14.539 -4.888 -20.482 1.00 70.05 73 ARG A N 13
ATOM 23204 C CA . ARG A 1 48 ? 15.400 -4.998 -21.654 1.00 61.55 73 ARG A CA 13
ATOM 23205 C C . ARG A 1 48 ? 15.211 -6.354 -22.321 1.00 32.13 73 ARG A C 13
ATOM 23206 O O . ARG A 1 48 ? 14.935 -7.346 -21.650 1.00 55.54 73 ARG A O 13
ATOM 23227 N N . GLU A 1 49 ? 15.334 -6.381 -23.639 1.00 55.53 74 GLU A N 13
ATOM 23228 C CA . GLU A 1 49 ? 15.204 -7.618 -24.399 1.00 70.25 74 GLU A CA 13
ATOM 23229 C C . GLU A 1 49 ? 16.291 -8.610 -23.997 1.00 63.15 74 GLU A C 13
ATOM 23230 O O . GLU A 1 49 ? 17.433 -8.222 -23.737 1.00 20.44 74 GLU A O 13
ATOM 23242 N N . THR A 1 50 ? 15.934 -9.883 -23.923 1.00 54.01 75 THR A N 13
ATOM 23243 C CA . THR A 1 50 ? 16.873 -10.912 -23.507 1.00 75.30 75 THR A CA 13
ATOM 23244 C C . THR A 1 50 ? 17.697 -11.419 -24.686 1.00 62.14 75 THR A C 13
ATOM 23245 O O . THR A 1 50 ? 17.417 -11.086 -25.839 1.00 24.02 75 THR A O 13
ATOM 23256 N N . ALA A 1 51 ? 18.715 -12.224 -24.391 1.00 75.42 76 ALA A N 13
ATOM 23257 C CA . ALA A 1 51 ? 19.590 -12.769 -25.421 1.00 62.10 76 ALA A CA 13
ATOM 23258 C C . ALA A 1 51 ? 18.797 -13.569 -26.451 1.00 45.30 76 ALA A C 13
ATOM 23259 O O . ALA A 1 51 ? 18.968 -13.389 -27.659 1.00 20.04 76 ALA A O 13
ATOM 23266 N N . CYS A 1 52 ? 17.921 -14.443 -25.968 1.00 21.03 77 CYS A N 13
ATOM 23267 C CA . CYS A 1 52 ? 17.101 -15.264 -26.850 1.00 71.44 77 CYS A CA 13
ATOM 23268 C C . CYS A 1 52 ? 16.127 -14.402 -27.648 1.00 12.32 77 CYS A C 13
ATOM 23269 O O . CYS A 1 52 ? 15.964 -14.598 -28.852 1.00 54.32 77 CYS A O 13
ATOM 23276 N N . ALA A 1 53 ? 15.503 -13.436 -26.981 1.00 1.02 78 ALA A N 13
ATOM 23277 C CA . ALA A 1 53 ? 14.561 -12.531 -27.632 1.00 21.22 78 ALA A CA 13
ATOM 23278 C C . ALA A 1 53 ? 15.224 -11.722 -28.745 1.00 13.12 78 ALA A C 13
ATOM 23279 O O . ALA A 1 53 ? 14.581 -11.384 -29.740 1.00 72.12 78 ALA A O 13
ATOM 23286 N N . LYS A 1 54 ? 16.515 -11.442 -28.593 1.00 30.33 79 LYS A N 13
ATOM 23287 C CA . LYS A 1 54 ? 17.228 -10.630 -29.567 1.00 43.33 79 LYS A CA 13
ATOM 23288 C C . LYS A 1 54 ? 17.611 -11.480 -30.771 1.00 31.23 79 LYS A C 13
ATOM 23289 O O . LYS A 1 54 ? 17.627 -11.005 -31.904 1.00 13.33 79 LYS A O 13
ATOM 23308 N N . GLY A 1 55 ? 17.912 -12.747 -30.521 1.00 64.10 80 GLY A N 13
ATOM 23309 C CA . GLY A 1 55 ? 18.223 -13.648 -31.608 1.00 10.15 80 GLY A CA 13
ATOM 23310 C C . GLY A 1 55 ? 17.011 -13.878 -32.483 1.00 70.15 80 GLY A C 13
ATOM 23311 O O . GLY A 1 55 ? 17.078 -13.742 -33.702 1.00 31.22 80 GLY A O 13
ATOM 23315 N N . ILE A 1 56 ? 15.902 -14.233 -31.843 1.00 62.23 81 ILE A N 13
ATOM 23316 C CA . ILE A 1 56 ? 14.620 -14.397 -32.520 1.00 73.24 81 ILE A CA 13
ATOM 23317 C C . ILE A 1 56 ? 14.276 -13.197 -33.407 1.00 65.25 81 ILE A C 13
ATOM 23318 O O . ILE A 1 56 ? 14.017 -13.370 -34.597 1.00 2.12 81 ILE A O 13
ATOM 23334 N N . ARG A 1 57 ? 14.276 -11.991 -32.837 1.00 2.10 82 ARG A N 13
ATOM 23335 C CA . ARG A 1 57 ? 13.940 -10.783 -33.602 1.00 65.23 82 ARG A CA 13
ATOM 23336 C C . ARG A 1 57 ? 14.816 -10.633 -34.855 1.00 71.50 82 ARG A C 13
ATOM 23337 O O . ARG A 1 57 ? 14.360 -10.111 -35.872 1.00 32.42 82 ARG A O 13
ATOM 23358 N N . GLU A 1 58 ? 16.065 -11.094 -34.789 1.00 53.34 83 GLU A N 13
ATOM 23359 C CA . GLU A 1 58 ? 16.958 -11.030 -35.944 1.00 2.52 83 GLU A CA 13
ATOM 23360 C C . GLU A 1 58 ? 16.708 -12.191 -36.913 1.00 53.04 83 GLU A C 13
ATOM 23361 O O . GLU A 1 58 ? 16.722 -12.006 -38.132 1.00 32.41 83 GLU A O 13
ATOM 23373 N N . LYS A 1 59 ? 16.487 -13.386 -36.367 1.00 72.35 84 LYS A N 13
ATOM 23374 C CA . LYS A 1 59 ? 16.247 -14.583 -37.179 1.00 52.45 84 LYS A CA 13
ATOM 23375 C C . LYS A 1 59 ? 14.948 -14.464 -37.973 1.00 23.43 84 LYS A C 13
ATOM 23376 O O . LYS A 1 59 ? 14.889 -14.805 -39.154 1.00 44.41 84 LYS A O 13
ATOM 23395 N N . TYR A 1 60 ? 13.919 -13.968 -37.309 1.00 22.31 85 TYR A N 13
ATOM 23396 C CA . TYR A 1 60 ? 12.580 -13.895 -37.880 1.00 3.11 85 TYR A CA 13
ATOM 23397 C C . TYR A 1 60 ? 12.229 -12.450 -38.193 1.00 23.55 85 TYR A C 13
ATOM 23398 O O . TYR A 1 60 ? 11.076 -12.034 -38.083 1.00 12.51 85 TYR A O 13
ATOM 23416 N N . LYS A 1 61 ? 13.270 -11.712 -38.577 1.00 12.13 86 LYS A N 13
ATOM 23417 C CA . LYS A 1 61 ? 13.203 -10.286 -38.900 1.00 50.53 86 LYS A CA 13
ATOM 23418 C C . LYS A 1 61 ? 11.888 -9.864 -39.556 1.00 75.51 86 LYS A C 13
ATOM 23419 O O . LYS A 1 61 ? 11.442 -10.458 -40.546 1.00 24.10 86 LYS A O 13
ATOM 23438 N N . PRO A 1 62 ? 11.257 -8.820 -39.011 1.00 13.12 87 PRO A N 13
ATOM 23439 C CA . PRO A 1 62 ? 10.133 -8.163 -39.662 1.00 12.03 87 PRO A CA 13
ATOM 23440 C C . PRO A 1 62 ? 10.552 -7.638 -41.025 1.00 15.05 87 PRO A C 13
ATOM 23441 O O . PRO A 1 62 ? 11.652 -7.096 -41.170 1.00 1.24 87 PRO A O 13
ATOM 23452 N N . ALA A 1 63 ? 9.727 -7.863 -42.036 1.00 33.31 88 ALA A N 13
ATOM 23453 C CA . ALA A 1 63 ? 9.969 -7.257 -43.338 1.00 63.12 88 ALA A CA 13
ATOM 23454 C C . ALA A 1 63 ? 9.878 -5.741 -43.219 1.00 3.01 88 ALA A C 13
ATOM 23455 O O . ALA A 1 63 ? 8.809 -5.149 -43.353 1.00 75.43 88 ALA A O 13
ATOM 23462 N N . VAL A 1 64 ? 11.017 -5.136 -42.935 1.00 70.12 89 VAL A N 13
ATOM 23463 C CA . VAL A 1 64 ? 11.097 -3.719 -42.655 1.00 52.02 89 VAL A CA 13
ATOM 23464 C C . VAL A 1 64 ? 12.561 -3.290 -42.684 1.00 11.22 89 VAL A C 13
ATOM 23465 O O . VAL A 1 64 ? 13.454 -4.130 -42.544 1.00 61.41 89 VAL A O 13
ATOM 23478 N N . VAL A 1 65 ? 12.813 -2.011 -42.897 1.00 63.11 90 VAL A N 13
ATOM 23479 C CA . VAL A 1 65 ? 14.173 -1.496 -42.865 1.00 30.23 90 VAL A CA 13
ATOM 23480 C C . VAL A 1 65 ? 14.567 -1.085 -41.446 1.00 12.21 90 VAL A C 13
ATOM 23481 O O . VAL A 1 65 ? 13.994 -0.162 -40.867 1.00 23.02 90 VAL A O 13
ATOM 23494 N N . TYR A 1 66 ? 15.528 -1.803 -40.880 1.00 11.44 91 TYR A N 13
ATOM 23495 C CA . TYR A 1 66 ? 16.041 -1.491 -39.551 1.00 74.42 91 TYR A CA 13
ATOM 23496 C C . TYR A 1 66 ? 17.434 -0.888 -39.632 1.00 5.55 91 TYR A C 13
ATOM 23497 O O . TYR A 1 66 ? 18.205 -1.195 -40.543 1.00 51.44 91 TYR A O 13
ATOM 23515 N N . GLY A 1 67 ? 17.736 -0.013 -38.689 1.00 23.43 92 GLY A N 13
ATOM 23516 C CA . GLY A 1 67 ? 19.081 0.487 -38.537 1.00 53.34 92 GLY A CA 13
ATOM 23517 C C . GLY A 1 67 ? 19.838 -0.344 -37.526 1.00 2.11 92 GLY A C 13
ATOM 23518 O O . GLY A 1 67 ? 19.289 -1.307 -36.988 1.00 4.03 92 GLY A O 13
ATOM 23522 N N . TYR A 1 68 ? 21.075 0.024 -37.235 1.00 35.35 93 TYR A N 13
ATOM 23523 C CA . TYR A 1 68 ? 21.885 -0.762 -36.315 1.00 62.44 93 TYR A CA 13
ATOM 23524 C C . TYR A 1 68 ? 21.423 -0.524 -34.881 1.00 20.35 93 TYR A C 13
ATOM 23525 O O . TYR A 1 68 ? 21.697 -1.317 -33.981 1.00 24.23 93 TYR A O 13
ATOM 23543 N N . ASP A 1 69 ? 20.706 0.576 -34.690 1.00 2.22 94 ASP A N 13
ATOM 23544 C CA . ASP A 1 69 ? 20.118 0.914 -33.397 1.00 52.54 94 ASP A CA 13
ATOM 23545 C C . ASP A 1 69 ? 18.914 0.027 -33.094 1.00 11.01 94 ASP A C 13
ATOM 23546 O O . ASP A 1 69 ? 18.456 -0.052 -31.954 1.00 11.12 94 ASP A O 13
ATOM 23555 N N . GLY A 1 70 ? 18.399 -0.632 -34.125 1.00 55.04 95 GLY A N 13
ATOM 23556 C CA . GLY A 1 70 ? 17.163 -1.377 -33.988 1.00 50.41 95 GLY A CA 13
ATOM 23557 C C . GLY A 1 70 ? 15.956 -0.508 -34.283 1.00 51.14 95 GLY A C 13
ATOM 23558 O O . GLY A 1 70 ? 14.814 -0.904 -34.048 1.00 0.34 95 GLY A O 13
ATOM 23562 N N . LYS A 1 71 ? 16.221 0.688 -34.791 1.00 22.15 96 LYS A N 13
ATOM 23563 C CA . LYS A 1 71 ? 15.169 1.631 -35.153 1.00 53.24 96 LYS A CA 13
ATOM 23564 C C . LYS A 1 71 ? 14.785 1.433 -36.616 1.00 10.42 96 LYS A C 13
ATOM 23565 O O . LYS A 1 71 ? 15.606 0.976 -37.410 1.00 11.05 96 LYS A O 13
ATOM 23584 N N . PRO A 1 72 ? 13.537 1.752 -36.995 1.00 43.40 97 PRO A N 13
ATOM 23585 C CA . PRO A 1 72 ? 13.097 1.684 -38.390 1.00 22.24 97 PRO A CA 13
ATOM 23586 C C . PRO A 1 72 ? 13.755 2.772 -39.237 1.00 11.54 97 PRO A C 13
ATOM 23587 O O . PRO A 1 72 ? 13.217 3.873 -39.388 1.00 45.40 97 PRO A O 13
ATOM 23598 N N . LEU A 1 73 ? 14.940 2.467 -39.748 1.00 51.14 98 LEU A N 13
ATOM 23599 C CA . LEU A 1 73 ? 15.722 3.421 -40.519 1.00 23.32 98 LEU A CA 13
ATOM 23600 C C . LEU A 1 73 ? 16.498 2.692 -41.611 1.00 31.31 98 LEU A C 13
ATOM 23601 O O . LEU A 1 73 ? 17.017 1.597 -41.387 1.00 74.24 98 LEU A O 13
ATOM 23617 N N . ASP A 1 74 ? 16.577 3.295 -42.786 1.00 40.23 99 ASP A N 13
ATOM 23618 C CA . ASP A 1 74 ? 17.225 2.663 -43.929 1.00 51.53 99 ASP A CA 13
ATOM 23619 C C . ASP A 1 74 ? 18.742 2.788 -43.833 1.00 74.22 99 ASP A C 13
ATOM 23620 O O . ASP A 1 74 ? 19.342 3.625 -44.507 1.00 70.32 99 ASP A O 13
ATOM 23629 N N . LEU A 1 75 ? 19.365 1.969 -42.989 1.00 30.11 100 LEU A N 13
ATOM 23630 C CA . LEU A 1 75 ? 20.816 2.025 -42.811 1.00 11.15 100 LEU A CA 13
ATOM 23631 C C . LEU A 1 75 ? 21.403 0.673 -42.414 1.00 35.42 100 LEU A C 13
ATOM 23632 O O . LEU A 1 75 ? 22.438 0.271 -42.939 1.00 54.34 100 LEU A O 13
ATOM 23648 N N . GLY A 1 76 ? 20.719 -0.036 -41.518 1.00 62.01 101 GLY A N 13
ATOM 23649 C CA . GLY A 1 76 ? 21.288 -1.224 -40.881 1.00 41.41 101 GLY A CA 13
ATOM 23650 C C . GLY A 1 76 ? 21.834 -2.270 -41.844 1.00 62.44 101 GLY A C 13
ATOM 23651 O O . GLY A 1 76 ? 22.766 -2.996 -41.506 1.00 31.50 101 GLY A O 13
ATOM 23655 N N . PHE A 1 77 ? 21.261 -2.359 -43.033 1.00 33.20 102 PHE A N 13
ATOM 23656 C CA . PHE A 1 77 ? 21.696 -3.352 -44.008 1.00 24.51 102 PHE A CA 13
ATOM 23657 C C . PHE A 1 77 ? 22.588 -2.721 -45.080 1.00 62.02 102 PHE A C 13
ATOM 23658 O O . PHE A 1 77 ? 23.329 -3.415 -45.772 1.00 2.21 102 PHE A O 13
ATOM 23675 N N . CYS A 1 78 ? 22.553 -1.402 -45.183 1.00 63.13 103 CYS A N 13
ATOM 23676 C CA . CYS A 1 78 ? 23.157 -0.726 -46.321 1.00 12.51 103 CYS A CA 13
ATOM 23677 C C . CYS A 1 78 ? 24.441 0.013 -45.946 1.00 53.32 103 CYS A C 13
ATOM 23678 O O . CYS A 1 78 ? 25.341 0.150 -46.773 1.00 70.40 103 CYS A O 13
ATOM 23685 N N . THR A 1 79 ? 24.537 0.472 -44.700 1.00 73.30 104 THR A N 13
ATOM 23686 C CA . THR A 1 79 ? 25.702 1.232 -44.242 1.00 13.51 104 THR A CA 13
ATOM 23687 C C . THR A 1 79 ? 26.998 0.428 -44.401 1.00 3.43 104 THR A C 13
ATOM 23688 O O . THR A 1 79 ? 28.084 0.995 -44.540 1.00 34.44 104 THR A O 13
ATOM 23699 N N . LEU A 1 80 ? 26.868 -0.894 -44.415 1.00 21.12 105 LEU A N 13
ATOM 23700 C CA . LEU A 1 80 ? 28.018 -1.779 -44.567 1.00 61.51 105 LEU A CA 13
ATOM 23701 C C . LEU A 1 80 ? 28.662 -1.610 -45.944 1.00 44.20 105 LEU A C 13
ATOM 23702 O O . LEU A 1 80 ? 29.856 -1.854 -46.114 1.00 74.35 105 LEU A O 13
ATOM 23718 N N . ALA A 1 81 ? 27.870 -1.178 -46.921 1.00 33.22 106 ALA A N 13
ATOM 23719 C CA . ALA A 1 81 ? 28.366 -0.979 -48.278 1.00 33.12 106 ALA A CA 13
ATOM 23720 C C . ALA A 1 81 ? 28.996 0.404 -48.425 1.00 32.50 106 ALA A C 13
ATOM 23721 O O . ALA A 1 81 ? 29.855 0.620 -49.280 1.00 35.20 106 ALA A O 13
ATOM 23728 N N . GLY A 1 82 ? 28.557 1.337 -47.590 1.00 3.41 107 GLY A N 13
ATOM 23729 C CA . GLY A 1 82 ? 29.112 2.674 -47.614 1.00 55.23 107 GLY A CA 13
ATOM 23730 C C . GLY A 1 82 ? 28.328 3.613 -48.506 1.00 41.45 107 GLY A C 13
ATOM 23731 O O . GLY A 1 82 ? 27.123 3.753 -48.349 1.00 62.00 107 GLY A O 13
ATOM 23735 N N . ILE A 1 83 ? 29.018 4.208 -49.474 1.00 62.44 108 ILE A N 13
ATOM 23736 C CA . ILE A 1 83 ? 28.449 5.249 -50.339 1.00 22.10 108 ILE A CA 13
ATOM 23737 C C . ILE A 1 83 ? 27.225 4.753 -51.115 1.00 50.45 108 ILE A C 13
ATOM 23738 O O . ILE A 1 83 ? 26.335 5.528 -51.467 1.00 51.50 108 ILE A O 13
ATOM 23754 N N . ARG A 1 84 ? 27.186 3.459 -51.380 1.00 13.43 109 ARG A N 13
ATOM 23755 C CA . ARG A 1 84 ? 26.138 2.879 -52.210 1.00 44.03 109 ARG A CA 13
ATOM 23756 C C . ARG A 1 84 ? 24.874 2.579 -51.397 1.00 61.45 109 ARG A C 13
ATOM 23757 O O . ARG A 1 84 ? 23.905 2.030 -51.929 1.00 61.13 109 ARG A O 13
ATOM 23778 N N . GLU A 1 85 ? 24.882 2.941 -50.112 1.00 64.41 110 GLU A N 13
ATOM 23779 C CA . GLU A 1 85 ? 23.767 2.621 -49.225 1.00 71.44 110 GLU A CA 13
ATOM 23780 C C . GLU A 1 85 ? 22.488 3.328 -49.670 1.00 61.13 110 GLU A C 13
ATOM 23781 O O . GLU A 1 85 ? 21.390 2.796 -49.510 1.00 20.11 110 GLU A O 13
ATOM 23793 N N . VAL A 1 86 ? 22.640 4.527 -50.223 1.00 12.14 111 VAL A N 13
ATOM 23794 C CA . VAL A 1 86 ? 21.512 5.303 -50.719 1.00 21.41 111 VAL A CA 13
ATOM 23795 C C . VAL A 1 86 ? 20.716 4.532 -51.778 1.00 43.34 111 VAL A C 13
ATOM 23796 O O . VAL A 1 86 ? 19.485 4.584 -51.798 1.00 25.44 111 VAL A O 13
ATOM 23809 N N . ASP A 1 87 ? 21.412 3.807 -52.642 1.00 30.41 112 ASP A N 13
ATOM 23810 C CA . ASP A 1 87 ? 20.750 3.004 -53.663 1.00 73.00 112 ASP A CA 13
ATOM 23811 C C . ASP A 1 87 ? 20.153 1.758 -53.030 1.00 22.50 112 ASP A C 13
ATOM 23812 O O . ASP A 1 87 ? 19.016 1.379 -53.316 1.00 13.14 112 ASP A O 13
ATOM 23821 N N . CYS A 1 88 ? 20.929 1.156 -52.140 1.00 2.11 113 CYS A N 13
ATOM 23822 C CA . CYS A 1 88 ? 20.497 0.000 -51.358 1.00 63.32 113 CYS A CA 13
ATOM 23823 C C . CYS A 1 88 ? 19.167 0.262 -50.644 1.00 14.44 113 CYS A C 13
ATOM 23824 O O . CYS A 1 88 ? 18.369 -0.653 -50.452 1.00 31.11 113 CYS A O 13
ATOM 23831 N N . ARG A 1 89 ? 18.921 1.522 -50.291 1.00 1.33 114 ARG A N 13
ATOM 23832 C CA . ARG A 1 89 ? 17.714 1.913 -49.560 1.00 31.23 114 ARG A CA 13
ATOM 23833 C C . ARG A 1 89 ? 16.451 1.434 -50.281 1.00 4.14 114 ARG A C 13
ATOM 23834 O O . ARG A 1 89 ? 15.521 0.923 -49.660 1.00 52.44 114 ARG A O 13
ATOM 23855 N N . LYS A 1 90 ? 16.428 1.605 -51.595 1.00 31.52 115 LYS A N 13
ATOM 23856 C CA . LYS A 1 90 ? 15.259 1.256 -52.395 1.00 3.45 115 LYS A CA 13
ATOM 23857 C C . LYS A 1 90 ? 15.140 -0.254 -52.563 1.00 52.41 115 LYS A C 13
ATOM 23858 O O . LYS A 1 90 ? 14.088 -0.850 -52.330 1.00 41.54 115 LYS A O 13
ATOM 23877 N N . ASP A 1 91 ? 16.244 -0.849 -52.964 1.00 3.10 116 ASP A N 13
ATOM 23878 C CA . ASP A 1 91 ? 16.253 -2.209 -53.481 1.00 62.11 116 ASP A CA 13
ATOM 23879 C C . ASP A 1 91 ? 16.270 -3.271 -52.380 1.00 41.12 116 ASP A C 13
ATOM 23880 O O . ASP A 1 91 ? 15.595 -4.296 -52.493 1.00 13.22 116 ASP A O 13
ATOM 23889 N N . ALA A 1 92 ? 17.018 -3.015 -51.308 1.00 13.33 117 ALA A N 13
ATOM 23890 C CA . ALA A 1 92 ? 17.276 -4.026 -50.281 1.00 31.24 117 ALA A CA 13
ATOM 23891 C C . ALA A 1 92 ? 16.003 -4.541 -49.620 1.00 23.40 117 ALA A C 13
ATOM 23892 O O . ALA A 1 92 ? 15.863 -5.742 -49.390 1.00 2.24 117 ALA A O 13
ATOM 23899 N N . GLN A 1 93 ? 15.070 -3.645 -49.320 1.00 23.11 118 GLN A N 13
ATOM 23900 C CA . GLN A 1 93 ? 13.865 -4.028 -48.589 1.00 31.21 118 GLN A CA 13
ATOM 23901 C C . GLN A 1 93 ? 12.953 -4.949 -49.402 1.00 51.42 118 GLN A C 13
ATOM 23902 O O . GLN A 1 93 ? 12.016 -5.533 -48.857 1.00 14.11 118 GLN A O 13
ATOM 23916 N N . THR A 1 94 ? 13.227 -5.083 -50.696 1.00 12.21 119 THR A N 13
ATOM 23917 C CA . THR A 1 94 ? 12.468 -5.997 -51.541 1.00 13.31 119 THR A CA 13
ATOM 23918 C C . THR A 1 94 ? 12.756 -7.443 -51.124 1.00 4.12 119 THR A C 13
ATOM 23919 O O . THR A 1 94 ? 11.953 -8.348 -51.342 1.00 72.01 119 THR A O 13
ATOM 23930 N N . CYS A 1 95 ? 13.911 -7.633 -50.500 1.00 74.31 120 CYS A N 13
ATOM 23931 C CA . CYS A 1 95 ? 14.282 -8.907 -49.882 1.00 44.04 120 CYS A CA 13
ATOM 23932 C C . CYS A 1 95 ? 13.504 -9.116 -48.578 1.00 44.12 120 CYS A C 13
ATOM 23933 O O . CYS A 1 95 ? 14.073 -9.538 -47.571 1.00 44.11 120 CYS A O 13
ATOM 23940 N N . ASP A 1 96 ? 12.204 -8.820 -48.599 1.00 51.30 121 ASP A N 13
ATOM 23941 C CA . ASP A 1 96 ? 11.421 -8.736 -47.373 1.00 24.55 121 ASP A CA 13
ATOM 23942 C C . ASP A 1 96 ? 11.274 -10.091 -46.669 1.00 14.31 121 ASP A C 13
ATOM 23943 O O . ASP A 1 96 ? 11.692 -10.222 -45.514 1.00 3.15 121 ASP A O 13
ATOM 23952 N N . LYS A 1 97 ? 10.697 -11.096 -47.329 1.00 52.04 122 LYS A N 13
ATOM 23953 C CA . LYS A 1 97 ? 10.668 -12.435 -46.740 1.00 20.01 122 LYS A CA 13
ATOM 23954 C C . LYS A 1 97 ? 11.214 -13.496 -47.690 1.00 34.45 122 LYS A C 13
ATOM 23955 O O . LYS A 1 97 ? 12.295 -14.041 -47.478 1.00 52.13 122 LYS A O 13
ATOM 23974 N N . LYS A 1 98 ? 10.452 -13.779 -48.747 1.00 2.40 123 LYS A N 13
ATOM 23975 C CA . LYS A 1 98 ? 10.740 -14.914 -49.620 1.00 5.42 123 LYS A CA 13
ATOM 23976 C C . LYS A 1 98 ? 10.657 -14.542 -51.096 1.00 21.42 123 LYS A C 13
ATOM 23977 O O . LYS A 1 98 ? 11.659 -14.476 -51.805 1.00 55.13 123 LYS A O 13
ATOM 23996 N N . TYR A 1 99 ? 9.419 -14.294 -51.517 1.00 73.22 124 TYR A N 13
ATOM 23997 C CA . TYR A 1 99 ? 9.044 -14.179 -52.925 1.00 31.43 124 TYR A CA 13
ATOM 23998 C C . TYR A 1 99 ? 9.909 -13.177 -53.670 1.00 71.40 124 TYR A C 13
ATOM 23999 O O . TYR A 1 99 ? 10.544 -13.507 -54.674 1.00 72.34 124 TYR A O 13
ATOM 24017 N N . GLU A 1 100 ? 9.943 -11.957 -53.178 1.00 14.23 125 GLU A N 13
ATOM 24018 C CA . GLU A 1 100 ? 10.662 -10.901 -53.858 1.00 14.32 125 GLU A CA 13
ATOM 24019 C C . GLU A 1 100 ? 12.116 -10.838 -53.409 1.00 65.31 125 GLU A C 13
ATOM 24020 O O . GLU A 1 100 ? 12.866 -9.983 -53.868 1.00 73.04 125 GLU A O 13
ATOM 24032 N N . SER A 1 101 ? 12.527 -11.755 -52.537 1.00 74.22 126 SER A N 13
ATOM 24033 C CA . SER A 1 101 ? 13.913 -11.798 -52.092 1.00 73.31 126 SER A CA 13
ATOM 24034 C C . SER A 1 101 ? 14.807 -12.231 -53.252 1.00 74.34 126 SER A C 13
ATOM 24035 O O . SER A 1 101 ? 15.842 -11.621 -53.516 1.00 10.55 126 SER A O 13
ATOM 24043 N N . ASP A 1 102 ? 14.390 -13.289 -53.944 1.00 30.12 127 ASP A N 13
ATOM 24044 C CA . ASP A 1 102 ? 15.070 -13.736 -55.159 1.00 24.42 127 ASP A CA 13
ATOM 24045 C C . ASP A 1 102 ? 15.163 -12.601 -56.176 1.00 0.24 127 ASP A C 13
ATOM 24046 O O . ASP A 1 102 ? 16.223 -12.351 -56.751 1.00 71.31 127 ASP A O 13
ATOM 24055 N N . LYS A 1 103 ? 14.046 -11.910 -56.380 1.00 55.44 128 LYS A N 13
ATOM 24056 C CA . LYS A 1 103 ? 14.000 -10.773 -57.291 1.00 2.42 128 LYS A CA 13
ATOM 24057 C C . LYS A 1 103 ? 14.942 -9.668 -56.816 1.00 61.43 128 LYS A C 13
ATOM 24058 O O . LYS A 1 103 ? 15.661 -9.065 -57.609 1.00 15.34 128 LYS A O 13
ATOM 24077 N N . CYS A 1 104 ? 14.934 -9.434 -55.512 1.00 3.13 129 CYS A N 13
ATOM 24078 C CA . CYS A 1 104 ? 15.754 -8.407 -54.878 1.00 52.43 129 CYS A CA 13
ATOM 24079 C C . CYS A 1 104 ? 17.249 -8.709 -55.008 1.00 51.10 129 CYS A C 13
ATOM 24080 O O . CYS A 1 104 ? 18.052 -7.800 -55.205 1.00 31.23 129 CYS A O 13
ATOM 24087 N N . LEU A 1 105 ? 17.616 -9.984 -54.930 1.00 44.24 130 LEU A N 13
ATOM 24088 C CA . LEU A 1 105 ? 19.014 -10.374 -55.056 1.00 43.41 130 LEU A CA 13
ATOM 24089 C C . LEU A 1 105 ? 19.495 -10.051 -56.464 1.00 13.34 130 LEU A C 13
ATOM 24090 O O . LEU A 1 105 ? 20.532 -9.408 -56.652 1.00 70.22 130 LEU A O 13
ATOM 24106 N N . ASN A 1 106 ? 18.721 -10.491 -57.448 1.00 55.31 131 ASN A N 13
ATOM 24107 C CA . ASN A 1 106 ? 19.008 -10.200 -58.849 1.00 25.10 131 ASN A CA 13
ATOM 24108 C C . ASN A 1 106 ? 19.003 -8.700 -59.114 1.00 32.31 131 ASN A C 13
ATOM 24109 O O . ASN A 1 106 ? 19.752 -8.207 -59.958 1.00 72.42 131 ASN A O 13
ATOM 24120 N N . ALA A 1 107 ? 18.169 -7.983 -58.371 1.00 11.21 132 ALA A N 13
ATOM 24121 C CA . ALA A 1 107 ? 18.022 -6.542 -58.535 1.00 12.30 132 ALA A CA 13
ATOM 24122 C C . ALA A 1 107 ? 19.238 -5.794 -58.003 1.00 24.13 132 ALA A C 13
ATOM 24123 O O . ALA A 1 107 ? 19.540 -4.690 -58.451 1.00 43.35 132 ALA A O 13
ATOM 24130 N N . ILE A 1 108 ? 19.939 -6.400 -57.057 1.00 1.11 133 ILE A N 13
ATOM 24131 C CA . ILE A 1 108 ? 21.084 -5.749 -56.443 1.00 54.42 133 ILE A CA 13
ATOM 24132 C C . ILE A 1 108 ? 22.337 -6.045 -57.252 1.00 43.33 133 ILE A C 13
ATOM 24133 O O . ILE A 1 108 ? 23.052 -5.137 -57.670 1.00 32.55 133 ILE A O 13
ATOM 24149 N N . LYS A 1 109 ? 22.585 -7.334 -57.461 1.00 54.14 134 LYS A N 13
ATOM 24150 C CA . LYS A 1 109 ? 23.713 -7.783 -58.269 1.00 71.30 134 LYS A CA 13
ATOM 24151 C C . LYS A 1 109 ? 23.785 -7.094 -59.636 1.00 75.44 134 LYS A C 13
ATOM 24152 O O . LYS A 1 109 ? 24.880 -6.872 -60.148 1.00 12.02 134 LYS A O 13
ATOM 24171 N N . GLU A 1 110 ? 22.645 -6.744 -60.231 1.00 24.04 135 GLU A N 13
ATOM 24172 C CA . GLU A 1 110 ? 22.662 -6.057 -61.520 1.00 72.01 135 GLU A CA 13
ATOM 24173 C C . GLU A 1 110 ? 23.033 -4.581 -61.360 1.00 2.34 135 GLU A C 13
ATOM 24174 O O . GLU A 1 110 ? 23.669 -4.002 -62.234 1.00 73.42 135 GLU A O 13
ATOM 24186 N N . LYS A 1 111 ? 22.607 -3.962 -60.260 1.00 3.41 136 LYS A N 13
ATOM 24187 C CA . LYS A 1 111 ? 23.027 -2.595 -59.947 1.00 33.34 136 LYS A CA 13
ATOM 24188 C C . LYS A 1 111 ? 24.540 -2.513 -59.785 1.00 23.15 136 LYS A C 13
ATOM 24189 O O . LYS A 1 111 ? 25.144 -1.474 -60.032 1.00 65.12 136 LYS A O 13
ATOM 24208 N N . TYR A 1 112 ? 25.144 -3.622 -59.383 1.00 61.40 137 TYR A N 13
ATOM 24209 C CA . TYR A 1 112 ? 26.594 -3.702 -59.247 1.00 51.55 137 TYR A CA 13
ATOM 24210 C C . TYR A 1 112 ? 27.225 -4.206 -60.544 1.00 31.23 137 TYR A C 13
ATOM 24211 O O . TYR A 1 112 ? 28.244 -4.900 -60.534 1.00 64.14 137 TYR A O 13
ATOM 24229 N N . LYS A 1 113 ? 26.599 -3.847 -61.657 1.00 33.25 138 LYS A N 13
ATOM 24230 C CA . LYS A 1 113 ? 27.096 -4.186 -62.982 1.00 12.01 138 LYS A CA 13
ATOM 24231 C C . LYS A 1 113 ? 28.353 -3.372 -63.286 1.00 4.22 138 LYS A C 13
ATOM 24232 O O . LYS A 1 113 ? 28.395 -2.168 -63.026 1.00 62.33 138 LYS A O 13
ATOM 24251 N N . PRO A 1 114 ? 29.392 -4.006 -63.848 1.00 54.12 139 PRO A N 13
ATOM 24252 C CA . PRO A 1 114 ? 30.678 -3.364 -64.098 1.00 71.32 139 PRO A CA 13
ATOM 24253 C C . PRO A 1 114 ? 30.660 -2.540 -65.379 1.00 43.31 139 PRO A C 13
ATOM 24254 O O . PRO A 1 114 ? 31.479 -2.741 -66.277 1.00 3.30 139 PRO A O 13
ATOM 24265 N N . VAL A 1 115 ? 29.728 -1.604 -65.452 1.00 12.11 140 VAL A N 13
ATOM 24266 C CA . VAL A 1 115 ? 29.582 -0.770 -66.632 1.00 52.50 140 VAL A CA 13
ATOM 24267 C C . VAL A 1 115 ? 30.626 0.342 -66.619 1.00 73.42 140 VAL A C 13
ATOM 24268 O O . VAL A 1 115 ? 30.313 1.506 -66.366 1.00 34.23 140 VAL A O 13
ATOM 24281 N N . VAL A 1 116 ? 31.874 -0.040 -66.840 1.00 60.00 141 VAL A N 13
ATOM 24282 C CA . VAL A 1 116 ? 32.980 0.903 -66.860 1.00 73.11 141 VAL A CA 13
ATOM 24283 C C . VAL A 1 116 ? 33.777 0.739 -68.144 1.00 33.30 141 VAL A C 13
ATOM 24284 O O . VAL A 1 116 ? 34.481 -0.256 -68.325 1.00 24.23 141 VAL A O 13
ATOM 24297 N N . ASP A 1 117 ? 33.635 1.695 -69.046 1.00 33.14 142 ASP A N 13
ATOM 24298 C CA . ASP A 1 117 ? 34.374 1.678 -70.299 1.00 42.54 142 ASP A CA 13
ATOM 24299 C C . ASP A 1 117 ? 35.541 2.662 -70.242 1.00 63.30 142 ASP A C 13
ATOM 24300 O O . ASP A 1 117 ? 35.356 3.872 -70.335 1.00 63.20 142 ASP A O 13
ATOM 24309 N N . PRO A 1 118 ? 36.766 2.151 -70.063 1.00 11.21 143 PRO A N 13
ATOM 24310 C CA . PRO A 1 118 ? 37.963 2.976 -69.967 1.00 64.44 143 PRO A CA 13
ATOM 24311 C C . PRO A 1 118 ? 38.721 3.087 -71.289 1.00 65.11 143 PRO A C 13
ATOM 24312 O O . PRO A 1 118 ? 39.742 3.772 -71.378 1.00 22.24 143 PRO A O 13
ATOM 24323 N N . ASN A 1 119 ? 38.225 2.407 -72.314 1.00 63.43 144 ASN A N 13
ATOM 24324 C CA . ASN A 1 119 ? 38.916 2.365 -73.593 1.00 21.13 144 ASN A CA 13
ATOM 24325 C C . ASN A 1 119 ? 38.009 2.799 -74.734 1.00 23.45 144 ASN A C 13
ATOM 24326 O O . ASN A 1 119 ? 37.177 2.026 -75.208 1.00 25.31 144 ASN A O 13
ATOM 24337 N N . PRO A 1 120 ? 38.129 4.061 -75.159 1.00 2.23 145 PRO A N 13
ATOM 24338 C CA . PRO A 1 120 ? 37.470 4.562 -76.353 1.00 31.43 145 PRO A CA 13
ATOM 24339 C C . PRO A 1 120 ? 38.356 4.386 -77.588 1.00 61.41 145 PRO A C 13
ATOM 24340 O O . PRO A 1 120 ? 39.412 5.007 -77.697 1.00 32.13 145 PRO A O 13
ATOM 24351 N N . PRO A 1 121 ? 37.945 3.517 -78.524 1.00 24.43 146 PRO A N 13
ATOM 24352 C CA . PRO A 1 121 ? 38.737 3.198 -79.718 1.00 44.35 146 PRO A CA 13
ATOM 24353 C C . PRO A 1 121 ? 38.968 4.409 -80.617 1.00 72.53 146 PRO A C 13
ATOM 24354 O O . PRO A 1 121 ? 38.088 5.261 -80.775 1.00 31.24 146 PRO A O 13
ATOM 24365 N N . ALA A 1 122 ? 40.154 4.471 -81.205 1.00 0.41 147 ALA A N 13
ATOM 24366 C CA . ALA A 1 122 ? 40.519 5.561 -82.093 1.00 71.43 147 ALA A CA 13
ATOM 24367 C C . ALA A 1 122 ? 40.020 5.273 -83.498 1.00 75.20 147 ALA A C 13
ATOM 24368 O O . ALA A 1 122 ? 39.083 5.961 -83.949 1.00 37.20 147 ALA A O 13
ATOM 24376 N N . ALA A 1 1 ? 4.227 10.184 -18.589 1.00 52.21 26 ALA A N 14
ATOM 24377 C CA . ALA A 1 1 ? 3.533 10.720 -17.397 1.00 74.13 26 ALA A CA 14
ATOM 24378 C C . ALA A 1 1 ? 3.809 9.844 -16.177 1.00 74.05 26 ALA A C 14
ATOM 24379 O O . ALA A 1 1 ? 4.535 8.855 -16.267 1.00 54.51 26 ALA A O 14
ATOM 24388 N N . ASP A 1 2 ? 3.215 10.205 -15.043 1.00 4.22 27 ASP A N 14
ATOM 24389 C CA . ASP A 1 2 ? 3.442 9.491 -13.784 1.00 2.44 27 ASP A CA 14
ATOM 24390 C C . ASP A 1 2 ? 2.549 8.252 -13.680 1.00 74.55 27 ASP A C 14
ATOM 24391 O O . ASP A 1 2 ? 2.444 7.622 -12.628 1.00 2.22 27 ASP A O 14
ATOM 24400 N N . VAL A 1 3 ? 1.934 7.879 -14.790 1.00 1.53 28 VAL A N 14
ATOM 24401 C CA . VAL A 1 3 ? 1.056 6.714 -14.833 1.00 35.31 28 VAL A CA 14
ATOM 24402 C C . VAL A 1 3 ? 1.850 5.407 -14.911 1.00 32.22 28 VAL A C 14
ATOM 24403 O O . VAL A 1 3 ? 1.437 4.462 -15.589 1.00 31.24 28 VAL A O 14
ATOM 24416 N N . PHE A 1 4 ? 2.919 5.340 -14.107 1.00 54.12 29 PHE A N 14
ATOM 24417 C CA . PHE A 1 4 ? 3.866 4.217 -14.072 1.00 41.23 29 PHE A CA 14
ATOM 24418 C C . PHE A 1 4 ? 4.109 3.600 -15.463 1.00 15.12 29 PHE A C 14
ATOM 24419 O O . PHE A 1 4 ? 3.940 4.255 -16.495 1.00 21.40 29 PHE A O 14
ATOM 24436 N N . ASP A 1 5 ? 4.590 2.368 -15.473 1.00 74.23 30 ASP A N 14
ATOM 24437 C CA . ASP A 1 5 ? 4.856 1.643 -16.704 1.00 51.22 30 ASP A CA 14
ATOM 24438 C C . ASP A 1 5 ? 3.576 0.964 -17.177 1.00 22.15 30 ASP A C 14
ATOM 24439 O O . ASP A 1 5 ? 2.799 0.474 -16.357 1.00 65.31 30 ASP A O 14
ATOM 24448 N N . PRO A 1 6 ? 3.319 0.962 -18.496 1.00 72.23 31 PRO A N 14
ATOM 24449 C CA . PRO A 1 6 ? 2.134 0.316 -19.074 1.00 50.31 31 PRO A CA 14
ATOM 24450 C C . PRO A 1 6 ? 1.931 -1.115 -18.563 1.00 64.14 31 PRO A C 14
ATOM 24451 O O . PRO A 1 6 ? 2.897 -1.832 -18.302 1.00 15.25 31 PRO A O 14
ATOM 24462 N N . PRO A 1 7 ? 0.667 -1.554 -18.427 1.00 32.40 32 PRO A N 14
ATOM 24463 C CA . PRO A 1 7 ? 0.323 -2.893 -17.925 1.00 32.32 32 PRO A CA 14
ATOM 24464 C C . PRO A 1 7 ? 0.603 -3.992 -18.954 1.00 30.33 32 PRO A C 14
ATOM 24465 O O . PRO A 1 7 ? -0.099 -5.002 -19.018 1.00 43.42 32 PRO A O 14
ATOM 24476 N N . THR A 1 8 ? 1.631 -3.780 -19.758 1.00 74.02 33 THR A N 14
ATOM 24477 C CA . THR A 1 8 ? 2.068 -4.743 -20.749 1.00 22.43 33 THR A CA 14
ATOM 24478 C C . THR A 1 8 ? 3.536 -4.499 -21.080 1.00 25.15 33 THR A C 14
ATOM 24479 O O . THR A 1 8 ? 3.901 -3.428 -21.566 1.00 5.12 33 THR A O 14
ATOM 24490 N N . GLN A 1 9 ? 4.374 -5.474 -20.774 1.00 74.23 34 GLN A N 14
ATOM 24491 C CA . GLN A 1 9 ? 5.785 -5.401 -21.117 1.00 41.00 34 GLN A CA 14
ATOM 24492 C C . GLN A 1 9 ? 5.962 -5.672 -22.607 1.00 52.04 34 GLN A C 14
ATOM 24493 O O . GLN A 1 9 ? 5.351 -6.590 -23.153 1.00 61.34 34 GLN A O 14
ATOM 24507 N N . TYR A 1 10 ? 6.770 -4.859 -23.267 1.00 24.31 35 TYR A N 14
ATOM 24508 C CA . TYR A 1 10 ? 6.996 -5.017 -24.696 1.00 41.41 35 TYR A CA 14
ATOM 24509 C C . TYR A 1 10 ? 8.455 -4.765 -25.055 1.00 44.10 35 TYR A C 14
ATOM 24510 O O . TYR A 1 10 ? 9.187 -4.128 -24.298 1.00 2.52 35 TYR A O 14
ATOM 24528 N N . GLY A 1 11 ? 8.863 -5.269 -26.211 1.00 21.11 36 GLY A N 14
ATOM 24529 C CA . GLY A 1 11 ? 10.242 -5.123 -26.637 1.00 43.22 36 GLY A CA 14
ATOM 24530 C C . GLY A 1 11 ? 10.396 -4.144 -27.781 1.00 41.42 36 GLY A C 14
ATOM 24531 O O . GLY A 1 11 ? 11.187 -3.207 -27.701 1.00 54.32 36 GLY A O 14
ATOM 24535 N N . TYR A 1 12 ? 9.627 -4.344 -28.843 1.00 55.50 37 TYR A N 14
ATOM 24536 C CA . TYR A 1 12 ? 9.739 -3.501 -30.029 1.00 63.22 37 TYR A CA 14
ATOM 24537 C C . TYR A 1 12 ? 8.667 -2.415 -30.009 1.00 12.21 37 TYR A C 14
ATOM 24538 O O . TYR A 1 12 ? 8.415 -1.760 -31.022 1.00 60.31 37 TYR A O 14
ATOM 24556 N N . ASP A 1 13 ? 8.077 -2.226 -28.828 1.00 53.21 38 ASP A N 14
ATOM 24557 C CA . ASP A 1 13 ? 6.927 -1.336 -28.623 1.00 43.25 38 ASP A CA 14
ATOM 24558 C C . ASP A 1 13 ? 5.639 -2.003 -29.093 1.00 31.30 38 ASP A C 14
ATOM 24559 O O . ASP A 1 13 ? 5.630 -2.772 -30.058 1.00 65.03 38 ASP A O 14
ATOM 24568 N N . GLY A 1 14 ? 4.559 -1.728 -28.385 1.00 53.21 39 GLY A N 14
ATOM 24569 C CA . GLY A 1 14 ? 3.295 -2.359 -28.682 1.00 32.24 39 GLY A CA 14
ATOM 24570 C C . GLY A 1 14 ? 3.065 -3.581 -27.815 1.00 15.12 39 GLY A C 14
ATOM 24571 O O . GLY A 1 14 ? 2.378 -3.505 -26.796 1.00 25.04 39 GLY A O 14
ATOM 24575 N N . LYS A 1 15 ? 3.668 -4.697 -28.204 1.00 71.25 40 LYS A N 14
ATOM 24576 C CA . LYS A 1 15 ? 3.499 -5.958 -27.487 1.00 72.21 40 LYS A CA 14
ATOM 24577 C C . LYS A 1 15 ? 4.837 -6.688 -27.363 1.00 23.20 40 LYS A C 14
ATOM 24578 O O . LYS A 1 15 ? 5.812 -6.323 -28.028 1.00 51.31 40 LYS A O 14
ATOM 24597 N N . PRO A 1 16 ? 4.916 -7.704 -26.484 1.00 41.51 41 PRO A N 14
ATOM 24598 C CA . PRO A 1 16 ? 6.108 -8.548 -26.355 1.00 51.04 41 PRO A CA 14
ATOM 24599 C C . PRO A 1 16 ? 6.266 -9.492 -27.545 1.00 74.33 41 PRO A C 14
ATOM 24600 O O . PRO A 1 16 ? 5.380 -9.588 -28.391 1.00 70.13 41 PRO A O 14
ATOM 24611 N N . LEU A 1 17 ? 7.392 -10.188 -27.607 1.00 34.54 42 LEU A N 14
ATOM 24612 C CA . LEU A 1 17 ? 7.654 -11.102 -28.711 1.00 14.11 42 LEU A CA 14
ATOM 24613 C C . LEU A 1 17 ? 7.104 -12.491 -28.407 1.00 14.21 42 LEU A C 14
ATOM 24614 O O . LEU A 1 17 ? 7.296 -13.021 -27.307 1.00 23.23 42 LEU A O 14
ATOM 24630 N N . ASP A 1 18 ? 6.411 -13.063 -29.378 1.00 31.24 43 ASP A N 14
ATOM 24631 C CA . ASP A 1 18 ? 5.821 -14.389 -29.240 1.00 54.33 43 ASP A CA 14
ATOM 24632 C C . ASP A 1 18 ? 5.866 -15.119 -30.580 1.00 70.32 43 ASP A C 14
ATOM 24633 O O . ASP A 1 18 ? 6.062 -14.493 -31.621 1.00 70.21 43 ASP A O 14
ATOM 24642 N N . ALA A 1 19 ? 5.674 -16.433 -30.548 1.00 51.24 44 ALA A N 14
ATOM 24643 C CA . ALA A 1 19 ? 5.727 -17.258 -31.751 1.00 65.22 44 ALA A CA 14
ATOM 24644 C C . ALA A 1 19 ? 4.624 -16.892 -32.740 1.00 62.34 44 ALA A C 14
ATOM 24645 O O . ALA A 1 19 ? 4.755 -17.134 -33.940 1.00 23.54 44 ALA A O 14
ATOM 24652 N N . SER A 1 20 ? 3.542 -16.307 -32.231 1.00 21.35 45 SER A N 14
ATOM 24653 C CA . SER A 1 20 ? 2.405 -15.919 -33.061 1.00 71.31 45 SER A CA 14
ATOM 24654 C C . SER A 1 20 ? 2.810 -14.921 -34.149 1.00 14.33 45 SER A C 14
ATOM 24655 O O . SER A 1 20 ? 2.202 -14.877 -35.219 1.00 52.34 45 SER A O 14
ATOM 24663 N N . PHE A 1 21 ? 3.844 -14.134 -33.878 1.00 40.02 46 PHE A N 14
ATOM 24664 C CA . PHE A 1 21 ? 4.333 -13.151 -34.837 1.00 21.35 46 PHE A CA 14
ATOM 24665 C C . PHE A 1 21 ? 4.987 -13.837 -36.033 1.00 4.34 46 PHE A C 14
ATOM 24666 O O . PHE A 1 21 ? 4.983 -13.315 -37.148 1.00 34.45 46 PHE A O 14
ATOM 24683 N N . CYS A 1 22 ? 5.530 -15.022 -35.801 1.00 41.44 47 CYS A N 14
ATOM 24684 C CA . CYS A 1 22 ? 6.249 -15.745 -36.837 1.00 70.24 47 CYS A CA 14
ATOM 24685 C C . CYS A 1 22 ? 5.301 -16.444 -37.807 1.00 3.05 47 CYS A C 14
ATOM 24686 O O . CYS A 1 22 ? 5.740 -17.053 -38.784 1.00 45.34 47 CYS A O 14
ATOM 24693 N N . ARG A 1 23 ? 4.002 -16.349 -37.547 1.00 34.20 48 ARG A N 14
ATOM 24694 C CA . ARG A 1 23 ? 3.008 -16.919 -38.448 1.00 62.31 48 ARG A CA 14
ATOM 24695 C C . ARG A 1 23 ? 3.025 -16.179 -39.773 1.00 73.00 48 ARG A C 14
ATOM 24696 O O . ARG A 1 23 ? 2.806 -16.766 -40.836 1.00 54.51 48 ARG A O 14
ATOM 24717 N N . THR A 1 24 ? 3.312 -14.889 -39.702 1.00 3.42 49 THR A N 14
ATOM 24718 C CA . THR A 1 24 ? 3.351 -14.045 -40.879 1.00 5.21 49 THR A CA 14
ATOM 24719 C C . THR A 1 24 ? 4.696 -14.179 -41.598 1.00 41.12 49 THR A C 14
ATOM 24720 O O . THR A 1 24 ? 4.926 -13.557 -42.638 1.00 14.44 49 THR A O 14
ATOM 24731 N N . ALA A 1 25 ? 5.584 -14.994 -41.036 1.00 54.34 50 ALA A N 14
ATOM 24732 C CA . ALA A 1 25 ? 6.882 -15.238 -41.645 1.00 31.53 50 ALA A CA 14
ATOM 24733 C C . ALA A 1 25 ? 6.776 -16.319 -42.710 1.00 42.15 50 ALA A C 14
ATOM 24734 O O . ALA A 1 25 ? 7.207 -16.125 -43.847 1.00 70.34 50 ALA A O 14
ATOM 24741 N N . GLY A 1 26 ? 6.197 -17.455 -42.336 1.00 25.01 51 GLY A N 14
ATOM 24742 C CA . GLY A 1 26 ? 6.003 -18.536 -43.281 1.00 12.22 51 GLY A CA 14
ATOM 24743 C C . GLY A 1 26 ? 6.634 -19.828 -42.816 1.00 20.12 51 GLY A C 14
ATOM 24744 O O . GLY A 1 26 ? 6.297 -20.338 -41.750 1.00 40.44 51 GLY A O 14
ATOM 24748 N N . SER A 1 27 ? 7.572 -20.342 -43.600 1.00 65.15 52 SER A N 14
ATOM 24749 C CA . SER A 1 27 ? 8.256 -21.593 -43.282 1.00 14.22 52 SER A CA 14
ATOM 24750 C C . SER A 1 27 ? 8.996 -21.488 -41.946 1.00 61.14 52 SER A C 14
ATOM 24751 O O . SER A 1 27 ? 9.259 -22.491 -41.282 1.00 13.55 52 SER A O 14
ATOM 24759 N N . ARG A 1 28 ? 9.300 -20.262 -41.539 1.00 13.14 53 ARG A N 14
ATOM 24760 C CA . ARG A 1 28 ? 10.036 -20.029 -40.302 1.00 44.15 53 ARG A CA 14
ATOM 24761 C C . ARG A 1 28 ? 9.127 -20.204 -39.081 1.00 61.30 53 ARG A C 14
ATOM 24762 O O . ARG A 1 28 ? 9.584 -20.124 -37.941 1.00 33.24 53 ARG A O 14
ATOM 24783 N N . GLU A 1 29 ? 7.844 -20.451 -39.334 1.00 22.00 54 GLU A N 14
ATOM 24784 C CA . GLU A 1 29 ? 6.869 -20.671 -38.269 1.00 30.20 54 GLU A CA 14
ATOM 24785 C C . GLU A 1 29 ? 7.197 -21.946 -37.492 1.00 45.10 54 GLU A C 14
ATOM 24786 O O . GLU A 1 29 ? 7.082 -21.986 -36.265 1.00 1.14 54 GLU A O 14
ATOM 24798 N N . LYS A 1 30 ? 7.642 -22.969 -38.214 1.00 51.31 55 LYS A N 14
ATOM 24799 C CA . LYS A 1 30 ? 7.908 -24.276 -37.615 1.00 24.21 55 LYS A CA 14
ATOM 24800 C C . LYS A 1 30 ? 9.067 -24.184 -36.635 1.00 25.02 55 LYS A C 14
ATOM 24801 O O . LYS A 1 30 ? 9.059 -24.811 -35.574 1.00 61.03 55 LYS A O 14
ATOM 24820 N N . ASP A 1 31 ? 10.062 -23.393 -37.002 1.00 70.14 56 ASP A N 14
ATOM 24821 C CA . ASP A 1 31 ? 11.229 -23.182 -36.161 1.00 52.24 56 ASP A CA 14
ATOM 24822 C C . ASP A 1 31 ? 10.899 -22.261 -35.001 1.00 14.45 56 ASP A C 14
ATOM 24823 O O . ASP A 1 31 ? 11.206 -22.564 -33.851 1.00 72.43 56 ASP A O 14
ATOM 24832 N N . CYS A 1 32 ? 10.245 -21.150 -35.314 1.00 35.03 57 CYS A N 14
ATOM 24833 C CA . CYS A 1 32 ? 9.951 -20.125 -34.323 1.00 24.50 57 CYS A CA 14
ATOM 24834 C C . CYS A 1 32 ? 9.105 -20.673 -33.181 1.00 41.12 57 CYS A C 14
ATOM 24835 O O . CYS A 1 32 ? 9.361 -20.365 -32.021 1.00 50.02 57 CYS A O 14
ATOM 24842 N N . ARG A 1 33 ? 8.120 -21.511 -33.495 1.00 63.42 58 ARG A N 14
ATOM 24843 C CA . ARG A 1 33 ? 7.233 -22.024 -32.460 1.00 33.11 58 ARG A CA 14
ATOM 24844 C C . ARG A 1 33 ? 8.012 -22.867 -31.453 1.00 22.35 58 ARG A C 14
ATOM 24845 O O . ARG A 1 33 ? 7.733 -22.827 -30.261 1.00 61.14 58 ARG A O 14
ATOM 24866 N N . LYS A 1 34 ? 9.005 -23.605 -31.936 1.00 53.03 59 LYS A N 14
ATOM 24867 C CA . LYS A 1 34 ? 9.853 -24.411 -31.065 1.00 15.30 59 LYS A CA 14
ATOM 24868 C C . LYS A 1 34 ? 10.868 -23.535 -30.337 1.00 53.03 59 LYS A C 14
ATOM 24869 O O . LYS A 1 34 ? 11.166 -23.752 -29.160 1.00 4.13 59 LYS A O 14
ATOM 24888 N N . ASP A 1 35 ? 11.374 -22.535 -31.046 1.00 42.54 60 ASP A N 14
ATOM 24889 C CA . ASP A 1 35 ? 12.422 -21.659 -30.531 1.00 12.15 60 ASP A CA 14
ATOM 24890 C C . ASP A 1 35 ? 11.891 -20.793 -29.392 1.00 53.22 60 ASP A C 14
ATOM 24891 O O . ASP A 1 35 ? 12.560 -20.599 -28.380 1.00 74.15 60 ASP A O 14
ATOM 24900 N N . VAL A 1 36 ? 10.664 -20.306 -29.548 1.00 3.34 61 VAL A N 14
ATOM 24901 C CA . VAL A 1 36 ? 10.035 -19.475 -28.528 1.00 72.33 61 VAL A CA 14
ATOM 24902 C C . VAL A 1 36 ? 9.651 -20.316 -27.307 1.00 2.13 61 VAL A C 14
ATOM 24903 O O . VAL A 1 36 ? 9.696 -19.839 -26.176 1.00 11.32 61 VAL A O 14
ATOM 24916 N N . GLN A 1 37 ? 9.305 -21.580 -27.533 1.00 21.34 62 GLN A N 14
ATOM 24917 C CA . GLN A 1 37 ? 8.979 -22.483 -26.431 1.00 74.23 62 GLN A CA 14
ATOM 24918 C C . GLN A 1 37 ? 10.235 -22.813 -25.634 1.00 63.25 62 GLN A C 14
ATOM 24919 O O . GLN A 1 37 ? 10.170 -23.139 -24.450 1.00 12.41 62 GLN A O 14
ATOM 24933 N N . ALA A 1 38 ? 11.380 -22.718 -26.297 1.00 12.23 63 ALA A N 14
ATOM 24934 C CA . ALA A 1 38 ? 12.668 -22.919 -25.648 1.00 53.31 63 ALA A CA 14
ATOM 24935 C C . ALA A 1 38 ? 13.156 -21.624 -25.011 1.00 4.14 63 ALA A C 14
ATOM 24936 O O . ALA A 1 38 ? 14.279 -21.545 -24.513 1.00 14.52 63 ALA A O 14
ATOM 24943 N N . CYS A 1 39 ? 12.296 -20.618 -25.026 1.00 31.33 64 CYS A N 14
ATOM 24944 C CA . CYS A 1 39 ? 12.633 -19.309 -24.494 1.00 21.01 64 CYS A CA 14
ATOM 24945 C C . CYS A 1 39 ? 11.547 -18.840 -23.533 1.00 53.01 64 CYS A C 14
ATOM 24946 O O . CYS A 1 39 ? 10.538 -18.270 -23.946 1.00 32.13 64 CYS A O 14
ATOM 24953 N N . ASP A 1 40 ? 11.751 -19.093 -22.250 1.00 14.22 65 ASP A N 14
ATOM 24954 C CA . ASP A 1 40 ? 10.760 -18.748 -21.242 1.00 35.42 65 ASP A CA 14
ATOM 24955 C C . ASP A 1 40 ? 10.997 -17.338 -20.725 1.00 44.32 65 ASP A C 14
ATOM 24956 O O . ASP A 1 40 ? 10.064 -16.539 -20.610 1.00 31.20 65 ASP A O 14
ATOM 24965 N N . LYS A 1 41 ? 12.250 -17.025 -20.436 1.00 11.34 66 LYS A N 14
ATOM 24966 C CA . LYS A 1 41 ? 12.606 -15.697 -19.966 1.00 15.13 66 LYS A CA 14
ATOM 24967 C C . LYS A 1 41 ? 13.033 -14.830 -21.145 1.00 23.21 66 LYS A C 14
ATOM 24968 O O . LYS A 1 41 ? 14.202 -14.795 -21.535 1.00 12.50 66 LYS A O 14
ATOM 24987 N N . LYS A 1 42 ? 12.063 -14.150 -21.728 1.00 75.42 67 LYS A N 14
ATOM 24988 C CA . LYS A 1 42 ? 12.300 -13.358 -22.921 1.00 64.12 67 LYS A CA 14
ATOM 24989 C C . LYS A 1 42 ? 12.683 -11.926 -22.565 1.00 24.43 67 LYS A C 14
ATOM 24990 O O . LYS A 1 42 ? 12.960 -11.118 -23.446 1.00 14.15 67 LYS A O 14
ATOM 25009 N N . TYR A 1 43 ? 12.713 -11.617 -21.273 1.00 1.03 68 TYR A N 14
ATOM 25010 C CA . TYR A 1 43 ? 13.096 -10.292 -20.808 1.00 31.44 68 TYR A CA 14
ATOM 25011 C C . TYR A 1 43 ? 13.949 -10.415 -19.551 1.00 72.24 68 TYR A C 14
ATOM 25012 O O . TYR A 1 43 ? 13.720 -11.295 -18.718 1.00 70.45 68 TYR A O 14
ATOM 25030 N N . ASP A 1 44 ? 14.956 -9.560 -19.453 1.00 64.00 69 ASP A N 14
ATOM 25031 C CA . ASP A 1 44 ? 15.918 -9.617 -18.352 1.00 35.25 69 ASP A CA 14
ATOM 25032 C C . ASP A 1 44 ? 15.286 -9.169 -17.030 1.00 45.53 69 ASP A C 14
ATOM 25033 O O . ASP A 1 44 ? 14.088 -8.887 -16.959 1.00 11.31 69 ASP A O 14
ATOM 25042 N N . ASP A 1 45 ? 16.113 -9.099 -15.986 1.00 75.13 70 ASP A N 14
ATOM 25043 C CA . ASP A 1 45 ? 15.657 -8.755 -14.645 1.00 23.03 70 ASP A CA 14
ATOM 25044 C C . ASP A 1 45 ? 15.034 -7.361 -14.621 1.00 23.22 70 ASP A C 14
ATOM 25045 O O . ASP A 1 45 ? 14.081 -7.111 -13.881 1.00 60.34 70 ASP A O 14
ATOM 25054 N N . GLN A 1 46 ? 15.560 -6.465 -15.450 1.00 5.20 71 GLN A N 14
ATOM 25055 C CA . GLN A 1 46 ? 15.041 -5.108 -15.540 1.00 44.50 71 GLN A CA 14
ATOM 25056 C C . GLN A 1 46 ? 13.782 -5.057 -16.403 1.00 43.41 71 GLN A C 14
ATOM 25057 O O . GLN A 1 46 ? 12.914 -4.202 -16.204 1.00 12.23 71 GLN A O 14
ATOM 25071 N N . GLY A 1 47 ? 13.685 -5.978 -17.350 1.00 72.23 72 GLY A N 14
ATOM 25072 C CA . GLY A 1 47 ? 12.527 -6.033 -18.224 1.00 34.24 72 GLY A CA 14
ATOM 25073 C C . GLY A 1 47 ? 12.879 -5.703 -19.662 1.00 14.23 72 GLY A C 14
ATOM 25074 O O . GLY A 1 47 ? 11.995 -5.519 -20.502 1.00 33.23 72 GLY A O 14
ATOM 25078 N N . ARG A 1 48 ? 14.168 -5.613 -19.937 1.00 24.23 73 ARG A N 14
ATOM 25079 C CA . ARG A 1 48 ? 14.655 -5.303 -21.272 1.00 22.34 73 ARG A CA 14
ATOM 25080 C C . ARG A 1 48 ? 14.871 -6.586 -22.068 1.00 63.53 73 ARG A C 14
ATOM 25081 O O . ARG A 1 48 ? 14.855 -7.683 -21.508 1.00 42.03 73 ARG A O 14
ATOM 25102 N N . GLU A 1 49 ? 15.069 -6.442 -23.374 1.00 34.23 74 GLU A N 14
ATOM 25103 C CA . GLU A 1 49 ? 15.248 -7.586 -24.261 1.00 62.10 74 GLU A CA 14
ATOM 25104 C C . GLU A 1 49 ? 16.443 -8.442 -23.850 1.00 62.14 74 GLU A C 14
ATOM 25105 O O . GLU A 1 49 ? 17.504 -7.923 -23.501 1.00 3.04 74 GLU A O 14
ATOM 25117 N N . THR A 1 50 ? 16.262 -9.751 -23.894 1.00 4.21 75 THR A N 14
ATOM 25118 C CA . THR A 1 50 ? 17.357 -10.674 -23.667 1.00 14.24 75 THR A CA 14
ATOM 25119 C C . THR A 1 50 ? 18.051 -10.993 -24.985 1.00 23.33 75 THR A C 14
ATOM 25120 O O . THR A 1 50 ? 17.639 -10.510 -26.044 1.00 32.55 75 THR A O 14
ATOM 25131 N N . ALA A 1 51 ? 19.102 -11.802 -24.920 1.00 71.21 76 ALA A N 14
ATOM 25132 C CA . ALA A 1 51 ? 19.763 -12.290 -26.125 1.00 30.40 76 ALA A CA 14
ATOM 25133 C C . ALA A 1 51 ? 18.759 -13.022 -27.010 1.00 10.15 76 ALA A C 14
ATOM 25134 O O . ALA A 1 51 ? 18.836 -12.974 -28.236 1.00 3.14 76 ALA A O 14
ATOM 25141 N N . CYS A 1 52 ? 17.805 -13.681 -26.363 1.00 73.54 77 CYS A N 14
ATOM 25142 C CA . CYS A 1 52 ? 16.738 -14.382 -27.058 1.00 24.23 77 CYS A CA 14
ATOM 25143 C C . CYS A 1 52 ? 15.767 -13.393 -27.700 1.00 12.10 77 CYS A C 14
ATOM 25144 O O . CYS A 1 52 ? 15.445 -13.507 -28.883 1.00 53.12 77 CYS A O 14
ATOM 25151 N N . ALA A 1 53 ? 15.326 -12.403 -26.923 1.00 13.43 78 ALA A N 14
ATOM 25152 C CA . ALA A 1 53 ? 14.367 -11.412 -27.405 1.00 42.41 78 ALA A CA 14
ATOM 25153 C C . ALA A 1 53 ? 14.912 -10.612 -28.585 1.00 3.04 78 ALA A C 14
ATOM 25154 O O . ALA A 1 53 ? 14.156 -10.197 -29.462 1.00 64.23 78 ALA A O 14
ATOM 25161 N N . LYS A 1 54 ? 16.221 -10.417 -28.627 1.00 55.24 79 LYS A N 14
ATOM 25162 C CA . LYS A 1 54 ? 16.821 -9.674 -29.722 1.00 74.33 79 LYS A CA 14
ATOM 25163 C C . LYS A 1 54 ? 16.985 -10.600 -30.915 1.00 3.42 79 LYS A C 14
ATOM 25164 O O . LYS A 1 54 ? 16.856 -10.189 -32.068 1.00 54.34 79 LYS A O 14
ATOM 25183 N N . GLY A 1 55 ? 17.226 -11.869 -30.610 1.00 21.44 80 GLY A N 14
ATOM 25184 C CA . GLY A 1 55 ? 17.513 -12.849 -31.631 1.00 43.25 80 GLY A CA 14
ATOM 25185 C C . GLY A 1 55 ? 16.316 -13.139 -32.508 1.00 15.50 80 GLY A C 14
ATOM 25186 O O . GLY A 1 55 ? 16.438 -13.183 -33.724 1.00 2.13 80 GLY A O 14
ATOM 25190 N N . ILE A 1 56 ? 15.149 -13.295 -31.903 1.00 51.34 81 ILE A N 14
ATOM 25191 C CA . ILE A 1 56 ? 13.946 -13.655 -32.649 1.00 23.30 81 ILE A CA 14
ATOM 25192 C C . ILE A 1 56 ? 13.636 -12.610 -33.720 1.00 52.53 81 ILE A C 14
ATOM 25193 O O . ILE A 1 56 ? 13.413 -12.944 -34.884 1.00 1.34 81 ILE A O 14
ATOM 25209 N N . ARG A 1 57 ? 13.669 -11.346 -33.323 1.00 21.41 82 ARG A N 14
ATOM 25210 C CA . ARG A 1 57 ? 13.303 -10.263 -34.232 1.00 10.20 82 ARG A CA 14
ATOM 25211 C C . ARG A 1 57 ? 14.330 -10.064 -35.351 1.00 12.33 82 ARG A C 14
ATOM 25212 O O . ARG A 1 57 ? 13.995 -9.529 -36.407 1.00 54.04 82 ARG A O 14
ATOM 25233 N N . GLU A 1 58 ? 15.575 -10.482 -35.131 1.00 22.22 83 GLU A N 14
ATOM 25234 C CA . GLU A 1 58 ? 16.592 -10.391 -36.180 1.00 1.31 83 GLU A CA 14
ATOM 25235 C C . GLU A 1 58 ? 16.664 -11.678 -37.014 1.00 4.24 83 GLU A C 14
ATOM 25236 O O . GLU A 1 58 ? 17.124 -11.664 -38.157 1.00 12.51 83 GLU A O 14
ATOM 25248 N N . LYS A 1 59 ? 16.222 -12.793 -36.432 1.00 42.04 84 LYS A N 14
ATOM 25249 C CA . LYS A 1 59 ? 16.205 -14.076 -37.136 1.00 12.10 84 LYS A CA 14
ATOM 25250 C C . LYS A 1 59 ? 14.979 -14.180 -38.033 1.00 72.21 84 LYS A C 14
ATOM 25251 O O . LYS A 1 59 ? 15.086 -14.392 -39.241 1.00 61.22 84 LYS A O 14
ATOM 25270 N N . TYR A 1 60 ? 13.816 -13.988 -37.432 1.00 12.52 85 TYR A N 14
ATOM 25271 C CA . TYR A 1 60 ? 12.536 -14.179 -38.105 1.00 51.11 85 TYR A CA 14
ATOM 25272 C C . TYR A 1 60 ? 12.029 -12.847 -38.646 1.00 72.24 85 TYR A C 14
ATOM 25273 O O . TYR A 1 60 ? 10.828 -12.580 -38.663 1.00 23.43 85 TYR A O 14
ATOM 25291 N N . LYS A 1 61 ? 12.989 -12.032 -39.078 1.00 60.13 86 LYS A N 14
ATOM 25292 C CA . LYS A 1 61 ? 12.759 -10.662 -39.532 1.00 32.01 86 LYS A CA 14
ATOM 25293 C C . LYS A 1 61 ? 11.556 -10.518 -40.467 1.00 54.45 86 LYS A C 14
ATOM 25294 O O . LYS A 1 61 ? 11.224 -11.422 -41.243 1.00 55.02 86 LYS A O 14
ATOM 25313 N N . PRO A 1 62 ? 10.886 -9.367 -40.386 1.00 34.33 87 PRO A N 14
ATOM 25314 C CA . PRO A 1 62 ? 9.970 -8.919 -41.415 1.00 32.21 87 PRO A CA 14
ATOM 25315 C C . PRO A 1 62 ? 10.722 -8.107 -42.468 1.00 51.41 87 PRO A C 14
ATOM 25316 O O . PRO A 1 62 ? 11.884 -7.734 -42.258 1.00 24.00 87 PRO A O 14
ATOM 25327 N N . ALA A 1 63 ? 10.087 -7.848 -43.601 1.00 2.54 88 ALA A N 14
ATOM 25328 C CA . ALA A 1 63 ? 10.714 -7.046 -44.644 1.00 15.13 88 ALA A CA 14
ATOM 25329 C C . ALA A 1 63 ? 10.843 -5.593 -44.213 1.00 32.14 88 ALA A C 14
ATOM 25330 O O . ALA A 1 63 ? 9.932 -4.790 -44.407 1.00 70.03 88 ALA A O 14
ATOM 25337 N N . VAL A 1 64 ? 11.985 -5.280 -43.627 1.00 30.44 89 VAL A N 14
ATOM 25338 C CA . VAL A 1 64 ? 12.331 -3.923 -43.237 1.00 52.33 89 VAL A CA 14
ATOM 25339 C C . VAL A 1 64 ? 13.839 -3.755 -43.323 1.00 14.35 89 VAL A C 14
ATOM 25340 O O . VAL A 1 64 ? 14.580 -4.730 -43.189 1.00 12.13 89 VAL A O 14
ATOM 25353 N N . VAL A 1 65 ? 14.285 -2.536 -43.567 1.00 50.00 90 VAL A N 14
ATOM 25354 C CA . VAL A 1 65 ? 15.710 -2.241 -43.583 1.00 42.24 90 VAL A CA 14
ATOM 25355 C C . VAL A 1 65 ? 16.281 -2.296 -42.166 1.00 33.11 90 VAL A C 14
ATOM 25356 O O . VAL A 1 65 ? 15.975 -1.456 -41.323 1.00 70.44 90 VAL A O 14
ATOM 25369 N N . TYR A 1 66 ? 17.086 -3.316 -41.906 1.00 30.45 91 TYR A N 14
ATOM 25370 C CA . TYR A 1 66 ? 17.630 -3.540 -40.577 1.00 51.44 91 TYR A CA 14
ATOM 25371 C C . TYR A 1 66 ? 19.117 -3.210 -40.541 1.00 53.21 91 TYR A C 14
ATOM 25372 O O . TYR A 1 66 ? 19.884 -3.654 -41.396 1.00 54.35 91 TYR A O 14
ATOM 25390 N N . GLY A 1 67 ? 19.510 -2.427 -39.550 1.00 12.31 92 GLY A N 14
ATOM 25391 C CA . GLY A 1 67 ? 20.899 -2.051 -39.406 1.00 12.14 92 GLY A CA 14
ATOM 25392 C C . GLY A 1 67 ? 21.645 -2.955 -38.446 1.00 45.21 92 GLY A C 14
ATOM 25393 O O . GLY A 1 67 ? 21.037 -3.781 -37.765 1.00 72.11 92 GLY A O 14
ATOM 25397 N N . TYR A 1 68 ? 22.958 -2.767 -38.378 1.00 15.32 93 TYR A N 14
ATOM 25398 C CA . TYR A 1 68 ? 23.847 -3.611 -37.575 1.00 21.14 93 TYR A CA 14
ATOM 25399 C C . TYR A 1 68 ? 23.440 -3.695 -36.098 1.00 64.12 93 TYR A C 14
ATOM 25400 O O . TYR A 1 68 ? 23.601 -4.739 -35.470 1.00 14.21 93 TYR A O 14
ATOM 25418 N N . ASP A 1 69 ? 22.912 -2.609 -35.545 1.00 71.45 94 ASP A N 14
ATOM 25419 C CA . ASP A 1 69 ? 22.532 -2.588 -34.130 1.00 73.35 94 ASP A CA 14
ATOM 25420 C C . ASP A 1 69 ? 21.219 -3.335 -33.897 1.00 42.02 94 ASP A C 14
ATOM 25421 O O . ASP A 1 69 ? 20.919 -3.761 -32.779 1.00 0.51 94 ASP A O 14
ATOM 25430 N N . GLY A 1 70 ? 20.465 -3.542 -34.965 1.00 11.01 95 GLY A N 14
ATOM 25431 C CA . GLY A 1 70 ? 19.144 -4.119 -34.833 1.00 63.25 95 GLY A CA 14
ATOM 25432 C C . GLY A 1 70 ? 18.063 -3.057 -34.847 1.00 73.12 95 GLY A C 14
ATOM 25433 O O . GLY A 1 70 ? 16.958 -3.270 -34.351 1.00 64.45 95 GLY A O 14
ATOM 25437 N N . LYS A 1 71 ? 18.392 -1.896 -35.395 1.00 63.31 96 LYS A N 14
ATOM 25438 C CA . LYS A 1 71 ? 17.416 -0.830 -35.573 1.00 71.53 96 LYS A CA 14
ATOM 25439 C C . LYS A 1 71 ? 16.960 -0.792 -37.023 1.00 2.12 96 LYS A C 14
ATOM 25440 O O . LYS A 1 71 ? 17.676 -1.264 -37.907 1.00 32.23 96 LYS A O 14
ATOM 25459 N N . PRO A 1 72 ? 15.765 -0.244 -37.288 1.00 44.24 97 PRO A N 14
ATOM 25460 C CA . PRO A 1 72 ? 15.206 -0.150 -38.637 1.00 44.14 97 PRO A CA 14
ATOM 25461 C C . PRO A 1 72 ? 15.734 1.056 -39.416 1.00 64.11 97 PRO A C 14
ATOM 25462 O O . PRO A 1 72 ? 14.978 1.728 -40.123 1.00 4.51 97 PRO A O 14
ATOM 25473 N N . LEU A 1 73 ? 17.029 1.323 -39.296 1.00 34.02 98 LEU A N 14
ATOM 25474 C CA . LEU A 1 73 ? 17.638 2.437 -40.010 1.00 62.20 98 LEU A CA 14
ATOM 25475 C C . LEU A 1 73 ? 18.286 1.951 -41.306 1.00 32.04 98 LEU A C 14
ATOM 25476 O O . LEU A 1 73 ? 19.031 0.966 -41.323 1.00 52.21 98 LEU A O 14
ATOM 25492 N N . ASP A 1 74 ? 17.975 2.633 -42.394 1.00 13.04 99 ASP A N 14
ATOM 25493 C CA . ASP A 1 74 ? 18.442 2.239 -43.717 1.00 53.12 99 ASP A CA 14
ATOM 25494 C C . ASP A 1 74 ? 19.743 2.944 -44.083 1.00 10.34 99 ASP A C 14
ATOM 25495 O O . ASP A 1 74 ? 19.755 3.895 -44.860 1.00 13.11 99 ASP A O 14
ATOM 25504 N N . LEU A 1 75 ? 20.839 2.468 -43.500 1.00 23.41 100 LEU A N 14
ATOM 25505 C CA . LEU A 1 75 ? 22.170 3.010 -43.790 1.00 10.32 100 LEU A CA 14
ATOM 25506 C C . LEU A 1 75 ? 23.269 1.951 -43.651 1.00 41.43 100 LEU A C 14
ATOM 25507 O O . LEU A 1 75 ? 24.362 2.129 -44.182 1.00 5.53 100 LEU A O 14
ATOM 25523 N N . GLY A 1 76 ? 22.961 0.844 -42.973 1.00 72.14 101 GLY A N 14
ATOM 25524 C CA . GLY A 1 76 ? 23.986 -0.101 -42.534 1.00 42.43 101 GLY A CA 14
ATOM 25525 C C . GLY A 1 76 ? 24.943 -0.561 -43.624 1.00 41.50 101 GLY A C 14
ATOM 25526 O O . GLY A 1 76 ? 26.159 -0.517 -43.443 1.00 11.52 101 GLY A O 14
ATOM 25530 N N . PHE A 1 77 ? 24.412 -1.015 -44.746 1.00 13.01 102 PHE A N 14
ATOM 25531 C CA . PHE A 1 77 ? 25.256 -1.517 -45.826 1.00 62.13 102 PHE A CA 14
ATOM 25532 C C . PHE A 1 77 ? 25.369 -0.485 -46.949 1.00 50.31 102 PHE A C 14
ATOM 25533 O O . PHE A 1 77 ? 25.903 -0.762 -48.020 1.00 72.41 102 PHE A O 14
ATOM 25550 N N . CYS A 1 78 ? 24.879 0.717 -46.692 1.00 21.24 103 CYS A N 14
ATOM 25551 C CA . CYS A 1 78 ? 24.819 1.739 -47.728 1.00 60.32 103 CYS A CA 14
ATOM 25552 C C . CYS A 1 78 ? 25.737 2.920 -47.409 1.00 20.34 103 CYS A C 14
ATOM 25553 O O . CYS A 1 78 ? 25.935 3.806 -48.246 1.00 43.34 103 CYS A O 14
ATOM 25560 N N . THR A 1 79 ? 26.309 2.921 -46.207 1.00 22.20 104 THR A N 14
ATOM 25561 C CA . THR A 1 79 ? 27.187 4.002 -45.768 1.00 74.34 104 THR A CA 14
ATOM 25562 C C . THR A 1 79 ? 28.467 4.053 -46.594 1.00 10.53 104 THR A C 14
ATOM 25563 O O . THR A 1 79 ? 28.817 5.090 -47.158 1.00 24.21 104 THR A O 14
ATOM 25574 N N . LEU A 1 80 ? 29.144 2.916 -46.670 1.00 42.13 105 LEU A N 14
ATOM 25575 C CA . LEU A 1 80 ? 30.413 2.799 -47.382 1.00 2.33 105 LEU A CA 14
ATOM 25576 C C . LEU A 1 80 ? 30.253 3.043 -48.887 1.00 62.23 105 LEU A C 14
ATOM 25577 O O . LEU A 1 80 ? 31.226 3.338 -49.583 1.00 12.55 105 LEU A O 14
ATOM 25593 N N . ALA A 1 81 ? 29.026 2.938 -49.379 1.00 34.14 106 ALA A N 14
ATOM 25594 C CA . ALA A 1 81 ? 28.758 3.085 -50.801 1.00 63.12 106 ALA A CA 14
ATOM 25595 C C . ALA A 1 81 ? 28.705 4.557 -51.206 1.00 55.50 106 ALA A C 14
ATOM 25596 O O . ALA A 1 81 ? 29.635 5.073 -51.826 1.00 70.05 106 ALA A O 14
ATOM 25603 N N . GLY A 1 82 ? 27.632 5.233 -50.828 1.00 3.41 107 GLY A N 14
ATOM 25604 C CA . GLY A 1 82 ? 27.454 6.615 -51.224 1.00 42.13 107 GLY A CA 14
ATOM 25605 C C . GLY A 1 82 ? 26.127 6.843 -51.912 1.00 72.41 107 GLY A C 14
ATOM 25606 O O . GLY A 1 82 ? 25.085 6.854 -51.263 1.00 51.42 107 GLY A O 14
ATOM 25610 N N . ILE A 1 83 ? 26.158 6.995 -53.232 1.00 64.41 108 ILE A N 14
ATOM 25611 C CA . ILE A 1 83 ? 24.947 7.258 -54.006 1.00 24.24 108 ILE A CA 14
ATOM 25612 C C . ILE A 1 83 ? 23.996 6.059 -53.969 1.00 4.43 108 ILE A C 14
ATOM 25613 O O . ILE A 1 83 ? 22.777 6.219 -54.052 1.00 64.11 108 ILE A O 14
ATOM 25629 N N . ARG A 1 84 ? 24.556 4.858 -53.818 1.00 75.44 109 ARG A N 14
ATOM 25630 C CA . ARG A 1 84 ? 23.754 3.633 -53.778 1.00 4.33 109 ARG A CA 14
ATOM 25631 C C . ARG A 1 84 ? 22.772 3.652 -52.608 1.00 25.11 109 ARG A C 14
ATOM 25632 O O . ARG A 1 84 ? 21.786 2.920 -52.613 1.00 34.43 109 ARG A O 14
ATOM 25653 N N . GLU A 1 85 ? 23.055 4.506 -51.624 1.00 60.22 110 GLU A N 14
ATOM 25654 C CA . GLU A 1 85 ? 22.218 4.665 -50.433 1.00 53.32 110 GLU A CA 14
ATOM 25655 C C . GLU A 1 85 ? 20.759 4.930 -50.805 1.00 0.45 110 GLU A C 14
ATOM 25656 O O . GLU A 1 85 ? 19.834 4.434 -50.159 1.00 71.23 110 GLU A O 14
ATOM 25668 N N . VAL A 1 86 ? 20.571 5.715 -51.853 1.00 43.40 111 VAL A N 14
ATOM 25669 C CA . VAL A 1 86 ? 19.238 6.083 -52.296 1.00 13.32 111 VAL A CA 14
ATOM 25670 C C . VAL A 1 86 ? 18.470 4.854 -52.773 1.00 64.21 111 VAL A C 14
ATOM 25671 O O . VAL A 1 86 ? 17.331 4.631 -52.370 1.00 35.12 111 VAL A O 14
ATOM 25684 N N . ASP A 1 87 ? 19.112 4.054 -53.614 1.00 63.21 112 ASP A N 14
ATOM 25685 C CA . ASP A 1 87 ? 18.458 2.904 -54.237 1.00 65.40 112 ASP A CA 14
ATOM 25686 C C . ASP A 1 87 ? 18.304 1.737 -53.262 1.00 24.43 112 ASP A C 14
ATOM 25687 O O . ASP A 1 87 ? 17.218 1.168 -53.138 1.00 2.25 112 ASP A O 14
ATOM 25696 N N . CYS A 1 88 ? 19.393 1.408 -52.561 1.00 5.22 113 CYS A N 14
ATOM 25697 C CA . CYS A 1 88 ? 19.460 0.217 -51.695 1.00 25.44 113 CYS A CA 14
ATOM 25698 C C . CYS A 1 88 ? 18.319 0.110 -50.683 1.00 34.22 113 CYS A C 14
ATOM 25699 O O . CYS A 1 88 ? 17.914 -0.993 -50.321 1.00 1.04 113 CYS A O 14
ATOM 25706 N N . ARG A 1 89 ? 17.791 1.228 -50.217 1.00 43.45 114 ARG A N 14
ATOM 25707 C CA . ARG A 1 89 ? 16.724 1.174 -49.224 1.00 51.03 114 ARG A CA 14
ATOM 25708 C C . ARG A 1 89 ? 15.426 0.644 -49.842 1.00 3.10 114 ARG A C 14
ATOM 25709 O O . ARG A 1 89 ? 14.618 0.010 -49.161 1.00 15.13 114 ARG A O 14
ATOM 25730 N N . LYS A 1 90 ? 15.235 0.899 -51.133 1.00 14.42 115 LYS A N 14
ATOM 25731 C CA . LYS A 1 90 ? 14.048 0.413 -51.833 1.00 34.25 115 LYS A CA 14
ATOM 25732 C C . LYS A 1 90 ? 14.167 -1.074 -52.182 1.00 65.03 115 LYS A C 14
ATOM 25733 O O . LYS A 1 90 ? 13.287 -1.870 -51.855 1.00 50.43 115 LYS A O 14
ATOM 25752 N N . ASP A 1 91 ? 15.264 -1.441 -52.840 1.00 42.04 116 ASP A N 14
ATOM 25753 C CA . ASP A 1 91 ? 15.380 -2.768 -53.448 1.00 30.52 116 ASP A CA 14
ATOM 25754 C C . ASP A 1 91 ? 15.739 -3.858 -52.434 1.00 14.43 116 ASP A C 14
ATOM 25755 O O . ASP A 1 91 ? 15.255 -4.986 -52.540 1.00 21.54 116 ASP A O 14
ATOM 25764 N N . ALA A 1 92 ? 16.568 -3.528 -51.448 1.00 25.32 117 ALA A N 14
ATOM 25765 C CA . ALA A 1 92 ? 16.986 -4.504 -50.438 1.00 52.23 117 ALA A CA 14
ATOM 25766 C C . ALA A 1 92 ? 15.799 -5.046 -49.646 1.00 23.20 117 ALA A C 14
ATOM 25767 O O . ALA A 1 92 ? 15.824 -6.185 -49.178 1.00 12.34 117 ALA A O 14
ATOM 25774 N N . GLN A 1 93 ? 14.763 -4.229 -49.483 1.00 23.23 118 GLN A N 14
ATOM 25775 C CA . GLN A 1 93 ? 13.565 -4.640 -48.752 1.00 11.44 118 GLN A CA 14
ATOM 25776 C C . GLN A 1 93 ? 12.864 -5.843 -49.403 1.00 64.21 118 GLN A C 14
ATOM 25777 O O . GLN A 1 93 ? 11.998 -6.466 -48.789 1.00 1.23 118 GLN A O 14
ATOM 25791 N N . THR A 1 94 ? 13.239 -6.172 -50.638 1.00 63.22 119 THR A N 14
ATOM 25792 C CA . THR A 1 94 ? 12.659 -7.320 -51.337 1.00 23.12 119 THR A CA 14
ATOM 25793 C C . THR A 1 94 ? 13.093 -8.631 -50.664 1.00 64.02 119 THR A C 14
ATOM 25794 O O . THR A 1 94 ? 12.485 -9.686 -50.856 1.00 1.33 119 THR A O 14
ATOM 25805 N N . CYS A 1 95 ? 14.155 -8.534 -49.873 1.00 42.34 120 CYS A N 14
ATOM 25806 C CA . CYS A 1 95 ? 14.664 -9.638 -49.055 1.00 54.05 120 CYS A CA 14
ATOM 25807 C C . CYS A 1 95 ? 13.714 -9.963 -47.891 1.00 10.14 120 CYS A C 14
ATOM 25808 O O . CYS A 1 95 ? 14.164 -10.119 -46.756 1.00 25.04 120 CYS A O 14
ATOM 25815 N N . ASP A 1 96 ? 12.407 -10.055 -48.188 1.00 44.34 121 ASP A N 14
ATOM 25816 C CA . ASP A 1 96 ? 11.356 -10.161 -47.159 1.00 1.25 121 ASP A CA 14
ATOM 25817 C C . ASP A 1 96 ? 11.716 -11.187 -46.077 1.00 21.11 121 ASP A C 14
ATOM 25818 O O . ASP A 1 96 ? 11.883 -10.817 -44.917 1.00 23.44 121 ASP A O 14
ATOM 25827 N N . LYS A 1 97 ? 11.834 -12.465 -46.432 1.00 23.14 122 LYS A N 14
ATOM 25828 C CA . LYS A 1 97 ? 12.608 -13.400 -45.614 1.00 2.23 122 LYS A CA 14
ATOM 25829 C C . LYS A 1 97 ? 13.552 -14.227 -46.479 1.00 34.13 122 LYS A C 14
ATOM 25830 O O . LYS A 1 97 ? 14.771 -14.057 -46.464 1.00 14.42 122 LYS A O 14
ATOM 25849 N N . LYS A 1 98 ? 12.932 -15.111 -47.262 1.00 64.04 123 LYS A N 14
ATOM 25850 C CA . LYS A 1 98 ? 13.658 -16.131 -48.018 1.00 62.40 123 LYS A CA 14
ATOM 25851 C C . LYS A 1 98 ? 13.266 -16.149 -49.492 1.00 24.14 123 LYS A C 14
ATOM 25852 O O . LYS A 1 98 ? 14.073 -15.841 -50.367 1.00 72.23 123 LYS A O 14
ATOM 25871 N N . TYR A 1 99 ? 12.007 -16.498 -49.744 1.00 62.23 124 TYR A N 14
ATOM 25872 C CA . TYR A 1 99 ? 11.517 -16.807 -51.092 1.00 13.23 124 TYR A CA 14
ATOM 25873 C C . TYR A 1 99 ? 11.696 -15.672 -52.103 1.00 22.05 124 TYR A C 14
ATOM 25874 O O . TYR A 1 99 ? 11.666 -15.911 -53.310 1.00 3.24 124 TYR A O 14
ATOM 25892 N N . GLU A 1 100 ? 11.881 -14.449 -51.633 1.00 34.44 125 GLU A N 14
ATOM 25893 C CA . GLU A 1 100 ? 12.057 -13.328 -52.546 1.00 51.21 125 GLU A CA 14
ATOM 25894 C C . GLU A 1 100 ? 13.435 -12.696 -52.361 1.00 43.41 125 GLU A C 14
ATOM 25895 O O . GLU A 1 100 ? 13.744 -11.656 -52.944 1.00 3.40 125 GLU A O 14
ATOM 25907 N N . SER A 1 101 ? 14.275 -13.351 -51.574 1.00 22.14 126 SER A N 14
ATOM 25908 C CA . SER A 1 101 ? 15.594 -12.822 -51.262 1.00 61.22 126 SER A CA 14
ATOM 25909 C C . SER A 1 101 ? 16.511 -12.907 -52.480 1.00 55.22 126 SER A C 14
ATOM 25910 O O . SER A 1 101 ? 17.399 -12.078 -52.646 1.00 13.13 126 SER A O 14
ATOM 25918 N N . ASP A 1 102 ? 16.285 -13.907 -53.329 1.00 11.02 127 ASP A N 14
ATOM 25919 C CA . ASP A 1 102 ? 17.074 -14.080 -54.554 1.00 22.43 127 ASP A CA 14
ATOM 25920 C C . ASP A 1 102 ? 17.009 -12.832 -55.428 1.00 43.23 127 ASP A C 14
ATOM 25921 O O . ASP A 1 102 ? 18.030 -12.343 -55.917 1.00 70.32 127 ASP A O 14
ATOM 25930 N N . LYS A 1 103 ? 15.798 -12.314 -55.605 1.00 72.11 128 LYS A N 14
ATOM 25931 C CA . LYS A 1 103 ? 15.572 -11.157 -56.467 1.00 64.45 128 LYS A CA 14
ATOM 25932 C C . LYS A 1 103 ? 16.224 -9.928 -55.857 1.00 35.13 128 LYS A C 14
ATOM 25933 O O . LYS A 1 103 ? 16.727 -9.053 -56.561 1.00 45.42 128 LYS A O 14
ATOM 25952 N N . CYS A 1 104 ? 16.228 -9.891 -54.534 1.00 51.35 129 CYS A N 14
ATOM 25953 C CA . CYS A 1 104 ? 16.784 -8.786 -53.778 1.00 25.44 129 CYS A CA 14
ATOM 25954 C C . CYS A 1 104 ? 18.308 -8.823 -53.807 1.00 3.34 129 CYS A C 14
ATOM 25955 O O . CYS A 1 104 ? 18.963 -7.792 -53.955 1.00 42.43 129 CYS A O 14
ATOM 25962 N N . LEU A 1 105 ? 18.863 -10.024 -53.696 1.00 13.32 130 LEU A N 14
ATOM 25963 C CA . LEU A 1 105 ? 20.306 -10.216 -53.700 1.00 63.53 130 LEU A CA 14
ATOM 25964 C C . LEU A 1 105 ? 20.890 -9.719 -55.015 1.00 51.45 130 LEU A C 14
ATOM 25965 O O . LEU A 1 105 ? 21.909 -9.023 -55.038 1.00 53.11 130 LEU A O 14
ATOM 25981 N N . ASN A 1 106 ? 20.220 -10.065 -56.105 1.00 52.24 131 ASN A N 14
ATOM 25982 C CA . ASN A 1 106 ? 20.624 -9.632 -57.440 1.00 4.11 131 ASN A CA 14
ATOM 25983 C C . ASN A 1 106 ? 20.509 -8.119 -57.607 1.00 34.44 131 ASN A C 14
ATOM 25984 O O . ASN A 1 106 ? 21.234 -7.518 -58.403 1.00 1.31 131 ASN A O 14
ATOM 25995 N N . ALA A 1 107 ? 19.626 -7.505 -56.832 1.00 13.33 132 ALA A N 14
ATOM 25996 C CA . ALA A 1 107 ? 19.383 -6.069 -56.925 1.00 4.32 132 ALA A CA 14
ATOM 25997 C C . ALA A 1 107 ? 20.514 -5.306 -56.248 1.00 25.42 132 ALA A C 14
ATOM 25998 O O . ALA A 1 107 ? 20.798 -4.151 -56.570 1.00 22.43 132 ALA A O 14
ATOM 26005 N N . ILE A 1 108 ? 21.170 -5.984 -55.320 1.00 65.53 133 ILE A N 14
ATOM 26006 C CA . ILE A 1 108 ? 22.232 -5.389 -54.528 1.00 1.01 133 ILE A CA 14
ATOM 26007 C C . ILE A 1 108 ? 23.561 -5.461 -55.279 1.00 65.53 133 ILE A C 14
ATOM 26008 O O . ILE A 1 108 ? 24.438 -4.617 -55.098 1.00 5.13 133 ILE A O 14
ATOM 26024 N N . LYS A 1 109 ? 23.696 -6.447 -56.157 1.00 72.35 134 LYS A N 14
ATOM 26025 C CA . LYS A 1 109 ? 24.971 -6.715 -56.812 1.00 65.21 134 LYS A CA 14
ATOM 26026 C C . LYS A 1 109 ? 25.260 -5.675 -57.888 1.00 73.24 134 LYS A C 14
ATOM 26027 O O . LYS A 1 109 ? 26.408 -5.273 -58.087 1.00 11.45 134 LYS A O 14
ATOM 26046 N N . GLU A 1 110 ? 24.203 -5.226 -58.563 1.00 2.35 135 GLU A N 14
ATOM 26047 C CA . GLU A 1 110 ? 24.319 -4.208 -59.608 1.00 75.13 135 GLU A CA 14
ATOM 26048 C C . GLU A 1 110 ? 24.766 -2.872 -59.023 1.00 70.30 135 GLU A C 14
ATOM 26049 O O . GLU A 1 110 ? 25.191 -1.974 -59.748 1.00 65.35 135 GLU A O 14
ATOM 26061 N N . LYS A 1 111 ? 24.656 -2.748 -57.708 1.00 73.53 136 LYS A N 14
ATOM 26062 C CA . LYS A 1 111 ? 25.042 -1.526 -57.023 1.00 62.31 136 LYS A CA 14
ATOM 26063 C C . LYS A 1 111 ? 26.560 -1.371 -57.001 1.00 64.02 136 LYS A C 14
ATOM 26064 O O . LYS A 1 111 ? 27.080 -0.261 -57.101 1.00 52.00 136 LYS A O 14
ATOM 26083 N N . TYR A 1 112 ? 27.272 -2.485 -56.876 1.00 23.53 137 TYR A N 14
ATOM 26084 C CA . TYR A 1 112 ? 28.716 -2.431 -56.659 1.00 31.04 137 TYR A CA 14
ATOM 26085 C C . TYR A 1 112 ? 29.505 -3.009 -57.829 1.00 34.52 137 TYR A C 14
ATOM 26086 O O . TYR A 1 112 ? 30.694 -3.307 -57.694 1.00 14.41 137 TYR A O 14
ATOM 26104 N N . LYS A 1 113 ? 28.862 -3.155 -58.979 1.00 61.51 138 LYS A N 14
ATOM 26105 C CA . LYS A 1 113 ? 29.565 -3.615 -60.171 1.00 43.33 138 LYS A CA 14
ATOM 26106 C C . LYS A 1 113 ? 30.451 -2.495 -60.724 1.00 52.31 138 LYS A C 14
ATOM 26107 O O . LYS A 1 113 ? 30.171 -1.317 -60.500 1.00 11.33 138 LYS A O 14
ATOM 26126 N N . PRO A 1 114 ? 31.540 -2.853 -61.429 1.00 72.30 139 PRO A N 14
ATOM 26127 C CA . PRO A 1 114 ? 32.506 -1.886 -61.976 1.00 74.54 139 PRO A CA 14
ATOM 26128 C C . PRO A 1 114 ? 31.853 -0.791 -62.820 1.00 53.34 139 PRO A C 14
ATOM 26129 O O . PRO A 1 114 ? 31.245 -1.067 -63.858 1.00 44.13 139 PRO A O 14
ATOM 26140 N N . VAL A 1 115 ? 31.972 0.447 -62.355 1.00 61.02 140 VAL A N 14
ATOM 26141 C CA . VAL A 1 115 ? 31.428 1.597 -63.072 1.00 14.00 140 VAL A CA 14
ATOM 26142 C C . VAL A 1 115 ? 32.477 2.689 -63.243 1.00 72.54 140 VAL A C 14
ATOM 26143 O O . VAL A 1 115 ? 32.189 3.759 -63.778 1.00 61.02 140 VAL A O 14
ATOM 26156 N N . VAL A 1 116 ? 33.698 2.419 -62.800 1.00 13.41 141 VAL A N 14
ATOM 26157 C CA . VAL A 1 116 ? 34.756 3.418 -62.847 1.00 2.43 141 VAL A CA 14
ATOM 26158 C C . VAL A 1 116 ? 35.918 2.940 -63.708 1.00 33.12 141 VAL A C 14
ATOM 26159 O O . VAL A 1 116 ? 36.534 1.915 -63.410 1.00 52.50 141 VAL A O 14
ATOM 26172 N N . ASP A 1 117 ? 36.207 3.678 -64.774 1.00 64.11 142 ASP A N 14
ATOM 26173 C CA . ASP A 1 117 ? 37.340 3.358 -65.641 1.00 22.30 142 ASP A CA 14
ATOM 26174 C C . ASP A 1 117 ? 38.641 3.581 -64.876 1.00 35.01 142 ASP A C 14
ATOM 26175 O O . ASP A 1 117 ? 38.969 4.711 -64.512 1.00 51.43 142 ASP A O 14
ATOM 26184 N N . PRO A 1 118 ? 39.386 2.500 -64.616 1.00 23.14 143 PRO A N 14
ATOM 26185 C CA . PRO A 1 118 ? 40.534 2.528 -63.707 1.00 41.42 143 PRO A CA 14
ATOM 26186 C C . PRO A 1 118 ? 41.730 3.325 -64.227 1.00 2.53 143 PRO A C 14
ATOM 26187 O O . PRO A 1 118 ? 42.159 4.294 -63.592 1.00 44.41 143 PRO A O 14
ATOM 26198 N N . ASN A 1 119 ? 42.268 2.925 -65.371 1.00 45.12 144 ASN A N 14
ATOM 26199 C CA . ASN A 1 119 ? 43.538 3.470 -65.830 1.00 44.33 144 ASN A CA 14
ATOM 26200 C C . ASN A 1 119 ? 43.442 4.020 -67.243 1.00 44.42 144 ASN A C 14
ATOM 26201 O O . ASN A 1 119 ? 42.699 3.500 -68.076 1.00 63.41 144 ASN A O 14
ATOM 26212 N N . PRO A 1 120 ? 44.184 5.104 -67.511 1.00 41.24 145 PRO A N 14
ATOM 26213 C CA . PRO A 1 120 ? 44.336 5.655 -68.853 1.00 2.04 145 PRO A CA 14
ATOM 26214 C C . PRO A 1 120 ? 45.449 4.936 -69.625 1.00 21.21 145 PRO A C 14
ATOM 26215 O O . PRO A 1 120 ? 46.072 4.013 -69.090 1.00 24.53 145 PRO A O 14
ATOM 26226 N N . PRO A 1 121 ? 45.709 5.329 -70.892 1.00 41.14 146 PRO A N 14
ATOM 26227 C CA . PRO A 1 121 ? 46.791 4.742 -71.696 1.00 54.23 146 PRO A CA 14
ATOM 26228 C C . PRO A 1 121 ? 48.139 4.755 -70.973 1.00 11.43 146 PRO A C 14
ATOM 26229 O O . PRO A 1 121 ? 48.414 5.645 -70.159 1.00 34.21 146 PRO A O 14
ATOM 26240 N N . ALA A 1 122 ? 48.967 3.760 -71.266 1.00 74.35 147 ALA A N 14
ATOM 26241 C CA . ALA A 1 122 ? 50.289 3.652 -70.665 1.00 75.32 147 ALA A CA 14
ATOM 26242 C C . ALA A 1 122 ? 51.179 4.809 -71.102 1.00 74.54 147 ALA A C 14
ATOM 26243 O O . ALA A 1 122 ? 51.194 5.125 -72.308 1.00 38.49 147 ALA A O 14
ATOM 26251 N N . ALA A 1 1 ? -2.975 -29.760 -6.702 1.00 13.43 26 ALA A N 15
ATOM 26252 C CA . ALA A 1 1 ? -3.381 -28.379 -6.360 1.00 54.00 26 ALA A CA 15
ATOM 26253 C C . ALA A 1 1 ? -3.135 -27.445 -7.533 1.00 12.45 26 ALA A C 15
ATOM 26254 O O . ALA A 1 1 ? -2.039 -27.434 -8.098 1.00 33.02 26 ALA A O 15
ATOM 26263 N N . ASP A 1 2 ? -4.160 -26.665 -7.881 1.00 22.11 27 ASP A N 15
ATOM 26264 C CA . ASP A 1 2 ? -4.113 -25.756 -9.028 1.00 3.34 27 ASP A CA 15
ATOM 26265 C C . ASP A 1 2 ? -3.971 -26.539 -10.329 1.00 34.24 27 ASP A C 15
ATOM 26266 O O . ASP A 1 2 ? -2.878 -26.964 -10.708 1.00 5.42 27 ASP A O 15
ATOM 26275 N N . VAL A 1 3 ? -5.094 -26.734 -11.005 1.00 10.31 28 VAL A N 15
ATOM 26276 C CA . VAL A 1 3 ? -5.145 -27.591 -12.184 1.00 63.23 28 VAL A CA 15
ATOM 26277 C C . VAL A 1 3 ? -4.888 -26.784 -13.455 1.00 73.05 28 VAL A C 15
ATOM 26278 O O . VAL A 1 3 ? -4.930 -27.309 -14.567 1.00 54.01 28 VAL A O 15
ATOM 26291 N N . PHE A 1 4 ? -4.581 -25.518 -13.277 1.00 14.35 29 PHE A N 15
ATOM 26292 C CA . PHE A 1 4 ? -4.425 -24.610 -14.400 1.00 41.51 29 PHE A CA 15
ATOM 26293 C C . PHE A 1 4 ? -2.979 -24.566 -14.875 1.00 11.54 29 PHE A C 15
ATOM 26294 O O . PHE A 1 4 ? -2.064 -24.978 -14.157 1.00 40.11 29 PHE A O 15
ATOM 26311 N N . ASP A 1 5 ? -2.779 -24.085 -16.094 1.00 74.44 30 ASP A N 15
ATOM 26312 C CA . ASP A 1 5 ? -1.440 -23.957 -16.653 1.00 64.33 30 ASP A CA 15
ATOM 26313 C C . ASP A 1 5 ? -0.744 -22.735 -16.075 1.00 32.41 30 ASP A C 15
ATOM 26314 O O . ASP A 1 5 ? -1.280 -21.626 -16.138 1.00 40.01 30 ASP A O 15
ATOM 26323 N N . PRO A 1 6 ? 0.457 -22.927 -15.499 1.00 23.21 31 PRO A N 15
ATOM 26324 C CA . PRO A 1 6 ? 1.205 -21.851 -14.839 1.00 53.32 31 PRO A CA 15
ATOM 26325 C C . PRO A 1 6 ? 1.570 -20.720 -15.795 1.00 11.44 31 PRO A C 15
ATOM 26326 O O . PRO A 1 6 ? 2.257 -20.936 -16.796 1.00 65.14 31 PRO A O 15
ATOM 26337 N N . PRO A 1 7 ? 1.113 -19.499 -15.497 1.00 34.22 32 PRO A N 15
ATOM 26338 C CA . PRO A 1 7 ? 1.379 -18.335 -16.341 1.00 3.01 32 PRO A CA 15
ATOM 26339 C C . PRO A 1 7 ? 2.853 -17.932 -16.325 1.00 33.13 32 PRO A C 15
ATOM 26340 O O . PRO A 1 7 ? 3.479 -17.854 -15.264 1.00 63.33 32 PRO A O 15
ATOM 26351 N N . THR A 1 8 ? 3.404 -17.706 -17.508 1.00 11.04 33 THR A N 15
ATOM 26352 C CA . THR A 1 8 ? 4.770 -17.224 -17.649 1.00 73.43 33 THR A CA 15
ATOM 26353 C C . THR A 1 8 ? 4.868 -15.786 -17.133 1.00 1.52 33 THR A C 15
ATOM 26354 O O . THR A 1 8 ? 3.846 -15.118 -16.967 1.00 3.32 33 THR A O 15
ATOM 26365 N N . GLN A 1 9 ? 6.078 -15.318 -16.851 1.00 33.23 34 GLN A N 15
ATOM 26366 C CA . GLN A 1 9 ? 6.269 -13.930 -16.453 1.00 23.25 34 GLN A CA 15
ATOM 26367 C C . GLN A 1 9 ? 5.953 -13.005 -17.625 1.00 61.31 34 GLN A C 15
ATOM 26368 O O . GLN A 1 9 ? 6.673 -12.983 -18.628 1.00 61.13 34 GLN A O 15
ATOM 26382 N N . TYR A 1 10 ? 4.864 -12.259 -17.504 1.00 34.04 35 TYR A N 15
ATOM 26383 C CA . TYR A 1 10 ? 4.449 -11.344 -18.554 1.00 31.32 35 TYR A CA 15
ATOM 26384 C C . TYR A 1 10 ? 3.766 -10.124 -17.948 1.00 72.33 35 TYR A C 15
ATOM 26385 O O . TYR A 1 10 ? 3.497 -10.091 -16.747 1.00 40.45 35 TYR A O 15
ATOM 26403 N N . GLY A 1 11 ? 3.489 -9.128 -18.773 1.00 43.12 36 GLY A N 15
ATOM 26404 C CA . GLY A 1 11 ? 2.835 -7.931 -18.288 1.00 22.51 36 GLY A CA 15
ATOM 26405 C C . GLY A 1 11 ? 2.933 -6.788 -19.272 1.00 40.24 36 GLY A C 15
ATOM 26406 O O . GLY A 1 11 ? 3.436 -5.712 -18.941 1.00 15.50 36 GLY A O 15
ATOM 26410 N N . TYR A 1 12 ? 2.476 -7.030 -20.496 1.00 12.22 37 TYR A N 15
ATOM 26411 C CA . TYR A 1 12 ? 2.466 -6.003 -21.534 1.00 53.54 37 TYR A CA 15
ATOM 26412 C C . TYR A 1 12 ? 1.160 -6.117 -22.308 1.00 35.15 37 TYR A C 15
ATOM 26413 O O . TYR A 1 12 ? 0.234 -5.325 -22.123 1.00 4.31 37 TYR A O 15
ATOM 26431 N N . ASP A 1 13 ? 1.095 -7.138 -23.144 1.00 65.12 38 ASP A N 15
ATOM 26432 C CA . ASP A 1 13 ? -0.121 -7.511 -23.850 1.00 14.50 38 ASP A CA 15
ATOM 26433 C C . ASP A 1 13 ? -0.108 -9.024 -24.013 1.00 64.15 38 ASP A C 15
ATOM 26434 O O . ASP A 1 13 ? -0.243 -9.567 -25.112 1.00 50.21 38 ASP A O 15
ATOM 26443 N N . GLY A 1 14 ? 0.070 -9.698 -22.888 1.00 40.04 39 GLY A N 15
ATOM 26444 C CA . GLY A 1 14 ? 0.330 -11.115 -22.910 1.00 43.34 39 GLY A CA 15
ATOM 26445 C C . GLY A 1 14 ? 1.810 -11.371 -23.066 1.00 44.04 39 GLY A C 15
ATOM 26446 O O . GLY A 1 14 ? 2.619 -10.837 -22.305 1.00 63.01 39 GLY A O 15
ATOM 26450 N N . LYS A 1 15 ? 2.172 -12.152 -24.062 1.00 71.31 40 LYS A N 15
ATOM 26451 C CA . LYS A 1 15 ? 3.574 -12.397 -24.360 1.00 52.15 40 LYS A CA 15
ATOM 26452 C C . LYS A 1 15 ? 4.060 -11.389 -25.395 1.00 64.42 40 LYS A C 15
ATOM 26453 O O . LYS A 1 15 ? 3.353 -11.098 -26.360 1.00 40.50 40 LYS A O 15
ATOM 26472 N N . PRO A 1 16 ? 5.261 -10.826 -25.200 1.00 43.53 41 PRO A N 15
ATOM 26473 C CA . PRO A 1 16 ? 5.821 -9.830 -26.118 1.00 31.13 41 PRO A CA 15
ATOM 26474 C C . PRO A 1 16 ? 6.102 -10.419 -27.496 1.00 35.43 41 PRO A C 15
ATOM 26475 O O . PRO A 1 16 ? 5.804 -9.807 -28.521 1.00 41.11 41 PRO A O 15
ATOM 26486 N N . LEU A 1 17 ? 6.679 -11.609 -27.511 1.00 32.21 42 LEU A N 15
ATOM 26487 C CA . LEU A 1 17 ? 6.933 -12.324 -28.749 1.00 50.43 42 LEU A CA 15
ATOM 26488 C C . LEU A 1 17 ? 6.800 -13.813 -28.480 1.00 23.14 42 LEU A C 15
ATOM 26489 O O . LEU A 1 17 ? 7.549 -14.376 -27.682 1.00 75.11 42 LEU A O 15
ATOM 26505 N N . ASP A 1 18 ? 5.832 -14.438 -29.119 1.00 15.41 43 ASP A N 15
ATOM 26506 C CA . ASP A 1 18 ? 5.580 -15.854 -28.914 1.00 43.21 43 ASP A CA 15
ATOM 26507 C C . ASP A 1 18 ? 5.408 -16.533 -30.268 1.00 23.32 43 ASP A C 15
ATOM 26508 O O . ASP A 1 18 ? 5.583 -15.894 -31.310 1.00 34.40 43 ASP A O 15
ATOM 26517 N N . ALA A 1 19 ? 5.044 -17.807 -30.260 1.00 31.32 44 ALA A N 15
ATOM 26518 C CA . ALA A 1 19 ? 4.912 -18.582 -31.489 1.00 71.44 44 ALA A CA 15
ATOM 26519 C C . ALA A 1 19 ? 3.831 -18.003 -32.393 1.00 4.44 44 ALA A C 15
ATOM 26520 O O . ALA A 1 19 ? 3.905 -18.110 -33.619 1.00 22.24 44 ALA A O 15
ATOM 26527 N N . SER A 1 20 ? 2.836 -17.379 -31.776 1.00 24.41 45 SER A N 15
ATOM 26528 C CA . SER A 1 20 ? 1.727 -16.768 -32.496 1.00 61.12 45 SER A CA 15
ATOM 26529 C C . SER A 1 20 ? 2.209 -15.688 -33.466 1.00 21.40 45 SER A C 15
ATOM 26530 O O . SER A 1 20 ? 1.596 -15.464 -34.510 1.00 61.33 45 SER A O 15
ATOM 26538 N N . PHE A 1 21 ? 3.318 -15.038 -33.128 1.00 51.41 46 PHE A N 15
ATOM 26539 C CA . PHE A 1 21 ? 3.843 -13.945 -33.938 1.00 12.22 46 PHE A CA 15
ATOM 26540 C C . PHE A 1 21 ? 4.453 -14.470 -35.238 1.00 20.32 46 PHE A C 15
ATOM 26541 O O . PHE A 1 21 ? 4.215 -13.922 -36.313 1.00 31.33 46 PHE A O 15
ATOM 26558 N N . CYS A 1 22 ? 5.216 -15.550 -35.139 1.00 24.12 47 CYS A N 15
ATOM 26559 C CA . CYS A 1 22 ? 5.921 -16.092 -36.294 1.00 74.45 47 CYS A CA 15
ATOM 26560 C C . CYS A 1 22 ? 4.982 -16.815 -37.255 1.00 54.45 47 CYS A C 15
ATOM 26561 O O . CYS A 1 22 ? 5.396 -17.227 -38.341 1.00 45.11 47 CYS A O 15
ATOM 26568 N N . ARG A 1 23 ? 3.716 -16.958 -36.872 1.00 54.21 48 ARG A N 15
ATOM 26569 C CA . ARG A 1 23 ? 2.724 -17.573 -37.751 1.00 1.42 48 ARG A CA 15
ATOM 26570 C C . ARG A 1 23 ? 2.537 -16.725 -38.999 1.00 1.23 48 ARG A C 15
ATOM 26571 O O . ARG A 1 23 ? 2.317 -17.238 -40.094 1.00 34.52 48 ARG A O 15
ATOM 26592 N N . THR A 1 24 ? 2.664 -15.421 -38.822 1.00 53.44 49 THR A N 15
ATOM 26593 C CA . THR A 1 24 ? 2.515 -14.486 -39.916 1.00 24.22 49 THR A CA 15
ATOM 26594 C C . THR A 1 24 ? 3.842 -14.303 -40.660 1.00 2.51 49 THR A C 15
ATOM 26595 O O . THR A 1 24 ? 3.935 -13.526 -41.613 1.00 72.04 49 THR A O 15
ATOM 26606 N N . ALA A 1 25 ? 4.866 -15.030 -40.221 1.00 74.23 50 ALA A N 15
ATOM 26607 C CA . ALA A 1 25 ? 6.166 -14.998 -40.882 1.00 43.30 50 ALA A CA 15
ATOM 26608 C C . ALA A 1 25 ? 6.221 -16.035 -42.000 1.00 44.14 50 ALA A C 15
ATOM 26609 O O . ALA A 1 25 ? 6.988 -15.897 -42.953 1.00 31.12 50 ALA A O 15
ATOM 26616 N N . GLY A 1 26 ? 5.429 -17.090 -41.856 1.00 13.51 51 GLY A N 15
ATOM 26617 C CA . GLY A 1 26 ? 5.262 -18.048 -42.929 1.00 35.23 51 GLY A CA 15
ATOM 26618 C C . GLY A 1 26 ? 6.290 -19.159 -42.910 1.00 3.40 51 GLY A C 15
ATOM 26619 O O . GLY A 1 26 ? 6.180 -20.100 -42.122 1.00 52.10 51 GLY A O 15
ATOM 26623 N N . SER A 1 27 ? 7.299 -19.030 -43.761 1.00 63.04 52 SER A N 15
ATOM 26624 C CA . SER A 1 27 ? 8.294 -20.077 -43.983 1.00 13.31 52 SER A CA 15
ATOM 26625 C C . SER A 1 27 ? 8.977 -20.527 -42.687 1.00 64.15 52 SER A C 15
ATOM 26626 O O . SER A 1 27 ? 9.272 -21.709 -42.509 1.00 40.44 52 SER A O 15
ATOM 26634 N N . ARG A 1 28 ? 9.207 -19.587 -41.785 1.00 51.03 53 ARG A N 15
ATOM 26635 C CA . ARG A 1 28 ? 9.962 -19.865 -40.567 1.00 52.23 53 ARG A CA 15
ATOM 26636 C C . ARG A 1 28 ? 9.049 -19.980 -39.351 1.00 62.13 53 ARG A C 15
ATOM 26637 O O . ARG A 1 28 ? 9.515 -19.921 -38.216 1.00 42.31 53 ARG A O 15
ATOM 26658 N N . GLU A 1 29 ? 7.753 -20.157 -39.591 1.00 25.14 54 GLU A N 15
ATOM 26659 C CA . GLU A 1 29 ? 6.790 -20.316 -38.503 1.00 72.24 54 GLU A CA 15
ATOM 26660 C C . GLU A 1 29 ? 7.093 -21.585 -37.719 1.00 53.01 54 GLU A C 15
ATOM 26661 O O . GLU A 1 29 ? 7.169 -21.567 -36.489 1.00 51.53 54 GLU A O 15
ATOM 26673 N N . LYS A 1 30 ? 7.306 -22.669 -38.452 1.00 34.33 55 LYS A N 15
ATOM 26674 C CA . LYS A 1 30 ? 7.522 -23.982 -37.853 1.00 13.44 55 LYS A CA 15
ATOM 26675 C C . LYS A 1 30 ? 8.757 -23.988 -36.955 1.00 54.34 55 LYS A C 15
ATOM 26676 O O . LYS A 1 30 ? 8.720 -24.488 -35.832 1.00 61.14 55 LYS A O 15
ATOM 26695 N N . ASP A 1 31 ? 9.848 -23.426 -37.453 1.00 5.35 56 ASP A N 15
ATOM 26696 C CA . ASP A 1 31 ? 11.098 -23.395 -36.702 1.00 44.24 56 ASP A CA 15
ATOM 26697 C C . ASP A 1 31 ? 11.020 -22.402 -35.549 1.00 33.42 56 ASP A C 15
ATOM 26698 O O . ASP A 1 31 ? 11.491 -22.682 -34.445 1.00 64.32 56 ASP A O 15
ATOM 26707 N N . CYS A 1 32 ? 10.403 -21.249 -35.801 1.00 50.32 57 CYS A N 15
ATOM 26708 C CA . CYS A 1 32 ? 10.304 -20.204 -34.788 1.00 24.12 57 CYS A CA 15
ATOM 26709 C C . CYS A 1 32 ? 9.489 -20.665 -33.588 1.00 33.12 57 CYS A C 15
ATOM 26710 O O . CYS A 1 32 ? 9.869 -20.409 -32.449 1.00 62.54 57 CYS A O 15
ATOM 26717 N N . ARG A 1 33 ? 8.389 -21.374 -33.833 1.00 43.40 58 ARG A N 15
ATOM 26718 C CA . ARG A 1 33 ? 7.506 -21.787 -32.746 1.00 74.31 58 ARG A CA 15
ATOM 26719 C C . ARG A 1 33 ? 8.234 -22.744 -31.808 1.00 20.52 58 ARG A C 15
ATOM 26720 O O . ARG A 1 33 ? 7.968 -22.782 -30.609 1.00 22.41 58 ARG A O 15
ATOM 26741 N N . LYS A 1 34 ? 9.171 -23.498 -32.362 1.00 62.03 59 LYS A N 15
ATOM 26742 C CA . LYS A 1 34 ? 9.959 -24.443 -31.593 1.00 54.44 59 LYS A CA 15
ATOM 26743 C C . LYS A 1 34 ? 11.018 -23.695 -30.782 1.00 23.11 59 LYS A C 15
ATOM 26744 O O . LYS A 1 34 ? 11.278 -24.019 -29.624 1.00 63.24 59 LYS A O 15
ATOM 26763 N N . ASP A 1 35 ? 11.592 -22.671 -31.401 1.00 35.24 60 ASP A N 15
ATOM 26764 C CA . ASP A 1 35 ? 12.666 -21.888 -30.792 1.00 55.13 60 ASP A CA 15
ATOM 26765 C C . ASP A 1 35 ? 12.137 -20.938 -29.714 1.00 72.24 60 ASP A C 15
ATOM 26766 O O . ASP A 1 35 ? 12.632 -20.930 -28.586 1.00 62.42 60 ASP A O 15
ATOM 26775 N N . VAL A 1 36 ? 11.103 -20.174 -30.052 1.00 14.33 61 VAL A N 15
ATOM 26776 C CA . VAL A 1 36 ? 10.615 -19.110 -29.178 1.00 22.03 61 VAL A CA 15
ATOM 26777 C C . VAL A 1 36 ? 9.942 -19.664 -27.914 1.00 40.24 61 VAL A C 15
ATOM 26778 O O . VAL A 1 36 ? 10.096 -19.103 -26.827 1.00 51.03 61 VAL A O 15
ATOM 26791 N N . GLN A 1 37 ? 9.205 -20.763 -28.046 1.00 30.10 62 GLN A N 15
ATOM 26792 C CA . GLN A 1 37 ? 8.519 -21.345 -26.896 1.00 72.40 62 GLN A CA 15
ATOM 26793 C C . GLN A 1 37 ? 9.497 -22.096 -26.000 1.00 25.53 62 GLN A C 15
ATOM 26794 O O . GLN A 1 37 ? 9.232 -22.308 -24.817 1.00 75.44 62 GLN A O 15
ATOM 26808 N N . ALA A 1 38 ? 10.632 -22.492 -26.564 1.00 2.01 63 ALA A N 15
ATOM 26809 C CA . ALA A 1 38 ? 11.696 -23.109 -25.782 1.00 13.35 63 ALA A CA 15
ATOM 26810 C C . ALA A 1 38 ? 12.398 -22.063 -24.921 1.00 53.25 63 ALA A C 15
ATOM 26811 O O . ALA A 1 38 ? 13.101 -22.388 -23.962 1.00 25.13 63 ALA A O 15
ATOM 26818 N N . CYS A 1 39 ? 12.191 -20.806 -25.271 1.00 65.43 64 CYS A N 15
ATOM 26819 C CA . CYS A 1 39 ? 12.768 -19.693 -24.539 1.00 61.22 64 CYS A CA 15
ATOM 26820 C C . CYS A 1 39 ? 11.796 -19.218 -23.456 1.00 32.44 64 CYS A C 15
ATOM 26821 O O . CYS A 1 39 ? 10.604 -19.057 -23.719 1.00 71.21 64 CYS A O 15
ATOM 26828 N N . ASP A 1 40 ? 12.298 -19.006 -22.244 1.00 61.41 65 ASP A N 15
ATOM 26829 C CA . ASP A 1 40 ? 11.447 -18.625 -21.111 1.00 34.31 65 ASP A CA 15
ATOM 26830 C C . ASP A 1 40 ? 10.978 -17.190 -21.235 1.00 74.05 65 ASP A C 15
ATOM 26831 O O . ASP A 1 40 ? 9.786 -16.903 -21.344 1.00 73.34 65 ASP A O 15
ATOM 26840 N N . LYS A 1 41 ? 11.950 -16.304 -21.278 1.00 51.24 66 LYS A N 15
ATOM 26841 C CA . LYS A 1 41 ? 11.701 -14.888 -21.124 1.00 43.23 66 LYS A CA 15
ATOM 26842 C C . LYS A 1 41 ? 12.122 -14.106 -22.350 1.00 55.51 66 LYS A C 15
ATOM 26843 O O . LYS A 1 41 ? 13.270 -14.186 -22.789 1.00 34.13 66 LYS A O 15
ATOM 26862 N N . LYS A 1 42 ? 11.186 -13.346 -22.893 1.00 20.30 67 LYS A N 15
ATOM 26863 C CA . LYS A 1 42 ? 11.462 -12.506 -24.041 1.00 2.14 67 LYS A CA 15
ATOM 26864 C C . LYS A 1 42 ? 11.782 -11.096 -23.574 1.00 45.34 67 LYS A C 15
ATOM 26865 O O . LYS A 1 42 ? 12.053 -10.209 -24.380 1.00 2.35 67 LYS A O 15
ATOM 26884 N N . TYR A 1 43 ? 11.744 -10.900 -22.262 1.00 50.24 68 TYR A N 15
ATOM 26885 C CA . TYR A 1 43 ? 12.141 -9.648 -21.649 1.00 33.44 68 TYR A CA 15
ATOM 26886 C C . TYR A 1 43 ? 12.722 -9.938 -20.273 1.00 22.44 68 TYR A C 15
ATOM 26887 O O . TYR A 1 43 ? 12.215 -10.789 -19.543 1.00 4.21 68 TYR A O 15
ATOM 26905 N N . ASP A 1 44 ? 13.796 -9.252 -19.948 1.00 31.12 69 ASP A N 15
ATOM 26906 C CA . ASP A 1 44 ? 14.421 -9.415 -18.644 1.00 13.41 69 ASP A CA 15
ATOM 26907 C C . ASP A 1 44 ? 13.683 -8.585 -17.596 1.00 70.43 69 ASP A C 15
ATOM 26908 O O . ASP A 1 44 ? 12.820 -7.772 -17.930 1.00 12.14 69 ASP A O 15
ATOM 26917 N N . ASP A 1 45 ? 14.053 -8.771 -16.337 1.00 12.32 70 ASP A N 15
ATOM 26918 C CA . ASP A 1 45 ? 13.376 -8.104 -15.225 1.00 21.45 70 ASP A CA 15
ATOM 26919 C C . ASP A 1 45 ? 13.631 -6.605 -15.272 1.00 73.32 70 ASP A C 15
ATOM 26920 O O . ASP A 1 45 ? 12.914 -5.821 -14.656 1.00 43.41 70 ASP A O 15
ATOM 26929 N N . GLN A 1 46 ? 14.658 -6.213 -16.022 1.00 34.11 71 GLN A N 15
ATOM 26930 C CA . GLN A 1 46 ? 15.002 -4.805 -16.182 1.00 23.12 71 GLN A CA 15
ATOM 26931 C C . GLN A 1 46 ? 14.211 -4.188 -17.332 1.00 53.53 71 GLN A C 15
ATOM 26932 O O . GLN A 1 46 ? 14.404 -3.021 -17.676 1.00 61.24 71 GLN A O 15
ATOM 26946 N N . GLY A 1 47 ? 13.334 -4.985 -17.934 1.00 4.12 72 GLY A N 15
ATOM 26947 C CA . GLY A 1 47 ? 12.561 -4.524 -19.072 1.00 33.20 72 GLY A CA 15
ATOM 26948 C C . GLY A 1 47 ? 13.398 -4.457 -20.332 1.00 71.01 72 GLY A C 15
ATOM 26949 O O . GLY A 1 47 ? 13.038 -3.780 -21.293 1.00 22.12 72 GLY A O 15
ATOM 26953 N N . ARG A 1 48 ? 14.519 -5.159 -20.326 1.00 13.31 73 ARG A N 15
ATOM 26954 C CA . ARG A 1 48 ? 15.438 -5.142 -21.455 1.00 12.44 73 ARG A CA 15
ATOM 26955 C C . ARG A 1 48 ? 15.418 -6.471 -22.193 1.00 44.14 73 ARG A C 15
ATOM 26956 O O . ARG A 1 48 ? 14.875 -7.458 -21.697 1.00 21.35 73 ARG A O 15
ATOM 26977 N N . GLU A 1 49 ? 16.009 -6.488 -23.380 1.00 62.52 74 GLU A N 15
ATOM 26978 C CA . GLU A 1 49 ? 16.110 -7.711 -24.163 1.00 14.03 74 GLU A CA 15
ATOM 26979 C C . GLU A 1 49 ? 17.085 -8.679 -23.509 1.00 52.20 74 GLU A C 15
ATOM 26980 O O . GLU A 1 49 ? 18.169 -8.282 -23.085 1.00 42.10 74 GLU A O 15
ATOM 26992 N N . THR A 1 50 ? 16.691 -9.938 -23.418 1.00 43.03 75 THR A N 15
ATOM 26993 C CA . THR A 1 50 ? 17.601 -10.982 -22.981 1.00 13.44 75 THR A CA 15
ATOM 26994 C C . THR A 1 50 ? 18.491 -11.386 -24.151 1.00 54.00 75 THR A C 15
ATOM 26995 O O . THR A 1 50 ? 18.286 -10.921 -25.277 1.00 12.23 75 THR A O 15
ATOM 27006 N N . ALA A 1 51 ? 19.473 -12.241 -23.906 1.00 55.52 76 ALA A N 15
ATOM 27007 C CA . ALA A 1 51 ? 20.327 -12.733 -24.982 1.00 54.02 76 ALA A CA 15
ATOM 27008 C C . ALA A 1 51 ? 19.489 -13.504 -25.995 1.00 34.23 76 ALA A C 15
ATOM 27009 O O . ALA A 1 51 ? 19.684 -13.390 -27.205 1.00 12.11 76 ALA A O 15
ATOM 27016 N N . CYS A 1 52 ? 18.544 -14.277 -25.480 1.00 52.25 77 CYS A N 15
ATOM 27017 C CA . CYS A 1 52 ? 17.602 -15.011 -26.311 1.00 74.24 77 CYS A CA 15
ATOM 27018 C C . CYS A 1 52 ? 16.689 -14.052 -27.077 1.00 2.33 77 CYS A C 15
ATOM 27019 O O . CYS A 1 52 ? 16.511 -14.184 -28.290 1.00 21.44 77 CYS A O 15
ATOM 27026 N N . ALA A 1 53 ? 16.136 -13.075 -26.364 1.00 2.53 78 ALA A N 15
ATOM 27027 C CA . ALA A 1 53 ? 15.193 -12.123 -26.945 1.00 31.14 78 ALA A CA 15
ATOM 27028 C C . ALA A 1 53 ? 15.751 -11.422 -28.180 1.00 54.22 78 ALA A C 15
ATOM 27029 O O . ALA A 1 53 ? 15.027 -11.208 -29.156 1.00 11.32 78 ALA A O 15
ATOM 27036 N N . LYS A 1 54 ? 17.037 -11.088 -28.168 1.00 51.21 79 LYS A N 15
ATOM 27037 C CA . LYS A 1 54 ? 17.607 -10.346 -29.281 1.00 72.02 79 LYS A CA 15
ATOM 27038 C C . LYS A 1 54 ? 18.008 -11.297 -30.395 1.00 51.00 79 LYS A C 15
ATOM 27039 O O . LYS A 1 54 ? 18.095 -10.905 -31.558 1.00 43.14 79 LYS A O 15
ATOM 27058 N N . GLY A 1 55 ? 18.225 -12.556 -30.026 1.00 61.04 80 GLY A N 15
ATOM 27059 C CA . GLY A 1 55 ? 18.602 -13.564 -30.994 1.00 12.04 80 GLY A CA 15
ATOM 27060 C C . GLY A 1 55 ? 17.424 -13.938 -31.862 1.00 50.33 80 GLY A C 15
ATOM 27061 O O . GLY A 1 55 ? 17.577 -14.307 -33.027 1.00 43.43 80 GLY A O 15
ATOM 27065 N N . ILE A 1 56 ? 16.237 -13.840 -31.285 1.00 4.10 81 ILE A N 15
ATOM 27066 C CA . ILE A 1 56 ? 15.010 -14.028 -32.028 1.00 3.50 81 ILE A CA 15
ATOM 27067 C C . ILE A 1 56 ? 14.767 -12.804 -32.911 1.00 45.21 81 ILE A C 15
ATOM 27068 O O . ILE A 1 56 ? 14.574 -12.917 -34.122 1.00 33.23 81 ILE A O 15
ATOM 27084 N N . ARG A 1 57 ? 14.822 -11.629 -32.287 1.00 43.31 82 ARG A N 15
ATOM 27085 C CA . ARG A 1 57 ? 14.569 -10.365 -32.977 1.00 53.41 82 ARG A CA 15
ATOM 27086 C C . ARG A 1 57 ? 15.500 -10.133 -34.166 1.00 4.14 82 ARG A C 15
ATOM 27087 O O . ARG A 1 57 ? 15.092 -9.528 -35.154 1.00 15.04 82 ARG A O 15
ATOM 27108 N N . GLU A 1 58 ? 16.744 -10.591 -34.081 1.00 72.24 83 GLU A N 15
ATOM 27109 C CA . GLU A 1 58 ? 17.698 -10.364 -35.164 1.00 14.43 83 GLU A CA 15
ATOM 27110 C C . GLU A 1 58 ? 17.318 -11.142 -36.424 1.00 55.14 83 GLU A C 15
ATOM 27111 O O . GLU A 1 58 ? 17.322 -10.589 -37.524 1.00 10.35 83 GLU A O 15
ATOM 27123 N N . LYS A 1 59 ? 16.982 -12.413 -36.259 1.00 12.52 84 LYS A N 15
ATOM 27124 C CA . LYS A 1 59 ? 16.734 -13.288 -37.395 1.00 23.12 84 LYS A CA 15
ATOM 27125 C C . LYS A 1 59 ? 15.288 -13.225 -37.871 1.00 60.41 84 LYS A C 15
ATOM 27126 O O . LYS A 1 59 ? 15.027 -13.055 -39.060 1.00 22.41 84 LYS A O 15
ATOM 27145 N N . TYR A 1 60 ? 14.351 -13.338 -36.939 1.00 71.23 85 TYR A N 15
ATOM 27146 C CA . TYR A 1 60 ? 12.946 -13.534 -37.285 1.00 22.33 85 TYR A CA 15
ATOM 27147 C C . TYR A 1 60 ? 12.227 -12.217 -37.574 1.00 71.14 85 TYR A C 15
ATOM 27148 O O . TYR A 1 60 ? 11.026 -12.100 -37.332 1.00 44.10 85 TYR A O 15
ATOM 27166 N N . LYS A 1 61 ? 12.953 -11.236 -38.102 1.00 14.02 86 LYS A N 15
ATOM 27167 C CA . LYS A 1 61 ? 12.341 -9.983 -38.532 1.00 71.05 86 LYS A CA 15
ATOM 27168 C C . LYS A 1 61 ? 11.365 -10.248 -39.671 1.00 24.11 86 LYS A C 15
ATOM 27169 O O . LYS A 1 61 ? 11.777 -10.648 -40.757 1.00 65.02 86 LYS A O 15
ATOM 27188 N N . PRO A 1 62 ? 10.064 -10.008 -39.423 1.00 34.31 87 PRO A N 15
ATOM 27189 C CA . PRO A 1 62 ? 8.967 -10.396 -40.328 1.00 72.42 87 PRO A CA 15
ATOM 27190 C C . PRO A 1 62 ? 9.171 -9.931 -41.769 1.00 43.03 87 PRO A C 15
ATOM 27191 O O . PRO A 1 62 ? 9.618 -10.702 -42.622 1.00 54.40 87 PRO A O 15
ATOM 27202 N N . ALA A 1 63 ? 8.805 -8.686 -42.044 1.00 21.33 88 ALA A N 15
ATOM 27203 C CA . ALA A 1 63 ? 9.061 -8.081 -43.339 1.00 52.14 88 ALA A CA 15
ATOM 27204 C C . ALA A 1 63 ? 9.331 -6.599 -43.162 1.00 13.34 88 ALA A C 15
ATOM 27205 O O . ALA A 1 63 ? 8.400 -5.793 -43.142 1.00 31.52 88 ALA A O 15
ATOM 27212 N N . VAL A 1 64 ? 10.603 -6.256 -43.024 1.00 22.42 89 VAL A N 15
ATOM 27213 C CA . VAL A 1 64 ? 11.019 -4.889 -42.726 1.00 33.20 89 VAL A CA 15
ATOM 27214 C C . VAL A 1 64 ? 12.495 -4.703 -43.038 1.00 22.14 89 VAL A C 15
ATOM 27215 O O . VAL A 1 64 ? 13.276 -5.655 -42.991 1.00 42.42 89 VAL A O 15
ATOM 27228 N N . VAL A 1 65 ? 12.877 -3.476 -43.350 1.00 45.51 90 VAL A N 15
ATOM 27229 C CA . VAL A 1 65 ? 14.264 -3.169 -43.646 1.00 22.13 90 VAL A CA 15
ATOM 27230 C C . VAL A 1 65 ? 14.941 -2.533 -42.431 1.00 71.34 90 VAL A C 15
ATOM 27231 O O . VAL A 1 65 ? 14.433 -1.577 -41.843 1.00 11.12 90 VAL A O 15
ATOM 27244 N N . TYR A 1 66 ? 16.071 -3.095 -42.045 1.00 21.41 91 TYR A N 15
ATOM 27245 C CA . TYR A 1 66 ? 16.825 -2.610 -40.901 1.00 34.44 91 TYR A CA 15
ATOM 27246 C C . TYR A 1 66 ? 18.308 -2.566 -41.229 1.00 64.51 91 TYR A C 15
ATOM 27247 O O . TYR A 1 66 ? 18.727 -3.015 -42.296 1.00 23.41 91 TYR A O 15
ATOM 27265 N N . GLY A 1 67 ? 19.093 -2.027 -40.311 1.00 3.31 92 GLY A N 15
ATOM 27266 C CA . GLY A 1 67 ? 20.527 -2.048 -40.463 1.00 62.04 92 GLY A CA 15
ATOM 27267 C C . GLY A 1 67 ? 21.122 -3.315 -39.893 1.00 71.32 92 GLY A C 15
ATOM 27268 O O . GLY A 1 67 ? 20.488 -3.987 -39.077 1.00 32.35 92 GLY A O 15
ATOM 27272 N N . TYR A 1 68 ? 22.346 -3.633 -40.299 1.00 74.43 93 TYR A N 15
ATOM 27273 C CA . TYR A 1 68 ? 23.001 -4.870 -39.874 1.00 12.24 93 TYR A CA 15
ATOM 27274 C C . TYR A 1 68 ? 23.347 -4.838 -38.384 1.00 12.21 93 TYR A C 15
ATOM 27275 O O . TYR A 1 68 ? 23.761 -5.843 -37.812 1.00 12.14 93 TYR A O 15
ATOM 27293 N N . ASP A 1 69 ? 23.160 -3.682 -37.763 1.00 40.20 94 ASP A N 15
ATOM 27294 C CA . ASP A 1 69 ? 23.474 -3.507 -36.350 1.00 43.41 94 ASP A CA 15
ATOM 27295 C C . ASP A 1 69 ? 22.237 -3.765 -35.487 1.00 12.14 94 ASP A C 15
ATOM 27296 O O . ASP A 1 69 ? 22.252 -3.564 -34.274 1.00 12.51 94 ASP A O 15
ATOM 27305 N N . GLY A 1 70 ? 21.164 -4.220 -36.125 1.00 74.32 95 GLY A N 15
ATOM 27306 C CA . GLY A 1 70 ? 19.940 -4.515 -35.402 1.00 70.53 95 GLY A CA 15
ATOM 27307 C C . GLY A 1 70 ? 19.211 -3.259 -34.980 1.00 62.05 95 GLY A C 15
ATOM 27308 O O . GLY A 1 70 ? 18.649 -3.190 -33.887 1.00 3.45 95 GLY A O 15
ATOM 27312 N N . LYS A 1 71 ? 19.226 -2.262 -35.852 1.00 3.31 96 LYS A N 15
ATOM 27313 C CA . LYS A 1 71 ? 18.595 -0.983 -35.571 1.00 41.35 96 LYS A CA 15
ATOM 27314 C C . LYS A 1 71 ? 17.937 -0.449 -36.839 1.00 1.55 96 LYS A C 15
ATOM 27315 O O . LYS A 1 71 ? 18.303 -0.862 -37.942 1.00 73.33 96 LYS A O 15
ATOM 27334 N N . PRO A 1 72 ? 16.938 0.438 -36.709 1.00 24.43 97 PRO A N 15
ATOM 27335 C CA . PRO A 1 72 ? 16.380 1.154 -37.858 1.00 40.45 97 PRO A CA 15
ATOM 27336 C C . PRO A 1 72 ? 17.445 2.035 -38.492 1.00 24.33 97 PRO A C 15
ATOM 27337 O O . PRO A 1 72 ? 17.860 3.037 -37.906 1.00 60.51 97 PRO A O 15
ATOM 27348 N N . LEU A 1 73 ? 17.917 1.639 -39.661 1.00 23.44 98 LEU A N 15
ATOM 27349 C CA . LEU A 1 73 ? 19.048 2.303 -40.281 1.00 54.50 98 LEU A CA 15
ATOM 27350 C C . LEU A 1 73 ? 18.909 2.309 -41.796 1.00 73.21 98 LEU A C 15
ATOM 27351 O O . LEU A 1 73 ? 18.820 1.251 -42.424 1.00 71.31 98 LEU A O 15
ATOM 27367 N N . ASP A 1 74 ? 18.883 3.497 -42.376 1.00 4.35 99 ASP A N 15
ATOM 27368 C CA . ASP A 1 74 ? 18.900 3.629 -43.824 1.00 43.42 99 ASP A CA 15
ATOM 27369 C C . ASP A 1 74 ? 20.294 3.341 -44.340 1.00 65.10 99 ASP A C 15
ATOM 27370 O O . ASP A 1 74 ? 21.278 3.628 -43.658 1.00 61.30 99 ASP A O 15
ATOM 27379 N N . LEU A 1 75 ? 20.374 2.755 -45.533 1.00 12.15 100 LEU A N 15
ATOM 27380 C CA . LEU A 1 75 ? 21.656 2.406 -46.143 1.00 41.34 100 LEU A CA 15
ATOM 27381 C C . LEU A 1 75 ? 22.383 1.357 -45.303 1.00 24.22 100 LEU A C 15
ATOM 27382 O O . LEU A 1 75 ? 23.589 1.179 -45.440 1.00 2.35 100 LEU A O 15
ATOM 27398 N N . GLY A 1 76 ? 21.630 0.645 -44.464 1.00 22.51 101 GLY A N 15
ATOM 27399 C CA . GLY A 1 76 ? 22.218 -0.281 -43.505 1.00 14.21 101 GLY A CA 15
ATOM 27400 C C . GLY A 1 76 ? 23.199 -1.261 -44.118 1.00 44.24 101 GLY A C 15
ATOM 27401 O O . GLY A 1 76 ? 24.260 -1.511 -43.558 1.00 31.03 101 GLY A O 15
ATOM 27405 N N . PHE A 1 77 ? 22.849 -1.819 -45.263 1.00 73.51 102 PHE A N 15
ATOM 27406 C CA . PHE A 1 77 ? 23.719 -2.772 -45.932 1.00 61.51 102 PHE A CA 15
ATOM 27407 C C . PHE A 1 77 ? 24.451 -2.109 -47.094 1.00 4.34 102 PHE A C 15
ATOM 27408 O O . PHE A 1 77 ? 25.107 -2.778 -47.890 1.00 61.23 102 PHE A O 15
ATOM 27425 N N . CYS A 1 78 ? 24.340 -0.792 -47.189 1.00 25.13 103 CYS A N 15
ATOM 27426 C CA . CYS A 1 78 ? 24.863 -0.069 -48.337 1.00 54.22 103 CYS A CA 15
ATOM 27427 C C . CYS A 1 78 ? 26.023 0.849 -47.944 1.00 43.03 103 CYS A C 15
ATOM 27428 O O . CYS A 1 78 ? 26.831 1.228 -48.791 1.00 11.35 103 CYS A O 15
ATOM 27435 N N . THR A 1 79 ? 26.114 1.185 -46.659 1.00 40.01 104 THR A N 15
ATOM 27436 C CA . THR A 1 79 ? 27.104 2.147 -46.171 1.00 63.12 104 THR A CA 15
ATOM 27437 C C . THR A 1 79 ? 28.540 1.677 -46.401 1.00 1.50 104 THR A C 15
ATOM 27438 O O . THR A 1 79 ? 29.466 2.488 -46.456 1.00 24.40 104 THR A O 15
ATOM 27449 N N . LEU A 1 80 ? 28.723 0.371 -46.548 1.00 24.40 105 LEU A N 15
ATOM 27450 C CA . LEU A 1 80 ? 30.057 -0.188 -46.748 1.00 22.32 105 LEU A CA 15
ATOM 27451 C C . LEU A 1 80 ? 30.475 -0.110 -48.218 1.00 54.12 105 LEU A C 15
ATOM 27452 O O . LEU A 1 80 ? 31.591 -0.487 -48.579 1.00 74.44 105 LEU A O 15
ATOM 27468 N N . ALA A 1 81 ? 29.583 0.395 -49.056 1.00 21.15 106 ALA A N 15
ATOM 27469 C CA . ALA A 1 81 ? 29.857 0.530 -50.477 1.00 4.05 106 ALA A CA 15
ATOM 27470 C C . ALA A 1 81 ? 30.164 1.982 -50.827 1.00 1.20 106 ALA A C 15
ATOM 27471 O O . ALA A 1 81 ? 30.418 2.803 -49.944 1.00 23.23 106 ALA A O 15
ATOM 27478 N N . GLY A 1 82 ? 30.157 2.291 -52.117 1.00 51.15 107 GLY A N 15
ATOM 27479 C CA . GLY A 1 82 ? 30.429 3.644 -52.559 1.00 75.05 107 GLY A CA 15
ATOM 27480 C C . GLY A 1 82 ? 29.163 4.459 -52.731 1.00 23.13 107 GLY A C 15
ATOM 27481 O O . GLY A 1 82 ? 28.160 4.193 -52.075 1.00 41.22 107 GLY A O 15
ATOM 27485 N N . ILE A 1 83 ? 29.208 5.431 -53.641 1.00 0.14 108 ILE A N 15
ATOM 27486 C CA . ILE A 1 83 ? 28.074 6.325 -53.907 1.00 11.42 108 ILE A CA 15
ATOM 27487 C C . ILE A 1 83 ? 26.807 5.536 -54.243 1.00 22.50 108 ILE A C 15
ATOM 27488 O O . ILE A 1 83 ? 25.690 5.986 -53.991 1.00 64.32 108 ILE A O 15
ATOM 27504 N N . ARG A 1 84 ? 26.997 4.342 -54.791 1.00 32.10 109 ARG A N 15
ATOM 27505 C CA . ARG A 1 84 ? 25.889 3.487 -55.203 1.00 72.21 109 ARG A CA 15
ATOM 27506 C C . ARG A 1 84 ? 25.048 3.028 -54.008 1.00 25.05 109 ARG A C 15
ATOM 27507 O O . ARG A 1 84 ? 24.029 2.357 -54.182 1.00 55.44 109 ARG A O 15
ATOM 27528 N N . GLU A 1 85 ? 25.483 3.388 -52.798 1.00 34.30 110 GLU A N 15
ATOM 27529 C CA . GLU A 1 85 ? 24.711 3.127 -51.588 1.00 55.42 110 GLU A CA 15
ATOM 27530 C C . GLU A 1 85 ? 23.335 3.780 -51.702 1.00 70.33 110 GLU A C 15
ATOM 27531 O O . GLU A 1 85 ? 22.340 3.248 -51.207 1.00 31.25 110 GLU A O 15
ATOM 27543 N N . VAL A 1 86 ? 23.296 4.925 -52.381 1.00 33.12 111 VAL A N 15
ATOM 27544 C CA . VAL A 1 86 ? 22.058 5.661 -52.602 1.00 45.52 111 VAL A CA 15
ATOM 27545 C C . VAL A 1 86 ? 21.067 4.807 -53.389 1.00 63.23 111 VAL A C 15
ATOM 27546 O O . VAL A 1 86 ? 19.885 4.723 -53.048 1.00 51.35 111 VAL A O 15
ATOM 27559 N N . ASP A 1 87 ? 21.567 4.156 -54.433 1.00 33.34 112 ASP A N 15
ATOM 27560 C CA . ASP A 1 87 ? 20.754 3.259 -55.243 1.00 12.33 112 ASP A CA 15
ATOM 27561 C C . ASP A 1 87 ? 20.347 2.039 -54.432 1.00 21.20 112 ASP A C 15
ATOM 27562 O O . ASP A 1 87 ? 19.192 1.617 -54.465 1.00 43.14 112 ASP A O 15
ATOM 27571 N N . CYS A 1 88 ? 21.311 1.505 -53.687 1.00 10.04 113 CYS A N 15
ATOM 27572 C CA . CYS A 1 88 ? 21.105 0.326 -52.842 1.00 2.23 113 CYS A CA 15
ATOM 27573 C C . CYS A 1 88 ? 19.919 0.506 -51.887 1.00 63.44 113 CYS A C 15
ATOM 27574 O O . CYS A 1 88 ? 19.216 -0.454 -51.573 1.00 51.45 113 CYS A O 15
ATOM 27581 N N . ARG A 1 89 ? 19.676 1.741 -51.463 1.00 41.52 114 ARG A N 15
ATOM 27582 C CA . ARG A 1 89 ? 18.580 2.033 -50.541 1.00 25.11 114 ARG A CA 15
ATOM 27583 C C . ARG A 1 89 ? 17.226 1.696 -51.174 1.00 52.21 114 ARG A C 15
ATOM 27584 O O . ARG A 1 89 ? 16.319 1.210 -50.504 1.00 23.32 114 ARG A O 15
ATOM 27605 N N . LYS A 1 90 ? 17.106 1.957 -52.470 1.00 33.40 115 LYS A N 15
ATOM 27606 C CA . LYS A 1 90 ? 15.857 1.718 -53.197 1.00 21.53 115 LYS A CA 15
ATOM 27607 C C . LYS A 1 90 ? 15.650 0.232 -53.470 1.00 33.12 115 LYS A C 15
ATOM 27608 O O . LYS A 1 90 ? 14.533 -0.284 -53.410 1.00 74.44 115 LYS A O 15
ATOM 27627 N N . ASP A 1 91 ? 16.746 -0.441 -53.769 1.00 0.41 116 ASP A N 15
ATOM 27628 C CA . ASP A 1 91 ? 16.704 -1.818 -54.248 1.00 74.03 116 ASP A CA 15
ATOM 27629 C C . ASP A 1 91 ? 16.510 -2.809 -53.100 1.00 20.00 116 ASP A C 15
ATOM 27630 O O . ASP A 1 91 ? 16.071 -3.940 -53.316 1.00 34.51 116 ASP A O 15
ATOM 27639 N N . ALA A 1 92 ? 16.812 -2.361 -51.886 1.00 53.21 117 ALA A N 15
ATOM 27640 C CA . ALA A 1 92 ? 16.828 -3.224 -50.702 1.00 74.13 117 ALA A CA 15
ATOM 27641 C C . ALA A 1 92 ? 15.504 -3.956 -50.469 1.00 34.41 117 ALA A C 15
ATOM 27642 O O . ALA A 1 92 ? 15.502 -5.146 -50.170 1.00 15.32 117 ALA A O 15
ATOM 27649 N N . GLN A 1 93 ? 14.381 -3.250 -50.596 1.00 2.42 118 GLN A N 15
ATOM 27650 C CA . GLN A 1 93 ? 13.062 -3.841 -50.340 1.00 65.00 118 GLN A CA 15
ATOM 27651 C C . GLN A 1 93 ? 12.737 -5.021 -51.249 1.00 54.42 118 GLN A C 15
ATOM 27652 O O . GLN A 1 93 ? 11.844 -5.809 -50.938 1.00 63.34 118 GLN A O 15
ATOM 27666 N N . THR A 1 94 ? 13.445 -5.150 -52.359 1.00 14.22 119 THR A N 15
ATOM 27667 C CA . THR A 1 94 ? 13.250 -6.283 -53.251 1.00 63.12 119 THR A CA 15
ATOM 27668 C C . THR A 1 94 ? 13.773 -7.561 -52.594 1.00 61.32 119 THR A C 15
ATOM 27669 O O . THR A 1 94 ? 13.468 -8.673 -53.010 1.00 61.43 119 THR A O 15
ATOM 27680 N N . CYS A 1 95 ? 14.550 -7.375 -51.546 1.00 54.04 120 CYS A N 15
ATOM 27681 C CA . CYS A 1 95 ? 15.161 -8.478 -50.818 1.00 34.41 120 CYS A CA 15
ATOM 27682 C C . CYS A 1 95 ? 14.415 -8.734 -49.502 1.00 13.25 120 CYS A C 15
ATOM 27683 O O . CYS A 1 95 ? 15.042 -9.004 -48.477 1.00 41.21 120 CYS A O 15
ATOM 27690 N N . ASP A 1 96 ? 13.077 -8.685 -49.540 1.00 41.15 121 ASP A N 15
ATOM 27691 C CA . ASP A 1 96 ? 12.282 -8.657 -48.309 1.00 61.40 121 ASP A CA 15
ATOM 27692 C C . ASP A 1 96 ? 12.462 -9.923 -47.453 1.00 61.34 121 ASP A C 15
ATOM 27693 O O . ASP A 1 96 ? 12.942 -9.830 -46.321 1.00 74.34 121 ASP A O 15
ATOM 27702 N N . LYS A 1 97 ? 12.093 -11.101 -47.961 1.00 23.11 122 LYS A N 15
ATOM 27703 C CA . LYS A 1 97 ? 12.459 -12.344 -47.280 1.00 60.32 122 LYS A CA 15
ATOM 27704 C C . LYS A 1 97 ? 13.114 -13.329 -48.235 1.00 52.12 122 LYS A C 15
ATOM 27705 O O . LYS A 1 97 ? 14.317 -13.582 -48.154 1.00 41.42 122 LYS A O 15
ATOM 27724 N N . LYS A 1 98 ? 12.305 -13.867 -49.154 1.00 32.13 123 LYS A N 15
ATOM 27725 C CA . LYS A 1 98 ? 12.757 -14.900 -50.083 1.00 41.13 123 LYS A CA 15
ATOM 27726 C C . LYS A 1 98 ? 12.309 -14.607 -51.509 1.00 5.10 123 LYS A C 15
ATOM 27727 O O . LYS A 1 98 ? 13.099 -14.670 -52.446 1.00 55.10 123 LYS A O 15
ATOM 27746 N N . TYR A 1 99 ? 11.016 -14.296 -51.637 1.00 22.35 124 TYR A N 15
ATOM 27747 C CA . TYR A 1 99 ? 10.320 -14.228 -52.927 1.00 62.01 124 TYR A CA 15
ATOM 27748 C C . TYR A 1 99 ? 11.121 -13.497 -54.000 1.00 3.24 124 TYR A C 15
ATOM 27749 O O . TYR A 1 99 ? 11.620 -14.115 -54.943 1.00 43.32 124 TYR A O 15
ATOM 27767 N N . GLU A 1 100 ? 11.244 -12.188 -53.857 1.00 13.24 125 GLU A N 15
ATOM 27768 C CA . GLU A 1 100 ? 11.969 -11.384 -54.829 1.00 53.01 125 GLU A CA 15
ATOM 27769 C C . GLU A 1 100 ? 13.448 -11.303 -54.481 1.00 3.30 125 GLU A C 15
ATOM 27770 O O . GLU A 1 100 ? 14.212 -10.670 -55.194 1.00 74.33 125 GLU A O 15
ATOM 27782 N N . SER A 1 101 ? 13.851 -11.971 -53.407 1.00 24.32 126 SER A N 15
ATOM 27783 C CA . SER A 1 101 ? 15.219 -11.869 -52.912 1.00 1.31 126 SER A CA 15
ATOM 27784 C C . SER A 1 101 ? 16.221 -12.413 -53.928 1.00 15.02 126 SER A C 15
ATOM 27785 O O . SER A 1 101 ? 17.222 -11.767 -54.224 1.00 4.43 126 SER A O 15
ATOM 27793 N N . ASP A 1 102 ? 15.953 -13.601 -54.459 1.00 61.14 127 ASP A N 15
ATOM 27794 C CA . ASP A 1 102 ? 16.792 -14.180 -55.512 1.00 43.53 127 ASP A CA 15
ATOM 27795 C C . ASP A 1 102 ? 16.887 -13.252 -56.720 1.00 72.41 127 ASP A C 15
ATOM 27796 O O . ASP A 1 102 ? 17.941 -13.145 -57.350 1.00 44.41 127 ASP A O 15
ATOM 27805 N N . LYS A 1 103 ? 15.786 -12.576 -57.027 1.00 60.21 128 LYS A N 15
ATOM 27806 C CA . LYS A 1 103 ? 15.749 -11.629 -58.140 1.00 51.03 128 LYS A CA 15
ATOM 27807 C C . LYS A 1 103 ? 16.516 -10.369 -57.751 1.00 53.34 128 LYS A C 15
ATOM 27808 O O . LYS A 1 103 ? 17.254 -9.793 -58.547 1.00 51.14 128 LYS A O 15
ATOM 27827 N N . CYS A 1 104 ? 16.332 -9.978 -56.498 1.00 64.15 129 CYS A N 15
ATOM 27828 C CA . CYS A 1 104 ? 16.955 -8.803 -55.915 1.00 61.20 129 CYS A CA 15
ATOM 2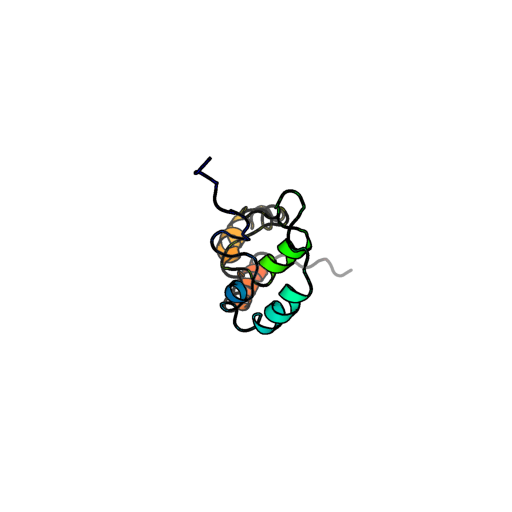7829 C C . CYS A 1 104 ? 18.470 -8.950 -55.871 1.00 53.10 129 CYS A C 15
ATOM 27830 O O . CYS A 1 104 ? 19.194 -7.994 -56.122 1.00 0.05 129 CYS A O 15
ATOM 27837 N N . LEU A 1 105 ? 18.941 -10.160 -55.589 1.00 23.10 130 LEU A N 15
ATOM 27838 C CA . LEU A 1 105 ? 20.370 -10.420 -55.481 1.00 32.30 130 LEU A CA 15
ATOM 27839 C C . LEU A 1 105 ? 21.042 -10.185 -56.826 1.00 63.34 130 LEU A C 15
ATOM 27840 O O . LEU A 1 105 ? 22.074 -9.524 -56.913 1.00 13.45 130 LEU A O 15
ATOM 27856 N N . ASN A 1 106 ? 20.440 -10.735 -57.872 1.00 53.32 131 ASN A N 15
ATOM 27857 C CA . ASN A 1 106 ? 20.929 -10.547 -59.231 1.00 61.13 131 ASN A CA 15
ATOM 27858 C C . ASN A 1 106 ? 20.938 -9.071 -59.623 1.00 54.44 131 ASN A C 15
ATOM 27859 O O . ASN A 1 106 ? 21.750 -8.646 -60.445 1.00 24.32 131 ASN A O 15
ATOM 27870 N N . ALA A 1 107 ? 20.056 -8.291 -59.012 1.00 64.04 132 ALA A N 15
ATOM 27871 C CA . ALA A 1 107 ? 20.019 -6.858 -59.253 1.00 10.43 132 ALA A CA 15
ATOM 27872 C C . ALA A 1 107 ? 21.134 -6.196 -58.453 1.00 31.20 132 ALA A C 15
ATOM 27873 O O . ALA A 1 107 ? 21.946 -5.447 -58.985 1.00 62.33 132 ALA A O 15
ATOM 27880 N N . ILE A 1 108 ? 21.152 -6.514 -57.160 1.00 33.24 133 ILE A N 15
ATOM 27881 C CA . ILE A 1 108 ? 22.192 -6.064 -56.231 1.00 73.52 133 ILE A CA 15
ATOM 27882 C C . ILE A 1 108 ? 23.600 -6.279 -56.794 1.00 40.12 133 ILE A C 15
ATOM 27883 O O . ILE A 1 108 ? 24.514 -5.511 -56.495 1.00 44.01 133 ILE A O 15
ATOM 27899 N N . LYS A 1 109 ? 23.769 -7.274 -57.655 1.00 61.23 134 LYS A N 15
ATOM 27900 C CA . LYS A 1 109 ? 25.080 -7.570 -58.211 1.00 43.15 134 LYS A CA 15
ATOM 27901 C C . LYS A 1 109 ? 25.444 -6.532 -59.266 1.00 14.12 134 LYS A C 15
ATOM 27902 O O . LYS A 1 109 ? 26.558 -6.007 -59.284 1.00 13.00 134 LYS A O 15
ATOM 27921 N N . GLU A 1 110 ? 24.486 -6.229 -60.139 1.00 43.54 135 GLU A N 15
ATOM 27922 C CA . GLU A 1 110 ? 24.715 -5.284 -61.223 1.00 65.11 135 GLU A CA 15
ATOM 27923 C C . GLU A 1 110 ? 24.684 -3.848 -60.710 1.00 71.25 135 GLU A C 15
ATOM 27924 O O . GLU A 1 110 ? 25.102 -2.926 -61.407 1.00 21.14 135 GLU A O 15
ATOM 27936 N N . LYS A 1 111 ? 24.179 -3.657 -59.495 1.00 34.44 136 LYS A N 15
ATOM 27937 C CA . LYS A 1 111 ? 24.233 -2.348 -58.853 1.00 53.02 136 LYS A CA 15
ATOM 27938 C C . LYS A 1 111 ? 25.684 -1.955 -58.618 1.00 30.11 136 LYS A C 15
ATOM 27939 O O . LYS A 1 111 ? 26.031 -0.776 -58.635 1.00 5.44 136 LYS A O 15
ATOM 27958 N N . TYR A 1 112 ? 26.532 -2.955 -58.409 1.00 72.53 137 TYR A N 15
ATOM 27959 C CA . TYR A 1 112 ? 27.938 -2.718 -58.118 1.00 25.54 137 TYR A CA 15
ATOM 27960 C C . TYR A 1 112 ? 28.831 -3.266 -59.226 1.00 42.03 137 TYR A C 15
ATOM 27961 O O . TYR A 1 112 ? 30.021 -3.497 -59.015 1.00 71.44 137 TYR A O 15
ATOM 27979 N N . LYS A 1 113 ? 28.263 -3.466 -60.409 1.00 41.43 138 LYS A N 15
ATOM 27980 C CA . LYS A 1 113 ? 29.044 -3.957 -61.536 1.00 44.45 138 LYS A CA 15
ATOM 27981 C C . LYS A 1 113 ? 29.977 -2.857 -62.038 1.00 74.53 138 LYS A C 15
ATOM 27982 O O . LYS A 1 113 ? 29.586 -1.686 -62.103 1.00 21.14 138 LYS A O 15
ATOM 28001 N N . PRO A 1 114 ? 31.231 -3.209 -62.361 1.00 35.12 139 PRO A N 15
ATOM 28002 C CA . PRO A 1 114 ? 32.216 -2.255 -62.872 1.00 5.10 139 PRO A CA 15
ATOM 28003 C C . PRO A 1 114 ? 31.822 -1.706 -64.240 1.00 40.52 139 PRO A C 15
ATOM 28004 O O . PRO A 1 114 ? 32.001 -2.368 -65.265 1.00 2.35 139 PRO A O 15
ATOM 28015 N N . VAL A 1 115 ? 31.271 -0.500 -64.246 1.00 33.12 140 VAL A N 15
ATOM 28016 C CA . VAL A 1 115 ? 30.799 0.124 -65.475 1.00 33.53 140 VAL A CA 15
ATOM 28017 C C . VAL A 1 115 ? 31.881 1.003 -66.084 1.00 54.23 140 VAL A C 15
ATOM 28018 O O . VAL A 1 115 ? 31.677 1.654 -67.107 1.00 62.23 140 VAL A O 15
ATOM 28031 N N . VAL A 1 116 ? 33.033 1.023 -65.438 1.00 52.10 141 VAL A N 15
ATOM 28032 C CA . VAL A 1 116 ? 34.168 1.775 -65.938 1.00 73.32 141 VAL A CA 15
ATOM 28033 C C . VAL A 1 116 ? 35.240 0.819 -66.450 1.00 0.22 141 VAL A C 15
ATOM 28034 O O . VAL A 1 116 ? 35.503 -0.223 -65.845 1.00 64.52 141 VAL A O 15
ATOM 28047 N N . ASP A 1 117 ? 35.823 1.152 -67.587 1.00 1.42 142 ASP A N 15
ATOM 28048 C CA . ASP A 1 117 ? 36.877 0.341 -68.169 1.00 14.42 142 ASP A CA 15
ATOM 28049 C C . ASP A 1 117 ? 38.238 0.987 -67.917 1.00 23.52 142 ASP A C 15
ATOM 28050 O O . ASP A 1 117 ? 38.325 2.199 -67.697 1.00 4.22 142 ASP A O 15
ATOM 28059 N N . PRO A 1 118 ? 39.312 0.181 -67.906 1.00 74.13 143 PRO A N 15
ATOM 28060 C CA . PRO A 1 118 ? 40.675 0.662 -67.644 1.00 44.25 143 PRO A CA 15
ATOM 28061 C C . PRO A 1 118 ? 41.198 1.579 -68.747 1.00 34.10 143 PRO A C 15
ATOM 28062 O O . PRO A 1 118 ? 40.531 1.794 -69.761 1.00 55.14 143 PRO A O 15
ATOM 28073 N N . ASN A 1 119 ? 42.396 2.111 -68.545 1.00 61.25 144 ASN A N 15
ATOM 28074 C CA . ASN A 1 119 ? 43.009 3.003 -69.520 1.00 73.41 144 ASN A CA 15
ATOM 28075 C C . ASN A 1 119 ? 43.547 2.188 -70.686 1.00 23.53 144 ASN A C 15
ATOM 28076 O O . ASN A 1 119 ? 44.396 1.316 -70.496 1.00 60.15 144 ASN A O 15
ATOM 28087 N N . PRO A 1 120 ? 43.052 2.454 -71.904 1.00 65.32 145 PRO A N 15
ATOM 28088 C CA . PRO A 1 120 ? 43.446 1.707 -73.104 1.00 42.02 145 PRO A CA 15
ATOM 28089 C C . PRO A 1 120 ? 44.937 1.820 -73.408 1.00 32.02 145 PRO A C 15
ATOM 28090 O O . PRO A 1 120 ? 45.451 2.915 -73.659 1.00 74.04 145 PRO A O 15
ATOM 28101 N N . PRO A 1 121 ? 45.651 0.687 -73.366 1.00 53.05 146 PRO A N 15
ATOM 28102 C CA . PRO A 1 121 ? 47.066 0.615 -73.718 1.00 30.21 146 PRO A CA 15
ATOM 28103 C C . PRO A 1 121 ? 47.271 0.580 -75.230 1.00 64.12 146 PRO A C 15
ATOM 28104 O O . PRO A 1 121 ? 46.306 0.556 -75.999 1.00 45.41 146 PRO A O 15
ATOM 28115 N N . ALA A 1 122 ? 48.524 0.581 -75.649 1.00 1.43 147 ALA A N 15
ATOM 28116 C CA . ALA A 1 122 ? 48.857 0.522 -77.062 1.00 52.34 147 ALA A CA 15
ATOM 28117 C C . ALA A 1 122 ? 49.618 -0.758 -77.363 1.00 72.21 147 ALA A C 15
ATOM 28118 O O . ALA A 1 122 ? 50.811 -0.843 -76.997 1.00 38.62 147 ALA A O 15
ATOM 28126 N N . ALA A 1 1 ? 0.927 12.754 -40.584 1.00 30.20 26 ALA A N 16
ATOM 28127 C CA . ALA A 1 1 ? 0.873 11.404 -39.989 1.00 25.22 26 ALA A CA 16
ATOM 28128 C C . ALA A 1 1 ? 0.748 11.504 -38.475 1.00 15.25 26 ALA A C 16
ATOM 28129 O O . ALA A 1 1 ? 1.744 11.646 -37.765 1.00 20.34 26 ALA A O 16
ATOM 28138 N N . ASP A 1 2 ? -0.482 11.458 -37.990 1.00 74.22 27 ASP A N 16
ATOM 28139 C CA . ASP A 1 2 ? -0.751 11.571 -36.564 1.00 61.25 27 ASP A CA 16
ATOM 28140 C C . ASP A 1 2 ? -1.758 10.514 -36.128 1.00 51.22 27 ASP A C 16
ATOM 28141 O O . ASP A 1 2 ? -2.800 10.333 -36.761 1.00 13.44 27 ASP A O 16
ATOM 28150 N N . VAL A 1 3 ? -1.426 9.803 -35.059 1.00 63.41 28 VAL A N 16
ATOM 28151 C CA . VAL A 1 3 ? -2.275 8.728 -34.559 1.00 54.55 28 VAL A CA 16
ATOM 28152 C C . VAL A 1 3 ? -1.860 8.328 -33.135 1.00 63.02 28 VAL A C 16
ATOM 28153 O O . VAL A 1 3 ? -2.257 7.276 -32.643 1.00 42.31 28 VAL A O 16
ATOM 28166 N N . PHE A 1 4 ? -1.131 9.239 -32.469 1.00 23.42 29 PHE A N 16
ATOM 28167 C CA . PHE A 1 4 ? -0.508 9.012 -31.148 1.00 3.20 29 PHE A CA 16
ATOM 28168 C C . PHE A 1 4 ? -0.076 7.557 -30.907 1.00 12.21 29 PHE A C 16
ATOM 28169 O O . PHE A 1 4 ? -0.881 6.679 -30.598 1.00 42.40 29 PHE A O 16
ATOM 28186 N N . ASP A 1 5 ? 1.230 7.331 -31.018 1.00 22.41 30 ASP A N 16
ATOM 28187 C CA . ASP A 1 5 ? 1.805 5.994 -30.888 1.00 74.51 30 ASP A CA 16
ATOM 28188 C C . ASP A 1 5 ? 1.483 5.390 -29.529 1.00 62.33 30 ASP A C 16
ATOM 28189 O O . ASP A 1 5 ? 1.829 5.962 -28.492 1.00 15.30 30 ASP A O 16
ATOM 28198 N N . PRO A 1 6 ? 0.819 4.226 -29.516 1.00 53.42 31 PRO A N 16
ATOM 28199 C CA . PRO A 1 6 ? 0.490 3.523 -28.278 1.00 51.43 31 PRO A CA 16
ATOM 28200 C C . PRO A 1 6 ? 1.749 3.057 -27.552 1.00 43.32 31 PRO A C 16
ATOM 28201 O O . PRO A 1 6 ? 2.706 2.598 -28.187 1.00 41.42 31 PRO A O 16
ATOM 28212 N N . PRO A 1 7 ? 1.772 3.190 -26.215 1.00 71.32 32 PRO A N 16
ATOM 28213 C CA . PRO A 1 7 ? 2.929 2.819 -25.394 1.00 45.30 32 PRO A CA 16
ATOM 28214 C C . PRO A 1 7 ? 3.330 1.363 -25.592 1.00 21.24 32 PRO A C 16
ATOM 28215 O O . PRO A 1 7 ? 2.654 0.444 -25.125 1.00 45.21 32 PRO A O 16
ATOM 28226 N N . THR A 1 8 ? 4.422 1.152 -26.306 1.00 21.15 33 THR A N 16
ATOM 28227 C CA . THR A 1 8 ? 4.901 -0.188 -26.561 1.00 55.33 33 THR A CA 16
ATOM 28228 C C . THR A 1 8 ? 5.891 -0.612 -25.485 1.00 43.24 33 THR A C 16
ATOM 28229 O O . THR A 1 8 ? 7.103 -0.451 -25.634 1.00 72.33 33 THR A O 16
ATOM 28240 N N . GLN A 1 9 ? 5.358 -1.118 -24.384 1.00 62.41 34 GLN A N 16
ATOM 28241 C CA . GLN A 1 9 ? 6.180 -1.580 -23.273 1.00 23.35 34 GLN A CA 16
ATOM 28242 C C . GLN A 1 9 ? 6.173 -3.100 -23.199 1.00 13.31 34 GLN A C 16
ATOM 28243 O O . GLN A 1 9 ? 6.538 -3.689 -22.182 1.00 11.54 34 GLN A O 16
ATOM 28257 N N . TYR A 1 10 ? 5.750 -3.726 -24.289 1.00 13.14 35 TYR A N 16
ATOM 28258 C CA . TYR A 1 10 ? 5.732 -5.179 -24.384 1.00 33.05 35 TYR A CA 16
ATOM 28259 C C . TYR A 1 10 ? 6.936 -5.660 -25.178 1.00 53.44 35 TYR A C 16
ATOM 28260 O O . TYR A 1 10 ? 7.862 -6.250 -24.625 1.00 71.31 35 TYR A O 16
ATOM 28278 N N . GLY A 1 11 ? 6.911 -5.388 -26.480 1.00 60.43 36 GLY A N 16
ATOM 28279 C CA . GLY A 1 11 ? 8.008 -5.767 -27.344 1.00 23.14 36 GLY A CA 16
ATOM 28280 C C . GLY A 1 11 ? 7.939 -5.068 -28.686 1.00 51.22 36 GLY A C 16
ATOM 28281 O O . GLY A 1 11 ? 8.620 -4.069 -28.911 1.00 12.44 36 GLY A O 16
ATOM 28285 N N . TYR A 1 12 ? 7.105 -5.585 -29.578 1.00 34.32 37 TYR A N 16
ATOM 28286 C CA . TYR A 1 12 ? 6.955 -4.997 -30.905 1.00 63.43 37 TYR A CA 16
ATOM 28287 C C . TYR A 1 12 ? 5.663 -4.192 -30.992 1.00 53.23 37 TYR A C 16
ATOM 28288 O O . TYR A 1 12 ? 5.567 -3.231 -31.758 1.00 53.23 37 TYR A O 16
ATOM 28306 N N . ASP A 1 13 ? 4.681 -4.580 -30.184 1.00 2.45 38 ASP A N 16
ATOM 28307 C CA . ASP A 1 13 ? 3.366 -3.953 -30.192 1.00 25.24 38 ASP A CA 16
ATOM 28308 C C . ASP A 1 13 ? 2.660 -4.290 -28.879 1.00 35.23 38 ASP A C 16
ATOM 28309 O O . ASP A 1 13 ? 3.309 -4.345 -27.834 1.00 43.21 38 ASP A O 16
ATOM 28318 N N . GLY A 1 14 ? 1.353 -4.536 -28.930 1.00 53.03 39 GLY A N 16
ATOM 28319 C CA . GLY A 1 14 ? 0.600 -4.867 -27.733 1.00 20.04 39 GLY A CA 16
ATOM 28320 C C . GLY A 1 14 ? 0.982 -6.217 -27.154 1.00 74.44 39 GLY A C 16
ATOM 28321 O O . GLY A 1 14 ? 0.622 -6.539 -26.022 1.00 12.43 39 GLY A O 16
ATOM 28325 N N . LYS A 1 15 ? 1.705 -7.012 -27.930 1.00 64.51 40 LYS A N 16
ATOM 28326 C CA . LYS A 1 15 ? 2.184 -8.305 -27.462 1.00 63.52 40 LYS A CA 16
ATOM 28327 C C . LYS A 1 15 ? 3.704 -8.380 -27.518 1.00 15.14 40 LYS A C 16
ATOM 28328 O O . LYS A 1 15 ? 4.351 -7.623 -28.252 1.00 31.30 40 LYS A O 16
ATOM 28347 N N . PRO A 1 16 ? 4.292 -9.269 -26.706 1.00 70.24 41 PRO A N 16
ATOM 28348 C CA . PRO A 1 16 ? 5.698 -9.640 -26.813 1.00 15.31 41 PRO A CA 16
ATOM 28349 C C . PRO A 1 16 ? 5.899 -10.662 -27.928 1.00 64.13 41 PRO A C 16
ATOM 28350 O O . PRO A 1 16 ? 4.924 -11.155 -28.500 1.00 31.23 41 PRO A O 16
ATOM 28361 N N . LEU A 1 17 ? 7.148 -10.979 -28.250 1.00 61.42 42 LEU A N 16
ATOM 28362 C CA . LEU A 1 17 ? 7.420 -11.934 -29.319 1.00 64.00 42 LEU A CA 16
ATOM 28363 C C . LEU A 1 17 ? 6.899 -13.323 -28.947 1.00 74.33 42 LEU A C 16
ATOM 28364 O O . LEU A 1 17 ? 7.183 -13.846 -27.867 1.00 32.45 42 LEU A O 16
ATOM 28380 N N . ASP A 1 18 ? 6.106 -13.896 -29.839 1.00 44.34 43 ASP A N 16
ATOM 28381 C CA . ASP A 1 18 ? 5.525 -15.214 -29.625 1.00 72.12 43 ASP A CA 16
ATOM 28382 C C . ASP A 1 18 ? 5.426 -15.945 -30.957 1.00 30.23 43 ASP A C 16
ATOM 28383 O O . ASP A 1 18 ? 5.526 -15.318 -32.012 1.00 11.51 43 ASP A O 16
ATOM 28392 N N . ALA A 1 19 ? 5.223 -17.257 -30.906 1.00 0.14 44 ALA A N 16
ATOM 28393 C CA . ALA A 1 19 ? 5.077 -18.064 -32.113 1.00 41.45 44 ALA A CA 16
ATOM 28394 C C . ALA A 1 19 ? 3.908 -17.567 -32.957 1.00 65.33 44 ALA A C 16
ATOM 28395 O O . ALA A 1 19 ? 3.920 -17.684 -34.181 1.00 41.32 44 ALA A O 16
ATOM 28402 N N . SER A 1 20 ? 2.911 -16.994 -32.288 1.00 51.10 45 SER A N 16
ATOM 28403 C CA . SER A 1 20 ? 1.744 -16.436 -32.957 1.00 61.45 45 SER A CA 16
ATOM 28404 C C . SER A 1 20 ? 2.150 -15.318 -33.922 1.00 73.14 45 SER A C 16
ATOM 28405 O O . SER A 1 20 ? 1.555 -15.153 -34.984 1.00 75.13 45 SER A O 16
ATOM 28413 N N . PHE A 1 21 ? 3.177 -14.567 -33.552 1.00 4.43 46 PHE A N 16
ATOM 28414 C CA . PHE A 1 21 ? 3.668 -13.473 -34.379 1.00 54.31 46 PHE A CA 16
ATOM 28415 C C . PHE A 1 21 ? 4.414 -14.004 -35.603 1.00 11.04 46 PHE A C 16
ATOM 28416 O O . PHE A 1 21 ? 4.333 -13.433 -36.689 1.00 15.33 46 PHE A O 16
ATOM 28433 N N . CYS A 1 22 ? 5.100 -15.128 -35.427 1.00 73.00 47 CYS A N 16
ATOM 28434 C CA . CYS A 1 22 ? 5.957 -15.685 -36.473 1.00 3.54 47 CYS A CA 16
ATOM 28435 C C . CYS A 1 22 ? 5.151 -16.374 -37.573 1.00 1.24 47 CYS A C 16
ATOM 28436 O O . CYS A 1 22 ? 5.725 -16.951 -38.499 1.00 72.00 47 CYS A O 16
ATOM 28443 N N . ARG A 1 23 ? 3.825 -16.303 -37.487 1.00 22.20 48 ARG A N 16
ATOM 28444 C CA . ARG A 1 23 ? 2.960 -16.931 -38.482 1.00 21.22 48 ARG A CA 16
ATOM 28445 C C . ARG A 1 23 ? 3.170 -16.305 -39.865 1.00 52.32 48 ARG A C 16
ATOM 28446 O O . ARG A 1 23 ? 3.033 -16.975 -40.886 1.00 71.53 48 ARG A O 16
ATOM 28467 N N . THR A 1 24 ? 3.524 -15.026 -39.888 1.00 3.30 49 THR A N 16
ATOM 28468 C CA . THR A 1 24 ? 3.731 -14.311 -41.140 1.00 11.41 49 THR A CA 16
ATOM 28469 C C . THR A 1 24 ? 5.109 -14.607 -41.724 1.00 64.00 49 THR A C 16
ATOM 28470 O O . THR A 1 24 ? 5.384 -14.309 -42.891 1.00 61.20 49 THR A O 16
ATOM 28481 N N . ALA A 1 25 ? 5.972 -15.201 -40.907 1.00 32.01 50 ALA A N 16
ATOM 28482 C CA . ALA A 1 25 ? 7.301 -15.591 -41.350 1.00 72.43 50 ALA A CA 16
ATOM 28483 C C . ALA A 1 25 ? 7.223 -16.851 -42.201 1.00 53.12 50 ALA A C 16
ATOM 28484 O O . ALA A 1 25 ? 8.103 -17.120 -43.019 1.00 5.20 50 ALA A O 16
ATOM 28491 N N . GLY A 1 26 ? 6.171 -17.629 -41.983 1.00 2.00 51 GLY A N 16
ATOM 28492 C CA . GLY A 1 26 ? 5.896 -18.771 -42.828 1.00 1.23 51 GLY A CA 16
ATOM 28493 C C . GLY A 1 26 ? 6.758 -19.969 -42.501 1.00 31.23 51 GLY A C 16
ATOM 28494 O O . GLY A 1 26 ? 6.488 -20.691 -41.541 1.00 70.34 51 GLY A O 16
ATOM 28498 N N . SER A 1 27 ? 7.810 -20.160 -43.287 1.00 33.31 52 SER A N 16
ATOM 28499 C CA . SER A 1 27 ? 8.671 -21.327 -43.164 1.00 24.34 52 SER A CA 16
ATOM 28500 C C . SER A 1 27 ? 9.327 -21.395 -41.791 1.00 51.44 52 SER A C 16
ATOM 28501 O O . SER A 1 27 ? 9.343 -22.445 -41.145 1.00 11.24 52 SER A O 16
ATOM 28509 N N . ARG A 1 28 ? 9.840 -20.263 -41.334 1.00 43.24 53 ARG A N 16
ATOM 28510 C CA . ARG A 1 28 ? 10.588 -20.222 -40.090 1.00 12.40 53 ARG A CA 16
ATOM 28511 C C . ARG A 1 28 ? 9.671 -20.077 -38.876 1.00 40.14 53 ARG A C 16
ATOM 28512 O O . ARG A 1 28 ? 10.133 -19.844 -37.761 1.00 45.41 53 ARG A O 16
ATOM 28533 N N . GLU A 1 29 ? 8.368 -20.246 -39.087 1.00 12.42 54 GLU A N 16
ATOM 28534 C CA . GLU A 1 29 ? 7.435 -20.384 -37.975 1.00 33.02 54 GLU A CA 16
ATOM 28535 C C . GLU A 1 29 ? 7.683 -21.728 -37.313 1.00 22.35 54 GLU A C 16
ATOM 28536 O O . GLU A 1 29 ? 7.549 -21.881 -36.098 1.00 64.21 54 GLU A O 16
ATOM 28548 N N . LYS A 1 30 ? 8.095 -22.679 -38.145 1.00 63.14 55 LYS A N 16
ATOM 28549 C CA . LYS A 1 30 ? 8.417 -24.029 -37.710 1.00 51.54 55 LYS A CA 16
ATOM 28550 C C . LYS A 1 30 ? 9.524 -23.983 -36.668 1.00 63.42 55 LYS A C 16
ATOM 28551 O O . LYS A 1 30 ? 9.548 -24.762 -35.713 1.00 52.44 55 LYS A O 16
ATOM 28570 N N . ASP A 1 31 ? 10.432 -23.048 -36.871 1.00 71.42 56 ASP A N 16
ATOM 28571 C CA . ASP A 1 31 ? 11.553 -22.848 -35.975 1.00 42.23 56 ASP A CA 16
ATOM 28572 C C . ASP A 1 31 ? 11.147 -21.975 -34.795 1.00 71.24 56 ASP A C 16
ATOM 28573 O O . ASP A 1 31 ? 11.392 -22.323 -33.641 1.00 24.42 56 ASP A O 16
ATOM 28582 N N . CYS A 1 32 ? 10.493 -20.854 -35.100 1.00 53.24 57 CYS A N 16
ATOM 28583 C CA . CYS A 1 32 ? 10.106 -19.875 -34.085 1.00 3.25 57 CYS A CA 16
ATOM 28584 C C . CYS A 1 32 ? 9.290 -20.510 -32.964 1.00 45.14 57 CYS A C 16
ATOM 28585 O O . CYS A 1 32 ? 9.519 -20.219 -31.790 1.00 44.22 57 CYS A O 16
ATOM 28592 N N . ARG A 1 33 ? 8.364 -21.399 -33.315 1.00 44.12 58 ARG A N 16
ATOM 28593 C CA . ARG A 1 33 ? 7.487 -22.012 -32.318 1.00 23.30 58 ARG A CA 16
ATOM 28594 C C . ARG A 1 33 ? 8.293 -22.837 -31.314 1.00 24.21 58 ARG A C 16
ATOM 28595 O O . ARG A 1 33 ? 7.925 -22.936 -30.145 1.00 25.20 58 ARG A O 16
ATOM 28616 N N . LYS A 1 34 ? 9.390 -23.422 -31.782 1.00 41.40 59 LYS A N 16
ATOM 28617 C CA . LYS A 1 34 ? 10.282 -24.183 -30.919 1.00 4.54 59 LYS A CA 16
ATOM 28618 C C . LYS A 1 34 ? 11.138 -23.258 -30.060 1.00 12.45 59 LYS A C 16
ATOM 28619 O O . LYS A 1 34 ? 11.291 -23.480 -28.861 1.00 63.14 59 LYS A O 16
ATOM 28638 N N . ASP A 1 35 ? 11.670 -22.204 -30.673 1.00 53.43 60 ASP A N 16
ATOM 28639 C CA . ASP A 1 35 ? 12.603 -21.311 -29.990 1.00 52.55 60 ASP A CA 16
ATOM 28640 C C . ASP A 1 35 ? 11.907 -20.462 -28.935 1.00 43.25 60 ASP A C 16
ATOM 28641 O O . ASP A 1 35 ? 12.450 -20.239 -27.853 1.00 54.32 60 ASP A O 16
ATOM 28650 N N . VAL A 1 36 ? 10.698 -20.001 -29.241 1.00 21.20 61 VAL A N 16
ATOM 28651 C CA . VAL A 1 36 ? 9.987 -19.094 -28.349 1.00 71.43 61 VAL A CA 16
ATOM 28652 C C . VAL A 1 36 ? 9.579 -19.799 -27.054 1.00 35.30 61 VAL A C 16
ATOM 28653 O O . VAL A 1 36 ? 9.694 -19.232 -25.967 1.00 73.33 61 VAL A O 16
ATOM 28666 N N . GLN A 1 37 ? 9.132 -21.046 -27.170 1.00 55.23 62 GLN A N 16
ATOM 28667 C CA . GLN A 1 37 ? 8.709 -21.816 -26.008 1.00 32.45 62 GLN A CA 16
ATOM 28668 C C . GLN A 1 37 ? 9.915 -22.364 -25.257 1.00 65.12 62 GLN A C 16
ATOM 28669 O O . GLN A 1 37 ? 9.828 -22.685 -24.073 1.00 11.42 62 GLN A O 16
ATOM 28683 N N . ALA A 1 38 ? 11.039 -22.465 -25.952 1.00 33.55 63 ALA A N 16
ATOM 28684 C CA . ALA A 1 38 ? 12.287 -22.890 -25.339 1.00 4.00 63 ALA A CA 16
ATOM 28685 C C . ALA A 1 38 ? 13.056 -21.684 -24.807 1.00 74.25 63 ALA A C 16
ATOM 28686 O O . ALA A 1 38 ? 14.252 -21.763 -24.524 1.00 22.25 63 ALA A O 16
ATOM 28693 N N . CYS A 1 39 ? 12.354 -20.569 -24.676 1.00 50.34 64 CYS A N 16
ATOM 28694 C CA . CYS A 1 39 ? 12.935 -19.351 -24.141 1.00 2.13 64 CYS A CA 16
ATOM 28695 C C . CYS A 1 39 ? 12.040 -18.818 -23.023 1.00 30.12 64 CYS A C 16
ATOM 28696 O O . CYS A 1 39 ? 11.032 -18.154 -23.282 1.00 65.14 64 CYS A O 16
ATOM 28703 N N . ASP A 1 40 ? 12.406 -19.124 -21.783 1.00 32.01 65 ASP A N 16
ATOM 28704 C CA . ASP A 1 40 ? 11.554 -18.835 -20.632 1.00 50.04 65 ASP A CA 16
ATOM 28705 C C . ASP A 1 40 ? 11.503 -17.341 -20.338 1.00 15.43 65 ASP A C 16
ATOM 28706 O O . ASP A 1 40 ? 10.423 -16.760 -20.234 1.00 24.25 65 ASP A O 16
ATOM 28715 N N . LYS A 1 41 ? 12.664 -16.711 -20.227 1.00 55.32 66 LYS A N 16
ATOM 28716 C CA . LYS A 1 41 ? 12.704 -15.280 -19.994 1.00 55.03 66 LYS A CA 16
ATOM 28717 C C . LYS A 1 41 ? 13.118 -14.557 -21.269 1.00 4.30 66 LYS A C 16
ATOM 28718 O O . LYS A 1 41 ? 14.300 -14.437 -21.597 1.00 23.13 66 LYS A O 16
ATOM 28737 N N . LYS A 1 42 ? 12.122 -14.099 -22.004 1.00 70.13 67 LYS A N 16
ATOM 28738 C CA . LYS A 1 42 ? 12.355 -13.414 -23.258 1.00 24.11 67 LYS A CA 16
ATOM 28739 C C . LYS A 1 42 ? 12.411 -11.914 -23.023 1.00 54.44 67 LYS A C 16
ATOM 28740 O O . LYS A 1 42 ? 12.653 -11.134 -23.938 1.00 41.02 67 LYS A O 16
ATOM 28759 N N . TYR A 1 43 ? 12.185 -11.518 -21.780 1.00 33.35 68 TYR A N 16
ATOM 28760 C CA . TYR A 1 43 ? 12.343 -10.136 -21.374 1.00 64.24 68 TYR A CA 16
ATOM 28761 C C . TYR A 1 43 ? 12.891 -10.093 -19.962 1.00 31.15 68 TYR A C 16
ATOM 28762 O O . TYR A 1 43 ? 12.499 -10.893 -19.110 1.00 21.14 68 TYR A O 16
ATOM 28780 N N . ASP A 1 44 ? 13.816 -9.183 -19.729 1.00 51.44 69 ASP A N 16
ATOM 28781 C CA . ASP A 1 44 ? 14.469 -9.084 -18.436 1.00 23.15 69 ASP A CA 16
ATOM 28782 C C . ASP A 1 44 ? 13.624 -8.253 -17.470 1.00 55.43 69 ASP A C 16
ATOM 28783 O O . ASP A 1 44 ? 12.519 -7.827 -17.805 1.00 41.21 69 ASP A O 16
ATOM 28792 N N . ASP A 1 45 ? 14.169 -8.002 -16.293 1.00 4.13 70 ASP A N 16
ATOM 28793 C CA . ASP A 1 45 ? 13.422 -7.341 -15.232 1.00 43.03 70 ASP A CA 16
ATOM 28794 C C . ASP A 1 45 ? 13.244 -5.864 -15.555 1.00 42.05 70 ASP A C 16
ATOM 28795 O O . ASP A 1 45 ? 12.149 -5.319 -15.434 1.00 54.43 70 ASP A O 16
ATOM 28804 N N . GLN A 1 46 ? 14.332 -5.225 -15.986 1.00 12.54 71 GLN A N 16
ATOM 28805 C CA . GLN A 1 46 ? 14.258 -3.848 -16.485 1.00 35.30 71 GLN A CA 16
ATOM 28806 C C . GLN A 1 46 ? 13.521 -3.776 -17.823 1.00 23.10 71 GLN A C 16
ATOM 28807 O O . GLN A 1 46 ? 13.460 -2.716 -18.445 1.00 1.42 71 GLN A O 16
ATOM 28821 N N . GLY A 1 47 ? 12.955 -4.896 -18.256 1.00 52.42 72 GLY A N 16
ATOM 28822 C CA . GLY A 1 47 ? 12.202 -4.925 -19.493 1.00 11.25 72 GLY A CA 16
ATOM 28823 C C . GLY A 1 47 ? 13.093 -4.840 -20.714 1.00 22.04 72 GLY A C 16
ATOM 28824 O O . GLY A 1 47 ? 12.733 -4.218 -21.713 1.00 60.35 72 GLY A O 16
ATOM 28828 N N . ARG A 1 48 ? 14.255 -5.475 -20.640 1.00 41.34 73 ARG A N 16
ATOM 28829 C CA . ARG A 1 48 ? 15.210 -5.442 -21.741 1.00 1.40 73 ARG A CA 16
ATOM 28830 C C . ARG A 1 48 ? 15.226 -6.786 -22.458 1.00 3.30 73 ARG A C 16
ATOM 28831 O O . ARG A 1 48 ? 14.777 -7.794 -21.906 1.00 14.43 73 ARG A O 16
ATOM 28852 N N . GLU A 1 49 ? 15.742 -6.796 -23.678 1.00 41.21 74 GLU A N 16
ATOM 28853 C CA . GLU A 1 49 ? 15.807 -8.017 -24.468 1.00 3.20 74 GLU A CA 16
ATOM 28854 C C . GLU A 1 49 ? 17.023 -8.842 -24.076 1.00 2.45 74 GLU A C 16
ATOM 28855 O O . GLU A 1 49 ? 18.109 -8.301 -23.863 1.00 74.44 74 GLU A O 16
ATOM 28867 N N . THR A 1 50 ? 16.839 -10.148 -23.979 1.00 55.34 75 THR A N 16
ATOM 28868 C CA . THR A 1 50 ? 17.944 -11.049 -23.712 1.00 31.43 75 THR A CA 16
ATOM 28869 C C . THR A 1 50 ? 18.609 -11.461 -25.022 1.00 52.21 75 THR A C 16
ATOM 28870 O O . THR A 1 50 ? 18.146 -11.086 -26.103 1.00 43.32 75 THR A O 16
ATOM 28881 N N . ALA A 1 51 ? 19.695 -12.218 -24.938 1.00 61.35 76 ALA A N 16
ATOM 28882 C CA . ALA A 1 51 ? 20.364 -12.707 -26.135 1.00 64.23 76 ALA A CA 16
ATOM 28883 C C . ALA A 1 51 ? 19.456 -13.674 -26.885 1.00 33.20 76 ALA A C 16
ATOM 28884 O O . ALA A 1 51 ? 19.459 -13.722 -28.117 1.00 35.34 76 ALA A O 16
ATOM 28891 N N . CYS A 1 52 ? 18.663 -14.421 -26.130 1.00 23.32 77 CYS A N 16
ATOM 28892 C CA . CYS A 1 52 ? 17.703 -15.351 -26.705 1.00 0.12 77 CYS A CA 16
ATOM 28893 C C . CYS A 1 52 ? 16.570 -14.583 -27.373 1.00 10.41 77 CYS A C 16
ATOM 28894 O O . CYS A 1 52 ? 16.218 -14.847 -28.526 1.00 60.41 77 CYS A O 16
ATOM 28901 N N . ALA A 1 53 ? 16.019 -13.616 -26.645 1.00 34.42 78 ALA A N 16
ATOM 28902 C CA . ALA A 1 53 ? 14.955 -12.765 -27.161 1.00 14.54 78 ALA A CA 16
ATOM 28903 C C . ALA A 1 53 ? 15.353 -12.082 -28.460 1.00 11.12 78 ALA A C 16
ATOM 28904 O O . ALA A 1 53 ? 14.538 -11.956 -29.377 1.00 24.24 78 ALA A O 16
ATOM 28911 N N . LYS A 1 54 ? 16.613 -11.682 -28.561 1.00 15.33 79 LYS A N 16
ATOM 28912 C CA . LYS A 1 54 ? 17.076 -10.963 -29.732 1.00 11.51 79 LYS A CA 16
ATOM 28913 C C . LYS A 1 54 ? 17.399 -11.964 -30.832 1.00 1.22 79 LYS A C 16
ATOM 28914 O O . LYS A 1 54 ? 17.362 -11.649 -32.014 1.00 3.11 79 LYS A O 16
ATOM 28933 N N . GLY A 1 55 ? 17.671 -13.195 -30.419 1.00 44.45 80 GLY A N 16
ATOM 28934 C CA . GLY A 1 55 ? 18.050 -14.232 -31.357 1.00 2.22 80 GLY A CA 16
ATOM 28935 C C . GLY A 1 55 ? 16.865 -14.681 -32.172 1.00 61.21 80 GLY A C 16
ATOM 28936 O O . GLY A 1 55 ? 16.990 -15.011 -33.351 1.00 33.12 80 GLY A O 16
ATOM 28940 N N . ILE A 1 56 ? 15.701 -14.668 -31.538 1.00 73.24 81 ILE A N 16
ATOM 28941 C CA . ILE A 1 56 ? 14.457 -14.945 -32.226 1.00 41.22 81 ILE A CA 16
ATOM 28942 C C . ILE A 1 56 ? 14.121 -13.748 -33.102 1.00 1.00 81 ILE A C 16
ATOM 28943 O O . ILE A 1 56 ? 13.754 -13.890 -34.268 1.00 1.54 81 ILE A O 16
ATOM 28959 N N . ARG A 1 57 ? 14.286 -12.562 -32.517 1.00 70.31 82 ARG A N 16
ATOM 28960 C CA . ARG A 1 57 ? 14.073 -11.299 -33.211 1.00 50.02 82 ARG A CA 16
ATOM 28961 C C . ARG A 1 57 ? 14.871 -11.234 -34.516 1.00 62.10 82 ARG A C 16
ATOM 28962 O O . ARG A 1 57 ? 14.345 -10.828 -35.542 1.00 13.22 82 ARG A O 16
ATOM 28983 N N . GLU A 1 58 ? 16.140 -11.624 -34.466 1.00 3.21 83 GLU A N 16
ATOM 28984 C CA . GLU A 1 58 ? 17.017 -11.530 -35.632 1.00 23.13 83 GLU A CA 16
ATOM 28985 C C . GLU A 1 58 ? 16.667 -12.556 -36.708 1.00 33.15 83 GLU A C 16
ATOM 28986 O O . GLU A 1 58 ? 16.675 -12.243 -37.901 1.00 2.11 83 GLU A O 16
ATOM 28998 N N . LYS A 1 59 ? 16.369 -13.777 -36.299 1.00 61.15 84 LYS A N 16
ATOM 28999 C CA . LYS A 1 59 ? 16.134 -14.849 -37.256 1.00 55.13 84 LYS A CA 16
ATOM 29000 C C . LYS A 1 59 ? 14.736 -14.775 -37.858 1.00 23.45 84 LYS A C 16
ATOM 29001 O O . LYS A 1 59 ? 14.561 -14.964 -39.061 1.00 31.33 84 LYS A O 16
ATOM 29020 N N . TYR A 1 60 ? 13.747 -14.481 -37.028 1.00 10.13 85 TYR A N 16
ATOM 29021 C CA . TYR A 1 60 ? 12.355 -14.598 -37.442 1.00 64.31 85 TYR A CA 16
ATOM 29022 C C . TYR A 1 60 ? 11.671 -13.234 -37.473 1.00 22.30 85 TYR A C 16
ATOM 29023 O O . TYR A 1 60 ? 10.464 -13.131 -37.262 1.00 54.24 85 TYR A O 16
ATOM 29041 N N . LYS A 1 61 ? 12.446 -12.197 -37.774 1.00 3.45 86 LYS A N 16
ATOM 29042 C CA . LYS A 1 61 ? 11.922 -10.836 -37.837 1.00 33.22 86 LYS A CA 16
ATOM 29043 C C . LYS A 1 61 ? 10.980 -10.666 -39.024 1.00 35.02 86 LYS A C 16
ATOM 29044 O O . LYS A 1 61 ? 11.067 -11.407 -40.008 1.00 11.11 86 LYS A O 16
ATOM 29063 N N . PRO A 1 62 ? 10.052 -9.703 -38.937 1.00 70.33 87 PRO A N 16
ATOM 29064 C CA . PRO A 1 62 ? 9.249 -9.293 -40.082 1.00 45.32 87 PRO A CA 16
ATOM 29065 C C . PRO A 1 62 ? 10.105 -8.523 -41.083 1.00 2.14 87 PRO A C 16
ATOM 29066 O O . PRO A 1 62 ? 11.181 -8.030 -40.737 1.00 11.25 87 PRO A O 16
ATOM 29077 N N . ALA A 1 63 ? 9.645 -8.429 -42.317 1.00 41.54 88 ALA A N 16
ATOM 29078 C CA . ALA A 1 63 ? 10.392 -7.726 -43.346 1.00 52.05 88 ALA A CA 16
ATOM 29079 C C . ALA A 1 63 ? 10.357 -6.218 -43.123 1.00 32.52 88 ALA A C 16
ATOM 29080 O O . ALA A 1 63 ? 9.423 -5.531 -43.544 1.00 42.40 88 ALA A O 16
ATOM 29087 N N . VAL A 1 64 ? 11.379 -5.726 -42.442 1.00 54.24 89 VAL A N 16
ATOM 29088 C CA . VAL A 1 64 ? 11.544 -4.306 -42.165 1.00 41.41 89 VAL A CA 16
ATOM 29089 C C . VAL A 1 64 ? 13.026 -3.950 -42.217 1.00 62.23 89 VAL A C 16
ATOM 29090 O O . VAL A 1 64 ? 13.883 -4.819 -42.050 1.00 33.13 89 VAL A O 16
ATOM 29103 N N . VAL A 1 65 ? 13.326 -2.683 -42.461 1.00 30.12 90 VAL A N 16
ATOM 29104 C CA . VAL A 1 65 ? 14.710 -2.253 -42.627 1.00 72.34 90 VAL A CA 16
ATOM 29105 C C . VAL A 1 65 ? 15.396 -1.959 -41.291 1.00 1.53 90 VAL A C 16
ATOM 29106 O O . VAL A 1 65 ? 15.016 -1.040 -40.562 1.00 73.02 90 VAL A O 16
ATOM 29119 N N . TYR A 1 66 ? 16.394 -2.775 -40.973 1.00 55.23 91 TYR A N 16
ATOM 29120 C CA . TYR A 1 66 ? 17.237 -2.564 -39.804 1.00 51.22 91 TYR A CA 16
ATOM 29121 C C . TYR A 1 66 ? 18.705 -2.655 -40.199 1.00 10.31 91 TYR A C 16
ATOM 29122 O O . TYR A 1 66 ? 19.031 -2.912 -41.357 1.00 4.54 91 TYR A O 16
ATOM 29140 N N . GLY A 1 67 ? 19.585 -2.450 -39.230 1.00 11.24 92 GLY A N 16
ATOM 29141 C CA . GLY A 1 67 ? 21.003 -2.597 -39.482 1.00 54.13 92 GLY A CA 16
ATOM 29142 C C . GLY A 1 67 ? 21.488 -3.995 -39.155 1.00 3.53 92 GLY A C 16
ATOM 29143 O O . GLY A 1 67 ? 20.698 -4.850 -38.756 1.00 12.43 92 GLY A O 16
ATOM 29147 N N . TYR A 1 68 ? 22.787 -4.226 -39.291 1.00 60.11 93 TYR A N 16
ATOM 29148 C CA . TYR A 1 68 ? 23.365 -5.542 -39.015 1.00 1.11 93 TYR A CA 16
ATOM 29149 C C . TYR A 1 68 ? 23.436 -5.788 -37.509 1.00 74.23 93 TYR A C 16
ATOM 29150 O O . TYR A 1 68 ? 23.787 -6.876 -37.055 1.00 3.55 93 TYR A O 16
ATOM 29168 N N . ASP A 1 69 ? 23.103 -4.761 -36.744 1.00 2.11 94 ASP A N 16
ATOM 29169 C CA . ASP A 1 69 ? 23.068 -4.858 -35.289 1.00 21.12 94 ASP A CA 16
ATOM 29170 C C . ASP A 1 69 ? 21.698 -5.354 -34.831 1.00 1.01 94 ASP A C 16
ATOM 29171 O O . ASP A 1 69 ? 21.523 -5.755 -33.685 1.00 64.44 94 ASP A O 16
ATOM 29180 N N . GLY A 1 70 ? 20.734 -5.351 -35.748 1.00 31.13 95 GLY A N 16
ATOM 29181 C CA . GLY A 1 70 ? 19.364 -5.660 -35.379 1.00 14.33 95 GLY A CA 16
ATOM 29182 C C . GLY A 1 70 ? 18.717 -4.487 -34.678 1.00 52.14 95 GLY A C 16
ATOM 29183 O O . GLY A 1 70 ? 17.877 -4.651 -33.796 1.00 13.10 95 GLY A O 16
ATOM 29187 N N . LYS A 1 71 ? 19.134 -3.297 -35.079 1.00 75.11 96 LYS A N 16
ATOM 29188 C CA . LYS A 1 71 ? 18.680 -2.059 -34.475 1.00 31.54 96 LYS A CA 16
ATOM 29189 C C . LYS A 1 71 ? 18.352 -1.073 -35.594 1.00 0.03 96 LYS A C 16
ATOM 29190 O O . LYS A 1 71 ? 18.914 -1.192 -36.684 1.00 72.30 96 LYS A O 16
ATOM 29209 N N . PRO A 1 72 ? 17.406 -0.139 -35.383 1.00 33.53 97 PRO A N 16
ATOM 29210 C CA . PRO A 1 72 ? 17.024 0.844 -36.405 1.00 12.33 97 PRO A CA 16
ATOM 29211 C C . PRO A 1 72 ? 18.163 1.777 -36.838 1.00 20.42 97 PRO A C 16
ATOM 29212 O O . PRO A 1 72 ? 18.346 2.855 -36.268 1.00 25.13 97 PRO A O 16
ATOM 29223 N N . LEU A 1 73 ? 18.964 1.320 -37.797 1.00 32.31 98 LEU A N 16
ATOM 29224 C CA . LEU A 1 73 ? 19.865 2.192 -38.549 1.00 53.04 98 LEU A CA 16
ATOM 29225 C C . LEU A 1 73 ? 20.004 1.649 -39.972 1.00 62.01 98 LEU A C 16
ATOM 29226 O O . LEU A 1 73 ? 20.262 0.461 -40.170 1.00 33.11 98 LEU A O 16
ATOM 29242 N N . ASP A 1 74 ? 19.785 2.503 -40.959 1.00 2.23 99 ASP A N 16
ATOM 29243 C CA . ASP A 1 74 ? 19.718 2.059 -42.345 1.00 12.22 99 ASP A CA 16
ATOM 29244 C C . ASP A 1 74 ? 20.950 2.477 -43.145 1.00 53.24 99 ASP A C 16
ATOM 29245 O O . ASP A 1 74 ? 20.944 3.488 -43.844 1.00 34.14 99 ASP A O 16
ATOM 29254 N N . LEU A 1 75 ? 22.020 1.694 -43.004 1.00 53.21 100 LEU A N 16
ATOM 29255 C CA . LEU A 1 75 ? 23.242 1.886 -43.795 1.00 32.42 100 LEU A CA 16
ATOM 29256 C C . LEU A 1 75 ? 24.255 0.773 -43.542 1.00 62.43 100 LEU A C 16
ATOM 29257 O O . LEU A 1 75 ? 25.399 0.871 -43.979 1.00 43.25 100 LEU A O 16
ATOM 29273 N N . GLY A 1 76 ? 23.809 -0.304 -42.897 1.00 14.11 101 GLY A N 16
ATOM 29274 C CA . GLY A 1 76 ? 24.727 -1.267 -42.299 1.00 21.32 101 GLY A CA 16
ATOM 29275 C C . GLY A 1 76 ? 25.817 -1.762 -43.234 1.00 42.41 101 GLY A C 16
ATOM 29276 O O . GLY A 1 76 ? 26.994 -1.748 -42.882 1.00 61.31 101 GLY A O 16
ATOM 29280 N N . PHE A 1 77 ? 25.430 -2.195 -44.419 1.00 44.43 102 PHE A N 16
ATOM 29281 C CA . PHE A 1 77 ? 26.383 -2.763 -45.368 1.00 22.34 102 PHE A CA 16
ATOM 29282 C C . PHE A 1 77 ? 26.695 -1.774 -46.486 1.00 14.14 102 PHE A C 16
ATOM 29283 O O . PHE A 1 77 ? 27.560 -2.018 -47.327 1.00 20.01 102 PHE A O 16
ATOM 29300 N N . CYS A 1 78 ? 26.008 -0.646 -46.473 1.00 31.11 103 CYS A N 16
ATOM 29301 C CA . CYS A 1 78 ? 26.056 0.278 -47.593 1.00 45.05 103 CYS A CA 16
ATOM 29302 C C . CYS A 1 78 ? 27.222 1.254 -47.472 1.00 4.31 103 CYS A C 16
ATOM 29303 O O . CYS A 1 78 ? 27.634 1.853 -48.460 1.00 13.12 103 CYS A O 16
ATOM 29310 N N . THR A 1 79 ? 27.782 1.371 -46.271 1.00 55.40 104 THR A N 16
ATOM 29311 C CA . THR A 1 79 ? 28.880 2.304 -46.011 1.00 2.12 104 THR A CA 16
ATOM 29312 C C . THR A 1 79 ? 30.103 2.014 -46.901 1.00 62.12 104 THR A C 16
ATOM 29313 O O . THR A 1 79 ? 30.993 2.850 -47.054 1.00 34.12 104 THR A O 16
ATOM 29324 N N . LEU A 1 80 ? 30.124 0.831 -47.505 1.00 43.32 105 LEU A N 16
ATOM 29325 C CA . LEU A 1 80 ? 31.223 0.425 -48.378 1.00 35.11 105 LEU A CA 16
ATOM 29326 C C . LEU A 1 80 ? 31.124 1.095 -49.752 1.00 74.44 105 LEU A C 16
ATOM 29327 O O . LEU A 1 80 ? 32.075 1.055 -50.539 1.00 73.15 105 LEU A O 16
ATOM 29343 N N . ALA A 1 81 ? 29.979 1.706 -50.035 1.00 53.13 106 ALA A N 16
ATOM 29344 C CA . ALA A 1 81 ? 29.698 2.220 -51.373 1.00 33.21 106 ALA A CA 16
ATOM 29345 C C . ALA A 1 81 ? 30.016 3.710 -51.506 1.00 72.33 106 ALA A C 16
ATOM 29346 O O . ALA A 1 81 ? 30.767 4.113 -52.396 1.00 24.14 106 ALA A O 16
ATOM 29353 N N . GLY A 1 82 ? 29.443 4.526 -50.637 1.00 54.24 107 GLY A N 16
ATOM 29354 C CA . GLY A 1 82 ? 29.646 5.960 -50.725 1.00 2.01 107 GLY A CA 16
ATOM 29355 C C . GLY A 1 82 ? 28.570 6.648 -51.543 1.00 13.03 107 GLY A C 16
ATOM 29356 O O . GLY A 1 82 ? 27.642 7.239 -50.996 1.00 23.12 107 GLY A O 16
ATOM 29360 N N . ILE A 1 83 ? 28.692 6.565 -52.860 1.00 32.32 108 ILE A N 16
ATOM 29361 C CA . ILE A 1 83 ? 27.741 7.209 -53.762 1.00 11.45 108 ILE A CA 16
ATOM 29362 C C . ILE A 1 83 ? 26.476 6.364 -53.916 1.00 11.43 108 ILE A C 16
ATOM 29363 O O . ILE A 1 83 ? 25.364 6.833 -53.681 1.00 32.40 108 ILE A O 16
ATOM 29379 N N . ARG A 1 84 ? 26.663 5.104 -54.278 1.00 43.41 109 ARG A N 16
ATOM 29380 C CA . ARG A 1 84 ? 25.547 4.223 -54.611 1.00 52.44 109 ARG A CA 16
ATOM 29381 C C . ARG A 1 84 ? 24.887 3.628 -53.366 1.00 43.24 109 ARG A C 16
ATOM 29382 O O . ARG A 1 84 ? 23.954 2.836 -53.475 1.00 73.23 109 ARG A O 16
ATOM 29403 N N . GLU A 1 85 ? 25.362 4.004 -52.182 1.00 24.04 110 GLU A N 16
ATOM 29404 C CA . GLU A 1 85 ? 24.770 3.500 -50.949 1.00 23.22 110 GLU A CA 16
ATOM 29405 C C . GLU A 1 85 ? 23.426 4.167 -50.685 1.00 51.11 110 GLU A C 16
ATOM 29406 O O . GLU A 1 85 ? 22.529 3.560 -50.122 1.00 11.33 110 GLU A O 16
ATOM 29418 N N . VAL A 1 86 ? 23.294 5.418 -51.099 1.00 3.00 111 VAL A N 16
ATOM 29419 C CA . VAL A 1 86 ? 22.018 6.122 -50.998 1.00 63.25 111 VAL A CA 16
ATOM 29420 C C . VAL A 1 86 ? 20.919 5.324 -51.709 1.00 35.40 111 VAL A C 16
ATOM 29421 O O . VAL A 1 86 ? 19.757 5.311 -51.292 1.00 64.14 111 VAL A O 16
ATOM 29434 N N . ASP A 1 87 ? 21.316 4.635 -52.768 1.00 14.23 112 ASP A N 16
ATOM 29435 C CA . ASP A 1 87 ? 20.407 3.836 -53.577 1.00 43.24 112 ASP A CA 16
ATOM 29436 C C . ASP A 1 87 ? 20.011 2.526 -52.880 1.00 31.34 112 ASP A C 16
ATOM 29437 O O . ASP A 1 87 ? 18.862 2.093 -52.979 1.00 21.21 112 ASP A O 16
ATOM 29446 N N . CYS A 1 88 ? 20.954 1.915 -52.158 1.00 70.12 113 CYS A N 16
ATOM 29447 C CA . CYS A 1 88 ? 20.716 0.628 -51.479 1.00 75.15 113 CYS A CA 16
ATOM 29448 C C . CYS A 1 88 ? 19.473 0.660 -50.586 1.00 1.24 113 CYS A C 16
ATOM 29449 O O . CYS A 1 88 ? 18.792 -0.353 -50.426 1.00 3.22 113 CYS A O 16
ATOM 29456 N N . ARG A 1 89 ? 19.166 1.832 -50.035 1.00 71.22 114 ARG A N 16
ATOM 29457 C CA . ARG A 1 89 ? 18.116 1.966 -49.027 1.00 31.34 114 ARG A CA 16
ATOM 29458 C C . ARG A 1 89 ? 16.756 1.530 -49.570 1.00 14.12 114 ARG A C 16
ATOM 29459 O O . ARG A 1 89 ? 15.939 0.963 -48.846 1.00 21.40 114 ARG A O 16
ATOM 29480 N N . LYS A 1 90 ? 16.523 1.798 -50.845 1.00 71.03 115 LYS A N 16
ATOM 29481 C CA . LYS A 1 90 ? 15.257 1.444 -51.479 1.00 20.44 115 LYS A CA 16
ATOM 29482 C C . LYS A 1 90 ? 15.208 -0.050 -51.782 1.00 61.14 115 LYS A C 16
ATOM 29483 O O . LYS A 1 90 ? 14.242 -0.740 -51.470 1.00 2.12 115 LYS A O 16
ATOM 29502 N N . ASP A 1 91 ? 16.289 -0.524 -52.372 1.00 71.41 116 ASP A N 16
ATOM 29503 C CA . ASP A 1 91 ? 16.326 -1.840 -53.001 1.00 22.01 116 ASP A CA 16
ATOM 29504 C C . ASP A 1 91 ? 16.540 -2.969 -52.000 1.00 31.40 116 ASP A C 16
ATOM 29505 O O . ASP A 1 91 ? 16.159 -4.110 -52.259 1.00 32.21 116 ASP A O 16
ATOM 29514 N N . ALA A 1 92 ? 17.142 -2.649 -50.861 1.00 61.45 117 ALA A N 16
ATOM 29515 C CA . ALA A 1 92 ? 17.500 -3.658 -49.862 1.00 71.34 117 ALA A CA 16
ATOM 29516 C C . ALA A 1 92 ? 16.286 -4.437 -49.353 1.00 41.25 117 ALA A C 16
ATOM 29517 O O . ALA A 1 92 ? 16.363 -5.647 -49.144 1.00 33.11 117 ALA A O 16
ATOM 29524 N N . GLN A 1 93 ? 15.168 -3.744 -49.166 1.00 1.31 118 GLN A N 16
ATOM 29525 C CA . GLN A 1 93 ? 13.974 -4.349 -48.576 1.00 10.21 118 GLN A CA 16
ATOM 29526 C C . GLN A 1 93 ? 13.332 -5.388 -49.503 1.00 3.34 118 GLN A C 16
ATOM 29527 O O . GLN A 1 93 ? 12.539 -6.216 -49.056 1.00 21.43 118 GLN A O 16
ATOM 29541 N N . THR A 1 94 ? 13.666 -5.333 -50.786 1.00 23.34 119 THR A N 16
ATOM 29542 C CA . THR A 1 94 ? 13.109 -6.256 -51.773 1.00 32.53 119 THR A CA 16
ATOM 29543 C C . THR A 1 94 ? 13.359 -7.715 -51.363 1.00 33.34 119 THR A C 16
ATOM 29544 O O . THR A 1 94 ? 12.530 -8.595 -51.584 1.00 13.20 119 THR A O 16
ATOM 29555 N N . CYS A 1 95 ? 14.519 -7.943 -50.761 1.00 60.11 120 CYS A N 16
ATOM 29556 C CA . CYS A 1 95 ? 14.914 -9.258 -50.237 1.00 11.54 120 CYS A CA 16
ATOM 29557 C C . CYS A 1 95 ? 14.133 -9.625 -48.968 1.00 15.35 120 CYS A C 16
ATOM 29558 O O . CYS A 1 95 ? 14.722 -10.132 -48.011 1.00 15.35 120 CYS A O 16
ATOM 29565 N N . ASP A 1 96 ? 12.819 -9.394 -48.956 1.00 21.21 121 ASP A N 16
ATOM 29566 C CA . ASP A 1 96 ? 12.070 -9.403 -47.701 1.00 3.55 121 ASP A CA 16
ATOM 29567 C C . ASP A 1 96 ? 12.024 -10.791 -47.033 1.00 62.42 121 ASP A C 16
ATOM 29568 O O . ASP A 1 96 ? 12.531 -10.941 -45.921 1.00 42.33 121 ASP A O 16
ATOM 29577 N N . LYS A 1 97 ? 11.426 -11.802 -47.661 1.00 10.24 122 LYS A N 16
ATOM 29578 C CA . LYS A 1 97 ? 11.530 -13.154 -47.126 1.00 4.10 122 LYS A CA 16
ATOM 29579 C C . LYS A 1 97 ? 11.882 -14.212 -48.177 1.00 5.34 122 LYS A C 16
ATOM 29580 O O . LYS A 1 97 ? 12.967 -14.794 -48.139 1.00 61.13 122 LYS A O 16
ATOM 29599 N N . LYS A 1 98 ? 10.965 -14.463 -49.118 1.00 71.14 123 LYS A N 16
ATOM 29600 C CA . LYS A 1 98 ? 11.119 -15.582 -50.051 1.00 51.02 123 LYS A CA 16
ATOM 29601 C C . LYS A 1 98 ? 10.861 -15.170 -51.498 1.00 72.42 123 LYS A C 16
ATOM 29602 O O . LYS A 1 98 ? 11.771 -15.144 -52.327 1.00 41.53 123 LYS A O 16
ATOM 29621 N N . TYR A 1 99 ? 9.601 -14.854 -51.788 1.00 21.44 124 TYR A N 16
ATOM 29622 C CA . TYR A 1 99 ? 9.133 -14.637 -53.156 1.00 54.02 124 TYR A CA 16
ATOM 29623 C C . TYR A 1 99 ? 9.927 -13.549 -53.865 1.00 72.12 124 TYR A C 16
ATOM 29624 O O . TYR A 1 99 ? 10.481 -13.772 -54.944 1.00 34.33 124 TYR A O 16
ATOM 29642 N N . GLU A 1 100 ? 9.998 -12.380 -53.254 1.00 0.43 125 GLU A N 16
ATOM 29643 C CA . GLU A 1 100 ? 10.620 -11.239 -53.896 1.00 31.34 125 GLU A CA 16
ATOM 29644 C C . GLU A 1 100 ? 12.136 -11.256 -53.681 1.00 4.13 125 GLU A C 16
ATOM 29645 O O . GLU A 1 100 ? 12.859 -10.411 -54.204 1.00 61.23 125 GLU A O 16
ATOM 29657 N N . SER A 1 101 ? 12.616 -12.244 -52.932 1.00 11.54 126 SER A N 16
ATOM 29658 C CA . SER A 1 101 ? 14.043 -12.382 -52.674 1.00 31.41 126 SER A CA 16
ATOM 29659 C C . SER A 1 101 ? 14.801 -12.650 -53.978 1.00 71.31 126 SER A C 16
ATOM 29660 O O . SER A 1 101 ? 15.787 -11.978 -54.271 1.00 11.23 126 SER A O 16
ATOM 29668 N N . ASP A 1 102 ? 14.338 -13.632 -54.751 1.00 63.31 127 ASP A N 16
ATOM 29669 C CA . ASP A 1 102 ? 14.909 -13.908 -56.074 1.00 72.00 127 ASP A CA 16
ATOM 29670 C C . ASP A 1 102 ? 14.916 -12.660 -56.948 1.00 5.02 127 ASP A C 16
ATOM 29671 O O . ASP A 1 102 ? 15.883 -12.400 -57.667 1.00 53.22 127 ASP A O 16
ATOM 29680 N N . LYS A 1 103 ? 13.833 -11.890 -56.887 1.00 4.04 128 LYS A N 16
ATOM 29681 C CA . LYS A 1 103 ? 13.744 -10.625 -57.618 1.00 31.43 128 LYS A CA 16
ATOM 29682 C C . LYS A 1 103 ? 14.810 -9.654 -57.124 1.00 64.22 128 LYS A C 16
ATOM 29683 O O . LYS A 1 103 ? 15.447 -8.950 -57.904 1.00 34.22 128 LYS A O 16
ATOM 29702 N N . CYS A 1 104 ? 15.005 -9.655 -55.819 1.00 55.52 129 CYS A N 16
ATOM 29703 C CA . CYS A 1 104 ? 15.934 -8.755 -55.160 1.00 22.55 129 CYS A CA 16
ATOM 29704 C C . CYS A 1 104 ? 17.381 -9.127 -55.462 1.00 35.12 129 CYS A C 16
ATOM 29705 O O . CYS A 1 104 ? 18.223 -8.256 -55.633 1.00 53.35 129 CYS A O 16
ATOM 29712 N N . LEU A 1 105 ? 17.651 -10.425 -55.547 1.00 0.44 130 LEU A N 16
ATOM 29713 C CA . LEU A 1 105 ? 19.004 -10.921 -55.768 1.00 71.21 130 LEU A CA 16
ATOM 29714 C C . LEU A 1 105 ? 19.543 -10.354 -57.070 1.00 51.10 130 LEU A C 16
ATOM 29715 O O . LEU A 1 105 ? 20.647 -9.801 -57.120 1.00 41.43 130 LEU A O 16
ATOM 29731 N N . ASN A 1 106 ? 18.749 -10.497 -58.115 1.00 21.42 131 ASN A N 16
ATOM 29732 C CA . ASN A 1 106 ? 19.074 -9.941 -59.418 1.00 54.13 131 ASN A CA 16
ATOM 29733 C C . ASN A 1 106 ? 19.248 -8.428 -59.372 1.00 10.32 131 ASN A C 16
ATOM 29734 O O . ASN A 1 106 ? 20.057 -7.874 -60.113 1.00 33.45 131 ASN A O 16
ATOM 29745 N N . ALA A 1 107 ? 18.516 -7.768 -58.484 1.00 30.00 132 ALA A N 16
ATOM 29746 C CA . ALA A 1 107 ? 18.556 -6.314 -58.415 1.00 30.32 132 ALA A CA 16
ATOM 29747 C C . ALA A 1 107 ? 19.810 -5.866 -57.676 1.00 34.01 132 ALA A C 16
ATOM 29748 O O . ALA A 1 107 ? 20.584 -5.056 -58.170 1.00 2.42 132 ALA A O 16
ATOM 29755 N N . ILE A 1 108 ? 20.001 -6.441 -56.495 1.00 54.02 133 ILE A N 16
ATOM 29756 C CA . ILE A 1 108 ? 21.130 -6.122 -55.627 1.00 31.14 133 ILE A CA 16
ATOM 29757 C C . ILE A 1 108 ? 22.458 -6.130 -56.387 1.00 64.12 133 ILE A C 16
ATOM 29758 O O . ILE A 1 108 ? 23.290 -5.244 -56.190 1.00 14.15 133 ILE A O 16
ATOM 29774 N N . LYS A 1 109 ? 22.650 -7.087 -57.289 1.00 31.00 134 LYS A N 16
ATOM 29775 C CA . LYS A 1 109 ? 23.930 -7.213 -57.971 1.00 70.55 134 LYS A CA 16
ATOM 29776 C C . LYS A 1 109 ? 24.067 -6.176 -59.089 1.00 62.33 134 LYS A C 16
ATOM 29777 O O . LYS A 1 109 ? 25.154 -5.643 -59.316 1.00 4.32 134 LYS A O 16
ATOM 29796 N N . GLU A 1 110 ? 22.960 -5.874 -59.773 1.00 34.31 135 GLU A N 16
ATOM 29797 C CA . GLU A 1 110 ? 22.985 -4.914 -60.875 1.00 43.21 135 GLU A CA 16
ATOM 29798 C C . GLU A 1 110 ? 23.055 -3.486 -60.340 1.00 15.33 135 GLU A C 16
ATOM 29799 O O . GLU A 1 110 ? 23.536 -2.578 -61.019 1.00 33.02 135 GLU A O 16
ATOM 29811 N N . LYS A 1 111 ? 22.576 -3.300 -59.115 1.00 32.03 136 LYS A N 16
ATOM 29812 C CA . LYS A 1 111 ? 22.612 -1.998 -58.462 1.00 4.41 136 LYS A CA 16
ATOM 29813 C C . LYS A 1 111 ? 24.043 -1.604 -58.134 1.00 54.22 136 LYS A C 16
ATOM 29814 O O . LYS A 1 111 ? 24.457 -0.467 -58.353 1.00 14.10 136 LYS A O 16
ATOM 29833 N N . TYR A 1 112 ? 24.807 -2.563 -57.634 1.00 62.31 137 TYR A N 16
ATOM 29834 C CA . TYR A 1 112 ? 26.186 -2.307 -57.244 1.00 71.40 137 TYR A CA 16
ATOM 29835 C C . TYR A 1 112 ? 27.132 -2.717 -58.366 1.00 11.51 137 TYR A C 16
ATOM 29836 O O . TYR A 1 112 ? 28.308 -2.994 -58.136 1.00 65.41 137 TYR A O 16
ATOM 29854 N N . LYS A 1 113 ? 26.606 -2.748 -59.582 1.00 73.32 138 LYS A N 16
ATOM 29855 C CA . LYS A 1 113 ? 27.387 -3.125 -60.752 1.00 41.42 138 LYS A CA 16
ATOM 29856 C C . LYS A 1 113 ? 28.396 -2.027 -61.082 1.00 4.23 138 LYS A C 16
ATOM 29857 O O . LYS A 1 113 ? 28.087 -0.841 -60.959 1.00 14.22 138 LYS A O 16
ATOM 29876 N N . PRO A 1 114 ? 29.615 -2.400 -61.504 1.00 54.31 139 PRO A N 16
ATOM 29877 C CA . PRO A 1 114 ? 30.654 -1.448 -61.896 1.00 74.34 139 PRO A CA 16
ATOM 29878 C C . PRO A 1 114 ? 30.394 -0.894 -63.295 1.00 51.33 139 PRO A C 16
ATOM 29879 O O . PRO A 1 114 ? 31.242 -0.985 -64.185 1.00 54.13 139 PRO A O 16
ATOM 29890 N N . VAL A 1 115 ? 29.216 -0.308 -63.471 1.00 73.10 140 VAL A N 16
ATOM 29891 C CA . VAL A 1 115 ? 28.771 0.164 -64.775 1.00 73.14 140 VAL A CA 16
ATOM 29892 C C . VAL A 1 115 ? 29.589 1.368 -65.228 1.00 43.51 140 VAL A C 16
ATOM 29893 O O . VAL A 1 115 ? 29.711 1.636 -66.424 1.00 74.11 140 VAL A O 16
ATOM 29906 N N . VAL A 1 116 ? 30.146 2.086 -64.263 1.00 14.22 141 VAL A N 16
ATOM 29907 C CA . VAL A 1 116 ? 30.967 3.251 -64.554 1.00 14.43 141 VAL A CA 16
ATOM 29908 C C . VAL A 1 116 ? 32.252 2.829 -65.260 1.00 74.32 141 VAL A C 16
ATOM 29909 O O . VAL A 1 116 ? 32.911 1.871 -64.852 1.00 73.22 141 VAL A O 16
ATOM 29922 N N . ASP A 1 117 ? 32.596 3.541 -66.325 1.00 21.52 142 ASP A N 16
ATOM 29923 C CA . ASP A 1 117 ? 33.786 3.229 -67.108 1.00 0.43 142 ASP A CA 16
ATOM 29924 C C . ASP A 1 117 ? 35.047 3.658 -66.349 1.00 74.41 142 ASP A C 16
ATOM 29925 O O . ASP A 1 117 ? 34.956 4.409 -65.375 1.00 62.40 142 ASP A O 16
ATOM 29934 N N . PRO A 1 118 ? 36.231 3.157 -66.763 1.00 21.20 143 PRO A N 16
ATOM 29935 C CA . PRO A 1 118 ? 37.513 3.469 -66.109 1.00 63.54 143 PRO A CA 16
ATOM 29936 C C . PRO A 1 118 ? 37.702 4.958 -65.815 1.00 3.01 143 PRO A C 16
ATOM 29937 O O . PRO A 1 118 ? 37.242 5.821 -66.565 1.00 3.33 143 PRO A O 16
ATOM 29948 N N . ASN A 1 119 ? 38.385 5.246 -64.711 1.00 1.31 144 ASN A N 16
ATOM 29949 C CA . ASN A 1 119 ? 38.639 6.622 -64.293 1.00 0.32 144 ASN A CA 16
ATOM 29950 C C . ASN A 1 119 ? 39.505 7.341 -65.322 1.00 62.41 144 ASN A C 16
ATOM 29951 O O . ASN A 1 119 ? 40.285 6.702 -66.032 1.00 53.21 144 ASN A O 16
ATOM 29962 N N . PRO A 1 120 ? 39.364 8.672 -65.430 1.00 50.21 145 PRO A N 16
ATOM 29963 C CA . PRO A 1 120 ? 40.183 9.485 -66.338 1.00 11.55 145 PRO A CA 16
ATOM 29964 C C . PRO A 1 120 ? 41.679 9.299 -66.081 1.00 54.21 145 PRO A C 16
ATOM 29965 O O . PRO A 1 120 ? 42.106 9.135 -64.936 1.00 44.01 145 PRO A O 16
ATOM 29976 N N . PRO A 1 121 ? 42.489 9.306 -67.148 1.00 11.20 146 PRO A N 16
ATOM 29977 C CA . PRO A 1 121 ? 43.935 9.086 -67.043 1.00 51.23 146 PRO A CA 16
ATOM 29978 C C . PRO A 1 121 ? 44.663 10.252 -66.377 1.00 72.31 146 PRO A C 16
ATOM 29979 O O . PRO A 1 121 ? 44.129 11.356 -66.274 1.00 72.30 146 PRO A O 16
ATOM 29990 N N . ALA A 1 122 ? 45.885 10.002 -65.940 1.00 60.04 147 ALA A N 16
ATOM 29991 C CA . ALA A 1 122 ? 46.702 11.034 -65.329 1.00 54.31 147 ALA A CA 16
ATOM 29992 C C . ALA A 1 122 ? 47.875 11.364 -66.237 1.00 62.51 147 ALA A C 16
ATOM 29993 O O . ALA A 1 122 ? 49.005 10.927 -65.944 1.00 36.62 147 ALA A O 16
ATOM 30001 N N . ALA A 1 1 ? -10.128 -0.663 -45.028 1.00 34.13 26 ALA A N 17
ATOM 30002 C CA . ALA A 1 1 ? -9.741 -1.891 -44.298 1.00 14.33 26 ALA A CA 17
ATOM 30003 C C . ALA A 1 1 ? -10.156 -1.806 -42.835 1.00 42.44 26 ALA A C 17
ATOM 30004 O O . ALA A 1 1 ? -9.518 -1.117 -42.038 1.00 42.15 26 ALA A O 17
ATOM 30013 N N . ASP A 1 2 ? -11.233 -2.496 -42.489 1.00 30.41 27 ASP A N 17
ATOM 30014 C CA . ASP A 1 2 ? -11.725 -2.508 -41.117 1.00 31.02 27 ASP A CA 17
ATOM 30015 C C . ASP A 1 2 ? -11.138 -3.680 -40.349 1.00 34.40 27 ASP A C 17
ATOM 30016 O O . ASP A 1 2 ? -11.357 -4.840 -40.706 1.00 3.22 27 ASP A O 17
ATOM 30025 N N . VAL A 1 3 ? -10.383 -3.375 -39.307 1.00 35.53 28 VAL A N 17
ATOM 30026 C CA . VAL A 1 3 ? -9.801 -4.402 -38.461 1.00 50.22 28 VAL A CA 17
ATOM 30027 C C . VAL A 1 3 ? -9.221 -3.785 -37.191 1.00 11.02 28 VAL A C 17
ATOM 30028 O O . VAL A 1 3 ? -8.487 -2.800 -37.242 1.00 3.30 28 VAL A O 17
ATOM 30041 N N . PHE A 1 4 ? -9.586 -4.340 -36.050 1.00 53.22 29 PHE A N 17
ATOM 30042 C CA . PHE A 1 4 ? -9.056 -3.878 -34.782 1.00 50.42 29 PHE A CA 17
ATOM 30043 C C . PHE A 1 4 ? -7.993 -4.836 -34.281 1.00 20.43 29 PHE A C 17
ATOM 30044 O O . PHE A 1 4 ? -8.241 -6.036 -34.143 1.00 43.42 29 PHE A O 17
ATOM 30061 N N . ASP A 1 5 ? -6.815 -4.302 -34.025 1.00 62.11 30 ASP A N 17
ATOM 30062 C CA . ASP A 1 5 ? -5.712 -5.099 -33.513 1.00 21.32 30 ASP A CA 17
ATOM 30063 C C . ASP A 1 5 ? -6.014 -5.560 -32.094 1.00 71.41 30 ASP A C 17
ATOM 30064 O O . ASP A 1 5 ? -6.352 -4.742 -31.235 1.00 62.01 30 ASP A O 17
ATOM 30073 N N . PRO A 1 6 ? -5.930 -6.876 -31.843 1.00 62.20 31 PRO A N 17
ATOM 30074 C CA . PRO A 1 6 ? -6.186 -7.448 -30.520 1.00 10.45 31 PRO A CA 17
ATOM 30075 C C . PRO A 1 6 ? -5.345 -6.782 -29.437 1.00 51.21 31 PRO A C 17
ATOM 30076 O O . PRO A 1 6 ? -4.116 -6.745 -29.529 1.00 50.32 31 PRO A O 17
ATOM 30087 N N . PRO A 1 7 ? -6.011 -6.237 -28.408 1.00 50.45 32 PRO A N 17
ATOM 30088 C CA . PRO A 1 7 ? -5.351 -5.539 -27.301 1.00 40.30 32 PRO A CA 17
ATOM 30089 C C . PRO A 1 7 ? -4.260 -6.383 -26.648 1.00 41.53 32 PRO A C 17
ATOM 30090 O O . PRO A 1 7 ? -4.416 -7.591 -26.462 1.00 70.52 32 PRO A O 17
ATOM 30101 N N . THR A 1 8 ? -3.149 -5.746 -26.323 1.00 13.02 33 THR A N 17
ATOM 30102 C CA . THR A 1 8 ? -2.022 -6.427 -25.712 1.00 50.32 33 THR A CA 17
ATOM 30103 C C . THR A 1 8 ? -1.282 -5.465 -24.784 1.00 3.41 33 THR A C 17
ATOM 30104 O O . THR A 1 8 ? -1.334 -4.253 -24.985 1.00 62.30 33 THR A O 17
ATOM 30115 N N . GLN A 1 9 ? -0.613 -5.995 -23.767 1.00 45.14 34 GLN A N 17
ATOM 30116 C CA . GLN A 1 9 ? 0.204 -5.170 -22.890 1.00 61.35 34 GLN A CA 17
ATOM 30117 C C . GLN A 1 9 ? 1.629 -5.101 -23.436 1.00 64.22 34 GLN A C 17
ATOM 30118 O O . GLN A 1 9 ? 2.416 -6.039 -23.308 1.00 3.31 34 GLN A O 17
ATOM 30132 N N . TYR A 1 10 ? 1.952 -3.989 -24.068 1.00 54.35 35 TYR A N 17
ATOM 30133 C CA . TYR A 1 10 ? 3.209 -3.867 -24.782 1.00 2.42 35 TYR A CA 17
ATOM 30134 C C . TYR A 1 10 ? 3.939 -2.579 -24.421 1.00 74.53 35 TYR A C 17
ATOM 30135 O O . TYR A 1 10 ? 3.320 -1.553 -24.142 1.00 54.20 35 TYR A O 17
ATOM 30153 N N . GLY A 1 11 ? 5.258 -2.657 -24.419 1.00 12.31 36 GLY A N 17
ATOM 30154 C CA . GLY A 1 11 ? 6.088 -1.477 -24.301 1.00 61.20 36 GLY A CA 17
ATOM 30155 C C . GLY A 1 11 ? 7.030 -1.389 -25.476 1.00 33.41 36 GLY A C 17
ATOM 30156 O O . GLY A 1 11 ? 8.095 -0.775 -25.403 1.00 51.14 36 GLY A O 17
ATOM 30160 N N . TYR A 1 12 ? 6.622 -2.029 -26.560 1.00 31.35 37 TYR A N 17
ATOM 30161 C CA . TYR A 1 12 ? 7.426 -2.147 -27.760 1.00 51.40 37 TYR A CA 17
ATOM 30162 C C . TYR A 1 12 ? 6.526 -1.972 -28.974 1.00 71.02 37 TYR A C 17
ATOM 30163 O O . TYR A 1 12 ? 5.312 -1.812 -28.828 1.00 32.12 37 TYR A O 17
ATOM 30181 N N . ASP A 1 13 ? 7.104 -1.992 -30.160 1.00 43.01 38 ASP A N 17
ATOM 30182 C CA . ASP A 1 13 ? 6.327 -1.808 -31.381 1.00 25.05 38 ASP A CA 17
ATOM 30183 C C . ASP A 1 13 ? 5.529 -3.064 -31.716 1.00 25.55 38 ASP A C 17
ATOM 30184 O O . ASP A 1 13 ? 6.022 -3.971 -32.389 1.00 71.13 38 ASP A O 17
ATOM 30193 N N . GLY A 1 14 ? 4.310 -3.127 -31.200 1.00 35.22 39 GLY A N 17
ATOM 30194 C CA . GLY A 1 14 ? 3.422 -4.221 -31.528 1.00 45.05 39 GLY A CA 17
ATOM 30195 C C . GLY A 1 14 ? 3.074 -5.073 -30.324 1.00 63.01 39 GLY A C 17
ATOM 30196 O O . GLY A 1 14 ? 2.288 -4.665 -29.468 1.00 25.50 39 GLY A O 17
ATOM 30200 N N . LYS A 1 15 ? 3.673 -6.251 -30.255 1.00 74.34 40 LYS A N 17
ATOM 30201 C CA . LYS A 1 15 ? 3.400 -7.219 -29.197 1.00 75.45 40 LYS A CA 17
ATOM 30202 C C . LYS A 1 15 ? 4.715 -7.805 -28.701 1.00 44.23 40 LYS A C 17
ATOM 30203 O O . LYS A 1 15 ? 5.761 -7.573 -29.311 1.00 73.02 40 LYS A O 17
ATOM 30222 N N . PRO A 1 16 ? 4.695 -8.546 -27.580 1.00 13.13 41 PRO A N 17
ATOM 30223 C CA . PRO A 1 16 ? 5.856 -9.314 -27.140 1.00 2.02 41 PRO A CA 17
ATOM 30224 C C . PRO A 1 16 ? 6.266 -10.334 -28.198 1.00 52.31 41 PRO A C 17
ATOM 30225 O O . PRO A 1 16 ? 5.409 -10.968 -28.821 1.00 33.01 41 PRO A O 17
ATOM 30236 N N . LEU A 1 17 ? 7.570 -10.480 -28.401 1.00 73.44 42 LEU A N 17
ATOM 30237 C CA . LEU A 1 17 ? 8.099 -11.370 -29.433 1.00 62.14 42 LEU A CA 17
ATOM 30238 C C . LEU A 1 17 ? 7.578 -12.792 -29.251 1.00 73.22 42 LEU A C 17
ATOM 30239 O O . LEU A 1 17 ? 7.938 -13.478 -28.292 1.00 42.12 42 LEU A O 17
ATOM 30255 N N . ASP A 1 18 ? 6.706 -13.215 -30.156 1.00 22.54 43 ASP A N 17
ATOM 30256 C CA . ASP A 1 18 ? 6.142 -14.555 -30.105 1.00 1.20 43 ASP A CA 17
ATOM 30257 C C . ASP A 1 18 ? 5.909 -15.085 -31.523 1.00 4.33 43 ASP A C 17
ATOM 30258 O O . ASP A 1 18 ? 6.313 -14.452 -32.501 1.00 13.44 43 ASP A O 17
ATOM 30267 N N . ALA A 1 19 ? 5.234 -16.226 -31.624 1.00 42.12 44 ALA A N 17
ATOM 30268 C CA . ALA A 1 19 ? 5.022 -16.909 -32.897 1.00 54.44 44 ALA A CA 17
ATOM 30269 C C . ALA A 1 19 ? 4.099 -16.118 -33.818 1.00 74.53 44 ALA A C 17
ATOM 30270 O O . ALA A 1 19 ? 4.102 -16.319 -35.033 1.00 63.11 44 ALA A O 17
ATOM 30277 N N . SER A 1 20 ? 3.298 -15.239 -33.229 1.00 63.35 45 SER A N 17
ATOM 30278 C CA . SER A 1 20 ? 2.328 -14.439 -33.971 1.00 14.25 45 SER A CA 17
ATOM 30279 C C . SER A 1 20 ? 2.979 -13.682 -35.132 1.00 35.43 45 SER A C 17
ATOM 30280 O O . SER A 1 20 ? 2.416 -13.599 -36.226 1.00 41.12 45 SER A O 17
ATOM 30288 N N . PHE A 1 21 ? 4.174 -13.155 -34.901 1.00 40.31 46 PHE A N 17
ATOM 30289 C CA . PHE A 1 21 ? 4.897 -12.415 -35.928 1.00 53.54 46 PHE A CA 17
ATOM 30290 C C . PHE A 1 21 ? 5.416 -13.354 -37.012 1.00 42.45 46 PHE A C 17
ATOM 30291 O O . PHE A 1 21 ? 5.543 -12.976 -38.177 1.00 44.11 46 PHE A O 17
ATOM 30308 N N . CYS A 1 22 ? 5.680 -14.590 -36.624 1.00 15.24 47 CYS A N 17
ATOM 30309 C CA . CYS A 1 22 ? 6.315 -15.553 -37.507 1.00 22.44 47 CYS A CA 17
ATOM 30310 C C . CYS A 1 22 ? 5.296 -16.315 -38.355 1.00 45.45 47 CYS A C 17
ATOM 30311 O O . CYS A 1 22 ? 5.671 -17.176 -39.153 1.00 70.34 47 CYS A O 17
ATOM 30318 N N . ARG A 1 23 ? 4.016 -15.994 -38.196 1.00 41.14 48 ARG A N 17
ATOM 30319 C CA . ARG A 1 23 ? 2.966 -16.646 -38.977 1.00 25.55 48 ARG A CA 17
ATOM 30320 C C . ARG A 1 23 ? 3.157 -16.360 -40.460 1.00 43.41 48 ARG A C 17
ATOM 30321 O O . ARG A 1 23 ? 3.005 -17.244 -41.304 1.00 55.35 48 ARG A O 17
ATOM 30342 N N . THR A 1 24 ? 3.509 -15.117 -40.756 1.00 32.23 49 THR A N 17
ATOM 30343 C CA . THR A 1 24 ? 3.678 -14.661 -42.124 1.00 61.51 49 THR A CA 17
ATOM 30344 C C . THR A 1 24 ? 4.982 -15.188 -42.726 1.00 62.32 49 THR A C 17
ATOM 30345 O O . THR A 1 24 ? 5.193 -15.124 -43.939 1.00 24.42 49 THR A O 17
ATOM 30356 N N . ALA A 1 25 ? 5.857 -15.706 -41.872 1.00 11.32 50 ALA A N 17
ATOM 30357 C CA . ALA A 1 25 ? 7.129 -16.250 -42.325 1.00 20.24 50 ALA A CA 17
ATOM 30358 C C . ALA A 1 25 ? 6.926 -17.596 -43.007 1.00 43.23 50 ALA A C 17
ATOM 30359 O O . ALA A 1 25 ? 7.553 -17.884 -44.026 1.00 53.21 50 ALA A O 17
ATOM 30366 N N . GLY A 1 26 ? 6.049 -18.415 -42.432 1.00 4.43 51 GLY A N 17
ATOM 30367 C CA . GLY A 1 26 ? 5.735 -19.710 -43.012 1.00 15.01 51 GLY A CA 17
ATOM 30368 C C . GLY A 1 26 ? 6.870 -20.711 -42.884 1.00 15.53 51 GLY A C 17
ATOM 30369 O O . GLY A 1 26 ? 6.825 -21.610 -42.044 1.00 42.35 51 GLY A O 17
ATOM 30373 N N . SER A 1 27 ? 7.903 -20.526 -43.697 1.00 65.24 52 SER A N 17
ATOM 30374 C CA . SER A 1 27 ? 9.041 -21.438 -43.747 1.00 44.04 52 SER A CA 17
ATOM 30375 C C . SER A 1 27 ? 9.869 -21.377 -42.457 1.00 61.31 52 SER A C 17
ATOM 30376 O O . SER A 1 27 ? 10.800 -22.161 -42.266 1.00 31.23 52 SER A O 17
ATOM 30384 N N . ARG A 1 28 ? 9.528 -20.437 -41.582 1.00 64.23 53 ARG A N 17
ATOM 30385 C CA . ARG A 1 28 ? 10.232 -20.269 -40.318 1.00 13.04 53 ARG A CA 17
ATOM 30386 C C . ARG A 1 28 ? 9.239 -20.221 -39.156 1.00 42.04 53 ARG A C 17
ATOM 30387 O O . ARG A 1 28 ? 9.603 -19.883 -38.028 1.00 11.51 53 ARG A O 17
ATOM 30408 N N . GLU A 1 29 ? 7.983 -20.570 -39.435 1.00 42.54 54 GLU A N 17
ATOM 30409 C CA . GLU A 1 29 ? 6.932 -20.532 -38.420 1.00 3.25 54 GLU A CA 17
ATOM 30410 C C . GLU A 1 29 ? 7.137 -21.634 -37.383 1.00 42.23 54 GLU A C 17
ATOM 30411 O O . GLU A 1 29 ? 7.039 -21.391 -36.180 1.00 21.31 54 GLU A O 17
ATOM 30423 N N . LYS A 1 30 ? 7.445 -22.838 -37.859 1.00 32.10 55 LYS A N 17
ATOM 30424 C CA . LYS A 1 30 ? 7.624 -23.993 -36.984 1.00 31.11 55 LYS A CA 17
ATOM 30425 C C . LYS A 1 30 ? 8.831 -23.780 -36.088 1.00 0.35 55 LYS A C 17
ATOM 30426 O O . LYS A 1 30 ? 8.810 -24.108 -34.900 1.00 42.20 55 LYS A O 17
ATOM 30445 N N . ASP A 1 31 ? 9.880 -23.225 -36.677 1.00 14.13 56 ASP A N 17
ATOM 30446 C CA . ASP A 1 31 ? 11.089 -22.878 -35.944 1.00 21.43 56 ASP A CA 17
ATOM 30447 C C . ASP A 1 31 ? 10.757 -21.888 -34.847 1.00 32.30 56 ASP A C 17
ATOM 30448 O O . ASP A 1 31 ? 11.082 -22.097 -33.680 1.00 12.13 56 ASP A O 17
ATOM 30457 N N . CYS A 1 32 ? 10.081 -20.821 -35.242 1.00 35.34 57 CYS A N 17
ATOM 30458 C CA . CYS A 1 32 ? 9.744 -19.737 -34.338 1.00 41.32 57 CYS A CA 17
ATOM 30459 C C . CYS A 1 32 ? 8.854 -20.220 -33.198 1.00 5.02 57 CYS A C 17
ATOM 30460 O O . CYS A 1 32 ? 9.122 -19.930 -32.035 1.00 1.22 57 CYS A O 17
ATOM 30467 N N . ARG A 1 33 ? 7.824 -21.000 -33.516 1.00 11.43 58 ARG A N 17
ATOM 30468 C CA . ARG A 1 33 ? 6.869 -21.417 -32.499 1.00 40.30 58 ARG A CA 17
ATOM 30469 C C . ARG A 1 33 ? 7.529 -22.356 -31.491 1.00 33.12 58 ARG A C 17
ATOM 30470 O O . ARG A 1 33 ? 7.202 -22.335 -30.310 1.00 4.21 58 ARG A O 17
ATOM 30491 N N . LYS A 1 34 ? 8.474 -23.161 -31.953 1.00 24.24 59 LYS A N 17
ATOM 30492 C CA . LYS A 1 34 ? 9.158 -24.102 -31.078 1.00 20.14 59 LYS A CA 17
ATOM 30493 C C . LYS A 1 34 ? 10.180 -23.363 -30.216 1.00 72.22 59 LYS A C 17
ATOM 30494 O O . LYS A 1 34 ? 10.206 -23.517 -28.996 1.00 33.23 59 LYS A O 17
ATOM 30513 N N . ASP A 1 35 ? 10.988 -22.532 -30.862 1.00 54.24 60 ASP A N 17
ATOM 30514 C CA . ASP A 1 35 ? 12.117 -21.878 -30.205 1.00 11.30 60 ASP A CA 17
ATOM 30515 C C . ASP A 1 35 ? 11.653 -20.833 -29.193 1.00 60.05 60 ASP A C 17
ATOM 30516 O O . ASP A 1 35 ? 12.200 -20.741 -28.094 1.00 12.55 60 ASP A O 17
ATOM 30525 N N . VAL A 1 36 ? 10.631 -20.065 -29.553 1.00 72.15 61 VAL A N 17
ATOM 30526 C CA . VAL A 1 36 ? 10.167 -18.974 -28.704 1.00 40.41 61 VAL A CA 17
ATOM 30527 C C . VAL A 1 36 ? 9.423 -19.489 -27.474 1.00 44.33 61 VAL A C 17
ATOM 30528 O O . VAL A 1 36 ? 9.579 -18.944 -26.382 1.00 45.41 61 VAL A O 17
ATOM 30541 N N . GLN A 1 37 ? 8.633 -20.546 -27.632 1.00 44.02 62 GLN A N 17
ATOM 30542 C CA . GLN A 1 37 ? 7.860 -21.067 -26.507 1.00 44.52 62 GLN A CA 17
ATOM 30543 C C . GLN A 1 37 ? 8.767 -21.810 -25.534 1.00 33.35 62 GLN A C 17
ATOM 30544 O O . GLN A 1 37 ? 8.495 -21.863 -24.333 1.00 75.23 62 GLN A O 17
ATOM 30558 N N . ALA A 1 38 ? 9.852 -22.369 -26.058 1.00 41.21 63 ALA A N 17
ATOM 30559 C CA . ALA A 1 38 ? 10.861 -23.014 -25.227 1.00 70.21 63 ALA A CA 17
ATOM 30560 C C . ALA A 1 38 ? 11.679 -21.967 -24.476 1.00 51.43 63 ALA A C 17
ATOM 30561 O O . ALA A 1 38 ? 12.428 -22.285 -23.553 1.00 23.15 63 ALA A O 17
ATOM 30568 N N . CYS A 1 39 ? 11.523 -20.717 -24.884 1.00 62.14 64 CYS A N 17
ATOM 30569 C CA . CYS A 1 39 ? 12.215 -19.609 -24.255 1.00 71.21 64 CYS A CA 17
ATOM 30570 C C . CYS A 1 39 ? 11.274 -18.903 -23.282 1.00 41.24 64 CYS A C 17
ATOM 30571 O O . CYS A 1 39 ? 10.392 -18.150 -23.695 1.00 62.42 64 CYS A O 17
ATOM 30578 N N . ASP A 1 40 ? 11.443 -19.176 -21.996 1.00 21.43 65 ASP A N 17
ATOM 30579 C CA . ASP A 1 40 ? 10.544 -18.640 -20.979 1.00 52.40 65 ASP A CA 17
ATOM 30580 C C . ASP A 1 40 ? 10.772 -17.158 -20.755 1.00 25.14 65 ASP A C 17
ATOM 30581 O O . ASP A 1 40 ? 9.836 -16.361 -20.825 1.00 4.02 65 ASP A O 17
ATOM 30590 N N . LYS A 1 41 ? 12.014 -16.775 -20.509 1.00 71.40 66 LYS A N 17
ATOM 30591 C CA . LYS A 1 41 ? 12.323 -15.386 -20.232 1.00 54.10 66 LYS A CA 17
ATOM 30592 C C . LYS A 1 41 ? 12.608 -14.657 -21.532 1.00 23.44 66 LYS A C 17
ATOM 30593 O O . LYS A 1 41 ? 13.762 -14.552 -21.951 1.00 0.14 66 LYS A O 17
ATOM 30612 N N . LYS A 1 42 ? 11.560 -14.178 -22.189 1.00 73.02 67 LYS A N 17
ATOM 30613 C CA . LYS A 1 42 ? 11.721 -13.454 -23.441 1.00 4.13 67 LYS A CA 17
ATOM 30614 C C . LYS A 1 42 ? 11.987 -11.975 -23.169 1.00 53.33 67 LYS A C 17
ATOM 30615 O O . LYS A 1 42 ? 12.285 -11.209 -24.082 1.00 63.30 67 LYS A O 17
ATOM 30634 N N . TYR A 1 43 ? 11.869 -11.583 -21.905 1.00 62.41 68 TYR A N 17
ATOM 30635 C CA . TYR A 1 43 ? 12.175 -10.224 -21.482 1.00 11.31 68 TYR A CA 17
ATOM 30636 C C . TYR A 1 43 ? 12.765 -10.253 -20.079 1.00 1.43 68 TYR A C 17
ATOM 30637 O O . TYR A 1 43 ? 12.320 -11.027 -19.227 1.00 25.33 68 TYR A O 17
ATOM 30655 N N . ASP A 1 44 ? 13.774 -9.433 -19.855 1.00 40.21 69 ASP A N 17
ATOM 30656 C CA . ASP A 1 44 ? 14.443 -9.397 -18.560 1.00 40.40 69 ASP A CA 17
ATOM 30657 C C . ASP A 1 44 ? 13.736 -8.420 -17.621 1.00 54.34 69 ASP A C 17
ATOM 30658 O O . ASP A 1 44 ? 12.774 -7.751 -18.006 1.00 12.15 69 ASP A O 17
ATOM 30667 N N . ASP A 1 45 ? 14.234 -8.333 -16.396 1.00 63.45 70 ASP A N 17
ATOM 30668 C CA . ASP A 1 45 ? 13.592 -7.534 -15.353 1.00 51.23 70 ASP A CA 17
ATOM 30669 C C . ASP A 1 45 ? 13.736 -6.041 -15.625 1.00 75.42 70 ASP A C 17
ATOM 30670 O O . ASP A 1 45 ? 12.997 -5.225 -15.073 1.00 72.24 70 ASP A O 17
ATOM 30679 N N . GLN A 1 46 ? 14.677 -5.688 -16.485 1.00 61.34 71 GLN A N 17
ATOM 30680 C CA . GLN A 1 46 ? 14.906 -4.294 -16.834 1.00 31.33 71 GLN A CA 17
ATOM 30681 C C . GLN A 1 46 ? 14.083 -3.892 -18.055 1.00 2.55 71 GLN A C 17
ATOM 30682 O O . GLN A 1 46 ? 14.023 -2.717 -18.412 1.00 43.41 71 GLN A O 17
ATOM 30696 N N . GLY A 1 47 ? 13.447 -4.870 -18.688 1.00 43.04 72 GLY A N 17
ATOM 30697 C CA . GLY A 1 47 ? 12.589 -4.588 -19.825 1.00 63.33 72 GLY A CA 17
ATOM 30698 C C . GLY A 1 47 ? 13.327 -4.637 -21.149 1.00 4.13 72 GLY A C 17
ATOM 30699 O O . GLY A 1 47 ? 12.942 -3.962 -22.109 1.00 1.34 72 GLY A O 17
ATOM 30703 N N . ARG A 1 48 ? 14.396 -5.415 -21.195 1.00 4.50 73 ARG A N 17
ATOM 30704 C CA . ARG A 1 48 ? 15.167 -5.604 -22.413 1.00 51.10 73 ARG A CA 17
ATOM 30705 C C . ARG A 1 48 ? 15.118 -7.074 -22.811 1.00 44.23 73 ARG A C 17
ATOM 30706 O O . ARG A 1 48 ? 14.664 -7.915 -22.030 1.00 35.40 73 ARG A O 17
ATOM 30727 N N . GLU A 1 49 ? 15.556 -7.387 -24.021 1.00 41.23 74 GLU A N 17
ATOM 30728 C CA . GLU A 1 49 ? 15.584 -8.767 -24.481 1.00 53.43 74 GLU A CA 17
ATOM 30729 C C . GLU A 1 49 ? 16.736 -9.527 -23.831 1.00 34.35 74 GLU A C 17
ATOM 30730 O O . GLU A 1 49 ? 17.809 -8.967 -23.587 1.00 10.42 74 GLU A O 17
ATOM 30742 N N . THR A 1 50 ? 16.508 -10.800 -23.545 1.00 3.44 75 THR A N 17
ATOM 30743 C CA . THR A 1 50 ? 17.543 -11.664 -23.005 1.00 3.51 75 THR A CA 17
ATOM 30744 C C . THR A 1 50 ? 18.442 -12.168 -24.132 1.00 62.50 75 THR A C 17
ATOM 30745 O O . THR A 1 50 ? 18.268 -11.780 -25.287 1.00 24.54 75 THR A O 17
ATOM 30756 N N . ALA A 1 51 ? 19.402 -13.026 -23.806 1.00 53.13 76 ALA A N 17
ATOM 30757 C CA . ALA A 1 51 ? 20.280 -13.592 -24.823 1.00 65.44 76 ALA A CA 17
ATOM 30758 C C . ALA A 1 51 ? 19.469 -14.441 -25.797 1.00 70.04 76 ALA A C 17
ATOM 30759 O O . ALA A 1 51 ? 19.623 -14.341 -27.018 1.00 55.52 76 ALA A O 17
ATOM 30766 N N . CYS A 1 52 ? 18.595 -15.263 -25.241 1.00 64.32 77 CYS A N 17
ATOM 30767 C CA . CYS A 1 52 ? 17.709 -16.103 -26.025 1.00 33.44 77 CYS A CA 17
ATOM 30768 C C . CYS A 1 52 ? 16.718 -15.253 -26.815 1.00 31.32 77 CYS A C 17
ATOM 30769 O O . CYS A 1 52 ? 16.540 -15.445 -28.018 1.00 64.50 77 CYS A O 17
ATOM 30776 N N . ALA A 1 53 ? 16.098 -14.293 -26.135 1.00 20.40 78 ALA A N 17
ATOM 30777 C CA . ALA A 1 53 ? 15.105 -13.422 -26.758 1.00 24.31 78 ALA A CA 17
ATOM 30778 C C . ALA A 1 53 ? 15.700 -12.568 -27.872 1.00 54.35 78 ALA A C 17
ATOM 30779 O O . ALA A 1 53 ? 15.014 -12.239 -28.843 1.00 35.12 78 ALA A O 17
ATOM 30786 N N . LYS A 1 54 ? 16.974 -12.222 -27.754 1.00 61.22 79 LYS A N 17
ATOM 30787 C CA . LYS A 1 54 ? 17.595 -11.353 -28.738 1.00 31.23 79 LYS A CA 17
ATOM 30788 C C . LYS A 1 54 ? 17.973 -12.177 -29.959 1.00 35.22 79 LYS A C 17
ATOM 30789 O O . LYS A 1 54 ? 18.088 -11.664 -31.070 1.00 62.42 79 LYS A O 17
ATOM 30808 N N . GLY A 1 55 ? 18.146 -13.472 -29.741 1.00 20.51 80 GLY A N 17
ATOM 30809 C CA . GLY A 1 55 ? 18.392 -14.376 -30.837 1.00 62.52 80 GLY A CA 17
ATOM 30810 C C . GLY A 1 55 ? 17.209 -14.447 -31.776 1.00 42.53 80 GLY A C 17
ATOM 30811 O O . GLY A 1 55 ? 17.379 -14.612 -32.979 1.00 63.22 80 GLY A O 17
ATOM 30815 N N . ILE A 1 56 ? 16.009 -14.261 -31.233 1.00 4.50 81 ILE A N 17
ATOM 30816 C CA . ILE A 1 56 ? 14.783 -14.393 -32.007 1.00 13.51 81 ILE A CA 17
ATOM 30817 C C . ILE A 1 56 ? 14.650 -13.249 -33.010 1.00 40.10 81 ILE A C 17
ATOM 30818 O O . ILE A 1 56 ? 14.421 -13.472 -34.203 1.00 4.21 81 ILE A O 17
ATOM 30834 N N . ARG A 1 57 ? 14.822 -12.026 -32.518 1.00 63.31 82 ARG A N 17
ATOM 30835 C CA . ARG A 1 57 ? 14.736 -10.830 -33.358 1.00 10.31 82 ARG A CA 17
ATOM 30836 C C . ARG A 1 57 ? 15.776 -10.846 -34.480 1.00 73.10 82 ARG A C 17
ATOM 30837 O O . ARG A 1 57 ? 15.583 -10.212 -35.521 1.00 40.14 82 ARG A O 17
ATOM 30858 N N . GLU A 1 58 ? 16.876 -11.558 -34.265 1.00 32.21 83 GLU A N 17
ATOM 30859 C CA . GLU A 1 58 ? 17.923 -11.660 -35.274 1.00 11.10 83 GLU A CA 17
ATOM 30860 C C . GLU A 1 58 ? 17.657 -12.814 -36.244 1.00 62.24 83 GLU A C 17
ATOM 30861 O O . GLU A 1 58 ? 17.838 -12.663 -37.451 1.00 13.00 83 GLU A O 17
ATOM 30873 N N . LYS A 1 59 ? 17.213 -13.955 -35.714 1.00 53.11 84 LYS A N 17
ATOM 30874 C CA . LYS A 1 59 ? 16.931 -15.133 -36.540 1.00 33.24 84 LYS A CA 17
ATOM 30875 C C . LYS A 1 59 ? 15.848 -14.850 -37.569 1.00 41.00 84 LYS A C 17
ATOM 30876 O O . LYS A 1 59 ? 16.034 -15.063 -38.766 1.00 53.01 84 LYS A O 17
ATOM 30895 N N . TYR A 1 60 ? 14.712 -14.372 -37.087 1.00 44.32 85 TYR A N 17
ATOM 30896 C CA . TYR A 1 60 ? 13.518 -14.259 -37.909 1.00 52.33 85 TYR A CA 17
ATOM 30897 C C . TYR A 1 60 ? 13.307 -12.822 -38.367 1.00 51.20 85 TYR A C 17
ATOM 30898 O O . TYR A 1 60 ? 12.177 -12.374 -38.548 1.00 51.52 85 TYR A O 17
ATOM 30916 N N . LYS A 1 61 ? 14.410 -12.116 -38.563 1.00 24.41 86 LYS A N 17
ATOM 30917 C CA . LYS A 1 61 ? 14.374 -10.721 -38.982 1.00 53.45 86 LYS A CA 17
ATOM 30918 C C . LYS A 1 61 ? 13.783 -10.595 -40.393 1.00 33.15 86 LYS A C 17
ATOM 30919 O O . LYS A 1 61 ? 14.332 -11.139 -41.354 1.00 3.24 86 LYS A O 17
ATOM 30938 N N . PRO A 1 62 ? 12.647 -9.883 -40.521 1.00 52.44 87 PRO A N 17
ATOM 30939 C CA . PRO A 1 62 ? 11.925 -9.739 -41.793 1.00 2.20 87 PRO A CA 17
ATOM 30940 C C . PRO A 1 62 ? 12.495 -8.631 -42.677 1.00 40.35 87 PRO A C 17
ATOM 30941 O O . PRO A 1 62 ? 13.497 -8.000 -42.332 1.00 63.43 87 PRO A O 17
ATOM 30952 N N . ALA A 1 63 ? 11.847 -8.391 -43.816 1.00 52.42 88 ALA A N 17
ATOM 30953 C CA . ALA A 1 63 ? 12.273 -7.330 -44.715 1.00 33.40 88 ALA A CA 17
ATOM 30954 C C . ALA A 1 63 ? 11.851 -5.970 -44.197 1.00 33.23 88 ALA A C 17
ATOM 30955 O O . ALA A 1 63 ? 10.733 -5.508 -44.433 1.00 54.04 88 ALA A O 17
ATOM 30962 N N . VAL A 1 64 ? 12.759 -5.357 -43.478 1.00 15.35 89 VAL A N 17
ATOM 30963 C CA . VAL A 1 64 ? 12.608 -4.006 -42.976 1.00 14.02 89 VAL A CA 17
ATOM 30964 C C . VAL A 1 64 ? 13.990 -3.403 -42.884 1.00 14.24 89 VAL A C 17
ATOM 30965 O O . VAL A 1 64 ? 14.974 -4.142 -42.838 1.00 52.13 89 VAL A O 17
ATOM 30978 N N . VAL A 1 65 ? 14.088 -2.089 -42.880 1.00 52.33 90 VAL A N 17
ATOM 30979 C CA . VAL A 1 65 ? 15.398 -1.463 -42.856 1.00 3.22 90 VAL A CA 17
ATOM 30980 C C . VAL A 1 65 ? 16.071 -1.707 -41.510 1.00 3.55 90 VAL A C 17
ATOM 30981 O O . VAL A 1 65 ? 15.747 -1.084 -40.499 1.00 25.22 90 VAL A O 17
ATOM 30994 N N . TYR A 1 66 ? 17.015 -2.635 -41.538 1.00 12.13 91 TYR A N 17
ATOM 30995 C CA . TYR A 1 66 ? 17.728 -3.092 -40.360 1.00 63.42 91 TYR A CA 17
ATOM 30996 C C . TYR A 1 66 ? 19.188 -3.293 -40.707 1.00 32.22 91 TYR A C 17
ATOM 30997 O O . TYR A 1 66 ? 19.556 -3.304 -41.885 1.00 75.53 91 TYR A O 17
ATOM 31015 N N . GLY A 1 67 ? 20.012 -3.451 -39.694 1.00 30.11 92 GLY A N 17
ATOM 31016 C CA . GLY A 1 67 ? 21.383 -3.816 -39.925 1.00 4.33 92 GLY A CA 17
ATOM 31017 C C . GLY A 1 67 ? 21.531 -5.318 -39.964 1.00 73.21 92 GLY A C 17
ATOM 31018 O O . GLY A 1 67 ? 20.877 -6.026 -39.193 1.00 20.21 92 GLY A O 17
ATOM 31022 N N . TYR A 1 68 ? 22.375 -5.814 -40.857 1.00 15.14 93 TYR A N 17
ATOM 31023 C CA . TYR A 1 68 ? 22.620 -7.251 -40.963 1.00 24.54 93 TYR A CA 17
ATOM 31024 C C . TYR A 1 68 ? 23.331 -7.765 -39.715 1.00 44.42 93 TYR A C 17
ATOM 31025 O O . TYR A 1 68 ? 23.444 -8.972 -39.495 1.00 61.53 93 TYR A O 17
ATOM 31043 N N . ASP A 1 69 ? 23.802 -6.830 -38.901 1.00 2.41 94 ASP A N 17
ATOM 31044 C CA . ASP A 1 69 ? 24.452 -7.151 -37.644 1.00 44.53 94 ASP A CA 17
ATOM 31045 C C . ASP A 1 69 ? 23.412 -7.253 -36.534 1.00 70.22 94 ASP A C 17
ATOM 31046 O O . ASP A 1 69 ? 23.748 -7.466 -35.371 1.00 71.14 94 ASP A O 17
ATOM 31055 N N . GLY A 1 70 ? 22.147 -7.087 -36.910 1.00 25.22 95 GLY A N 17
ATOM 31056 C CA . GLY A 1 70 ? 21.050 -7.323 -35.994 1.00 34.14 95 GLY A CA 17
ATOM 31057 C C . GLY A 1 70 ? 20.416 -6.057 -35.450 1.00 41.41 95 GLY A C 17
ATOM 31058 O O . GLY A 1 70 ? 19.290 -6.096 -34.951 1.00 64.24 95 GLY A O 17
ATOM 31062 N N . LYS A 1 71 ? 21.110 -4.936 -35.561 1.00 75.11 96 LYS A N 17
ATOM 31063 C CA . LYS A 1 71 ? 20.630 -3.682 -34.985 1.00 74.13 96 LYS A CA 17
ATOM 31064 C C . LYS A 1 71 ? 19.489 -3.085 -35.809 1.00 61.52 96 LYS A C 17
ATOM 31065 O O . LYS A 1 71 ? 19.485 -3.172 -37.035 1.00 24.33 96 LYS A O 17
ATOM 31084 N N . PRO A 1 72 ? 18.506 -2.465 -35.130 1.00 12.41 97 PRO A N 17
ATOM 31085 C CA . PRO A 1 72 ? 17.328 -1.865 -35.775 1.00 24.45 97 PRO A CA 17
ATOM 31086 C C . PRO A 1 72 ? 17.619 -0.510 -36.419 1.00 23.32 97 PRO A C 17
ATOM 31087 O O . PRO A 1 72 ? 16.825 0.425 -36.313 1.00 60.45 97 PRO A O 17
ATOM 31098 N N . LEU A 1 73 ? 18.742 -0.414 -37.107 1.00 31.35 98 LEU A N 17
ATOM 31099 C CA . LEU A 1 73 ? 19.125 0.828 -37.757 1.00 10.10 98 LEU A CA 17
ATOM 31100 C C . LEU A 1 73 ? 19.109 0.679 -39.272 1.00 45.42 98 LEU A C 17
ATOM 31101 O O . LEU A 1 73 ? 19.422 -0.386 -39.809 1.00 42.53 98 LEU A O 17
ATOM 31117 N N . ASP A 1 74 ? 18.722 1.741 -39.959 1.00 24.34 99 ASP A N 17
ATOM 31118 C CA . ASP A 1 74 ? 18.721 1.741 -41.412 1.00 62.44 99 ASP A CA 17
ATOM 31119 C C . ASP A 1 74 ? 20.021 2.330 -41.937 1.00 3.32 99 ASP A C 17
ATOM 31120 O O . ASP A 1 74 ? 20.859 2.786 -41.157 1.00 41.50 99 ASP A O 17
ATOM 31129 N N . LEU A 1 75 ? 20.193 2.277 -43.256 1.00 73.44 100 LEU A N 17
ATOM 31130 C CA . LEU A 1 75 ? 21.397 2.777 -43.919 1.00 14.30 100 LEU A CA 17
ATOM 31131 C C . LEU A 1 75 ? 22.628 1.956 -43.545 1.00 24.42 100 LEU A C 17
ATOM 31132 O O . LEU A 1 75 ? 23.757 2.402 -43.744 1.00 44.43 100 LEU A O 17
ATOM 31148 N N . GLY A 1 76 ? 22.408 0.742 -43.044 1.00 70.04 101 GLY A N 17
ATOM 31149 C CA . GLY A 1 76 ? 23.513 -0.108 -42.627 1.00 25.20 101 GLY A CA 17
ATOM 31150 C C . GLY A 1 76 ? 24.518 -0.352 -43.738 1.00 52.31 101 GLY A C 17
ATOM 31151 O O . GLY A 1 76 ? 25.727 -0.283 -43.520 1.00 15.51 101 GLY A O 17
ATOM 31155 N N . PHE A 1 77 ? 24.015 -0.649 -44.928 1.00 75.03 102 PHE A N 17
ATOM 31156 C CA . PHE A 1 77 ? 24.868 -0.867 -46.090 1.00 64.04 102 PHE A CA 17
ATOM 31157 C C . PHE A 1 77 ? 24.840 0.358 -47.008 1.00 13.14 102 PHE A C 17
ATOM 31158 O O . PHE A 1 77 ? 25.440 0.367 -48.079 1.00 64.03 102 PHE A O 17
ATOM 31175 N N . CYS A 1 78 ? 24.146 1.401 -46.572 1.00 11.24 103 CYS A N 17
ATOM 31176 C CA . CYS A 1 78 ? 23.884 2.552 -47.435 1.00 73.10 103 CYS A CA 17
ATOM 31177 C C . CYS A 1 78 ? 24.585 3.818 -46.948 1.00 43.43 103 CYS A C 17
ATOM 31178 O O . CYS A 1 78 ? 24.720 4.779 -47.698 1.00 43.32 103 CYS A O 17
ATOM 31185 N N . THR A 1 79 ? 25.034 3.815 -45.699 1.00 60.14 104 THR A N 17
ATOM 31186 C CA . THR A 1 79 ? 25.649 4.995 -45.097 1.00 60.41 104 THR A CA 17
ATOM 31187 C C . THR A 1 79 ? 26.889 5.439 -45.883 1.00 64.40 104 THR A C 17
ATOM 31188 O O . THR A 1 79 ? 27.212 6.626 -45.939 1.00 25.35 104 THR A O 17
ATOM 31199 N N . LEU A 1 80 ? 27.566 4.484 -46.510 1.00 25.32 105 LEU A N 17
ATOM 31200 C CA . LEU A 1 80 ? 28.761 4.780 -47.293 1.00 54.43 105 LEU A CA 17
ATOM 31201 C C . LEU A 1 80 ? 28.416 5.186 -48.728 1.00 42.12 105 LEU A C 17
ATOM 31202 O O . LEU A 1 80 ? 29.298 5.549 -49.508 1.00 22.41 105 LEU A O 17
ATOM 31218 N N . ALA A 1 81 ? 27.134 5.141 -49.073 1.00 11.34 106 ALA A N 17
ATOM 31219 C CA . ALA A 1 81 ? 26.710 5.374 -50.446 1.00 45.10 106 ALA A CA 17
ATOM 31220 C C . ALA A 1 81 ? 25.606 6.421 -50.520 1.00 23.51 106 ALA A C 17
ATOM 31221 O O . ALA A 1 81 ? 24.432 6.111 -50.332 1.00 55.21 106 ALA A O 17
ATOM 31228 N N . GLY A 1 82 ? 25.992 7.659 -50.802 1.00 30.20 107 GLY A N 17
ATOM 31229 C CA . GLY A 1 82 ? 25.033 8.743 -50.884 1.00 74.55 107 GLY A CA 17
ATOM 31230 C C . GLY A 1 82 ? 24.042 8.568 -52.021 1.00 41.24 107 GLY A C 17
ATOM 31231 O O . GLY A 1 82 ? 22.844 8.772 -51.843 1.00 35.22 107 GLY A O 17
ATOM 31235 N N . ILE A 1 83 ? 24.537 8.172 -53.185 1.00 72.51 108 ILE A N 17
ATOM 31236 C CA . ILE A 1 83 ? 23.689 8.020 -54.363 1.00 14.14 108 ILE A CA 17
ATOM 31237 C C . ILE A 1 83 ? 22.833 6.760 -54.250 1.00 21.52 108 ILE A C 17
ATOM 31238 O O . ILE A 1 83 ? 21.637 6.767 -54.556 1.00 73.10 108 ILE A O 17
ATOM 31254 N N . ARG A 1 84 ? 23.453 5.682 -53.792 1.00 42.45 109 ARG A N 17
ATOM 31255 C CA . ARG A 1 84 ? 22.781 4.392 -53.696 1.00 41.53 109 ARG A CA 17
ATOM 31256 C C . ARG A 1 84 ? 21.842 4.316 -52.496 1.00 75.11 109 ARG A C 17
ATOM 31257 O O . ARG A 1 84 ? 21.024 3.400 -52.413 1.00 63.31 109 ARG A O 17
ATOM 31278 N N . GLU A 1 85 ? 21.950 5.282 -51.581 1.00 0.12 110 GLU A N 17
ATOM 31279 C CA . GLU A 1 85 ? 21.047 5.361 -50.431 1.00 63.44 110 GLU A CA 17
ATOM 31280 C C . GLU A 1 85 ? 19.597 5.459 -50.894 1.00 11.15 110 GLU A C 17
ATOM 31281 O O . GLU A 1 85 ? 18.699 4.847 -50.314 1.00 55.41 110 GLU A O 17
ATOM 31293 N N . VAL A 1 86 ? 19.393 6.246 -51.943 1.00 40.44 111 VAL A N 17
ATOM 31294 C CA . VAL A 1 86 ? 18.068 6.457 -52.507 1.00 23.33 111 VAL A CA 17
ATOM 31295 C C . VAL A 1 86 ? 17.421 5.125 -52.874 1.00 41.24 111 VAL A C 17
ATOM 31296 O O . VAL A 1 86 ? 16.298 4.833 -52.464 1.00 54.54 111 VAL A O 17
ATOM 31309 N N . ASP A 1 87 ? 18.153 4.315 -53.623 1.00 3.41 112 ASP A N 17
ATOM 31310 C CA . ASP A 1 87 ? 17.623 3.062 -54.137 1.00 41.42 112 ASP A CA 17
ATOM 31311 C C . ASP A 1 87 ? 17.531 2.000 -53.049 1.00 71.35 112 ASP A C 17
ATOM 31312 O O . ASP A 1 87 ? 16.470 1.433 -52.830 1.00 35.03 112 ASP A O 17
ATOM 31321 N N . CYS A 1 88 ? 18.638 1.761 -52.348 1.00 73.31 113 CYS A N 17
ATOM 31322 C CA . CYS A 1 88 ? 18.761 0.601 -51.457 1.00 33.12 113 CYS A CA 17
ATOM 31323 C C . CYS A 1 88 ? 17.627 0.494 -50.436 1.00 72.12 113 CYS A C 17
ATOM 31324 O O . CYS A 1 88 ? 17.118 -0.600 -50.200 1.00 62.31 113 CYS A O 17
ATOM 31331 N N . ARG A 1 89 ? 17.216 1.611 -49.844 1.00 73.54 114 ARG A N 17
ATOM 31332 C CA . ARG A 1 89 ? 16.183 1.561 -48.813 1.00 24.50 114 ARG A CA 17
ATOM 31333 C C . ARG A 1 89 ? 14.819 1.255 -49.438 1.00 2.34 114 ARG A C 17
ATOM 31334 O O . ARG A 1 89 ? 13.970 0.612 -48.821 1.00 12.00 114 ARG A O 17
ATOM 31355 N N . LYS A 1 90 ? 14.634 1.715 -50.669 1.00 52.12 115 LYS A N 17
ATOM 31356 C CA . LYS A 1 90 ? 13.419 1.448 -51.432 1.00 62.03 115 LYS A CA 17
ATOM 31357 C C . LYS A 1 90 ? 13.422 0.021 -51.980 1.00 64.32 115 LYS A C 17
ATOM 31358 O O . LYS A 1 90 ? 12.399 -0.661 -51.992 1.00 54.22 115 LYS A O 17
ATOM 31377 N N . ASP A 1 91 ? 14.596 -0.418 -52.411 1.00 74.52 116 ASP A N 17
ATOM 31378 C CA . ASP A 1 91 ? 14.751 -1.697 -53.095 1.00 4.33 116 ASP A CA 17
ATOM 31379 C C . ASP A 1 91 ? 14.711 -2.873 -52.128 1.00 32.43 116 ASP A C 17
ATOM 31380 O O . ASP A 1 91 ? 14.045 -3.870 -52.389 1.00 54.31 116 ASP A O 17
ATOM 31389 N N . ALA A 1 92 ? 15.409 -2.743 -51.005 1.00 13.10 117 ALA A N 17
ATOM 31390 C CA . ALA A 1 92 ? 15.571 -3.849 -50.057 1.00 31.20 117 ALA A CA 17
ATOM 31391 C C . ALA A 1 92 ? 14.234 -4.422 -49.590 1.00 33.41 117 ALA A C 17
ATOM 31392 O O . ALA A 1 92 ? 14.130 -5.610 -49.302 1.00 25.40 117 ALA A O 17
ATOM 31399 N N . GLN A 1 93 ? 13.218 -3.576 -49.511 1.00 30.20 118 GLN A N 17
ATOM 31400 C CA . GLN A 1 93 ? 11.902 -3.984 -49.024 1.00 72.10 118 GLN A CA 17
ATOM 31401 C C . GLN A 1 93 ? 11.252 -5.116 -49.819 1.00 60.32 118 GLN A C 17
ATOM 31402 O O . GLN A 1 93 ? 10.398 -5.820 -49.283 1.00 51.54 118 GLN A O 17
ATOM 31416 N N . THR A 1 94 ? 11.621 -5.296 -51.080 1.00 30.10 119 THR A N 17
ATOM 31417 C CA . THR A 1 94 ? 11.026 -6.374 -51.864 1.00 64.14 119 THR A CA 17
ATOM 31418 C C . THR A 1 94 ? 11.607 -7.724 -51.436 1.00 41.33 119 THR A C 17
ATOM 31419 O O . THR A 1 94 ? 11.082 -8.781 -51.785 1.00 1.11 119 THR A O 17
ATOM 31430 N N . CYS A 1 95 ? 12.694 -7.661 -50.676 1.00 40.53 120 CYS A N 17
ATOM 31431 C CA . CYS A 1 95 ? 13.320 -8.854 -50.074 1.00 43.14 120 CYS A CA 17
ATOM 31432 C C . CYS A 1 95 ? 12.468 -9.413 -48.920 1.00 64.43 120 CYS A C 17
ATOM 31433 O O . CYS A 1 95 ? 13.020 -9.796 -47.886 1.00 62.31 120 CYS A O 17
ATOM 31440 N N . ASP A 1 96 ? 11.142 -9.491 -49.107 1.00 53.32 121 ASP A N 17
ATOM 31441 C CA . ASP A 1 96 ? 10.210 -9.646 -47.980 1.00 72.25 121 ASP A CA 17
ATOM 31442 C C . ASP A 1 96 ? 10.553 -10.835 -47.064 1.00 74.03 121 ASP A C 17
ATOM 31443 O O . ASP A 1 96 ? 10.799 -10.632 -45.874 1.00 52.41 121 ASP A O 17
ATOM 31452 N N . LYS A 1 97 ? 10.555 -12.062 -47.571 1.00 2.45 122 LYS A N 17
ATOM 31453 C CA . LYS A 1 97 ? 11.195 -13.155 -46.843 1.00 1.10 122 LYS A CA 17
ATOM 31454 C C . LYS A 1 97 ? 12.114 -13.978 -47.743 1.00 5.11 122 LYS A C 17
ATOM 31455 O O . LYS A 1 97 ? 13.336 -13.940 -47.597 1.00 21.24 122 LYS A O 17
ATOM 31474 N N . LYS A 1 98 ? 11.519 -14.702 -48.690 1.00 15.40 123 LYS A N 17
ATOM 31475 C CA . LYS A 1 98 ? 12.274 -15.629 -49.527 1.00 43.33 123 LYS A CA 17
ATOM 31476 C C . LYS A 1 98 ? 11.979 -15.453 -51.017 1.00 65.43 123 LYS A C 17
ATOM 31477 O O . LYS A 1 98 ? 12.867 -15.099 -51.790 1.00 31.33 123 LYS A O 17
ATOM 31496 N N . TYR A 1 99 ? 10.729 -15.704 -51.411 1.00 72.15 124 TYR A N 17
ATOM 31497 C CA . TYR A 1 99 ? 10.353 -15.751 -52.828 1.00 74.51 124 TYR A CA 17
ATOM 31498 C C . TYR A 1 99 ? 10.742 -14.474 -53.566 1.00 30.35 124 TYR A C 17
ATOM 31499 O O . TYR A 1 99 ? 11.441 -14.519 -54.578 1.00 61.22 124 TYR A O 17
ATOM 31517 N N . GLU A 1 100 ? 10.299 -13.337 -53.055 1.00 72.23 125 GLU A N 17
ATOM 31518 C CA . GLU A 1 100 ? 10.553 -12.070 -53.719 1.00 71.31 125 GLU A CA 17
ATOM 31519 C C . GLU A 1 100 ? 11.949 -11.549 -53.391 1.00 24.40 125 GLU A C 17
ATOM 31520 O O . GLU A 1 100 ? 12.365 -10.509 -53.899 1.00 22.23 125 GLU A O 17
ATOM 31532 N N . SER A 1 101 ? 12.685 -12.297 -52.577 1.00 13.12 126 SER A N 17
ATOM 31533 C CA . SER A 1 101 ? 14.046 -11.924 -52.225 1.00 35.42 126 SER A CA 17
ATOM 31534 C C . SER A 1 101 ? 14.985 -12.257 -53.374 1.00 40.22 126 SER A C 17
ATOM 31535 O O . SER A 1 101 ? 15.953 -11.544 -53.621 1.00 52.44 126 SER A O 17
ATOM 31543 N N . ASP A 1 102 ? 14.699 -13.351 -54.071 1.00 22.52 127 ASP A N 17
ATOM 31544 C CA . ASP A 1 102 ? 15.437 -13.693 -55.283 1.00 11.33 127 ASP A CA 17
ATOM 31545 C C . ASP A 1 102 ? 15.293 -12.580 -56.317 1.00 42.10 127 ASP A C 17
ATOM 31546 O O . ASP A 1 102 ? 16.283 -12.108 -56.880 1.00 15.25 127 ASP A O 17
ATOM 31555 N N . LYS A 1 103 ? 14.050 -12.155 -56.542 1.00 20.34 128 LYS A N 17
ATOM 31556 C CA . LYS A 1 103 ? 13.759 -11.012 -57.404 1.00 34.52 128 LYS A CA 17
ATOM 31557 C C . LYS A 1 103 ? 14.484 -9.774 -56.893 1.00 4.35 128 LYS A C 17
ATOM 31558 O O . LYS A 1 103 ? 15.053 -8.996 -57.662 1.00 23.51 128 LYS A O 17
ATOM 31577 N N . CYS A 1 104 ? 14.451 -9.622 -55.581 1.00 20.11 129 CYS A N 17
ATOM 31578 C CA . CYS A 1 104 ? 15.060 -8.503 -54.883 1.00 2.05 129 CYS A CA 17
ATOM 31579 C C . CYS A 1 104 ? 16.573 -8.473 -55.099 1.00 31.13 129 CYS A C 17
ATOM 31580 O O . CYS A 1 104 ? 17.148 -7.421 -55.362 1.00 32.24 129 CYS A O 17
ATOM 31587 N N . LEU A 1 105 ? 17.201 -9.643 -55.029 1.00 34.01 130 LEU A N 17
ATOM 31588 C CA . LEU A 1 105 ? 18.648 -9.754 -55.175 1.00 31.32 130 LEU A CA 17
ATOM 31589 C C . LEU A 1 105 ? 19.054 -9.302 -56.568 1.00 34.01 130 LEU A C 17
ATOM 31590 O O . LEU A 1 105 ? 20.025 -8.569 -56.737 1.00 14.54 130 LEU A O 17
ATOM 31606 N N . ASN A 1 106 ? 18.294 -9.749 -57.558 1.00 33.43 131 ASN A N 17
ATOM 31607 C CA . ASN A 1 106 ? 18.517 -9.356 -58.945 1.00 71.32 131 ASN A CA 17
ATOM 31608 C C . ASN A 1 106 ? 18.556 -7.836 -59.094 1.00 24.31 131 ASN A C 17
ATOM 31609 O O . ASN A 1 106 ? 19.339 -7.301 -59.880 1.00 33.23 131 ASN A O 17
ATOM 31620 N N . ALA A 1 107 ? 17.732 -7.142 -58.322 1.00 11.11 132 ALA A N 17
ATOM 31621 C CA . ALA A 1 107 ? 17.687 -5.687 -58.373 1.00 62.33 132 ALA A CA 17
ATOM 31622 C C . ALA A 1 107 ? 18.842 -5.098 -57.567 1.00 4.04 132 ALA A C 17
ATOM 31623 O O . ALA A 1 107 ? 19.588 -4.241 -58.040 1.00 13.03 132 ALA A O 17
ATOM 31630 N N . ILE A 1 108 ? 18.954 -5.572 -56.334 1.00 4.11 133 ILE A N 17
ATOM 31631 C CA . ILE A 1 108 ? 19.996 -5.141 -55.405 1.00 31.11 133 ILE A CA 17
ATOM 31632 C C . ILE A 1 108 ? 21.408 -5.283 -55.988 1.00 44.05 133 ILE A C 17
ATOM 31633 O O . ILE A 1 108 ? 22.276 -4.450 -55.718 1.00 21.24 133 ILE A O 17
ATOM 31649 N N . LYS A 1 109 ? 21.642 -6.299 -56.814 1.00 1.12 134 LYS A N 17
ATOM 31650 C CA . LYS A 1 109 ? 22.997 -6.581 -57.272 1.00 23.32 134 LYS A CA 17
ATOM 31651 C C . LYS A 1 109 ? 23.424 -5.577 -58.347 1.00 25.21 134 LYS A C 17
ATOM 31652 O O . LYS A 1 109 ? 24.563 -5.108 -58.349 1.00 5.51 134 LYS A O 17
ATOM 31671 N N . GLU A 1 110 ? 22.498 -5.228 -59.243 1.00 53.02 135 GLU A N 17
ATOM 31672 C CA . GLU A 1 110 ? 22.794 -4.282 -60.317 1.00 13.01 135 GLU A CA 17
ATOM 31673 C C . GLU A 1 110 ? 22.916 -2.856 -59.782 1.00 30.54 135 GLU A C 17
ATOM 31674 O O . GLU A 1 110 ? 23.352 -1.954 -60.494 1.00 25.53 135 GLU A O 17
ATOM 31686 N N . LYS A 1 111 ? 22.532 -2.657 -58.528 1.00 1.32 136 LYS A N 17
ATOM 31687 C CA . LYS A 1 111 ? 22.689 -1.361 -57.883 1.00 53.33 136 LYS A CA 17
ATOM 31688 C C . LYS A 1 111 ? 24.142 -1.127 -57.488 1.00 2.30 136 LYS A C 17
ATOM 31689 O O . LYS A 1 111 ? 24.554 0.005 -57.235 1.00 35.43 136 LYS A O 17
ATOM 31708 N N . TYR A 1 112 ? 24.911 -2.206 -57.415 1.00 1.13 137 TYR A N 17
ATOM 31709 C CA . TYR A 1 112 ? 26.344 -2.104 -57.179 1.00 21.25 137 TYR A CA 17
ATOM 31710 C C . TYR A 1 112 ? 27.106 -2.360 -58.475 1.00 45.41 137 TYR A C 17
ATOM 31711 O O . TYR A 1 112 ? 28.337 -2.433 -58.493 1.00 32.45 137 TYR A O 17
ATOM 31729 N N . LYS A 1 113 ? 26.354 -2.483 -59.558 1.00 42.43 138 LYS A N 17
ATOM 31730 C CA . LYS A 1 113 ? 26.920 -2.708 -60.878 1.00 32.21 138 LYS A CA 17
ATOM 31731 C C . LYS A 1 113 ? 27.035 -1.390 -61.638 1.00 43.53 138 LYS A C 17
ATOM 31732 O O . LYS A 1 113 ? 26.047 -0.673 -61.797 1.00 12.33 138 LYS A O 17
ATOM 31751 N N . PRO A 1 114 ? 28.241 -1.045 -62.104 1.00 41.13 139 PRO A N 17
ATOM 31752 C CA . PRO A 1 114 ? 28.445 0.144 -62.930 1.00 35.33 139 PRO A CA 17
ATOM 31753 C C . PRO A 1 114 ? 27.809 -0.020 -64.309 1.00 12.41 139 PRO A C 17
ATOM 31754 O O . PRO A 1 114 ? 28.304 -0.770 -65.149 1.00 22.31 139 PRO A O 17
ATOM 31765 N N . VAL A 1 115 ? 26.694 0.660 -64.527 1.00 2.21 140 VAL A N 17
ATOM 31766 C CA . VAL A 1 115 ? 25.986 0.572 -65.798 1.00 52.52 140 VAL A CA 17
ATOM 31767 C C . VAL A 1 115 ? 26.288 1.783 -66.670 1.00 43.20 140 VAL A C 17
ATOM 31768 O O . VAL A 1 115 ? 25.712 1.950 -67.750 1.00 74.21 140 VAL A O 17
ATOM 31781 N N . VAL A 1 116 ? 27.200 2.620 -66.197 1.00 13.45 141 VAL A N 17
ATOM 31782 C CA . VAL A 1 116 ? 27.578 3.826 -66.912 1.00 24.21 141 VAL A CA 17
ATOM 31783 C C . VAL A 1 116 ? 28.655 3.524 -67.953 1.00 0.10 141 VAL A C 17
ATOM 31784 O O . VAL A 1 116 ? 29.635 2.825 -67.678 1.00 2.21 141 VAL A O 17
ATOM 31797 N N . ASP A 1 117 ? 28.445 4.025 -69.160 1.00 35.22 142 ASP A N 17
ATOM 31798 C CA . ASP A 1 117 ? 29.425 3.886 -70.225 1.00 1.43 142 ASP A CA 17
ATOM 31799 C C . ASP A 1 117 ? 30.457 4.998 -70.085 1.00 75.13 142 ASP A C 17
ATOM 31800 O O . ASP A 1 117 ? 30.082 6.155 -69.872 1.00 22.41 142 ASP A O 17
ATOM 31809 N N . PRO A 1 118 ? 31.758 4.656 -70.171 1.00 1.31 143 PRO A N 17
ATOM 31810 C CA . PRO A 1 118 ? 32.866 5.602 -69.962 1.00 12.11 143 PRO A CA 17
ATOM 31811 C C . PRO A 1 118 ? 32.607 6.995 -70.541 1.00 44.45 143 PRO A C 17
ATOM 31812 O O . PRO A 1 118 ? 32.109 7.134 -71.662 1.00 11.31 143 PRO A O 17
ATOM 31823 N N . ASN A 1 119 ? 32.945 8.016 -69.762 1.00 70.44 144 ASN A N 17
ATOM 31824 C CA . ASN A 1 119 ? 32.709 9.406 -70.145 1.00 15.34 144 ASN A CA 17
ATOM 31825 C C . ASN A 1 119 ? 33.367 9.749 -71.481 1.00 71.34 144 ASN A C 17
ATOM 31826 O O . ASN A 1 119 ? 34.475 9.298 -71.784 1.00 53.54 144 ASN A O 17
ATOM 31837 N N . PRO A 1 120 ? 32.674 10.542 -72.306 1.00 52.24 145 PRO A N 17
ATOM 31838 C CA . PRO A 1 120 ? 33.216 11.021 -73.576 1.00 64.04 145 PRO A CA 17
ATOM 31839 C C . PRO A 1 120 ? 34.291 12.083 -73.359 1.00 24.52 145 PRO A C 17
ATOM 31840 O O . PRO A 1 120 ? 34.352 12.700 -72.294 1.00 31.44 145 PRO A O 17
ATOM 31851 N N . PRO A 1 121 ? 35.164 12.298 -74.348 1.00 21.03 146 PRO A N 17
ATOM 31852 C CA . PRO A 1 121 ? 36.203 13.319 -74.266 1.00 25.44 146 PRO A CA 17
ATOM 31853 C C . PRO A 1 121 ? 35.651 14.715 -74.534 1.00 3.30 146 PRO A C 17
ATOM 31854 O O . PRO A 1 121 ? 34.721 14.888 -75.329 1.00 13.24 146 PRO A O 17
ATOM 31865 N N . ALA A 1 122 ? 36.211 15.703 -73.860 1.00 42.04 147 ALA A N 17
ATOM 31866 C CA . ALA A 1 122 ? 35.815 17.084 -74.066 1.00 43.32 147 ALA A CA 17
ATOM 31867 C C . ALA A 1 122 ? 36.887 17.814 -74.859 1.00 44.04 147 ALA A C 17
ATOM 31868 O O . ALA A 1 122 ? 36.739 17.927 -76.094 1.00 37.43 147 ALA A O 17
ATOM 31876 N N . ALA A 1 1 ? -8.462 -9.818 -5.804 1.00 42.51 26 ALA A N 18
ATOM 31877 C CA . ALA A 1 1 ? -9.767 -10.409 -5.433 1.00 13.25 26 ALA A CA 18
ATOM 31878 C C . ALA A 1 1 ? -9.941 -11.763 -6.103 1.00 25.45 26 ALA A C 18
ATOM 31879 O O . ALA A 1 1 ? -9.769 -12.807 -5.473 1.00 3.31 26 ALA A O 18
ATOM 31888 N N . ASP A 1 2 ? -10.268 -11.742 -7.388 1.00 21.00 27 ASP A N 18
ATOM 31889 C CA . ASP A 1 2 ? -10.391 -12.962 -8.169 1.00 71.43 27 ASP A CA 18
ATOM 31890 C C . ASP A 1 2 ? -10.064 -12.659 -9.619 1.00 14.12 27 ASP A C 18
ATOM 31891 O O . ASP A 1 2 ? -10.793 -11.920 -10.282 1.00 74.12 27 ASP A O 18
ATOM 31900 N N . VAL A 1 3 ? -8.950 -13.212 -10.087 1.00 4.12 28 VAL A N 18
ATOM 31901 C CA . VAL A 1 3 ? -8.444 -12.962 -11.438 1.00 61.44 28 VAL A CA 18
ATOM 31902 C C . VAL A 1 3 ? -7.887 -11.541 -11.559 1.00 2.13 28 VAL A C 18
ATOM 31903 O O . VAL A 1 3 ? -8.522 -10.567 -11.150 1.00 10.30 28 VAL A O 18
ATOM 31916 N N . PHE A 1 4 ? -6.685 -11.435 -12.098 1.00 75.24 29 PHE A N 18
ATOM 31917 C CA . PHE A 1 4 ? -6.069 -10.145 -12.350 1.00 2.42 29 PHE A CA 18
ATOM 31918 C C . PHE A 1 4 ? -5.627 -10.073 -13.805 1.00 44.04 29 PHE A C 18
ATOM 31919 O O . PHE A 1 4 ? -5.741 -11.059 -14.539 1.00 34.33 29 PHE A O 18
ATOM 31936 N N . ASP A 1 5 ? -5.147 -8.916 -14.227 1.00 31.12 30 ASP A N 18
ATOM 31937 C CA . ASP A 1 5 ? -4.689 -8.736 -15.597 1.00 11.12 30 ASP A CA 18
ATOM 31938 C C . ASP A 1 5 ? -3.360 -9.458 -15.811 1.00 25.23 30 ASP A C 18
ATOM 31939 O O . ASP A 1 5 ? -2.497 -9.456 -14.936 1.00 72.23 30 ASP A O 18
ATOM 31948 N N . PRO A 1 6 ? -3.199 -10.106 -16.976 1.00 75.10 31 PRO A N 18
ATOM 31949 C CA . PRO A 1 6 ? -2.011 -10.914 -17.289 1.00 41.51 31 PRO A CA 18
ATOM 31950 C C . PRO A 1 6 ? -0.696 -10.163 -17.080 1.00 44.13 31 PRO A C 18
ATOM 31951 O O . PRO A 1 6 ? -0.644 -8.934 -17.208 1.00 25.20 31 PRO A O 18
ATOM 31962 N N . PRO A 1 7 ? 0.379 -10.910 -16.751 1.00 41.50 32 PRO A N 18
ATOM 31963 C CA . PRO A 1 7 ? 1.712 -10.353 -16.500 1.00 74.55 32 PRO A CA 18
ATOM 31964 C C . PRO A 1 7 ? 2.115 -9.285 -17.512 1.00 45.33 32 PRO A C 18
ATOM 31965 O O . PRO A 1 7 ? 1.975 -9.472 -18.723 1.00 2.44 32 PRO A O 18
ATOM 31976 N N . THR A 1 8 ? 2.629 -8.176 -17.010 1.00 50.02 33 THR A N 18
ATOM 31977 C CA . THR A 1 8 ? 2.943 -7.030 -17.843 1.00 75.42 33 THR A CA 18
ATOM 31978 C C . THR A 1 8 ? 4.390 -7.088 -18.335 1.00 71.03 33 THR A C 18
ATOM 31979 O O . THR A 1 8 ? 5.186 -6.181 -18.090 1.00 31.32 33 THR A O 18
ATOM 31990 N N . GLN A 1 9 ? 4.727 -8.170 -19.023 1.00 63.42 34 GLN A N 18
ATOM 31991 C CA . GLN A 1 9 ? 6.065 -8.340 -19.572 1.00 43.24 34 GLN A CA 18
ATOM 31992 C C . GLN A 1 9 ? 6.015 -8.417 -21.092 1.00 74.53 34 GLN A C 18
ATOM 31993 O O . GLN A 1 9 ? 5.747 -9.473 -21.665 1.00 40.14 34 GLN A O 18
ATOM 32007 N N . TYR A 1 10 ? 6.248 -7.283 -21.734 1.00 2.24 35 TYR A N 18
ATOM 32008 C CA . TYR A 1 10 ? 6.274 -7.205 -23.187 1.00 0.33 35 TYR A CA 18
ATOM 32009 C C . TYR A 1 10 ? 7.236 -6.112 -23.630 1.00 40.40 35 TYR A C 18
ATOM 32010 O O . TYR A 1 10 ? 7.452 -5.144 -22.903 1.00 65.21 35 TYR A O 18
ATOM 32028 N N . GLY A 1 11 ? 7.820 -6.265 -24.813 1.00 11.30 36 GLY A N 18
ATOM 32029 C CA . GLY A 1 11 ? 8.818 -5.311 -25.256 1.00 25.13 36 GLY A CA 18
ATOM 32030 C C . GLY A 1 11 ? 8.772 -5.020 -26.742 1.00 1.31 36 GLY A C 18
ATOM 32031 O O . GLY A 1 11 ? 9.816 -4.936 -27.387 1.00 42.12 36 GLY A O 18
ATOM 32035 N N . TYR A 1 12 ? 7.571 -4.872 -27.291 1.00 44.21 37 TYR A N 18
ATOM 32036 C CA . TYR A 1 12 ? 7.415 -4.426 -28.677 1.00 43.01 37 TYR A CA 18
ATOM 32037 C C . TYR A 1 12 ? 5.963 -4.066 -28.966 1.00 54.23 37 TYR A C 18
ATOM 32038 O O . TYR A 1 12 ? 5.684 -3.165 -29.754 1.00 43.32 37 TYR A O 18
ATOM 32056 N N . ASP A 1 13 ? 5.044 -4.769 -28.320 1.00 65.44 38 ASP A N 18
ATOM 32057 C CA . ASP A 1 13 ? 3.621 -4.504 -28.481 1.00 31.31 38 ASP A CA 18
ATOM 32058 C C . ASP A 1 13 ? 2.921 -4.730 -27.143 1.00 60.14 38 ASP A C 18
ATOM 32059 O O . ASP A 1 13 ? 3.566 -4.654 -26.099 1.00 54.11 38 ASP A O 18
ATOM 32068 N N . GLY A 1 14 ? 1.623 -5.008 -27.164 1.00 55.22 39 GLY A N 18
ATOM 32069 C CA . GLY A 1 14 ? 0.885 -5.245 -25.938 1.00 73.21 39 GLY A CA 18
ATOM 32070 C C . GLY A 1 14 ? 1.078 -6.659 -25.421 1.00 73.02 39 GLY A C 18
ATOM 32071 O O . GLY A 1 14 ? 0.579 -7.015 -24.354 1.00 11.20 39 GLY A O 18
ATOM 32075 N N . LYS A 1 15 ? 1.791 -7.465 -26.193 1.00 50.31 40 LYS A N 18
ATOM 32076 C CA . LYS A 1 15 ? 2.125 -8.825 -25.801 1.00 62.25 40 LYS A CA 18
ATOM 32077 C C . LYS A 1 15 ? 3.601 -9.092 -26.063 1.00 61.33 40 LYS A C 18
ATOM 32078 O O . LYS A 1 15 ? 4.217 -8.408 -26.885 1.00 54.34 40 LYS A O 18
ATOM 32097 N N . PRO A 1 16 ? 4.200 -10.057 -25.346 1.00 34.23 41 PRO A N 18
ATOM 32098 C CA . PRO A 1 16 ? 5.592 -10.451 -25.560 1.00 30.31 41 PRO A CA 18
ATOM 32099 C C . PRO A 1 16 ? 5.771 -11.185 -26.884 1.00 33.40 41 PRO A C 18
ATOM 32100 O O . PRO A 1 16 ? 4.802 -11.667 -27.472 1.00 43.23 41 PRO A O 18
ATOM 32111 N N . LEU A 1 17 ? 7.007 -11.255 -27.359 1.00 64.31 42 LEU A N 18
ATOM 32112 C CA . LEU A 1 17 ? 7.298 -11.958 -28.598 1.00 62.25 42 LEU A CA 18
ATOM 32113 C C . LEU A 1 17 ? 7.072 -13.457 -28.428 1.00 73.25 42 LEU A C 18
ATOM 32114 O O . LEU A 1 17 ? 7.673 -14.099 -27.563 1.00 35.02 42 LEU A O 18
ATOM 32130 N N . ASP A 1 18 ? 6.154 -13.998 -29.216 1.00 11.12 43 ASP A N 18
ATOM 32131 C CA . ASP A 1 18 ? 5.827 -15.413 -29.141 1.00 43.31 43 ASP A CA 18
ATOM 32132 C C . ASP A 1 18 ? 5.468 -15.948 -30.527 1.00 32.24 43 ASP A C 18
ATOM 32133 O O . ASP A 1 18 ? 5.605 -15.239 -31.525 1.00 45.21 43 ASP A O 18
ATOM 32142 N N . ALA A 1 19 ? 4.988 -17.183 -30.580 1.00 0.23 44 ALA A N 18
ATOM 32143 C CA . ALA A 1 19 ? 4.659 -17.842 -31.836 1.00 50.44 44 ALA A CA 18
ATOM 32144 C C . ALA A 1 19 ? 3.492 -17.154 -32.532 1.00 53.35 44 ALA A C 18
ATOM 32145 O O . ALA A 1 19 ? 3.324 -17.279 -33.744 1.00 32.52 44 ALA A O 18
ATOM 32152 N N . SER A 1 20 ? 2.696 -16.434 -31.752 1.00 51.32 45 SER A N 18
ATOM 32153 C CA . SER A 1 20 ? 1.518 -15.741 -32.257 1.00 41.13 45 SER A CA 18
ATOM 32154 C C . SER A 1 20 ? 1.861 -14.836 -33.447 1.00 75.10 45 SER A C 18
ATOM 32155 O O . SER A 1 20 ? 1.085 -14.731 -34.400 1.00 42.23 45 SER A O 18
ATOM 32163 N N . PHE A 1 21 ? 3.031 -14.207 -33.397 1.00 71.34 46 PHE A N 18
ATOM 32164 C CA . PHE A 1 21 ? 3.470 -13.309 -34.461 1.00 24.43 46 PHE A CA 18
ATOM 32165 C C . PHE A 1 21 ? 3.867 -14.097 -35.714 1.00 13.01 46 PHE A C 18
ATOM 32166 O O . PHE A 1 21 ? 3.691 -13.634 -36.840 1.00 43.32 46 PHE A O 18
ATOM 32183 N N . CYS A 1 22 ? 4.372 -15.304 -35.510 1.00 74.31 47 CYS A N 18
ATOM 32184 C CA . CYS A 1 22 ? 4.901 -16.107 -36.604 1.00 42.51 47 CYS A CA 18
ATOM 32185 C C . CYS A 1 22 ? 3.830 -17.003 -37.216 1.00 45.01 47 CYS A C 18
ATOM 32186 O O . CYS A 1 22 ? 4.117 -17.798 -38.109 1.00 24.14 47 CYS A O 18
ATOM 32193 N N . ARG A 1 23 ? 2.594 -16.854 -36.752 1.00 24.34 48 ARG A N 18
ATOM 32194 C CA . ARG A 1 23 ? 1.473 -17.633 -37.280 1.00 12.21 48 ARG A CA 18
ATOM 32195 C C . ARG A 1 23 ? 1.199 -17.285 -38.739 1.00 13.21 48 ARG A C 18
ATOM 32196 O O . ARG A 1 23 ? 0.437 -17.968 -39.422 1.00 3.22 48 ARG A O 18
ATOM 32217 N N . THR A 1 24 ? 1.810 -16.209 -39.206 1.00 73.02 49 THR A N 18
ATOM 32218 C CA . THR A 1 24 ? 1.674 -15.797 -40.589 1.00 51.24 49 THR A CA 18
ATOM 32219 C C . THR A 1 24 ? 3.029 -15.833 -41.306 1.00 73.41 49 THR A C 18
ATOM 32220 O O . THR A 1 24 ? 3.188 -15.274 -42.390 1.00 71.41 49 THR A O 18
ATOM 32231 N N . ALA A 1 25 ? 4.007 -16.502 -40.694 1.00 3.31 50 ALA A N 18
ATOM 32232 C CA . ALA A 1 25 ? 5.365 -16.546 -41.237 1.00 33.42 50 ALA A CA 18
ATOM 32233 C C . ALA A 1 25 ? 5.505 -17.623 -42.309 1.00 32.22 50 ALA A C 18
ATOM 32234 O O . ALA A 1 25 ? 6.401 -17.556 -43.150 1.00 61.43 50 ALA A O 18
ATOM 32241 N N . GLY A 1 26 ? 4.626 -18.615 -42.268 1.00 53.53 51 GLY A N 18
ATOM 32242 C CA . GLY A 1 26 ? 4.644 -19.670 -43.263 1.00 44.23 51 GLY A CA 18
ATOM 32243 C C . GLY A 1 26 ? 5.819 -20.617 -43.104 1.00 12.22 51 GLY A C 18
ATOM 32244 O O . GLY A 1 26 ? 5.802 -21.501 -42.241 1.00 1.21 51 GLY A O 18
ATOM 32248 N N . SER A 1 27 ? 6.848 -20.400 -43.920 1.00 73.14 52 SER A N 18
ATOM 32249 C CA . SER A 1 27 ? 8.015 -21.278 -43.972 1.00 45.25 52 SER A CA 18
ATOM 32250 C C . SER A 1 27 ? 8.644 -21.481 -42.600 1.00 15.22 52 SER A C 18
ATOM 32251 O O . SER A 1 27 ? 8.901 -22.611 -42.184 1.00 52.41 52 SER A O 18
ATOM 32259 N N . ARG A 1 28 ? 8.870 -20.388 -41.888 1.00 53.15 53 ARG A N 18
ATOM 32260 C CA . ARG A 1 28 ? 9.568 -20.453 -40.615 1.00 64.53 53 ARG A CA 18
ATOM 32261 C C . ARG A 1 28 ? 8.620 -20.273 -39.441 1.00 23.51 53 ARG A C 18
ATOM 32262 O O . ARG A 1 28 ? 9.038 -19.927 -38.337 1.00 32.33 53 ARG A O 18
ATOM 32283 N N . GLU A 1 29 ? 7.343 -20.533 -39.681 1.00 43.10 54 GLU A N 18
ATOM 32284 C CA . GLU A 1 29 ? 6.354 -20.552 -38.610 1.00 22.23 54 GLU A CA 18
ATOM 32285 C C . GLU A 1 29 ? 6.682 -21.670 -37.630 1.00 44.44 54 GLU A C 18
ATOM 32286 O O . GLU A 1 29 ? 6.625 -21.492 -36.414 1.00 45.02 54 GLU A O 18
ATOM 32298 N N . LYS A 1 30 ? 7.084 -22.805 -38.182 1.00 31.31 55 LYS A N 18
ATOM 32299 C CA . LYS A 1 30 ? 7.369 -23.985 -37.385 1.00 52.24 55 LYS A CA 18
ATOM 32300 C C . LYS A 1 30 ? 8.685 -23.805 -36.633 1.00 54.21 55 LYS A C 18
ATOM 32301 O O . LYS A 1 30 ? 8.842 -24.267 -35.505 1.00 10.21 55 LYS A O 18
ATOM 32320 N N . ASP A 1 31 ? 9.626 -23.115 -37.269 1.00 73.11 56 ASP A N 18
ATOM 32321 C CA . ASP A 1 31 ? 10.908 -22.803 -36.646 1.00 23.34 56 ASP A CA 18
ATOM 32322 C C . ASP A 1 31 ? 10.712 -21.828 -35.496 1.00 42.20 56 ASP A C 18
ATOM 32323 O O . ASP A 1 31 ? 11.226 -22.028 -34.394 1.00 52.02 56 ASP A O 18
ATOM 32332 N N . CYS A 1 32 ? 9.946 -20.776 -35.761 1.00 65.05 57 CYS A N 18
ATOM 32333 C CA . CYS A 1 32 ? 9.730 -19.711 -34.794 1.00 54.41 57 CYS A CA 18
ATOM 32334 C C . CYS A 1 32 ? 9.120 -20.235 -33.502 1.00 73.54 57 CYS A C 18
ATOM 32335 O O . CYS A 1 32 ? 9.577 -19.895 -32.413 1.00 11.41 57 CYS A O 18
ATOM 32342 N N . ARG A 1 33 ? 8.115 -21.096 -33.621 1.00 22.22 58 ARG A N 18
ATOM 32343 C CA . ARG A 1 33 ? 7.377 -21.560 -32.456 1.00 3.11 58 ARG A CA 18
ATOM 32344 C C . ARG A 1 33 ? 8.268 -22.398 -31.542 1.00 24.03 58 ARG A C 18
ATOM 32345 O O . ARG A 1 33 ? 8.105 -22.381 -30.326 1.00 21.15 58 ARG A O 18
ATOM 32366 N N . LYS A 1 34 ? 9.227 -23.108 -32.125 1.00 51.23 59 LYS A N 18
ATOM 32367 C CA . LYS A 1 34 ? 10.167 -23.898 -31.339 1.00 31.13 59 LYS A CA 18
ATOM 32368 C C . LYS A 1 34 ? 11.222 -23.001 -30.704 1.00 21.21 59 LYS A C 18
ATOM 32369 O O . LYS A 1 34 ? 11.550 -23.141 -29.527 1.00 2.11 59 LYS A O 18
ATOM 32388 N N . ASP A 1 35 ? 11.725 -22.064 -31.498 1.00 33.33 60 ASP A N 18
ATOM 32389 C CA . ASP A 1 35 ? 12.810 -21.183 -31.076 1.00 24.03 60 ASP A CA 18
ATOM 32390 C C . ASP A 1 35 ? 12.351 -20.261 -29.948 1.00 0.14 60 ASP A C 18
ATOM 32391 O O . ASP A 1 35 ? 13.089 -20.012 -28.996 1.00 52.15 60 ASP A O 18
ATOM 32400 N N . VAL A 1 36 ? 11.114 -19.783 -30.044 1.00 34.31 61 VAL A N 18
ATOM 32401 C CA . VAL A 1 36 ? 10.578 -18.857 -29.056 1.00 1.32 61 VAL A CA 18
ATOM 32402 C C . VAL A 1 36 ? 10.210 -19.571 -27.749 1.00 22.12 61 VAL A C 18
ATOM 32403 O O . VAL A 1 36 ? 10.364 -19.005 -26.667 1.00 11.40 61 VAL A O 18
ATOM 32416 N N . GLN A 1 37 ? 9.742 -20.815 -27.840 1.00 75.35 62 GLN A N 18
ATOM 32417 C CA . GLN A 1 37 ? 9.347 -21.557 -26.644 1.00 23.10 62 GLN A CA 18
ATOM 32418 C C . GLN A 1 37 ? 10.562 -22.131 -25.929 1.00 61.30 62 GLN A C 18
ATOM 32419 O O . GLN A 1 37 ? 10.490 -22.491 -24.752 1.00 14.42 62 GLN A O 18
ATOM 32433 N N . ALA A 1 38 ? 11.668 -22.239 -26.652 1.00 63.45 63 ALA A N 18
ATOM 32434 C CA . ALA A 1 38 ? 12.937 -22.633 -26.054 1.00 2.50 63 ALA A CA 18
ATOM 32435 C C . ALA A 1 38 ? 13.488 -21.515 -25.173 1.00 15.11 63 ALA A C 18
ATOM 32436 O O . ALA A 1 38 ? 14.401 -21.729 -24.377 1.00 41.20 63 ALA A O 18
ATOM 32443 N N . CYS A 1 39 ? 12.915 -20.328 -25.309 1.00 64.21 64 CYS A N 18
ATOM 32444 C CA . CYS A 1 39 ? 13.362 -19.175 -24.549 1.00 14.55 64 CYS A CA 18
ATOM 32445 C C . CYS A 1 39 ? 12.292 -18.762 -23.535 1.00 44.33 64 CYS A C 18
ATOM 32446 O O . CYS A 1 39 ? 11.321 -18.091 -23.884 1.00 33.31 64 CYS A O 18
ATOM 32453 N N . ASP A 1 40 ? 12.452 -19.200 -22.288 1.00 55.33 65 ASP A N 18
ATOM 32454 C CA . ASP A 1 40 ? 11.514 -18.850 -21.221 1.00 4.42 65 ASP A CA 18
ATOM 32455 C C . ASP A 1 40 ? 11.724 -17.417 -20.769 1.00 35.14 65 ASP A C 18
ATOM 32456 O O . ASP A 1 40 ? 10.772 -16.641 -20.653 1.00 24.53 65 ASP A O 18
ATOM 32465 N N . LYS A 1 41 ? 12.975 -17.069 -20.514 1.00 42.34 66 LYS A N 18
ATOM 32466 C CA . LYS A 1 41 ? 13.314 -15.718 -20.107 1.00 43.35 66 LYS A CA 18
ATOM 32467 C C . LYS A 1 41 ? 13.649 -14.900 -21.335 1.00 22.01 66 LYS A C 18
ATOM 32468 O O . LYS A 1 41 ? 14.800 -14.868 -21.777 1.00 34.52 66 LYS A O 18
ATOM 32487 N N . LYS A 1 42 ? 12.641 -14.253 -21.901 1.00 43.01 67 LYS A N 18
ATOM 32488 C CA . LYS A 1 42 ? 12.807 -13.529 -23.146 1.00 11.01 67 LYS A CA 18
ATOM 32489 C C . LYS A 1 42 ? 13.262 -12.103 -22.879 1.00 4.23 67 LYS A C 18
ATOM 32490 O O . LYS A 1 42 ? 13.952 -11.501 -23.693 1.00 65.14 67 LYS A O 18
ATOM 32509 N N . TYR A 1 43 ? 12.923 -11.573 -21.715 1.00 63.12 68 TYR A N 18
ATOM 32510 C CA . TYR A 1 43 ? 13.107 -10.155 -21.468 1.00 12.44 68 TYR A CA 18
ATOM 32511 C C . TYR A 1 43 ? 14.010 -9.920 -20.270 1.00 72.31 68 TYR A C 18
ATOM 32512 O O . TYR A 1 43 ? 14.054 -10.722 -19.336 1.00 50.14 68 TYR A O 18
ATOM 32530 N N . ASP A 1 44 ? 14.728 -8.815 -20.325 1.00 52.22 69 ASP A N 18
ATOM 32531 C CA . ASP A 1 44 ? 15.680 -8.439 -19.295 1.00 43.12 69 ASP A CA 18
ATOM 32532 C C . ASP A 1 44 ? 14.962 -7.835 -18.089 1.00 13.31 69 ASP A C 18
ATOM 32533 O O . ASP A 1 44 ? 13.811 -7.409 -18.194 1.00 21.50 69 ASP A O 18
ATOM 32542 N N . ASP A 1 45 ? 15.654 -7.811 -16.956 1.00 72.24 70 ASP A N 18
ATOM 32543 C CA . ASP A 1 45 ? 15.124 -7.248 -15.711 1.00 54.30 70 ASP A CA 18
ATOM 32544 C C . ASP A 1 45 ? 14.646 -5.806 -15.892 1.00 15.44 70 ASP A C 18
ATOM 32545 O O . ASP A 1 45 ? 13.688 -5.379 -15.245 1.00 71.25 70 ASP A O 18
ATOM 32554 N N . GLN A 1 46 ? 15.289 -5.065 -16.791 1.00 24.32 71 GLN A N 18
ATOM 32555 C CA . GLN A 1 46 ? 14.925 -3.668 -17.023 1.00 3.45 71 GLN A CA 18
ATOM 32556 C C . GLN A 1 46 ? 13.818 -3.551 -18.075 1.00 71.23 71 GLN A C 18
ATOM 32557 O O . GLN A 1 46 ? 13.479 -2.453 -18.509 1.00 60.11 71 GLN A O 18
ATOM 32571 N N . GLY A 1 47 ? 13.262 -4.685 -18.486 1.00 73.40 72 GLY A N 18
ATOM 32572 C CA . GLY A 1 47 ? 12.189 -4.674 -19.464 1.00 51.11 72 GLY A CA 18
ATOM 32573 C C . GLY A 1 47 ? 12.699 -4.566 -20.886 1.00 40.23 72 GLY A C 18
ATOM 32574 O O . GLY A 1 47 ? 11.968 -4.164 -21.790 1.00 35.44 72 GLY A O 18
ATOM 32578 N N . ARG A 1 48 ? 13.959 -4.922 -21.085 1.00 43.10 73 ARG A N 18
ATOM 32579 C CA . ARG A 1 48 ? 14.566 -4.866 -22.408 1.00 5.12 73 ARG A CA 18
ATOM 32580 C C . ARG A 1 48 ? 14.565 -6.240 -23.066 1.00 73.35 73 ARG A C 18
ATOM 32581 O O . ARG A 1 48 ? 14.302 -7.245 -22.412 1.00 10.32 73 ARG A O 18
ATOM 32602 N N . GLU A 1 49 ? 14.852 -6.279 -24.357 1.00 41.14 74 GLU A N 18
ATOM 32603 C CA . GLU A 1 49 ? 14.985 -7.539 -25.068 1.00 30.34 74 GLU A CA 18
ATOM 32604 C C . GLU A 1 49 ? 16.399 -8.079 -24.889 1.00 4.44 74 GLU A C 18
ATOM 32605 O O . GLU A 1 49 ? 17.377 -7.342 -25.046 1.00 3.33 74 GLU A O 18
ATOM 32617 N N . THR A 1 50 ? 16.502 -9.352 -24.545 1.00 40.14 75 THR A N 18
ATOM 32618 C CA . THR A 1 50 ? 17.791 -9.986 -24.312 1.00 52.41 75 THR A CA 18
ATOM 32619 C C . THR A 1 50 ? 18.449 -10.385 -25.631 1.00 22.31 75 THR A C 18
ATOM 32620 O O . THR A 1 50 ? 17.916 -10.112 -26.708 1.00 45.02 75 THR A O 18
ATOM 32631 N N . ALA A 1 51 ? 19.603 -11.037 -25.546 1.00 74.24 76 ALA A N 18
ATOM 32632 C CA . ALA A 1 51 ? 20.261 -11.571 -26.729 1.00 0.25 76 ALA A CA 18
ATOM 32633 C C . ALA A 1 51 ? 19.416 -12.683 -27.336 1.00 53.32 76 ALA A C 18
ATOM 32634 O O . ALA A 1 51 ? 19.396 -12.871 -28.551 1.00 12.22 76 ALA A O 18
ATOM 32641 N N . CYS A 1 52 ? 18.706 -13.410 -26.481 1.00 22.13 77 CYS A N 18
ATOM 32642 C CA . CYS A 1 52 ? 17.793 -14.445 -26.940 1.00 52.54 77 CYS A CA 18
ATOM 32643 C C . CYS A 1 52 ? 16.587 -13.798 -27.616 1.00 42.11 77 CYS A C 18
ATOM 32644 O O . CYS A 1 52 ? 16.226 -14.154 -28.738 1.00 30.14 77 CYS A O 18
ATOM 32651 N N . ALA A 1 53 ? 15.999 -12.817 -26.935 1.00 52.55 78 ALA A N 18
ATOM 32652 C CA . ALA A 1 53 ? 14.863 -12.074 -27.476 1.00 53.13 78 ALA A CA 18
ATOM 32653 C C . ALA A 1 53 ? 15.186 -11.432 -28.815 1.00 72.12 78 ALA A C 18
ATOM 32654 O O . ALA A 1 53 ? 14.341 -11.400 -29.709 1.00 10.12 78 ALA A O 18
ATOM 32661 N N . LYS A 1 54 ? 16.421 -10.965 -28.985 1.00 55.20 79 LYS A N 18
ATOM 32662 C CA . LYS A 1 54 ? 16.768 -10.244 -30.199 1.00 33.15 79 LYS A CA 18
ATOM 32663 C C . LYS A 1 54 ? 17.059 -11.259 -31.288 1.00 13.24 79 LYS A C 18
ATOM 32664 O O . LYS A 1 54 ? 16.937 -10.974 -32.476 1.00 14.45 79 LYS A O 18
ATOM 32683 N N . GLY A 1 55 ? 17.414 -12.468 -30.852 1.00 10.42 80 GLY A N 18
ATOM 32684 C CA . GLY A 1 55 ? 17.761 -13.525 -31.771 1.00 11.13 80 GLY A CA 18
ATOM 32685 C C . GLY A 1 55 ? 16.539 -14.039 -32.483 1.00 20.50 80 GLY A C 18
ATOM 32686 O O . GLY A 1 55 ? 16.611 -14.475 -33.626 1.00 14.11 80 GLY A O 18
ATOM 32690 N N . ILE A 1 56 ? 15.408 -13.993 -31.800 1.00 34.34 81 ILE A N 18
ATOM 32691 C CA . ILE A 1 56 ? 14.140 -14.339 -32.412 1.00 30.42 81 ILE A CA 18
ATOM 32692 C C . ILE A 1 56 ? 13.724 -13.216 -33.355 1.00 2.41 81 ILE A C 18
ATOM 32693 O O . ILE A 1 56 ? 13.288 -13.457 -34.482 1.00 2.01 81 ILE A O 18
ATOM 32709 N N . ARG A 1 57 ? 13.902 -11.982 -32.882 1.00 13.22 82 ARG A N 18
ATOM 32710 C CA . ARG A 1 57 ? 13.605 -10.785 -33.670 1.00 75.33 82 ARG A CA 18
ATOM 32711 C C . ARG A 1 57 ? 14.347 -10.784 -35.001 1.00 11.31 82 ARG A C 18
ATOM 32712 O O . ARG A 1 57 ? 13.817 -10.313 -36.003 1.00 64.32 82 ARG A O 18
ATOM 32733 N N . GLU A 1 58 ? 15.575 -11.294 -35.013 1.00 61.04 83 GLU A N 18
ATOM 32734 C CA . GLU A 1 58 ? 16.394 -11.252 -36.218 1.00 1.14 83 GLU A CA 18
ATOM 32735 C C . GLU A 1 58 ? 16.130 -12.440 -37.148 1.00 72.03 83 GLU A C 18
ATOM 32736 O O . GLU A 1 58 ? 16.063 -12.257 -38.363 1.00 12.52 83 GLU A O 18
ATOM 32748 N N . LYS A 1 59 ? 15.965 -13.644 -36.598 1.00 21.42 84 LYS A N 18
ATOM 32749 C CA . LYS A 1 59 ? 15.720 -14.827 -37.432 1.00 25.03 84 LYS A CA 18
ATOM 32750 C C . LYS A 1 59 ? 14.410 -14.683 -38.194 1.00 1.22 84 LYS A C 18
ATOM 32751 O O . LYS A 1 59 ? 14.321 -14.991 -39.381 1.00 60.15 84 LYS A O 18
ATOM 32770 N N . TYR A 1 60 ? 13.397 -14.203 -37.495 1.00 41.43 85 TYR A N 18
ATOM 32771 C CA . TYR A 1 60 ? 12.054 -14.135 -38.040 1.00 74.43 85 TYR A CA 18
ATOM 32772 C C . TYR A 1 60 ? 11.636 -12.681 -38.200 1.00 23.35 85 TYR A C 18
ATOM 32773 O O . TYR A 1 60 ? 10.459 -12.340 -38.078 1.00 71.52 85 TYR A O 18
ATOM 32791 N N . LYS A 1 61 ? 12.626 -11.840 -38.491 1.00 51.52 86 LYS A N 18
ATOM 32792 C CA . LYS A 1 61 ? 12.434 -10.398 -38.605 1.00 1.20 86 LYS A CA 18
ATOM 32793 C C . LYS A 1 61 ? 11.317 -10.056 -39.584 1.00 32.53 86 LYS A C 18
ATOM 32794 O O . LYS A 1 61 ? 11.120 -10.747 -40.584 1.00 20.22 86 LYS A O 18
ATOM 32813 N N . PRO A 1 62 ? 10.550 -9.001 -39.296 1.00 64.12 87 PRO A N 18
ATOM 32814 C CA . PRO A 1 62 ? 9.643 -8.422 -40.278 1.00 43.21 87 PRO A CA 18
ATOM 32815 C C . PRO A 1 62 ? 10.447 -7.738 -41.378 1.00 64.41 87 PRO A C 18
ATOM 32816 O O . PRO A 1 62 ? 11.625 -7.431 -41.177 1.00 33.34 87 PRO A O 18
ATOM 32827 N N . ALA A 1 63 ? 9.839 -7.513 -42.533 1.00 4.50 88 ALA A N 18
ATOM 32828 C CA . ALA A 1 63 ? 10.545 -6.866 -43.629 1.00 21.21 88 ALA A CA 18
ATOM 32829 C C . ALA A 1 63 ? 10.856 -5.415 -43.278 1.00 52.41 88 ALA A C 18
ATOM 32830 O O . ALA A 1 63 ? 10.034 -4.516 -43.481 1.00 12.54 88 ALA A O 18
ATOM 32837 N N . VAL A 1 64 ? 12.043 -5.214 -42.722 1.00 22.04 89 VAL A N 18
ATOM 32838 C CA . VAL A 1 64 ? 12.529 -3.903 -42.320 1.00 63.21 89 VAL A CA 18
ATOM 32839 C C . VAL A 1 64 ? 14.034 -3.865 -42.528 1.00 45.24 89 VAL A C 18
ATOM 32840 O O . VAL A 1 64 ? 14.704 -4.890 -42.397 1.00 20.10 89 VAL A O 18
ATOM 32853 N N . VAL A 1 65 ? 14.567 -2.704 -42.858 1.00 15.25 90 VAL A N 18
ATOM 32854 C CA . VAL A 1 65 ? 16.003 -2.554 -42.994 1.00 5.15 90 VAL A CA 18
ATOM 32855 C C . VAL A 1 65 ? 16.638 -2.264 -41.636 1.00 51.24 90 VAL A C 18
ATOM 32856 O O . VAL A 1 65 ? 16.386 -1.229 -41.021 1.00 20.51 90 VAL A O 18
ATOM 32869 N N . TYR A 1 66 ? 17.430 -3.204 -41.153 1.00 23.54 91 TYR A N 18
ATOM 32870 C CA . TYR A 1 66 ? 18.108 -3.044 -39.876 1.00 34.24 91 TYR A CA 18
ATOM 32871 C C . TYR A 1 66 ? 19.443 -2.340 -40.075 1.00 73.23 91 TYR A C 18
ATOM 32872 O O . TYR A 1 66 ? 20.176 -2.647 -41.014 1.00 22.23 91 TYR A O 18
ATOM 32890 N N . GLY A 1 67 ? 19.750 -1.400 -39.195 1.00 60.22 92 GLY A N 18
ATOM 32891 C CA . GLY A 1 67 ? 20.992 -0.659 -39.303 1.00 43.40 92 GLY A CA 18
ATOM 32892 C C . GLY A 1 67 ? 22.120 -1.309 -38.525 1.00 2.23 92 GLY A C 18
ATOM 32893 O O . GLY A 1 67 ? 21.945 -2.385 -37.954 1.00 44.03 92 GLY A O 18
ATOM 32897 N N . TYR A 1 68 ? 23.270 -0.640 -38.477 1.00 20.34 93 TYR A N 18
ATOM 32898 C CA . TYR A 1 68 ? 24.443 -1.160 -37.771 1.00 24.11 93 TYR A CA 18
ATOM 32899 C C . TYR A 1 68 ? 24.191 -1.222 -36.269 1.00 45.20 93 TYR A C 18
ATOM 32900 O O . TYR A 1 68 ? 24.916 -1.882 -35.525 1.00 63.31 93 TYR A O 18
ATOM 32918 N N . ASP A 1 69 ? 23.153 -0.521 -35.835 1.00 30.43 94 ASP A N 18
ATOM 32919 C CA . ASP A 1 69 ? 22.751 -0.506 -34.434 1.00 44.11 94 ASP A CA 18
ATOM 32920 C C . ASP A 1 69 ? 22.155 -1.852 -34.032 1.00 15.41 94 ASP A C 18
ATOM 32921 O O . ASP A 1 69 ? 22.006 -2.147 -32.848 1.00 4.14 94 ASP A O 18
ATOM 32930 N N . GLY A 1 70 ? 21.804 -2.660 -35.030 1.00 63.14 95 GLY A N 18
ATOM 32931 C CA . GLY A 1 70 ? 21.092 -3.897 -34.773 1.00 21.22 95 GLY A CA 18
ATOM 32932 C C . GLY A 1 70 ? 19.623 -3.629 -34.535 1.00 74.41 95 GLY A C 18
ATOM 32933 O O . GLY A 1 70 ? 18.873 -4.502 -34.099 1.00 73.31 95 GLY A O 18
ATOM 32937 N N . LYS A 1 71 ? 19.227 -2.405 -34.845 1.00 41.43 96 LYS A N 18
ATOM 32938 C CA . LYS A 1 71 ? 17.878 -1.927 -34.604 1.00 42.22 96 LYS A CA 18
ATOM 32939 C C . LYS A 1 71 ? 17.203 -1.632 -35.940 1.00 63.23 96 LYS A C 18
ATOM 32940 O O . LYS A 1 71 ? 17.871 -1.221 -36.891 1.00 0.33 96 LYS A O 18
ATOM 32959 N N . PRO A 1 72 ? 15.887 -1.876 -36.052 1.00 43.01 97 PRO A N 18
ATOM 32960 C CA . PRO A 1 72 ? 15.140 -1.592 -37.280 1.00 20.33 97 PRO A CA 18
ATOM 32961 C C . PRO A 1 72 ? 14.911 -0.093 -37.501 1.00 65.24 97 PRO A C 18
ATOM 32962 O O . PRO A 1 72 ? 14.054 0.517 -36.859 1.00 12.20 97 PRO A O 18
ATOM 32973 N N . LEU A 1 73 ? 15.702 0.496 -38.391 1.00 42.25 98 LEU A N 18
ATOM 32974 C CA . LEU A 1 73 ? 15.520 1.890 -38.775 1.00 1.01 98 LEU A CA 18
ATOM 32975 C C . LEU A 1 73 ? 15.883 2.066 -40.246 1.00 3.14 98 LEU A C 18
ATOM 32976 O O . LEU A 1 73 ? 16.911 1.558 -40.708 1.00 34.34 98 LEU A O 18
ATOM 32992 N N . ASP A 1 74 ? 15.044 2.776 -40.984 1.00 11.20 99 ASP A N 18
ATOM 32993 C CA . ASP A 1 74 ? 15.259 2.946 -42.414 1.00 45.30 99 ASP A CA 18
ATOM 32994 C C . ASP A 1 74 ? 16.419 3.895 -42.676 1.00 21.31 99 ASP A C 18
ATOM 32995 O O . ASP A 1 74 ? 16.664 4.811 -41.899 1.00 11.33 99 ASP A O 18
ATOM 33004 N N . LEU A 1 75 ? 17.164 3.599 -43.748 1.00 13.34 100 LEU A N 18
ATOM 33005 C CA . LEU A 1 75 ? 18.334 4.376 -44.200 1.00 2.34 100 LEU A CA 18
ATOM 33006 C C . LEU A 1 75 ? 19.499 4.324 -43.202 1.00 52.42 100 LEU A C 18
ATOM 33007 O O . LEU A 1 75 ? 20.630 4.657 -43.560 1.00 20.24 100 LEU A O 18
ATOM 33023 N N . GLY A 1 76 ? 19.237 3.871 -41.975 1.00 41.41 101 GLY A N 18
ATOM 33024 C CA . GLY A 1 76 ? 20.263 3.832 -40.941 1.00 31.32 101 GLY A CA 18
ATOM 33025 C C . GLY A 1 76 ? 21.445 2.947 -41.297 1.00 61.01 101 GLY A C 18
ATOM 33026 O O . GLY A 1 76 ? 22.559 3.164 -40.819 1.00 62.12 101 GLY A O 18
ATOM 33030 N N . PHE A 1 77 ? 21.205 1.956 -42.140 1.00 63.23 102 PHE A N 18
ATOM 33031 C CA . PHE A 1 77 ? 22.255 1.034 -42.559 1.00 12.34 102 PHE A CA 18
ATOM 33032 C C . PHE A 1 77 ? 23.152 1.667 -43.623 1.00 51.03 102 PHE A C 18
ATOM 33033 O O . PHE A 1 77 ? 24.278 1.226 -43.846 1.00 33.11 102 PHE A O 18
ATOM 33050 N N . CYS A 1 78 ? 22.663 2.718 -44.262 1.00 61.32 103 CYS A N 18
ATOM 33051 C CA . CYS A 1 78 ? 23.366 3.306 -45.394 1.00 41.34 103 CYS A CA 18
ATOM 33052 C C . CYS A 1 78 ? 23.864 4.717 -45.078 1.00 40.34 103 CYS A C 18
ATOM 33053 O O . CYS A 1 78 ? 24.510 5.355 -45.910 1.00 13.32 103 CYS A O 18
ATOM 33060 N N . THR A 1 79 ? 23.597 5.194 -43.862 1.00 30.55 104 THR A N 18
ATOM 33061 C CA . THR A 1 79 ? 23.928 6.572 -43.490 1.00 65.41 104 THR A CA 18
ATOM 33062 C C . THR A 1 79 ? 25.439 6.778 -43.391 1.00 11.54 104 THR A C 18
ATOM 33063 O O . THR A 1 79 ? 25.924 7.910 -43.354 1.00 1.12 104 THR A O 18
ATOM 33074 N N . LEU A 1 80 ? 26.176 5.679 -43.353 1.00 12.45 105 LEU A N 18
ATOM 33075 C CA . LEU A 1 80 ? 27.627 5.734 -43.231 1.00 62.50 105 LEU A CA 18
ATOM 33076 C C . LEU A 1 80 ? 28.279 5.951 -44.593 1.00 22.12 105 LEU A C 18
ATOM 33077 O O . LEU A 1 80 ? 29.485 6.179 -44.688 1.00 41.21 105 LEU A O 18
ATOM 33093 N N . ALA A 1 81 ? 27.469 5.895 -45.641 1.00 42.34 106 ALA A N 18
ATOM 33094 C CA . ALA A 1 81 ? 27.955 6.093 -46.996 1.00 10.22 106 ALA A CA 18
ATOM 33095 C C . ALA A 1 81 ? 27.622 7.497 -47.482 1.00 65.21 106 ALA A C 18
ATOM 33096 O O . ALA A 1 81 ? 27.007 8.281 -46.755 1.00 11.43 106 ALA A O 18
ATOM 33103 N N . GLY A 1 82 ? 28.023 7.814 -48.704 1.00 73.22 107 GLY A N 18
ATOM 33104 C CA . GLY A 1 82 ? 27.758 9.127 -49.249 1.00 35.43 107 GLY A CA 18
ATOM 33105 C C . GLY A 1 82 ? 26.652 9.118 -50.281 1.00 15.44 107 GLY A C 18
ATOM 33106 O O . GLY A 1 82 ? 25.470 9.120 -49.940 1.00 5.34 107 GLY A O 18
ATOM 33110 N N . ILE A 1 83 ? 27.032 9.085 -51.548 1.00 44.32 108 ILE A N 18
ATOM 33111 C CA . ILE A 1 83 ? 26.068 9.142 -52.639 1.00 70.24 108 ILE A CA 18
ATOM 33112 C C . ILE A 1 83 ? 25.395 7.786 -52.842 1.00 54.51 108 ILE A C 18
ATOM 33113 O O . ILE A 1 83 ? 24.232 7.711 -53.243 1.00 62.44 108 ILE A O 18
ATOM 33129 N N . ARG A 1 84 ? 26.114 6.712 -52.524 1.00 40.52 109 ARG A N 18
ATOM 33130 C CA . ARG A 1 84 ? 25.606 5.364 -52.754 1.00 24.00 109 ARG A CA 18
ATOM 33131 C C . ARG A 1 84 ? 24.518 5.004 -51.740 1.00 50.50 109 ARG A C 18
ATOM 33132 O O . ARG A 1 84 ? 23.927 3.931 -51.811 1.00 3.54 109 ARG A O 18
ATOM 33153 N N . GLU A 1 85 ? 24.254 5.921 -50.808 1.00 15.04 110 GLU A N 18
ATOM 33154 C CA . GLU A 1 85 ? 23.214 5.740 -49.795 1.00 73.31 110 GLU A CA 18
ATOM 33155 C C . GLU A 1 85 ? 21.835 5.619 -50.450 1.00 51.00 110 GLU A C 18
ATOM 33156 O O . GLU A 1 85 ? 21.009 4.800 -50.042 1.00 21.24 110 GLU A O 18
ATOM 33168 N N . VAL A 1 86 ? 21.623 6.402 -51.500 1.00 14.20 111 VAL A N 18
ATOM 33169 C CA . VAL A 1 86 ? 20.341 6.432 -52.198 1.00 50.10 111 VAL A CA 18
ATOM 33170 C C . VAL A 1 86 ? 20.078 5.089 -52.885 1.00 1.10 111 VAL A C 18
ATOM 33171 O O . VAL A 1 86 ? 18.963 4.564 -52.865 1.00 44.44 111 VAL A O 18
ATOM 33184 N N . ASP A 1 87 ? 21.135 4.538 -53.464 1.00 61.30 112 ASP A N 18
ATOM 33185 C CA . ASP A 1 87 ? 21.089 3.250 -54.153 1.00 32.13 112 ASP A CA 18
ATOM 33186 C C . ASP A 1 87 ? 21.003 2.110 -53.133 1.00 11.35 112 ASP A C 18
ATOM 33187 O O . ASP A 1 87 ? 20.479 1.032 -53.407 1.00 23.12 112 ASP A O 18
ATOM 33196 N N . CYS A 1 88 ? 21.500 2.408 -51.944 1.00 52.11 113 CYS A N 18
ATOM 33197 C CA . CYS A 1 88 ? 21.651 1.420 -50.876 1.00 40.03 113 CYS A CA 18
ATOM 33198 C C . CYS A 1 88 ? 20.298 1.111 -50.237 1.00 14.52 113 CYS A C 18
ATOM 33199 O O . CYS A 1 88 ? 20.015 -0.025 -49.855 1.00 44.32 113 CYS A O 18
ATOM 33206 N N . ARG A 1 89 ? 19.453 2.130 -50.159 1.00 62.15 114 ARG A N 18
ATOM 33207 C CA . ARG A 1 89 ? 18.177 2.026 -49.464 1.00 2.31 114 ARG A CA 18
ATOM 33208 C C . ARG A 1 89 ? 17.162 1.188 -50.248 1.00 53.53 114 ARG A C 18
ATOM 33209 O O . ARG A 1 89 ? 16.333 0.493 -49.658 1.00 43.52 114 ARG A O 18
ATOM 33230 N N . LYS A 1 90 ? 17.244 1.240 -51.574 1.00 62.02 115 LYS A N 18
ATOM 33231 C CA . LYS A 1 90 ? 16.201 0.676 -52.431 1.00 51.54 115 LYS A CA 18
ATOM 33232 C C . LYS A 1 90 ? 16.124 -0.849 -52.344 1.00 2.01 115 LYS A C 18
ATOM 33233 O O . LYS A 1 90 ? 15.062 -1.410 -52.070 1.00 23.34 115 LYS A O 18
ATOM 33252 N N . ASP A 1 91 ? 17.246 -1.508 -52.576 1.00 1.23 116 ASP A N 18
ATOM 33253 C CA . ASP A 1 91 ? 17.271 -2.967 -52.688 1.00 21.54 116 ASP A CA 18
ATOM 33254 C C . ASP A 1 91 ? 17.285 -3.651 -51.332 1.00 11.14 116 ASP A C 18
ATOM 33255 O O . ASP A 1 91 ? 16.846 -4.792 -51.207 1.00 4.15 116 ASP A O 18
ATOM 33264 N N . ALA A 1 92 ? 17.772 -2.941 -50.322 1.00 42.33 117 ALA A N 18
ATOM 33265 C CA . ALA A 1 92 ? 17.995 -3.517 -48.997 1.00 54.21 117 ALA A CA 18
ATOM 33266 C C . ALA A 1 92 ? 16.753 -4.217 -48.441 1.00 21.23 117 ALA A C 18
ATOM 33267 O O . ALA A 1 92 ? 16.848 -5.313 -47.886 1.00 12.40 117 ALA A O 18
ATOM 33274 N N . GLN A 1 93 ? 15.590 -3.590 -48.588 1.00 75.31 118 GLN A N 18
ATOM 33275 C CA . GLN A 1 93 ? 14.341 -4.149 -48.064 1.00 33.53 118 GLN A CA 18
ATOM 33276 C C . GLN A 1 93 ? 13.911 -5.424 -48.804 1.00 15.41 118 GLN A C 18
ATOM 33277 O O . GLN A 1 93 ? 12.999 -6.120 -48.362 1.00 21.20 118 GLN A O 18
ATOM 33291 N N . THR A 1 94 ? 14.561 -5.719 -49.924 1.00 74.21 119 THR A N 18
ATOM 33292 C CA . THR A 1 94 ? 14.240 -6.907 -50.711 1.00 63.40 119 THR A CA 18
ATOM 33293 C C . THR A 1 94 ? 14.982 -8.137 -50.158 1.00 44.23 119 THR A C 18
ATOM 33294 O O . THR A 1 94 ? 14.662 -9.283 -50.477 1.00 62.34 119 THR A O 18
ATOM 33305 N N . CYS A 1 95 ? 15.967 -7.884 -49.311 1.00 1.41 120 CYS A N 18
ATOM 33306 C CA . CYS A 1 95 ? 16.806 -8.942 -48.751 1.00 20.34 120 CYS A CA 18
ATOM 33307 C C . CYS A 1 95 ? 16.288 -9.375 -47.374 1.00 63.52 120 CYS A C 18
ATOM 33308 O O . CYS A 1 95 ? 17.077 -9.591 -46.452 1.00 74.40 120 CYS A O 18
ATOM 33315 N N . ASP A 1 96 ? 14.967 -9.518 -47.240 1.00 20.33 121 ASP A N 18
ATOM 33316 C CA . ASP A 1 96 ? 14.350 -9.685 -45.922 1.00 62.35 121 ASP A CA 18
ATOM 33317 C C . ASP A 1 96 ? 14.658 -11.051 -45.281 1.00 33.14 121 ASP A C 18
ATOM 33318 O O . ASP A 1 96 ? 15.258 -11.099 -44.206 1.00 75.45 121 ASP A O 18
ATOM 33327 N N . LYS A 1 97 ? 14.259 -12.159 -45.913 1.00 42.11 122 LYS A N 18
ATOM 33328 C CA . LYS A 1 97 ? 14.549 -13.475 -45.350 1.00 34.24 122 LYS A CA 18
ATOM 33329 C C . LYS A 1 97 ? 15.195 -14.416 -46.358 1.00 33.52 122 LYS A C 18
ATOM 33330 O O . LYS A 1 97 ? 16.392 -14.709 -46.283 1.00 60.12 122 LYS A O 18
ATOM 33349 N N . LYS A 1 98 ? 14.383 -14.904 -47.295 1.00 1.11 123 LYS A N 18
ATOM 33350 C CA . LYS A 1 98 ? 14.864 -15.844 -48.299 1.00 70.10 123 LYS A CA 18
ATOM 33351 C C . LYS A 1 98 ? 14.340 -15.534 -49.704 1.00 4.43 123 LYS A C 18
ATOM 33352 O O . LYS A 1 98 ? 15.105 -15.516 -50.666 1.00 12.33 123 LYS A O 18
ATOM 33371 N N . TYR A 1 99 ? 13.037 -15.265 -49.803 1.00 42.32 124 TYR A N 18
ATOM 33372 C CA . TYR A 1 99 ? 12.323 -15.323 -51.079 1.00 41.53 124 TYR A CA 18
ATOM 33373 C C . TYR A 1 99 ? 12.865 -14.313 -52.085 1.00 41.25 124 TYR A C 18
ATOM 33374 O O . TYR A 1 99 ? 13.496 -14.689 -53.073 1.00 74.12 124 TYR A O 18
ATOM 33392 N N . GLU A 1 100 ? 12.622 -13.038 -51.841 1.00 30.03 125 GLU A N 18
ATOM 33393 C CA . GLU A 1 100 ? 13.107 -11.996 -52.732 1.00 3.23 125 GLU A CA 18
ATOM 33394 C C . GLU A 1 100 ? 14.566 -11.662 -52.441 1.00 3.02 125 GLU A C 18
ATOM 33395 O O . GLU A 1 100 ? 15.167 -10.822 -53.109 1.00 3.40 125 GLU A O 18
ATOM 33407 N N . SER A 1 101 ? 15.145 -12.351 -51.469 1.00 12.11 126 SER A N 18
ATOM 33408 C CA . SER A 1 101 ? 16.534 -12.137 -51.108 1.00 71.12 126 SER A CA 18
ATOM 33409 C C . SER A 1 101 ? 17.456 -12.571 -52.246 1.00 14.12 126 SER A C 18
ATOM 33410 O O . SER A 1 101 ? 18.502 -11.963 -52.472 1.00 22.41 126 SER A O 18
ATOM 33418 N N . ASP A 1 102 ? 17.056 -13.619 -52.965 1.00 25.41 127 ASP A N 18
ATOM 33419 C CA . ASP A 1 102 ? 17.759 -14.032 -54.180 1.00 33.01 127 ASP A CA 18
ATOM 33420 C C . ASP A 1 102 ? 17.797 -12.891 -55.185 1.00 20.52 127 ASP A C 18
ATOM 33421 O O . ASP A 1 102 ? 18.821 -12.636 -55.824 1.00 21.11 127 ASP A O 18
ATOM 33430 N N . LYS A 1 103 ? 16.672 -12.197 -55.313 1.00 30.23 128 LYS A N 18
ATOM 33431 C CA . LYS A 1 103 ? 16.566 -11.079 -56.236 1.00 51.01 128 LYS A CA 18
ATOM 33432 C C . LYS A 1 103 ? 17.406 -9.909 -55.748 1.00 2.44 128 LYS A C 18
ATOM 33433 O O . LYS A 1 103 ? 17.947 -9.149 -56.546 1.00 71.04 128 LYS A O 18
ATOM 33452 N N . CYS A 1 104 ? 17.531 -9.782 -54.436 1.00 4.13 129 CYS A N 18
ATOM 33453 C CA . CYS A 1 104 ? 18.386 -8.766 -53.839 1.00 62.03 129 CYS A CA 18
ATOM 33454 C C . CYS A 1 104 ? 19.850 -9.051 -54.156 1.00 4.51 129 CYS A C 18
ATOM 33455 O O . CYS A 1 104 ? 20.583 -8.169 -54.595 1.00 71.43 129 CYS A O 18
ATOM 33462 N N . LEU A 1 105 ? 20.254 -10.306 -53.970 1.00 71.22 130 LEU A N 18
ATOM 33463 C CA . LEU A 1 105 ? 21.643 -10.707 -54.144 1.00 11.11 130 LEU A CA 18
ATOM 33464 C C . LEU A 1 105 ? 22.156 -10.340 -55.538 1.00 64.22 130 LEU A C 18
ATOM 33465 O O . LEU A 1 105 ? 23.189 -9.686 -55.665 1.00 52.30 130 LEU A O 18
ATOM 33481 N N . ASN A 1 106 ? 21.421 -10.718 -56.578 1.00 64.13 131 ASN A N 18
ATOM 33482 C CA . ASN A 1 106 ? 21.880 -10.471 -57.945 1.00 14.43 131 ASN A CA 18
ATOM 33483 C C . ASN A 1 106 ? 21.767 -8.991 -58.301 1.00 74.54 131 ASN A C 18
ATOM 33484 O O . ASN A 1 106 ? 22.522 -8.488 -59.135 1.00 72.41 131 ASN A O 18
ATOM 33495 N N . ALA A 1 107 ? 20.853 -8.289 -57.636 1.00 53.31 132 ALA A N 18
ATOM 33496 C CA . ALA A 1 107 ? 20.609 -6.881 -57.924 1.00 13.43 132 ALA A CA 18
ATOM 33497 C C . ALA A 1 107 ? 21.692 -6.017 -57.294 1.00 3.42 132 ALA A C 18
ATOM 33498 O O . ALA A 1 107 ? 22.056 -4.965 -57.818 1.00 25.34 132 ALA A O 18
ATOM 33505 N N . ILE A 1 108 ? 22.231 -6.498 -56.183 1.00 43.22 133 ILE A N 18
ATOM 33506 C CA . ILE A 1 108 ? 23.238 -5.764 -55.435 1.00 11.21 133 ILE A CA 18
ATOM 33507 C C . ILE A 1 108 ? 24.592 -5.912 -56.110 1.00 62.13 133 ILE A C 18
ATOM 33508 O O . ILE A 1 108 ? 25.419 -5.002 -56.091 1.00 51.32 133 ILE A O 18
ATOM 33524 N N . LYS A 1 109 ? 24.794 -7.044 -56.763 1.00 63.01 134 LYS A N 18
ATOM 33525 C CA . LYS A 1 109 ? 26.065 -7.319 -57.405 1.00 10.14 134 LYS A CA 18
ATOM 33526 C C . LYS A 1 109 ? 26.146 -6.580 -58.729 1.00 52.33 134 LYS A C 18
ATOM 33527 O O . LYS A 1 109 ? 27.228 -6.276 -59.216 1.00 51.34 134 LYS A O 18
ATOM 33546 N N . GLU A 1 110 ? 24.983 -6.310 -59.309 1.00 20.01 135 GLU A N 18
ATOM 33547 C CA . GLU A 1 110 ? 24.893 -5.663 -60.607 1.00 55.33 135 GLU A CA 18
ATOM 33548 C C . GLU A 1 110 ? 25.325 -4.205 -60.485 1.00 52.13 135 GLU A C 18
ATOM 33549 O O . GLU A 1 110 ? 26.020 -3.662 -61.345 1.00 3.55 135 GLU A O 18
ATOM 33561 N N . LYS A 1 111 ? 24.908 -3.584 -59.391 1.00 43.15 136 LYS A N 18
ATOM 33562 C CA . LYS A 1 111 ? 25.252 -2.197 -59.118 1.00 35.44 136 LYS A CA 18
ATOM 33563 C C . LYS A 1 111 ? 26.663 -2.069 -58.559 1.00 3.31 136 LYS A C 18
ATOM 33564 O O . LYS A 1 111 ? 27.381 -1.123 -58.877 1.00 54.22 136 LYS A O 18
ATOM 33583 N N . TYR A 1 112 ? 27.058 -3.021 -57.730 1.00 73.44 137 TYR A N 18
ATOM 33584 C CA . TYR A 1 112 ? 28.403 -3.032 -57.172 1.00 53.41 137 TYR A CA 18
ATOM 33585 C C . TYR A 1 112 ? 29.294 -3.950 -58.000 1.00 33.51 137 TYR A C 18
ATOM 33586 O O . TYR A 1 112 ? 30.212 -4.594 -57.490 1.00 55.42 137 TYR A O 18
ATOM 33604 N N . LYS A 1 113 ? 28.992 -3.986 -59.293 1.00 12.12 138 LYS A N 18
ATOM 33605 C CA . LYS A 1 113 ? 29.724 -4.785 -60.269 1.00 40.44 138 LYS A CA 18
ATOM 33606 C C . LYS A 1 113 ? 31.194 -4.379 -60.320 1.00 50.11 138 LYS A C 18
ATOM 33607 O O . LYS A 1 113 ? 31.523 -3.199 -60.169 1.00 51.43 138 LYS A O 18
ATOM 33626 N N . PRO A 1 114 ? 32.102 -5.352 -60.516 1.00 1.24 139 PRO A N 18
ATOM 33627 C CA . PRO A 1 114 ? 33.525 -5.078 -60.733 1.00 32.11 139 PRO A CA 18
ATOM 33628 C C . PRO A 1 114 ? 33.771 -4.318 -62.040 1.00 20.51 139 PRO A C 18
ATOM 33629 O O . PRO A 1 114 ? 34.248 -4.885 -63.027 1.00 35.34 139 PRO A O 18
ATOM 33640 N N . VAL A 1 115 ? 33.403 -3.040 -62.048 1.00 4.41 140 VAL A N 18
ATOM 33641 C CA . VAL A 1 115 ? 33.645 -2.166 -63.190 1.00 62.11 140 VAL A CA 18
ATOM 33642 C C . VAL A 1 115 ? 34.994 -1.473 -63.048 1.00 41.44 140 VAL A C 18
ATOM 33643 O O . VAL A 1 115 ? 35.402 -0.686 -63.902 1.00 14.40 140 VAL A O 18
ATOM 33656 N N . VAL A 1 116 ? 35.673 -1.770 -61.951 1.00 20.53 141 VAL A N 18
ATOM 33657 C CA . VAL A 1 116 ? 37.003 -1.243 -61.704 1.00 13.20 141 VAL A CA 18
ATOM 33658 C C . VAL A 1 116 ? 37.971 -1.815 -62.730 1.00 43.43 141 VAL A C 18
ATOM 33659 O O . VAL A 1 116 ? 37.782 -2.940 -63.197 1.00 32.34 141 VAL A O 18
ATOM 33672 N N . ASP A 1 117 ? 38.981 -1.031 -63.100 1.00 42.02 142 ASP A N 18
ATOM 33673 C CA . ASP A 1 117 ? 39.975 -1.466 -64.076 1.00 4.14 142 ASP A CA 18
ATOM 33674 C C . ASP A 1 117 ? 40.632 -2.770 -63.635 1.00 71.21 142 ASP A C 18
ATOM 33675 O O . ASP A 1 117 ? 41.226 -2.848 -62.559 1.00 34.32 142 ASP A O 18
ATOM 33684 N N . PRO A 1 118 ? 40.490 -3.824 -64.449 1.00 74.21 143 PRO A N 18
ATOM 33685 C CA . PRO A 1 118 ? 41.095 -5.126 -64.173 1.00 34.55 143 PRO A CA 18
ATOM 33686 C C . PRO A 1 118 ? 42.613 -5.059 -64.254 1.00 70.52 143 PRO A C 18
ATOM 33687 O O . PRO A 1 118 ? 43.169 -4.191 -64.932 1.00 41.25 143 PRO A O 18
ATOM 33698 N N . ASN A 1 119 ? 43.284 -5.967 -63.569 1.00 70.22 144 ASN A N 18
ATOM 33699 C CA . ASN A 1 119 ? 44.735 -5.929 -63.515 1.00 72.25 144 ASN A CA 18
ATOM 33700 C C . ASN A 1 119 ? 45.340 -6.577 -64.756 1.00 52.22 144 ASN A C 18
ATOM 33701 O O . ASN A 1 119 ? 44.899 -7.640 -65.199 1.00 31.11 144 ASN A O 18
ATOM 33712 N N . PRO A 1 120 ? 46.338 -5.912 -65.350 1.00 32.14 145 PRO A N 18
ATOM 33713 C CA . PRO A 1 120 ? 47.091 -6.450 -66.489 1.00 50.23 145 PRO A CA 18
ATOM 33714 C C . PRO A 1 120 ? 48.066 -7.543 -66.035 1.00 20.24 145 PRO A C 18
ATOM 33715 O O . PRO A 1 120 ? 48.031 -7.940 -64.868 1.00 13.40 145 PRO A O 18
ATOM 33726 N N . PRO A 1 121 ? 48.916 -8.080 -66.943 1.00 73.54 146 PRO A N 18
ATOM 33727 C CA . PRO A 1 121 ? 49.961 -9.044 -66.580 1.00 41.44 146 PRO A CA 18
ATOM 33728 C C . PRO A 1 121 ? 50.745 -8.608 -65.343 1.00 11.24 146 PRO A C 18
ATOM 33729 O O . PRO A 1 121 ? 51.593 -7.711 -65.412 1.00 42.22 146 PRO A O 18
ATOM 33740 N N . ALA A 1 122 ? 50.425 -9.230 -64.213 1.00 72.24 147 ALA A N 18
ATOM 33741 C CA . ALA A 1 122 ? 51.032 -8.899 -62.934 1.00 43.41 147 ALA A CA 18
ATOM 33742 C C . ALA A 1 122 ? 50.669 -9.959 -61.900 1.00 74.31 147 ALA A C 18
ATOM 33743 O O . ALA A 1 122 ? 51.500 -10.855 -61.649 1.00 36.88 147 ALA A O 18
ATOM 33751 N N . ALA A 1 1 ? -18.216 6.900 -16.934 1.00 74.24 26 ALA A N 19
ATOM 33752 C CA . ALA A 1 1 ? -17.241 7.469 -17.889 1.00 34.14 26 ALA A CA 19
ATOM 33753 C C . ALA A 1 1 ? -15.913 6.726 -17.796 1.00 22.43 26 ALA A C 19
ATOM 33754 O O . ALA A 1 1 ? -15.104 6.988 -16.904 1.00 62.23 26 ALA A O 19
ATOM 33763 N N . ASP A 1 2 ? -15.701 5.786 -18.707 1.00 1.21 27 ASP A N 19
ATOM 33764 C CA . ASP A 1 2 ? -14.470 5.007 -18.725 1.00 10.15 27 ASP A CA 19
ATOM 33765 C C . ASP A 1 2 ? -13.548 5.521 -19.818 1.00 3.05 27 ASP A C 19
ATOM 33766 O O . ASP A 1 2 ? -13.973 5.707 -20.958 1.00 0.33 27 ASP A O 19
ATOM 33775 N N . VAL A 1 3 ? -12.296 5.763 -19.468 1.00 42.53 28 VAL A N 19
ATOM 33776 C CA . VAL A 1 3 ? -11.317 6.260 -20.427 1.00 64.40 28 VAL A CA 19
ATOM 33777 C C . VAL A 1 3 ? -9.975 5.549 -20.228 1.00 11.21 28 VAL A C 19
ATOM 33778 O O . VAL A 1 3 ? -8.941 5.943 -20.768 1.00 74.22 28 VAL A O 19
ATOM 33791 N N . PHE A 1 4 ? -10.012 4.470 -19.465 1.00 34.52 29 PHE A N 19
ATOM 33792 C CA . PHE A 1 4 ? -8.803 3.733 -19.126 1.00 73.25 29 PHE A CA 19
ATOM 33793 C C . PHE A 1 4 ? -8.369 2.837 -20.275 1.00 64.45 29 PHE A C 19
ATOM 33794 O O . PHE A 1 4 ? -9.090 1.920 -20.669 1.00 13.53 29 PHE A O 19
ATOM 33811 N N . ASP A 1 5 ? -7.200 3.124 -20.821 1.00 74.34 30 ASP A N 19
ATOM 33812 C CA . ASP A 1 5 ? -6.619 2.297 -21.867 1.00 11.44 30 ASP A CA 19
ATOM 33813 C C . ASP A 1 5 ? -5.479 1.481 -21.275 1.00 24.24 30 ASP A C 19
ATOM 33814 O O . ASP A 1 5 ? -4.531 2.045 -20.733 1.00 3.41 30 ASP A O 19
ATOM 33823 N N . PRO A 1 6 ? -5.574 0.146 -21.353 1.00 63.31 31 PRO A N 19
ATOM 33824 C CA . PRO A 1 6 ? -4.625 -0.768 -20.703 1.00 42.15 31 PRO A CA 19
ATOM 33825 C C . PRO A 1 6 ? -3.185 -0.582 -21.176 1.00 72.43 31 PRO A C 19
ATOM 33826 O O . PRO A 1 6 ? -2.879 -0.756 -22.362 1.00 43.53 31 PRO A O 19
ATOM 33837 N N . PRO A 1 7 ? -2.286 -0.216 -20.246 1.00 11.23 32 PRO A N 19
ATOM 33838 C CA . PRO A 1 7 ? -0.857 -0.098 -20.524 1.00 2.11 32 PRO A CA 19
ATOM 33839 C C . PRO A 1 7 ? -0.252 -1.462 -20.809 1.00 31.51 32 PRO A C 19
ATOM 33840 O O . PRO A 1 7 ? -0.224 -2.335 -19.938 1.00 54.24 32 PRO A O 19
ATOM 33851 N N . THR A 1 8 ? 0.208 -1.650 -22.035 1.00 42.23 33 THR A N 19
ATOM 33852 C CA . THR A 1 8 ? 0.727 -2.936 -22.461 1.00 43.24 33 THR A CA 19
ATOM 33853 C C . THR A 1 8 ? 2.033 -3.282 -21.750 1.00 2.41 33 THR A C 19
ATOM 33854 O O . THR A 1 8 ? 3.114 -2.851 -22.148 1.00 21.03 33 THR A O 19
ATOM 33865 N N . GLN A 1 9 ? 1.914 -4.051 -20.678 1.00 2.32 34 GLN A N 19
ATOM 33866 C CA . GLN A 1 9 ? 3.073 -4.594 -19.984 1.00 61.01 34 GLN A CA 19
ATOM 33867 C C . GLN A 1 9 ? 3.488 -5.904 -20.642 1.00 24.55 34 GLN A C 19
ATOM 33868 O O . GLN A 1 9 ? 4.357 -6.624 -20.151 1.00 41.22 34 GLN A O 19
ATOM 33882 N N . TYR A 1 10 ? 2.837 -6.206 -21.759 1.00 54.13 35 TYR A N 19
ATOM 33883 C CA . TYR A 1 10 ? 3.125 -7.405 -22.525 1.00 14.42 35 TYR A CA 19
ATOM 33884 C C . TYR A 1 10 ? 4.086 -7.075 -23.660 1.00 70.34 35 TYR A C 19
ATOM 33885 O O . TYR A 1 10 ? 5.251 -7.466 -23.640 1.00 73.31 35 TYR A O 19
ATOM 33903 N N . GLY A 1 11 ? 3.581 -6.331 -24.636 1.00 45.44 36 GLY A N 19
ATOM 33904 C CA . GLY A 1 11 ? 4.364 -5.978 -25.802 1.00 34.12 36 GLY A CA 19
ATOM 33905 C C . GLY A 1 11 ? 3.549 -5.159 -26.780 1.00 51.42 36 GLY A C 19
ATOM 33906 O O . GLY A 1 11 ? 3.831 -3.983 -27.007 1.00 15.13 36 GLY A O 19
ATOM 33910 N N . TYR A 1 12 ? 2.522 -5.780 -27.345 1.00 4.41 37 TYR A N 19
ATOM 33911 C CA . TYR A 1 12 ? 1.596 -5.080 -28.225 1.00 54.22 37 TYR A CA 19
ATOM 33912 C C . TYR A 1 12 ? 0.176 -5.238 -27.690 1.00 61.14 37 TYR A C 19
ATOM 33913 O O . TYR A 1 12 ? -0.796 -5.138 -28.436 1.00 31.22 37 TYR A O 19
ATOM 33931 N N . ASP A 1 13 ? 0.092 -5.441 -26.373 1.00 1.01 38 ASP A N 19
ATOM 33932 C CA . ASP A 1 13 ? -1.155 -5.797 -25.691 1.00 62.41 38 ASP A CA 19
ATOM 33933 C C . ASP A 1 13 ? -1.551 -7.235 -26.016 1.00 51.33 38 ASP A C 19
ATOM 33934 O O . ASP A 1 13 ? -1.552 -7.651 -27.174 1.00 4.40 38 ASP A O 19
ATOM 33943 N N . GLY A 1 14 ? -1.856 -7.996 -24.980 1.00 13.54 39 GLY A N 19
ATOM 33944 C CA . GLY A 1 14 ? -2.181 -9.393 -25.150 1.00 34.23 39 GLY A CA 19
ATOM 33945 C C . GLY A 1 14 ? -0.990 -10.284 -24.867 1.00 35.34 39 GLY A C 19
ATOM 33946 O O . GLY A 1 14 ? -0.918 -10.932 -23.824 1.00 73.44 39 GLY A O 19
ATOM 33950 N N . LYS A 1 15 ? -0.043 -10.295 -25.792 1.00 50.32 40 LYS A N 19
ATOM 33951 C CA . LYS A 1 15 ? 1.161 -11.104 -25.653 1.00 30.32 40 LYS A CA 19
ATOM 33952 C C . LYS A 1 15 ? 2.406 -10.247 -25.869 1.00 1.04 40 LYS A C 19
ATOM 33953 O O . LYS A 1 15 ? 2.344 -9.215 -26.539 1.00 21.13 40 LYS A O 19
ATOM 33972 N N . PRO A 1 16 ? 3.540 -10.635 -25.267 1.00 52.14 41 PRO A N 19
ATOM 33973 C CA . PRO A 1 16 ? 4.835 -10.017 -25.552 1.00 75.41 41 PRO A CA 19
ATOM 33974 C C . PRO A 1 16 ? 5.381 -10.491 -26.897 1.00 75.04 41 PRO A C 19
ATOM 33975 O O . PRO A 1 16 ? 5.676 -9.694 -27.787 1.00 3.31 41 PRO A O 19
ATOM 33986 N N . LEU A 1 17 ? 5.492 -11.806 -27.025 1.00 20.14 42 LEU A N 19
ATOM 33987 C CA . LEU A 1 17 ? 5.932 -12.447 -28.251 1.00 75.13 42 LEU A CA 19
ATOM 33988 C C . LEU A 1 17 ? 5.193 -13.774 -28.363 1.00 64.32 42 LEU A C 19
ATOM 33989 O O . LEU A 1 17 ? 5.311 -14.626 -27.480 1.00 21.41 42 LEU A O 19
ATOM 34005 N N . ASP A 1 18 ? 4.410 -13.940 -29.416 1.00 31.44 43 ASP A N 19
ATOM 34006 C CA . ASP A 1 18 ? 3.531 -15.099 -29.524 1.00 43.21 43 ASP A CA 19
ATOM 34007 C C . ASP A 1 18 ? 3.700 -15.804 -30.863 1.00 52.43 43 ASP A C 19
ATOM 34008 O O . ASP A 1 18 ? 4.063 -15.180 -31.862 1.00 10.05 43 ASP A O 19
ATOM 34017 N N . ALA A 1 19 ? 3.404 -17.100 -30.875 1.00 62.12 44 ALA A N 19
ATOM 34018 C CA . ALA A 1 19 ? 3.536 -17.922 -32.071 1.00 54.03 44 ALA A CA 19
ATOM 34019 C C . ALA A 1 19 ? 2.567 -17.482 -33.164 1.00 0.05 44 ALA A C 19
ATOM 34020 O O . ALA A 1 19 ? 2.798 -17.733 -34.349 1.00 13.13 44 ALA A O 19
ATOM 34027 N N . SER A 1 20 ? 1.479 -16.830 -32.767 1.00 44.15 45 SER A N 19
ATOM 34028 C CA . SER A 1 20 ? 0.497 -16.326 -33.718 1.00 21.11 45 SER A CA 19
ATOM 34029 C C . SER A 1 20 ? 1.142 -15.329 -34.681 1.00 3.43 45 SER A C 19
ATOM 34030 O O . SER A 1 20 ? 0.776 -15.254 -35.852 1.00 31.54 45 SER A O 19
ATOM 34038 N N . PHE A 1 21 ? 2.124 -14.586 -34.188 1.00 61.14 46 PHE A N 19
ATOM 34039 C CA . PHE A 1 21 ? 2.879 -13.670 -35.029 1.00 65.11 46 PHE A CA 19
ATOM 34040 C C . PHE A 1 21 ? 3.801 -14.458 -35.952 1.00 25.22 46 PHE A C 19
ATOM 34041 O O . PHE A 1 21 ? 4.034 -14.076 -37.100 1.00 31.23 46 PHE A O 19
ATOM 34058 N N . CYS A 1 22 ? 4.293 -15.579 -35.447 1.00 14.13 47 CYS A N 19
ATOM 34059 C CA . CYS A 1 22 ? 5.256 -16.399 -36.165 1.00 40.31 47 CYS A CA 19
ATOM 34060 C C . CYS A 1 22 ? 4.622 -17.112 -37.352 1.00 33.24 47 CYS A C 19
ATOM 34061 O O . CYS A 1 22 ? 5.286 -17.363 -38.360 1.00 33.34 47 CYS A O 19
ATOM 34068 N N . ARG A 1 23 ? 3.337 -17.439 -37.245 1.00 64.03 48 ARG A N 19
ATOM 34069 C CA . ARG A 1 23 ? 2.635 -18.074 -38.357 1.00 32.52 48 ARG A CA 19
ATOM 34070 C C . ARG A 1 23 ? 2.381 -17.053 -39.459 1.00 43.45 48 ARG A C 19
ATOM 34071 O O . ARG A 1 23 ? 2.123 -17.406 -40.608 1.00 3.40 48 ARG A O 19
ATOM 34092 N N . THR A 1 24 ? 2.469 -15.782 -39.096 1.00 35.32 49 THR A N 19
ATOM 34093 C CA . THR A 1 24 ? 2.365 -14.697 -40.055 1.00 25.32 49 THR A CA 19
ATOM 34094 C C . THR A 1 24 ? 3.756 -14.340 -40.592 1.00 33.35 49 THR A C 19
ATOM 34095 O O . THR A 1 24 ? 3.897 -13.625 -41.584 1.00 31.24 49 THR A O 19
ATOM 34106 N N . ALA A 1 25 ? 4.787 -14.853 -39.926 1.00 41.44 50 ALA A N 19
ATOM 34107 C CA . ALA A 1 25 ? 6.160 -14.656 -40.371 1.00 12.03 50 ALA A CA 19
ATOM 34108 C C . ALA A 1 25 ? 6.450 -15.520 -41.593 1.00 43.44 50 ALA A C 19
ATOM 34109 O O . ALA A 1 25 ? 7.038 -15.051 -42.570 1.00 14.42 50 ALA A O 19
ATOM 34116 N N . GLY A 1 26 ? 6.048 -16.787 -41.525 1.00 74.11 51 GLY A N 19
ATOM 34117 C CA . GLY A 1 26 ? 6.160 -17.657 -42.676 1.00 1.12 51 GLY A CA 19
ATOM 34118 C C . GLY A 1 26 ? 6.593 -19.048 -42.286 1.00 62.42 51 GLY A C 19
ATOM 34119 O O . GLY A 1 26 ? 6.051 -19.630 -41.346 1.00 73.23 51 GLY A O 19
ATOM 34123 N N . SER A 1 27 ? 7.598 -19.565 -42.982 1.00 31.44 52 SER A N 19
ATOM 34124 C CA . SER A 1 27 ? 8.135 -20.887 -42.696 1.00 54.22 52 SER A CA 19
ATOM 34125 C C . SER A 1 27 ? 8.746 -20.929 -41.294 1.00 63.41 52 SER A C 19
ATOM 34126 O O . SER A 1 27 ? 8.967 -21.997 -40.723 1.00 23.04 52 SER A O 19
ATOM 34134 N N . ARG A 1 28 ? 8.987 -19.744 -40.740 1.00 10.02 53 ARG A N 19
ATOM 34135 C CA . ARG A 1 28 ? 9.575 -19.607 -39.417 1.00 12.14 53 ARG A CA 19
ATOM 34136 C C . ARG A 1 28 ? 8.571 -19.942 -38.317 1.00 13.15 53 ARG A C 19
ATOM 34137 O O . ARG A 1 28 ? 8.901 -19.878 -37.137 1.00 33.01 53 ARG A O 19
ATOM 34158 N N . GLU A 1 29 ? 7.347 -20.287 -38.702 1.00 61.32 54 GLU A N 19
ATOM 34159 C CA . GLU A 1 29 ? 6.339 -20.729 -37.742 1.00 61.33 54 GLU A CA 19
ATOM 34160 C C . GLU A 1 29 ? 6.829 -21.975 -37.017 1.00 21.43 54 GLU A C 19
ATOM 34161 O O . GLU A 1 29 ? 6.753 -22.069 -35.790 1.00 61.13 54 GLU A O 19
ATOM 34173 N N . LYS A 1 30 ? 7.379 -22.904 -37.786 1.00 74.10 55 LYS A N 19
ATOM 34174 C CA . LYS A 1 30 ? 7.849 -24.171 -37.237 1.00 63.14 55 LYS A CA 19
ATOM 34175 C C . LYS A 1 30 ? 9.104 -23.973 -36.403 1.00 60.13 55 LYS A C 19
ATOM 34176 O O . LYS A 1 30 ? 9.376 -24.738 -35.478 1.00 33.33 55 LYS A O 19
ATOM 34195 N N . ASP A 1 31 ? 9.866 -22.949 -36.741 1.00 2.22 56 ASP A N 19
ATOM 34196 C CA . ASP A 1 31 ? 11.087 -22.640 -36.016 1.00 35.31 56 ASP A CA 19
ATOM 34197 C C . ASP A 1 31 ? 10.748 -21.906 -34.725 1.00 45.53 56 ASP A C 19
ATOM 34198 O O . ASP A 1 31 ? 11.320 -22.177 -33.669 1.00 41.41 56 ASP A O 19
ATOM 34207 N N . CYS A 1 32 ? 9.787 -20.995 -34.826 1.00 3.23 57 CYS A N 19
ATOM 34208 C CA . CYS A 1 32 ? 9.361 -20.164 -33.705 1.00 73.11 57 CYS A CA 19
ATOM 34209 C C . CYS A 1 32 ? 8.894 -21.001 -32.528 1.00 4.04 57 CYS A C 19
ATOM 34210 O O . CYS A 1 32 ? 9.391 -20.841 -31.416 1.00 63.44 57 CYS A O 19
ATOM 34217 N N . ARG A 1 33 ? 7.938 -21.891 -32.776 1.00 74.41 58 ARG A N 19
ATOM 34218 C CA . ARG A 1 33 ? 7.397 -22.752 -31.728 1.00 21.32 58 ARG A CA 19
ATOM 34219 C C . ARG A 1 33 ? 8.503 -23.512 -30.992 1.00 2.01 58 ARG A C 19
ATOM 34220 O O . ARG A 1 33 ? 8.382 -23.797 -29.803 1.00 1.32 58 ARG A O 19
ATOM 34241 N N . LYS A 1 34 ? 9.585 -23.828 -31.690 1.00 11.42 59 LYS A N 19
ATOM 34242 C CA . LYS A 1 34 ? 10.707 -24.505 -31.060 1.00 63.11 59 LYS A CA 19
ATOM 34243 C C . LYS A 1 34 ? 11.567 -23.512 -30.272 1.00 23.44 59 LYS A C 19
ATOM 34244 O O . LYS A 1 34 ? 11.767 -23.672 -29.068 1.00 41.04 59 LYS A O 19
ATOM 34263 N N . ASP A 1 35 ? 12.033 -22.469 -30.953 1.00 2.33 60 ASP A N 19
ATOM 34264 C CA . ASP A 1 35 ? 12.997 -21.528 -30.375 1.00 53.11 60 ASP A CA 19
ATOM 34265 C C . ASP A 1 35 ? 12.370 -20.651 -29.294 1.00 43.13 60 ASP A C 19
ATOM 34266 O O . ASP A 1 35 ? 12.872 -20.579 -28.172 1.00 13.13 60 ASP A O 19
ATOM 34275 N N . VAL A 1 36 ? 11.254 -20.015 -29.624 1.00 4.23 61 VAL A N 19
ATOM 34276 C CA . VAL A 1 36 ? 10.637 -19.030 -28.741 1.00 73.42 61 VAL A CA 19
ATOM 34277 C C . VAL A 1 36 ? 10.075 -19.680 -27.475 1.00 4.33 61 VAL A C 19
ATOM 34278 O O . VAL A 1 36 ? 10.062 -19.065 -26.407 1.00 1.03 61 VAL A O 19
ATOM 34291 N N . GLN A 1 37 ? 9.621 -20.922 -27.587 1.00 41.20 62 GLN A N 19
ATOM 34292 C CA . GLN A 1 37 ? 9.087 -21.637 -26.429 1.00 33.51 62 GLN A CA 19
ATOM 34293 C C . GLN A 1 37 ? 10.207 -22.221 -25.572 1.00 51.44 62 GLN A C 19
ATOM 34294 O O . GLN A 1 37 ? 10.070 -22.319 -24.351 1.00 63.44 62 GLN A O 19
ATOM 34308 N N . ALA A 1 38 ? 11.318 -22.588 -26.202 1.00 54.33 63 ALA A N 19
ATOM 34309 C CA . ALA A 1 38 ? 12.469 -23.108 -25.470 1.00 64.42 63 ALA A CA 19
ATOM 34310 C C . ALA A 1 38 ? 13.174 -21.972 -24.742 1.00 10.40 63 ALA A C 19
ATOM 34311 O O . ALA A 1 38 ? 13.741 -22.157 -23.663 1.00 23.21 63 ALA A O 19
ATOM 34318 N N . CYS A 1 39 ? 13.133 -20.800 -25.352 1.00 75.31 64 CYS A N 19
ATOM 34319 C CA . CYS A 1 39 ? 13.668 -19.594 -24.748 1.00 51.43 64 CYS A CA 19
ATOM 34320 C C . CYS A 1 39 ? 12.780 -19.172 -23.582 1.00 64.14 64 CYS A C 19
ATOM 34321 O O . CYS A 1 39 ? 11.644 -18.744 -23.785 1.00 10.11 64 CYS A O 19
ATOM 34328 N N . ASP A 1 40 ? 13.291 -19.315 -22.366 1.00 31.12 65 ASP A N 19
ATOM 34329 C CA . ASP A 1 40 ? 12.514 -19.011 -21.166 1.00 41.02 65 ASP A CA 19
ATOM 34330 C C . ASP A 1 40 ? 12.290 -17.529 -21.036 1.00 15.20 65 ASP A C 19
ATOM 34331 O O . ASP A 1 40 ? 11.163 -17.031 -21.014 1.00 64.44 65 ASP A O 19
ATOM 34340 N N . LYS A 1 41 ? 13.402 -16.843 -20.953 1.00 5.11 66 LYS A N 19
ATOM 34341 C CA . LYS A 1 41 ? 13.430 -15.430 -20.712 1.00 62.12 66 LYS A CA 19
ATOM 34342 C C . LYS A 1 41 ? 13.713 -14.691 -22.011 1.00 42.11 66 LYS A C 19
ATOM 34343 O O . LYS A 1 41 ? 14.868 -14.561 -22.421 1.00 31.44 66 LYS A O 19
ATOM 34362 N N . LYS A 1 42 ? 12.664 -14.226 -22.672 1.00 70.35 67 LYS A N 19
ATOM 34363 C CA . LYS A 1 42 ? 12.814 -13.554 -23.949 1.00 15.34 67 LYS A CA 19
ATOM 34364 C C . LYS A 1 42 ? 12.782 -12.047 -23.749 1.00 62.11 67 LYS A C 19
ATOM 34365 O O . LYS A 1 42 ? 12.898 -11.276 -24.696 1.00 12.44 67 LYS A O 19
ATOM 34384 N N . TYR A 1 43 ? 12.603 -11.640 -22.501 1.00 1.22 68 TYR A N 19
ATOM 34385 C CA . TYR A 1 43 ? 12.785 -10.256 -22.109 1.00 14.44 68 TYR A CA 19
ATOM 34386 C C . TYR A 1 43 ? 13.422 -10.210 -20.737 1.00 22.44 68 TYR A C 19
ATOM 34387 O O . TYR A 1 43 ? 13.095 -11.009 -19.856 1.00 32.21 68 TYR A O 19
ATOM 34405 N N . ASP A 1 44 ? 14.346 -9.293 -20.577 1.00 4.13 69 ASP A N 19
ATOM 34406 C CA . ASP A 1 44 ? 15.073 -9.145 -19.334 1.00 44.42 69 ASP A CA 19
ATOM 34407 C C . ASP A 1 44 ? 14.216 -8.428 -18.303 1.00 73.04 69 ASP A C 19
ATOM 34408 O O . ASP A 1 44 ? 13.342 -7.633 -18.655 1.00 72.31 69 ASP A O 19
ATOM 34417 N N . ASP A 1 45 ? 14.479 -8.708 -17.034 1.00 15.41 70 ASP A N 19
ATOM 34418 C CA . ASP A 1 45 ? 13.688 -8.164 -15.932 1.00 33.44 70 ASP A CA 19
ATOM 34419 C C . ASP A 1 45 ? 13.759 -6.640 -15.893 1.00 32.52 70 ASP A C 19
ATOM 34420 O O . ASP A 1 45 ? 12.894 -5.983 -15.317 1.00 51.04 70 ASP A O 19
ATOM 34429 N N . GLN A 1 46 ? 14.795 -6.086 -16.514 1.00 43.23 71 GLN A N 19
ATOM 34430 C CA . GLN A 1 46 ? 14.984 -4.639 -16.565 1.00 12.22 71 GLN A CA 19
ATOM 34431 C C . GLN A 1 46 ? 14.241 -4.033 -17.758 1.00 71.32 71 GLN A C 19
ATOM 34432 O O . GLN A 1 46 ? 14.394 -2.848 -18.058 1.00 65.41 71 GLN A O 19
ATOM 34446 N N . GLY A 1 47 ? 13.439 -4.850 -18.441 1.00 32.45 72 GLY A N 19
ATOM 34447 C CA . GLY A 1 47 ? 12.689 -4.372 -19.588 1.00 55.12 72 GLY A CA 19
ATOM 34448 C C . GLY A 1 47 ? 13.515 -4.409 -20.854 1.00 75.51 72 GLY A C 19
ATOM 34449 O O . GLY A 1 47 ? 13.118 -3.871 -21.888 1.00 53.02 72 GLY A O 19
ATOM 34453 N N . ARG A 1 48 ? 14.669 -5.049 -20.766 1.00 11.54 73 ARG A N 19
ATOM 34454 C CA . ARG A 1 48 ? 15.583 -5.150 -21.892 1.00 74.35 73 ARG A CA 19
ATOM 34455 C C . ARG A 1 48 ? 15.267 -6.403 -22.695 1.00 32.13 73 ARG A C 19
ATOM 34456 O O . ARG A 1 48 ? 14.512 -7.258 -22.241 1.00 62.24 73 ARG A O 19
ATOM 34477 N N . GLU A 1 49 ? 15.823 -6.514 -23.885 1.00 4.44 74 GLU A N 19
ATOM 34478 C CA . GLU A 1 49 ? 15.699 -7.740 -24.653 1.00 55.45 74 GLU A CA 19
ATOM 34479 C C . GLU A 1 49 ? 16.960 -8.574 -24.476 1.00 10.44 74 GLU A C 19
ATOM 34480 O O . GLU A 1 49 ? 18.074 -8.054 -24.571 1.00 34.35 74 GLU A O 19
ATOM 34492 N N . THR A 1 50 ? 16.779 -9.855 -24.184 1.00 12.14 75 THR A N 19
ATOM 34493 C CA . THR A 1 50 ? 17.892 -10.730 -23.845 1.00 54.04 75 THR A CA 19
ATOM 34494 C C . THR A 1 50 ? 18.710 -11.111 -25.075 1.00 32.45 75 THR A C 19
ATOM 34495 O O . THR A 1 50 ? 18.350 -10.776 -26.203 1.00 12.51 75 THR A O 19
ATOM 34506 N N . ALA A 1 51 ? 19.819 -11.805 -24.843 1.00 5.53 76 ALA A N 19
ATOM 34507 C CA . ALA A 1 51 ? 20.663 -12.298 -25.921 1.00 73.04 76 ALA A CA 19
ATOM 34508 C C . ALA A 1 51 ? 19.872 -13.225 -26.832 1.00 32.21 76 ALA A C 19
ATOM 34509 O O . ALA A 1 51 ? 19.998 -13.177 -28.057 1.00 72.01 76 ALA A O 19
ATOM 34516 N N . CYS A 1 52 ? 19.050 -14.066 -26.220 1.00 51.03 77 CYS A N 19
ATOM 34517 C CA . CYS A 1 52 ? 18.158 -14.945 -26.955 1.00 51.23 77 CYS A CA 19
ATOM 34518 C C . CYS A 1 52 ? 17.165 -14.122 -27.767 1.00 4.45 77 CYS A C 19
ATOM 34519 O O . CYS A 1 52 ? 16.975 -14.355 -28.963 1.00 70.10 77 CYS A O 19
ATOM 34526 N N . ALA A 1 53 ? 16.557 -13.139 -27.109 1.00 62.21 78 ALA A N 19
ATOM 34527 C CA . ALA A 1 53 ? 15.618 -12.234 -27.757 1.00 63.43 78 ALA A CA 19
ATOM 34528 C C . ALA A 1 53 ? 16.263 -11.476 -28.907 1.00 62.23 78 ALA A C 19
ATOM 34529 O O . ALA A 1 53 ? 15.597 -11.152 -29.889 1.00 20.10 78 ALA A O 19
ATOM 34536 N N . LYS A 1 54 ? 17.567 -11.224 -28.801 1.00 4.43 79 LYS A N 19
ATOM 34537 C CA . LYS A 1 54 ? 18.286 -10.464 -29.811 1.00 65.32 79 LYS A CA 19
ATOM 34538 C C . LYS A 1 54 ? 18.331 -11.272 -31.095 1.00 25.25 79 LYS A C 19
ATOM 34539 O O . LYS A 1 54 ? 18.162 -10.735 -32.187 1.00 33.22 79 LYS A O 19
ATOM 34558 N N . GLY A 1 55 ? 18.541 -12.570 -30.932 1.00 41.14 80 GLY A N 19
ATOM 34559 C CA . GLY A 1 55 ? 18.587 -13.471 -32.060 1.00 71.01 80 GLY A CA 19
ATOM 34560 C C . GLY A 1 55 ? 17.231 -13.614 -32.707 1.00 2.14 80 GLY A C 19
ATOM 34561 O O . GLY A 1 55 ? 17.118 -13.601 -33.933 1.00 71.45 80 GLY A O 19
ATOM 34565 N N . ILE A 1 56 ? 16.207 -13.787 -31.877 1.00 33.23 81 ILE A N 19
ATOM 34566 C CA . ILE A 1 56 ? 14.826 -13.788 -32.348 1.00 50.13 81 ILE A CA 19
ATOM 34567 C C . ILE A 1 56 ? 14.546 -12.559 -33.217 1.00 63.51 81 ILE A C 19
ATOM 34568 O O . ILE A 1 56 ? 14.036 -12.694 -34.328 1.00 43.54 81 ILE A O 19
ATOM 34584 N N . ARG A 1 57 ? 14.880 -11.368 -32.708 1.00 3.01 82 ARG A N 19
ATOM 34585 C CA . ARG A 1 57 ? 14.800 -10.131 -33.504 1.00 24.25 82 ARG A CA 19
ATOM 34586 C C . ARG A 1 57 ? 15.417 -10.314 -34.895 1.00 64.05 82 ARG A C 19
ATOM 34587 O O . ARG A 1 57 ? 14.808 -9.960 -35.903 1.00 11.21 82 ARG A O 19
ATOM 34608 N N . GLU A 1 58 ? 16.624 -10.869 -34.934 1.00 23.54 83 GLU A N 19
ATOM 34609 C CA . GLU A 1 58 ? 17.372 -11.012 -36.181 1.00 4.20 83 GLU A CA 19
ATOM 34610 C C . GLU A 1 58 ? 16.664 -11.960 -37.152 1.00 53.32 83 GLU A C 19
ATOM 34611 O O . GLU A 1 58 ? 16.502 -11.648 -38.332 1.00 31.40 83 GLU A O 19
ATOM 34623 N N . LYS A 1 59 ? 16.244 -13.109 -36.641 1.00 13.23 84 LYS A N 19
ATOM 34624 C CA . LYS A 1 59 ? 15.705 -14.182 -37.476 1.00 21.53 84 LYS A CA 19
ATOM 34625 C C . LYS A 1 59 ? 14.264 -13.914 -37.898 1.00 50.24 84 LYS A C 19
ATOM 34626 O O . LYS A 1 59 ? 13.895 -14.118 -39.056 1.00 55.31 84 LYS A O 19
ATOM 34645 N N . TYR A 1 60 ? 13.455 -13.455 -36.957 1.00 50.14 85 TYR A N 19
ATOM 34646 C CA . TYR A 1 60 ? 12.024 -13.284 -37.180 1.00 40.51 85 TYR A CA 19
ATOM 34647 C C . TYR A 1 60 ? 11.708 -11.835 -37.533 1.00 33.24 85 TYR A C 19
ATOM 34648 O O . TYR A 1 60 ? 10.635 -11.325 -37.211 1.00 63.53 85 TYR A O 19
ATOM 34666 N N . LYS A 1 61 ? 12.660 -11.197 -38.208 1.00 60.01 86 LYS A N 19
ATOM 34667 C CA . LYS A 1 61 ? 12.560 -9.792 -38.595 1.00 54.11 86 LYS A CA 19
ATOM 34668 C C . LYS A 1 61 ? 11.216 -9.423 -39.207 1.00 43.41 86 LYS A C 19
ATOM 34669 O O . LYS A 1 61 ? 10.786 -10.012 -40.205 1.00 33.44 86 LYS A O 19
ATOM 34688 N N . PRO A 1 62 ? 10.535 -8.438 -38.611 1.00 55.51 87 PRO A N 19
ATOM 34689 C CA . PRO A 1 62 ? 9.441 -7.751 -39.273 1.00 35.53 87 PRO A CA 19
ATOM 34690 C C . PRO A 1 62 ? 9.998 -6.920 -40.422 1.00 63.35 87 PRO A C 19
ATOM 34691 O O . PRO A 1 62 ? 10.895 -6.107 -40.216 1.00 24.41 87 PRO A O 19
ATOM 34702 N N . ALA A 1 63 ? 9.494 -7.163 -41.624 1.00 20.52 88 ALA A N 19
ATOM 34703 C CA . ALA A 1 63 ? 10.045 -6.563 -42.841 1.00 64.33 88 ALA A CA 19
ATOM 34704 C C . ALA A 1 63 ? 10.087 -5.037 -42.792 1.00 72.33 88 ALA A C 19
ATOM 34705 O O . ALA A 1 63 ? 9.108 -4.360 -43.113 1.00 13.54 88 ALA A O 19
ATOM 34712 N N . VAL A 1 64 ? 11.239 -4.521 -42.373 1.00 3.44 89 VAL A N 19
ATOM 34713 C CA . VAL A 1 64 ? 11.543 -3.094 -42.394 1.00 10.24 89 VAL A CA 19
ATOM 34714 C C . VAL A 1 64 ? 13.046 -2.920 -42.600 1.00 43.42 89 VAL A C 19
ATOM 34715 O O . VAL A 1 64 ? 13.825 -3.829 -42.304 1.00 51.11 89 VAL A O 19
ATOM 34728 N N . VAL A 1 65 ? 13.455 -1.776 -43.117 1.00 73.24 90 VAL A N 19
ATOM 34729 C CA . VAL A 1 65 ? 14.868 -1.521 -43.342 1.00 41.22 90 VAL A CA 19
ATOM 34730 C C . VAL A 1 65 ? 15.570 -1.078 -42.058 1.00 2.25 90 VAL A C 19
ATOM 34731 O O . VAL A 1 65 ? 15.344 0.023 -41.550 1.00 55.43 90 VAL A O 19
ATOM 34744 N N . TYR A 1 66 ? 16.397 -1.969 -41.521 1.00 35.53 91 TYR A N 19
ATOM 34745 C CA . TYR A 1 66 ? 17.208 -1.661 -40.352 1.00 34.03 91 TYR A CA 19
ATOM 34746 C C . TYR A 1 66 ? 18.577 -1.144 -40.774 1.00 3.25 91 TYR A C 19
ATOM 34747 O O . TYR A 1 66 ? 19.026 -1.389 -41.896 1.00 63.53 91 TYR A O 19
ATOM 34765 N N . GLY A 1 67 ? 19.243 -0.443 -39.869 1.00 54.44 92 GLY A N 19
ATOM 34766 C CA . GLY A 1 67 ? 20.561 0.076 -40.158 1.00 22.14 92 GLY A CA 19
ATOM 34767 C C . GLY A 1 67 ? 21.662 -0.844 -39.672 1.00 40.53 92 GLY A C 19
ATOM 34768 O O . GLY A 1 67 ? 21.397 -1.970 -39.258 1.00 4.13 92 GLY A O 19
ATOM 34772 N N . TYR A 1 68 ? 22.895 -0.351 -39.700 1.00 4.24 93 TYR A N 19
ATOM 34773 C CA . TYR A 1 68 ? 24.065 -1.155 -39.348 1.00 44.11 93 TYR A CA 19
ATOM 34774 C C . TYR A 1 68 ? 24.069 -1.543 -37.867 1.00 13.33 93 TYR A C 19
ATOM 34775 O O . TYR A 1 68 ? 24.632 -2.569 -37.491 1.00 43.42 93 TYR A O 19
ATOM 34793 N N . ASP A 1 69 ? 23.437 -0.722 -37.037 1.00 64.21 94 ASP A N 19
ATOM 34794 C CA . ASP A 1 69 ? 23.423 -0.952 -35.591 1.00 2.24 94 ASP A CA 19
ATOM 34795 C C . ASP A 1 69 ? 22.294 -1.900 -35.195 1.00 75.41 94 ASP A C 19
ATOM 34796 O O . ASP A 1 69 ? 22.311 -2.494 -34.119 1.00 52.31 94 ASP A O 19
ATOM 34805 N N . GLY A 1 70 ? 21.330 -2.066 -36.085 1.00 24.55 95 GLY A N 19
ATOM 34806 C CA . GLY A 1 70 ? 20.156 -2.851 -35.759 1.00 14.42 95 GLY A CA 19
ATOM 34807 C C . GLY A 1 70 ? 18.974 -1.970 -35.418 1.00 42.35 95 GLY A C 19
ATOM 34808 O O . GLY A 1 70 ? 17.844 -2.445 -35.291 1.00 21.15 95 GLY A O 19
ATOM 34812 N N . LYS A 1 71 ? 19.239 -0.679 -35.247 1.00 73.45 96 LYS A N 19
ATOM 34813 C CA . LYS A 1 71 ? 18.177 0.294 -35.029 1.00 12.41 96 LYS A CA 19
ATOM 34814 C C . LYS A 1 71 ? 17.422 0.548 -36.332 1.00 20.04 96 LYS A C 19
ATOM 34815 O O . LYS A 1 71 ? 17.951 0.297 -37.416 1.00 34.35 96 LYS A O 19
ATOM 34834 N N . PRO A 1 72 ? 16.176 1.043 -36.247 1.00 61.04 97 PRO A N 19
ATOM 34835 C CA . PRO A 1 72 ? 15.332 1.296 -37.418 1.00 75.41 97 PRO A CA 19
ATOM 34836 C C . PRO A 1 72 ? 15.698 2.588 -38.156 1.00 13.32 97 PRO A C 19
ATOM 34837 O O . PRO A 1 72 ? 14.815 3.310 -38.628 1.00 14.45 97 PRO A O 19
ATOM 34848 N N . LEU A 1 73 ? 16.988 2.884 -38.260 1.00 22.34 98 LEU A N 19
ATOM 34849 C CA . LEU A 1 73 ? 17.432 4.038 -39.032 1.00 3.31 98 LEU A CA 19
ATOM 34850 C C . LEU A 1 73 ? 17.730 3.609 -40.465 1.00 41.43 98 LEU A C 19
ATOM 34851 O O . LEU A 1 73 ? 18.070 2.451 -40.719 1.00 70.35 98 LEU A O 19
ATOM 34867 N N . ASP A 1 74 ? 17.594 4.540 -41.390 1.00 53.23 99 ASP A N 19
ATOM 34868 C CA . ASP A 1 74 ? 17.573 4.215 -42.813 1.00 40.41 99 ASP A CA 19
ATOM 34869 C C . ASP A 1 74 ? 18.980 4.015 -43.371 1.00 53.22 99 ASP A C 19
ATOM 34870 O O . ASP A 1 74 ? 19.961 4.385 -42.730 1.00 33.41 99 ASP A O 19
ATOM 34879 N N . LEU A 1 75 ? 19.048 3.423 -44.573 1.00 21.42 100 LEU A N 19
ATOM 34880 C CA . LEU A 1 75 ? 20.289 3.280 -45.363 1.00 61.43 100 LEU A CA 19
ATOM 34881 C C . LEU A 1 75 ? 21.508 2.843 -44.544 1.00 51.32 100 LEU A C 19
ATOM 34882 O O . LEU A 1 75 ? 22.646 3.172 -44.893 1.00 63.31 100 LEU A O 19
ATOM 34898 N N . GLY A 1 76 ? 21.276 2.046 -43.510 1.00 31.41 101 GLY A N 19
ATOM 34899 C CA . GLY A 1 76 ? 22.338 1.672 -42.595 1.00 21.12 101 GLY A CA 19
ATOM 34900 C C . GLY A 1 76 ? 23.538 1.028 -43.271 1.00 73.15 101 GLY A C 19
ATOM 34901 O O . GLY A 1 76 ? 24.678 1.363 -42.961 1.00 52.32 101 GLY A O 19
ATOM 34905 N N . PHE A 1 77 ? 23.292 0.108 -44.191 1.00 43.55 102 PHE A N 19
ATOM 34906 C CA . PHE A 1 77 ? 24.383 -0.647 -44.806 1.00 75.43 102 PHE A CA 19
ATOM 34907 C C . PHE A 1 77 ? 24.691 -0.158 -46.220 1.00 23.31 102 PHE A C 19
ATOM 34908 O O . PHE A 1 77 ? 25.511 -0.751 -46.920 1.00 1.02 102 PHE A O 19
ATOM 34925 N N . CYS A 1 78 ? 24.050 0.924 -46.640 1.00 52.52 103 CYS A N 19
ATOM 34926 C CA . CYS A 1 78 ? 24.235 1.422 -48.000 1.00 73.45 103 CYS A CA 19
ATOM 34927 C C . CYS A 1 78 ? 25.178 2.625 -48.027 1.00 43.33 103 CYS A C 19
ATOM 34928 O O . CYS A 1 78 ? 25.622 3.057 -49.092 1.00 34.31 103 CYS A O 19
ATOM 34935 N N . THR A 1 79 ? 25.492 3.157 -46.853 1.00 22.02 104 THR A N 19
ATOM 34936 C CA . THR A 1 79 ? 26.346 4.334 -46.754 1.00 74.22 104 THR A CA 19
ATOM 34937 C C . THR A 1 79 ? 27.830 3.986 -46.805 1.00 23.23 104 THR A C 19
ATOM 34938 O O . THR A 1 79 ? 28.670 4.871 -46.955 1.00 65.51 104 THR A O 19
ATOM 34949 N N . LEU A 1 80 ? 28.149 2.703 -46.697 1.00 4.42 105 LEU A N 19
ATOM 34950 C CA . LEU A 1 80 ? 29.539 2.261 -46.697 1.00 31.34 105 LEU A CA 19
ATOM 34951 C C . LEU A 1 80 ? 30.184 2.541 -48.052 1.00 33.31 105 LEU A C 19
ATOM 34952 O O . LEU A 1 80 ? 31.342 2.955 -48.135 1.00 53.23 105 LEU A O 19
ATOM 34968 N N . ALA A 1 81 ? 29.421 2.314 -49.112 1.00 13.34 106 ALA A N 19
ATOM 34969 C CA . ALA A 1 81 ? 29.873 2.634 -50.458 1.00 54.15 106 ALA A CA 19
ATOM 34970 C C . ALA A 1 81 ? 29.703 4.119 -50.734 1.00 32.04 106 ALA A C 19
ATOM 34971 O O . ALA A 1 81 ? 30.450 4.709 -51.515 1.00 12.35 106 ALA A O 19
ATOM 34978 N N . GLY A 1 82 ? 28.711 4.717 -50.089 1.00 3.41 107 GLY A N 19
ATOM 34979 C CA . GLY A 1 82 ? 28.463 6.137 -50.247 1.00 62.55 107 GLY A CA 19
ATOM 34980 C C . GLY A 1 82 ? 27.754 6.467 -51.547 1.00 72.42 107 GLY A C 19
ATOM 34981 O O . GLY A 1 82 ? 26.596 6.881 -51.544 1.00 11.33 107 GLY A O 19
ATOM 34985 N N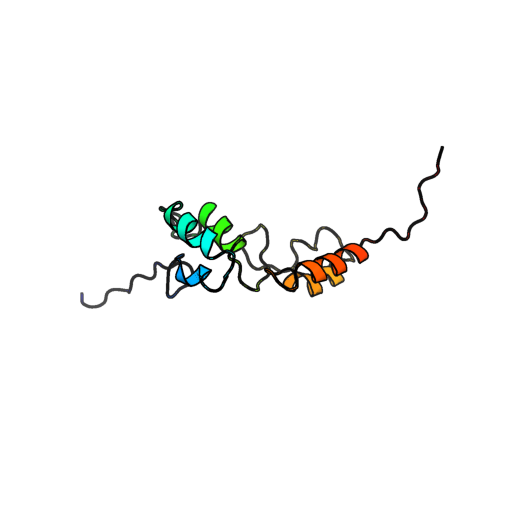 . ILE A 1 83 ? 28.445 6.257 -52.659 1.00 34.41 108 ILE A N 19
ATOM 34986 C CA . ILE A 1 83 ? 27.910 6.566 -53.982 1.00 21.51 108 ILE A CA 19
ATOM 34987 C C . ILE A 1 83 ? 26.686 5.704 -54.292 1.00 22.24 108 ILE A C 19
ATOM 34988 O O . ILE A 1 83 ? 25.765 6.132 -54.986 1.00 73.10 108 ILE A O 19
ATOM 35004 N N . ARG A 1 84 ? 26.666 4.493 -53.751 1.00 22.41 109 ARG A N 19
ATOM 35005 C CA . ARG A 1 84 ? 25.594 3.549 -54.041 1.00 44.00 109 ARG A CA 19
ATOM 35006 C C . ARG A 1 84 ? 24.449 3.667 -53.037 1.00 14.02 109 ARG A C 19
ATOM 35007 O O . ARG A 1 84 ? 23.473 2.928 -53.126 1.00 23.52 109 ARG A O 19
ATOM 35028 N N . GLU A 1 85 ? 24.572 4.604 -52.098 1.00 74.20 110 GLU A N 19
ATOM 35029 C CA . GLU A 1 85 ? 23.597 4.761 -51.015 1.00 42.31 110 GLU A CA 19
ATOM 35030 C C . GLU A 1 85 ? 22.184 4.982 -51.556 1.00 42.32 110 GLU A C 19
ATOM 35031 O O . GLU A 1 85 ? 21.242 4.294 -51.156 1.00 31.10 110 GLU A O 19
ATOM 35043 N N . VAL A 1 86 ? 22.057 5.924 -52.482 1.00 71.24 111 VAL A N 19
ATOM 35044 C CA . VAL A 1 86 ? 20.757 6.298 -53.029 1.00 70.22 111 VAL A CA 19
ATOM 35045 C C . VAL A 1 86 ? 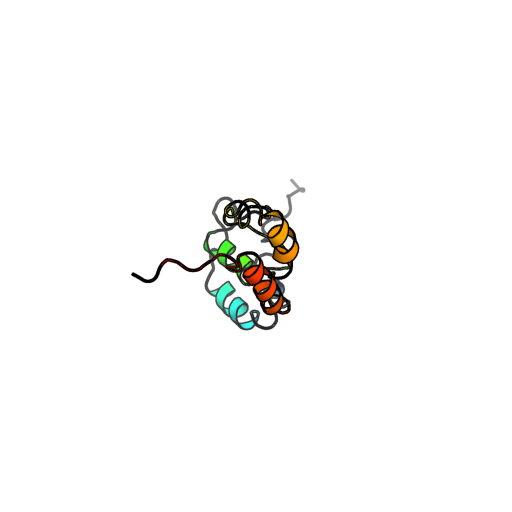20.079 5.127 -53.742 1.00 40.32 111 VAL A C 19
ATOM 35046 O O . VAL A 1 86 ? 18.868 4.933 -53.619 1.00 11.44 111 VAL A O 19
ATOM 35059 N N . ASP A 1 87 ? 20.863 4.355 -54.485 1.00 12.34 112 ASP A N 19
ATOM 35060 C CA . ASP A 1 87 ? 20.337 3.226 -55.251 1.00 61.14 112 ASP A CA 19
ATOM 35061 C C . ASP A 1 87 ? 20.035 2.048 -54.327 1.00 63.45 112 ASP A C 19
ATOM 35062 O O . ASP A 1 87 ? 18.949 1.470 -54.375 1.00 11.23 112 ASP A O 19
ATOM 35071 N N . CYS A 1 88 ? 21.006 1.723 -53.473 1.00 0.24 113 CYS A N 19
ATOM 35072 C CA . CYS A 1 88 ? 20.901 0.608 -52.525 1.00 20.54 113 CYS A CA 19
ATOM 35073 C C . CYS A 1 88 ? 19.639 0.682 -51.669 1.00 23.24 113 CYS A C 19
ATOM 35074 O O . CYS A 1 88 ? 19.049 -0.347 -51.338 1.00 71.13 113 CYS A O 19
ATOM 35081 N N . ARG A 1 89 ? 19.212 1.892 -51.332 1.00 23.22 114 ARG A N 19
ATOM 35082 C CA . ARG A 1 89 ? 18.044 2.076 -50.477 1.00 64.25 114 ARG A CA 19
ATOM 35083 C C . ARG A 1 89 ? 16.797 1.471 -51.124 1.00 54.11 114 ARG A C 19
ATOM 35084 O O . ARG A 1 89 ? 15.900 0.974 -50.439 1.00 31.25 114 ARG A O 19
ATOM 35105 N N . LYS A 1 90 ? 16.762 1.508 -52.447 1.00 40.30 115 LYS A N 19
ATOM 35106 C CA . LYS A 1 90 ? 15.635 0.986 -53.209 1.00 52.55 115 LYS A CA 19
ATOM 35107 C C . LYS A 1 90 ? 15.657 -0.542 -53.258 1.00 54.42 115 LYS A C 19
ATOM 35108 O O . LYS A 1 90 ? 14.615 -1.194 -53.184 1.00 61.13 115 LYS A O 19
ATOM 35127 N N . ASP A 1 91 ? 16.853 -1.103 -53.359 1.00 51.23 116 ASP A N 19
ATOM 35128 C CA . ASP A 1 91 ? 17.016 -2.547 -53.529 1.00 31.20 116 ASP A CA 19
ATOM 35129 C C . ASP A 1 91 ? 16.868 -3.278 -52.206 1.00 22.32 116 ASP A C 19
ATOM 35130 O O . ASP A 1 91 ? 16.316 -4.375 -52.150 1.00 61.41 116 ASP A O 19
ATOM 35139 N N . ALA A 1 92 ? 17.335 -2.631 -51.147 1.00 63.01 117 ALA A N 19
ATOM 35140 C CA . ALA A 1 92 ? 17.554 -3.279 -49.858 1.00 31.33 117 ALA A CA 19
ATOM 35141 C C . ALA A 1 92 ? 16.347 -4.067 -49.354 1.00 64.24 117 ALA A C 19
ATOM 35142 O O . ALA A 1 92 ? 16.475 -5.238 -48.995 1.00 50.51 117 ALA A O 19
ATOM 35149 N N . GLN A 1 93 ? 15.179 -3.439 -49.328 1.00 34.34 118 GLN A N 19
ATOM 35150 C CA . GLN A 1 93 ? 14.011 -4.061 -48.712 1.00 4.31 118 GLN A CA 19
ATOM 35151 C C . GLN A 1 93 ? 13.349 -5.116 -49.596 1.00 12.22 118 GLN A C 19
ATOM 35152 O O . GLN A 1 93 ? 12.514 -5.875 -49.114 1.00 61.00 118 GLN A O 19
ATOM 35166 N N . THR A 1 94 ? 13.702 -5.176 -50.879 1.00 75.32 119 THR A N 19
ATOM 35167 C CA . THR A 1 94 ? 13.058 -6.134 -51.774 1.00 60.33 119 THR A CA 19
ATOM 35168 C C . THR A 1 94 ? 13.455 -7.567 -51.415 1.00 32.42 119 THR A C 19
ATOM 35169 O O . THR A 1 94 ? 12.819 -8.529 -51.834 1.00 50.35 119 THR A O 19
ATOM 35180 N N . CYS A 1 95 ? 14.542 -7.687 -50.665 1.00 61.13 120 CYS A N 19
ATOM 35181 C CA . CYS A 1 95 ? 14.960 -8.952 -50.052 1.00 62.23 120 CYS A CA 19
ATOM 35182 C C . CYS A 1 95 ? 13.988 -9.412 -48.950 1.00 45.23 120 CYS A C 19
ATOM 35183 O O . CYS A 1 95 ? 14.434 -9.872 -47.897 1.00 50.15 120 CYS A O 19
ATOM 35190 N N . ASP A 1 96 ? 12.673 -9.319 -49.196 1.00 43.14 121 ASP A N 19
ATOM 35191 C CA . ASP A 1 96 ? 11.684 -9.480 -48.125 1.00 25.22 121 ASP A CA 19
ATOM 35192 C C . ASP A 1 96 ? 11.762 -10.836 -47.420 1.00 65.04 121 ASP A C 19
ATOM 35193 O O . ASP A 1 96 ? 12.081 -10.891 -46.230 1.00 64.43 121 ASP A O 19
ATOM 35202 N N . LYS A 1 97 ? 11.456 -11.934 -48.122 1.00 14.11 122 LYS A N 19
ATOM 35203 C CA . LYS A 1 97 ? 11.553 -13.252 -47.491 1.00 62.03 122 LYS A CA 19
ATOM 35204 C C . LYS A 1 97 ? 12.263 -14.299 -48.349 1.00 73.52 122 LYS A C 19
ATOM 35205 O O . LYS A 1 97 ? 13.398 -14.696 -48.076 1.00 70.55 122 LYS A O 19
ATOM 35224 N N . LYS A 1 98 ? 11.577 -14.716 -49.408 1.00 41.12 123 LYS A N 19
ATOM 35225 C CA . LYS A 1 98 ? 11.951 -15.913 -50.161 1.00 54.15 123 LYS A CA 19
ATOM 35226 C C . LYS A 1 98 ? 11.987 -15.666 -51.661 1.00 31.34 123 LYS A C 19
ATOM 35227 O O . LYS A 1 98 ? 13.041 -15.690 -52.295 1.00 74.40 123 LYS A O 19
ATOM 35246 N N . TYR A 1 99 ? 10.801 -15.448 -52.212 1.00 3.11 124 TYR A N 19
ATOM 35247 C CA . TYR A 1 99 ? 10.599 -15.417 -53.652 1.00 61.42 124 TYR A CA 19
ATOM 35248 C C . TYR A 1 99 ? 11.218 -14.166 -54.252 1.00 11.25 124 TYR A C 19
ATOM 35249 O O . TYR A 1 99 ? 11.682 -14.166 -55.393 1.00 41.34 124 TYR A O 19
ATOM 35267 N N . GLU A 1 100 ? 11.241 -13.108 -53.467 1.00 35.25 125 GLU A N 19
ATOM 35268 C CA . GLU A 1 100 ? 11.731 -11.833 -53.936 1.00 62.30 125 GLU A CA 19
ATOM 35269 C C . GLU A 1 100 ? 13.128 -11.545 -53.392 1.00 55.14 125 GLU A C 19
ATOM 35270 O O . GLU A 1 100 ? 13.810 -10.641 -53.878 1.00 64.21 125 GLU A O 19
ATOM 35282 N N . SER A 1 101 ? 13.570 -12.321 -52.403 1.00 13.32 126 SER A N 19
ATOM 35283 C CA . SER A 1 101 ? 14.901 -12.126 -51.845 1.00 21.13 126 SER A CA 19
ATOM 35284 C C . SER A 1 101 ? 15.973 -12.560 -52.843 1.00 61.35 126 SER A C 19
ATOM 35285 O O . SER A 1 101 ? 16.960 -11.856 -53.035 1.00 44.33 126 SER A O 19
ATOM 35293 N N . ASP A 1 102 ? 15.767 -13.716 -53.477 1.00 64.55 127 ASP A N 19
ATOM 35294 C CA . ASP A 1 102 ? 16.652 -14.188 -54.555 1.00 32.12 127 ASP A CA 19
ATOM 35295 C C . ASP A 1 102 ? 16.820 -13.124 -55.639 1.00 31.02 127 ASP A C 19
ATOM 35296 O O . ASP A 1 102 ? 17.922 -12.890 -56.136 1.00 14.23 127 ASP A O 19
ATOM 35305 N N . LYS A 1 103 ? 15.721 -12.458 -55.967 1.00 51.14 128 LYS A N 19
ATOM 35306 C CA . LYS A 1 103 ? 15.717 -11.451 -57.025 1.00 62.15 128 LYS A CA 19
ATOM 35307 C C . LYS A 1 103 ? 16.439 -10.198 -56.552 1.00 71.51 128 LYS A C 19
ATOM 35308 O O . LYS A 1 103 ? 17.068 -9.487 -57.332 1.00 24.54 128 LYS A O 19
ATOM 35327 N N . CYS A 1 104 ? 16.357 -9.960 -55.257 1.00 65.32 129 CYS A N 19
ATOM 35328 C CA . CYS A 1 104 ? 16.997 -8.819 -54.629 1.00 64.44 129 CYS A CA 19
ATOM 35329 C C . CYS A 1 104 ? 18.501 -9.047 -54.492 1.00 63.33 129 CYS A C 19
ATOM 35330 O O . CYS A 1 104 ? 19.301 -8.153 -54.762 1.00 14.01 129 CYS A O 19
ATOM 35337 N N . LEU A 1 105 ? 18.873 -10.260 -54.105 1.00 14.44 130 LEU A N 19
ATOM 35338 C CA . LEU A 1 105 ? 20.271 -10.615 -53.895 1.00 45.31 130 LEU A CA 19
ATOM 35339 C C . LEU A 1 105 ? 21.040 -10.483 -55.206 1.00 30.04 130 LEU A C 19
ATOM 35340 O O . LEU A 1 105 ? 22.103 -9.860 -55.258 1.00 40.24 130 LEU A O 19
ATOM 35356 N N . ASN A 1 106 ? 20.485 -11.074 -56.260 1.00 23.02 131 ASN A N 19
ATOM 35357 C CA . ASN A 1 106 ? 21.032 -10.958 -57.612 1.00 35.15 131 ASN A CA 19
ATOM 35358 C C . ASN A 1 106 ? 21.236 -9.502 -58.032 1.00 53.42 131 ASN A C 19
ATOM 35359 O O . ASN A 1 106 ? 22.114 -9.200 -58.839 1.00 23.52 131 ASN A O 19
ATOM 35370 N N . ALA A 1 107 ? 20.435 -8.604 -57.474 1.00 72.44 132 ALA A N 19
ATOM 35371 C CA . ALA A 1 107 ? 20.553 -7.187 -57.790 1.00 33.35 132 ALA A CA 19
ATOM 35372 C C . ALA A 1 107 ? 21.690 -6.569 -56.980 1.00 34.11 132 ALA A C 19
ATOM 35373 O O . ALA A 1 107 ? 22.584 -5.917 -57.522 1.00 63.22 132 ALA A O 19
ATOM 35380 N N . ILE A 1 108 ? 21.630 -6.814 -55.671 1.00 41.14 133 ILE A N 19
ATOM 35381 C CA . ILE A 1 108 ? 22.590 -6.286 -54.698 1.00 61.25 133 ILE A CA 19
ATOM 35382 C C . ILE A 1 108 ? 24.047 -6.492 -55.121 1.00 54.20 133 ILE A C 19
ATOM 35383 O O . ILE A 1 108 ? 24.897 -5.641 -54.850 1.00 33.23 133 ILE A O 19
ATOM 35399 N N . LYS A 1 109 ? 24.338 -7.580 -55.826 1.00 25.24 134 LYS A N 19
ATOM 35400 C CA . LYS A 1 109 ? 25.720 -7.887 -56.168 1.00 52.53 134 LYS A CA 19
ATOM 35401 C C . LYS A 1 109 ? 26.234 -6.928 -57.230 1.00 42.12 134 LYS A C 19
ATOM 35402 O O . LYS A 1 109 ? 27.358 -6.435 -57.142 1.00 74.04 134 LYS A O 19
ATOM 35421 N N . GLU A 1 110 ? 25.402 -6.654 -58.226 1.00 1.24 135 GLU A N 19
ATOM 35422 C CA . GLU A 1 110 ? 25.803 -5.805 -59.332 1.00 4.12 135 GLU A CA 19
ATOM 35423 C C . GLU A 1 110 ? 25.795 -4.336 -58.911 1.00 60.43 135 GLU A C 19
ATOM 35424 O O . GLU A 1 110 ? 26.484 -3.510 -59.507 1.00 42.13 135 GLU A O 19
ATOM 35436 N N . LYS A 1 111 ? 25.048 -4.019 -57.856 1.00 5.22 136 LYS A N 19
ATOM 35437 C CA . LYS A 1 111 ? 24.976 -2.645 -57.368 1.00 1.41 136 LYS A CA 19
ATOM 35438 C C . LYS A 1 111 ? 26.273 -2.285 -56.661 1.00 43.00 136 LYS A C 19
ATOM 35439 O O . LYS A 1 111 ? 26.693 -1.130 -56.648 1.00 0.02 136 LYS A O 19
ATOM 35458 N N . TYR A 1 112 ? 26.902 -3.292 -56.075 1.00 63.05 137 TYR A N 19
ATOM 35459 C CA . TYR A 1 112 ? 28.183 -3.122 -55.413 1.00 11.44 137 TYR A CA 19
ATOM 35460 C C . TYR A 1 112 ? 29.300 -3.733 -56.245 1.00 40.52 137 TYR A C 19
ATOM 35461 O O . TYR A 1 112 ? 30.287 -4.233 -55.699 1.00 63.22 137 TYR A O 19
ATOM 35479 N N . LYS A 1 113 ? 29.146 -3.686 -57.565 1.00 42.30 138 LYS A N 19
ATOM 35480 C CA . LYS A 1 113 ? 30.153 -4.225 -58.471 1.00 20.42 138 LYS A CA 19
ATOM 35481 C C . LYS A 1 113 ? 31.483 -3.500 -58.274 1.00 65.31 138 LYS A C 19
ATOM 35482 O O . LYS A 1 113 ? 31.510 -2.291 -58.026 1.00 35.51 138 LYS A O 19
ATOM 35501 N N . PRO A 1 114 ? 32.595 -4.235 -58.347 1.00 43.44 139 PRO A N 19
ATOM 35502 C CA . PRO A 1 114 ? 33.926 -3.648 -58.220 1.00 15.42 139 PRO A CA 19
ATOM 35503 C C . PRO A 1 114 ? 34.301 -2.807 -59.438 1.00 13.13 139 PRO A C 19
ATOM 35504 O O . PRO A 1 114 ? 34.101 -3.220 -60.580 1.00 32.04 139 PRO A O 19
ATOM 35515 N N . VAL A 1 115 ? 34.834 -1.622 -59.187 1.00 41.55 140 VAL A N 19
ATOM 35516 C CA . VAL A 1 115 ? 35.295 -0.753 -60.262 1.00 30.34 140 VAL A CA 19
ATOM 35517 C C . VAL A 1 115 ? 36.777 -0.987 -60.524 1.00 2.20 140 VAL A C 19
ATOM 35518 O O . VAL A 1 115 ? 37.399 -0.299 -61.334 1.00 5.31 140 VAL A O 19
ATOM 35531 N N . VAL A 1 116 ? 37.322 -1.977 -59.838 1.00 33.53 141 VAL A N 19
ATOM 35532 C CA . VAL A 1 116 ? 38.730 -2.310 -59.945 1.00 71.21 141 VAL A CA 19
ATOM 35533 C C . VAL A 1 116 ? 39.005 -3.064 -61.244 1.00 21.13 141 VAL A C 19
ATOM 35534 O O . VAL A 1 116 ? 38.164 -3.829 -61.718 1.00 64.30 141 VAL A O 19
ATOM 35547 N N . ASP A 1 117 ? 40.174 -2.830 -61.820 1.00 14.23 142 ASP A N 19
ATOM 35548 C CA . ASP A 1 117 ? 40.581 -3.495 -63.050 1.00 63.40 142 ASP A CA 19
ATOM 35549 C C . ASP A 1 117 ? 40.923 -4.964 -62.789 1.00 41.21 142 ASP A C 19
ATOM 35550 O O . ASP A 1 117 ? 41.315 -5.330 -61.677 1.00 73.44 142 ASP A O 19
ATOM 35559 N N . PRO A 1 118 ? 40.778 -5.821 -63.819 1.00 73.40 143 PRO A N 19
ATOM 35560 C CA . PRO A 1 118 ? 40.944 -7.279 -63.687 1.00 3.23 143 PRO A CA 19
ATOM 35561 C C . PRO A 1 118 ? 42.350 -7.696 -63.259 1.00 43.25 143 PRO A C 19
ATOM 35562 O O . PRO A 1 118 ? 43.316 -6.941 -63.408 1.00 2.43 143 PRO A O 19
ATOM 35573 N N . ASN A 1 119 ? 42.453 -8.911 -62.737 1.00 3.43 144 ASN A N 19
ATOM 35574 C CA . ASN A 1 119 ? 43.720 -9.435 -62.243 1.00 12.25 144 ASN A CA 19
ATOM 35575 C C . ASN A 1 119 ? 44.442 -10.195 -63.345 1.00 3.33 144 ASN A C 19
ATOM 35576 O O . ASN A 1 119 ? 43.898 -11.141 -63.914 1.00 31.21 144 ASN A O 19
ATOM 35587 N N . PRO A 1 120 ? 45.670 -9.779 -63.674 1.00 2.03 145 PRO A N 19
ATOM 35588 C CA . PRO A 1 120 ? 46.491 -10.463 -64.674 1.00 55.21 145 PRO A CA 19
ATOM 35589 C C . PRO A 1 120 ? 46.892 -11.859 -64.200 1.00 40.11 145 PRO A C 19
ATOM 35590 O O . PRO A 1 120 ? 47.508 -12.004 -63.143 1.00 31.50 145 PRO A O 19
ATOM 35601 N N . PRO A 1 121 ? 46.530 -12.904 -64.967 1.00 52.12 146 PRO A N 19
ATOM 35602 C CA . PRO A 1 121 ? 46.823 -14.298 -64.609 1.00 73.24 146 PRO A CA 19
ATOM 35603 C C . PRO A 1 121 ? 48.307 -14.533 -64.343 1.00 54.41 146 PRO A C 19
ATOM 35604 O O . PRO A 1 121 ? 49.121 -14.588 -65.270 1.00 22.33 146 PRO A O 19
ATOM 35615 N N . ALA A 1 122 ? 48.648 -14.649 -63.071 1.00 35.22 147 ALA A N 19
ATOM 35616 C CA . ALA A 1 122 ? 50.024 -14.847 -62.649 1.00 62.13 147 ALA A CA 19
ATOM 35617 C C . ALA A 1 122 ? 50.060 -15.661 -61.367 1.00 31.05 147 ALA A C 19
ATOM 35618 O O . ALA A 1 122 ? 49.855 -15.071 -60.285 1.00 37.47 147 ALA A O 19
ATOM 35626 N N . ALA A 1 1 ? -13.089 -3.196 -28.572 1.00 51.43 26 ALA A N 20
ATOM 35627 C CA . ALA A 1 1 ? -13.532 -2.414 -27.398 1.00 71.41 26 ALA A CA 20
ATOM 35628 C C . ALA A 1 1 ? -13.887 -3.360 -26.260 1.00 5.32 26 ALA A C 20
ATOM 35629 O O . ALA A 1 1 ? -13.341 -4.463 -26.187 1.00 65.42 26 ALA A O 20
ATOM 35638 N N . ASP A 1 2 ? -14.791 -2.917 -25.375 1.00 31.13 27 ASP A N 20
ATOM 35639 C CA . ASP A 1 2 ? -15.277 -3.727 -24.247 1.00 34.03 27 ASP A CA 20
ATOM 35640 C C . ASP A 1 2 ? -14.212 -3.849 -23.163 1.00 51.02 27 ASP A C 20
ATOM 35641 O O . ASP A 1 2 ? -14.406 -3.409 -22.027 1.00 21.21 27 ASP A O 20
ATOM 35650 N N . VAL A 1 3 ? -13.087 -4.439 -23.523 1.00 22.43 28 VAL A N 20
ATOM 35651 C CA . VAL A 1 3 ? -11.971 -4.597 -22.613 1.00 14.22 28 VAL A CA 20
ATOM 35652 C C . VAL A 1 3 ? -11.137 -3.314 -22.594 1.00 41.10 28 VAL A C 20
ATOM 35653 O O . VAL A 1 3 ? -11.308 -2.445 -23.452 1.00 51.30 28 VAL A O 20
ATOM 35666 N N . PHE A 1 4 ? -10.266 -3.186 -21.607 1.00 74.13 29 PHE A N 20
ATOM 35667 C CA . PHE A 1 4 ? -9.429 -2.001 -21.470 1.00 45.42 29 PHE A CA 20
ATOM 35668 C C . PHE A 1 4 ? -8.261 -2.032 -22.455 1.00 74.14 29 PHE A C 20
ATOM 35669 O O . PHE A 1 4 ? -8.121 -2.974 -23.240 1.00 44.54 29 PHE A O 20
ATOM 35686 N N . ASP A 1 5 ? -7.424 -1.001 -22.393 1.00 13.04 30 ASP A N 20
ATOM 35687 C CA . ASP A 1 5 ? -6.286 -0.861 -23.301 1.00 11.41 30 ASP A CA 20
ATOM 35688 C C . ASP A 1 5 ? -5.328 -2.038 -23.174 1.00 24.21 30 ASP A C 20
ATOM 35689 O O . ASP A 1 5 ? -5.234 -2.661 -22.112 1.00 34.30 30 ASP A O 20
ATOM 35698 N N . PRO A 1 6 ? -4.615 -2.363 -24.264 1.00 73.23 31 PRO A N 20
ATOM 35699 C CA . PRO A 1 6 ? -3.637 -3.458 -24.284 1.00 23.31 31 PRO A CA 20
ATOM 35700 C C . PRO A 1 6 ? -2.481 -3.221 -23.313 1.00 1.20 31 PRO A C 20
ATOM 35701 O O . PRO A 1 6 ? -2.147 -2.074 -22.996 1.00 42.34 31 PRO A O 20
ATOM 35712 N N . PRO A 1 7 ? -1.863 -4.309 -22.820 1.00 34.10 32 PRO A N 20
ATOM 35713 C CA . PRO A 1 7 ? -0.732 -4.231 -21.890 1.00 20.55 32 PRO A CA 20
ATOM 35714 C C . PRO A 1 7 ? 0.451 -3.470 -22.482 1.00 42.34 32 PRO A C 20
ATOM 35715 O O . PRO A 1 7 ? 0.878 -3.732 -23.613 1.00 3.53 32 PRO A O 20
ATOM 35726 N N . THR A 1 8 ? 0.980 -2.532 -21.714 1.00 52.45 33 THR A N 20
ATOM 35727 C CA . THR A 1 8 ? 2.072 -1.703 -22.175 1.00 43.44 33 THR A CA 20
ATOM 35728 C C . THR A 1 8 ? 3.419 -2.337 -21.820 1.00 14.13 33 THR A C 20
ATOM 35729 O O . THR A 1 8 ? 4.120 -1.915 -20.895 1.00 52.45 33 THR A O 20
ATOM 35740 N N . GLN A 1 9 ? 3.738 -3.404 -22.540 1.00 41.45 34 GLN A N 20
ATOM 35741 C CA . GLN A 1 9 ? 5.034 -4.053 -22.440 1.00 61.32 34 GLN A CA 20
ATOM 35742 C C . GLN A 1 9 ? 5.414 -4.642 -23.795 1.00 64.11 34 GLN A C 20
ATOM 35743 O O . GLN A 1 9 ? 5.153 -5.807 -24.090 1.00 63.12 34 GLN A O 20
ATOM 35757 N N . TYR A 1 10 ? 5.977 -3.802 -24.640 1.00 23.43 35 TYR A N 20
ATOM 35758 C CA . TYR A 1 10 ? 6.362 -4.214 -25.979 1.00 52.42 35 TYR A CA 20
ATOM 35759 C C . TYR A 1 10 ? 7.853 -4.033 -26.210 1.00 71.02 35 TYR A C 20
ATOM 35760 O O . TYR A 1 10 ? 8.551 -3.461 -25.377 1.00 25.32 35 TYR A O 20
ATOM 35778 N N . GLY A 1 11 ? 8.336 -4.518 -27.349 1.00 52.41 36 GLY A N 20
ATOM 35779 C CA . GLY A 1 11 ? 9.754 -4.452 -27.622 1.00 63.42 36 GLY A CA 20
ATOM 35780 C C . GLY A 1 11 ? 10.082 -4.099 -29.061 1.00 2.34 36 GLY A C 20
ATOM 35781 O O . GLY A 1 11 ? 10.738 -3.090 -29.318 1.00 1.10 36 GLY A O 20
ATOM 35785 N N . TYR A 1 12 ? 9.624 -4.917 -30.006 1.00 42.21 37 TYR A N 20
ATOM 35786 C CA . TYR A 1 12 ? 10.048 -4.768 -31.399 1.00 64.12 37 TYR A CA 20
ATOM 35787 C C . TYR A 1 12 ? 9.324 -3.611 -32.091 1.00 51.44 37 TYR A C 20
ATOM 35788 O O . TYR A 1 12 ? 9.852 -3.021 -33.034 1.00 14.53 37 TYR A O 20
ATOM 35806 N N . ASP A 1 13 ? 8.123 -3.288 -31.619 1.00 43.12 38 ASP A N 20
ATOM 35807 C CA . ASP A 1 13 ? 7.329 -2.220 -32.227 1.00 21.24 38 ASP A CA 20
ATOM 35808 C C . ASP A 1 13 ? 6.236 -1.747 -31.268 1.00 61.14 38 ASP A C 20
ATOM 35809 O O . ASP A 1 13 ? 6.445 -0.814 -30.493 1.00 41.13 38 ASP A O 20
ATOM 35818 N N . GLY A 1 14 ? 5.081 -2.399 -31.312 1.00 32.25 39 GLY A N 20
ATOM 35819 C CA . GLY A 1 14 ? 3.989 -2.043 -30.426 1.00 61.31 39 GLY A CA 20
ATOM 35820 C C . GLY A 1 14 ? 3.531 -3.219 -29.595 1.00 35.15 39 GLY A C 20
ATOM 35821 O O . GLY A 1 14 ? 2.760 -3.068 -28.648 1.00 34.43 39 GLY A O 20
ATOM 35825 N N . LYS A 1 15 ? 4.000 -4.399 -29.962 1.00 60.33 40 LYS A N 20
ATOM 35826 C CA . LYS A 1 15 ? 3.728 -5.611 -29.206 1.00 50.14 40 LYS A CA 20
ATOM 35827 C C . LYS A 1 15 ? 5.050 -6.264 -28.816 1.00 71.31 40 LYS A C 20
ATOM 35828 O O . LYS A 1 15 ? 6.110 -5.850 -29.298 1.00 64.11 40 LYS A O 20
ATOM 35847 N N . PRO A 1 16 ? 5.032 -7.252 -27.908 1.00 65.42 41 PRO A N 20
ATOM 35848 C CA . PRO A 1 16 ? 6.218 -8.048 -27.609 1.00 64.02 41 PRO A CA 20
ATOM 35849 C C . PRO A 1 16 ? 6.473 -9.085 -28.698 1.00 61.11 41 PRO A C 20
ATOM 35850 O O . PRO A 1 16 ? 5.805 -9.091 -29.732 1.00 52.33 41 PRO A O 20
ATOM 35861 N N . LEU A 1 17 ? 7.436 -9.957 -28.469 1.00 34.24 42 LEU A N 20
ATOM 35862 C CA . LEU A 1 17 ? 7.734 -11.015 -29.421 1.00 70.33 42 LEU A CA 20
ATOM 35863 C C . LEU A 1 17 ? 6.854 -12.229 -29.152 1.00 21.31 42 LEU A C 20
ATOM 35864 O O . LEU A 1 17 ? 6.789 -12.721 -28.023 1.00 0.21 42 LEU A O 20
ATOM 35880 N N . ASP A 1 18 ? 6.169 -12.697 -30.185 1.00 23.11 43 ASP A N 20
ATOM 35881 C CA . ASP A 1 18 ? 5.270 -13.833 -30.046 1.00 30.24 43 ASP A CA 20
ATOM 35882 C C . ASP A 1 18 ? 5.311 -14.701 -31.295 1.00 51.42 43 ASP A C 20
ATOM 35883 O O . ASP A 1 18 ? 5.547 -14.205 -32.401 1.00 24.02 43 ASP A O 20
ATOM 35892 N N . ALA A 1 19 ? 5.074 -15.993 -31.115 1.00 33.24 44 ALA A N 20
ATOM 35893 C CA . ALA A 1 19 ? 5.134 -16.954 -32.208 1.00 31.05 44 ALA A CA 20
ATOM 35894 C C . ALA A 1 19 ? 4.082 -16.669 -33.279 1.00 70.31 44 ALA A C 20
ATOM 35895 O O . ALA A 1 19 ? 4.247 -17.075 -34.429 1.00 60.21 44 ALA A O 20
ATOM 35902 N N . SER A 1 20 ? 3.006 -15.980 -32.901 1.00 34.35 45 SER A N 20
ATOM 35903 C CA . SER A 1 20 ? 1.913 -15.680 -33.828 1.00 1.52 45 SER A CA 20
ATOM 35904 C C . SER A 1 20 ? 2.409 -14.978 -35.091 1.00 22.32 45 SER A C 20
ATOM 35905 O O . SER A 1 20 ? 1.872 -15.196 -36.178 1.00 32.34 45 SER A O 20
ATOM 35913 N N . PHE A 1 21 ? 3.444 -14.156 -34.951 1.00 53.30 46 PHE A N 20
ATOM 35914 C CA . PHE A 1 21 ? 4.015 -13.456 -36.094 1.00 3.20 46 PHE A CA 20
ATOM 35915 C C . PHE A 1 21 ? 4.594 -14.459 -37.088 1.00 43.00 46 PHE A C 20
ATOM 35916 O O . PHE A 1 21 ? 4.304 -14.413 -38.285 1.00 61.13 46 PHE A O 20
ATOM 35933 N N . CYS A 1 22 ? 5.391 -15.386 -36.577 1.00 51.04 47 CYS A N 20
ATOM 35934 C CA . CYS A 1 22 ? 6.024 -16.395 -37.408 1.00 72.55 47 CYS A CA 20
ATOM 35935 C C . CYS A 1 22 ? 4.990 -17.384 -37.933 1.00 23.44 47 CYS A C 20
ATOM 35936 O O . CYS A 1 22 ? 5.140 -17.926 -39.030 1.00 72.33 47 CYS A O 20
ATOM 35943 N N . ARG A 1 23 ? 3.929 -17.595 -37.156 1.00 13.34 48 ARG A N 20
ATOM 35944 C CA . ARG A 1 23 ? 2.841 -18.484 -37.550 1.00 4.04 48 ARG A CA 20
ATOM 35945 C C . ARG A 1 23 ? 2.207 -18.039 -38.863 1.00 55.34 48 ARG A C 20
ATOM 35946 O O . ARG A 1 23 ? 1.801 -18.868 -39.678 1.00 14.41 48 ARG A O 20
ATOM 35967 N N . THR A 1 24 ? 2.123 -16.731 -39.069 1.00 1.24 49 THR A N 20
ATOM 35968 C CA . THR A 1 24 ? 1.547 -16.194 -40.294 1.00 35.52 49 THR A CA 20
ATOM 35969 C C . THR A 1 24 ? 2.598 -16.060 -41.398 1.00 53.05 49 THR A C 20
ATOM 35970 O O . THR A 1 24 ? 2.266 -15.829 -42.560 1.00 2.01 49 THR A O 20
ATOM 35981 N N . ALA A 1 25 ? 3.865 -16.227 -41.031 1.00 61.15 50 ALA A N 20
ATOM 35982 C CA . ALA A 1 25 ? 4.959 -16.091 -41.987 1.00 61.42 50 ALA A CA 20
ATOM 35983 C C . ALA A 1 25 ? 5.118 -17.357 -42.822 1.00 10.31 50 ALA A C 20
ATOM 35984 O O . ALA A 1 25 ? 5.393 -17.293 -44.020 1.00 42.21 50 ALA A O 20
ATOM 35991 N N . GLY A 1 26 ? 4.958 -18.506 -42.181 1.00 62.22 51 GLY A N 20
ATOM 35992 C CA . GLY A 1 26 ? 5.020 -19.772 -42.891 1.00 4.34 51 GLY A CA 20
ATOM 35993 C C . GLY A 1 26 ? 6.443 -20.252 -43.131 1.00 70.31 51 GLY A C 20
ATOM 35994 O O . GLY A 1 26 ? 6.827 -21.316 -42.648 1.00 32.10 51 GLY A O 20
ATOM 35998 N N . SER A 1 27 ? 7.227 -19.450 -43.853 1.00 45.43 52 SER A N 20
ATOM 35999 C CA . SER A 1 27 ? 8.587 -19.828 -44.244 1.00 34.52 52 SER A CA 20
ATOM 36000 C C . SER A 1 27 ? 9.424 -20.236 -43.032 1.00 0.14 52 SER A C 20
ATOM 36001 O O . SER A 1 27 ? 10.117 -21.254 -43.051 1.00 11.35 52 SER A O 20
ATOM 36009 N N . ARG A 1 28 ? 9.336 -19.443 -41.977 1.00 12.35 53 ARG A N 20
ATOM 36010 C CA . ARG A 1 28 ? 10.089 -19.699 -40.762 1.00 1.14 53 ARG A CA 20
ATOM 36011 C C . ARG A 1 28 ? 9.139 -19.884 -39.586 1.00 25.44 53 ARG A C 20
ATOM 36012 O O . ARG A 1 28 ? 9.438 -19.484 -38.467 1.00 63.53 53 ARG A O 20
ATOM 36033 N N . GLU A 1 29 ? 8.006 -20.528 -39.846 1.00 43.21 54 GLU A N 20
ATOM 36034 C CA . GLU A 1 29 ? 6.960 -20.674 -38.848 1.00 73.11 54 GLU A CA 20
ATOM 36035 C C . GLU A 1 29 ? 7.397 -21.654 -37.781 1.00 71.11 54 GLU A C 20
ATOM 36036 O O . GLU A 1 29 ? 7.540 -21.296 -36.616 1.00 24.42 54 GLU A O 20
ATOM 36048 N N . LYS A 1 30 ? 7.644 -22.883 -38.206 1.00 44.41 55 LYS A N 20
ATOM 36049 C CA . LYS A 1 30 ? 8.015 -23.948 -37.294 1.00 15.21 55 LYS A CA 20
ATOM 36050 C C . LYS A 1 30 ? 9.358 -23.657 -36.625 1.00 51.01 55 LYS A C 20
ATOM 36051 O O . LYS A 1 30 ? 9.519 -23.857 -35.420 1.00 21.13 55 LYS A O 20
ATOM 36070 N N . ASP A 1 31 ? 10.313 -23.179 -37.418 1.00 1.50 56 ASP A N 20
ATOM 36071 C CA . ASP A 1 31 ? 11.654 -22.885 -36.917 1.00 12.41 56 ASP A CA 20
ATOM 36072 C C . ASP A 1 31 ? 11.577 -21.847 -35.802 1.00 52.34 56 ASP A C 20
ATOM 36073 O O . ASP A 1 31 ? 12.189 -22.003 -34.744 1.00 75.03 56 ASP A O 20
ATOM 36082 N N . CYS A 1 32 ? 10.789 -20.808 -36.039 1.00 21.24 57 CYS A N 20
ATOM 36083 C CA . CYS A 1 32 ? 10.569 -19.754 -35.055 1.00 20.43 57 CYS A CA 20
ATOM 36084 C C . CYS A 1 32 ? 9.741 -20.269 -33.882 1.00 53.14 57 CYS A C 20
ATOM 36085 O O . CYS A 1 32 ? 9.983 -19.910 -32.731 1.00 51.44 57 CYS A O 20
ATOM 36092 N N . ARG A 1 33 ? 8.789 -21.137 -34.193 1.00 3.24 58 ARG A N 20
ATOM 36093 C CA . ARG A 1 33 ? 7.886 -21.711 -33.204 1.00 23.00 58 ARG A CA 20
ATOM 36094 C C . ARG A 1 33 ? 8.662 -22.349 -32.057 1.00 1.21 58 ARG A C 20
ATOM 36095 O O . ARG A 1 33 ? 8.403 -22.069 -30.887 1.00 4.23 58 ARG A O 20
ATOM 36116 N N . LYS A 1 34 ? 9.635 -23.184 -32.395 1.00 33.44 59 LYS A N 20
ATOM 36117 C CA . LYS A 1 34 ? 10.436 -23.861 -31.383 1.00 61.15 59 LYS A CA 20
ATOM 36118 C C . LYS A 1 34 ? 11.352 -22.889 -30.644 1.00 62.23 59 LYS A C 20
ATOM 36119 O O . LYS A 1 34 ? 11.603 -23.054 -29.449 1.00 63.14 59 LYS A O 20
ATOM 36138 N N . ASP A 1 35 ? 11.821 -21.864 -31.340 1.00 35.31 60 ASP A N 20
ATOM 36139 C CA . ASP A 1 35 ? 12.794 -20.938 -30.766 1.00 21.42 60 ASP A CA 20
ATOM 36140 C C . ASP A 1 35 ? 12.115 -19.983 -29.786 1.00 71.31 60 ASP A C 20
ATOM 36141 O O . ASP A 1 35 ? 12.639 -19.709 -28.705 1.00 10.34 60 ASP A O 20
ATOM 36150 N N . VAL A 1 36 ? 10.930 -19.506 -30.151 1.00 41.05 61 VAL A N 20
ATOM 36151 C CA . VAL A 1 36 ? 10.189 -18.574 -29.306 1.00 64.12 61 VAL A CA 20
ATOM 36152 C C . VAL A 1 36 ? 9.657 -19.271 -28.056 1.00 20.10 61 VAL A C 20
ATOM 36153 O O . VAL A 1 36 ? 9.763 -18.740 -26.954 1.00 54.20 61 VAL A O 20
ATOM 36166 N N . GLN A 1 37 ? 9.106 -20.471 -28.228 1.00 21.54 62 GLN A N 20
ATOM 36167 C CA . GLN A 1 37 ? 8.572 -21.231 -27.096 1.00 34.53 62 GLN A CA 20
ATOM 36168 C C . GLN A 1 37 ? 9.698 -21.639 -26.144 1.00 0.13 62 GLN A C 20
ATOM 36169 O O . GLN A 1 37 ? 9.471 -21.869 -24.955 1.00 3.10 62 GLN A O 20
ATOM 36183 N N . ALA A 1 38 ? 10.911 -21.729 -26.681 1.00 43.21 63 ALA A N 20
ATOM 36184 C CA . ALA A 1 38 ? 12.093 -22.000 -25.871 1.00 3.42 63 ALA A CA 20
ATOM 36185 C C . ALA A 1 38 ? 12.468 -20.772 -25.051 1.00 13.25 63 ALA A C 20
ATOM 36186 O O . ALA A 1 38 ? 12.891 -20.879 -23.899 1.00 51.31 63 ALA A O 20
ATOM 36193 N N . CYS A 1 39 ? 12.298 -19.602 -25.646 1.00 11.34 64 CYS A N 20
ATOM 36194 C CA . CYS A 1 39 ? 12.616 -18.357 -24.974 1.00 42.13 64 CYS A CA 20
ATOM 36195 C C . CYS A 1 39 ? 11.413 -17.858 -24.182 1.00 44.22 64 CYS A C 20
ATOM 36196 O O . CYS A 1 39 ? 10.675 -16.984 -24.633 1.00 70.44 64 CYS A O 20
ATOM 36203 N N . ASP A 1 40 ? 11.194 -18.455 -23.013 1.00 61.43 65 ASP A N 20
ATOM 36204 C CA . ASP A 1 40 ? 10.128 -18.014 -22.119 1.00 21.23 65 ASP A CA 20
ATOM 36205 C C . ASP A 1 40 ? 10.395 -16.603 -21.678 1.00 3.43 65 ASP A C 20
ATOM 36206 O O . ASP A 1 40 ? 9.533 -15.725 -21.726 1.00 12.01 65 ASP A O 20
ATOM 36215 N N . LYS A 1 41 ? 11.625 -16.404 -21.268 1.00 22.44 66 LYS A N 20
ATOM 36216 C CA . LYS A 1 41 ? 12.042 -15.177 -20.655 1.00 15.31 66 LYS A CA 20
ATOM 36217 C C . LYS A 1 41 ? 12.562 -14.238 -21.733 1.00 73.33 66 LYS A C 20
ATOM 36218 O O . LYS A 1 41 ? 13.758 -14.198 -22.017 1.00 30.14 66 LYS A O 20
ATOM 36237 N N . LYS A 1 42 ? 11.644 -13.513 -22.352 1.00 52.24 67 LYS A N 20
ATOM 36238 C CA . LYS A 1 42 ? 11.961 -12.698 -23.513 1.00 15.40 67 LYS A CA 20
ATOM 36239 C C . LYS A 1 42 ? 12.456 -11.320 -23.108 1.00 23.05 67 LYS A C 20
ATOM 36240 O O . LYS A 1 42 ? 12.987 -10.577 -23.930 1.00 33.14 67 LYS A O 20
ATOM 36259 N N . TYR A 1 43 ? 12.297 -10.979 -21.838 1.00 53.51 68 TYR A N 20
ATOM 36260 C CA . TYR A 1 43 ? 12.694 -9.671 -21.358 1.00 72.20 68 TYR A CA 20
ATOM 36261 C C . TYR A 1 43 ? 13.307 -9.796 -19.973 1.00 42.44 68 TYR A C 20
ATOM 36262 O O . TYR A 1 43 ? 12.830 -10.559 -19.132 1.00 12.22 68 TYR A O 20
ATOM 36280 N N . ASP A 1 44 ? 14.373 -9.051 -19.762 1.00 35.24 69 ASP A N 20
ATOM 36281 C CA . ASP A 1 44 ? 15.109 -9.090 -18.510 1.00 22.02 69 ASP A CA 20
ATOM 36282 C C . ASP A 1 44 ? 14.481 -8.151 -17.482 1.00 21.43 69 ASP A C 20
ATOM 36283 O O . ASP A 1 44 ? 13.640 -7.313 -17.817 1.00 35.10 69 ASP A O 20
ATOM 36292 N N . ASP A 1 45 ? 14.925 -8.288 -16.240 1.00 65.12 70 ASP A N 20
ATOM 36293 C CA . ASP A 1 45 ? 14.447 -7.465 -15.132 1.00 32.30 70 ASP A CA 20
ATOM 36294 C C . ASP A 1 45 ? 14.726 -5.988 -15.388 1.00 13.34 70 ASP A C 20
ATOM 36295 O O . ASP A 1 45 ? 14.054 -5.113 -14.845 1.00 20.14 70 ASP A O 20
ATOM 36304 N N . GLN A 1 46 ? 15.713 -5.724 -16.231 1.00 43.12 71 GLN A N 20
ATOM 36305 C CA . GLN A 1 46 ? 16.119 -4.361 -16.547 1.00 21.12 71 GLN A CA 20
ATOM 36306 C C . GLN A 1 46 ? 15.256 -3.767 -17.658 1.00 54.54 71 GLN A C 20
ATOM 36307 O O . GLN A 1 46 ? 15.416 -2.604 -18.024 1.00 30.01 71 GLN A O 20
ATOM 36321 N N . GLY A 1 47 ? 14.350 -4.571 -18.200 1.00 4.11 72 GLY A N 20
ATOM 36322 C CA . GLY A 1 47 ? 13.469 -4.092 -19.250 1.00 23.24 72 GLY A CA 20
ATOM 36323 C C . GLY A 1 47 ? 14.099 -4.174 -20.628 1.00 44.32 72 GLY A C 20
ATOM 36324 O O . GLY A 1 47 ? 13.647 -3.521 -21.565 1.00 41.20 72 GLY A O 20
ATOM 36328 N N . ARG A 1 48 ? 15.153 -4.969 -20.748 1.00 21.14 73 ARG A N 20
ATOM 36329 C CA . ARG A 1 48 ? 15.819 -5.170 -22.029 1.00 53.43 73 ARG A CA 20
ATOM 36330 C C . ARG A 1 48 ? 15.546 -6.587 -22.506 1.00 51.23 73 ARG A C 20
ATOM 36331 O O . ARG A 1 48 ? 15.120 -7.427 -21.715 1.00 10.14 73 ARG A O 20
ATOM 36352 N N . GLU A 1 49 ? 15.776 -6.864 -23.777 1.00 3.12 74 GLU A N 20
ATOM 36353 C CA . GLU A 1 49 ? 15.465 -8.181 -24.316 1.00 1.32 74 GLU A CA 20
ATOM 36354 C C . GLU A 1 49 ? 16.660 -9.122 -24.175 1.00 64.14 74 GLU A C 20
ATOM 36355 O O . GLU A 1 49 ? 17.815 -8.685 -24.157 1.00 61.24 74 GLU A O 20
ATOM 36367 N N . THR A 1 50 ? 16.373 -10.409 -24.070 1.00 33.42 75 THR A N 20
ATOM 36368 C CA . THR A 1 50 ? 17.392 -11.408 -23.780 1.00 22.33 75 THR A CA 20
ATOM 36369 C C . THR A 1 50 ? 18.098 -11.900 -25.045 1.00 52.10 75 THR A C 20
ATOM 36370 O O . THR A 1 50 ? 17.796 -11.453 -26.153 1.00 23.00 75 THR A O 20
ATOM 36381 N N . ALA A 1 51 ? 19.037 -12.829 -24.866 1.00 71.30 76 ALA A N 20
ATOM 36382 C CA . ALA A 1 51 ? 19.810 -13.379 -25.976 1.00 60.20 76 ALA A CA 20
ATOM 36383 C C . ALA A 1 51 ? 18.908 -14.117 -26.956 1.00 51.01 76 ALA A C 20
ATOM 36384 O O . ALA A 1 51 ? 19.059 -13.998 -28.172 1.00 63.13 76 ALA A O 20
ATOM 36391 N N . CYS A 1 52 ? 17.966 -14.876 -26.425 1.00 33.03 77 CYS A N 20
ATOM 36392 C CA . CYS A 1 52 ? 17.010 -15.584 -27.260 1.00 55.34 77 CYS A CA 20
ATOM 36393 C C . CYS A 1 52 ? 16.046 -14.601 -27.921 1.00 24.33 77 CYS A C 20
ATOM 36394 O O . CYS A 1 52 ? 15.723 -14.735 -29.100 1.00 25.35 77 CYS A O 20
ATOM 36401 N N . ALA A 1 53 ? 15.606 -13.602 -27.158 1.00 12.23 78 ALA A N 20
ATOM 36402 C CA . ALA A 1 53 ? 14.713 -12.570 -27.671 1.00 54.22 78 ALA A CA 20
ATOM 36403 C C . ALA A 1 53 ? 15.342 -11.782 -28.816 1.00 13.01 78 ALA A C 20
ATOM 36404 O O . ALA A 1 53 ? 14.663 -11.443 -29.787 1.00 14.32 78 ALA A O 20
ATOM 36411 N N . LYS A 1 54 ? 16.645 -11.528 -28.747 1.00 42.51 79 LYS A N 20
ATOM 36412 C CA . LYS A 1 54 ? 17.297 -10.757 -29.795 1.00 53.25 79 LYS A CA 20
ATOM 36413 C C . LYS A 1 54 ? 17.595 -11.682 -30.965 1.00 43.52 79 LYS A C 20
ATOM 36414 O O . LYS A 1 54 ? 17.752 -11.245 -32.104 1.00 73.11 79 LYS A O 20
ATOM 36433 N N . GLY A 1 55 ? 17.655 -12.975 -30.657 1.00 43.10 80 GLY A N 20
ATOM 36434 C CA . GLY A 1 55 ? 17.866 -13.982 -31.670 1.00 53.34 80 GLY A CA 20
ATOM 36435 C C . GLY A 1 55 ? 16.701 -14.036 -32.627 1.00 13.31 80 GLY A C 20
ATOM 36436 O O . GLY A 1 55 ? 16.858 -14.380 -33.801 1.00 73.40 80 GLY A O 20
ATOM 36440 N N . ILE A 1 56 ? 15.524 -13.694 -32.123 1.00 73.21 81 ILE A N 20
ATOM 36441 C CA . ILE A 1 56 ? 14.334 -13.619 -32.948 1.00 52.42 81 ILE A CA 20
ATOM 36442 C C . ILE A 1 56 ? 14.422 -12.403 -33.863 1.00 41.12 81 ILE A C 20
ATOM 36443 O O . ILE A 1 56 ? 14.114 -12.485 -35.047 1.00 63.31 81 ILE A O 20
ATOM 36459 N N . ARG A 1 57 ? 14.865 -11.278 -33.299 1.00 1.32 82 ARG A N 20
ATOM 36460 C CA . ARG A 1 57 ? 15.021 -10.034 -34.056 1.00 43.05 82 ARG A CA 20
ATOM 36461 C C . ARG A 1 57 ? 15.910 -10.233 -35.283 1.00 44.23 82 ARG A C 20
ATOM 36462 O O . ARG A 1 57 ? 15.623 -9.708 -36.357 1.00 14.32 82 ARG A O 20
ATOM 36483 N N . GLU A 1 58 ? 16.985 -10.990 -35.115 1.00 43.42 83 GLU A N 20
ATOM 36484 C CA . GLU A 1 58 ? 17.964 -11.175 -36.178 1.00 2.00 83 GLU A CA 20
ATOM 36485 C C . GLU A 1 58 ? 17.516 -12.230 -37.196 1.00 54.10 83 GLU A C 20
ATOM 36486 O O . GLU A 1 58 ? 17.572 -11.992 -38.401 1.00 60.00 83 GLU A O 20
ATOM 36498 N N . LYS A 1 59 ? 17.051 -13.382 -36.723 1.00 54.33 84 LYS A N 20
ATOM 36499 C CA . LYS A 1 59 ? 16.699 -14.473 -37.631 1.00 11.41 84 LYS A CA 20
ATOM 36500 C C . LYS A 1 59 ? 15.278 -14.314 -38.161 1.00 4.30 84 LYS A C 20
ATOM 36501 O O . LYS A 1 59 ? 15.053 -14.250 -39.371 1.00 50.01 84 LYS A O 20
ATOM 36520 N N . TYR A 1 60 ? 14.334 -14.201 -37.242 1.00 3.01 85 TYR A N 20
ATOM 36521 C CA . TYR A 1 60 ? 12.913 -14.204 -37.572 1.00 65.35 85 TYR A CA 20
ATOM 36522 C C . TYR A 1 60 ? 12.396 -12.777 -37.676 1.00 54.11 85 TYR A C 20
ATOM 36523 O O . TYR A 1 60 ? 11.244 -12.495 -37.346 1.00 22.43 85 TYR A O 20
ATOM 36541 N N . LYS A 1 61 ? 13.283 -11.903 -38.139 1.00 52.11 86 LYS A N 20
ATOM 36542 C CA . LYS A 1 61 ? 13.038 -10.467 -38.252 1.00 32.20 86 LYS A CA 20
ATOM 36543 C C . LYS A 1 61 ? 11.633 -10.137 -38.766 1.00 4.31 86 LYS A C 20
ATOM 36544 O O . LYS A 1 61 ? 11.112 -10.788 -39.677 1.00 64.01 86 LYS A O 20
ATOM 36563 N N . PRO A 1 62 ? 10.999 -9.123 -38.169 1.00 22.52 87 PRO A N 20
ATOM 36564 C CA . PRO A 1 62 ? 9.708 -8.624 -38.631 1.00 44.51 87 PRO A CA 20
ATOM 36565 C C . PRO A 1 62 ? 9.837 -7.872 -39.948 1.00 52.14 87 PRO A C 20
ATOM 36566 O O . PRO A 1 62 ? 10.876 -7.274 -40.226 1.00 43.51 87 PRO A O 20
ATOM 36577 N N . ALA A 1 63 ? 8.791 -7.925 -40.766 1.00 54.40 88 ALA A N 20
ATOM 36578 C CA . ALA A 1 63 ? 8.742 -7.121 -41.976 1.00 71.11 88 ALA A CA 20
ATOM 36579 C C . ALA A 1 63 ? 8.702 -5.650 -41.588 1.00 25.24 88 ALA A C 20
ATOM 36580 O O . ALA A 1 63 ? 7.639 -5.099 -41.294 1.00 31.14 88 ALA A O 20
ATOM 36587 N N . VAL A 1 64 ? 9.872 -5.038 -41.548 1.00 32.25 89 VAL A N 20
ATOM 36588 C CA . VAL A 1 64 ? 10.024 -3.700 -41.015 1.00 51.34 89 VAL A CA 20
ATOM 36589 C C . VAL A 1 64 ? 11.364 -3.128 -41.475 1.00 3.04 89 VAL A C 20
ATOM 36590 O O . VAL A 1 64 ? 12.272 -3.886 -41.818 1.00 52.14 89 VAL A O 20
ATOM 36603 N N . VAL A 1 65 ? 11.488 -1.811 -41.513 1.00 33.21 90 VAL A N 20
ATOM 36604 C CA . VAL A 1 65 ? 12.737 -1.200 -41.938 1.00 72.33 90 VAL A CA 20
ATOM 36605 C C . VAL A 1 65 ? 13.655 -0.978 -40.738 1.00 63.43 90 VAL A C 20
ATOM 36606 O O . VAL A 1 65 ? 13.413 -0.097 -39.908 1.00 41.30 90 VAL A O 20
ATOM 36619 N N . TYR A 1 66 ? 14.692 -1.800 -40.644 1.00 21.32 91 TYR A N 20
ATOM 36620 C CA . TYR A 1 66 ? 15.657 -1.719 -39.552 1.00 35.52 91 TYR A CA 20
ATOM 36621 C C . TYR A 1 66 ? 17.045 -1.356 -40.064 1.00 12.44 91 TYR A C 20
ATOM 36622 O O . TYR A 1 66 ? 17.317 -1.413 -41.264 1.00 42.11 91 TYR A O 20
ATOM 36640 N N . GLY A 1 67 ? 17.918 -0.994 -39.137 1.00 50.21 92 GLY A N 20
ATOM 36641 C CA . GLY A 1 67 ? 19.314 -0.814 -39.463 1.00 14.33 92 GLY A CA 20
ATOM 36642 C C . GLY A 1 67 ? 20.149 -1.942 -38.889 1.00 30.35 92 GLY A C 20
ATOM 36643 O O . GLY A 1 67 ? 19.615 -2.823 -38.217 1.00 62.24 92 GLY A O 20
ATOM 36647 N N . TYR A 1 68 ? 21.459 -1.910 -39.122 1.00 34.02 93 TYR A N 20
ATOM 36648 C CA . TYR A 1 68 ? 22.357 -2.965 -38.635 1.00 4.54 93 TYR A CA 20
ATOM 36649 C C . TYR A 1 68 ? 22.427 -2.952 -37.109 1.00 52.02 93 TYR A C 20
ATOM 36650 O O . TYR A 1 68 ? 22.905 -3.898 -36.482 1.00 73.22 93 TYR A O 20
ATOM 36668 N N . ASP A 1 69 ? 21.942 -1.863 -36.530 1.00 72.12 94 ASP A N 20
ATOM 36669 C CA . ASP A 1 69 ? 22.012 -1.648 -35.093 1.00 60.43 94 ASP A CA 20
ATOM 36670 C C . ASP A 1 69 ? 20.738 -2.151 -34.415 1.00 63.23 94 ASP A C 20
ATOM 36671 O O . ASP A 1 69 ? 20.578 -2.050 -33.201 1.00 51.32 94 ASP A O 20
ATOM 36680 N N . GLY A 1 70 ? 19.821 -2.687 -35.218 1.00 23.11 95 GLY A N 20
ATOM 36681 C CA . GLY A 1 70 ? 18.578 -3.223 -34.685 1.00 3.40 95 GLY A CA 20
ATOM 36682 C C . GLY A 1 70 ? 17.527 -2.150 -34.467 1.00 52.32 95 GLY A C 20
ATOM 36683 O O . GLY A 1 70 ? 16.340 -2.445 -34.328 1.00 63.33 95 GLY A O 20
ATOM 36687 N N . LYS A 1 71 ? 17.970 -0.903 -34.440 1.00 21.13 96 LYS A N 20
ATOM 36688 C CA . LYS A 1 71 ? 17.084 0.236 -34.243 1.00 24.40 96 LYS A CA 20
ATOM 36689 C C . LYS A 1 71 ? 16.419 0.625 -35.560 1.00 72.45 96 LYS A C 20
ATOM 36690 O O . LYS A 1 71 ? 16.893 0.235 -36.635 1.00 13.32 96 LYS A O 20
ATOM 36709 N N . PRO A 1 72 ? 15.308 1.381 -35.499 1.00 20.21 97 PRO A N 20
ATOM 36710 C CA . PRO A 1 72 ? 14.675 1.945 -36.689 1.00 4.14 97 PRO A CA 20
ATOM 36711 C C . PRO A 1 72 ? 15.577 2.981 -37.351 1.00 35.25 97 PRO A C 20
ATOM 36712 O O . PRO A 1 72 ? 15.544 4.168 -37.014 1.00 15.13 97 PRO A O 20
ATOM 36723 N N . LEU A 1 73 ? 16.417 2.512 -38.256 1.00 32.22 98 LEU A N 20
ATOM 36724 C CA . LEU A 1 73 ? 17.361 3.367 -38.950 1.00 13.21 98 LEU A CA 20
ATOM 36725 C C . LEU A 1 73 ? 17.349 3.005 -40.427 1.00 62.44 98 LEU A C 20
ATOM 36726 O O . LEU A 1 73 ? 17.820 1.933 -40.812 1.00 71.33 98 LEU A O 20
ATOM 36742 N N . ASP A 1 74 ? 16.802 3.890 -41.245 1.00 30.03 99 ASP A N 20
ATOM 36743 C CA . ASP A 1 74 ? 16.666 3.624 -42.668 1.00 20.13 99 ASP A CA 20
ATOM 36744 C C . ASP A 1 74 ? 18.037 3.585 -43.311 1.00 33.32 99 ASP A C 20
ATOM 36745 O O . ASP A 1 74 ? 18.882 4.424 -43.003 1.00 22.30 99 ASP A O 20
ATOM 36754 N N . LEU A 1 75 ? 18.254 2.587 -44.172 1.00 11.13 100 LEU A N 20
ATOM 36755 C CA . LEU A 1 75 ? 19.531 2.376 -44.871 1.00 1.20 100 LEU A CA 20
ATOM 36756 C C . LEU A 1 75 ? 20.741 2.457 -43.935 1.00 21.15 100 LEU A C 20
ATOM 36757 O O . LEU A 1 75 ? 21.855 2.725 -44.382 1.00 34.41 100 LEU A O 20
ATOM 36773 N N . GLY A 1 76 ? 20.525 2.157 -42.655 1.00 54.05 101 GLY A N 20
ATOM 36774 C CA . GLY A 1 76 ? 21.582 2.259 -41.661 1.00 32.03 101 GLY A CA 20
ATOM 36775 C C . GLY A 1 76 ? 22.794 1.404 -41.984 1.00 34.11 101 GLY A C 20
ATOM 36776 O O . GLY A 1 76 ? 23.927 1.793 -41.714 1.00 12.04 101 GLY A O 20
ATOM 36780 N N . PHE A 1 77 ? 22.553 0.238 -42.567 1.00 22.14 102 PHE A N 20
ATOM 36781 C CA . PHE A 1 77 ? 23.633 -0.671 -42.935 1.00 41.01 102 PHE A CA 20
ATOM 36782 C C . PHE A 1 77 ? 24.240 -0.241 -44.268 1.00 64.51 102 PHE A C 20
ATOM 36783 O O . PHE A 1 77 ? 25.356 -0.619 -44.617 1.00 32.23 102 PHE A O 20
ATOM 36800 N N . CYS A 1 78 ? 23.501 0.585 -44.991 1.00 43.34 103 CYS A N 20
ATOM 36801 C CA . CYS A 1 78 ? 23.899 1.016 -46.319 1.00 60.14 103 CYS A CA 20
ATOM 36802 C C . CYS A 1 78 ? 24.681 2.323 -46.245 1.00 72.11 103 CYS A C 20
ATOM 36803 O O . CYS A 1 78 ? 25.268 2.764 -47.233 1.00 73.51 103 CYS A O 20
ATOM 36810 N N . THR A 1 79 ? 24.714 2.918 -45.054 1.00 25.14 104 THR A N 20
ATOM 36811 C CA . THR A 1 79 ? 25.389 4.194 -44.834 1.00 53.53 104 THR A CA 20
ATOM 36812 C C . THR A 1 79 ? 26.913 4.023 -44.892 1.00 71.23 104 THR A C 20
ATOM 36813 O O . THR A 1 79 ? 27.677 4.976 -44.726 1.00 13.11 104 THR A O 20
ATOM 36824 N N . LEU A 1 80 ? 27.349 2.795 -45.142 1.00 33.21 105 LEU A N 20
ATOM 36825 C CA . LEU A 1 80 ? 28.762 2.497 -45.305 1.00 31.41 105 LEU A CA 20
ATOM 36826 C C . LEU A 1 80 ? 29.206 2.802 -46.736 1.00 74.22 105 LEU A C 20
ATOM 36827 O O . LEU A 1 80 ? 30.375 2.655 -47.081 1.00 23.22 105 LEU A O 20
ATOM 36843 N N . ALA A 1 81 ? 28.256 3.229 -47.561 1.00 73.41 106 ALA A N 20
ATOM 36844 C CA . ALA A 1 81 ? 28.531 3.567 -48.948 1.00 62.11 106 ALA A CA 20
ATOM 36845 C C . ALA A 1 81 ? 28.046 4.981 -49.254 1.00 3.14 106 ALA A C 20
ATOM 36846 O O . ALA A 1 81 ? 27.450 5.637 -48.398 1.00 63.12 106 ALA A O 20
ATOM 36853 N N . GLY A 1 82 ? 28.307 5.443 -50.470 1.00 63.41 107 GLY A N 20
ATOM 36854 C CA . GLY A 1 82 ? 27.885 6.775 -50.868 1.00 23.21 107 GLY A CA 20
ATOM 36855 C C . GLY A 1 82 ? 26.524 6.775 -51.534 1.00 44.31 107 GLY A C 20
ATOM 36856 O O . GLY A 1 82 ? 25.499 6.731 -50.860 1.00 52.41 107 GLY A O 20
ATOM 36860 N N . ILE A 1 83 ? 26.509 6.800 -52.862 1.00 14.13 108 ILE A N 20
ATOM 36861 C CA . ILE A 1 83 ? 25.257 6.799 -53.610 1.00 34.40 108 ILE A CA 20
ATOM 36862 C C . ILE A 1 83 ? 24.590 5.429 -53.519 1.00 32.24 108 ILE A C 20
ATOM 36863 O O . ILE A 1 83 ? 23.365 5.308 -53.560 1.00 52.55 108 ILE A O 20
ATOM 36879 N N . ARG A 1 84 ? 25.419 4.402 -53.355 1.00 15.00 109 ARG A N 20
ATOM 36880 C CA . ARG A 1 84 ? 24.946 3.025 -53.267 1.00 43.31 109 ARG A CA 20
ATOM 36881 C C . ARG A 1 84 ? 24.090 2.831 -52.010 1.00 24.11 109 ARG A C 20
ATOM 36882 O O . ARG A 1 84 ? 23.336 1.862 -51.900 1.00 4.44 109 ARG A O 20
ATOM 36903 N N . GLU A 1 85 ? 24.217 3.773 -51.076 1.00 2.35 110 GLU A N 20
ATOM 36904 C CA . GLU A 1 85 ? 23.384 3.819 -49.876 1.00 73.41 110 GLU A CA 20
ATOM 36905 C C . GLU A 1 85 ? 21.914 3.968 -50.259 1.00 50.24 110 GLU A C 20
ATOM 36906 O O . GLU A 1 85 ? 21.045 3.259 -49.746 1.00 12.14 110 GLU A O 20
ATOM 36918 N N . VAL A 1 86 ? 21.666 4.894 -51.178 1.00 54.42 111 VAL A N 20
ATOM 36919 C CA . VAL A 1 86 ? 20.320 5.188 -51.649 1.00 42.02 111 VAL A CA 20
ATOM 36920 C C . VAL A 1 86 ? 19.678 3.942 -52.247 1.00 23.32 111 VAL A C 20
ATOM 36921 O O . VAL A 1 86 ? 18.546 3.595 -51.915 1.00 65.34 111 VAL A O 20
ATOM 36934 N N . ASP A 1 87 ? 20.419 3.266 -53.115 1.00 22.34 112 ASP A N 20
ATOM 36935 C CA . ASP A 1 87 ? 19.949 2.035 -53.746 1.00 33.12 112 ASP A CA 20
ATOM 36936 C C . ASP A 1 87 ? 19.671 0.950 -52.714 1.00 4.10 112 ASP A C 20
ATOM 36937 O O . ASP A 1 87 ? 18.593 0.358 -52.689 1.00 33.22 112 ASP A O 20
ATOM 36946 N N . CYS A 1 88 ? 20.656 0.714 -51.862 1.00 71.13 113 CYS A N 20
ATOM 36947 C CA . CYS A 1 88 ? 20.627 -0.380 -50.898 1.00 44.33 113 CYS A CA 20
ATOM 36948 C C . CYS A 1 88 ? 19.353 -0.427 -50.044 1.00 22.34 113 CYS A C 20
ATOM 36949 O O . CYS A 1 88 ? 18.843 -1.514 -49.771 1.00 63.31 113 CYS A O 20
ATOM 36956 N N . ARG A 1 89 ? 18.813 0.725 -49.651 1.00 5.42 114 ARG A N 20
ATOM 36957 C CA . ARG A 1 89 ? 17.647 0.733 -48.764 1.00 23.54 114 ARG A CA 20
ATOM 36958 C C . ARG A 1 89 ? 16.421 0.112 -49.443 1.00 4.40 114 ARG A C 20
ATOM 36959 O O . ARG A 1 89 ? 15.560 -0.464 -48.778 1.00 65.02 114 ARG A O 20
ATOM 36980 N N . LYS A 1 90 ? 16.350 0.233 -50.764 1.00 31.14 115 LYS A N 20
ATOM 36981 C CA . LYS A 1 90 ? 15.250 -0.362 -51.521 1.00 25.11 115 LYS A CA 20
ATOM 36982 C C . LYS A 1 90 ? 15.444 -1.868 -51.670 1.00 41.23 115 LYS A C 20
ATOM 36983 O O . LYS A 1 90 ? 14.512 -2.650 -51.481 1.00 73.23 115 LYS A O 20
ATOM 37002 N N . ASP A 1 91 ? 16.665 -2.257 -51.998 1.00 0.22 116 ASP A N 20
ATOM 37003 C CA . ASP A 1 91 ? 16.959 -3.631 -52.389 1.00 32.50 116 ASP A CA 20
ATOM 37004 C C . ASP A 1 91 ? 17.051 -4.565 -51.183 1.00 4.33 116 ASP A C 20
ATOM 37005 O O . ASP A 1 91 ? 16.421 -5.623 -51.162 1.00 34.40 116 ASP A O 20
ATOM 37014 N N . ALA A 1 92 ? 17.813 -4.146 -50.174 1.00 52.43 117 ALA A N 20
ATOM 37015 C CA . ALA A 1 92 ? 18.183 -5.014 -49.048 1.00 62.45 117 ALA A CA 20
ATOM 37016 C C . ALA A 1 92 ? 16.979 -5.631 -48.340 1.00 10.04 117 ALA A C 20
ATOM 37017 O O . ALA A 1 92 ? 16.951 -6.837 -48.094 1.00 33.24 117 ALA A O 20
ATOM 37024 N N . GLN A 1 93 ? 15.991 -4.808 -48.012 1.00 61.52 118 GLN A N 20
ATOM 37025 C CA . GLN A 1 93 ? 14.837 -5.252 -47.228 1.00 43.33 118 GLN A CA 20
ATOM 37026 C C . GLN A 1 93 ? 14.011 -6.338 -47.928 1.00 61.13 118 GLN A C 20
ATOM 37027 O O . GLN A 1 93 ? 13.124 -6.927 -47.313 1.00 1.31 118 GLN A O 20
ATOM 37041 N N . THR A 1 94 ? 14.282 -6.590 -49.200 1.00 10.33 119 THR A N 20
ATOM 37042 C CA . THR A 1 94 ? 13.527 -7.587 -49.953 1.00 44.23 119 THR A CA 20
ATOM 37043 C C . THR A 1 94 ? 13.958 -9.014 -49.577 1.00 41.45 119 THR A C 20
ATOM 37044 O O . THR A 1 94 ? 13.195 -9.960 -49.734 1.00 45.34 119 THR A O 20
ATOM 37055 N N . CYS A 1 95 ? 15.186 -9.152 -49.084 1.00 44.43 120 CYS A N 20
ATOM 37056 C CA . CYS A 1 95 ? 15.751 -10.448 -48.664 1.00 5.24 120 CYS A CA 20
ATOM 37057 C C . CYS A 1 95 ? 15.040 -11.043 -47.435 1.00 64.42 120 CYS A C 20
ATOM 37058 O O . CYS A 1 95 ? 15.702 -11.535 -46.517 1.00 31.31 120 CYS A O 20
ATOM 37065 N N . ASP A 1 96 ? 13.711 -11.012 -47.405 1.00 22.13 121 ASP A N 20
ATOM 37066 C CA . ASP A 1 96 ? 12.983 -11.366 -46.190 1.00 24.45 121 ASP A CA 20
ATOM 37067 C C . ASP A 1 96 ? 12.805 -12.877 -45.982 1.00 32.11 121 ASP A C 20
ATOM 37068 O O . ASP A 1 96 ? 13.276 -13.403 -44.970 1.00 20.53 121 ASP A O 20
ATOM 37077 N N . LYS A 1 97 ? 12.150 -13.605 -46.899 1.00 63.12 122 LYS A N 20
ATOM 37078 C CA . LYS A 1 97 ? 11.903 -15.025 -46.618 1.00 24.21 122 LYS A CA 20
ATOM 37079 C C . LYS A 1 97 ? 12.406 -16.000 -47.689 1.00 61.14 122 LYS A C 20
ATOM 37080 O O . LYS A 1 97 ? 13.420 -16.671 -47.482 1.00 72.12 122 LYS A O 20
ATOM 37099 N N . LYS A 1 98 ? 11.727 -16.073 -48.832 1.00 2.35 123 LYS A N 20
ATOM 37100 C CA . LYS A 1 98 ? 12.047 -17.106 -49.826 1.00 63.53 123 LYS A CA 20
ATOM 37101 C C . LYS A 1 98 ? 12.142 -16.547 -51.239 1.00 40.23 123 LYS A C 20
ATOM 37102 O O . LYS A 1 98 ? 13.227 -16.423 -51.809 1.00 21.12 123 LYS A O 20
ATOM 37121 N N . TYR A 1 99 ? 10.983 -16.195 -51.780 1.00 31.22 124 TYR A N 20
ATOM 37122 C CA . TYR A 1 99 ? 10.854 -15.766 -53.164 1.00 42.21 124 TYR A CA 20
ATOM 37123 C C . TYR A 1 99 ? 11.431 -14.375 -53.337 1.00 65.43 124 TYR A C 20
ATOM 37124 O O . TYR A 1 99 ? 11.972 -14.030 -54.392 1.00 0.11 124 TYR A O 20
ATOM 37142 N N . GLU A 1 100 ? 11.310 -13.587 -52.287 1.00 3.41 125 GLU A N 20
ATOM 37143 C CA . GLU A 1 100 ? 11.775 -12.216 -52.294 1.00 20.33 125 GLU A CA 20
ATOM 37144 C C . GLU A 1 100 ? 13.291 -12.170 -52.110 1.00 42.11 125 GLU A C 20
ATOM 37145 O O . GLU A 1 100 ? 13.954 -11.207 -52.502 1.00 52.03 125 GLU A O 20
ATOM 37157 N N . SER A 1 101 ? 13.829 -13.238 -51.533 1.00 21.43 126 SER A N 20
ATOM 37158 C CA . SER A 1 101 ? 15.229 -13.293 -51.147 1.00 73.12 126 SER A CA 20
ATOM 37159 C C . SER A 1 101 ? 16.160 -13.237 -52.352 1.00 70.24 126 SER A C 20
ATOM 37160 O O . SER A 1 101 ? 16.984 -12.335 -52.447 1.00 64.12 126 SER A O 20
ATOM 37168 N N . ASP A 1 102 ? 16.024 -14.181 -53.280 1.00 13.03 127 ASP A N 20
ATOM 37169 C CA . ASP A 1 102 ? 16.925 -14.243 -54.431 1.00 44.23 127 ASP A CA 20
ATOM 37170 C C . ASP A 1 102 ? 16.805 -12.994 -55.298 1.00 62.25 127 ASP A C 20
ATOM 37171 O O . ASP A 1 102 ? 17.796 -12.533 -55.865 1.00 65.14 127 ASP A O 20
ATOM 37180 N N . LYS A 1 103 ? 15.596 -12.442 -55.383 1.00 2.31 128 LYS A N 20
ATOM 37181 C CA . LYS A 1 103 ? 15.369 -11.196 -56.112 1.00 20.14 128 LYS A CA 20
ATOM 37182 C C . LYS A 1 103 ? 16.211 -10.083 -55.510 1.00 30.41 128 LYS A C 20
ATOM 37183 O O . LYS A 1 103 ? 16.793 -9.262 -56.220 1.00 62.04 128 LYS A O 20
ATOM 37202 N N . CYS A 1 104 ? 16.278 -10.082 -54.190 1.00 1.13 129 CYS A N 20
ATOM 37203 C CA . CYS A 1 104 ? 17.043 -9.101 -53.443 1.00 74.25 129 CYS A CA 20
ATOM 37204 C C . CYS A 1 104 ? 18.533 -9.422 -53.498 1.00 2.14 129 CYS A C 20
ATOM 37205 O O . CYS A 1 104 ? 19.362 -8.531 -53.658 1.00 73.43 129 CYS A O 20
ATOM 37212 N N . LEU A 1 105 ? 18.855 -10.704 -53.390 1.00 11.53 130 LEU A N 20
ATOM 37213 C CA . LEU A 1 105 ? 20.235 -11.160 -53.355 1.00 3.15 130 LEU A CA 20
ATOM 37214 C C . LEU A 1 105 ? 20.961 -10.737 -54.622 1.00 5.52 130 LEU A C 20
ATOM 37215 O O . LEU A 1 105 ? 22.042 -10.152 -54.566 1.00 62.42 130 LEU A O 20
ATOM 37231 N N . ASN A 1 106 ? 20.347 -11.023 -55.758 1.00 74.44 131 ASN A N 20
ATOM 37232 C CA . ASN A 1 106 ? 20.887 -10.628 -57.053 1.00 2.54 131 ASN A CA 20
ATOM 37233 C C . ASN A 1 106 ? 20.980 -9.111 -57.202 1.00 22.00 131 ASN A C 20
ATOM 37234 O O . ASN A 1 106 ? 21.817 -8.607 -57.951 1.00 22.55 131 ASN A O 20
ATOM 37245 N N . ALA A 1 107 ? 20.147 -8.388 -56.465 1.00 43.33 132 ALA A N 20
ATOM 37246 C CA . ALA A 1 107 ? 20.147 -6.932 -56.529 1.00 73.41 132 ALA A CA 20
ATOM 37247 C C . ALA A 1 107 ? 21.301 -6.385 -55.694 1.00 64.41 132 ALA A C 20
ATOM 37248 O O . ALA A 1 107 ? 22.072 -5.538 -56.139 1.00 35.04 132 ALA A O 20
ATOM 37255 N N . ILE A 1 108 ? 21.395 -6.895 -54.472 1.00 61.23 133 ILE A N 20
ATOM 37256 C CA . ILE A 1 108 ? 22.472 -6.550 -53.544 1.00 72.31 133 ILE A CA 20
ATOM 37257 C C . ILE A 1 108 ? 23.857 -6.742 -54.171 1.00 34.44 133 ILE A C 20
ATOM 37258 O O . ILE A 1 108 ? 24.799 -6.021 -53.838 1.00 13.45 133 ILE A O 20
ATOM 37274 N N . LYS A 1 109 ? 23.977 -7.669 -55.115 1.00 34.33 134 LYS A N 20
ATOM 37275 C CA . LYS A 1 109 ? 25.274 -7.994 -55.693 1.00 43.24 134 LYS A CA 20
ATOM 37276 C C . LYS A 1 109 ? 25.732 -6.901 -56.655 1.00 34.21 134 LYS A C 20
ATOM 37277 O O . LYS A 1 109 ? 26.898 -6.500 -56.651 1.00 4.42 134 LYS A O 20
ATOM 37296 N N . GLU A 1 110 ? 24.804 -6.401 -57.464 1.00 61.42 135 GLU A N 20
ATOM 37297 C CA . GLU A 1 110 ? 25.129 -5.374 -58.444 1.00 35.03 135 GLU A CA 20
ATOM 37298 C C . GLU A 1 110 ? 25.304 -4.009 -57.790 1.00 23.14 135 GLU A C 20
ATOM 37299 O O . GLU A 1 110 ? 25.822 -3.082 -58.412 1.00 41.33 135 GLU A O 20
ATOM 37311 N N . LYS A 1 111 ? 24.889 -3.891 -56.535 1.00 34.12 136 LYS A N 20
ATOM 37312 C CA . LYS A 1 111 ? 25.015 -2.632 -55.810 1.00 63.32 136 LYS A CA 20
ATOM 37313 C C . LYS A 1 111 ? 26.487 -2.269 -55.619 1.00 55.30 136 LYS A C 20
ATOM 37314 O O . LYS A 1 111 ? 26.852 -1.094 -55.600 1.00 22.05 136 LYS A O 20
ATOM 37333 N N . TYR A 1 112 ? 27.333 -3.283 -55.478 1.00 24.12 137 TYR A N 20
ATOM 37334 C CA . TYR A 1 112 ? 28.736 -3.058 -55.160 1.00 44.13 137 TYR A CA 20
ATOM 37335 C C . TYR A 1 112 ? 29.653 -3.461 -56.314 1.00 34.32 137 TYR A C 20
ATOM 37336 O O . TYR A 1 112 ? 30.848 -3.682 -56.115 1.00 42.14 137 TYR A O 20
ATOM 37354 N N . LYS A 1 113 ? 29.097 -3.528 -57.520 1.00 43.24 138 LYS A N 20
ATOM 37355 C CA . LYS A 1 113 ? 29.889 -3.845 -58.707 1.00 32.22 138 LYS A CA 20
ATOM 37356 C C . LYS A 1 113 ? 30.869 -2.715 -59.027 1.00 25.40 138 LYS A C 20
ATOM 37357 O O . LYS A 1 113 ? 30.565 -1.538 -58.808 1.00 0.52 138 LYS A O 20
ATOM 37376 N N . PRO A 1 114 ? 32.062 -3.064 -59.543 1.00 21.21 139 PRO A N 20
ATOM 37377 C CA . PRO A 1 114 ? 33.078 -2.085 -59.937 1.00 3.31 139 PRO A CA 20
ATOM 37378 C C . PRO A 1 114 ? 32.736 -1.403 -61.263 1.00 42.41 139 PRO A C 20
ATOM 37379 O O . PRO A 1 114 ? 33.434 -1.570 -62.266 1.00 4.43 139 PRO A O 20
ATOM 37390 N N . VAL A 1 115 ? 31.652 -0.632 -61.257 1.00 3.12 140 VAL A N 20
ATOM 37391 C CA . VAL A 1 115 ? 31.194 0.069 -62.454 1.00 61.32 140 VAL A CA 20
ATOM 37392 C C . VAL A 1 115 ? 32.138 1.207 -62.837 1.00 52.21 140 VAL A C 20
ATOM 37393 O O . VAL A 1 115 ? 32.094 1.712 -63.957 1.00 3.44 140 VAL A O 20
ATOM 37406 N N . VAL A 1 116 ? 32.984 1.613 -61.903 1.00 2.33 141 VAL A N 20
ATOM 37407 C CA . VAL A 1 116 ? 33.967 2.649 -62.169 1.00 1.12 141 VAL A CA 20
ATOM 37408 C C . VAL A 1 116 ? 35.268 2.016 -62.648 1.00 70.12 141 VAL A C 20
ATOM 37409 O O . VAL A 1 116 ? 36.045 1.485 -61.848 1.00 45.14 141 VAL A O 20
ATOM 37422 N N . ASP A 1 117 ? 35.479 2.042 -63.957 1.00 23.01 142 ASP A N 20
ATOM 37423 C CA . ASP A 1 117 ? 36.691 1.491 -64.552 1.00 25.50 142 ASP A CA 20
ATOM 37424 C C . ASP A 1 117 ? 37.908 2.297 -64.121 1.00 34.21 142 ASP A C 20
ATOM 37425 O O . ASP A 1 117 ? 37.786 3.477 -63.789 1.00 23.53 142 ASP A O 20
ATOM 37434 N N . PRO A 1 118 ? 39.092 1.663 -64.103 1.00 45.12 143 PRO A N 20
ATOM 37435 C CA . PRO A 1 118 ? 40.338 2.307 -63.673 1.00 31.01 143 PRO A CA 20
ATOM 37436 C C . PRO A 1 118 ? 40.614 3.618 -64.408 1.00 53.24 143 PRO A C 20
ATOM 37437 O O . PRO A 1 118 ? 40.973 3.633 -65.586 1.00 43.02 143 PRO A O 20
ATOM 37448 N N . ASN A 1 119 ? 40.419 4.717 -63.699 1.00 23.33 144 ASN A N 20
ATOM 37449 C CA . ASN A 1 119 ? 40.665 6.045 -64.243 1.00 41.44 144 ASN A CA 20
ATOM 37450 C C . ASN A 1 119 ? 42.119 6.442 -64.014 1.00 63.33 144 ASN A C 20
ATOM 37451 O O . ASN A 1 119 ? 42.843 5.745 -63.297 1.00 11.42 144 ASN A O 20
ATOM 37462 N N . PRO A 1 120 ? 42.579 7.548 -64.635 1.00 23.21 145 PRO A N 20
ATOM 37463 C CA . PRO A 1 120 ? 43.923 8.089 -64.397 1.00 0.14 145 PRO A CA 20
ATOM 37464 C C . PRO A 1 120 ? 44.259 8.172 -62.908 1.00 64.12 145 PRO A C 20
ATOM 37465 O O . PRO A 1 120 ? 43.436 8.617 -62.104 1.00 61.44 145 PRO A O 20
ATOM 37476 N N . PRO A 1 121 ? 45.470 7.733 -62.533 1.00 52.24 146 PRO A N 20
ATOM 37477 C CA . PRO A 1 121 ? 45.903 7.661 -61.128 1.00 72.23 146 PRO A CA 20
ATOM 37478 C C . PRO A 1 121 ? 45.755 8.987 -60.384 1.00 72.55 146 PRO A C 20
ATOM 37479 O O . PRO A 1 121 ? 46.380 9.989 -60.740 1.00 21.24 146 PRO A O 20
ATOM 37490 N N . ALA A 1 122 ? 44.914 8.989 -59.364 1.00 11.24 147 ALA A N 20
ATOM 37491 C CA . ALA A 1 122 ? 44.713 10.163 -58.537 1.00 31.02 147 ALA A CA 20
ATOM 37492 C C . ALA A 1 122 ? 44.953 9.818 -57.075 1.00 21.01 147 ALA A C 20
ATOM 37493 O O . ALA A 1 122 ? 44.013 9.338 -56.413 1.00 37.19 147 ALA A O 20
#